Protein 6UST (pdb70)

InterPro domains:
  IPR000917 Sulfatase, N-terminal [PF00884] (5-358)
  IPR017850 Alkaline-phosphatase-like, core domain superfamily [G3DSA:3.40.720.10] (3-397)
  IPR017850 Alkaline-phosphatase-like, core domain superfamily [SSF53649] (4-455)
  IPR024607 Sulfatase, conserved site [PS00149] (112-122)
  IPR050738 Sulfatase enzyme [PTHR42693] (4-455)

Sequence (1852 aa):
PNFLFIFMDDMGWRDLACTGSTFYETPNIDRLCRQGMVFANSYASCPVCSPSRASYLTGQYPARLGVTDWIDMEGTSHPLRGKLIDAPYIKHLPEGEYTIAQALKDAGYETWHVGKWHLGGREYYPDHFGFDVNIGGCSWGHPHEGYFSPYGIETLPEGPEGEYLTDRITDEAVRLLKERKAGGSRKPFYMNLCHYAVHTPIQVKDEDRERFEKKAREQGLDQETALVEGEFHHTEDKKGRRVVRRVIQSDPSYAGMIWNLDQNIGRLLEALSECGEEENTVVVFTSDNGGLATSEGSPTCNLPASEGKGWVYEGGTRVPLIVKYPGHVAPGSRCDVPVTTPDFYPTFLELAGVPQKSGIPIDGRSIVPLLAGNHMPERPVFWHYPHYGNQGGTPAASVVLGDYKYIEFFEDGRGELYDLKADFSETNNICENMPEMAARLRMLLHGWQREVCARFPEVNEAYPNFLFIFMDDMGWRDLACTGSTFYETPNIDRLCRQGMVFANSYASCPVCSPSRASYLTGQYPARLGVTDWIDMEGTSHPLRGKLIDAPYIKHLPEGEYTIAQALKDAGYETWHVGKWHLGGREYYPDHFGFDVNIGGCSWGHPHEGYFSPYGIETLPEGPEGEYLTDRITDEAVRLLKERKAGGSRKPFYMNLCHYAVHTPIQVKDEDRERFEKKAREQGLDQETALVEGEFHHTEDKKGRRVVRRVIQSDPSYAGMIWNLDQNIGRLLEALSECGEEENTVVVFTSDNGGLATSEGSPTCNLPASEGKGWVYEGGTRVPLIVKYPGHVAPGSRCDVPVTTPDFYPTFLELAGVPQKSGIPIDGRSIVPLLAGNHMPERPVFWHYPHYGNQGGTPAASVVLGDYKYIEFFEDGRGELYDLKADFSETNNICENMPEMAARLRMLLHGWQREVCARFPEVNEAYQPNFLFIFMDDMGWRDLACTGSTFYETPNIDRLCRQGMVFANSYASCPVCSPSRASYLTGQYPARLGVTDWIDMEGTSHPLRGKLIDAPYIKHLPEGEYTIAQALKDAGYETWHVGKWHLGGREYYPDHFGFDVNIGGCSWGHPHEGYFSPYGIETLPEGPEGEYLTDRITDEAVRLLKERKAGGSRKPFYMNLCHYAVHTPIQVKDEDRERFEKKAREQGLDQETALVEGEFHHTEDKKGRRVVRRVIQSDPSYAGMIWNLDQNIGRLLEALSECGEEENTVVVFTSDNGGLATSEGSPTCNLPASEGKGWVYEGGTRVPLIVKYPGHVAPGSRCDVPVTTPDFYPTFLELAGVPQKSGIPIDGRSIVPLLAGNHMPERPVFWHYPHYGNQGGTPAASVVLGDYKYIEFFEDGRGELYDLKADFSETNNICENMPEMAARLRMLLHGWQREVCARFPEVNEAYPNFLFIFMDDMGWRDLACTGSTFYETPNIDRLCRQGMVFANSYASCPVCSPSRASYLTGQYPARLGVTDWIDMEGTSHPLRGKLIDAPYIKHLPEGEYTIAQALKDAGYETWHVGKWHLGGREYYPDHFGFDVNIGGCSWGHPHEGYFSPYGIETLPEGPEGEYLTDRITDEAVRLLKERKAGGSRKPFYMNLCHYAVHTPIQVKDEDRERFEKKAREQGLDQETALVEGEFHHTEDKKGRRVVRRVIQSDPSYAGMIWNLDQNIGRLLEALSECGEEENTVVVFTSDNGGLATSEGSPTCNLPASEGKGWVYEGGTRVPLIVKYPGHVAPGSRCDVPVTTPDFYPTFLELAGVPQKSGIPIDGRSIVPLLAGNHMPERPVFWHYPHYGNQGGTPAASVVLGDYKYIEFFEDGRGELYDLKADFSETNNICENMPEMAARLRMLLHGWQREVCARFPEVNEA

Secondary structure (DSSP, 8-state):
-EEEEEEESS--TT-SGGGT-SS---HHHHHHHHTSEEETTEE-SSSSHHHHHHHHHHTS-HHHHT--S---SSTTSPSPBSSEE-----SS--TT---HHHHHHHTT-EEEEEE---S-SGGGSGGGGT-SEEES-SS-SS-TT-SBS----TTS---STT-BHHHHHHHHHHHHHHHHHHTT--S-EEEEEE--TTSSS----HHHHHHHHHHHHHTTGGGS--EEEEEEPSSGGGTT-EEEEE-SS--HHHHHHHHHHHHHHHHHHHHHHHTT-GGGEEEEEEESS----SSTT-----TTS-S-TTSSSHHHHB---EEE-TTTSPTTEEE-S-EEGGGHHHHHHHHTT-PPPTT--------HHHHHT-------EEEEE-S-TTTT---EEEEEETTEEEEEETTTTEEEEEETTT-TT-----TTTSHHHHHHHHHHHHHHHHHHT---PEE-TT-/-EEEEEEESS--TT-SGGGT-SS---HHHHHHHHTSEEESSEE-SSSSHHHHHHHHHHTS-HHHHT--S---SSTTSPSPBSSEE-----SS--TT---HHHHHHTTT-EEEEEE---S-SGGGSGGGGT-SEEES-SS-SS-TT-SBS----TTS---STT-BHHHHHHHHHHHHHHHHHHTT--S-EEEEEE--TTSSS----HHHHHHHHHHHHHTTGGGS--EEEEEEP-SGGGTT-EEEEE-SS--HHHHHHHHHHHHHHHHHHHHHHHTT-GGGEEEEEEESS----SSTT-----TTS-S-TT-SSHHHHB--EEEE-TTTSPTTEEE-S-EEGGGHHHHHHHHTT-PPPTT--------HHHHTT-------EEEEE-S--SSS--SEEEEEETTEEEEEETTTTEEEEEETTT-TT-----TTT-HHHHHHHHHHHHHHHHHHT---PEE-TT-/--EEEEEEESS--TT-SGGGT-SS---HHHHHHHHTSEEESSBB-SSSSHHHHHHHHHHTS-HHHHT--S---SSTTSPSPBSSEE-----SS--TT---HHHHHHTTT-EEEEEE---S-SGGGSGGGTT-SEEES-SS-SS-TT-SBSP---TTS---STT-BHHHHHHHHHHHHHHHHHHTT--S-EEEEEE--TTPSS----HHHHHHHHHHHHHHTTTSS--EEEEEEPSSGGGTT-EEEEE-SS--HHHHHHHHHHHHHHHHHHHHHHHTT-GGGEEEEEEESS----SSTT-----TTS-S-TT-SSHHHHB---EEE-TTTS-TTEEE-S-B-GGGHHHHHHHHTT-PPPTT----S---HHHHTT-------EEEEE-S--SSS--SEEEEEETTEEEEEETTT--EEEEETTT-TT-----TTT-HHHHHHHHHHHHHHHHHHT---PEE-TT-/-EEEEEEESS--TT-SGGGT-SS---HHHHHHHHTSEEETTBB-SSSSHHHHHHHHHHTS-HHHHT--S---SSSSSPSPBSSEE-----SS--TT---HHHHHHHTT-EEEEEE---S-SGGGSGGGGT-SEEES--S-SS-TT-SBS----TTS---STT-BHHHHHHHHHHHHHHHHHHTT--S-EEEEEE--TTSSS----HHHHHHHHHHHHHHTGGGS--EEEEEEPSSGGGTT-EEEEE-SS--HHHHHHHHHHHHHHHHHHHHHHHTT-STTEEEEEEESS----SSTT-----TTS---TT-SSHHHHB---EEE-TTTSPTTEEE-S-B-GGGHHHHHHHHHT-PPPTT----S---HHHHHT-------EEEEE-S--SSS---EEEEEETTEEEEEETTT--EEEEETTT-TT-----TTT-HHHHHHHHHHHHHHHHHTT---PEE---

Radius of gyration: 42.1 Å; Cα contacts (8 Å, |Δi|>4): 4661; chains: 4; bounding box: 112×113×103 Å

Organism: NCBI:txid154046

B-factor: mean 37.71, std 7.96, range [16.48, 89.87]

Foldseek 3Di:
DAEAEEAEAQAAQCNEPCRPAPQFYQVLVNVLQLQFAWENQEWALALHFQLSLLLLFQQDRSLLQFAQHQADQDPPDPQFDFQFTFDHGDRARDQPGQTLLNLVVVVPAAEEEFAEDLGDADCRPCVSHNHPYYAQYGNDLAQPPDQFPPRPRPRHPTDPGGDGNLLVSLVVLLVVLVVCLVVPVPHHYYYHRYYSPPDDPLDADVVQLVVLVVVCVVVVNVPDDFKAWADFFGTPVRVPGTWIFGDHQRRSSSSSRSVVNSVSSNVNVVSCVVSVNNQAYKYKHKYNWAHQGIDPVRNGHNPVFPHDRQAPTCRSTNMIITIHHHPQAHRNHYDHAYAYSSQVSVQVCVSVVGDDDPPRDRPHHHCSCVSNVHDDDWDKRKHFNQGRDDRRRAGWIWIDTVQKIWIAGQSVRDIFMDRCVVCVSSPDGCCVVCVVVRVVRVVVRVVVCVVSVGDHIGRPPVD/DAEAEAAAAQAAQCNEVCSPDPAFYQVLVVQLLLQFAWANQEWAQALHDQQSLLLLFFQDRSLLQQAQHQAPQDVPDPQWDFQFTFFHGDRARDQPGATLLNLVVVVFAAEEEFAEDQGYAPVHWCVSHRHPYYAQYGNDLAQPPDQFPPRPRPRHPTDPGRDGNLLVSLVVLLVVLVVCLVVPVPTHYYYHRYYSPPDDPLDADVVLLVVLVVVCVVVVVVVDDFKDWDAQFGTPVRPPDTWIFGAHQRRSSSSSRSVVNSVSVNVNQVSCVVSPCQQPYKYKHKYNWAHQGTDPVRNGHNPVFPHDRQAPTCRSTGMIITIHHPPQADRNHYDHQYAYSSQNSVQVCVVSVGDDDPPRDRPHHHCSCVSNVHDDDWDKRWHFNQHRDDRRRAGWIWIDTPQKIWIAGQSVRDIFMDRCVVCVSSPDGCCVVCVVVRVVVVVVRVVVCVVSVRTHTGGDPPD/DFAEAEEAEAQAAQCNEPCRPAPAFYQVLVNVLQLQFAWENQEWALALHDQQSLLLQFFLDRSLLQFAQHQADQPPPCPQFDFQFTFFDGDRARDQPGATLLNQVVVVFAQAAEFAEDQGYAPVRWVVSHNHPYYAHYGNDLAQPPDQFPPRPRPRHDTDPGGDGNLLVSLVVLLVVLVVCLVVVVPTHYYYRRYYRPPDDPLDADPVQLVVLVVVCVVVVVVVDDQKDWDAQAGGPVRVPPTWIFGAHQRRSSSSSSSRVNSVSVNVNVVSCVVSVNNQRYKYKHKYNWAHQGTDPVRNGHNPVFDHDRQAPGPRSTNMIIIIHHPPQADRNHYDHQYAYSSQVSVQVCVSVVGDDDPPRDRPHHHCSCVSRVDDDDWDKRKHFNQGRDDRRRAGKIWIDTPQKIWIAGQSVRDIFMDRCVVPVSSPDGCCVVCVVVRVVRVVVRVVVCVVSVGDHTGGDPVD/DAEAEEAAAQAAQCNEVCSPAPAFYQVLVNVLQLQFAWENFEWALALHFDQSVLCQFFLDRSQLQQAQHQAPQPPPPPQFDFQFTFDHGDRARDQPGATLLNQVVVVFAQAEEFAEDQGYAPVRWVVSHNHPYYAQYGNDLAQPPDQFPPRPRPRHDTDPGGDGNLLVSLVVLLVVLVVCLVVPVPTHYYYNRYYRPPDDPLDADVVLLVVLVVVCVVVVVVVDDFKDWDDAAGTPVRGPGTWIFGAHQRRSSSSSRSVVNSVSSVVNVVSCVVSVNQQAYKYKHKYNWAHQGTDDVRNGHRPVFDHDRQAPTPRSTNMIITIHHHPAADRNHYDHANAYSSQVSVQVCVVVVGDDDPPRDRPHHHCSCVSRPHDDDWDKRKHFNQGRDDRRRAGWIWIDTPQKIWIAGQSPRDIFMDRCVVPVSRPDGCCPVCVPVRVVRVVVRVVVCVVSVGDHTGGDPD

Solvent-accessible surface area: 67264 Å² total; per-residue (Å²): 46,5,0,1,1,0,4,0,0,4,0,0,40,39,0,0,39,36,29,38,18,91,2,6,50,1,60,30,0,31,106,1,13,148,67,0,8,23,6,31,37,4,9,0,3,4,1,0,3,0,0,0,7,0,0,2,4,2,0,9,11,6,6,78,8,17,0,10,0,50,4,4,77,97,42,90,38,15,38,6,22,4,96,7,7,2,2,45,32,62,71,11,0,19,111,78,41,44,1,0,0,53,3,0,71,95,44,34,10,51,0,5,1,0,0,1,4,8,1,0,25,116,113,29,11,0,75,90,6,6,7,69,46,35,26,0,0,4,28,40,9,58,2,83,109,7,0,70,8,91,0,35,6,122,36,4,100,86,18,105,170,40,38,6,1,3,28,26,1,1,50,24,0,20,129,17,1,97,125,23,97,92,47,39,43,209,84,47,0,0,0,3,0,3,1,2,0,3,23,30,51,42,67,16,62,74,114,12,66,86,113,0,50,116,42,0,148,123,100,43,31,65,168,105,101,15,82,70,118,18,72,101,26,67,8,52,76,17,108,55,144,106,0,44,61,17,55,44,4,9,32,28,27,1,0,0,3,0,43,1,0,2,72,2,0,13,89,1,23,105,6,2,56,112,14,55,26,45,104,87,0,1,1,2,0,3,3,0,0,0,0,9,5,1,11,100,58,1,5,0,5,2,80,65,0,25,30,0,13,1,23,7,29,0,0,0,0,8,6,3,2,0,3,10,18,36,84,117,8,57,99,53,36,158,15,70,45,41,3,3,6,0,1,12,2,12,2,3,5,96,41,23,67,29,118,92,91,46,88,40,61,36,36,12,35,16,3,23,43,6,13,71,66,88,166,38,75,95,32,17,0,4,3,10,4,1,1,2,3,28,8,4,6,23,0,0,0,0,0,5,23,38,67,40,1,14,0,18,7,36,36,89,68,101,18,15,0,12,30,22,165,91,22,66,41,16,115,80,71,19,30,164,112,65,72,38,42,8,26,42,4,72,14,5,0,18,0,3,1,95,45,5,103,12,122,87,15,108,88,12,175,34,166,61,5,1,1,1,0,2,0,0,5,0,0,39,27,0,0,34,41,27,41,19,91,2,5,49,1,56,33,0,32,104,1,12,146,65,0,6,23,5,32,37,2,8,0,2,5,1,1,4,0,0,0,6,0,0,2,4,2,0,8,9,7,7,82,8,21,0,10,0,56,4,12,74,77,5,97,28,12,48,4,28,1,101,8,27,5,4,60,23,62,51,35,0,13,122,77,45,40,0,0,0,48,5,0,85,91,46,31,11,52,0,1,0,0,0,1,4,7,1,0,14,170,57,51,16,0,95,105,5,5,7,68,38,36,16,0,0,5,27,46,8,59,3,95,106,7,0,69,4,86,0,30,6,103,34,2,100,88,20,106,165,46,36,4,0,3,28,21,0,2,54,21,0,25,107,10,2,90,99,29,103,88,51,57,41,221,98,41,0,0,0,3,0,4,2,2,1,3,22,30,48,39,64,17,70,73,127,14,71,88,102,0,62,110,46,4,158,125,90,38,31,92,170,118,98,18,80,75,118,23,69,103,27,72,11,72,41,21,180,49,141,96,0,47,57,20,62,49,3,14,30,36,25,2,0,0,2,0,41,3,0,1,85,2,1,17,98,1,30,107,5,4,40,113,14,55,16,53,115,77,0,1,2,2,0,2,3,0,0,0,0,8,4,1,10,90,58,0,6,0,3,1,84,69,0,27,33,0,13,1,24,7,31,1,0,0,1,8,6,2,2,0,3,14,21,25,87,118,5,53,102,51,29,158,16,69,46,45,0,0,7,0,0,6,1,14,3,3,6,95,39,18,69,30,117,96,105,113,80,36,61,39,33,14,60,19,2,31,44,1,10,68,64,88,165,28,111,122,48,38,1,14,3,12,3,0,0,2,5,27,6,4,6,26,0,0,0,0,0,6,47,32,64,44,1,12,0,19,9,33,48,95,59,106,16,17,0,12,28,23,166,90,22,66,36,14,108,83,70,22,20,147,112,66,73,134,37,8,29,161,3,84,127,61,0,78,32,24,4,197,124,7,102,13,140,108,16,118,83,6,142,53,172,164,2,4,0,1,0,0,1,0,0,5,0,0,40,28,0,0,37,38,30,46,19,96,2,5,61,1,65,46,0,31,60,0,15,156,62,0,7,24,6,36,37,3,8,1,2,3,1,2,5,0,0,0,6,0,0,2,4,3,0,13,9,6,8,80,10,17,0,10,0,52,2,5,75,95,58,116,43,19,62,5,99,3,103,11,34,7,3,85,30,69,71,34,0,21,125,79,41,44,0,1,0,49,5,0,70,95,51,33,4,44,0,7,0,0,0,0,2,7,0,0,16,134,113,42,20,0,75,100,3,7,8,68,43,37,25,0,0,3,18,48,9,55,2,87,104,6,0,69,4,72,1,20,5,136,39,3,98,95,21,104,155,43,37,5,0,4,27,22,2,2,53,13,0,18,137,21,1,109,102,20,92,89,25,56,40,206,97,34,0,0,0,2,1,2,2,2,0,3,22,26,48,42,63,18,57,79,115,11,58,90,124,2,48,112,40,5,141,118,101,33,30,75,151,97,114,17,81,56,115,3,40,100,22,70,10,99,91,12,180,57,128,58,0,46,22,22,59,42,4,10,30,37,26,2,0,0,2,0,40,7,0,2,78,2,1,10,100,2,14,109,4,2,54,109,10,54,25,56,107,60,0,1,0,1,0,4,3,0,0,0,0,8,5,2,10,86,60,0,5,0,2,1,85,68,0,11,16,0,11,2,22,7,6,0,0,0,1,9,6,3,2,0,3,8,13,39,85,112,5,59,100,52,33,159,18,70,44,44,2,0,5,0,0,6,1,8,2,2,5,91,35,14,68,30,118,98,114,110,83,42,62,41,36,8,42,15,3,34,42,3,9,70,68,85,164,38,77,92,35,12,1,4,3,10,2,1,0,2,5,36,6,5,6,23,0,0,0,0,0,6,19,42,64,44,1,14,0,19,8,34,49,83,61,67,19,3,0,2,31,19,169,90,19,69,39,1,93,82,59,26,24,153,119,61,82,38,45,9,27,50,1,68,26,3,0,30,0,10,2,65,51,6,100,14,143,86,15,132,93,8,156,93,174,52,4,0,1,1,0,4,0,0,4,0,0,42,30,0,0,37,41,27,38,18,97,1,5,53,1,62,32,0,31,112,1,14,148,60,0,9,25,6,31,33,4,10,0,3,4,1,0,4,0,0,0,6,0,0,3,3,1,0,8,8,6,9,82,8,19,0,10,0,49,3,7,68,115,55,115,46,17,60,6,93,9,148,8,38,4,2,84,30,70,71,42,0,21,131,67,42,46,0,0,0,48,5,0,77,98,39,33,8,45,0,6,1,0,0,1,4,9,2,0,27,157,119,43,28,0,73,83,5,3,7,75,44,33,24,0,0,6,27,50,8,59,1,94,106,7,0,72,4,75,0,26,7,168,40,1,99,89,19,100,157,50,36,4,0,3,23,25,1,1,58,13,0,27,122,20,2,86,45,23,107,27,18,32,38,49,56,45,0,0,0,3,0,4,2,3,0,4,24,25,53,40,63,15,62,77,108,9,64,92,100,0,59,116,39,6,140,129,102,34,31,83,151,108,106,19,78,70,116,20,67,108,11,60,4,94,92,15,130,55,122,97,0,43,58,16,61,36,3,12,31,36,26,2,0,0,1,0,44,3,0,2,76,1,0,15,90,1,32,99,2,4,53,86,14,69,22,66,119,76,0,1,3,1,0,5,3,0,0,0,0,8,5,1,5,82,56,1,6,0,3,2,84,71,0,21,32,0,11,2,23,10,32,0,0,0,1,9,6,4,1,0,4,12,15,26,84,113,10,56,94,57,27,154,15,66,46,41,1,0,8,0,0,9,1,10,2,2,4,93,36,24,63,31,116,93,103,48,84,40,60,40,36,11,60,13,3,34,39,5,10,72,64,85,166,41,106,133,42,36,1,16,2,10,3,2,0,1,5,39,6,4,6,25,0,0,0,0,0,5,40,37,67,46,1,13,0,18,10,32,41,91,68,106,16,14,0,10,31,19,168,91,24,61,37,17,108,84,75,24,16,146,120,62,84,115,33,7,24,131,3,89,110,65,0,75,32,23,6,205,131,4,100,16,140,97,15,133,93,22,155,118

Structure (mmCIF, N/CA/C/O backbone):
data_6UST
#
_entry.id   6UST
#
_cell.length_a   93.911
_cell.length_b   114.668
_cell.length_c   188.654
_cell.angle_alpha   90.000
_cell.angle_beta   90.000
_cell.angle_gamma   90.000
#
_symmetry.space_group_name_H-M   'P 21 21 21'
#
loop_
_entity.id
_entity.type
_entity.pdbx_description
1 polymer 'N-acetylgalactosamine 6-sulfate sulfatase'
2 non-polymer 'CALCIUM ION'
3 water water
#
loop_
_atom_site.group_PDB
_atom_site.id
_atom_site.type_symbol
_atom_site.label_atom_id
_atom_site.label_alt_id
_atom_site.label_comp_id
_atom_site.label_asym_id
_atom_site.label_entity_id
_atom_site.label_seq_id
_atom_site.pdbx_PDB_ins_code
_atom_site.Cartn_x
_atom_site.Cartn_y
_atom_site.Cartn_z
_atom_site.occupancy
_atom_site.B_iso_or_equiv
_atom_site.auth_seq_id
_atom_site.auth_comp_id
_atom_site.auth_asym_id
_atom_site.auth_atom_id
_atom_site.pdbx_PDB_model_num
ATOM 1 N N . PRO A 1 5 ? -15.30096 20.30442 36.56509 1.000 35.23724 5 PRO A N 1
ATOM 2 C CA . PRO A 1 5 ? -15.59325 19.36038 35.46882 1.000 34.65262 5 PRO A CA 1
ATOM 3 C C . PRO A 1 5 ? -17.04198 18.88335 35.48915 1.000 30.34885 5 PRO A C 1
ATOM 4 O O . PRO A 1 5 ? -17.63037 18.83295 36.56787 1.000 31.00187 5 PRO A O 1
ATOM 8 N N . ASN A 1 6 ? -17.60861 18.56583 34.32654 1.000 26.76345 6 ASN A N 1
ATOM 9 C CA . ASN A 1 6 ? -18.91452 17.91724 34.30285 1.000 34.79554 6 ASN A CA 1
ATOM 10 C C . ASN A 1 6 ? -18.78317 16.41445 34.59249 1.000 33.18438 6 ASN A C 1
ATOM 11 O O . ASN A 1 6 ? -17.70654 15.81682 34.46888 1.000 33.93135 6 ASN A O 1
ATOM 16 N N . PHE A 1 7 ? -19.90787 15.79986 34.96079 1.000 32.47421 7 PHE A N 1
ATOM 17 C CA . PHE A 1 7 ? -19.98548 14.36263 35.22319 1.000 29.63485 7 PHE A CA 1
ATOM 18 C C . PHE A 1 7 ? -21.11038 13.76980 34.38019 1.000 35.08548 7 PHE A C 1
ATOM 19 O O . PHE A 1 7 ? -22.28775 14.07688 34.60345 1.000 33.07514 7 PHE A O 1
ATOM 27 N N . LEU A 1 8 ? -20.74125 12.92201 33.41801 1.000 33.54819 8 LEU A N 1
ATOM 28 C CA . LEU A 1 8 ? -21.65516 12.09100 32.63841 1.000 27.80163 8 LEU A CA 1
ATOM 29 C C . LEU A 1 8 ? -21.50731 10.64160 33.12540 1.000 29.78285 8 LEU A C 1
ATOM 30 O O . LEU A 1 8 ? -20.69486 9.87531 32.60451 1.000 33.85148 8 LEU A O 1
ATOM 35 N N . PHE A 1 9 ? -22.31677 10.25984 34.10434 1.000 27.84565 9 PHE A N 1
ATOM 36 C CA . PHE A 1 9 ? -22.26870 8.92029 34.68604 1.000 31.59485 9 PHE A CA 1
ATOM 37 C C . PHE A 1 9 ? -23.26840 8.02527 33.95440 1.000 34.75092 9 PHE A C 1
ATOM 38 O O . PHE A 1 9 ? -24.47513 8.08393 34.21402 1.000 35.44487 9 PHE A O 1
ATOM 46 N N . ILE A 1 10 ? -22.76733 7.17231 33.06017 1.000 29.80518 10 ILE A N 1
ATOM 47 C CA . ILE A 1 10 ? -23.60904 6.27556 32.27243 1.000 31.91532 10 ILE A CA 1
ATOM 48 C C . ILE A 1 10 ? -23.73982 4.94801 33.01830 1.000 31.94556 10 ILE A C 1
ATOM 49 O O . ILE A 1 10 ? -22.77842 4.19058 33.14649 1.000 36.16825 10 ILE A O 1
ATOM 54 N N . PHE A 1 11 ? -24.94502 4.65591 33.48552 1.000 32.48978 11 PHE A N 1
ATOM 55 C CA . PHE A 1 11 ? -25.23462 3.60877 34.46025 1.000 31.73428 11 PHE A CA 1
ATOM 56 C C . PHE A 1 11 ? -26.16612 2.58958 33.80915 1.000 32.17744 11 PHE A C 1
ATOM 57 O O . PHE A 1 11 ? -27.39285 2.72069 33.87200 1.000 38.37210 11 PHE A O 1
ATOM 65 N N . MET A 1 12 ? -25.58483 1.56617 33.20117 1.000 29.81566 12 MET A N 1
ATOM 66 C CA . MET A 1 12 ? -26.37343 0.51643 32.57698 1.000 33.34585 12 MET A CA 1
ATOM 67 C C . MET A 1 12 ? -27.03635 -0.38795 33.61535 1.000 32.65740 12 MET A C 1
ATOM 68 O O . MET A 1 12 ? -26.58428 -0.51942 34.75941 1.000 31.72721 12 MET A O 1
ATOM 73 N N . ASP A 1 13 ? -28.09986 -1.05188 33.18293 1.000 27.46901 13 ASP A N 1
ATOM 74 C CA . ASP A 1 13 ? -28.81764 -1.99412 34.01937 1.000 27.50138 13 ASP A CA 1
ATOM 75 C C . ASP A 1 13 ? -28.47946 -3.42948 33.62669 1.000 32.79251 13 ASP A C 1
ATOM 76 O O . ASP A 1 13 ? -28.72557 -3.83949 32.48204 1.000 31.64411 13 ASP A O 1
ATOM 81 N N . ASP A 1 14 ? -27.93682 -4.19476 34.58231 1.000 29.11504 14 ASP A N 1
ATOM 82 C CA . ASP A 1 14 ? -27.73081 -5.64819 34.44596 1.000 31.93461 14 ASP A CA 1
ATOM 83 C C . ASP A 1 14 ? -26.74184 -6.00935 33.34855 1.000 31.18743 14 ASP A C 1
ATOM 84 O O . ASP A 1 14 ? -26.84904 -7.07878 32.74648 1.000 30.64353 14 ASP A O 1
ATOM 89 N N . MET A 1 15 ? -25.78706 -5.14362 33.05171 1.000 27.89643 15 MET A N 1
ATOM 90 C CA . MET A 1 15 ? -24.78974 -5.46732 32.04416 1.000 32.23831 15 MET A CA 1
ATOM 91 C C . MET A 1 15 ? -23.64481 -6.20696 32.72247 1.000 34.89031 15 MET A C 1
ATOM 92 O O . MET A 1 15 ? -23.03793 -5.68452 33.66859 1.000 34.14912 15 MET A O 1
ATOM 97 N N . GLY A 1 16 ? -23.36497 -7.42509 32.24375 1.000 31.55729 16 GLY A N 1
ATOM 98 C CA . GLY A 1 16 ? -22.33191 -8.24628 32.84088 1.000 30.63710 16 GLY A CA 1
ATOM 99 C C . GLY A 1 16 ? -20.93891 -7.74652 32.52937 1.000 31.07469 16 GLY A C 1
ATOM 100 O O . GLY A 1 16 ? -20.72452 -6.94386 31.62359 1.000 33.40440 16 GLY A O 1
ATOM 101 N N . TRP A 1 17 ? -19.96743 -8.25386 33.29421 1.000 30.60085 17 TRP A N 1
ATOM 102 C CA . TRP A 1 17 ? -18.59856 -7.75285 33.19056 1.000 31.88796 17 TRP A CA 1
ATOM 103 C C . TRP A 1 17 ? -17.96406 -8.06475 31.84413 1.000 29.20411 17 TRP A C 1
ATOM 104 O O . TRP A 1 17 ? -16.97302 -7.42275 31.47545 1.000 29.56675 17 TRP A O 1
ATOM 115 N N . ARG A 1 18 ? -18.51645 -9.01711 31.09963 1.000 29.77020 18 ARG A N 1
ATOM 116 C CA . ARG A 1 18 ? -17.96219 -9.42809 29.81743 1.000 32.23104 18 ARG A CA 1
ATOM 117 C C . ARG A 1 18 ? -18.88140 -9.09122 28.65293 1.000 33.45428 18 ARG A C 1
ATOM 118 O O . ARG A 1 18 ? -18.78155 -9.72539 27.59768 1.000 30.19770 18 ARG A O 1
ATOM 126 N N . ASP A 1 19 ? -19.78614 -8.12605 28.82240 1.000 28.34033 19 ASP A N 1
ATOM 127 C CA . ASP A 1 19 ? -20.78506 -7.83560 27.79782 1.000 33.11813 19 ASP A CA 1
ATOM 128 C C . ASP A 1 19 ? -20.35531 -6.74776 26.82592 1.000 33.31685 19 ASP A C 1
ATOM 129 O O . ASP A 1 19 ? -21.16991 -6.31987 26.00372 1.000 31.34448 19 ASP A O 1
ATOM 134 N N . LEU A 1 20 ? -19.11424 -6.27817 26.91194 1.000 30.51091 20 LEU A N 1
ATOM 135 C CA . LEU A 1 20 ? -18.55234 -5.37629 25.92077 1.000 31.10577 20 LEU A CA 1
ATOM 136 C C . LEU A 1 20 ? -17.39441 -6.05584 25.20123 1.000 33.92031 20 LEU A C 1
ATOM 137 O O . LEU A 1 20 ? -16.66173 -6.86286 25.78545 1.000 33.99592 20 LEU A O 1
ATOM 142 N N . ALA A 1 21 ? -17.22297 -5.69897 23.92731 1.000 35.12755 21 ALA A N 1
ATOM 143 C CA . ALA A 1 21 ? -16.03804 -6.12080 23.19012 1.000 33.70916 21 ALA A CA 1
ATOM 144 C C . ALA A 1 21 ? -14.76211 -5.70397 23.91477 1.000 35.66807 21 ALA A C 1
ATOM 145 O O . ALA A 1 21 ? -13.84206 -6.51001 24.07779 1.000 38.54992 21 ALA A O 1
ATOM 147 N N . CYS A 1 22 ? -14.69419 -4.45537 24.38738 1.000 35.73146 22 CYS A N 1
ATOM 148 C CA . CYS A 1 22 ? -13.48394 -4.00963 25.08088 1.000 34.08871 22 CYS A CA 1
ATOM 149 C C . CYS A 1 22 ? -13.36092 -4.54802 26.50286 1.000 36.22923 22 CYS A C 1
ATOM 150 O O . CYS A 1 22 ? -12.44187 -4.12758 27.21014 1.000 34.95952 22 CYS A O 1
ATOM 153 N N . THR A 1 23 ? -14.25513 -5.44028 26.96433 1.000 33.75601 23 THR A N 1
ATOM 154 C CA . THR A 1 23 ? -14.06382 -6.07925 28.26251 1.000 33.98846 23 THR A CA 1
ATOM 155 C C . THR A 1 23 ? -14.20435 -7.59827 28.18051 1.000 35.68019 23 THR A C 1
ATOM 156 O O . THR A 1 23 ? -14.41534 -8.24289 29.20969 1.000 36.52296 23 THR A O 1
ATOM 160 N N . GLY A 1 24 ? -14.07168 -8.19189 26.99568 1.000 33.90977 24 GLY A N 1
ATOM 161 C CA . GLY A 1 24 ? -13.95377 -9.63063 26.88401 1.000 25.68163 24 GLY A CA 1
ATOM 162 C C . GLY A 1 24 ? -15.09534 -10.37006 26.21567 1.000 34.82794 24 GLY A C 1
ATOM 163 O O . GLY A 1 24 ? -15.07064 -11.60949 26.19464 1.000 33.27649 24 GLY A O 1
ATOM 164 N N . SER A 1 25 ? -16.09032 -9.66562 25.67357 1.000 32.39419 25 SER A N 1
ATOM 165 C CA . SER A 1 25 ? -17.16263 -10.33960 24.96029 1.000 32.42240 25 SER A CA 1
ATOM 166 C C . SER A 1 25 ? -16.61520 -11.09045 23.75909 1.000 30.21948 25 SER A C 1
ATOM 167 O O . SER A 1 25 ? -15.70093 -10.62522 23.08253 1.000 32.58024 25 SER A O 1
ATOM 170 N N . THR A 1 26 ? -17.19487 -12.25728 23.49445 1.000 34.88200 26 THR A N 1
ATOM 171 C CA . THR A 1 26 ? -16.81356 -13.10108 22.37146 1.000 31.57043 26 THR A CA 1
ATOM 172 C C . THR A 1 26 ? -17.77370 -12.99707 21.19478 1.000 34.70141 26 THR A C 1
ATOM 173 O O . THR A 1 26 ? -17.49315 -13.57625 20.13964 1.000 37.02091 26 THR A O 1
ATOM 177 N N . PHE A 1 27 ? -18.89613 -12.28386 21.35163 1.000 32.33836 27 PHE A N 1
ATOM 178 C CA . PHE A 1 27 ? -19.95078 -12.24854 20.34217 1.000 32.88180 27 PHE A CA 1
ATOM 179 C C . PHE A 1 27 ? -20.43476 -10.82241 20.12288 1.000 34.58314 27 PHE A C 1
ATOM 180 O O . PHE A 1 27 ? -20.63489 -10.40284 18.97637 1.000 36.40845 27 PHE A O 1
ATOM 188 N N . TYR A 1 28 ? -20.61144 -10.06977 21.21138 1.000 33.10645 28 TYR A N 1
ATOM 189 C CA . TYR A 1 28 ? -21.18028 -8.72832 21.12250 1.000 32.22034 28 TYR A CA 1
ATOM 190 C C . TYR A 1 28 ? -20.19781 -7.73750 20.48529 1.000 35.36822 28 TYR A C 1
ATOM 191 O O . TYR A 1 28 ? -18.97142 -7.86157 20.59327 1.000 40.60497 28 TYR A O 1
ATOM 200 N N . GLU A 1 29 ? -20.75949 -6.75395 19.79558 1.000 37.48512 29 GLU A N 1
ATOM 201 C CA . GLU A 1 29 ? -20.00382 -5.73480 19.08321 1.000 37.29346 29 GLU A CA 1
ATOM 202 C C . GLU A 1 29 ? -20.38320 -4.36790 19.64243 1.000 42.09796 29 GLU A C 1
ATOM 203 O O . GLU A 1 29 ? -21.56489 -3.99588 19.63330 1.000 36.12778 29 GLU A O 1
ATOM 209 N N . THR A 1 30 ? -19.37661 -3.62323 20.13046 1.000 44.42196 30 THR A N 1
ATOM 210 C CA . THR A 1 30 ? -19.59216 -2.34920 20.82925 1.000 42.28066 30 THR A CA 1
ATOM 211 C C . THR A 1 30 ? -18.58646 -1.29633 20.36261 1.000 39.58916 30 THR A C 1
ATOM 212 O O . THR A 1 30 ? -17.80266 -0.77213 21.15950 1.000 34.26144 30 THR A O 1
ATOM 216 N N . PRO A 1 31 ? -18.61518 -0.93263 19.06946 1.000 42.05563 31 PRO A N 1
ATOM 217 C CA . PRO A 1 31 ? -17.56895 -0.03367 18.53496 1.000 36.95879 31 PRO A CA 1
ATOM 218 C C . PRO A 1 31 ? -17.48005 1.29515 19.25134 1.000 39.57009 31 PRO A C 1
ATOM 219 O O . PRO A 1 31 ? -16.37154 1.76769 19.53360 1.000 39.68386 31 PRO A O 1
ATOM 223 N N . ASN A 1 32 ? -18.61892 1.92587 19.54296 1.000 38.83285 32 ASN A N 1
ATOM 224 C CA . ASN A 1 32 ? -18.56929 3.25590 20.12934 1.000 36.78465 32 ASN A CA 1
ATOM 225 C C . ASN A 1 32 ? -18.08551 3.21463 21.56811 1.000 34.95600 32 ASN A C 1
ATOM 226 O O . ASN A 1 32 ? -17.40885 4.14280 22.01490 1.000 33.65980 32 ASN A O 1
ATOM 231 N N . ILE A 1 33 ? -18.40595 2.14900 22.29944 1.000 41.17514 33 ILE A N 1
ATOM 232 C CA . ILE A 1 33 ? -17.89354 1.97950 23.65610 1.000 37.78083 33 ILE A CA 1
ATOM 233 C C . ILE A 1 33 ? -16.43135 1.52849 23.64689 1.000 34.84276 33 ILE A C 1
ATOM 234 O O . ILE A 1 33 ? -15.64403 1.93392 24.51209 1.000 36.45786 33 ILE A O 1
ATOM 239 N N . ASP A 1 34 ? -16.03877 0.69741 22.67492 1.000 31.95625 34 ASP A N 1
ATOM 240 C CA . ASP A 1 34 ? -14.62220 0.36388 22.52140 1.000 34.07288 34 ASP A CA 1
ATOM 241 C C . ASP A 1 34 ? -13.78337 1.61881 22.33826 1.000 35.43132 34 ASP A C 1
ATOM 242 O O . ASP A 1 34 ? -12.66413 1.70273 22.85830 1.000 33.50469 34 ASP A O 1
ATOM 247 N N . ARG A 1 35 ? -14.30290 2.60291 21.59178 1.000 33.88161 35 ARG A N 1
ATOM 248 C CA . ARG A 1 35 ? -13.55795 3.84389 21.40543 1.000 35.36937 35 ARG A CA 1
ATOM 249 C C . ARG A 1 35 ? -13.44882 4.61142 22.71274 1.000 34.83987 35 ARG A C 1
ATOM 250 O O . ARG A 1 35 ? -12.38862 5.17508 23.02492 1.000 33.55227 35 ARG A O 1
ATOM 258 N N . LEU A 1 36 ? -14.53125 4.63590 23.49049 1.000 30.86830 36 LEU A N 1
ATOM 259 C CA . LEU A 1 36 ? -14.48416 5.26605 24.80536 1.000 36.22674 36 LEU A CA 1
ATOM 260 C C . LEU A 1 36 ? -13.38499 4.63013 25.65042 1.000 36.72943 36 LEU A C 1
ATOM 261 O O . LEU A 1 36 ? -12.53650 5.31683 26.23176 1.000 34.75331 36 LEU A O 1
ATOM 266 N N . CYS A 1 37 ? -13.34895 3.30021 25.65241 1.000 37.11495 37 CYS A N 1
ATOM 267 C CA . CYS A 1 37 ? -12.33990 2.54913 26.38334 1.000 33.92830 37 CYS A CA 1
ATOM 268 C C . CYS A 1 37 ? -10.92916 2.85085 25.87868 1.000 36.11978 37 CYS A C 1
ATOM 269 O O . CYS A 1 37 ? -9.98149 2.95831 26.67536 1.000 36.92486 37 CYS A O 1
ATOM 272 N N . ARG A 1 38 ? -10.77897 3.01719 24.55736 1.000 36.67651 38 ARG A N 1
ATOM 273 C CA . ARG A 1 38 ? -9.51680 3.45874 23.96327 1.000 39.36832 38 ARG A CA 1
ATOM 274 C C . ARG A 1 38 ? -9.13539 4.88786 24.36080 1.000 35.22946 38 ARG A C 1
ATOM 275 O O . ARG A 1 38 ? -7.98050 5.29444 24.14591 1.000 30.45281 38 ARG A O 1
ATOM 283 N N . GLN A 1 39 ? -10.06832 5.65527 24.92743 1.000 32.63698 39 GLN A N 1
ATOM 284 C CA . GLN A 1 39 ? -9.80444 7.03171 25.31202 1.000 32.55977 39 GLN A CA 1
ATOM 285 C C . GLN A 1 39 ? -9.72389 7.20834 26.82114 1.000 32.34453 39 GLN A C 1
ATOM 286 O O . GLN A 1 39 ? -9.63969 8.34400 27.29779 1.000 34.74515 39 GLN A O 1
ATOM 292 N N . GLY A 1 40 ? -9.70188 6.13085 27.57866 1.000 29.50774 40 GLY A N 1
ATOM 293 C CA . GLY A 1 40 ? -9.66973 6.23877 29.02484 1.000 34.97140 40 GLY A CA 1
ATOM 294 C C . GLY A 1 40 ? -9.10461 5.01770 29.73349 1.000 32.09369 40 GLY A C 1
ATOM 295 O O . GLY A 1 40 ? -8.28925 4.27365 29.18322 1.000 32.26324 40 GLY A O 1
ATOM 296 N N . MET A 1 41 ? -9.55489 4.81832 30.96829 1.000 27.31087 41 MET A N 1
ATOM 297 C CA . MET A 1 41 ? -9.05093 3.76522 31.83917 1.000 31.39669 41 MET A CA 1
ATOM 298 C C . MET A 1 41 ? -10.12346 2.69371 31.97956 1.000 28.92563 41 MET A C 1
ATOM 299 O O . MET A 1 41 ? -11.25122 2.99240 32.38078 1.000 30.00492 41 MET A O 1
ATOM 304 N N . VAL A 1 42 ? -9.79050 1.46061 31.63578 1.000 27.34046 42 VAL A N 1
ATOM 305 C CA . VAL A 1 42 ? -10.68315 0.34622 31.91184 1.000 28.67968 42 VAL A CA 1
ATOM 306 C C . VAL A 1 42 ? -10.23583 -0.33393 33.20463 1.000 32.89174 42 VAL A C 1
ATOM 307 O O . VAL A 1 42 ? -9.03057 -0.46217 33.47571 1.000 29.14479 42 VAL A O 1
ATOM 311 N N . PHE A 1 43 ? -11.20986 -0.74745 34.02255 1.000 29.65522 43 PHE A N 1
ATOM 312 C CA . PHE A 1 43 ? -10.94721 -1.31478 35.34020 1.000 29.97071 43 PHE A CA 1
ATOM 313 C C . PHE A 1 43 ? -11.24677 -2.80724 35.30142 1.000 28.81715 43 PHE A C 1
ATOM 314 O O . PHE A 1 43 ? -12.41049 -3.20786 35.19570 1.000 34.25177 43 PHE A O 1
ATOM 322 N N . ALA A 1 44 ? -10.19507 -3.62573 35.40145 1.000 25.17569 44 ALA A N 1
ATOM 323 C CA . ALA A 1 44 ? -10.34405 -5.07282 35.23820 1.000 26.71193 44 ALA A CA 1
ATOM 324 C C . ALA A 1 44 ? -10.99633 -5.74706 36.44809 1.000 31.12195 44 ALA A C 1
ATOM 325 O O . ALA A 1 44 ? -11.61917 -6.80164 36.29255 1.000 32.95791 44 ALA A O 1
ATOM 327 N N . ASN A 1 45 ? -10.88045 -5.17791 37.64713 1.000 33.41990 45 ASN A N 1
ATOM 328 C CA . ASN A 1 45 ? -11.51790 -5.74224 38.84526 1.000 32.75608 45 ASN A CA 1
ATOM 329 C C . ASN A 1 45 ? -12.54786 -4.75016 39.38593 1.000 29.97181 45 ASN A C 1
ATOM 330 O O . ASN A 1 45 ? -12.45833 -4.26213 40.51642 1.000 32.16278 45 ASN A O 1
ATOM 335 N N . SER A 1 46 ? -13.56286 -4.49490 38.57803 1.000 31.13895 46 SER A N 1
ATOM 336 C CA . SER A 1 46 ? -14.65910 -3.59718 38.91138 1.000 31.11902 46 SER A CA 1
ATOM 337 C C . SER A 1 46 ? -15.82205 -4.37627 39.51601 1.000 28.90590 46 SER A C 1
ATOM 338 O O . SER A 1 46 ? -16.24038 -5.39588 38.96190 1.000 31.74121 46 SER A O 1
ATOM 341 N N . TYR A 1 47 ? -16.35937 -3.88038 40.62897 1.000 24.40046 47 TYR A N 1
ATOM 342 C CA . TYR A 1 47 ? -17.44784 -4.54053 41.33131 1.000 25.15586 47 TYR A CA 1
ATOM 343 C C . TYR A 1 47 ? -18.62579 -3.59694 41.55267 1.000 30.51398 47 TYR A C 1
ATOM 344 O O . TYR A 1 47 ? -18.44969 -2.42763 41.91483 1.000 28.92340 47 TYR A O 1
ATOM 353 N N . ALA A 1 48 ? -19.82901 -4.12399 41.35042 1.000 29.84530 48 ALA A N 1
ATOM 354 C CA . ALA A 1 48 ? -21.01957 -3.55145 41.95625 1.000 30.87161 48 ALA A CA 1
ATOM 355 C C . ALA A 1 48 ? -21.09676 -3.96370 43.42422 1.000 34.54344 48 ALA A C 1
ATOM 356 O O . ALA A 1 48 ? -20.66054 -5.05783 43.80892 1.000 30.59738 48 ALA A O 1
ATOM 358 N N . SER A 1 49 ? -21.66236 -3.07673 44.24711 1.000 32.63299 49 SER A N 1
ATOM 359 C CA . SER A 1 49 ? -21.73418 -3.31798 45.68374 1.000 35.04886 49 SER A CA 1
ATOM 360 C C . SER A 1 49 ? -22.89778 -4.22235 46.08790 1.000 33.11758 49 SER A C 1
ATOM 361 O O . SER A 1 49 ? -23.14927 -4.38211 47.28926 1.000 32.22337 49 SER A O 1
ATOM 364 N N . CYS A 1 50 ? -23.63188 -4.79283 45.12521 1.000 36.36037 50 CYS A N 1
ATOM 365 C CA . CYS A 1 50 ? -24.74352 -5.70071 45.40958 1.000 32.14013 50 CYS A CA 1
ATOM 366 C C . CYS A 1 50 ? -25.07796 -6.41068 44.10827 1.000 32.55742 50 CYS A C 1
ATOM 367 O O . CYS A 1 50 ? -24.98570 -5.78314 43.04047 1.000 29.04517 50 CYS A O 1
ATOM 370 N N . PRO A 1 51 ? -25.45134 -7.69376 44.14450 1.000 31.32916 51 PRO A N 1
ATOM 371 C CA . PRO A 1 51 ? -25.79137 -8.41845 42.90768 1.000 27.61540 51 PRO A CA 1
ATOM 372 C C . PRO A 1 51 ? -27.15431 -8.09012 42.30204 1.000 29.80894 51 PRO A C 1
ATOM 373 O O . PRO A 1 51 ? -27.47411 -8.64853 41.24904 1.000 34.55373 51 PRO A O 1
ATOM 377 N N . VAL A 1 52 ? -27.98346 -7.22076 42.89103 1.000 29.25167 52 VAL A N 1
ATOM 378 C CA . VAL A 1 52 ? -29.24807 -6.82571 42.27756 1.000 28.25718 52 VAL A CA 1
ATOM 379 C C . VAL A 1 52 ? -29.35244 -5.29657 42.29557 1.000 29.20278 52 VAL A C 1
ATOM 380 O O . VAL A 1 52 ? -28.46797 -4.61219 42.79996 1.000 29.44343 52 VAL A O 1
ATOM 384 N N . CYS A 1 53 ? -30.46108 -4.76360 41.75452 1.000 32.11152 53 CYS A N 1
ATOM 385 C CA . CYS A 1 53 ? -30.55199 -3.36937 41.30510 1.000 29.51086 53 CYS A CA 1
ATOM 386 C C . CYS A 1 53 ? -30.55583 -2.30232 42.40723 1.000 32.97814 53 CYS A C 1
ATOM 387 O O . CYS A 1 53 ? -29.53723 -1.63756 42.62576 1.000 34.78710 53 CYS A O 1
ATOM 390 N N . SER A 1 54 ? -31.69756 -2.08830 43.06481 1.000 30.97599 54 SER A N 1
ATOM 391 C CA . SER A 1 54 ? -31.85642 -0.94542 43.96407 1.000 28.75151 54 SER A CA 1
ATOM 392 C C . SER A 1 54 ? -30.75040 -0.75269 44.99653 1.000 32.13831 54 SER A C 1
ATOM 393 O O . SER A 1 54 ? -30.37335 0.40858 45.22285 1.000 32.72983 54 SER A O 1
ATOM 396 N N . PRO A 1 55 ? -30.22774 -1.78458 45.67927 1.000 26.32016 55 PRO A N 1
ATOM 397 C CA . PRO A 1 55 ? -29.16748 -1.52030 46.66601 1.000 27.47704 55 PRO A CA 1
ATOM 398 C C . PRO A 1 55 ? -27.94157 -0.84138 46.07387 1.000 26.16589 55 PRO A C 1
ATOM 399 O O . PRO A 1 55 ? -27.35517 0.03470 46.71670 1.000 26.84860 55 PRO A O 1
ATOM 403 N N . SER A 1 56 ? -27.52482 -1.23926 44.87300 1.000 27.03240 56 SER A N 1
ATOM 404 C CA . SER A 1 56 ? -26.33670 -0.65321 44.26313 1.000 28.61140 56 SER A CA 1
ATOM 405 C C . SER A 1 56 ? -26.59621 0.77810 43.81845 1.000 27.10777 56 SER A C 1
ATOM 406 O O . SER A 1 56 ? -25.69249 1.62371 43.86283 1.000 25.30057 56 SER A O 1
ATOM 409 N N . ARG A 1 57 ? -27.80606 1.05187 43.32888 1.000 26.64067 57 ARG A N 1
ATOM 410 C CA . ARG A 1 57 ? -28.10851 2.41118 42.90115 1.000 32.76110 57 ARG A CA 1
ATOM 411 C C . ARG A 1 57 ? -28.19910 3.34671 44.11363 1.000 26.65345 57 ARG A C 1
ATOM 412 O O . ARG A 1 57 ? -27.70589 4.47582 44.06573 1.000 28.35633 57 ARG A O 1
ATOM 420 N N . ALA A 1 58 ? -28.75462 2.86397 45.22846 1.000 24.38653 58 ALA A N 1
ATOM 421 C CA . ALA A 1 58 ? -28.72146 3.60958 46.48412 1.000 26.94707 58 ALA A CA 1
ATOM 422 C C . ALA A 1 58 ? -27.29100 3.79833 46.97718 1.000 30.74194 58 ALA A C 1
ATOM 423 O O . ALA A 1 58 ? -26.94309 4.84898 47.53751 1.000 32.28046 58 ALA A O 1
ATOM 425 N N . SER A 1 59 ? -26.44934 2.77789 46.78756 1.000 25.55785 59 SER A N 1
ATOM 426 C CA . SER A 1 59 ? -25.07261 2.80978 47.27649 1.000 29.40060 59 SER A CA 1
ATOM 427 C C . SER A 1 59 ? -24.20890 3.76644 46.45871 1.000 28.64915 59 SER A C 1
ATOM 428 O O . SER A 1 59 ? -23.31388 4.42772 47.00764 1.000 29.83099 59 SER A O 1
ATOM 431 N N . TYR A 1 60 ? -24.46906 3.83785 45.15343 1.000 25.56938 60 TYR A N 1
ATOM 432 C CA . TYR A 1 60 ? -23.77776 4.78268 44.29233 1.000 28.26211 60 TYR A CA 1
ATOM 433 C C . TYR A 1 60 ? -24.08389 6.23211 44.66965 1.000 31.37412 60 TYR A C 1
ATOM 434 O O . TYR A 1 60 ? -23.17410 7.07113 44.74274 1.000 32.86897 60 TYR A O 1
ATOM 443 N N . LEU A 1 61 ? -25.35241 6.55016 44.92603 1.000 30.28287 61 LEU A N 1
ATOM 444 C CA . LEU A 1 61 ? -25.69302 7.94451 45.17752 1.000 31.59080 61 LEU A CA 1
ATOM 445 C C . LEU A 1 61 ? -25.22382 8.43051 46.54208 1.000 29.45778 61 LEU A C 1
ATOM 446 O O . LEU A 1 61 ? -25.08682 9.64306 46.73694 1.000 31.20935 61 LEU A O 1
ATOM 451 N N . THR A 1 62 ? -24.99760 7.53261 47.50051 1.000 29.80411 62 THR A N 1
ATOM 452 C CA . THR A 1 62 ? -24.70336 7.96558 48.86147 1.000 30.63214 62 THR A CA 1
ATOM 453 C C . THR A 1 62 ? -23.30001 7.62538 49.32762 1.000 29.05163 62 THR A C 1
ATOM 454 O O . THR A 1 62 ? -22.92664 8.04562 50.42151 1.000 29.78913 62 THR A O 1
ATOM 458 N N . GLY A 1 63 ? -22.51510 6.89521 48.53358 1.000 32.76412 63 GLY A N 1
ATOM 459 C CA . GLY A 1 63 ? -21.19047 6.48183 48.95540 1.000 30.95714 63 GLY A CA 1
ATOM 460 C C . GLY A 1 63 ? -21.14718 5.56495 50.15812 1.000 29.80146 63 GLY A C 1
ATOM 461 O O . GLY A 1 63 ? -20.12147 5.51702 50.84195 1.000 34.95634 63 GLY A O 1
ATOM 462 N N . GLN A 1 64 ? -22.22809 4.83796 50.44466 1.000 28.51303 64 GLN A N 1
ATOM 463 C CA . GLN A 1 64 ? -22.26727 3.86446 51.53026 1.000 33.34281 64 GLN A CA 1
ATOM 464 C C . GLN A 1 64 ? -22.61445 2.47813 50.99858 1.000 29.55145 64 GLN A C 1
ATOM 465 O O . GLN A 1 64 ? -23.20881 2.34062 49.92608 1.000 31.84610 64 GLN A O 1
ATOM 471 N N . TYR A 1 65 ? -22.21793 1.45115 51.75994 1.000 26.02381 65 TYR A N 1
ATOM 472 C CA . TYR A 1 65 ? -22.59110 0.07424 51.44578 1.000 28.24522 65 TYR A CA 1
ATOM 473 C C . TYR A 1 65 ? -24.08787 -0.13353 51.67806 1.000 31.42083 65 TYR A C 1
ATOM 474 O O . TYR A 1 65 ? -24.63415 0.35809 52.66899 1.000 30.88982 65 TYR A O 1
ATOM 483 N N . PRO A 1 66 ? -24.77002 -0.87505 50.79677 1.000 35.13801 66 PRO A N 1
ATOM 484 C CA . PRO A 1 66 ? -26.22736 -1.09145 50.96365 1.000 30.81761 66 PRO A CA 1
ATOM 485 C C . PRO A 1 66 ? -26.66257 -1.50975 52.36629 1.000 33.16601 66 PRO A C 1
ATOM 486 O O . PRO A 1 66 ? -27.68404 -1.01596 52.86332 1.000 34.86205 66 PRO A O 1
ATOM 490 N N . ALA A 1 67 ? -25.91746 -2.40287 53.02351 1.000 29.27877 67 ALA A N 1
ATOM 491 C CA . ALA A 1 67 ? -26.31786 -2.85937 54.35166 1.000 31.67641 67 ALA A CA 1
ATOM 492 C C . ALA A 1 67 ? -26.36561 -1.71516 55.35925 1.000 31.71164 67 ALA A C 1
ATOM 493 O O . ALA A 1 67 ? -27.09810 -1.79461 56.34992 1.000 35.78908 67 ALA A O 1
ATOM 495 N N . ARG A 1 68 ? -25.59464 -0.65257 55.13354 1.000 34.07347 68 ARG A N 1
ATOM 496 C CA . ARG A 1 68 ? -25.63720 0.49755 56.02773 1.000 33.88688 68 ARG A CA 1
ATOM 497 C C . ARG A 1 68 ? -26.87036 1.35167 55.77845 1.000 32.02557 68 ARG A C 1
ATOM 498 O O . ARG A 1 68 ? -27.48434 1.85365 56.72389 1.000 29.70854 68 ARG A O 1
ATOM 506 N N . LEU A 1 69 ? -27.23793 1.53409 54.50903 1.000 36.47831 69 LEU A N 1
ATOM 507 C CA . LEU A 1 69 ? -28.43657 2.30452 54.18139 1.000 34.76122 69 LEU A CA 1
ATOM 508 C C . LEU A 1 69 ? -29.69973 1.58115 54.62112 1.000 31.21031 69 LEU A C 1
ATOM 509 O O . LEU A 1 69 ? -30.66003 2.22210 55.04769 1.000 36.16768 69 LEU A O 1
ATOM 514 N N . GLY A 1 70 ? -29.72372 0.25134 54.50920 1.000 33.34371 70 GLY A N 1
ATOM 515 C CA . GLY A 1 70 ? -30.92401 -0.53110 54.71349 1.000 29.87662 70 GLY A CA 1
ATOM 516 C C . GLY A 1 70 ? -31.58124 -1.06070 53.44894 1.000 29.08070 70 GLY A C 1
ATOM 517 O O . GLY A 1 70 ? -32.52495 -1.85278 53.55629 1.000 30.73416 70 GLY A O 1
ATOM 518 N N . VAL A 1 71 ? -31.12642 -0.64403 52.26511 1.000 28.17451 71 VAL A N 1
ATOM 519 C CA . VAL A 1 71 ? -31.71589 -1.07219 50.98413 1.000 28.03228 71 VAL A CA 1
ATOM 520 C C . VAL A 1 71 ? -30.88959 -2.25845 50.50074 1.000 29.85323 71 VAL A C 1
ATOM 521 O O . VAL A 1 71 ? -29.87482 -2.10176 49.82843 1.000 31.87571 71 VAL A O 1
ATOM 525 N N . THR A 1 72 ? -31.31530 -3.46445 50.83980 1.000 28.96766 72 THR A N 1
ATOM 526 C CA . THR A 1 72 ? -30.44486 -4.60229 50.60012 1.000 30.42945 72 THR A CA 1
ATOM 527 C C . THR A 1 72 ? -30.98200 -5.55491 49.54417 1.000 32.12078 72 THR A C 1
ATOM 528 O O . THR A 1 72 ? -30.31900 -6.55899 49.24236 1.000 33.17636 72 THR A O 1
ATOM 532 N N . ASP A 1 73 ? -32.14094 -5.25153 48.95803 1.000 26.63655 73 ASP A N 1
ATOM 533 C CA . ASP A 1 73 ? -32.71812 -6.01927 47.86222 1.000 30.57770 73 ASP A CA 1
ATOM 534 C C . ASP A 1 73 ? -33.27086 -5.02769 46.84842 1.000 29.98148 73 ASP A C 1
ATOM 535 O O . ASP A 1 73 ? -33.46670 -3.85107 47.16280 1.000 28.16754 73 ASP A O 1
ATOM 540 N N . TRP A 1 74 ? -33.48394 -5.49786 45.61674 1.000 28.38160 74 TRP A N 1
ATOM 541 C CA . TRP A 1 74 ? -34.22434 -4.69882 44.64433 1.000 30.00558 74 TRP A CA 1
ATOM 542 C C . TRP A 1 74 ? -35.62500 -4.43145 45.18199 1.000 29.60098 74 TRP A C 1
ATOM 543 O O . TRP A 1 74 ? -36.23511 -5.29083 45.82050 1.000 32.06622 74 TRP A O 1
ATOM 554 N N . ILE A 1 75 ? -36.11873 -3.22247 44.96680 1.000 30.02174 75 ILE A N 1
ATOM 555 C CA . ILE A 1 75 ? -37.33767 -2.79384 45.64130 1.000 36.29262 75 ILE A CA 1
ATOM 556 C C . ILE A 1 75 ? -38.54779 -3.34975 44.90191 1.000 32.40755 75 ILE A C 1
ATOM 557 O O . ILE A 1 75 ? -38.67727 -3.18555 43.68674 1.000 32.99324 75 ILE A O 1
ATOM 562 N N . ASP A 1 76 ? -39.42232 -4.03233 45.63721 1.000 36.54066 76 ASP A N 1
ATOM 563 C CA . ASP A 1 76 ? -40.64655 -4.63245 45.10400 1.000 41.85609 76 ASP A CA 1
ATOM 564 C C . ASP A 1 76 ? -41.81905 -3.75973 45.54319 1.000 43.51734 76 ASP A C 1
ATOM 565 O O . ASP A 1 76 ? -42.26488 -3.83472 46.68912 1.000 42.43736 76 ASP A O 1
ATOM 570 N N . MET A 1 77 ? -42.33044 -2.93653 44.62639 1.000 45.05032 77 MET A N 1
ATOM 571 C CA . MET A 1 77 ? -43.26619 -1.89046 45.03502 1.000 49.91457 77 MET A CA 1
ATOM 572 C C . MET A 1 77 ? -44.66513 -2.41673 45.35781 1.000 52.15678 77 MET A C 1
ATOM 573 O O . MET A 1 77 ? -45.32489 -1.88006 46.25612 1.000 51.55143 77 MET A O 1
ATOM 578 N N . GLU A 1 78 ? -45.13404 -3.45560 44.67701 1.000 55.40390 78 GLU A N 1
ATOM 579 C CA . GLU A 1 78 ? -46.27689 -4.19368 45.20036 1.000 56.15668 78 GLU A CA 1
ATOM 580 C C . GLU A 1 78 ? -45.79976 -5.28085 46.16706 1.000 63.24151 78 GLU A C 1
ATOM 581 O O . GLU A 1 78 ? -44.62817 -5.66699 46.18306 1.000 63.72450 78 GLU A O 1
ATOM 587 N N . GLY A 1 79 ? -46.71751 -5.76539 46.99577 1.000 63.63638 79 GLY A N 1
ATOM 588 C CA . GLY A 1 79 ? -46.36306 -6.85856 47.88217 1.000 54.71754 79 GLY A CA 1
ATOM 589 C C . GLY A 1 79 ? -46.51855 -8.18163 47.16843 1.000 59.72713 79 GLY A C 1
ATOM 590 O O . GLY A 1 79 ? -46.98002 -9.16368 47.75612 1.000 67.26113 79 GLY A O 1
ATOM 591 N N . THR A 1 80 ? -46.14345 -8.21326 45.88783 1.000 56.69939 80 THR A N 1
ATOM 592 C CA . THR A 1 80 ? -46.35406 -9.41098 45.08055 1.000 60.79575 80 THR A CA 1
ATOM 593 C C . THR A 1 80 ? -45.40037 -10.54345 45.47777 1.000 60.81533 80 THR A C 1
ATOM 594 O O . THR A 1 80 ? -45.81717 -11.70909 45.53568 1.000 63.15968 80 THR A O 1
ATOM 598 N N . SER A 1 81 ? -44.10540 -10.22875 45.77337 1.000 52.41555 81 SER A N 1
ATOM 599 C CA . SER A 1 81 ? -43.14653 -11.32750 45.95984 1.000 50.37948 81 SER A CA 1
ATOM 600 C C . SER A 1 81 ? -42.27206 -11.24192 47.21365 1.000 39.31592 81 SER A C 1
ATOM 601 O O . SER A 1 81 ? -42.00004 -12.27930 47.82258 1.000 41.78722 81 SER A O 1
ATOM 604 N N . HIS A 1 82 ? -41.80721 -10.05005 47.61014 1.000 43.55490 82 HIS A N 1
ATOM 605 C CA . HIS A 1 82 ? -40.94983 -10.07791 48.80498 1.000 40.32190 82 HIS A CA 1
ATOM 606 C C . HIS A 1 82 ? -41.80014 -10.02166 50.07478 1.000 44.14544 82 HIS A C 1
ATOM 607 O O . HIS A 1 82 ? -42.82054 -9.31802 50.10211 1.000 44.01112 82 HIS A O 1
ATOM 614 N N . PRO A 1 83 ? -41.40763 -10.72954 51.16420 1.000 36.43410 83 PRO A N 1
ATOM 615 C CA . PRO A 1 83 ? -40.21220 -11.57451 51.26218 1.000 37.32719 83 PRO A CA 1
ATOM 616 C C . PRO A 1 83 ? -40.38029 -12.97428 50.67226 1.000 37.09775 83 PRO A C 1
ATOM 617 O O . PRO A 1 83 ? -41.36944 -13.63286 50.96157 1.000 42.28445 83 PRO A O 1
ATOM 621 N N . LEU A 1 84 ? -39.41673 -13.41544 49.86672 1.000 40.09503 84 LEU A N 1
ATOM 622 C CA . LEU A 1 84 ? -39.34851 -14.80930 49.44915 1.000 34.44850 84 LEU A CA 1
ATOM 623 C C . LEU A 1 84 ? -38.98515 -15.69041 50.63682 1.000 30.51721 84 LEU A C 1
ATOM 624 O O . LEU A 1 84 ? -38.34797 -15.24590 51.59263 1.000 27.71321 84 LEU A O 1
ATOM 629 N N . ARG A 1 85 ? -39.37155 -16.96372 50.56022 1.000 35.00709 85 ARG A N 1
ATOM 630 C CA . ARG A 1 85 ? -39.21375 -17.86354 51.69382 1.000 32.56570 85 ARG A CA 1
ATOM 631 C C . ARG A 1 85 ? -38.85791 -19.28070 51.25516 1.000 31.71828 85 ARG A C 1
ATOM 632 O O . ARG A 1 85 ? -39.54126 -19.86741 50.41567 1.000 32.89555 85 ARG A O 1
ATOM 640 N N . GLY A 1 86 ? -37.79837 -19.83025 51.84485 1.000 32.73044 86 GLY A N 1
ATOM 641 C CA . GLY A 1 86 ? -37.47197 -21.25039 51.76406 1.000 32.08732 86 GLY A CA 1
ATOM 642 C C . GLY A 1 86 ? -37.03384 -21.78237 53.12464 1.000 37.60537 86 GLY A C 1
ATOM 643 O O . GLY A 1 86 ? -37.80637 -21.73099 54.09222 1.000 33.23281 86 GLY A O 1
ATOM 644 N N . LYS A 1 87 ? -35.79025 -22.26781 53.23787 1.000 34.46603 87 LYS A N 1
ATOM 645 C CA . LYS A 1 87 ? -35.26216 -22.57280 54.56635 1.000 34.23815 87 LYS A CA 1
ATOM 646 C C . LYS A 1 87 ? -35.21482 -21.33036 55.43904 1.000 35.05773 87 LYS A C 1
ATOM 647 O O . LYS A 1 87 ? -35.43724 -21.41058 56.65114 1.000 40.13366 87 LYS A O 1
ATOM 653 N N . LEU A 1 88 ? -34.92256 -20.18003 54.85413 1.000 33.85881 88 LEU A N 1
ATOM 654 C CA . LEU A 1 88 ? -34.91536 -18.92850 55.58585 1.000 32.01262 88 LEU A CA 1
ATOM 655 C C . LEU A 1 88 ? -35.95308 -17.98461 54.99649 1.000 32.56227 88 LEU A C 1
ATOM 656 O O . LEU A 1 88 ? -36.53318 -18.23626 53.93596 1.000 32.97917 88 LEU A O 1
ATOM 661 N N . ILE A 1 89 ? -36.16278 -16.88063 55.70247 1.000 27.50264 89 ILE A N 1
ATOM 662 C CA . ILE A 1 89 ? -37.06816 -15.82035 55.29050 1.000 31.61567 89 ILE A CA 1
ATOM 663 C C . ILE A 1 89 ? -36.21787 -14.63784 54.83060 1.000 35.31280 89 ILE A C 1
ATOM 664 O O . ILE A 1 89 ? -35.28038 -14.23097 55.52896 1.000 32.07340 89 ILE A O 1
ATOM 669 N N . ASP A 1 90 ? -36.50520 -14.12615 53.62883 1.000 35.59458 90 ASP A N 1
ATOM 670 C CA . ASP A 1 90 ? -35.89163 -12.88986 53.15466 1.000 30.17850 90 ASP A CA 1
ATOM 671 C C . ASP A 1 90 ? -35.83903 -11.87254 54.28885 1.000 35.54516 90 ASP A C 1
ATOM 672 O O . ASP A 1 90 ? -36.77203 -11.76914 55.09530 1.000 35.53045 90 ASP A O 1
ATOM 677 N N . ALA A 1 91 ? -34.75057 -11.13280 54.36212 1.000 33.62630 91 ALA A N 1
ATOM 678 C CA . ALA A 1 91 ? -34.71668 -10.15710 55.43718 1.000 32.93132 91 ALA A CA 1
ATOM 679 C C . ALA A 1 91 ? -35.47230 -8.89464 55.02673 1.000 37.28556 91 ALA A C 1
ATOM 680 O O . ALA A 1 91 ? -35.55784 -8.57283 53.83612 1.000 35.09151 91 ALA A O 1
ATOM 682 N N . PRO A 1 92 ? -36.07704 -8.19020 55.98316 1.000 38.66827 92 PRO A N 1
ATOM 683 C CA . PRO A 1 92 ? -36.71167 -6.90931 55.64587 1.000 34.25381 92 PRO A CA 1
ATOM 684 C C . PRO A 1 92 ? -35.66175 -5.90836 55.20530 1.000 31.92615 92 PRO A C 1
ATOM 685 O O . PRO A 1 92 ? -34.49428 -6.00748 55.58348 1.000 35.16778 92 PRO A O 1
ATOM 689 N N . TYR A 1 93 ? -36.08403 -4.97362 54.35106 1.000 31.11607 93 TYR A N 1
ATOM 690 C CA . TYR A 1 93 ? -35.25012 -3.88372 53.85356 1.000 29.97620 93 TYR A CA 1
ATOM 691 C C . TYR A 1 93 ? -36.09941 -2.62195 53.75107 1.000 31.16156 93 TYR A C 1
ATOM 692 O O . TYR A 1 93 ? -37.32771 -2.68832 53.72612 1.000 31.25970 93 TYR A O 1
ATOM 701 N N . ILE A 1 94 ? -35.44231 -1.46316 53.70215 1.000 30.76003 94 ILE A N 1
ATOM 702 C CA . ILE A 1 94 ? -36.14088 -0.21093 53.40183 1.000 31.71539 94 ILE A CA 1
ATOM 703 C C . ILE A 1 94 ? -36.40361 -0.14342 51.90256 1.000 33.89873 94 ILE A C 1
ATOM 704 O O . ILE A 1 94 ? -35.47551 -0.29745 51.09314 1.000 32.04920 94 ILE A O 1
ATOM 709 N N . LYS A 1 95 ? -37.67203 0.10045 51.53174 1.000 35.53267 95 LYS A N 1
ATOM 710 C CA . LYS A 1 95 ? -38.14645 0.07586 50.14989 1.000 29.52854 95 LYS A CA 1
ATOM 711 C C . LYS A 1 95 ? -38.02360 1.41780 49.46308 1.000 32.03121 95 LYS A C 1
ATOM 712 O O . LYS A 1 95 ? -38.86049 1.75095 48.61604 1.000 39.84235 95 LYS A O 1
ATOM 718 N N . HIS A 1 96 ? -37.02079 2.20788 49.81172 1.000 30.38062 96 HIS A N 1
ATOM 719 C CA . HIS A 1 96 ? -36.78187 3.49373 49.16865 1.000 36.84305 96 HIS A CA 1
ATOM 720 C C . HIS A 1 96 ? -35.42777 3.98932 49.64657 1.000 36.88857 96 HIS A C 1
ATOM 721 O O . HIS A 1 96 ? -34.86320 3.46711 50.61116 1.000 34.63135 96 HIS A O 1
ATOM 728 N N . LEU A 1 97 ? -34.91997 5.00876 48.97127 1.000 33.58259 97 LEU A N 1
ATOM 729 C CA . LEU A 1 97 ? -33.77800 5.73093 49.50327 1.000 33.10661 97 LEU A CA 1
ATOM 730 C C . LEU A 1 97 ? -34.20500 6.40884 50.80034 1.000 35.24454 97 LEU A C 1
ATOM 731 O O . LEU A 1 97 ? -35.25025 7.08019 50.82798 1.000 38.02324 97 LEU A O 1
ATOM 736 N N . PRO A 1 98 ? -33.46477 6.23295 51.89388 1.000 33.78229 98 PRO A N 1
ATOM 737 C CA . PRO A 1 98 ? -33.87253 6.84464 53.16667 1.000 36.97631 98 PRO A CA 1
ATOM 738 C C . PRO A 1 98 ? -33.88450 8.36369 53.07921 1.000 39.44700 98 PRO A C 1
ATOM 739 O O . PRO A 1 98 ? -33.16979 8.97007 52.28009 1.000 40.52641 98 PRO A O 1
ATOM 743 N N . GLU A 1 99 ? -34.69872 8.96846 53.95590 1.000 46.98057 99 GLU A N 1
ATOM 744 C CA . GLU A 1 99 ? -35.04656 10.38901 53.86919 1.000 43.56533 99 GLU A CA 1
ATOM 745 C C . GLU A 1 99 ? -33.82300 11.28521 53.97667 1.000 41.91164 99 GLU A C 1
ATOM 746 O O . GLU A 1 99 ? -33.60119 12.16454 53.13288 1.000 45.45068 99 GLU A O 1
ATOM 752 N N . GLY A 1 100 ? -33.04107 11.11254 55.03088 1.000 37.60874 100 GLY A N 1
ATOM 753 C CA . GLY A 1 100 ? -32.04122 12.11720 55.31814 1.000 37.23426 100 GLY A CA 1
ATOM 754 C C . GLY A 1 100 ? -30.69676 11.88509 54.65825 1.000 44.83572 100 GLY A C 1
ATOM 755 O O . GLY A 1 100 ? -29.69039 12.40239 55.14691 1.000 50.37968 100 GLY A O 1
ATOM 756 N N . GLU A 1 101 ? -30.63976 11.11291 53.57242 1.000 38.05524 101 GLU A N 1
ATOM 757 C CA . GLU A 1 101 ? -29.36564 10.86385 52.91439 1.000 36.84222 101 GLU A CA 1
ATOM 758 C C . GLU A 1 101 ? -28.92644 12.08955 52.12123 1.000 37.48883 101 GLU A C 1
ATOM 759 O O . GLU A 1 101 ? -29.73271 12.73982 51.44573 1.000 39.53790 101 GLU A O 1
ATOM 765 N N . TYR A 1 102 ? -27.63878 12.41294 52.21725 1.000 37.01809 102 TYR A N 1
ATOM 766 C CA . TYR A 1 102 ? -27.06148 13.54592 51.49306 1.000 35.83973 102 TYR A CA 1
ATOM 767 C C . TYR A 1 102 ? -26.37284 12.96567 50.26274 1.000 35.11684 102 TYR A C 1
ATOM 768 O O . TYR A 1 102 ? -25.20491 12.57651 50.30371 1.000 37.57198 102 TYR A O 1
ATOM 777 N N . THR A 1 103 ? -27.11542 12.88806 49.16390 1.000 34.65182 103 THR A N 1
ATOM 778 C CA . THR A 1 103 ? -26.62125 12.19448 47.98756 1.000 33.63317 103 THR A CA 1
ATOM 779 C C . THR A 1 103 ? -25.67779 13.09477 47.21591 1.000 30.02607 103 THR A C 1
ATOM 780 O O . THR A 1 103 ? -25.57357 14.29324 47.47529 1.000 33.02837 103 THR A O 1
ATOM 784 N N . ILE A 1 104 ? -24.97706 12.49039 46.25427 1.000 32.28093 104 ILE A N 1
ATOM 785 C CA . ILE A 1 104 ? -24.01284 13.22667 45.43778 1.000 35.70481 104 ILE A CA 1
ATOM 786 C C . ILE A 1 104 ? -24.68575 14.25935 44.54457 1.000 33.49373 104 ILE A C 1
ATOM 787 O O . ILE A 1 104 ? -24.03587 15.22344 44.12781 1.000 35.52327 104 ILE A O 1
ATOM 792 N N . ALA A 1 105 ? -25.97378 14.08794 44.23898 1.000 30.45743 105 ALA A N 1
ATOM 793 C CA . ALA A 1 105 ? -26.69540 15.12230 43.50726 1.000 34.82049 105 ALA A CA 1
ATOM 794 C C . ALA A 1 105 ? -26.86828 16.37244 44.36601 1.000 32.59559 105 ALA A C 1
ATOM 795 O O . ALA A 1 105 ? -26.63652 17.49357 43.90577 1.000 31.51825 105 ALA A O 1
ATOM 797 N N . GLN A 1 106 ? -27.26963 16.19520 45.62277 1.000 32.05802 106 GLN A N 1
ATOM 798 C CA . GLN A 1 106 ? -27.34910 17.32327 46.54235 1.000 31.50199 106 GLN A CA 1
ATOM 799 C C . GLN A 1 106 ? -25.97382 17.93879 46.77176 1.000 38.02919 106 GLN A C 1
ATOM 800 O O . GLN A 1 106 ? -25.80180 19.16132 46.66433 1.000 37.95449 106 GLN A O 1
ATOM 806 N N . ALA A 1 107 ? -24.97830 17.10144 47.09542 1.000 34.16462 107 ALA A N 1
ATOM 807 C CA . ALA A 1 107 ? -23.63905 17.61460 47.37556 1.000 37.08421 107 ALA A CA 1
ATOM 808 C C . ALA A 1 107 ? -23.11470 18.47530 46.22840 1.000 34.14007 107 ALA A C 1
ATOM 809 O O . ALA A 1 107 ? -22.53814 19.54331 46.46280 1.000 38.90308 107 ALA A O 1
ATOM 811 N N . LEU A 1 108 ? -23.31516 18.03789 44.98375 1.000 31.56531 108 LEU A N 1
ATOM 812 C CA . LEU A 1 108 ? -22.82495 18.81030 43.84431 1.000 33.40486 108 LEU A CA 1
ATOM 813 C C . LEU A 1 108 ? -23.70856 20.02750 43.57773 1.000 39.67782 108 LEU A C 1
ATOM 814 O O . LEU A 1 108 ? -23.20228 21.11121 43.24749 1.000 37.53149 108 LEU A O 1
ATOM 819 N N . LYS A 1 109 ? -25.03126 19.86829 43.70249 1.000 34.42506 109 LYS A N 1
ATOM 820 C CA . LYS A 1 109 ? -25.92187 21.01620 43.55981 1.000 39.50358 109 LYS A CA 1
ATOM 821 C C . LYS A 1 109 ? -25.55838 22.10961 44.55599 1.000 39.85356 109 LYS A C 1
ATOM 822 O O . LYS A 1 109 ? -25.40860 23.27613 44.18111 1.000 37.63810 109 LYS A O 1
ATOM 828 N N . ASP A 1 110 ? -25.37891 21.73828 45.83298 1.000 40.34132 110 ASP A N 1
ATOM 829 C CA . ASP A 1 110 ? -24.96086 22.70681 46.84439 1.000 32.98701 110 ASP A CA 1
ATOM 830 C C . ASP A 1 110 ? -23.60781 23.31958 46.51610 1.000 35.52069 110 ASP A C 1
ATOM 831 O O . ASP A 1 110 ? -23.31894 24.43258 46.94980 1.000 36.01029 110 ASP A O 1
ATOM 836 N N . ALA A 1 111 ? -22.76765 22.61580 45.76433 1.000 35.70320 111 ALA A N 1
ATOM 837 C CA . ALA A 1 111 ? -21.52430 23.17530 45.26239 1.000 34.47496 111 ALA A CA 1
ATOM 838 C C . ALA A 1 111 ? -21.68974 23.90863 43.93313 1.000 36.30862 111 ALA A C 1
ATOM 839 O O . ALA A 1 111 ? -20.68955 24.20703 43.28387 1.000 36.84611 111 ALA A O 1
ATOM 841 N N . GLY A 1 112 ? -22.91471 24.17370 43.49325 1.000 37.98779 112 GLY A N 1
ATOM 842 C CA . GLY A 1 112 ? -23.13230 24.97467 42.30565 1.000 32.45533 112 GLY A CA 1
ATOM 843 C C . GLY A 1 112 ? -23.37537 24.22580 41.01411 1.000 38.26171 112 GLY A C 1
ATOM 844 O O . GLY A 1 112 ? -23.35784 24.84794 39.94798 1.000 40.25369 112 GLY A O 1
ATOM 845 N N . TYR A 1 113 ? -23.61410 22.92542 41.06752 1.000 43.02402 113 TYR A N 1
ATOM 846 C CA . TYR A 1 113 ? -23.82648 22.13673 39.86443 1.000 39.17462 113 TYR A CA 1
ATOM 847 C C . TYR A 1 113 ? -25.29394 22.15713 39.43232 1.000 41.07030 113 TYR A C 1
ATOM 848 O O . TYR A 1 113 ? -26.21389 22.34669 40.23349 1.000 40.84933 113 TYR A O 1
ATOM 857 N N . GLU A 1 114 ? -25.49728 21.93274 38.14177 1.000 41.25149 114 GLU A N 1
ATOM 858 C CA . GLU A 1 114 ? -26.79984 21.59914 37.58571 1.000 31.24511 114 GLU A CA 1
ATOM 859 C C . GLU A 1 114 ? -26.92421 20.07697 37.57586 1.000 36.81726 114 GLU A C 1
ATOM 860 O O . GLU A 1 114 ? -26.01273 19.38482 37.10349 1.000 35.73150 114 GLU A O 1
ATOM 866 N N . THR A 1 115 ? -28.02455 19.54690 38.10864 1.000 31.17063 115 THR A N 1
ATOM 867 C CA . THR A 1 115 ? -28.13785 18.10703 38.31849 1.000 35.38070 115 THR A CA 1
ATOM 868 C C . THR A 1 115 ? -29.32911 17.51812 37.57087 1.000 38.99868 115 THR A C 1
ATOM 869 O O . THR A 1 115 ? -30.44628 18.04485 37.64787 1.000 37.99258 115 THR A O 1
ATOM 873 N N . TRP A 1 116 ? -29.08637 16.40794 36.87144 1.000 33.31839 116 TRP A N 1
ATOM 874 C CA . TRP A 1 116 ? -30.07453 15.78192 36.00717 1.000 35.81191 116 TRP A CA 1
ATOM 875 C C . TRP A 1 116 ? -30.11484 14.28326 36.25506 1.000 36.09790 116 TRP A C 1
ATOM 876 O O . TRP A 1 116 ? -29.08539 13.60725 36.14775 1.000 36.20516 116 TRP A O 1
ATOM 887 N N . HIS A 1 117 ? -31.30366 13.75619 36.51408 1.000 29.02249 117 HIS A N 1
ATOM 888 C CA . HIS A 1 117 ? -31.53550 12.32344 36.43471 1.000 32.79476 117 HIS A CA 1
ATOM 889 C C . HIS A 1 117 ? -32.33477 11.98001 35.17832 1.000 32.44115 117 HIS A C 1
ATOM 890 O O . HIS A 1 117 ? -33.35888 12.61063 34.89378 1.000 35.29536 117 HIS A O 1
ATOM 897 N N . VAL A 1 118 ? -31.87479 10.96757 34.44411 1.000 29.89700 118 VAL A N 1
ATOM 898 C CA . VAL A 1 118 ? -32.52667 10.49114 33.23071 1.000 29.50251 118 VAL A CA 1
ATOM 899 C C . VAL A 1 118 ? -32.55643 8.97033 33.27736 1.000 33.53096 118 VAL A C 1
ATOM 900 O O . VAL A 1 118 ? -31.49938 8.32693 33.27886 1.000 33.68787 118 VAL A O 1
ATOM 904 N N . GLY A 1 119 ? -33.75450 8.39481 33.31365 1.000 33.27667 119 GLY A N 1
ATOM 905 C CA . GLY A 1 119 ? -33.89378 6.96628 33.10115 1.000 29.99633 119 GLY A CA 1
ATOM 906 C C . GLY A 1 119 ? -34.26365 6.22566 34.36190 1.000 32.50447 119 GLY A C 1
ATOM 907 O O . GLY A 1 119 ? -34.86433 6.81433 35.25714 1.000 34.02437 119 GLY A O 1
ATOM 908 N N . LYS A 1 120 ? -33.87990 4.95058 34.45507 1.000 31.80116 120 LYS A N 1
ATOM 909 C CA . LYS A 1 120 ? -34.28878 4.09639 35.56383 1.000 31.93543 120 LYS A CA 1
ATOM 910 C C . LYS A 1 120 ? -33.94408 4.70935 36.92443 1.000 35.74929 120 LYS A C 1
ATOM 911 O O . LYS A 1 120 ? -32.84284 5.23685 37.13590 1.000 32.10461 120 LYS A O 1
ATOM 917 N N . TRP A 1 121 ? -34.90314 4.63144 37.85114 1.000 29.92436 121 TRP A N 1
ATOM 918 C CA . TRP A 1 121 ? -34.72326 5.12411 39.21305 1.000 31.30652 121 TRP A CA 1
ATOM 919 C C . TRP A 1 121 ? -34.80460 3.96489 40.19979 1.000 34.45225 121 TRP A C 1
ATOM 920 O O . TRP A 1 121 ? -33.79256 3.60778 40.81079 1.000 31.66394 121 TRP A O 1
ATOM 931 N N . HIS A 1 122 ? -35.98716 3.37178 40.36919 1.000 34.41557 122 HIS A N 1
ATOM 932 C CA . HIS A 1 122 ? -36.13187 2.16541 41.17013 1.000 37.03109 122 HIS A CA 1
ATOM 933 C C . HIS A 1 122 ? -35.67398 2.40534 42.61388 1.000 35.88148 122 HIS A C 1
ATOM 934 O O . HIS A 1 122 ? -35.12425 1.51221 43.25898 1.000 34.95629 122 HIS A O 1
ATOM 941 N N . LEU A 1 123 ? -35.88287 3.63079 43.12760 1.000 33.07096 123 LEU A N 1
ATOM 942 C CA . LEU A 1 123 ? -35.46176 3.96402 44.48735 1.000 33.50040 123 LEU A CA 1
ATOM 943 C C . LEU A 1 123 ? -36.61056 4.46491 45.36909 1.000 35.60202 123 LEU A C 1
ATOM 944 O O . LEU A 1 123 ? -36.36580 5.15247 46.36821 1.000 37.22746 123 LEU A O 1
ATOM 949 N N . GLY A 1 124 ? -37.85294 4.11446 45.04040 1.000 39.70138 124 GLY A N 1
ATOM 950 C CA . GLY A 1 124 ? -39.01423 4.44369 45.83578 1.000 35.11306 124 GLY A CA 1
ATOM 951 C C . GLY A 1 124 ? -40.11453 5.07478 45.00774 1.000 39.01200 124 GLY A C 1
ATOM 952 O O . GLY A 1 124 ? -39.96142 5.36360 43.82031 1.000 37.23287 124 GLY A O 1
ATOM 953 N N . GLY A 1 125 ? -41.24870 5.29525 45.67267 1.000 38.05154 125 GLY A N 1
ATOM 954 C CA . GLY A 1 125 ? -42.37591 5.98304 45.08840 1.000 35.53568 125 GLY A CA 1
ATOM 955 C C . GLY A 1 125 ? -42.20208 7.49153 45.09215 1.000 40.10676 125 GLY A C 1
ATOM 956 O O . GLY A 1 125 ? -41.13389 8.03512 45.38018 1.000 40.48233 125 GLY A O 1
ATOM 957 N N . ARG A 1 126 ? -43.31140 8.17382 44.79602 1.000 41.58331 126 ARG A N 1
ATOM 958 C CA . ARG A 1 126 ? -43.28291 9.60068 44.48601 1.000 42.24701 126 ARG A CA 1
ATOM 959 C C . ARG A 1 126 ? -42.52931 10.40962 45.53517 1.000 44.36565 126 ARG A C 1
ATOM 960 O O . ARG A 1 126 ? -41.71502 11.27441 45.19125 1.000 47.74669 126 ARG A O 1
ATOM 968 N N . GLU A 1 127 ? -42.76713 10.14272 46.82010 1.000 44.77667 127 GLU A N 1
ATOM 969 C CA . GLU A 1 127 ? -42.11758 10.98022 47.82866 1.000 47.83716 127 GLU A CA 1
ATOM 970 C C . GLU A 1 127 ? -40.61030 10.75327 47.91750 1.000 46.65908 127 GLU A C 1
ATOM 971 O O . GLU A 1 127 ? -39.96585 11.34596 48.78572 1.000 46.02203 127 GLU A O 1
ATOM 977 N N . TYR A 1 128 ? -40.03556 9.91301 47.06295 1.000 40.92919 128 TYR A N 1
ATOM 978 C CA . TYR A 1 128 ? -38.60045 9.67825 47.04662 1.000 35.74270 128 TYR A CA 1
ATOM 979 C C . TYR A 1 128 ? -38.06665 9.72707 45.61570 1.000 36.85038 128 TYR A C 1
ATOM 980 O O . TYR A 1 128 ? -37.05184 9.09851 45.28842 1.000 34.64877 128 TYR A O 1
ATOM 989 N N . TYR A 1 129 ? -38.75531 10.45367 44.74777 1.000 31.76487 129 TYR A N 1
ATOM 990 C CA . TYR A 1 129 ? -38.25145 10.69334 43.41724 1.000 37.71621 129 TYR A CA 1
ATOM 991 C C . TYR A 1 129 ? -36.99582 11.57976 43.47405 1.000 39.41849 129 TYR A C 1
ATOM 992 O O . TYR A 1 129 ? -36.70404 12.20040 44.50583 1.000 36.98016 129 TYR A O 1
ATOM 1001 N N . PRO A 1 130 ? -36.22211 11.62888 42.37663 1.000 35.43739 130 PRO A N 1
ATOM 1002 C CA . PRO A 1 130 ? -34.94956 12.38199 42.38810 1.000 36.72539 130 PRO A CA 1
ATOM 1003 C C . PRO A 1 130 ? -35.04157 13.79084 42.94331 1.000 37.27396 130 PRO A C 1
ATOM 1004 O O . PRO A 1 130 ? -34.07909 14.26666 43.56133 1.000 37.85373 130 PRO A O 1
ATOM 1008 N N . ASP A 1 131 ? -36.17137 14.47356 42.74521 1.000 38.58796 131 ASP A N 1
ATOM 1009 C CA . ASP A 1 131 ? -36.27004 15.87245 43.14236 1.000 37.74844 131 ASP A CA 1
ATOM 1010 C C . ASP A 1 131 ? -36.22462 16.02780 44.65541 1.000 38.16463 131 ASP A C 1
ATOM 1011 O O . ASP A 1 131 ? -35.66118 17.01040 45.15226 1.000 44.24178 131 ASP A O 1
ATOM 1016 N N . HIS A 1 132 ? -36.77156 15.05719 45.40753 1.000 41.16012 132 HIS A N 1
ATOM 1017 C CA . HIS A 1 132 ? -36.53643 15.00383 46.85437 1.000 39.20601 132 HIS A CA 1
ATOM 1018 C C . HIS A 1 132 ? -35.09093 14.66057 47.20360 1.000 35.86708 132 HIS A C 1
ATOM 1019 O O . HIS A 1 132 ? -34.78526 14.50045 48.37958 1.000 35.67904 132 HIS A O 1
ATOM 1026 N N . PHE A 1 133 ? -34.16008 14.52451 46.25864 1.000 39.29286 133 PHE A N 1
ATOM 1027 C CA . PHE A 1 133 ? -32.81467 14.08580 46.61080 1.000 36.88568 133 PHE A CA 1
ATOM 1028 C C . PHE A 1 133 ? -31.72277 14.86837 45.88997 1.000 39.46307 133 PHE A C 1
ATOM 1029 O O . PHE A 1 133 ? -30.60821 14.34967 45.74274 1.000 37.44422 133 PHE A O 1
ATOM 1037 N N . GLY A 1 134 ? -32.01181 16.08274 45.41423 1.000 34.89291 134 GLY A N 1
ATOM 1038 C CA . GLY A 1 134 ? -30.98376 16.95008 44.88623 1.000 31.89531 134 GLY A CA 1
ATOM 1039 C C . GLY A 1 134 ? -30.91951 17.06521 43.38087 1.000 35.40429 134 GLY A C 1
ATOM 1040 O O . GLY A 1 134 ? -30.08657 17.82890 42.87650 1.000 36.32121 134 GLY A O 1
ATOM 1041 N N . PHE A 1 135 ? -31.76341 16.34804 42.64325 1.000 33.25229 135 PHE A N 1
ATOM 1042 C CA . PHE A 1 135 ? -31.76687 16.44858 41.19371 1.000 30.67395 135 PHE A CA 1
ATOM 1043 C C . PHE A 1 135 ? -32.73669 17.53585 40.76183 1.000 36.78553 135 PHE A C 1
ATOM 1044 O O . PHE A 1 135 ? -33.83812 17.64792 41.30097 1.000 42.48522 135 PHE A O 1
ATOM 1052 N N . ASP A 1 136 ? -32.34209 18.32054 39.76793 1.000 36.33799 136 ASP A N 1
ATOM 1053 C CA . ASP A 1 136 ? -33.23765 19.35353 39.26485 1.000 35.06588 136 ASP A CA 1
ATOM 1054 C C . ASP A 1 136 ? -34.20830 18.83186 38.21871 1.000 36.98141 136 ASP A C 1
ATOM 1055 O O . ASP A 1 136 ? -35.27715 19.42016 38.03231 1.000 41.52273 136 ASP A O 1
ATOM 1060 N N . VAL A 1 137 ? -33.84890 17.75368 37.52871 1.000 37.00962 137 VAL A N 1
ATOM 1061 C CA . VAL A 1 137 ? -34.59087 17.21613 36.39280 1.000 36.78940 137 VAL A CA 1
ATOM 1062 C C . VAL A 1 137 ? -34.74155 15.71154 36.59802 1.000 35.79887 137 VAL A C 1
ATOM 1063 O O . VAL A 1 137 ? -33.83528 15.05468 37.12157 1.000 34.30869 137 VAL A O 1
ATOM 1067 N N . ASN A 1 138 ? -35.89032 15.16653 36.20678 1.000 36.18752 138 ASN A N 1
ATOM 1068 C CA . ASN A 1 138 ? -36.11959 13.72369 36.25542 1.000 31.97653 138 ASN A CA 1
ATOM 1069 C C . ASN A 1 138 ? -36.89452 13.31682 35.00353 1.000 37.01136 138 ASN A C 1
ATOM 1070 O O . ASN A 1 138 ? -38.11735 13.45996 34.94833 1.000 38.76009 138 ASN A O 1
ATOM 1075 N N . ILE A 1 139 ? -36.19843 12.78467 34.01046 1.000 34.03339 139 ILE A N 1
ATOM 1076 C CA . ILE A 1 139 ? -36.84093 12.30026 32.79533 1.000 36.49049 139 ILE A CA 1
ATOM 1077 C C . ILE A 1 139 ? -36.82701 10.78328 32.84484 1.000 37.74933 139 ILE A C 1
ATOM 1078 O O . ILE A 1 139 ? -35.75868 10.16852 32.73129 1.000 38.92888 139 ILE A O 1
ATOM 1083 N N . GLY A 1 140 ? -38.00626 10.17879 33.03400 1.000 34.04309 140 GLY A N 1
ATOM 1084 C CA . GLY A 1 140 ? -38.17543 8.74636 32.89796 1.000 33.41851 140 GLY A CA 1
ATOM 1085 C C . GLY A 1 140 ? -37.96989 7.90262 34.14538 1.000 35.61684 140 GLY A C 1
ATOM 1086 O O . GLY A 1 140 ? -38.06610 6.66927 34.06145 1.000 39.72847 140 GLY A O 1
ATOM 1087 N N . GLY A 1 141 ? -37.68622 8.49916 35.29811 1.000 28.91088 141 GLY A N 1
ATOM 1088 C CA . GLY A 1 141 ? -37.48615 7.73968 36.50844 1.000 31.49889 141 GLY A CA 1
ATOM 1089 C C . GLY A 1 141 ? -38.79587 7.69671 37.32693 1.000 37.85905 141 GLY A C 1
ATOM 1090 O O . GLY A 1 141 ? -39.41722 8.72890 37.53162 1.000 39.92258 141 GLY A O 1
ATOM 1091 N N . CYS A 1 142 ? -39.14654 6.49731 37.75939 1.000 40.22497 142 CYS A N 1
ATOM 1092 C CA . CYS A 1 142 ? -40.27523 6.37484 38.67562 1.000 42.68100 142 CYS A CA 1
ATOM 1093 C C . CYS A 1 142 ? -40.00544 5.24070 39.65018 1.000 38.37434 142 CYS A C 1
ATOM 1094 O O . CYS A 1 142 ? -38.84894 4.96652 39.96542 1.000 40.22310 142 CYS A O 1
ATOM 1097 N N . SER A 1 143 ? -41.04481 4.55290 40.10808 1.000 43.27240 143 SER A N 1
ATOM 1098 C CA . SER A 1 143 ? -40.80976 3.40689 40.97506 1.000 40.95938 143 SER A CA 1
ATOM 1099 C C . SER A 1 143 ? -40.41905 2.15316 40.20336 1.000 38.87590 143 SER A C 1
ATOM 1100 O O . SER A 1 143 ? -39.87842 1.21437 40.80343 1.000 39.93946 143 SER A O 1
ATOM 1103 N N . TRP A 1 144 ? -40.67637 2.12086 38.89727 1.000 38.94809 144 TRP A N 1
ATOM 1104 C CA . TRP A 1 144 ? -40.39198 0.93854 38.08975 1.000 42.85626 144 TRP A CA 1
ATOM 1105 C C . TRP A 1 144 ? -38.92061 0.54773 38.12932 1.000 39.49637 144 TRP A C 1
ATOM 1106 O O . TRP A 1 144 ? -38.02902 1.39857 38.10964 1.000 42.55922 144 TRP A O 1
ATOM 1117 N N . GLY A 1 145 ? -38.67584 -0.75693 38.14978 1.000 40.26607 145 GLY A N 1
ATOM 1118 C CA . GLY A 1 145 ? -37.35959 -1.31603 37.96446 1.000 34.97200 145 GLY A CA 1
ATOM 1119 C C . GLY A 1 145 ? -37.04719 -1.77739 36.55913 1.000 37.61704 145 GLY A C 1
ATOM 1120 O O . GLY A 1 145 ? -35.91380 -2.19817 36.30322 1.000 39.39727 145 GLY A O 1
ATOM 1121 N N . HIS A 1 146 ? -38.01032 -1.70937 35.63421 1.000 33.44105 146 HIS A N 1
ATOM 1122 C CA . HIS A 1 146 ? -37.79880 -2.12857 34.25572 1.000 32.94858 146 HIS A CA 1
ATOM 1123 C C . HIS A 1 146 ? -38.97134 -1.64549 33.41597 1.000 35.95532 146 HIS A C 1
ATOM 1124 O O . HIS A 1 146 ? -39.97028 -1.18595 33.97525 1.000 35.34585 146 HIS A O 1
ATOM 1131 N N . PRO A 1 147 ? -38.89754 -1.70730 32.08073 1.000 37.44821 147 PRO A N 1
ATOM 1132 C CA . PRO A 1 147 ? -40.07025 -1.32711 31.28005 1.000 35.77566 147 PRO A CA 1
ATOM 1133 C C . PRO A 1 147 ? -41.24027 -2.28748 31.44718 1.000 33.62602 147 PRO A C 1
ATOM 1134 O O . PRO A 1 147 ? -41.38922 -3.23192 30.66746 1.000 38.54097 147 PRO A O 1
ATOM 1138 N N . HIS A 1 148 ? -42.08460 -2.03167 32.45089 1.000 31.96133 148 HIS A N 1
ATOM 1139 C CA . HIS A 1 148 ? -43.25372 -2.87034 32.71849 1.000 37.75543 148 HIS A CA 1
ATOM 1140 C C . HIS A 1 148 ? -44.08010 -3.13554 31.46770 1.000 38.18300 148 HIS A C 1
ATOM 1141 O O . HIS A 1 148 ? -44.66869 -4.21396 31.32398 1.000 37.66233 148 HIS A O 1
ATOM 1148 N N . GLU A 1 149 ? -44.13683 -2.17561 30.55660 1.000 38.72440 149 GLU A N 1
ATOM 1149 C CA . GLU A 1 149 ? -44.96238 -2.29072 29.36762 1.000 37.79305 149 GLU A CA 1
ATOM 1150 C C . GLU A 1 149 ? -44.13022 -2.27803 28.08800 1.000 37.21084 149 GLU A C 1
ATOM 1151 O O . GLU A 1 149 ? -44.63334 -1.92115 27.01669 1.000 37.27052 149 GLU A O 1
ATOM 1157 N N . GLY A 1 150 ? -42.85643 -2.68239 28.19224 1.000 35.28225 150 GLY A N 1
ATOM 1158 C CA . GLY A 1 150 ? -42.00716 -2.92382 27.04233 1.000 34.89879 150 GLY A CA 1
ATOM 1159 C C . GLY A 1 150 ? -41.15750 -1.72010 26.66403 1.000 36.37153 150 GLY A C 1
ATOM 1160 O O . GLY A 1 150 ? -41.31661 -0.60868 27.17441 1.000 29.93661 150 GLY A O 1
ATOM 1161 N N . TYR A 1 151 ? -40.22434 -1.96524 25.74324 1.000 32.64355 151 TYR A N 1
ATOM 1162 C CA . TYR A 1 151 ? -39.32547 -0.93559 25.24957 1.000 33.38891 151 TYR A CA 1
ATOM 1163 C C . TYR A 1 151 ? -39.88677 -0.15981 24.06141 1.000 39.31894 151 TYR A C 1
ATOM 1164 O O . TYR A 1 151 ? -39.24618 0.80184 23.61274 1.000 34.73732 151 TYR A O 1
ATOM 1173 N N . PHE A 1 152 ? -41.04594 -0.54565 23.52967 1.000 37.83144 152 PHE A N 1
ATOM 1174 C CA . PHE A 1 152 ? -41.60874 0.12071 22.36244 1.000 37.13445 152 PHE A CA 1
ATOM 1175 C C . PHE A 1 152 ? -42.80228 0.97772 22.75884 1.000 39.39266 152 PHE A C 1
ATOM 1176 O O . PHE A 1 152 ? -43.63876 0.56313 23.57140 1.000 39.79313 152 PHE A O 1
ATOM 1184 N N . SER A 1 153 ? -42.84815 2.18641 22.19646 1.000 39.35720 153 SER A N 1
ATOM 1185 C CA . SER A 1 153 ? -43.82370 3.17969 22.61839 1.000 41.85548 153 SER A CA 1
ATOM 1186 C C . SER A 1 153 ? -45.23924 2.71000 22.28993 1.000 39.97646 153 SER A C 1
ATOM 1187 O O . SER A 1 153 ? -45.47939 2.18544 21.19284 1.000 37.99829 153 SER A O 1
ATOM 1190 N N . PRO A 1 154 ? -46.20808 2.90384 23.21210 1.000 40.28158 154 PRO A N 1
ATOM 1191 C CA . PRO A 1 154 ? -46.08617 3.63299 24.48836 1.000 40.91141 154 PRO A CA 1
ATOM 1192 C C . PRO A 1 154 ? -45.51275 2.81329 25.64652 1.000 41.48838 154 PRO A C 1
ATOM 1193 O O . PRO A 1 154 ? -45.68152 1.58463 25.68119 1.000 45.26313 154 PRO A O 1
ATOM 1197 N N . TYR A 1 155 ? -44.86229 3.49907 26.59393 1.000 38.44849 155 TYR A N 1
ATOM 1198 C CA . TYR A 1 155 ? -44.16566 2.84409 27.69329 1.000 36.52091 155 TYR A CA 1
ATOM 1199 C C . TYR A 1 155 ? -44.91988 2.87868 29.01300 1.000 37.35105 155 TYR A C 1
ATOM 1200 O O . TYR A 1 155 ? -44.58764 2.10039 29.90873 1.000 43.62722 155 TYR A O 1
ATOM 1209 N N . GLY A 1 156 ? -45.90505 3.75687 29.17097 1.000 42.31797 156 GLY A N 1
ATOM 1210 C CA . GLY A 1 156 ? -46.56592 3.88012 30.45503 1.000 39.93208 156 GLY A CA 1
ATOM 1211 C C . GLY A 1 156 ? -45.69614 4.43826 31.55878 1.000 39.96246 156 GLY A C 1
ATOM 1212 O O . GLY A 1 156 ? -46.03188 4.29118 32.73660 1.000 42.86174 156 GLY A O 1
ATOM 1213 N N . ILE A 1 157 ? -44.58306 5.07587 31.21873 1.000 37.52522 157 ILE A N 1
ATOM 1214 C CA . ILE A 1 157 ? -43.66026 5.58653 32.22285 1.000 41.97866 157 ILE A CA 1
ATOM 1215 C C . ILE A 1 157 ? -44.12862 6.97785 32.63804 1.000 44.84509 157 ILE A C 1
ATOM 1216 O O . ILE A 1 157 ? -44.22043 7.89342 31.81220 1.000 45.54682 157 ILE A O 1
ATOM 1221 N N . GLU A 1 158 ? -44.41203 7.12906 33.93087 1.000 42.62916 158 GLU A N 1
ATOM 1222 C CA . GLU A 1 158 ? -45.14204 8.27537 34.45494 1.000 42.93299 158 GLU A CA 1
ATOM 1223 C C . GLU A 1 158 ? -44.42325 9.60839 34.23147 1.000 48.47409 158 GLU A C 1
ATOM 1224 O O . GLU A 1 158 ? -45.07714 10.65816 34.20063 1.000 50.50997 158 GLU A O 1
ATOM 1230 N N . THR A 1 159 ? -43.10456 9.60263 34.05190 1.000 45.01079 159 THR A N 1
ATOM 1231 C CA . THR A 1 159 ? -42.34749 10.83581 33.87908 1.000 41.83052 159 THR A CA 1
ATOM 1232 C C . THR A 1 159 ? -41.74536 10.95345 32.48853 1.000 41.56797 159 THR A C 1
ATOM 1233 O O . THR A 1 159 ? -40.84382 11.76745 32.27397 1.000 41.91029 159 THR A O 1
ATOM 1237 N N . LEU A 1 160 ? -42.20239 10.14374 31.54357 1.000 43.45756 160 LEU A N 1
ATOM 1238 C CA . LEU A 1 160 ? -41.74496 10.23842 30.16064 1.000 42.99209 160 LEU A CA 1
ATOM 1239 C C . LEU A 1 160 ? -42.97035 10.33785 29.26831 1.000 39.63208 160 LEU A C 1
ATOM 1240 O O . LEU A 1 160 ? -43.68627 9.32884 29.10641 1.000 44.31268 160 LEU A O 1
ATOM 1245 N N . PRO A 1 161 ? -43.27007 11.51404 28.71148 1.000 42.26361 161 PRO A N 1
ATOM 1246 C CA . PRO A 1 161 ? -44.40489 11.63474 27.78209 1.000 43.54067 161 PRO A CA 1
ATOM 1247 C C . PRO A 1 161 ? -44.22015 10.77560 26.53977 1.000 47.18710 161 PRO A C 1
ATOM 1248 O O . PRO A 1 161 ? -43.16825 10.80615 25.89223 1.000 51.04254 161 PRO A O 1
ATOM 1252 N N . GLU A 1 162 ? -45.27487 10.02886 26.20549 1.000 43.30229 162 GLU A N 1
ATOM 1253 C CA . GLU A 1 162 ? -45.22853 9.01142 25.16229 1.000 45.24945 162 GLU A CA 1
ATOM 1254 C C . GLU A 1 162 ? -44.78669 9.56889 23.81812 1.000 44.09050 162 GLU A C 1
ATOM 1255 O O . GLU A 1 162 ? -45.14194 10.68463 23.43990 1.000 47.67143 162 GLU A O 1
ATOM 1261 N N . GLY A 1 163 ? -44.02591 8.76548 23.08384 1.000 44.80072 163 GLY A N 1
ATOM 1262 C CA . GLY A 1 163 ? -43.54099 9.15760 21.78606 1.000 46.04416 163 GLY A CA 1
ATOM 1263 C C . GLY A 1 163 ? -44.38384 8.58677 20.66742 1.000 44.85767 163 GLY A C 1
ATOM 1264 O O . GLY A 1 163 ? -45.32655 7.82548 20.89917 1.000 45.29870 163 GLY A O 1
ATOM 1265 N N . PRO A 1 164 ? -44.05694 8.95129 19.42776 1.000 45.36553 164 PRO A N 1
ATOM 1266 C CA . PRO A 1 164 ? -44.74212 8.35769 18.27481 1.000 46.63755 164 PRO A CA 1
ATOM 1267 C C . PRO A 1 164 ? -44.71554 6.83446 18.31910 1.000 51.45220 164 PRO A C 1
ATOM 1268 O O . PRO A 1 164 ? -43.80975 6.22020 18.88649 1.000 51.89560 164 PRO A O 1
ATOM 1272 N N . GLU A 1 165 ? -45.73856 6.23473 17.71592 1.000 58.11878 165 GLU A N 1
ATOM 1273 C CA . GLU A 1 165 ? -45.85336 4.78450 17.63120 1.000 58.69110 165 GLU A CA 1
ATOM 1274 C C . GLU A 1 165 ? -44.54159 4.15479 17.18586 1.000 56.39457 165 GLU A C 1
ATOM 1275 O O . GLU A 1 165 ? -43.90696 4.61969 16.23805 1.000 57.62918 165 GLU A O 1
ATOM 1281 N N . GLY A 1 166 ? -44.12233 3.10940 17.89701 1.000 58.97930 166 GLY A N 1
ATOM 1282 C CA . GLY A 1 166 ? -42.91946 2.38148 17.54247 1.000 54.54517 166 GLY A CA 1
ATOM 1283 C C . GLY A 1 166 ? -41.61434 2.99097 18.00896 1.000 44.06604 166 GLY A C 1
ATOM 1284 O O . GLY A 1 166 ? -40.55397 2.44172 17.69661 1.000 47.97657 166 GLY A O 1
ATOM 1285 N N . GLU A 1 167 ? -41.64829 4.10069 18.74012 1.000 46.26846 167 GLU A N 1
ATOM 1286 C CA . GLU A 1 167 ? -40.41911 4.68368 19.26214 1.000 47.37139 167 GLU A CA 1
ATOM 1287 C C . GLU A 1 167 ? -39.74303 3.71717 20.23115 1.000 40.19921 167 GLU A C 1
ATOM 1288 O O . GLU A 1 167 ? -40.40139 3.08296 21.05870 1.000 42.01534 167 GLU A O 1
ATOM 1294 N N . TYR A 1 168 ? -38.42685 3.58810 20.10472 1.000 33.38672 168 TYR A N 1
ATOM 1295 C CA . TYR A 1 168 ? -37.63968 2.71579 20.96922 1.000 38.93625 168 TYR A CA 1
ATOM 1296 C C . TYR A 1 168 ? -37.12442 3.49871 22.17480 1.000 39.16861 168 TYR A C 1
ATOM 1297 O O . TYR A 1 168 ? -36.61318 4.62238 22.03911 1.000 36.53999 168 TYR A O 1
ATOM 1306 N N . LEU A 1 169 ? -37.25222 2.88999 23.35140 1.000 34.18921 169 LEU A N 1
ATOM 1307 C CA . LEU A 1 169 ? -37.04291 3.61683 24.60080 1.000 35.75181 169 LEU A CA 1
ATOM 1308 C C . LEU A 1 169 ? -35.58287 4.01665 24.80138 1.000 39.54282 169 LEU A C 1
ATOM 1309 O O . LEU A 1 169 ? -35.30807 5.10865 25.31302 1.000 41.01460 169 LEU A O 1
ATOM 1314 N N . THR A 1 170 ? -34.63274 3.14900 24.42206 1.000 37.81128 170 THR A N 1
ATOM 1315 C CA . THR A 1 170 ? -33.22338 3.49574 24.58353 1.000 36.37737 170 THR A CA 1
ATOM 1316 C C . THR A 1 170 ? -32.83250 4.62702 23.63749 1.000 37.97036 170 THR A C 1
ATOM 1317 O O . THR A 1 170 ? -32.10603 5.54519 24.02500 1.000 34.56249 170 THR A O 1
ATOM 1321 N N . ASP A 1 171 ? -33.30654 4.57532 22.39167 1.000 41.46622 171 ASP A N 1
ATOM 1322 C CA . ASP A 1 171 ? -33.19545 5.72335 21.49374 1.000 39.99504 171 ASP A CA 1
ATOM 1323 C C . ASP A 1 171 ? -33.77674 6.98019 22.13665 1.000 36.15350 171 ASP A C 1
ATOM 1324 O O . ASP A 1 171 ? -33.17638 8.05527 22.06710 1.000 36.52122 171 ASP A O 1
ATOM 1329 N N . ARG A 1 172 ? -34.92354 6.85348 22.80998 1.000 38.12233 172 ARG A N 1
ATOM 1330 C CA . ARG A 1 172 ? -35.59791 8.03086 23.35807 1.000 39.14201 172 ARG A CA 1
ATOM 1331 C C . ARG A 1 172 ? -34.87640 8.58494 24.58202 1.000 38.65221 172 ARG A C 1
ATOM 1332 O O . ARG A 1 172 ? -34.73678 9.80642 24.72321 1.000 39.85914 172 ARG A O 1
ATOM 1340 N N . ILE A 1 173 ? -34.44370 7.71106 25.49252 1.000 36.33126 173 ILE A N 1
ATOM 1341 C CA . ILE A 1 173 ? -33.71551 8.16331 26.67386 1.000 37.43180 173 ILE A CA 1
ATOM 1342 C C . ILE A 1 173 ? -32.45220 8.92216 26.26410 1.000 39.18934 173 ILE A C 1
ATOM 1343 O O . ILE A 1 173 ? -32.09746 9.94868 26.85887 1.000 33.84794 173 ILE A O 1
ATOM 1348 N N . THR A 1 174 ? -31.77234 8.44031 25.22193 1.000 37.85709 174 THR A N 1
ATOM 1349 C CA . THR A 1 174 ? -30.60452 9.13446 24.69164 1.000 37.48996 174 THR A CA 1
ATOM 1350 C C . THR A 1 174 ? -30.97632 10.51290 24.15991 1.000 39.92392 174 THR A C 1
ATOM 1351 O O . THR A 1 174 ? -30.24486 11.49063 24.36845 1.000 37.53161 174 THR A O 1
ATOM 1355 N N . ASP A 1 175 ? -32.10615 10.59946 23.45253 1.000 41.07183 175 ASP A N 1
ATOM 1356 C CA . ASP A 1 175 ? -32.55253 11.86964 22.90159 1.000 39.20924 175 ASP A CA 1
ATOM 1357 C C . ASP A 1 175 ? -32.80189 12.88533 24.00337 1.000 38.52336 175 ASP A C 1
ATOM 1358 O O . ASP A 1 175 ? -32.51750 14.07874 23.83712 1.000 40.19385 175 ASP A O 1
ATOM 1363 N N . GLU A 1 176 ? -33.32121 12.42588 25.13997 1.000 34.02560 176 GLU A N 1
ATOM 1364 C CA . GLU A 1 176 ? -33.56506 13.33039 26.25328 1.000 39.80375 176 GLU A CA 1
ATOM 1365 C C . GLU A 1 176 ? -32.25958 13.82109 26.85281 1.000 39.47293 176 GLU A C 1
ATOM 1366 O O . GLU A 1 176 ? -32.12572 15.00601 27.17063 1.000 41.39264 176 GLU A O 1
ATOM 1372 N N . ALA A 1 177 ? -31.27937 12.93287 27.00088 1.000 36.92881 177 ALA A N 1
ATOM 1373 C CA . ALA A 1 177 ? -29.96859 13.37343 27.46425 1.000 40.06729 177 ALA A CA 1
ATOM 1374 C C . ALA A 1 177 ? -29.34099 14.37726 26.49553 1.000 37.04719 177 ALA A C 1
ATOM 1375 O O . ALA A 1 177 ? -28.82213 15.41346 26.92819 1.000 35.35420 177 ALA A O 1
ATOM 1377 N N . VAL A 1 178 ? -29.40104 14.10044 25.18267 1.000 33.74643 178 VAL A N 1
ATOM 1378 C CA . VAL A 1 178 ? -28.88634 15.04333 24.18369 1.000 35.26695 178 VAL A CA 1
ATOM 1379 C C . VAL A 1 178 ? -29.55144 16.40813 24.33469 1.000 37.46396 178 VAL A C 1
ATOM 1380 O O . VAL A 1 178 ? -28.89999 17.44839 24.19402 1.000 33.52261 178 VAL A O 1
ATOM 1384 N N . ARG A 1 179 ? -30.86642 16.42024 24.59476 1.000 39.60857 179 ARG A N 1
ATOM 1385 C CA . ARG A 1 179 ? -31.60772 17.67135 24.72182 1.000 36.55007 179 ARG A CA 1
ATOM 1386 C C . ARG A 1 179 ? -31.07340 18.50591 25.87548 1.000 37.23615 179 ARG A C 1
ATOM 1387 O O . ARG A 1 179 ? -30.86426 19.71223 25.73793 1.000 42.78892 179 ARG A O 1
ATOM 1395 N N . LEU A 1 180 ? -30.86374 17.88162 27.03132 1.000 38.86134 180 LEU A N 1
ATOM 1396 C CA . LEU A 1 180 ? -30.31381 18.60710 28.17028 1.000 42.17852 180 LEU A CA 1
ATOM 1397 C C . LEU A 1 180 ? -28.95260 19.20720 27.83414 1.000 39.94665 180 LEU A C 1
ATOM 1398 O O . LEU A 1 180 ? -28.63264 20.33083 28.23839 1.000 40.55876 180 LEU A O 1
ATOM 1403 N N . LEU A 1 181 ? -28.14083 18.46434 27.09301 1.000 37.73071 181 LEU A N 1
ATOM 1404 C CA . LEU A 1 181 ? -26.82598 18.94617 26.71289 1.000 36.35996 181 LEU A CA 1
ATOM 1405 C C . LEU A 1 181 ? -26.94866 20.19421 25.84915 1.000 40.27108 181 LEU A C 1
ATOM 1406 O O . LEU A 1 181 ? -26.25975 21.19517 26.07995 1.000 41.92862 181 LEU A O 1
ATOM 1411 N N . LYS A 1 182 ? -27.85791 20.16125 24.86587 1.000 37.88498 182 LYS A N 1
ATOM 1412 C CA . LYS A 1 182 ? -28.00415 21.27340 23.93030 1.000 37.04447 182 LYS A CA 1
ATOM 1413 C C . LYS A 1 182 ? -28.71986 22.45935 24.57567 1.000 36.42361 182 LYS A C 1
ATOM 1414 O O . LYS A 1 182 ? -28.41933 23.61669 24.26569 1.000 35.29717 182 LYS A O 1
ATOM 1420 N N . GLU A 1 183 ? -29.67055 22.19564 25.47203 1.000 34.12888 183 GLU A N 1
ATOM 1421 C CA . GLU A 1 183 ? -30.30167 23.28159 26.20880 1.000 37.15906 183 GLU A CA 1
ATOM 1422 C C . GLU A 1 183 ? -29.26628 24.04362 27.01824 1.000 38.32671 183 GLU A C 1
ATOM 1423 O O . GLU A 1 183 ? -29.20371 25.27498 26.96518 1.000 40.82880 183 GLU A O 1
ATOM 1429 N N . ARG A 1 184 ? -28.40694 23.31976 27.73565 1.000 39.55840 184 ARG A N 1
ATOM 1430 C CA . ARG A 1 184 ? -27.37159 23.97144 28.52957 1.000 33.32486 184 ARG A CA 1
ATOM 1431 C C . ARG A 1 184 ? -26.45003 24.81620 27.65751 1.000 39.14147 184 ARG A C 1
ATOM 1432 O O . ARG A 1 184 ? -26.00817 25.89569 28.07749 1.000 43.70830 184 ARG A O 1
ATOM 1440 N N . LYS A 1 185 ? -26.15789 24.35104 26.43520 1.000 38.02646 185 LYS A N 1
ATOM 1441 C CA . LYS A 1 185 ? -25.34115 25.13961 25.51446 1.000 37.31132 185 LYS A CA 1
ATOM 1442 C C . LYS A 1 185 ? -26.06889 26.41330 25.09130 1.000 35.51947 185 LYS A C 1
ATOM 1443 O O . LYS A 1 185 ? -25.48362 27.50151 25.09182 1.000 38.09548 185 LYS A O 1
ATOM 1449 N N . ALA A 1 186 ? -27.35086 26.29692 24.73843 1.000 32.19608 186 ALA A N 1
ATOM 1450 C CA . ALA A 1 186 ? -28.13404 27.47655 24.37138 1.000 37.47992 186 ALA A CA 1
ATOM 1451 C C . ALA A 1 186 ? -28.09784 28.53771 25.46888 1.000 33.58629 186 ALA A C 1
ATOM 1452 O O . ALA A 1 186 ? -27.93391 29.73062 25.18263 1.000 33.72240 186 ALA A O 1
ATOM 1454 N N . GLY A 1 187 ? -28.23665 28.11994 26.72914 1.000 31.63056 187 GLY A N 1
ATOM 1455 C CA . GLY A 1 187 ? -28.16553 28.97984 27.89448 1.000 31.24334 187 GLY A CA 1
ATOM 1456 C C . GLY A 1 187 ? -26.78801 29.46739 28.27722 1.000 34.52191 187 GLY A C 1
ATOM 1457 O O . GLY A 1 187 ? -26.65218 30.20494 29.25872 1.000 35.55620 187 GLY A O 1
ATOM 1458 N N . GLY A 1 188 ? -25.75253 29.07136 27.54188 1.000 32.96300 188 GLY A N 1
ATOM 1459 C CA . GLY A 1 188 ? -24.42567 29.60164 27.76440 1.000 35.44644 188 GLY A CA 1
ATOM 1460 C C . GLY A 1 188 ? -23.57929 28.87758 28.78764 1.000 42.64306 188 GLY A C 1
ATOM 1461 O O . GLY A 1 188 ? -22.55739 29.43135 29.21612 1.000 39.09674 188 GLY A O 1
ATOM 1462 N N . SER A 1 189 ? -23.96197 27.66256 29.18794 1.000 39.54044 189 SER A N 1
ATOM 1463 C CA . SER A 1 189 ? -23.15001 26.82106 30.07438 1.000 44.77311 189 SER A CA 1
ATOM 1464 C C . SER A 1 189 ? -22.75447 27.54836 31.35986 1.000 45.21053 189 SER A C 1
ATOM 1465 O O . SER A 1 189 ? -21.57843 27.60524 31.72899 1.000 45.42910 189 SER A O 1
ATOM 1468 N N . ARG A 1 190 ? -23.75551 28.09222 32.05795 1.000 39.90246 190 ARG A N 1
ATOM 1469 C CA . ARG A 1 190 ? -23.46697 28.90909 33.23413 1.000 39.03152 190 ARG A CA 1
ATOM 1470 C C . ARG A 1 190 ? -22.92783 28.08189 34.39489 1.000 39.71469 190 ARG A C 1
ATOM 1471 O O . ARG A 1 190 ? -22.20782 28.61216 35.24615 1.000 39.15704 190 ARG A O 1
ATOM 1479 N N . LYS A 1 191 ? -23.28875 26.80520 34.47381 1.000 41.88118 191 LYS A N 1
ATOM 1480 C CA . LYS A 1 191 ? -22.83332 25.93228 35.54614 1.000 36.66429 191 LYS A CA 1
ATOM 1481 C C . LYS A 1 191 ? -22.34043 24.60480 34.97829 1.000 39.17870 191 LYS A C 1
ATOM 1482 O O . LYS A 1 191 ? -22.75511 24.19458 33.88504 1.000 38.39905 191 LYS A O 1
ATOM 1488 N N . PRO A 1 192 ? -21.45075 23.91331 35.68726 1.000 32.30405 192 PRO A N 1
ATOM 1489 C CA . PRO A 1 192 ? -21.11827 22.54514 35.28183 1.000 33.14946 192 PRO A CA 1
ATOM 1490 C C . PRO A 1 192 ? -22.28529 21.63401 35.59913 1.000 32.39608 192 PRO A C 1
ATOM 1491 O O . PRO A 1 192 ? -23.06875 21.89252 36.51867 1.000 32.70944 192 PRO A O 1
ATOM 1495 N N . PHE A 1 193 ? -22.42598 20.57959 34.80437 1.000 30.46732 193 PHE A N 1
ATOM 1496 C CA . PHE A 1 193 ? -23.56520 19.68836 34.94900 1.000 30.81853 193 PHE A CA 1
ATOM 1497 C C . PHE A 1 193 ? -23.12679 18.35103 35.53677 1.000 36.62286 193 PHE A C 1
ATOM 1498 O O . PHE A 1 193 ? -21.98169 17.91288 35.34859 1.000 35.11863 193 PHE A O 1
ATOM 1506 N N . TYR A 1 194 ? -24.04652 17.71982 36.27588 1.000 30.18608 194 TYR A N 1
ATOM 1507 C CA . TYR A 1 194 ? -23.89057 16.34320 36.72803 1.000 30.09548 194 TYR A CA 1
ATOM 1508 C C . TYR A 1 194 ? -25.06759 15.55542 36.17613 1.000 32.51954 194 TYR A C 1
ATOM 1509 O O . TYR A 1 194 ? -26.21187 15.77543 36.58449 1.000 34.60054 194 TYR A O 1
ATOM 1518 N N . MET A 1 195 ? -24.79168 14.63118 35.26249 1.000 32.36993 195 MET A N 1
ATOM 1519 C CA . MET A 1 195 ? -25.83764 13.86596 34.60139 1.000 33.48959 195 MET A CA 1
ATOM 1520 C C . MET A 1 195 ? -25.75564 12.39879 35.00082 1.000 35.12421 195 MET A C 1
ATOM 1521 O O . MET A 1 195 ? -24.74642 11.72617 34.75445 1.000 34.08333 195 MET A O 1
ATOM 1526 N N . ASN A 1 196 ? -26.84409 11.90830 35.56852 1.000 33.88276 196 ASN A N 1
ATOM 1527 C CA . ASN A 1 196 ? -26.99069 10.54073 36.03886 1.000 31.19012 196 ASN A CA 1
ATOM 1528 C C . ASN A 1 196 ? -27.88161 9.83412 35.01811 1.000 34.42016 196 ASN A C 1
ATOM 1529 O O . ASN A 1 196 ? -29.10983 9.83563 35.12921 1.000 39.30307 196 ASN A O 1
ATOM 1534 N N . LEU A 1 197 ? -27.25320 9.25293 33.99581 1.000 31.77586 197 LEU A N 1
ATOM 1535 C CA . LEU A 1 197 ? -27.95527 8.67253 32.85216 1.000 28.49130 197 LEU A CA 1
ATOM 1536 C C . LEU A 1 197 ? -28.12433 7.16999 33.07080 1.000 33.21810 197 LEU A C 1
ATOM 1537 O O . LEU A 1 197 ? -27.22601 6.38354 32.76059 1.000 37.26390 197 LEU A O 1
ATOM 1542 N N . CYS A 1 198 ? -29.30074 6.75765 33.57349 1.000 29.11505 198 CYS A N 1
ATOM 1543 C CA . CYS A 1 198 ? -29.57344 5.36070 33.94041 1.000 32.14542 198 CYS A CA 1
ATOM 1544 C C . CYS A 1 198 ? -30.42109 4.66782 32.87414 1.000 31.06206 198 CYS A C 1
ATOM 1545 O O . CYS A 1 198 ? -31.64927 4.76390 32.87024 1.000 30.47989 198 CYS A O 1
ATOM 1548 N N . HIS A 1 199 ? -29.76730 3.94811 31.97978 1.000 30.65954 199 HIS A N 1
ATOM 1549 C CA . HIS A 1 199 ? -30.51293 3.23566 30.96535 1.000 28.39869 199 HIS A CA 1
ATOM 1550 C C . HIS A 1 199 ? -31.36243 2.14966 31.59992 1.000 32.11256 199 HIS A C 1
ATOM 1551 O O . HIS A 1 199 ? -31.04661 1.62491 32.66815 1.000 36.56332 199 HIS A O 1
ATOM 1558 N N . TYR A 1 200 ? -32.48680 1.86013 30.95392 1.000 33.79692 200 TYR A N 1
ATOM 1559 C CA . TYR A 1 200 ? -33.25486 0.67383 31.29800 1.000 31.82653 200 TYR A CA 1
ATOM 1560 C C . TYR A 1 200 ? -32.62434 -0.56017 30.67982 1.000 29.32680 200 TYR A C 1
ATOM 1561 O O . TYR A 1 200 ? -32.67118 -1.64007 31.27067 1.000 38.91726 200 TYR A O 1
ATOM 1570 N N . ALA A 1 201 ? -32.04598 -0.42078 29.49586 1.000 29.57340 201 ALA A N 1
ATOM 1571 C CA . ALA A 1 201 ? -31.14312 -1.43246 28.96726 1.000 36.09911 201 ALA A CA 1
ATOM 1572 C C . ALA A 1 201 ? -30.06983 -1.77239 30.00102 1.000 36.19619 201 ALA A C 1
ATOM 1573 O O . ALA A 1 201 ? -29.49659 -0.87746 30.63491 1.000 37.47219 201 ALA A O 1
ATOM 1575 N N . VAL A 1 202 ? -29.77066 -3.06518 30.16279 1.000 33.45653 202 VAL A N 1
ATOM 1576 C CA . VAL A 1 202 ? -30.22587 -4.15696 29.30582 1.000 32.66523 202 VAL A CA 1
ATOM 1577 C C . VAL A 1 202 ? -31.11697 -5.14521 30.10419 1.000 38.43867 202 VAL A C 1
ATOM 1578 O O . VAL A 1 202 ? -30.97675 -6.37644 30.00307 1.000 32.98956 202 VAL A O 1
ATOM 1582 N N . HIS A 1 203 ? -32.03812 -4.58918 30.89289 1.000 33.78237 203 HIS A N 1
ATOM 1583 C CA . HIS A 1 203 ? -32.95730 -5.39204 31.68580 1.000 30.59453 203 HIS A CA 1
ATOM 1584 C C . HIS A 1 203 ? -33.95557 -6.13040 30.79352 1.000 32.40578 203 HIS A C 1
ATOM 1585 O O . HIS A 1 203 ? -34.40088 -5.61491 29.76872 1.000 31.79173 203 HIS A O 1
ATOM 1592 N N . THR A 1 204 ? -34.32761 -7.34423 31.19759 1.000 33.56611 204 THR A N 1
ATOM 1593 C CA . THR A 1 204 ? -35.43591 -8.01509 30.52403 1.000 36.69627 204 THR A CA 1
ATOM 1594 C C . THR A 1 204 ? -36.68364 -7.12958 30.60371 1.000 35.56805 204 THR A C 1
ATOM 1595 O O . THR A 1 204 ? -36.83241 -6.34376 31.54223 1.000 34.56014 204 THR A O 1
ATOM 1599 N N . PRO A 1 205 ? -37.60927 -7.23655 29.63507 1.000 31.19146 205 PRO A N 1
ATOM 1600 C CA . PRO A 1 205 ? -37.63868 -8.13795 28.48080 1.000 32.36981 205 PRO A CA 1
ATOM 1601 C C . PRO A 1 205 ? -36.78844 -7.66657 27.28882 1.000 35.31224 205 PRO A C 1
ATOM 1602 O O . PRO A 1 205 ? -36.78672 -6.49323 26.92081 1.000 33.95138 205 PRO A O 1
ATOM 1606 N N . ILE A 1 206 ? -36.07418 -8.61025 26.68257 1.000 33.46269 206 ILE A N 1
ATOM 1607 C CA . ILE A 1 206 ? -35.12364 -8.27980 25.63361 1.000 36.00063 206 ILE A CA 1
ATOM 1608 C C . ILE A 1 206 ? -35.89554 -8.04921 24.34483 1.000 37.89303 206 ILE A C 1
ATOM 1609 O O . ILE A 1 206 ? -36.00885 -8.95212 23.50525 1.000 36.36816 206 ILE A O 1
ATOM 1614 N N . GLN A 1 207 ? -36.44846 -6.84553 24.19472 1.000 36.13664 207 GLN A N 1
ATOM 1615 C CA . GLN A 1 207 ? -37.13349 -6.43400 22.97733 1.000 32.39527 207 GLN A CA 1
ATOM 1616 C C . GLN A 1 207 ? -36.24063 -5.48953 22.18044 1.000 35.65601 207 GLN A C 1
ATOM 1617 O O . GLN A 1 207 ? -35.59333 -4.60455 22.74727 1.000 40.69883 207 GLN A O 1
ATOM 1623 N N . VAL A 1 208 ? -36.17933 -5.70103 20.86656 1.000 31.63234 208 VAL A N 1
ATOM 1624 C CA . VAL A 1 208 ? -35.21312 -5.02472 20.00792 1.000 35.91562 208 VAL A CA 1
ATOM 1625 C C . VAL A 1 208 ? -35.81583 -4.85000 18.61763 1.000 36.84914 208 VAL A C 1
ATOM 1626 O O . VAL A 1 208 ? -36.74920 -5.55293 18.23202 1.000 40.30510 208 VAL A O 1
ATOM 1630 N N . LYS A 1 209 ? -35.27351 -3.89826 17.85968 1.000 38.93317 209 LYS A N 1
ATOM 1631 C CA . LYS A 1 209 ? -35.58555 -3.80434 16.43634 1.000 42.50265 209 LYS A CA 1
ATOM 1632 C C . LYS A 1 209 ? -35.12361 -5.06787 15.71519 1.000 42.38372 209 LYS A C 1
ATOM 1633 O O . LYS A 1 209 ? -34.10504 -5.66482 16.06943 1.000 43.33271 209 LYS A O 1
ATOM 1639 N N . ASP A 1 210 ? -35.85498 -5.45956 14.66630 1.000 37.90262 210 ASP A N 1
ATOM 1640 C CA . ASP A 1 210 ? -35.50165 -6.69182 13.95998 1.000 40.10751 210 ASP A CA 1
ATOM 1641 C C . ASP A 1 210 ? -34.20808 -6.57360 13.14631 1.000 42.48948 210 ASP A C 1
ATOM 1642 O O . ASP A 1 210 ? -33.50202 -7.57144 12.99073 1.000 45.75796 210 ASP A O 1
ATOM 1647 N N . GLU A 1 211 ? -33.87174 -5.39413 12.61316 1.000 42.25870 211 GLU A N 1
ATOM 1648 C CA . GLU A 1 211 ? -32.58454 -5.24061 11.92095 1.000 46.15798 211 GLU A CA 1
ATOM 1649 C C . GLU A 1 211 ? -31.41121 -5.51967 12.85354 1.000 46.09097 211 GLU A C 1
ATOM 1650 O O . GLU A 1 211 ? -30.38188 -6.05480 12.42471 1.000 53.34834 211 GLU A O 1
ATOM 1656 N N . ASP A 1 212 ? -31.53473 -5.14815 14.12849 1.000 42.18076 212 ASP A N 1
ATOM 1657 C CA . ASP A 1 212 ? -30.47304 -5.44909 15.08266 1.000 40.48676 212 ASP A CA 1
ATOM 1658 C C . ASP A 1 212 ? -30.42155 -6.94055 15.40726 1.000 39.55663 212 ASP A C 1
ATOM 1659 O O . ASP A 1 212 ? -29.34987 -7.55267 15.37635 1.000 40.92922 212 ASP A O 1
ATOM 1664 N N . ARG A 1 213 ? -31.57746 -7.53468 15.72284 1.000 38.39659 213 ARG A N 1
ATOM 1665 C CA . ARG A 1 213 ? -31.68576 -8.97109 15.97378 1.000 35.12078 213 ARG A CA 1
ATOM 1666 C C . ARG A 1 213 ? -31.19980 -9.79503 14.78480 1.000 42.27716 213 ARG A C 1
ATOM 1667 O O . ARG A 1 213 ? -30.51185 -10.81491 14.95729 1.000 39.35804 213 ARG A O 1
ATOM 1675 N N . GLU A 1 214 ? -31.56544 -9.37896 13.56739 1.000 41.53688 214 GLU A N 1
ATOM 1676 C CA . GLU A 1 214 ? -31.25119 -10.17301 12.38912 1.000 38.86335 214 GLU A CA 1
ATOM 1677 C C . GLU A 1 214 ? -29.77285 -10.08824 12.04871 1.000 40.46387 214 GLU A C 1
ATOM 1678 O O . GLU A 1 214 ? -29.21052 -11.02883 11.47810 1.000 42.39356 214 GLU A O 1
ATOM 1684 N N . ARG A 1 215 ? -29.12831 -8.98272 12.41027 1.000 39.71355 215 ARG A N 1
ATOM 1685 C CA . ARG A 1 215 ? -27.69779 -8.83870 12.18300 1.000 37.96964 215 ARG A CA 1
ATOM 1686 C C . ARG A 1 215 ? -26.89079 -9.85832 12.98648 1.000 42.12585 215 ARG A C 1
ATOM 1687 O O . ARG A 1 215 ? -25.81049 -10.27888 12.55352 1.000 42.13290 215 ARG A O 1
ATOM 1695 N N . PHE A 1 216 ? -27.39685 -10.28513 14.14568 1.000 40.57966 216 PHE A N 1
ATOM 1696 C CA . PHE A 1 216 ? -26.66960 -11.23526 14.97313 1.000 39.24254 216 PHE A CA 1
ATOM 1697 C C . PHE A 1 216 ? -27.19432 -12.66367 14.86192 1.000 41.64376 216 PHE A C 1
ATOM 1698 O O . PHE A 1 216 ? -26.49711 -13.59565 15.28483 1.000 43.00997 216 PHE A O 1
ATOM 1706 N N . GLU A 1 217 ? -28.37913 -12.87052 14.28134 1.000 41.16931 217 GLU A N 1
ATOM 1707 C CA . GLU A 1 217 ? -28.69141 -14.19390 13.74884 1.000 40.59496 217 GLU A CA 1
ATOM 1708 C C . GLU A 1 217 ? -27.75690 -14.52110 12.60131 1.000 41.89450 217 GLU A C 1
ATOM 1709 O O . GLU A 1 217 ? -27.18976 -15.61864 12.53715 1.000 46.72639 217 GLU A O 1
ATOM 1715 N N . LYS A 1 218 ? -27.55103 -13.55830 11.70527 1.000 40.75153 218 LYS A N 1
ATOM 1716 C CA . LYS A 1 218 ? -26.57818 -13.74644 10.63551 1.000 47.76889 218 LYS A CA 1
ATOM 1717 C C . LYS A 1 218 ? -25.19870 -14.06651 11.20432 1.000 45.68199 218 LYS A C 1
ATOM 1718 O O . LYS A 1 218 ? -24.52864 -15.00065 10.74914 1.000 45.58272 218 LYS A O 1
ATOM 1724 N N . LYS A 1 219 ? -24.77286 -13.32017 12.22784 1.000 44.16491 219 LYS A N 1
ATOM 1725 C CA . LYS A 1 219 ? -23.44908 -13.54671 12.79593 1.000 40.55242 219 LYS A CA 1
ATOM 1726 C C . LYS A 1 219 ? -23.35204 -14.91531 13.46429 1.000 42.96841 219 LYS A C 1
ATOM 1727 O O . LYS A 1 219 ? -22.35652 -15.63244 13.27373 1.000 38.67667 219 LYS A O 1
ATOM 1733 N N . ALA A 1 220 ? -24.37377 -15.30174 14.24454 1.000 43.95399 220 ALA A N 1
ATOM 1734 C CA . ALA A 1 220 ? -24.33088 -16.59810 14.92230 1.000 39.56541 220 ALA A CA 1
ATOM 1735 C C . ALA A 1 220 ? -24.23629 -17.74543 13.92744 1.000 41.96804 220 ALA A C 1
ATOM 1736 O O . ALA A 1 220 ? -23.60784 -18.76861 14.21740 1.000 44.80885 220 ALA A O 1
ATOM 1738 N N . ARG A 1 221 ? -24.83175 -17.58768 12.74341 1.000 45.00804 221 ARG A N 1
ATOM 1739 C CA . ARG A 1 221 ? -24.76502 -18.64307 11.74109 1.000 44.77635 221 ARG A CA 1
ATOM 1740 C C . ARG A 1 221 ? -23.40790 -18.68257 11.05476 1.000 41.95230 221 ARG A C 1
ATOM 1741 O O . ARG A 1 221 ? -22.87691 -19.76741 10.80400 1.000 44.17888 221 ARG A O 1
ATOM 1749 N N . GLU A 1 222 ? -22.81469 -17.52491 10.75570 1.000 44.04306 222 GLU A N 1
ATOM 1750 C CA . GLU A 1 222 ? -21.48122 -17.54411 10.16472 1.000 42.02122 222 GLU A CA 1
ATOM 1751 C C . GLU A 1 222 ? -20.41681 -18.03701 11.13383 1.000 39.93946 222 GLU A C 1
ATOM 1752 O O . GLU A 1 222 ? -19.37710 -18.53086 10.68690 1.000 48.63342 222 GLU A O 1
ATOM 1758 N N . GLN A 1 223 ? -20.64978 -17.94279 12.43947 1.000 42.40008 223 GLN A N 1
ATOM 1759 C CA . GLN A 1 223 ? -19.68177 -18.40292 13.43394 1.000 44.73221 223 GLN A CA 1
ATOM 1760 C C . GLN A 1 223 ? -19.98562 -19.80185 13.97200 1.000 46.02833 223 GLN A C 1
ATOM 1761 O O . GLN A 1 223 ? -19.21569 -20.31868 14.78231 1.000 49.31268 223 GLN A O 1
ATOM 1767 N N . GLY A 1 224 ? -21.08047 -20.43052 13.55272 1.000 47.40665 224 GLY A N 1
ATOM 1768 C CA . GLY A 1 224 ? -21.39996 -21.75623 14.03245 1.000 47.79100 224 GLY A CA 1
ATOM 1769 C C . GLY A 1 224 ? -22.11030 -21.81304 15.36709 1.000 54.66715 224 GLY A C 1
ATOM 1770 O O . GLY A 1 224 ? -22.44946 -22.91573 15.82289 1.000 53.31332 224 GLY A O 1
ATOM 1771 N N . LEU A 1 225 ? -22.36790 -20.66495 15.99864 1.000 50.55110 225 LEU A N 1
ATOM 1772 C CA . LEU A 1 225 ? -22.87323 -20.66223 17.36429 1.000 49.17897 225 LEU A CA 1
ATOM 1773 C C . LEU A 1 225 ? -24.33358 -21.05240 17.43410 1.000 54.18013 225 LEU A C 1
ATOM 1774 O O . LEU A 1 225 ? -24.82203 -21.39034 18.52077 1.000 55.82021 225 LEU A O 1
ATOM 1779 N N . ASP A 1 226 ? -25.04126 -20.99632 16.30473 1.000 53.24139 226 ASP A N 1
ATOM 1780 C CA . ASP A 1 226 ? -26.47695 -21.22689 16.33366 1.000 53.05910 226 ASP A CA 1
ATOM 1781 C C . ASP A 1 226 ? -26.78675 -22.68865 16.60962 1.000 59.22476 226 ASP A C 1
ATOM 1782 O O . ASP A 1 226 ? -27.85828 -23.00704 17.13331 1.000 65.53447 226 ASP A O 1
ATOM 1787 N N . GLN A 1 227 ? -25.85288 -23.58302 16.29500 1.000 58.86647 227 GLN A N 1
ATOM 1788 C CA . GLN A 1 227 ? -26.02769 -25.01172 16.50114 1.000 57.51986 227 GLN A CA 1
ATOM 1789 C C . GLN A 1 227 ? -25.20278 -25.52123 17.68222 1.000 57.43144 227 GLN A C 1
ATOM 1790 O O . GLN A 1 227 ? -24.78969 -26.68405 17.70702 1.000 53.49709 227 GLN A O 1
ATOM 1796 N N . GLU A 1 228 ? -24.93944 -24.65730 18.65812 1.000 53.76768 228 GLU A N 1
ATOM 1797 C CA . GLU A 1 228 ? -24.34738 -25.06611 19.92128 1.000 49.99699 228 GLU A CA 1
ATOM 1798 C C . GLU A 1 228 ? -25.41166 -25.02599 21.00107 1.000 48.36727 228 GLU A C 1
ATOM 1799 O O . GLU A 1 228 ? -26.44295 -24.35790 20.87679 1.000 51.37855 228 GLU A O 1
ATOM 1805 N N . THR A 1 229 ? -25.15731 -25.76317 22.06361 1.000 43.49250 229 THR A N 1
ATOM 1806 C CA . THR A 1 229 ? -26.06638 -25.78375 23.19142 1.000 40.56780 229 THR A CA 1
ATOM 1807 C C . THR A 1 229 ? -25.67736 -24.63870 24.11028 1.000 39.95649 229 THR A C 1
ATOM 1808 O O . THR A 1 229 ? -24.56129 -24.60824 24.63148 1.000 41.69521 229 THR A O 1
ATOM 1812 N N . ALA A 1 230 ? -26.57856 -23.67844 24.27438 1.000 39.23706 230 ALA A N 1
ATOM 1813 C CA . ALA A 1 230 ? -26.25688 -22.47003 25.01144 1.000 39.84547 230 ALA A CA 1
ATOM 1814 C C . ALA A 1 230 ? -26.87548 -22.40802 26.40211 1.000 37.02175 230 ALA A C 1
ATOM 1815 O O . ALA A 1 230 ? -26.33230 -21.71220 27.26941 1.000 37.12228 230 ALA A O 1
ATOM 1817 N N . LEU A 1 231 ? -27.97114 -23.12482 26.63976 1.000 32.54878 231 LEU A N 1
ATOM 1818 C CA . LEU A 1 231 ? -28.72099 -23.04327 27.88496 1.000 32.87228 231 LEU A CA 1
ATOM 1819 C C . LEU A 1 231 ? -28.78204 -24.42350 28.51432 1.000 36.23773 231 LEU A C 1
ATOM 1820 O O . LEU A 1 231 ? -29.20368 -25.38140 27.86353 1.000 37.42705 231 LEU A O 1
ATOM 1825 N N . VAL A 1 232 ? -28.38659 -24.52271 29.78086 1.000 33.50243 232 VAL A N 1
ATOM 1826 C CA . VAL A 1 232 ? -28.33489 -25.79601 30.48498 1.000 32.54633 232 VAL A CA 1
ATOM 1827 C C . VAL A 1 232 ? -29.19147 -25.73146 31.74397 1.000 35.11676 232 VAL A C 1
ATOM 1828 O O . VAL A 1 232 ? -29.04445 -24.81023 32.55468 1.000 38.08830 232 VAL A O 1
ATOM 1832 N N . GLU A 1 233 ? -30.06843 -26.72446 31.91160 1.000 38.32672 233 GLU A N 1
ATOM 1833 C CA . GLU A 1 233 ? -30.94710 -26.81399 33.07595 1.000 40.22536 233 GLU A CA 1
ATOM 1834 C C . GLU A 1 233 ? -30.19600 -27.37422 34.27558 1.000 33.64351 233 GLU A C 1
ATOM 1835 O O . GLU A 1 233 ? -29.33930 -28.24573 34.12848 1.000 34.96703 233 GLU A O 1
ATOM 1841 N N . GLY A 1 234 ? -30.53139 -26.88120 35.46808 1.000 36.20800 234 GLY A N 1
ATOM 1842 C CA . GLY A 1 234 ? -29.80343 -27.19724 36.67639 1.000 32.89459 234 GLY A CA 1
ATOM 1843 C C . GLY A 1 234 ? -30.72832 -27.47887 37.85305 1.000 35.82091 234 GLY A C 1
ATOM 1844 O O . GLY A 1 234 ? -31.85516 -27.94826 37.70155 1.000 37.82728 234 GLY A O 1
ATOM 1845 N N . GLU A 1 235 ? -30.21003 -27.19372 39.04055 1.000 34.53380 235 GLU A N 1
ATOM 1846 C CA . GLU A 1 235 ? -30.86921 -27.48012 40.30488 1.000 36.00687 235 GLU A CA 1
ATOM 1847 C C . GLU A 1 235 ? -32.22637 -26.78121 40.39090 1.000 36.10076 235 GLU A C 1
ATOM 1848 O O . GLU A 1 235 ? -32.53618 -25.85971 39.64152 1.000 39.02261 235 GLU A O 1
ATOM 1854 N N . PHE A 1 236 ? -33.03379 -27.21368 41.34659 1.000 38.16793 236 PHE A N 1
ATOM 1855 C CA . PHE A 1 236 ? -34.28692 -26.51931 41.58840 1.000 39.56526 236 PHE A CA 1
ATOM 1856 C C . PHE A 1 236 ? -34.02885 -25.18082 42.26737 1.000 35.83790 236 PHE A C 1
ATOM 1857 O O . PHE A 1 236 ? -33.03714 -24.99701 42.97502 1.000 41.29188 236 PHE A O 1
ATOM 1865 N N . HIS A 1 237 ? -34.94985 -24.24717 42.06119 1.000 41.61729 237 HIS A N 1
ATOM 1866 C CA . HIS A 1 237 ? -34.97236 -23.02417 42.84303 1.000 36.90170 237 HIS A CA 1
ATOM 1867 C C . HIS A 1 237 ? -35.20032 -23.33999 44.32171 1.000 36.02104 237 HIS A C 1
ATOM 1868 O O . HIS A 1 237 ? -35.45632 -24.47744 44.71675 1.000 42.56249 237 HIS A O 1
ATOM 1875 N N . HIS A 1 238 ? -35.10792 -22.30325 45.14804 1.000 42.29289 238 HIS A N 1
ATOM 1876 C CA . HIS A 1 238 ? -34.99144 -22.48443 46.58617 1.000 42.72628 238 HIS A CA 1
ATOM 1877 C C . HIS A 1 238 ? -36.14767 -21.88409 47.38463 1.000 42.15878 238 HIS A C 1
ATOM 1878 O O . HIS A 1 238 ? -36.15108 -21.99619 48.61780 1.000 39.21202 238 HIS A O 1
ATOM 1885 N N . THR A 1 239 ? -37.12953 -21.26372 46.73207 1.000 39.68153 239 THR A N 1
ATOM 1886 C CA . THR A 1 239 ? -38.18711 -20.54952 47.43138 1.000 38.14369 239 THR A CA 1
ATOM 1887 C C . THR A 1 239 ? -39.55770 -21.12926 47.08581 1.000 41.45655 239 THR A C 1
ATOM 1888 O O . THR A 1 239 ? -39.75735 -21.72099 46.01894 1.000 41.87855 239 THR A O 1
ATOM 1892 N N . GLU A 1 240 ? -40.50612 -20.95691 48.01077 1.000 38.61076 240 GLU A N 1
ATOM 1893 C CA . GLU A 1 240 ? -41.85139 -21.50936 47.83854 1.000 37.96452 240 GLU A CA 1
ATOM 1894 C C . GLU A 1 240 ? -42.49167 -21.09191 46.52196 1.000 42.43830 240 GLU A C 1
ATOM 1895 O O . GLU A 1 240 ? -43.24466 -21.86691 45.92241 1.000 41.28319 240 GLU A O 1
ATOM 1901 N N . ASP A 1 241 ? -42.19881 -19.88516 46.04685 1.000 41.49969 241 ASP A N 1
ATOM 1902 C CA . ASP A 1 241 ? -42.90586 -19.36496 44.88944 1.000 40.86595 241 ASP A CA 1
ATOM 1903 C C . ASP A 1 241 ? -42.37793 -19.91746 43.57101 1.000 39.29305 241 ASP A C 1
ATOM 1904 O O . ASP A 1 241 ? -43.05022 -19.77658 42.54652 1.000 43.53441 241 ASP A O 1
ATOM 1909 N N . LYS A 1 242 ? -41.20801 -20.55167 43.56722 1.000 45.21688 242 LYS A N 1
ATOM 1910 C CA . LYS A 1 242 ? -40.66797 -21.17978 42.36827 1.000 41.05244 242 LYS A CA 1
ATOM 1911 C C . LYS A 1 242 ? -40.48323 -22.67747 42.55985 1.000 42.92125 242 LYS A C 1
ATOM 1912 O O . LYS A 1 242 ? -39.65994 -23.28354 41.86856 1.000 45.65118 242 LYS A O 1
ATOM 1918 N N . LYS A 1 243 ? -41.21770 -23.28108 43.49831 1.000 48.04075 243 LYS A N 1
ATOM 1919 C CA . LYS A 1 243 ? -41.14101 -24.72136 43.73151 1.000 50.32213 243 LYS A CA 1
ATOM 1920 C C . LYS A 1 243 ? -41.55957 -25.47237 42.47348 1.000 47.70809 243 LYS A C 1
ATOM 1921 O O . LYS A 1 243 ? -42.65488 -25.25589 41.94198 1.000 49.45504 243 LYS A O 1
ATOM 1927 N N . GLY A 1 244 ? -40.67343 -26.33457 41.98301 1.000 43.15308 244 GLY A N 1
ATOM 1928 C CA . GLY A 1 244 ? -40.87464 -27.01522 40.73028 1.000 42.37305 244 GLY A CA 1
ATOM 1929 C C . GLY A 1 244 ? -40.06020 -26.47805 39.56976 1.000 47.17282 244 GLY A C 1
ATOM 1930 O O . GLY A 1 244 ? -39.82091 -27.22684 38.61317 1.000 47.66321 244 GLY A O 1
ATOM 1931 N N . ARG A 1 245 ? -39.63749 -25.21140 39.61392 1.000 40.11993 245 ARG A N 1
ATOM 1932 C CA . ARG A 1 245 ? -38.82272 -24.66213 38.53720 1.000 40.17549 245 ARG A CA 1
ATOM 1933 C C . ARG A 1 245 ? -37.33670 -24.92729 38.78334 1.000 45.46426 245 ARG A C 1
ATOM 1934 O O . ARG A 1 245 ? -36.88683 -25.11328 39.91891 1.000 41.22225 245 ARG A O 1
ATOM 1942 N N . ARG A 1 246 ? -36.57222 -24.94679 37.69141 1.000 45.22047 246 ARG A N 1
ATOM 1943 C CA . ARG A 1 246 ? -35.14605 -25.23613 37.73611 1.000 40.58890 246 ARG A CA 1
ATOM 1944 C C . ARG A 1 246 ? -34.34875 -24.06931 37.16686 1.000 35.71895 246 ARG A C 1
ATOM 1945 O O . ARG A 1 246 ? -34.74476 -23.46687 36.16837 1.000 36.51590 246 ARG A O 1
ATOM 1953 N N . VAL A 1 247 ? -33.22965 -23.75418 37.82820 1.000 37.86228 247 VAL A N 1
ATOM 1954 C CA . VAL A 1 247 ? -32.21984 -22.83028 37.30902 1.000 35.65272 247 VAL A CA 1
ATOM 1955 C C . VAL A 1 247 ? -31.79349 -23.24851 35.91140 1.000 35.49507 247 VAL A C 1
ATOM 1956 O O . VAL A 1 247 ? -31.47499 -24.41681 35.67262 1.000 42.78420 247 VAL A O 1
ATOM 1960 N N . VAL A 1 248 ? -31.77746 -22.30155 34.98112 1.000 35.02805 248 VAL A N 1
ATOM 1961 C CA . VAL A 1 248 ? -31.33425 -22.55464 33.61548 1.000 35.03553 248 VAL A CA 1
ATOM 1962 C C . VAL A 1 248 ? -30.18393 -21.60424 33.32839 1.000 35.26541 248 VAL A C 1
ATOM 1963 O O . VAL A 1 248 ? -30.40045 -20.40237 33.13633 1.000 35.87390 248 VAL A O 1
ATOM 1967 N N . ARG A 1 249 ? -28.97068 -22.14823 33.25423 1.000 38.54329 249 ARG A N 1
ATOM 1968 C CA . ARG A 1 249 ? -27.75532 -21.37437 33.03907 1.000 30.39906 249 ARG A CA 1
ATOM 1969 C C . ARG A 1 249 ? -27.44978 -21.20725 31.56025 1.000 33.64778 249 ARG A C 1
ATOM 1970 O O . ARG A 1 249 ? -27.57673 -22.15099 30.77447 1.000 32.99281 249 ARG A O 1
ATOM 1978 N N . ARG A 1 250 ? -27.01045 -20.00360 31.19498 1.000 32.91164 250 ARG A N 1
ATOM 1979 C CA . ARG A 1 250 ? -26.46829 -19.73807 29.87104 1.000 27.61306 250 ARG A CA 1
ATOM 1980 C C . ARG A 1 250 ? -24.96761 -19.98206 29.90681 1.000 31.30307 250 ARG A C 1
ATOM 1981 O O . ARG A 1 250 ? -24.28182 -19.49285 30.80866 1.000 31.89418 250 ARG A O 1
ATOM 1989 N N . VAL A 1 251 ? -24.45286 -20.73433 28.93589 1.000 30.48335 251 VAL A N 1
ATOM 1990 C CA . VAL A 1 251 ? -23.04843 -21.13199 28.95663 1.000 28.04359 251 VAL A CA 1
ATOM 1991 C C . VAL A 1 251 ? -22.22418 -20.54493 27.80822 1.000 29.63148 251 VAL A C 1
ATOM 1992 O O . VAL A 1 251 ? -20.99179 -20.69775 27.81138 1.000 34.95082 251 VAL A O 1
ATOM 1996 N N . ILE A 1 252 ? -22.84504 -19.86861 26.84785 1.000 33.01691 252 ILE A N 1
ATOM 1997 C CA . ILE A 1 252 ? -22.14963 -19.21262 25.74903 1.000 31.81584 252 ILE A CA 1
ATOM 1998 C C . ILE A 1 252 ? -22.81855 -17.86813 25.51884 1.000 32.34341 252 ILE A C 1
ATOM 1999 O O . ILE A 1 252 ? -24.03291 -17.72579 25.69006 1.000 36.58945 252 ILE A O 1
ATOM 2004 N N . GLN A 1 253 ? -22.03816 -16.88909 25.07170 1.000 32.27986 253 GLN A N 1
ATOM 2005 C CA . GLN A 1 253 ? -22.61790 -15.64361 24.56412 1.000 33.84389 253 GLN A CA 1
ATOM 2006 C C . GLN A 1 253 ? -23.03601 -15.87151 23.11324 1.000 32.98933 253 GLN A C 1
ATOM 2007 O O . GLN A 1 253 ? -22.20033 -15.85764 22.20920 1.000 36.07498 253 GLN A O 1
ATOM 2013 N N . SER A 1 254 ? -24.33970 -16.08389 22.87647 1.000 34.32949 254 SER A N 1
ATOM 2014 C CA . SER A 1 254 ? -24.79350 -16.31274 21.50688 1.000 35.51286 254 SER A CA 1
ATOM 2015 C C . SER A 1 254 ? -26.21329 -15.81718 21.25167 1.000 38.36257 254 SER A C 1
ATOM 2016 O O . SER A 1 254 ? -26.73910 -16.04899 20.15399 1.000 39.75222 254 SER A O 1
ATOM 2019 N N . ASP A 1 255 ? -26.84024 -15.14195 22.19883 1.000 36.29263 255 ASP A N 1
ATOM 2020 C CA . ASP A 1 255 ? -28.21242 -14.68877 22.02668 1.000 35.08645 255 ASP A CA 1
ATOM 2021 C C . ASP A 1 255 ? -28.28877 -13.51365 21.05660 1.000 37.97428 255 ASP A C 1
ATOM 2022 O O . ASP A 1 255 ? -27.75461 -12.43490 21.36074 1.000 39.99169 255 ASP A O 1
ATOM 2027 N N . PRO A 1 256 ? -28.94344 -13.65689 19.89761 1.000 39.89760 256 PRO A N 1
ATOM 2028 C CA . PRO A 1 256 ? -28.94383 -12.54315 18.92630 1.000 36.30812 256 PRO A CA 1
ATOM 2029 C C . PRO A 1 256 ? -29.76997 -11.35477 19.37242 1.000 34.54340 256 PRO A C 1
ATOM 2030 O O . PRO A 1 256 ? -29.44672 -10.21269 19.01496 1.000 33.71298 256 PRO A O 1
ATOM 2034 N N . SER A 1 257 ? -30.83180 -11.57753 20.14149 1.000 35.37954 257 SER A N 1
ATOM 2035 C CA . SER A 1 257 ? -31.64575 -10.44225 20.55990 1.000 42.73237 257 SER A CA 1
ATOM 2036 C C . SER A 1 257 ? -30.89596 -9.57503 21.56200 1.000 36.25057 257 SER A C 1
ATOM 2037 O O . SER A 1 257 ? -30.90859 -8.34662 21.45569 1.000 33.18080 257 SER A O 1
ATOM 2040 N N . TYR A 1 258 ? -30.22724 -10.20390 22.52738 1.000 37.47590 258 TYR A N 1
ATOM 2041 C CA . TYR A 1 258 ? -29.37811 -9.47627 23.46554 1.000 38.11895 258 TYR A CA 1
ATOM 2042 C C . TYR A 1 258 ? -28.23543 -8.77479 22.74399 1.000 34.08368 258 TYR A C 1
ATOM 2043 O O . TYR A 1 258 ? -27.96541 -7.59458 22.98852 1.000 35.92576 258 TYR A O 1
ATOM 2052 N N . ALA A 1 259 ? -27.53359 -9.50369 21.87296 1.000 30.58845 259 ALA A N 1
ATOM 2053 C CA . ALA A 1 259 ? -26.51965 -8.89113 21.02863 1.000 32.74175 259 ALA A CA 1
ATOM 2054 C C . ALA A 1 259 ? -27.06974 -7.65387 20.32512 1.000 33.89640 259 ALA A C 1
ATOM 2055 O O . ALA A 1 259 ? -26.43685 -6.58859 20.31662 1.000 33.25242 259 ALA A O 1
ATOM 2057 N N . GLY A 1 260 ? -28.26765 -7.77578 19.75060 1.000 33.83644 260 GLY A N 1
ATOM 2058 C CA . GLY A 1 260 ? -28.89278 -6.63588 19.11393 1.000 34.64277 260 GLY A CA 1
ATOM 2059 C C . GLY A 1 260 ? -29.20723 -5.50350 20.07155 1.000 36.39980 260 GLY A C 1
ATOM 2060 O O . GLY A 1 260 ? -29.20403 -4.33037 19.67336 1.000 40.59265 260 GLY A O 1
ATOM 2061 N N . MET A 1 261 ? -29.48283 -5.82186 21.34192 1.000 32.79245 261 MET A N 1
ATOM 2062 C CA . MET A 1 261 ? -29.79935 -4.75391 22.28806 1.000 36.20846 261 MET A CA 1
ATOM 2063 C C . MET A 1 261 ? -28.54181 -3.98448 22.66678 1.000 34.16263 261 MET A C 1
ATOM 2064 O O . MET A 1 261 ? -28.56196 -2.75035 22.77419 1.000 32.90545 261 MET A O 1
ATOM 2069 N N . ILE A 1 262 ? -27.43830 -4.70439 22.85467 1.000 31.20871 262 ILE A N 1
ATOM 2070 C CA . ILE A 1 262 ? -26.16466 -4.06426 23.11870 1.000 34.99867 262 ILE A CA 1
ATOM 2071 C C . ILE A 1 262 ? -25.70080 -3.28525 21.89082 1.000 35.20269 262 ILE A C 1
ATOM 2072 O O . ILE A 1 262 ? -25.03066 -2.24893 22.01203 1.000 30.62567 262 ILE A O 1
ATOM 2077 N N . TRP A 1 263 ? -26.07326 -3.74085 20.69731 1.000 31.62715 263 TRP A N 1
ATOM 2078 C CA . TRP A 1 263 ? -25.69372 -3.01131 19.49406 1.000 32.34754 263 TRP A CA 1
ATOM 2079 C C . TRP A 1 263 ? -26.43992 -1.68506 19.38921 1.000 35.26060 263 TRP A C 1
ATOM 2080 O O . TRP A 1 263 ? -25.86424 -0.67459 18.97174 1.000 33.31418 263 TRP A O 1
ATOM 2091 N N . ASN A 1 264 ? -27.72232 -1.66378 19.76229 1.000 36.86469 264 ASN A N 1
ATOM 2092 C CA . ASN A 1 264 ? -28.45272 -0.40078 19.76304 1.000 35.50250 264 ASN A CA 1
ATOM 2093 C C . ASN A 1 264 ? -27.92935 0.51227 20.86012 1.000 35.41873 264 ASN A C 1
ATOM 2094 O O . ASN A 1 264 ? -27.71401 1.71314 20.63265 1.000 35.67675 264 ASN A O 1
ATOM 2099 N N . LEU A 1 265 ? -27.69447 -0.04884 22.04931 1.000 31.60730 265 LEU A N 1
ATOM 2100 C CA . LEU A 1 265 ? -27.08797 0.72257 23.12931 1.000 34.79219 265 LEU A CA 1
ATOM 2101 C C . LEU A 1 265 ? -25.76579 1.33768 22.68469 1.000 34.94204 265 LEU A C 1
ATOM 2102 O O . LEU A 1 265 ? -25.42637 2.45565 23.08857 1.000 32.91694 265 LEU A O 1
ATOM 2107 N N . ASP A 1 266 ? -25.02746 0.64586 21.82313 1.000 37.03319 266 ASP A N 1
ATOM 2108 C CA . ASP A 1 266 ? -23.75216 1.19098 21.39320 1.000 37.44733 266 ASP A CA 1
ATOM 2109 C C . ASP A 1 266 ? -23.92867 2.35496 20.42614 1.000 38.78046 266 ASP A C 1
ATOM 2110 O O . ASP A 1 266 ? -23.15021 3.31596 20.47540 1.000 37.68449 266 ASP A O 1
ATOM 2115 N N . GLN A 1 267 ? -24.92241 2.28710 19.53078 1.000 33.74237 267 GLN A N 1
ATOM 2116 C CA . GLN A 1 267 ? -25.19497 3.43061 18.66492 1.000 34.15697 267 GLN A CA 1
ATOM 2117 C C . GLN A 1 267 ? -25.53559 4.66499 19.49164 1.000 35.77225 267 GLN A C 1
ATOM 2118 O O . GLN A 1 267 ? -24.99302 5.75377 19.26782 1.000 30.94003 267 GLN A O 1
ATOM 2124 N N . ASN A 1 268 ? -26.42245 4.49726 20.47361 1.000 31.03996 268 ASN A N 1
ATOM 2125 C CA . ASN A 1 268 ? -26.89002 5.62941 21.25520 1.000 34.80314 268 ASN A CA 1
ATOM 2126 C C . ASN A 1 268 ? -25.76926 6.24494 22.08022 1.000 36.56589 268 ASN A C 1
ATOM 2127 O O . ASN A 1 268 ? -25.67085 7.47349 22.16963 1.000 36.66242 268 ASN A O 1
ATOM 2132 N N . ILE A 1 269 ? -24.92251 5.41434 22.70315 1.000 39.22256 269 ILE A N 1
ATOM 2133 C CA . ILE A 1 269 ? -23.74544 5.94682 23.38864 1.000 36.54738 269 ILE A CA 1
ATOM 2134 C C . ILE A 1 269 ? -22.91529 6.78004 22.41936 1.000 39.16013 269 ILE A C 1
ATOM 2135 O O . ILE A 1 269 ? -22.41171 7.85572 22.77256 1.000 37.33562 269 ILE A O 1
ATOM 2140 N N . GLY A 1 270 ? -22.78366 6.30762 21.17409 1.000 36.98530 270 GLY A N 1
ATOM 2141 C CA . GLY A 1 270 ? -22.10588 7.09452 20.15749 1.000 36.03628 270 GLY A CA 1
ATOM 2142 C C . GLY A 1 270 ? -22.77874 8.43070 19.89192 1.000 38.60138 270 GLY A C 1
ATOM 2143 O O . GLY A 1 270 ? -22.10196 9.44933 19.73592 1.000 45.90872 270 GLY A O 1
ATOM 2144 N N . ARG A 1 271 ? -24.12024 8.44842 19.82957 1.000 38.23433 271 ARG A N 1
ATOM 2145 C CA . ARG A 1 271 ? -24.83061 9.71272 19.62550 1.000 41.06321 271 ARG A CA 1
ATOM 2146 C C . ARG A 1 271 ? -24.60205 10.66244 20.78781 1.000 37.45844 271 ARG A C 1
ATOM 2147 O O . ARG A 1 271 ? -24.38797 11.86303 20.58542 1.000 39.38511 271 ARG A O 1
ATOM 2155 N N . LEU A 1 272 ? -24.64355 10.13308 22.01210 1.000 38.05803 272 LEU A N 1
ATOM 2156 C CA . LEU A 1 272 ? -24.54404 10.95637 23.21381 1.000 37.95266 272 LEU A CA 1
ATOM 2157 C C . LEU A 1 272 ? -23.17320 11.61193 23.33212 1.000 36.85682 272 LEU A C 1
ATOM 2158 O O . LEU A 1 272 ? -23.07168 12.79395 23.66681 1.000 39.06253 272 LEU A O 1
ATOM 2163 N N . LEU A 1 273 ? -22.10996 10.86263 23.06437 1.000 34.27353 273 LEU A N 1
ATOM 2164 C CA . LEU A 1 273 ? -20.77322 11.41531 23.18011 1.000 32.88394 273 LEU A CA 1
ATOM 2165 C C . LEU A 1 273 ? -20.48887 12.38420 22.05006 1.000 40.66198 273 LEU A C 1
ATOM 2166 O O . LEU A 1 273 ? -19.72063 13.34461 22.22430 1.000 41.74701 273 LEU A O 1
ATOM 2171 N N . GLU A 1 274 ? -21.09599 12.15217 20.88672 1.000 39.19279 274 GLU A N 1
ATOM 2172 C CA . GLU A 1 274 ? -20.96862 13.11133 19.80311 1.000 39.54009 274 GLU A CA 1
ATOM 2173 C C . GLU A 1 274 ? -21.61125 14.43646 20.18596 1.000 40.68935 274 GLU A C 1
ATOM 2174 O O . GLU A 1 274 ? -21.01249 15.50263 20.01599 1.000 39.43686 274 GLU A O 1
ATOM 2180 N N . ALA A 1 275 ? -22.82590 14.38414 20.73326 1.000 36.32733 275 ALA A N 1
ATOM 2181 C CA . ALA A 1 275 ? -23.44997 15.59399 21.25993 1.000 38.87666 275 ALA A CA 1
ATOM 2182 C C . ALA A 1 275 ? -22.57201 16.24822 22.31963 1.000 40.33281 275 ALA A C 1
ATOM 2183 O O . ALA A 1 275 ? -22.45214 17.47848 22.36623 1.000 40.49483 275 ALA A O 1
ATOM 2185 N N . LEU A 1 276 ? -21.93325 15.43624 23.16926 1.000 42.35587 276 LEU A N 1
ATOM 2186 C CA . LEU A 1 276 ? -21.05621 15.98397 24.19743 1.000 41.37848 276 LEU A CA 1
ATOM 2187 C C . LEU A 1 276 ? -19.93028 16.79560 23.57293 1.000 39.19290 276 LEU A C 1
ATOM 2188 O O . LEU A 1 276 ? -19.59368 17.88497 24.05123 1.000 35.32718 276 LEU A O 1
ATOM 2193 N N . SER A 1 277 ? -19.35968 16.29170 22.48239 1.000 38.75608 277 SER A N 1
ATOM 2194 C CA . SER A 1 277 ? -18.33303 17.04106 21.77232 1.000 38.68668 277 SER A CA 1
ATOM 2195 C C . SER A 1 277 ? -18.91881 18.23873 21.02845 1.000 41.08702 277 SER A C 1
ATOM 2196 O O . SER A 1 277 ? -18.31447 19.31572 21.00789 1.000 44.20003 277 SER A O 1
ATOM 2199 N N . GLU A 1 278 ? -20.09359 18.07418 20.41493 1.000 43.06729 278 GLU A N 1
ATOM 2200 C CA . GLU A 1 278 ? -20.69908 19.16594 19.66067 1.000 42.90917 278 GLU A CA 1
ATOM 2201 C C . GLU A 1 278 ? -21.00286 20.37205 20.53443 1.000 39.37740 278 GLU A C 1
ATOM 2202 O O . GLU A 1 278 ? -21.10469 21.48239 20.01067 1.000 45.34493 278 GLU A O 1
ATOM 2208 N N . CYS A 1 279 ? -21.16312 20.18467 21.84089 1.000 37.48594 279 CYS A N 1
ATOM 2209 C CA . CYS A 1 279 ? -21.29989 21.28917 22.78457 1.000 38.36948 279 CYS A CA 1
ATOM 2210 C C . CYS A 1 279 ? -19.96227 21.75549 23.35359 1.000 38.08534 279 CYS A C 1
ATOM 2211 O O . CYS A 1 279 ? -19.94897 22.47531 24.35854 1.000 39.20282 279 CYS A O 1
ATOM 2214 N N . GLY A 1 280 ? -18.84472 21.33002 22.76831 1.000 35.13101 280 GLY A N 1
ATOM 2215 C CA . GLY A 1 280 ? -17.54033 21.68496 23.29592 1.000 40.64173 280 GLY A CA 1
ATOM 2216 C C . GLY A 1 280 ? -17.28462 21.29831 24.74238 1.000 45.27952 280 GLY A C 1
ATOM 2217 O O . GLY A 1 280 ? -16.41919 21.89716 25.38536 1.000 48.52598 280 GLY A O 1
ATOM 2218 N N . GLU A 1 281 ? -18.00180 20.30583 25.27460 1.000 39.97331 281 GLU A N 1
ATOM 2219 C CA . GLU A 1 281 ? -17.83306 19.87323 26.65523 1.000 41.06987 281 GLU A CA 1
ATOM 2220 C C . GLU A 1 281 ? -16.96663 18.62066 26.80688 1.000 40.50688 281 GLU A C 1
ATOM 2221 O O . GLU A 1 281 ? -16.78208 18.15304 27.93596 1.000 40.46334 281 GLU A O 1
ATOM 2227 N N . GLU A 1 282 ? -16.39386 18.09844 25.71456 1.000 40.88601 282 GLU A N 1
ATOM 2228 C CA . GLU A 1 282 ? -15.69510 16.81756 25.77962 1.000 39.81532 282 GLU A CA 1
ATOM 2229 C C . GLU A 1 282 ? -14.46137 16.88195 26.67757 1.000 43.95681 282 GLU A C 1
ATOM 2230 O O . GLU A 1 282 ? -14.21640 15.96114 27.46766 1.000 39.38064 282 GLU A O 1
ATOM 2236 N N . GLU A 1 283 ? -13.67819 17.96478 26.58156 1.000 45.41541 283 GLU A N 1
ATOM 2237 C CA . GLU A 1 283 ? -12.38487 18.02939 27.26159 1.000 44.07839 283 GLU A CA 1
ATOM 2238 C C . GLU A 1 283 ? -12.50615 18.16104 28.77136 1.000 42.39963 283 GLU A C 1
ATOM 2239 O O . GLU A 1 283 ? -11.54471 17.85404 29.47766 1.000 44.08064 283 GLU A O 1
ATOM 2245 N N . ASN A 1 284 ? -13.64854 18.60998 29.28679 1.000 42.48991 284 ASN A N 1
ATOM 2246 C CA . ASN A 1 284 ? -13.79066 18.87834 30.71271 1.000 40.42510 284 ASN A CA 1
ATOM 2247 C C . ASN A 1 284 ? -14.95626 18.10316 31.33197 1.000 41.27977 284 ASN A C 1
ATOM 2248 O O . ASN A 1 284 ? -15.54616 18.52405 32.33351 1.000 34.12725 284 ASN A O 1
ATOM 2253 N N . THR A 1 285 ? -15.25741 16.93529 30.76746 1.000 39.76578 285 THR A N 1
ATOM 2254 C CA . THR A 1 285 ? -16.31575 16.06204 31.25346 1.000 39.09771 285 THR A CA 1
ATOM 2255 C C . THR A 1 285 ? -15.72010 14.72594 31.66795 1.000 31.80787 285 THR A C 1
ATOM 2256 O O . THR A 1 285 ? -15.09985 14.03705 30.85423 1.000 29.53161 285 THR A O 1
ATOM 2260 N N . VAL A 1 286 ? -15.90252 14.37358 32.93568 1.000 33.65798 286 VAL A N 1
ATOM 2261 C CA . VAL A 1 286 ? -15.62105 13.02272 33.39308 1.000 28.77650 286 VAL A CA 1
ATOM 2262 C C . VAL A 1 286 ? -16.73384 12.11635 32.90189 1.000 30.54128 286 VAL A C 1
ATOM 2263 O O . VAL A 1 286 ? -17.90393 12.30617 33.24833 1.000 32.05293 286 VAL A O 1
ATOM 2267 N N . VAL A 1 287 ? -16.38067 11.12899 32.09581 1.000 31.16662 287 VAL A N 1
ATOM 2268 C CA . VAL A 1 287 ? -17.33726 10.16961 31.56758 1.000 29.24600 287 VAL A CA 1
ATOM 2269 C C . VAL A 1 287 ? -17.05566 8.82684 32.21972 1.000 32.72829 287 VAL A C 1
ATOM 2270 O O . VAL A 1 287 ? -15.91280 8.35856 32.20965 1.000 34.51280 287 VAL A O 1
ATOM 2274 N N . VAL A 1 288 ? -18.08312 8.21770 32.80122 1.000 30.11563 288 VAL A N 1
ATOM 2275 C CA . VAL A 1 288 ? -17.97861 6.88660 33.38571 1.000 33.75330 288 VAL A CA 1
ATOM 2276 C C . VAL A 1 288 ? -19.01481 5.98922 32.71880 1.000 33.44500 288 VAL A C 1
ATOM 2277 O O . VAL A 1 288 ? -20.17439 6.38093 32.54764 1.000 33.01536 288 VAL A O 1
ATOM 2281 N N . PHE A 1 289 ? -18.59928 4.79194 32.33921 1.000 32.38369 289 PHE A N 1
ATOM 2282 C CA . PHE A 1 289 ? -19.50895 3.76788 31.85301 1.000 34.30341 289 PHE A CA 1
ATOM 2283 C C . PHE A 1 289 ? -19.42800 2.57519 32.80026 1.000 32.17099 289 PHE A C 1
ATOM 2284 O O . PHE A 1 289 ? -18.33242 2.07657 33.06738 1.000 34.79911 289 PHE A O 1
ATOM 2292 N N . THR A 1 290 ? -20.56779 2.13543 33.32834 1.000 27.03689 290 THR A N 1
ATOM 2293 C CA . THR A 1 290 ? -20.57836 1.04041 34.29610 1.000 28.34662 290 THR A CA 1
ATOM 2294 C C . THR A 1 290 ? -21.99732 0.47582 34.38901 1.000 29.52664 290 THR A C 1
ATOM 2295 O O . THR A 1 290 ? -22.87054 0.79916 33.57870 1.000 30.29477 290 THR A O 1
ATOM 2299 N N . SER A 1 291 ? -22.23190 -0.38592 35.37366 1.000 30.13084 291 SER A N 1
ATOM 2300 C CA . SER A 1 291 ? -23.52923 -1.02885 35.49124 1.000 30.77989 291 SER A CA 1
ATOM 2301 C C . SER A 1 291 ? -23.79096 -1.30318 36.96472 1.000 29.70390 291 SER A C 1
ATOM 2302 O O . SER A 1 291 ? -22.91124 -1.15938 37.81184 1.000 27.86833 291 SER A O 1
ATOM 2305 N N . ASP A 1 292 ? -25.03332 -1.64865 37.27509 1.000 31.89796 292 ASP A N 1
ATOM 2306 C CA . ASP A 1 292 ? -25.45347 -1.72270 38.66652 1.000 28.75280 292 ASP A CA 1
ATOM 2307 C C . ASP A 1 292 ? -25.30678 -3.11433 39.27927 1.000 28.45676 292 ASP A C 1
ATOM 2308 O O . ASP A 1 292 ? -25.25371 -3.23405 40.50616 1.000 30.07027 292 ASP A O 1
ATOM 2313 N N . ASN A 1 293 ? -25.26946 -4.16005 38.47021 1.000 24.07620 293 ASN A N 1
ATOM 2314 C CA . ASN A 1 293 ? -24.96807 -5.49190 38.96928 1.000 28.98852 293 ASN A CA 1
ATOM 2315 C C . ASN A 1 293 ? -24.49047 -6.31681 37.77904 1.000 32.02279 293 ASN A C 1
ATOM 2316 O O . ASN A 1 293 ? -24.39093 -5.81126 36.65068 1.000 28.41638 293 ASN A O 1
ATOM 2321 N N . GLY A 1 294 ? -24.17677 -7.59554 38.04410 1.000 20.29256 294 GLY A N 1
ATOM 2322 C CA . GLY A 1 294 ? -23.66191 -8.46478 37.00351 1.000 26.02448 294 GLY A CA 1
ATOM 2323 C C . GLY A 1 294 ? -24.73541 -8.93589 36.03252 1.000 26.01054 294 GLY A C 1
ATOM 2324 O O . GLY A 1 294 ? -25.92563 -8.68076 36.20330 1.000 26.60714 294 GLY A O 1
ATOM 2325 N N . GLY A 1 295 ? -24.29468 -9.67152 35.01327 1.000 30.28386 295 GLY A N 1
ATOM 2326 C CA . GLY A 1 295 ? -25.19005 -10.03928 33.92125 1.000 30.41583 295 GLY A CA 1
ATOM 2327 C C . GLY A 1 295 ? -26.15354 -11.15626 34.28140 1.000 30.04154 295 GLY A C 1
ATOM 2328 O O . GLY A 1 295 ? -25.90258 -11.97858 35.16298 1.000 32.53306 295 GLY A O 1
ATOM 2329 N N . LEU A 1 296 ? -27.28274 -11.18276 33.57719 1.000 31.07680 296 LEU A N 1
ATOM 2330 C CA . LEU A 1 296 ? -28.33219 -12.17207 33.82868 1.000 29.98067 296 LEU A CA 1
ATOM 2331 C C . LEU A 1 296 ? -27.97424 -13.46289 33.09183 1.000 32.78410 296 LEU A C 1
ATOM 2332 O O . LEU A 1 296 ? -28.00311 -13.52152 31.85468 1.000 31.28318 296 LEU A O 1
ATOM 2337 N N . ALA A 1 297 ? -27.61672 -14.49662 33.84232 1.000 33.78911 297 ALA A N 1
ATOM 2338 C CA . ALA A 1 297 ? -27.08091 -15.70388 33.23814 1.000 31.02674 297 ALA A CA 1
ATOM 2339 C C . ALA A 1 297 ? -27.78751 -16.98088 33.66547 1.000 32.62814 297 ALA A C 1
ATOM 2340 O O . ALA A 1 297 ? -27.49523 -18.04147 33.09695 1.000 30.36349 297 ALA A O 1
ATOM 2342 N N . THR A 1 298 ? -28.70182 -16.92339 34.63530 1.000 27.45064 298 THR A N 1
ATOM 2343 C CA . THR A 1 298 ? -29.17111 -18.13908 35.28092 1.000 33.62943 298 THR A CA 1
ATOM 2344 C C . THR A 1 298 ? -30.68483 -18.28084 35.34903 1.000 36.06782 298 THR A C 1
ATOM 2345 O O . THR A 1 298 ? -31.15964 -19.34741 35.76321 1.000 36.30763 298 THR A O 1
ATOM 2349 N N . SER A 1 299 ? -31.45281 -17.27049 34.95780 1.000 29.92682 299 SER A N 1
ATOM 2350 C CA . SER A 1 299 ? -32.90282 -17.36485 35.02173 1.000 29.12063 299 SER A CA 1
ATOM 2351 C C . SER A 1 299 ? -33.49800 -16.30097 34.11043 1.000 32.48819 299 SER A C 1
ATOM 2352 O O . SER A 1 299 ? -32.77734 -15.51290 33.48736 1.000 33.54334 299 SER A O 1
ATOM 2355 N N . GLU A 1 300 ? -34.83144 -16.31674 34.01019 1.000 31.57284 300 GLU A N 1
ATOM 2356 C CA . GLU A 1 300 ? -35.60878 -15.26971 33.33636 1.000 32.43433 300 GLU A CA 1
ATOM 2357 C C . GLU A 1 300 ? -35.17278 -15.03330 31.88730 1.000 31.54854 300 GLU A C 1
ATOM 2358 O O . GLU A 1 300 ? -35.27882 -13.92172 31.36517 1.000 42.29402 300 GLU A O 1
ATOM 2364 N N . GLY A 1 301 ? -34.70586 -16.07348 31.21089 1.000 29.72666 301 GLY A N 1
ATOM 2365 C CA . GLY A 1 301 ? -34.27117 -15.97560 29.84032 1.000 29.88689 301 GLY A CA 1
ATOM 2366 C C . GLY A 1 301 ? -32.78134 -16.15758 29.65337 1.000 38.51163 301 GLY A C 1
ATOM 2367 O O . GLY A 1 301 ? -32.34945 -16.48614 28.54063 1.000 34.66899 301 GLY A O 1
ATOM 2368 N N . SER A 1 302 ? -31.98422 -15.97322 30.71570 1.000 36.31826 302 SER A N 1
ATOM 2369 C CA . SER A 1 302 ? -30.53060 -16.12634 30.67359 1.000 32.61337 302 SER A CA 1
ATOM 2370 C C . SER A 1 302 ? -29.95072 -15.48497 29.41732 1.000 30.28644 302 SER A C 1
ATOM 2371 O O . SER A 1 302 ? -29.45837 -16.19219 28.53227 1.000 31.73605 302 SER A O 1
ATOM 2374 N N . PRO A 1 303 ? -30.04073 -14.16506 29.26256 1.000 32.31233 303 PRO A N 1
ATOM 2375 C CA . PRO A 1 303 ? -29.61789 -13.58644 27.98431 1.000 29.28162 303 PRO A CA 1
ATOM 2376 C C . PRO A 1 303 ? -28.11876 -13.60977 27.76991 1.000 30.33325 303 PRO A C 1
ATOM 2377 O O . PRO A 1 303 ? -27.69531 -13.65217 26.61180 1.000 34.10988 303 PRO A O 1
ATOM 2381 N N . THR A 1 304 ? -27.29299 -13.57207 28.82213 1.000 28.34764 304 THR A N 1
ATOM 2382 C CA . THR A 1 304 ? -25.84676 -13.48576 28.63182 1.000 26.89367 304 THR A CA 1
ATOM 2383 C C . THR A 1 304 ? -25.14319 -14.58236 29.42264 1.000 26.98007 304 THR A C 1
ATOM 2384 O O . THR A 1 304 ? -25.75399 -15.34057 30.18054 1.000 23.32759 304 THR A O 1
ATOM 2388 N N . CYS A 1 305 ? -23.83472 -14.67332 29.21865 1.000 27.97729 305 CYS A N 1
ATOM 2389 C CA . CYS A 1 305 ? -22.99630 -15.57691 29.98345 1.000 30.49212 305 CYS A CA 1
ATOM 2390 C C . CYS A 1 305 ? -21.82627 -14.78085 30.54902 1.000 30.04734 305 CYS A C 1
ATOM 2391 O O . CYS A 1 305 ? -21.26402 -13.91938 29.86776 1.000 27.51209 305 CYS A O 1
ATOM 2394 N N . ASN A 1 306 ? -21.48315 -15.04687 31.80577 1.000 31.94851 306 ASN A N 1
ATOM 2395 C CA . ASN A 1 306 ? -20.41896 -14.32043 32.49149 1.000 35.33635 306 ASN A CA 1
ATOM 2396 C C . ASN A 1 306 ? -19.13696 -15.12995 32.61966 1.000 27.69567 306 ASN A C 1
ATOM 2397 O O . ASN A 1 306 ? -18.17900 -14.63778 33.21062 1.000 28.65032 306 ASN A O 1
ATOM 2402 N N . LEU A 1 307 ? -19.10362 -16.34883 32.09561 1.000 26.68198 307 LEU A N 1
ATOM 2403 C CA . LEU A 1 307 ? -17.93852 -17.20394 32.26812 1.000 31.18556 307 LEU A CA 1
ATOM 2404 C C . LEU A 1 307 ? -16.69675 -16.51615 31.69746 1.000 32.41085 307 LEU A C 1
ATOM 2405 O O . LEU A 1 307 ? -16.79569 -15.76626 30.72358 1.000 34.05462 307 LEU A O 1
ATOM 2410 N N . PRO A 1 308 ? -15.51591 -16.70148 32.30418 1.000 32.68541 308 PRO A N 1
ATOM 2411 C CA . PRO A 1 308 ? -15.15290 -17.55094 33.44589 1.000 32.40371 308 PRO A CA 1
ATOM 2412 C C . PRO A 1 308 ? -15.63335 -17.11984 34.83732 1.000 31.06809 308 PRO A C 1
ATOM 2413 O O . PRO A 1 308 ? -15.35496 -17.84438 35.78105 1.000 32.00860 308 PRO A O 1
ATOM 2417 N N . ALA A 1 309 ? -16.28422 -15.97638 35.00126 1.000 30.32109 309 ALA A N 1
ATOM 2418 C CA . ALA A 1 309 ? -16.85651 -15.65175 36.30473 1.000 29.08276 309 ALA A CA 1
ATOM 2419 C C . ALA A 1 309 ? -18.12785 -16.45868 36.48608 1.000 30.60569 309 ALA A C 1
ATOM 2420 O O . ALA A 1 309 ? -18.98474 -16.47725 35.59998 1.000 37.24951 309 ALA A O 1
ATOM 2422 N N . SER A 1 310 ? -18.24392 -17.14520 37.61727 1.000 31.25334 310 SER A N 1
ATOM 2423 C CA . SER A 1 310 ? -19.32861 -18.09476 37.78951 1.000 33.41475 310 SER A CA 1
ATOM 2424 C C . SER A 1 310 ? -20.62496 -17.37552 38.15842 1.000 31.08503 310 SER A C 1
ATOM 2425 O O . SER A 1 310 ? -20.61465 -16.35770 38.85047 1.000 32.38476 310 SER A O 1
ATOM 2428 N N . GLU A 1 311 ? -21.74163 -17.90703 37.65932 1.000 34.98274 311 GLU A N 1
ATOM 2429 C CA . GLU A 1 311 ? -23.08621 -17.38462 37.87409 1.000 28.53531 311 GLU A CA 1
ATOM 2430 C C . GLU A 1 311 ? -23.21500 -15.94974 37.40475 1.000 31.74080 311 GLU A C 1
ATOM 2431 O O . GLU A 1 311 ? -22.39272 -15.48244 36.61542 1.000 33.77446 311 GLU A O 1
ATOM 2437 N N . GLY A 1 312 ? -24.25009 -15.26264 37.84687 1.000 31.37816 312 GLY A N 1
ATOM 2438 C CA . GLY A 1 312 ? -24.47819 -13.88764 37.44901 1.000 28.29295 312 GLY A CA 1
ATOM 2439 C C . GLY A 1 312 ? -25.41746 -13.18247 38.41012 1.000 32.41087 312 GLY A C 1
ATOM 2440 O O . GLY A 1 312 ? -25.39785 -13.44540 39.61909 1.000 27.41113 312 GLY A O 1
ATOM 2441 N N . LYS A 1 313 ? -26.24306 -12.29181 37.84526 1.000 30.00928 313 LYS A N 1
ATOM 2442 C CA . LYS A 1 313 ? -27.11130 -11.40508 38.61390 1.000 29.31020 313 LYS A CA 1
ATOM 2443 C C . LYS A 1 313 ? -27.79019 -12.15259 39.74465 1.000 29.74843 313 LYS A C 1
ATOM 2444 O O . LYS A 1 313 ? -28.28331 -13.26590 39.55842 1.000 32.98595 313 LYS A O 1
ATOM 2450 N N . GLY A 1 314 ? -27.78672 -11.54839 40.92468 1.000 27.75137 314 GLY A N 1
ATOM 2451 C CA . GLY A 1 314 ? -28.48061 -12.14300 42.04630 1.000 30.33688 314 GLY A CA 1
ATOM 2452 C C . GLY A 1 314 ? -27.71615 -13.20335 42.80127 1.000 31.61888 314 GLY A C 1
ATOM 2453 O O . GLY A 1 314 ? -28.30365 -13.86448 43.67038 1.000 29.10869 314 GLY A O 1
ATOM 2454 N N . TRP A 1 315 ? -26.43139 -13.39597 42.49895 1.000 31.67888 315 TRP A N 1
ATOM 2455 C CA . TRP A 1 315 ? -25.56276 -14.25559 43.28889 1.000 25.18058 315 TRP A CA 1
ATOM 2456 C C . TRP A 1 315 ? -24.36345 -13.46723 43.79496 1.000 25.95684 315 TRP A C 1
ATOM 2457 O O . TRP A 1 315 ? -23.91235 -12.50362 43.16002 1.000 29.00748 315 TRP A O 1
ATOM 2468 N N . VAL A 1 316 ? -23.81322 -13.90943 44.92644 1.000 24.99500 316 VAL A N 1
ATOM 2469 C CA . VAL A 1 316 ? -22.59906 -13.28677 45.43833 1.000 31.00508 316 VAL A CA 1
ATOM 2470 C C . VAL A 1 316 ? -21.33881 -13.85812 44.79820 1.000 30.36652 316 VAL A C 1
ATOM 2471 O O . VAL A 1 316 ? -20.22923 -13.46986 45.18324 1.000 32.65117 316 VAL A O 1
ATOM 2475 N N . TYR A 1 317 ? -21.46990 -14.75371 43.82837 1.000 29.11912 317 TYR A N 1
ATOM 2476 C CA . TYR A 1 317 ? -20.31394 -15.21219 43.07813 1.000 31.64896 317 TYR A CA 1
ATOM 2477 C C . TYR A 1 317 ? -19.85359 -14.12694 42.09368 1.000 31.22336 317 TYR A C 1
ATOM 2478 O O . TYR A 1 317 ? -20.58395 -13.18062 41.77461 1.000 27.42160 317 TYR A O 1
ATOM 2487 N N . GLU A 1 318 ? -18.61382 -14.27759 41.61344 1.000 30.49283 318 GLU A N 1
ATOM 2488 C CA . GLU A 1 318 ? -17.97354 -13.20888 40.85367 1.000 31.00415 318 GLU A CA 1
ATOM 2489 C C . GLU A 1 318 ? -18.85089 -12.70844 39.70239 1.000 31.93878 318 GLU A C 1
ATOM 2490 O O . GLU A 1 318 ? -18.94264 -11.50097 39.46205 1.000 30.73719 318 GLU A O 1
ATOM 2496 N N . GLY A 1 319 ? -19.52798 -13.60996 38.99535 1.000 27.36922 319 GLY A N 1
ATOM 2497 C CA . GLY A 1 319 ? -20.34486 -13.16025 37.88319 1.000 25.70471 319 GLY A CA 1
ATOM 2498 C C . GLY A 1 319 ? -21.51461 -12.27985 38.27706 1.000 28.32021 319 GLY A C 1
ATOM 2499 O O . GLY A 1 319 ? -22.12042 -11.65528 37.39876 1.000 23.72005 319 GLY A O 1
ATOM 2500 N N . GLY A 1 320 ? -21.85259 -12.22316 39.56528 1.000 28.71154 320 GLY A N 1
ATOM 2501 C CA . GLY A 1 320 ? -22.98787 -11.45459 40.01066 1.000 23.99728 320 GLY A CA 1
ATOM 2502 C C . GLY A 1 320 ? -22.55360 -10.08363 40.47227 1.000 28.70423 320 GLY A C 1
ATOM 2503 O O . GLY A 1 320 ? -23.31624 -9.12261 40.39133 1.000 30.21284 320 GLY A O 1
ATOM 2504 N N . THR A 1 321 ? -21.31480 -9.96811 40.93926 1.000 30.15068 321 THR A N 1
ATOM 2505 C CA . THR A 1 321 ? -20.82389 -8.70527 41.47107 1.000 27.90564 321 THR A CA 1
ATOM 2506 C C . THR A 1 321 ? -19.84515 -7.98861 40.55031 1.000 26.70110 321 THR A C 1
ATOM 2507 O O . THR A 1 321 ? -19.60698 -6.79330 40.74408 1.000 26.46675 321 THR A O 1
ATOM 2511 N N . ARG A 1 322 ? -19.28037 -8.66986 39.56203 1.000 25.02933 322 ARG A N 1
ATOM 2512 C CA . ARG A 1 322 ? -18.37788 -8.00177 38.63982 1.000 30.18713 322 ARG A CA 1
ATOM 2513 C C . ARG A 1 322 ? -19.17024 -7.24396 37.58340 1.000 31.80364 322 ARG A C 1
ATOM 2514 O O . ARG A 1 322 ? -20.22845 -7.68881 37.12809 1.000 30.50190 322 ARG A O 1
ATOM 2522 N N . VAL A 1 323 ? -18.62089 -6.10702 37.16653 1.000 29.09181 323 VAL A N 1
ATOM 2523 C CA . VAL A 1 323 ? -19.34053 -5.16386 36.31962 1.000 27.22178 323 VAL A CA 1
ATOM 2524 C C . VAL A 1 323 ? -18.32964 -4.38074 35.47771 1.000 28.76670 323 VAL A C 1
ATOM 2525 O O . VAL A 1 323 ? -17.17869 -4.20431 35.90962 1.000 28.98321 323 VAL A O 1
ATOM 2529 N N . PRO A 1 324 ? -18.65227 -3.95156 34.25803 1.000 31.39279 324 PRO A N 1
ATOM 2530 C CA . PRO A 1 324 ? -17.66556 -3.18129 33.49306 1.000 28.77546 324 PRO A CA 1
ATOM 2531 C C . PRO A 1 324 ? -17.55667 -1.76156 34.01413 1.000 28.22855 324 PRO A C 1
ATOM 2532 O O . PRO A 1 324 ? -18.52425 -1.18001 34.50035 1.000 29.64966 324 PRO A O 1
ATOM 2536 N N . LEU A 1 325 ? -16.34888 -1.20487 33.91965 1.000 30.28213 325 LEU A N 1
ATOM 2537 C CA . LEU A 1 325 ? -16.11077 0.16600 34.36916 1.000 31.14263 325 LEU A CA 1
ATOM 2538 C C . LEU A 1 325 ? -15.02926 0.80724 33.51210 1.000 27.39453 325 LEU A C 1
ATOM 2539 O O . LEU A 1 325 ? -13.89173 0.32476 33.46729 1.000 24.66711 325 LEU A O 1
ATOM 2544 N N . ILE A 1 326 ? -15.39725 1.89049 32.83609 1.000 26.74633 326 ILE A N 1
ATOM 2545 C CA . ILE A 1 326 ? -14.48167 2.70386 32.05305 1.000 26.93334 326 ILE A CA 1
ATOM 2546 C C . ILE A 1 326 ? -14.60224 4.14425 32.53141 1.000 31.41375 326 ILE A C 1
ATOM 2547 O O . ILE A 1 326 ? -15.70910 4.64982 32.73834 1.000 33.11853 326 ILE A O 1
ATOM 2552 N N . VAL A 1 327 ? -13.47145 4.81506 32.69184 1.000 27.78061 327 VAL A N 1
ATOM 2553 C CA . VAL A 1 327 ? -13.46763 6.20102 33.11946 1.000 28.09556 327 VAL A CA 1
ATOM 2554 C C . VAL A 1 327 ? -12.64485 7.00397 32.13006 1.000 30.39353 327 VAL A C 1
ATOM 2555 O O . VAL A 1 327 ? -11.46599 6.69890 31.89911 1.000 31.72550 327 VAL A O 1
ATOM 2559 N N . LYS A 1 328 ? -13.26516 8.01877 31.53974 1.000 30.59169 328 LYS A N 1
ATOM 2560 C CA . LYS A 1 328 ? -12.61027 8.90880 30.59619 1.000 30.49278 328 LYS A CA 1
ATOM 2561 C C . LYS A 1 328 ? -12.63076 10.32375 31.16020 1.000 33.79226 328 LYS A C 1
ATOM 2562 O O . LYS A 1 328 ? -13.68829 10.82084 31.56839 1.000 35.04670 328 LYS A O 1
ATOM 2568 N N . TYR A 1 329 ? -11.46277 10.96014 31.19874 1.000 29.52246 329 TYR A N 1
ATOM 2569 C CA . TYR A 1 329 ? -11.34248 12.33869 31.67062 1.000 31.90156 329 TYR A CA 1
ATOM 2570 C C . TYR A 1 329 ? -10.16190 12.95416 30.94890 1.000 35.76866 329 TYR A C 1
ATOM 2571 O O . TYR A 1 329 ? -9.01721 12.88123 31.41937 1.000 35.45380 329 TYR A O 1
ATOM 2580 N N . PRO A 1 330 ? -10.40232 13.57563 29.79335 1.000 36.00326 330 PRO A N 1
ATOM 2581 C CA . PRO A 1 330 ? -9.29458 14.02921 28.93951 1.000 36.00577 330 PRO A CA 1
ATOM 2582 C C . PRO A 1 330 ? -8.34777 14.96761 29.67376 1.000 39.02094 330 PRO A C 1
ATOM 2583 O O . PRO A 1 330 ? -8.77250 15.84389 30.43236 1.000 39.67039 330 PRO A O 1
ATOM 2587 N N . GLY A 1 331 ? -7.04558 14.76233 29.44178 1.000 38.56740 331 GLY A N 1
ATOM 2588 C CA . GLY A 1 331 ? -6.00218 15.50657 30.11283 1.000 29.25032 331 GLY A CA 1
ATOM 2589 C C . GLY A 1 331 ? -5.62343 14.98880 31.47904 1.000 38.51378 331 GLY A C 1
ATOM 2590 O O . GLY A 1 331 ? -4.58516 15.39343 32.00892 1.000 45.54232 331 GLY A O 1
ATOM 2591 N N . HIS A 1 332 ? -6.40639 14.10325 32.06640 1.000 35.78033 332 HIS A N 1
ATOM 2592 C CA . HIS A 1 332 ? -6.09411 13.61066 33.39614 1.000 34.02207 332 HIS A CA 1
ATOM 2593 C C . HIS A 1 332 ? -5.92241 12.10418 33.45141 1.000 36.66889 332 HIS A C 1
ATOM 2594 O O . HIS A 1 332 ? -4.97370 11.62076 34.07154 1.000 33.07121 332 HIS A O 1
ATOM 2601 N N . VAL A 1 333 ? -6.80468 11.34897 32.81626 1.000 36.36455 333 VAL A N 1
ATOM 2602 C CA . VAL A 1 333 ? -6.67505 9.90374 32.73740 1.000 29.94538 333 VAL A CA 1
ATOM 2603 C C . VAL A 1 333 ? -5.93655 9.55407 31.45500 1.000 27.99848 333 VAL A C 1
ATOM 2604 O O . VAL A 1 333 ? -6.29217 10.03444 30.37498 1.000 31.35494 333 VAL A O 1
ATOM 2608 N N . ALA A 1 334 ? -4.89311 8.74313 31.58263 1.000 30.97985 334 ALA A N 1
ATOM 2609 C CA . ALA A 1 334 ? -4.14959 8.27041 30.42630 1.000 28.27534 334 ALA A CA 1
ATOM 2610 C C . ALA A 1 334 ? -5.07098 7.49080 29.49615 1.000 29.67223 334 ALA A C 1
ATOM 2611 O O . ALA A 1 334 ? -5.76343 6.57448 29.94980 1.000 31.79357 334 ALA A O 1
ATOM 2613 N N . PRO A 1 335 ? -5.11084 7.81264 28.20632 1.000 32.27487 335 PRO A N 1
ATOM 2614 C CA . PRO A 1 335 ? -6.04905 7.12128 27.31302 1.000 29.58105 335 PRO A CA 1
ATOM 2615 C C . PRO A 1 335 ? -5.59119 5.71119 26.99920 1.000 28.25223 335 PRO A C 1
ATOM 2616 O O . PRO A 1 335 ? -4.41322 5.46438 26.73252 1.000 28.09032 335 PRO A O 1
ATOM 2620 N N . GLY A 1 336 ? -6.53866 4.78095 27.02452 1.000 32.78631 336 GLY A N 1
ATOM 2621 C CA . GLY A 1 336 ? -6.22031 3.40275 26.67947 1.000 32.42171 336 GLY A CA 1
ATOM 2622 C C . GLY A 1 336 ? -5.36093 2.68708 27.70295 1.000 33.55241 336 GLY A C 1
ATOM 2623 O O . GLY A 1 336 ? -4.45941 1.92608 27.32643 1.000 31.96333 336 GLY A O 1
ATOM 2624 N N . SER A 1 337 ? -5.61380 2.91045 28.98904 1.000 27.87862 337 SER A N 1
ATOM 2625 C CA . SER A 1 337 ? -4.85153 2.28574 30.05694 1.000 26.90223 337 SER A CA 1
ATOM 2626 C C . SER A 1 337 ? -5.77460 1.41742 30.91900 1.000 30.47882 337 SER A C 1
ATOM 2627 O O . SER A 1 337 ? -6.98155 1.29896 30.66569 1.000 31.78989 337 SER A O 1
ATOM 2630 N N . ARG A 1 338 ? -5.19845 0.80081 31.95247 1.000 28.03255 338 ARG A N 1
ATOM 2631 C CA . ARG A 1 338 ? -5.89841 -0.27205 32.65174 1.000 29.50036 338 ARG A CA 1
ATOM 2632 C C . ARG A 1 338 ? -5.38231 -0.43706 34.07372 1.000 27.84733 338 ARG A C 1
ATOM 2633 O O . ARG A 1 338 ? -4.17950 -0.57139 34.29712 1.000 32.14862 338 ARG A O 1
ATOM 2641 N N . CYS A 1 339 ? -6.30287 -0.47281 35.02012 1.000 31.01815 339 CYS A N 1
ATOM 2642 C CA . CYS A 1 339 ? -6.00581 -0.62956 36.43099 1.000 29.02778 339 CYS A CA 1
ATOM 2643 C C . CYS A 1 339 ? -6.67135 -1.91312 36.92078 1.000 31.08388 339 CYS A C 1
ATOM 2644 O O . CYS A 1 339 ? -7.81466 -2.20913 36.55642 1.000 31.30906 339 CYS A O 1
ATOM 2647 N N . ASP A 1 340 ? -5.95381 -2.68654 37.73001 1.000 28.71070 340 ASP A N 1
ATOM 2648 C CA . ASP A 1 340 ? -6.47813 -3.93606 38.26126 1.000 27.69444 340 ASP A CA 1
ATOM 2649 C C . ASP A 1 340 ? -6.79583 -3.86182 39.76092 1.000 29.36685 340 ASP A C 1
ATOM 2650 O O . ASP A 1 340 ? -7.10454 -4.89044 40.36806 1.000 27.25339 340 ASP A O 1
ATOM 2655 N N . VAL A 1 341 ? -6.73116 -2.68204 40.36944 1.000 26.98971 341 VAL A N 1
ATOM 2656 C CA . VAL A 1 341 ? -7.07747 -2.52905 41.79022 1.000 31.48891 341 VAL A CA 1
ATOM 2657 C C . VAL A 1 341 ? -8.59001 -2.64688 41.95843 1.000 29.16591 341 VAL A C 1
ATOM 2658 O O . VAL A 1 341 ? -9.33805 -2.02131 41.19336 1.000 32.08081 341 VAL A O 1
ATOM 2662 N N . PRO A 1 342 ? -9.09265 -3.44226 42.90590 1.000 31.98662 342 PRO A N 1
ATOM 2663 C CA . PRO A 1 342 ? -10.55616 -3.56727 43.05494 1.000 28.84623 342 PRO A CA 1
ATOM 2664 C C . PRO A 1 342 ? -11.20920 -2.22364 43.34407 1.000 29.20002 342 PRO A C 1
ATOM 2665 O O . PRO A 1 342 ? -10.74615 -1.44469 44.18033 1.000 34.58203 342 PRO A O 1
ATOM 2669 N N . VAL A 1 343 ? -12.26676 -1.93135 42.60906 1.000 30.32787 343 VAL A N 1
ATOM 2670 C CA . VAL A 1 343 ? -13.05789 -0.73266 42.84554 1.000 30.34389 343 VAL A CA 1
ATOM 2671 C C . VAL A 1 343 ? -14.48243 -1.20646 43.04603 1.000 27.64909 343 VAL A C 1
ATOM 2672 O O . VAL A 1 343 ? -14.88263 -2.23076 42.49094 1.000 28.47282 343 VAL A O 1
ATOM 2676 N N . THR A 1 344 ? -15.24719 -0.47822 43.85228 1.000 28.76197 344 THR A N 1
ATOM 2677 C CA . THR A 1 344 ? -16.61813 -0.87585 44.12047 1.000 28.86319 344 THR A CA 1
ATOM 2678 C C . THR A 1 344 ? -17.50101 0.35446 44.05522 1.000 30.57114 344 THR A C 1
ATOM 2679 O O . THR A 1 344 ? -17.03520 1.47467 44.25309 1.000 32.91786 344 THR A O 1
ATOM 2683 N N . THR A 1 345 ? -18.79100 0.12154 43.77824 1.000 31.43888 345 THR A N 1
ATOM 2684 C CA . THR A 1 345 ? -19.81338 1.16830 43.62168 1.000 31.05529 345 THR A CA 1
ATOM 2685 C C . THR A 1 345 ? -19.71862 2.36116 44.57256 1.000 31.72242 345 THR A C 1
ATOM 2686 O O . THR A 1 345 ? -19.87135 3.49505 44.10110 1.000 28.17068 345 THR A O 1
ATOM 2690 N N . PRO A 1 346 ? -19.53583 2.19876 45.89023 1.000 31.20866 346 PRO A N 1
ATOM 2691 C CA . PRO A 1 346 ? -19.53888 3.37581 46.77477 1.000 29.69630 346 PRO A CA 1
ATOM 2692 C C . PRO A 1 346 ? -18.31290 4.26139 46.64776 1.000 28.06207 346 PRO A C 1
ATOM 2693 O O . PRO A 1 346 ? -18.21804 5.26083 47.36450 1.000 32.85015 346 PRO A O 1
ATOM 2697 N N . ASP A 1 347 ? -17.37770 3.93665 45.76503 1.000 29.41695 347 ASP A N 1
ATOM 2698 C CA . ASP A 1 347 ? -16.19443 4.76278 45.56365 1.000 29.33389 347 ASP A CA 1
ATOM 2699 C C . ASP A 1 347 ? -16.47168 6.01854 44.74675 1.000 28.46069 347 ASP A C 1
ATOM 2700 O O . ASP A 1 347 ? -15.67065 6.96205 44.79483 1.000 30.69804 347 ASP A O 1
ATOM 2705 N N . PHE A 1 348 ? -17.55967 6.04289 43.97503 1.000 27.42824 348 PHE A N 1
ATOM 2706 C CA . PHE A 1 348 ? -17.77566 7.14401 43.04201 1.000 29.35634 348 PHE A CA 1
ATOM 2707 C C . PHE A 1 348 ? -18.05468 8.45536 43.76300 1.000 29.91534 348 PHE A C 1
ATOM 2708 O O . PHE A 1 348 ? -17.50739 9.49761 43.39052 1.000 31.55823 348 PHE A O 1
ATOM 2716 N N . TYR A 1 349 ? -18.88735 8.41936 44.79442 1.000 33.29965 349 TYR A N 1
ATOM 2717 C CA . TYR A 1 349 ? -19.24950 9.57455 45.60909 1.000 32.70259 349 TYR A CA 1
ATOM 2718 C C . TYR A 1 349 ? -18.01202 10.35390 46.06500 1.000 35.10506 349 TYR A C 1
ATOM 2719 O O . TYR A 1 349 ? -17.90144 11.54720 45.74398 1.000 35.02219 349 TYR A O 1
ATOM 2728 N N . PRO A 1 350 ? -17.04400 9.74260 46.77337 1.000 31.63034 350 PRO A N 1
ATOM 2729 C CA . PRO A 1 350 ? -15.83224 10.50174 47.12119 1.000 32.60549 350 PRO A CA 1
ATOM 2730 C C . PRO A 1 350 ? -14.92473 10.79942 45.93394 1.000 28.34452 350 PRO A C 1
ATOM 2731 O O . PRO A 1 350 ? -14.18511 11.78173 45.98107 1.000 31.52894 350 PRO A O 1
ATOM 2735 N N . THR A 1 351 ? -14.95672 9.99513 44.87395 1.000 33.22871 351 THR A N 1
ATOM 2736 C CA . THR A 1 351 ? -14.18445 10.31343 43.67498 1.000 31.81897 351 THR A CA 1
ATOM 2737 C C . THR A 1 351 ? -14.69863 11.58422 43.01200 1.000 29.01526 351 THR A C 1
ATOM 2738 O O . THR A 1 351 ? -13.91894 12.47144 42.66321 1.000 31.18967 351 THR A O 1
ATOM 2742 N N . PHE A 1 352 ? -16.01345 11.67409 42.81027 1.000 31.64325 352 PHE A N 1
ATOM 2743 C CA . PHE A 1 352 ? -16.60442 12.84123 42.15800 1.000 34.43335 352 PHE A CA 1
ATOM 2744 C C . PHE A 1 352 ? -16.42831 14.10201 43.00276 1.000 34.45049 352 PHE A C 1
ATOM 2745 O O . PHE A 1 352 ? -16.11484 15.17648 42.47250 1.000 30.83423 352 PHE A O 1
ATOM 2753 N N . LEU A 1 353 ? -16.64894 13.99107 44.31841 1.000 34.03081 353 LEU A N 1
ATOM 2754 C CA . LEU A 1 353 ? -16.44729 15.12954 45.20436 1.000 31.05506 353 LEU A CA 1
ATOM 2755 C C . LEU A 1 353 ? -15.00160 15.63423 45.14271 1.000 37.44668 353 LEU A C 1
ATOM 2756 O O . LEU A 1 353 ? -14.75935 16.84711 45.08435 1.000 37.73335 353 LEU A O 1
ATOM 2761 N N . GLU A 1 354 ? -14.02522 14.72181 45.12545 1.000 32.56191 354 GLU A N 1
ATOM 2762 C CA . GLU A 1 354 ? -12.63434 15.15507 45.04294 1.000 31.98505 354 GLU A CA 1
ATOM 2763 C C . GLU A 1 354 ? -12.32698 15.78356 43.68996 1.000 35.62189 354 GLU A C 1
ATOM 2764 O O . GLU A 1 354 ? -11.67654 16.83354 43.62181 1.000 37.97365 354 GLU A O 1
ATOM 2770 N N . LEU A 1 355 ? -12.78958 15.16057 42.60323 1.000 31.96511 355 LEU A N 1
ATOM 2771 C CA . LEU A 1 355 ? -12.58485 15.71985 41.26964 1.000 31.49246 355 LEU A CA 1
ATOM 2772 C C . LEU A 1 355 ? -13.14016 17.13534 41.13480 1.000 33.65592 355 LEU A C 1
ATOM 2773 O O . LEU A 1 355 ? -12.57316 17.94941 40.39541 1.000 30.12687 355 LEU A O 1
ATOM 2778 N N . ALA A 1 356 ? -14.24716 17.44058 41.81648 1.000 31.99084 356 ALA A N 1
ATOM 2779 C CA . ALA A 1 356 ? -14.87109 18.76021 41.76471 1.000 33.33554 356 ALA A CA 1
ATOM 2780 C C . ALA A 1 356 ? -14.38627 19.70280 42.85817 1.000 34.95156 356 ALA A C 1
ATOM 2781 O O . ALA A 1 356 ? -14.88587 20.82478 42.95247 1.000 36.51792 356 ALA A O 1
ATOM 2783 N N . GLY A 1 357 ? -13.46394 19.27153 43.70894 1.000 35.01233 357 GLY A N 1
ATOM 2784 C CA . GLY A 1 357 ? -12.96832 20.14588 44.75579 1.000 34.47966 357 GLY A CA 1
ATOM 2785 C C . GLY A 1 357 ? -13.94621 20.47918 45.86484 1.000 35.84506 357 GLY A C 1
ATOM 2786 O O . GLY A 1 357 ? -13.84612 21.56385 46.45479 1.000 35.29475 357 GLY A O 1
ATOM 2787 N N . VAL A 1 358 ? -14.85353 19.57049 46.19696 1.000 33.46194 358 VAL A N 1
ATOM 2788 C CA . VAL A 1 358 ? -15.91768 19.81099 47.17295 1.000 31.28051 358 VAL A CA 1
ATOM 2789 C C . VAL A 1 358 ? -15.63451 18.99467 48.43059 1.000 34.73144 358 VAL A C 1
ATOM 2790 O O . VAL A 1 358 ? -15.46697 17.77152 48.34080 1.000 38.12309 358 VAL A O 1
ATOM 2794 N N . PRO A 1 359 ? -15.59654 19.60763 49.60720 1.000 35.22086 359 PRO A N 1
ATOM 2795 C CA . PRO A 1 359 ? -15.41929 18.81995 50.82749 1.000 34.69228 359 PRO A CA 1
ATOM 2796 C C . PRO A 1 359 ? -16.65671 17.98846 51.10306 1.000 32.99681 359 PRO A C 1
ATOM 2797 O O . PRO A 1 359 ? -17.78325 18.40118 50.82931 1.000 31.19396 359 PRO A O 1
ATOM 2801 N N . GLN A 1 360 ? -16.44468 16.80802 51.66553 1.000 37.90380 360 GLN A N 1
ATOM 2802 C CA . GLN A 1 360 ? -17.57400 15.98504 52.05555 1.000 34.65184 360 GLN A CA 1
ATOM 2803 C C . GLN A 1 360 ? -18.16092 16.49172 53.36552 1.000 36.96113 360 GLN A C 1
ATOM 2804 O O . GLN A 1 360 ? -17.43537 16.92236 54.26456 1.000 40.86313 360 GLN A O 1
ATOM 2810 N N . LYS A 1 361 ? -19.48999 16.49030 53.43866 1.000 37.99818 361 LYS A N 1
ATOM 2811 C CA . LYS A 1 361 ? -20.19433 16.95461 54.62350 1.000 35.40580 361 LYS A CA 1
ATOM 2812 C C . LYS A 1 361 ? -19.71312 16.21094 55.86647 1.000 43.13438 361 LYS A C 1
ATOM 2813 O O . LYS A 1 361 ? -19.44917 15.00515 55.82096 1.000 40.04555 361 LYS A O 1
ATOM 2819 N N . SER A 1 362 ? -19.58603 16.94057 56.98111 1.000 42.75890 362 SER A N 1
ATOM 2820 C CA . SER A 1 362 ? -19.17819 16.33111 58.24360 1.000 40.64738 362 SER A CA 1
ATOM 2821 C C . SER A 1 362 ? -20.26721 15.42195 58.79603 1.000 42.51857 362 SER A C 1
ATOM 2822 O O . SER A 1 362 ? -21.46457 15.68538 58.65120 1.000 38.95006 362 SER A O 1
ATOM 2825 N N . GLY A 1 363 ? -19.83603 14.34125 59.43840 1.000 38.43027 363 GLY A N 1
ATOM 2826 C CA . GLY A 1 363 ? -20.75298 13.49132 60.16919 1.000 40.25782 363 GLY A CA 1
ATOM 2827 C C . GLY A 1 363 ? -21.62822 12.57147 59.34222 1.000 46.62922 363 GLY A C 1
ATOM 2828 O O . GLY A 1 363 ? -22.56070 11.97595 59.89746 1.000 43.94523 363 GLY A O 1
ATOM 2829 N N . ILE A 1 364 ? -21.38807 12.43603 58.04557 1.000 41.78020 364 ILE A N 1
ATOM 2830 C CA . ILE A 1 364 ? -22.11358 11.47384 57.21915 1.000 42.73029 364 ILE A CA 1
ATOM 2831 C C . ILE A 1 364 ? -21.18102 10.30795 56.92393 1.000 39.67531 364 ILE A C 1
ATOM 2832 O O . ILE A 1 364 ? -20.01694 10.52964 56.57404 1.000 37.01686 364 ILE A O 1
ATOM 2837 N N . PRO A 1 365 ? -21.62665 9.07322 57.10078 1.000 41.21476 365 PRO A N 1
ATOM 2838 C CA . PRO A 1 365 ? -20.74373 7.93118 56.82782 1.000 39.29141 365 PRO A CA 1
ATOM 2839 C C . PRO A 1 365 ? -20.48377 7.79227 55.33223 1.000 39.49833 365 PRO A C 1
ATOM 2840 O O . PRO A 1 365 ? -21.36530 8.05455 54.50560 1.000 40.45771 365 PRO A O 1
ATOM 2844 N N . ILE A 1 366 ? -19.25097 7.41475 54.98430 1.000 29.92554 366 ILE A N 1
ATOM 2845 C CA . ILE A 1 366 ? -18.88987 7.12048 53.60024 1.000 32.19477 366 ILE A CA 1
ATOM 2846 C C . ILE A 1 366 ? -17.96385 5.91841 53.62885 1.000 31.18375 366 ILE A C 1
ATOM 2847 O O . ILE A 1 366 ? -16.82118 6.02849 54.08109 1.000 31.13846 366 ILE A O 1
ATOM 2852 N N . ASP A 1 367 ? -18.44889 4.77460 53.15155 1.000 32.58268 367 ASP A N 1
ATOM 2853 C CA . ASP A 1 367 ? -17.62244 3.58113 53.06678 1.000 29.60042 367 ASP A CA 1
ATOM 2854 C C . ASP A 1 367 ? -16.73658 3.56605 51.82201 1.000 34.23859 367 ASP A C 1
ATOM 2855 O O . ASP A 1 367 ? -15.71202 2.86967 51.80899 1.000 33.30811 367 ASP A O 1
ATOM 2860 N N . GLY A 1 368 ? -17.09010 4.32206 50.78513 1.000 31.03658 368 GLY A N 1
ATOM 2861 C CA . GLY A 1 368 ? -16.26388 4.37102 49.60345 1.000 29.77493 368 GLY A CA 1
ATOM 2862 C C . GLY A 1 368 ? -14.93178 5.06770 49.83956 1.000 33.30105 368 GLY A C 1
ATOM 2863 O O . GLY A 1 368 ? -14.64724 5.63466 50.89795 1.000 30.04033 368 GLY A O 1
ATOM 2864 N N . ARG A 1 369 ? -14.10151 5.02525 48.79956 1.000 31.12438 369 ARG A N 1
ATOM 2865 C CA . ARG A 1 369 ? -12.77435 5.62372 48.80562 1.000 28.28619 369 ARG A CA 1
ATOM 2866 C C . ARG A 1 369 ? -12.51269 6.21531 47.42819 1.000 27.67311 369 ARG A C 1
ATOM 2867 O O . ARG A 1 369 ? -12.69894 5.53393 46.42145 1.000 30.44312 369 ARG A O 1
ATOM 2875 N N . SER A 1 370 ? -12.08854 7.47017 47.37062 1.000 27.77448 370 SER A N 1
ATOM 2876 C CA . SER A 1 370 ? -11.80960 8.07445 46.07614 1.000 27.18489 370 SER A CA 1
ATOM 2877 C C . SER A 1 370 ? -10.78376 7.26314 45.28991 1.000 29.32706 370 SER A C 1
ATOM 2878 O O . SER A 1 370 ? -9.79795 6.77371 45.83771 1.000 35.26317 370 SER A O 1
ATOM 2881 N N . ILE A 1 371 ? -11.00568 7.13153 43.99169 1.000 31.18300 371 ILE A N 1
ATOM 2882 C CA . ILE A 1 371 ? -10.10814 6.36215 43.14747 1.000 32.73713 371 ILE A CA 1
ATOM 2883 C C . ILE A 1 371 ? -9.22705 7.26275 42.27321 1.000 32.76266 371 ILE A C 1
ATOM 2884 O O . ILE A 1 371 ? -8.63550 6.78431 41.31107 1.000 31.06074 371 ILE A O 1
ATOM 2889 N N . VAL A 1 372 ? -9.11041 8.56085 42.59965 1.000 31.61147 372 VAL A N 1
ATOM 2890 C CA . VAL A 1 372 ? -8.25846 9.44254 41.79146 1.000 34.36959 372 VAL A CA 1
ATOM 2891 C C . VAL A 1 372 ? -6.78710 9.02586 41.81375 1.000 32.85191 372 VAL A C 1
ATOM 2892 O O . VAL A 1 372 ? -6.13114 9.14153 40.76967 1.000 38.39719 372 VAL A O 1
ATOM 2896 N N . PRO A 1 373 ? -6.20230 8.53324 42.91917 1.000 30.39983 373 PRO A N 1
ATOM 2897 C CA . PRO A 1 373 ? -4.85933 7.93347 42.76223 1.000 31.85609 373 PRO A CA 1
ATOM 2898 C C . PRO A 1 373 ? -4.79892 6.89943 41.64064 1.000 31.91019 373 PRO A C 1
ATOM 2899 O O . PRO A 1 373 ? -3.86500 6.94737 40.82838 1.000 29.41473 373 PRO A O 1
ATOM 2903 N N . LEU A 1 374 ? -5.79153 5.99908 41.54863 1.000 29.55039 374 LEU A N 1
ATOM 2904 C CA . LEU A 1 374 ? -5.81770 5.01573 40.46807 1.000 28.30991 374 LEU A CA 1
ATOM 2905 C C . LEU A 1 374 ? -6.00798 5.67324 39.10682 1.000 30.07797 374 LEU A C 1
ATOM 2906 O O . LEU A 1 374 ? -5.42552 5.22603 38.11274 1.000 31.98118 374 LEU A O 1
ATOM 2911 N N . LEU A 1 375 ? -6.82622 6.72547 39.03109 1.000 31.61198 375 LEU A N 1
ATOM 2912 C CA . LEU A 1 375 ? -6.97552 7.42531 37.76104 1.000 33.16240 375 LEU A CA 1
ATOM 2913 C C . LEU A 1 375 ? -5.68381 8.11063 37.35683 1.000 31.62930 375 LEU A C 1
ATOM 2914 O O . LEU A 1 375 ? -5.48288 8.39526 36.17076 1.000 37.99727 375 LEU A O 1
ATOM 2919 N N . ALA A 1 376 ? -4.80386 8.36353 38.31687 1.000 33.03325 376 ALA A N 1
ATOM 2920 C CA . ALA A 1 376 ? -3.50554 8.98037 38.07641 1.000 34.49681 376 ALA A CA 1
ATOM 2921 C C . ALA A 1 376 ? -2.40273 7.96611 37.78177 1.000 32.41414 376 ALA A C 1
ATOM 2922 O O . ALA A 1 376 ? -1.30883 8.36954 37.38989 1.000 36.96037 376 ALA A O 1
ATOM 2924 N N . GLY A 1 377 ? -2.65288 6.67397 37.96838 1.000 31.74153 377 GLY A N 1
ATOM 2925 C CA . GLY A 1 377 ? -1.62734 5.66666 37.83407 1.000 30.58325 377 GLY A CA 1
ATOM 2926 C C . GLY A 1 377 ? -0.94788 5.24759 39.11876 1.000 32.08745 377 GLY A C 1
ATOM 2927 O O . GLY A 1 377 ? 0.04490 4.51771 39.05625 1.000 35.30699 377 GLY A O 1
ATOM 2928 N N . ASN A 1 378 ? -1.44521 5.67283 40.27488 1.000 31.66385 378 ASN A N 1
ATOM 2929 C CA . ASN A 1 378 ? -0.78022 5.45062 41.55420 1.000 34.24446 378 ASN A CA 1
ATOM 2930 C C . ASN A 1 378 ? -1.48608 4.36438 42.35287 1.000 35.27502 378 ASN A C 1
ATOM 2931 O O . ASN A 1 378 ? -2.71264 4.25670 42.31521 1.000 34.51897 378 ASN A O 1
ATOM 2936 N N . HIS A 1 379 ? -0.72087 3.56429 43.08864 1.000 40.13001 379 HIS A N 1
ATOM 2937 C CA . HIS A 1 379 ? -1.39856 2.57795 43.91548 1.000 42.71049 379 HIS A CA 1
ATOM 2938 C C . HIS A 1 379 ? -1.85678 3.20592 45.23579 1.000 45.42104 379 HIS A C 1
ATOM 2939 O O . HIS A 1 379 ? -1.42326 4.29541 45.62948 1.000 43.31223 379 HIS A O 1
ATOM 2946 N N . MET A 1 380 ? -2.77187 2.51372 45.89981 1.000 42.95819 380 MET A N 1
ATOM 2947 C CA . MET A 1 380 ? -3.38292 2.94314 47.14846 1.000 40.16212 380 MET A CA 1
ATOM 2948 C C . MET A 1 380 ? -3.22018 1.82294 48.14944 1.000 37.66941 380 MET A C 1
ATOM 2949 O O . MET A 1 380 ? -2.79356 0.72208 47.79192 1.000 42.95692 380 MET A O 1
ATOM 2954 N N . PRO A 1 381 ? -3.52707 2.06394 49.41882 1.000 37.87980 381 PRO A N 1
ATOM 2955 C CA . PRO A 1 381 ? -3.44732 0.97249 50.39747 1.000 39.14560 381 PRO A CA 1
ATOM 2956 C C . PRO A 1 381 ? -4.50032 -0.10050 50.13869 1.000 39.20357 381 PRO A C 1
ATOM 2957 O O . PRO A 1 381 ? -5.57982 0.16331 49.59633 1.000 39.72037 381 PRO A O 1
ATOM 2961 N N . GLU A 1 382 ? -4.16511 -1.32909 50.53033 1.000 36.92677 382 GLU A N 1
ATOM 2962 C CA . GLU A 1 382 ? -5.07694 -2.45198 50.35762 1.000 35.62371 382 GLU A CA 1
ATOM 2963 C C . GLU A 1 382 ? -6.23789 -2.32834 51.33202 1.000 38.39810 382 GLU A C 1
ATOM 2964 O O . GLU A 1 382 ? -6.04774 -1.98392 52.50139 1.000 38.69509 382 GLU A O 1
ATOM 2970 N N . ARG A 1 383 ? -7.44706 -2.58216 50.83148 1.000 35.63014 383 ARG A N 1
ATOM 2971 C CA . ARG A 1 383 ? -8.69065 -2.48314 51.58169 1.000 33.60055 383 ARG A CA 1
ATOM 2972 C C . ARG A 1 383 ? -9.53912 -3.69799 51.25293 1.000 33.14679 383 ARG A C 1
ATOM 2973 O O . ARG A 1 383 ? -9.47720 -4.20836 50.12970 1.000 28.21484 383 ARG A O 1
ATOM 2981 N N . PRO A 1 384 ? -10.33166 -4.18527 52.20361 1.000 31.33352 384 PRO A N 1
ATOM 2982 C CA . PRO A 1 384 ? -11.31100 -5.22369 51.88481 1.000 28.99446 384 PRO A CA 1
ATOM 2983 C C . PRO A 1 384 ? -12.54269 -4.61069 51.23872 1.000 29.85782 384 PRO A C 1
ATOM 2984 O O . PRO A 1 384 ? -12.82573 -3.41930 51.37626 1.000 33.62047 384 PRO A O 1
ATOM 2988 N N . VAL A 1 385 ? -13.27837 -5.45178 50.52182 1.000 27.74714 385 VAL A N 1
ATOM 2989 C CA . VAL A 1 385 ? -14.49893 -5.04198 49.83596 1.000 30.95584 385 VAL A CA 1
ATOM 2990 C C . VAL A 1 385 ? -15.60982 -6.02387 50.20935 1.000 27.23470 385 VAL A C 1
ATOM 2991 O O . VAL A 1 385 ? -15.39270 -7.24017 50.20365 1.000 30.53162 385 VAL A O 1
ATOM 2995 N N . PHE A 1 386 ? -16.78851 -5.50377 50.54772 1.000 28.04080 386 PHE A N 1
ATOM 2996 C CA . PHE A 1 386 ? -17.80541 -6.28005 51.25157 1.000 28.39968 386 PHE A CA 1
ATOM 2997 C C . PHE A 1 386 ? -19.12307 -6.38628 50.48702 1.000 28.98918 386 PHE A C 1
ATOM 2998 O O . PHE A 1 386 ? -19.47380 -5.54287 49.65650 1.000 29.55793 386 PHE A O 1
ATOM 3006 N N . TRP A 1 387 ? -19.86533 -7.43991 50.82347 1.000 26.47146 387 TRP A N 1
ATOM 3007 C CA . TRP A 1 387 ? -21.19184 -7.70870 50.28537 1.000 26.90300 387 TRP A CA 1
ATOM 3008 C C . TRP A 1 387 ? -22.04565 -8.33670 51.38157 1.000 28.27682 387 TRP A C 1
ATOM 3009 O O . TRP A 1 387 ? -21.58291 -9.24329 52.08203 1.000 24.62964 387 TRP A O 1
ATOM 3020 N N . HIS A 1 388 ? -23.28978 -7.86276 51.50865 1.000 25.82727 388 HIS A N 1
ATOM 3021 C CA . HIS A 1 388 ? -24.28098 -8.43418 52.41757 1.000 22.96048 388 HIS A CA 1
ATOM 3022 C C . HIS A 1 388 ? -25.61616 -8.47044 51.67780 1.000 26.90781 388 HIS A C 1
ATOM 3023 O O . HIS A 1 388 ? -26.30260 -7.44638 51.57147 1.000 32.08290 388 HIS A O 1
ATOM 3030 N N . TYR A 1 389 ? -25.99177 -9.64925 51.17819 1.000 23.00265 389 TYR A N 1
ATOM 3031 C CA . TYR A 1 389 ? -27.23278 -9.84673 50.43302 1.000 22.71817 389 TYR A CA 1
ATOM 3032 C C . TYR A 1 389 ? -28.08427 -10.89208 51.15093 1.000 29.41881 389 TYR A C 1
ATOM 3033 O O . TYR A 1 389 ? -28.08861 -12.07466 50.76795 1.000 27.19970 389 TYR A O 1
ATOM 3042 N N . PRO A 1 390 ? -28.85336 -10.48379 52.22260 1.000 25.64616 390 PRO A N 1
ATOM 3043 C CA . PRO A 1 390 ? -29.64874 -11.43040 53.01504 1.000 29.24715 390 PRO A CA 1
ATOM 3044 C C . PRO A 1 390 ? -31.02328 -11.73951 52.41777 1.000 28.03068 390 PRO A C 1
ATOM 3045 O O . PRO A 1 390 ? -32.05124 -11.63633 53.08805 1.000 25.29750 390 PRO A O 1
ATOM 3049 N N . HIS A 1 391 ? -31.03042 -12.13960 51.14798 1.000 31.01553 391 HIS A N 1
ATOM 3050 C CA . HIS A 1 391 ? -32.23953 -12.44741 50.39659 1.000 31.40175 391 HIS A CA 1
ATOM 3051 C C . HIS A 1 391 ? -31.93097 -13.54019 49.38162 1.000 32.82319 391 HIS A C 1
ATOM 3052 O O . HIS A 1 391 ? -30.76938 -13.77968 49.03678 1.000 35.13531 391 HIS A O 1
ATOM 3059 N N . TYR A 1 392 ? -32.98935 -14.19457 48.88770 1.000 31.00950 392 TYR A N 1
ATOM 3060 C CA . TYR A 1 392 ? -32.80103 -15.22202 47.86859 1.000 31.84432 392 TYR A CA 1
ATOM 3061 C C . TYR A 1 392 ? -32.62617 -14.62103 46.47920 1.000 29.59082 392 TYR A C 1
ATOM 3062 O O . TYR A 1 392 ? -31.86929 -15.15368 45.66449 1.000 33.11158 392 TYR A O 1
ATOM 3071 N N . GLY A 1 393 ? -33.31543 -13.53370 46.18077 1.000 36.07310 393 GLY A N 1
ATOM 3072 C CA . GLY A 1 393 ? -33.39580 -13.05862 44.81663 1.000 31.95303 393 GLY A CA 1
ATOM 3073 C C . GLY A 1 393 ? -34.11488 -14.07285 43.94361 1.000 32.67598 393 GLY A C 1
ATOM 3074 O O . GLY A 1 393 ? -34.60101 -15.10570 44.39518 1.000 35.00824 393 GLY A O 1
ATOM 3075 N N . ASN A 1 394 ? -34.15375 -13.77115 42.65317 1.000 32.41450 394 ASN A N 1
ATOM 3076 C CA . ASN A 1 394 ? -34.93333 -14.56225 41.71949 1.000 31.92210 394 ASN A CA 1
ATOM 3077 C C . ASN A 1 394 ? -34.09407 -15.47807 40.85446 1.000 35.23802 394 ASN A C 1
ATOM 3078 O O . ASN A 1 394 ? -34.65563 -16.27084 40.09031 1.000 37.32472 394 ASN A O 1
ATOM 3083 N N . GLN A 1 395 ? -32.77833 -15.38396 40.93301 1.000 31.49740 395 GLN A N 1
ATOM 3084 C CA . GLN A 1 395 ? -31.93755 -16.00786 39.92778 1.000 34.56033 395 GLN A CA 1
ATOM 3085 C C . GLN A 1 395 ? -31.32807 -17.33210 40.38501 1.000 38.86237 395 GLN A C 1
ATOM 3086 O O . GLN A 1 395 ? -30.58189 -17.95386 39.61494 1.000 34.45548 395 GLN A O 1
ATOM 3092 N N . GLY A 1 396 ? -31.64070 -17.78264 41.60424 1.000 33.73020 396 GLY A N 1
ATOM 3093 C CA . GLY A 1 396 ? -31.17287 -19.05539 42.10010 1.000 32.50381 396 GLY A CA 1
ATOM 3094 C C . GLY A 1 396 ? -30.11787 -19.01223 43.18900 1.000 35.32401 396 GLY A C 1
ATOM 3095 O O . GLY A 1 396 ? -29.55683 -20.06482 43.52075 1.000 33.48498 396 GLY A O 1
ATOM 3096 N N . GLY A 1 397 ? -29.81435 -17.84632 43.75609 1.000 31.38853 397 GLY A N 1
ATOM 3097 C CA . GLY A 1 397 ? -28.89229 -17.78606 44.86742 1.000 27.16472 397 GLY A CA 1
ATOM 3098 C C . GLY A 1 397 ? -29.58855 -18.02605 46.19430 1.000 31.85037 397 GLY A C 1
ATOM 3099 O O . GLY A 1 397 ? -30.80951 -18.14893 46.27981 1.000 34.39005 397 GLY A O 1
ATOM 3100 N N . THR A 1 398 ? -28.78066 -18.07866 47.24917 1.000 30.31237 398 THR A N 1
ATOM 3101 C CA . THR A 1 398 ? -29.26172 -18.17047 48.61516 1.000 30.08853 398 THR A CA 1
ATOM 3102 C C . THR A 1 398 ? -28.61381 -17.06518 49.43547 1.000 30.57029 398 THR A C 1
ATOM 3103 O O . THR A 1 398 ? -27.52108 -16.61960 49.10225 1.000 31.79222 398 THR A O 1
ATOM 3107 N N . PRO A 1 399 ? -29.26822 -16.59165 50.49498 1.000 36.34074 399 PRO A N 1
ATOM 3108 C CA . PRO A 1 399 ? -28.70746 -15.48493 51.29101 1.000 32.13908 399 PRO A CA 1
ATOM 3109 C C . PRO A 1 399 ? -27.25910 -15.72145 51.70289 1.000 34.37076 399 PRO A C 1
ATOM 3110 O O . PRO A 1 399 ? -26.89515 -16.79785 52.18551 1.000 34.13627 399 PRO A O 1
ATOM 3114 N N . ALA A 1 400 ? -26.42920 -14.69499 51.52030 1.000 34.29028 400 ALA A N 1
ATOM 3115 C CA . ALA A 1 400 ? -25.00051 -14.82647 51.75677 1.000 29.16400 400 ALA A CA 1
ATOM 3116 C C . ALA A 1 400 ? -24.38175 -13.45012 51.97241 1.000 33.36778 400 ALA A C 1
ATOM 3117 O O . ALA A 1 400 ? -24.98752 -12.41393 51.69037 1.000 30.85835 400 ALA A O 1
ATOM 3119 N N . ALA A 1 401 ? -23.15478 -13.45804 52.48108 1.000 31.90723 401 ALA A N 1
ATOM 3120 C CA . ALA A 1 401 ? -22.35685 -12.25298 52.62326 1.000 31.59977 401 ALA A CA 1
ATOM 3121 C C . ALA A 1 401 ? -20.91938 -12.59592 52.24716 1.000 28.18711 401 ALA A C 1
ATOM 3122 O O . ALA A 1 401 ? -20.53647 -13.76731 52.19168 1.000 27.66198 401 ALA A O 1
ATOM 3124 N N . SER A 1 402 ? -20.11033 -11.56293 52.01792 1.000 27.45897 402 SER A N 1
ATOM 3125 C CA . SER A 1 402 ? -18.90527 -11.73495 51.22088 1.000 27.37884 402 SER A CA 1
ATOM 3126 C C . SER A 1 402 ? -17.87852 -10.65511 51.53035 1.000 29.23540 402 SER A C 1
ATOM 3127 O O . SER A 1 402 ? -18.23768 -9.48080 51.66822 1.000 26.04774 402 SER A O 1
ATOM 3130 N N . VAL A 1 403 ? -16.59574 -11.04225 51.55934 1.000 30.43337 403 VAL A N 1
ATOM 3131 C CA . VAL A 1 403 ? -15.49680 -10.07305 51.57930 1.000 25.59968 403 VAL A CA 1
ATOM 3132 C C . VAL A 1 403 ? -14.40265 -10.52579 50.61244 1.000 25.80730 403 VAL A C 1
ATOM 3133 O O . VAL A 1 403 ? -14.05613 -11.70840 50.55216 1.000 25.31849 403 VAL A O 1
ATOM 3137 N N . VAL A 1 404 ? -13.86776 -9.58336 49.84316 1.000 26.62336 404 VAL A N 1
ATOM 3138 C CA . VAL A 1 404 ? -12.69462 -9.80328 48.99549 1.000 27.45731 404 VAL A CA 1
ATOM 3139 C C . VAL A 1 404 ? -11.53818 -9.00063 49.58157 1.000 27.64908 404 VAL A C 1
ATOM 3140 O O . VAL A 1 404 ? -11.70189 -7.81866 49.90654 1.000 30.66343 404 VAL A O 1
ATOM 3144 N N . LEU A 1 405 ? -10.38063 -9.63533 49.74465 1.000 28.65892 405 LEU A N 1
ATOM 3145 C CA . LEU A 1 405 ? -9.21643 -8.93513 50.29327 1.000 31.31138 405 LEU A CA 1
ATOM 3146 C C . LEU A 1 405 ? -7.96374 -9.50664 49.65425 1.000 32.19354 405 LEU A C 1
ATOM 3147 O O . LEU A 1 405 ? -7.68293 -10.69495 49.81467 1.000 30.16096 405 LEU A O 1
ATOM 3152 N N . GLY A 1 406 ? -7.21659 -8.66411 48.94396 1.000 33.23680 406 GLY A N 1
ATOM 3153 C CA . GLY A 1 406 ? -6.09094 -9.16775 48.18163 1.000 30.88866 406 GLY A CA 1
ATOM 3154 C C . GLY A 1 406 ? -6.55035 -10.23157 47.20701 1.000 33.88088 406 GLY A C 1
ATOM 3155 O O . GLY A 1 406 ? -7.51095 -10.04600 46.45690 1.000 32.57709 406 GLY A O 1
ATOM 3156 N N . ASP A 1 407 ? -5.88023 -11.37977 47.23977 1.000 33.28906 407 ASP A N 1
ATOM 3157 C CA . ASP A 1 407 ? -6.18916 -12.49335 46.35386 1.000 31.13869 407 ASP A CA 1
ATOM 3158 C C . ASP A 1 407 ? -7.31633 -13.39752 46.86838 1.000 31.00008 407 ASP A C 1
ATOM 3159 O O . ASP A 1 407 ? -7.68267 -14.35034 46.17214 1.000 29.61526 407 ASP A O 1
ATOM 3164 N N . TYR A 1 408 ? -7.88286 -13.14090 48.04544 1.000 26.77928 408 TYR A N 1
ATOM 3165 C CA . TYR A 1 408 ? -8.81018 -14.07596 48.66827 1.000 29.87459 408 TYR A CA 1
ATOM 3166 C C . TYR A 1 408 ? -10.22802 -13.52457 48.75813 1.000 29.28558 408 TYR A C 1
ATOM 3167 O O . TYR A 1 408 ? -10.43717 -12.33628 49.02763 1.000 31.21954 408 TYR A O 1
ATOM 3176 N N . LYS A 1 409 ? -11.19593 -14.41158 48.53361 1.000 30.02757 409 LYS A N 1
ATOM 3177 C CA . LYS A 1 409 ? -12.61698 -14.14646 48.71685 1.000 28.04147 409 LYS A CA 1
ATOM 3178 C C . LYS A 1 409 ? -13.20563 -15.16610 49.68429 1.000 29.42008 409 LYS A C 1
ATOM 3179 O O . LYS A 1 409 ? -13.00622 -16.37974 49.51896 1.000 25.04516 409 LYS A O 1
ATOM 3185 N N . TYR A 1 410 ? -13.92998 -14.67639 50.68633 1.000 26.36662 410 TYR A N 1
ATOM 3186 C CA . TYR A 1 410 ? -14.61891 -15.52743 51.64307 1.000 26.86184 410 TYR A CA 1
ATOM 3187 C C . TYR A 1 410 ? -16.11526 -15.24972 51.58203 1.000 29.23720 410 TYR A C 1
ATOM 3188 O O . TYR A 1 410 ? -16.53217 -14.08404 51.60547 1.000 30.91593 410 TYR A O 1
ATOM 3197 N N . ILE A 1 411 ? -16.91228 -16.31996 51.52461 1.000 26.22554 411 ILE A N 1
ATOM 3198 C CA . ILE A 1 411 ? -18.36687 -16.24321 51.42520 1.000 29.88791 411 ILE A CA 1
ATOM 3199 C C . ILE A 1 411 ? -18.98653 -17.04365 52.55535 1.000 32.83174 411 ILE A C 1
ATOM 3200 O O . ILE A 1 411 ? -18.59239 -18.19401 52.79329 1.000 33.93171 411 ILE A O 1
ATOM 3205 N N . GLU A 1 412 ? -19.98568 -16.46227 53.21829 1.000 29.73599 412 GLU A N 1
ATOM 3206 C CA . GLU A 1 412 ? -20.73476 -17.17587 54.24384 1.000 31.70862 412 GLU A CA 1
ATOM 3207 C C . GLU A 1 412 ? -22.18428 -17.29043 53.79016 1.000 28.49218 412 GLU A C 1
ATOM 3208 O O . GLU A 1 412 ? -22.77161 -16.31195 53.32736 1.000 32.84872 412 GLU A O 1
ATOM 3214 N N . PHE A 1 413 ? -22.73867 -18.49452 53.87127 1.000 29.49868 413 PHE A N 1
ATOM 3215 C CA . PHE A 1 413 ? -24.09267 -18.78213 53.41305 1.000 28.88449 413 PHE A CA 1
ATOM 3216 C C . PHE A 1 413 ? -25.00358 -18.96912 54.61296 1.000 29.48084 413 PHE A C 1
ATOM 3217 O O . PHE A 1 413 ? -24.76089 -19.84381 55.44413 1.000 30.20734 413 PHE A O 1
ATOM 3225 N N . PHE A 1 414 ? -26.06926 -18.16448 54.67930 1.000 30.20056 414 PHE A N 1
ATOM 3226 C CA . PHE A 1 414 ? -26.91928 -18.11552 55.85975 1.000 28.47378 414 PHE A CA 1
ATOM 3227 C C . PHE A 1 414 ? -27.79898 -19.35469 56.04937 1.000 31.26443 414 PHE A C 1
ATOM 3228 O O . PHE A 1 414 ? -28.24105 -19.60310 57.17196 1.000 30.63248 414 PHE A O 1
ATOM 3236 N N . GLU A 1 415 ? -28.08899 -20.12620 54.99974 1.000 32.21783 415 GLU A N 1
ATOM 3237 C CA . GLU A 1 415 ? -28.96531 -21.28007 55.18569 1.000 31.86358 415 GLU A CA 1
ATOM 3238 C C . GLU A 1 415 ? -28.37183 -22.27949 56.15608 1.000 41.40556 415 GLU A C 1
ATOM 3239 O O . GLU A 1 415 ? -29.10736 -22.91282 56.92074 1.000 46.08090 415 GLU A O 1
ATOM 3245 N N . ASP A 1 416 ? -27.04553 -22.42669 56.14653 1.000 42.58805 416 ASP A N 1
ATOM 3246 C CA . ASP A 1 416 ? -26.38154 -23.48459 56.89653 1.000 40.52102 416 ASP A CA 1
ATOM 3247 C C . ASP A 1 416 ? -25.10537 -23.01614 57.57904 1.000 39.01599 416 ASP A C 1
ATOM 3248 O O . ASP A 1 416 ? -24.36337 -23.85434 58.09940 1.000 48.78088 416 ASP A O 1
ATOM 3253 N N . GLY A 1 417 ? -24.81297 -21.72231 57.57850 1.000 37.59331 417 GLY A N 1
ATOM 3254 C CA . GLY A 1 417 ? -23.56625 -21.24605 58.14300 1.000 38.35381 417 GLY A CA 1
ATOM 3255 C C . GLY A 1 417 ? -22.30938 -21.82710 57.52313 1.000 41.38006 417 GLY A C 1
ATOM 3256 O O . GLY A 1 417 ? -21.26454 -21.83416 58.17671 1.000 44.01869 417 GLY A O 1
ATOM 3257 N N . ARG A 1 418 ? -22.36631 -22.32543 56.28697 1.000 38.48028 418 ARG A N 1
ATOM 3258 C CA . ARG A 1 418 ? -21.14883 -22.83209 55.66598 1.000 38.44982 418 ARG A CA 1
ATOM 3259 C C . ARG A 1 418 ? -20.33596 -21.67211 55.10697 1.000 36.99834 418 ARG A C 1
ATOM 3260 O O . ARG A 1 418 ? -20.88278 -20.64523 54.69811 1.000 38.76564 418 ARG A O 1
ATOM 3268 N N . GLY A 1 419 ? -19.01767 -21.82661 55.13373 1.000 39.80737 419 GLY A N 1
ATOM 3269 C CA . GLY A 1 419 ? -18.09097 -20.80767 54.65357 1.000 33.90260 419 GLY A CA 1
ATOM 3270 C C . GLY A 1 419 ? -17.38102 -21.31200 53.41090 1.000 33.86242 419 GLY A C 1
ATOM 3271 O O . GLY A 1 419 ? -17.06684 -22.49889 53.30764 1.000 37.99940 419 GLY A O 1
ATOM 3272 N N . GLU A 1 420 ? -17.14708 -20.41232 52.46392 1.000 32.57111 420 GLU A N 1
ATOM 3273 C CA . GLU A 1 420 ? -16.41173 -20.74043 51.25201 1.000 31.07849 420 GLU A CA 1
ATOM 3274 C C . GLU A 1 420 ? -15.24208 -19.78314 51.09300 1.000 31.94218 420 GLU A C 1
ATOM 3275 O O . GLU A 1 420 ? -15.38858 -18.56986 51.27760 1.000 32.94256 420 GLU A O 1
ATOM 3281 N N . LEU A 1 421 ? -14.07678 -20.33973 50.77534 1.000 29.26412 421 LEU A N 1
ATOM 3282 C CA . LEU A 1 421 ? -12.86840 -19.56320 50.57965 1.000 25.18648 421 LEU A CA 1
ATOM 3283 C C . LEU A 1 421 ? -12.29712 -19.87474 49.20869 1.000 26.60870 421 LEU A C 1
ATOM 3284 O O . LEU A 1 421 ? -12.12449 -21.04253 48.85892 1.000 23.77266 421 LEU A O 1
ATOM 3289 N N . TYR A 1 422 ? -12.01259 -18.82340 48.43727 1.000 28.72718 422 TYR A N 1
ATOM 3290 C CA . TYR A 1 422 ? -11.39442 -18.94857 47.13224 1.000 24.87002 422 TYR A CA 1
ATOM 3291 C C . TYR A 1 422 ? -10.13505 -18.10553 47.04816 1.000 27.41606 422 TYR A C 1
ATOM 3292 O O . TYR A 1 422 ? -10.08248 -16.98100 47.55459 1.000 30.29938 422 TYR A O 1
ATOM 3301 N N . ASP A 1 423 ? -9.10306 -18.68180 46.44013 1.000 31.69185 423 ASP A N 1
ATOM 3302 C CA . ASP A 1 423 ? -7.96609 -17.90950 45.95378 1.000 30.32119 423 ASP A CA 1
ATOM 3303 C C . ASP A 1 423 ? -8.31054 -17.45088 44.54376 1.000 28.87026 423 ASP A C 1
ATOM 3304 O O . ASP A 1 423 ? -8.12733 -18.19760 43.57875 1.000 29.72023 423 ASP A O 1
ATOM 3309 N N . LEU A 1 424 ? -8.78739 -16.20777 44.41572 1.000 30.39905 424 LEU A N 1
ATOM 3310 C CA . LEU A 1 424 ? -9.19546 -15.69792 43.10735 1.000 27.44499 424 LEU A CA 1
ATOM 3311 C C . LEU A 1 424 ? -8.02801 -15.52299 42.14490 1.000 28.54688 424 LEU A C 1
ATOM 3312 O O . LEU A 1 424 ? -8.26049 -15.39501 40.94467 1.000 29.26417 424 LEU A O 1
ATOM 3317 N N . LYS A 1 425 ? -6.78381 -15.49906 42.63289 1.000 34.45477 425 LYS A N 1
ATOM 3318 C CA . LYS A 1 425 ? -5.64363 -15.43249 41.72008 1.000 35.27679 425 LYS A CA 1
ATOM 3319 C C . LYS A 1 425 ? -5.43495 -16.76670 41.00526 1.000 34.78406 425 LYS A C 1
ATOM 3320 O O . LYS A 1 425 ? -5.31199 -16.80757 39.77523 1.000 35.03846 425 LYS A O 1
ATOM 3326 N N . ALA A 1 426 ? -5.40092 -17.87377 41.75822 1.000 31.80495 426 ALA A N 1
ATOM 3327 C CA . ALA A 1 426 ? -5.17979 -19.18738 41.16028 1.000 34.58274 426 ALA A CA 1
ATOM 3328 C C . ALA A 1 426 ? -6.45230 -19.80151 40.59391 1.000 34.25853 426 ALA A C 1
ATOM 3329 O O . ALA A 1 426 ? -6.37510 -20.66805 39.71314 1.000 37.41833 426 ALA A O 1
ATOM 3331 N N . ASP A 1 427 ? -7.61058 -19.37585 41.08904 1.000 33.11743 427 ASP A N 1
ATOM 3332 C CA . ASP A 1 427 ? -8.87990 -20.05654 40.88222 1.000 30.96895 427 ASP A CA 1
ATOM 3333 C C . ASP A 1 427 ? -9.95503 -18.98991 40.66088 1.000 31.05691 427 ASP A C 1
ATOM 3334 O O . ASP A 1 427 ? -10.86720 -18.78867 41.46456 1.000 31.38300 427 ASP A O 1
ATOM 3339 N N . PHE A 1 428 ? -9.79751 -18.27291 39.54443 1.000 33.30256 428 PHE A N 1
ATOM 3340 C CA . PHE A 1 428 ? -10.67535 -17.16219 39.18788 1.000 25.81783 428 PHE A CA 1
ATOM 3341 C C . PHE A 1 428 ? -12.13543 -17.58556 39.15575 1.000 25.33385 428 PHE A C 1
ATOM 3342 O O . PHE A 1 428 ? -13.01609 -16.82751 39.58028 1.000 29.88921 428 PHE A O 1
ATOM 3350 N N . SER A 1 429 ? -12.41490 -18.78674 38.65349 1.000 25.96783 429 SER A N 1
ATOM 3351 C CA . SER A 1 429 ? -13.78426 -19.25705 38.46637 1.000 26.95640 429 SER A CA 1
ATOM 3352 C C . SER A 1 429 ? -14.35928 -19.94657 39.69743 1.000 31.26910 429 SER A C 1
ATOM 3353 O O . SER A 1 429 ? -15.43641 -20.55455 39.60523 1.000 34.95907 429 SER A O 1
ATOM 3356 N N . GLU A 1 430 ? -13.68379 -19.83688 40.84675 1.000 29.56020 430 GLU A N 1
ATOM 3357 C CA . GLU A 1 430 ? -14.24472 -20.23810 42.13395 1.000 29.43938 430 GLU A CA 1
ATOM 3358 C C . GLU A 1 430 ? -14.59075 -21.72599 42.11374 1.000 31.69180 430 GLU A C 1
ATOM 3359 O O . GLU A 1 430 ? -15.66790 -22.15264 42.52637 1.000 32.49894 430 GLU A O 1
ATOM 3365 N N . THR A 1 431 ? -13.63670 -22.51099 41.61529 1.000 34.54052 431 THR A N 1
ATOM 3366 C CA . THR A 1 431 ? -13.74629 -23.94442 41.37074 1.000 29.66851 431 THR A CA 1
ATOM 3367 C C . THR A 1 431 ? -13.40694 -24.78373 42.59525 1.000 33.42369 431 THR A C 1
ATOM 3368 O O . THR A 1 431 ? -13.89249 -25.91043 42.70963 1.000 32.50574 431 THR A O 1
ATOM 3372 N N . ASN A 1 432 ? -12.63687 -24.23843 43.54254 1.000 34.25788 432 ASN A N 1
ATOM 3373 C CA . ASN A 1 432 ? -11.93542 -25.03070 44.54819 1.000 24.95902 432 ASN A CA 1
ATOM 3374 C C . ASN A 1 432 ? -12.04019 -24.31188 45.89124 1.000 28.29744 432 ASN A C 1
ATOM 3375 O O . ASN A 1 432 ? -11.29448 -23.36917 46.16037 1.000 32.79854 432 ASN A O 1
ATOM 3380 N N . ASN A 1 433 ? -12.95153 -24.76885 46.74406 1.000 28.97871 433 ASN A N 1
ATOM 3381 C CA . ASN A 1 433 ? -13.14850 -24.16423 48.05742 1.000 30.51432 433 ASN A CA 1
ATOM 3382 C C . ASN A 1 433 ? -12.02614 -24.61234 48.99604 1.000 30.71331 433 ASN A C 1
ATOM 3383 O O . ASN A 1 433 ? -11.90474 -25.80358 49.29463 1.000 32.74384 433 ASN A O 1
ATOM 3388 N N . ILE A 1 434 ? -11.20012 -23.66319 49.45267 1.000 27.71095 434 ILE A N 1
ATOM 3389 C CA . ILE A 1 434 ? -10.01027 -24.00150 50.22738 1.000 31.81578 434 ILE A CA 1
ATOM 3390 C C . ILE A 1 434 ? -10.19967 -23.56724 51.67320 1.000 35.48751 434 ILE A C 1
ATOM 3391 O O . ILE A 1 434 ? -9.22568 -23.33080 52.39947 1.000 36.67470 434 ILE A O 1
ATOM 3396 N N . CYS A 1 435 ? -11.45786 -23.48894 52.10581 1.000 34.33426 435 CYS A N 1
ATOM 3397 C CA . CYS A 1 435 ? -11.74882 -23.10653 53.48391 1.000 36.75829 435 CYS A CA 1
ATOM 3398 C C . CYS A 1 435 ? -11.10227 -24.05926 54.48709 1.000 40.67925 435 CYS A C 1
ATOM 3399 O O . CYS A 1 435 ? -10.59858 -23.62389 55.53108 1.000 36.82544 435 CYS A O 1
ATOM 3402 N N . GLU A 1 436 ? -11.09931 -25.36103 54.18524 1.000 40.89189 436 GLU A N 1
ATOM 3403 C CA . GLU A 1 436 ? -10.49499 -26.33455 55.08869 1.000 44.68148 436 GLU A CA 1
ATOM 3404 C C . GLU A 1 436 ? -8.97991 -26.43952 54.92360 1.000 46.87204 436 GLU A C 1
ATOM 3405 O O . GLU A 1 436 ? -8.30123 -26.91641 55.84456 1.000 47.08118 436 GLU A O 1
ATOM 3411 N N . ASN A 1 437 ? -8.43388 -26.01006 53.77838 1.000 42.19389 437 ASN A N 1
ATOM 3412 C CA . ASN A 1 437 ? -6.98911 -26.04934 53.57796 1.000 35.85914 437 ASN A CA 1
ATOM 3413 C C . ASN A 1 437 ? -6.29191 -24.92255 54.31449 1.000 40.20723 437 ASN A C 1
ATOM 3414 O O . ASN A 1 437 ? -5.18433 -25.11078 54.82032 1.000 44.91402 437 ASN A O 1
ATOM 3419 N N . MET A 1 438 ? -6.89933 -23.73380 54.34984 1.000 42.95129 438 MET A N 1
ATOM 3420 C CA . MET A 1 438 ? -6.29506 -22.54776 54.95446 1.000 40.61516 438 MET A CA 1
ATOM 3421 C C . MET A 1 438 ? -7.18164 -22.02686 56.07941 1.000 39.68623 438 MET A C 1
ATOM 3422 O O . MET A 1 438 ? -7.74539 -20.92804 55.97818 1.000 40.33181 438 MET A O 1
ATOM 3427 N N . PRO A 1 439 ? -7.28920 -22.77297 57.18325 1.000 40.39864 439 PRO A N 1
ATOM 3428 C CA . PRO A 1 439 ? -8.26246 -22.40341 58.23307 1.000 35.70112 439 PRO A CA 1
ATOM 3429 C C . PRO A 1 439 ? -8.04886 -21.02078 58.83452 1.000 39.86854 439 PRO A C 1
ATOM 3430 O O . PRO A 1 439 ? -9.02461 -20.28637 59.05909 1.000 39.53111 439 PRO A O 1
ATOM 3434 N N . GLU A 1 440 ? -6.80017 -20.64192 59.11560 1.000 38.90937 440 GLU A N 1
ATOM 3435 C CA . GLU A 1 440 ? -6.55373 -19.32422 59.68467 1.000 36.17085 440 GLU A CA 1
ATOM 3436 C C . GLU A 1 440 ? -6.97090 -18.22152 58.72028 1.000 37.25966 440 GLU A C 1
ATOM 3437 O O . GLU A 1 440 ? -7.57237 -17.21977 59.12995 1.000 38.47205 440 GLU A O 1
ATOM 3443 N N . MET A 1 441 ? -6.66214 -18.38393 57.43470 1.000 36.51589 441 MET A N 1
ATOM 3444 C CA . MET A 1 441 ? -7.09810 -17.39663 56.45221 1.000 37.12114 441 MET A CA 1
ATOM 3445 C C . MET A 1 441 ? -8.61177 -17.26042 56.45335 1.000 35.10125 441 MET A C 1
ATOM 3446 O O . MET A 1 441 ? -9.14843 -16.15612 56.29891 1.000 33.24759 441 MET A O 1
ATOM 3451 N N . ALA A 1 442 ? -9.31217 -18.37931 56.61979 1.000 33.93541 442 ALA A N 1
ATOM 3452 C CA . ALA A 1 442 ? -10.76412 -18.35488 56.63842 1.000 31.07787 442 ALA A CA 1
ATOM 3453 C C . ALA A 1 442 ? -11.28036 -17.67683 57.89681 1.000 33.68858 442 ALA A C 1
ATOM 3454 O O . ALA A 1 442 ? -12.19435 -16.84828 57.83410 1.000 36.14420 442 ALA A O 1
ATOM 3456 N N . ALA A 1 443 ? -10.70814 -18.01603 59.05452 1.000 33.94225 443 ALA A N 1
ATOM 3457 C CA . ALA A 1 443 ? -11.17346 -17.41547 60.30142 1.000 31.81240 443 ALA A CA 1
ATOM 3458 C C . ALA A 1 443 ? -10.89250 -15.91731 60.33219 1.000 32.03702 443 ALA A C 1
ATOM 3459 O O . ALA A 1 443 ? -11.66840 -15.14359 60.89880 1.000 33.88076 443 ALA A O 1
ATOM 3461 N N . ARG A 1 444 ? -9.77350 -15.49084 59.75868 1.000 31.33458 444 ARG A N 1
ATOM 3462 C CA . ARG A 1 444 ? -9.48948 -14.06533 59.69491 1.000 34.11640 444 ARG A CA 1
ATOM 3463 C C . ARG A 1 444 ? -10.50661 -13.35060 58.81721 1.000 32.03611 444 ARG A C 1
ATOM 3464 O O . ARG A 1 444 ? -11.10125 -12.34786 59.22568 1.000 35.21378 444 ARG A O 1
ATOM 3472 N N . LEU A 1 445 ? -10.72097 -13.85904 57.60355 1.000 30.49641 445 LEU A N 1
ATOM 3473 C CA . LEU A 1 445 ? -11.69455 -13.25309 56.69763 1.000 31.82812 445 LEU A CA 1
ATOM 3474 C C . LEU A 1 445 ? -13.09950 -13.27679 57.29387 1.000 32.46892 445 LEU A C 1
ATOM 3475 O O . LEU A 1 445 ? -13.85905 -12.31031 57.15857 1.000 32.19265 445 LEU A O 1
ATOM 3480 N N . ARG A 1 446 ? -13.45926 -14.37648 57.95985 1.000 30.12292 446 ARG A N 1
ATOM 3481 C CA . ARG A 1 446 ? -14.77145 -14.47614 58.58400 1.000 29.09609 446 ARG A CA 1
ATOM 3482 C C . ARG A 1 446 ? -14.94754 -13.40872 59.66097 1.000 29.08752 446 ARG A C 1
ATOM 3483 O O . ARG A 1 446 ? -15.99385 -12.75308 59.72639 1.000 33.45311 446 ARG A O 1
ATOM 3491 N N . MET A 1 447 ? -13.92981 -13.19125 60.49403 1.000 26.10933 447 MET A N 1
ATOM 3492 C CA . MET A 1 447 ? -14.08683 -12.23019 61.57979 1.000 28.44705 447 MET A CA 1
ATOM 3493 C C . MET A 1 447 ? -14.12289 -10.80963 61.03879 1.000 31.95228 447 MET A C 1
ATOM 3494 O O . MET A 1 447 ? -14.77105 -9.93410 61.62244 1.000 29.46289 447 MET A O 1
ATOM 3499 N N . LEU A 1 448 ? -13.45226 -10.56718 59.91548 1.000 32.38428 448 LEU A N 1
ATOM 3500 C CA . LEU A 1 448 ? -13.49047 -9.24041 59.32864 1.000 27.89525 448 LEU A CA 1
ATOM 3501 C C . LEU A 1 448 ? -14.86119 -8.96889 58.73399 1.000 27.84769 448 LEU A C 1
ATOM 3502 O O . LEU A 1 448 ? -15.42555 -7.88422 58.91069 1.000 26.68752 448 LEU A O 1
ATOM 3507 N N . LEU A 1 449 ? -15.42381 -9.95960 58.05029 1.000 27.54395 449 LEU A N 1
ATOM 3508 C CA . LEU A 1 449 ? -16.77408 -9.81818 57.53023 1.000 27.28416 449 LEU A CA 1
ATOM 3509 C C . LEU A 1 449 ? -17.76133 -9.58958 58.65947 1.000 32.19507 449 LEU A C 1
ATOM 3510 O O . LEU A 1 449 ? -18.65565 -8.73841 58.55192 1.000 30.93267 449 LEU A O 1
ATOM 3515 N N . HIS A 1 450 ? -17.61136 -10.34058 59.75898 1.000 29.24617 450 HIS A N 1
ATOM 3516 C CA . HIS A 1 450 ? -18.54793 -10.20907 60.86704 1.000 26.84035 450 HIS A CA 1
ATOM 3517 C C . HIS A 1 450 ? -18.40766 -8.86351 61.55780 1.000 26.82954 450 HIS A C 1
ATOM 3518 O O . HIS A 1 450 ? -19.40309 -8.29518 62.01243 1.000 30.65658 450 HIS A O 1
ATOM 3525 N N . GLY A 1 451 ? -17.18472 -8.34157 61.65631 1.000 27.62443 451 GLY A N 1
ATOM 3526 C CA . GLY A 1 451 ? -16.99784 -7.03263 62.26364 1.000 26.39392 451 GLY A CA 1
ATOM 3527 C C . GLY A 1 451 ? -17.55728 -5.91783 61.40771 1.000 30.61139 451 GLY A C 1
ATOM 3528 O O . GLY A 1 451 ? -18.21897 -4.99885 61.90700 1.000 29.36370 451 GLY A O 1
ATOM 3529 N N . TRP A 1 452 ? -17.31488 -5.98654 60.10518 1.000 28.12439 452 TRP A N 1
ATOM 3530 C CA . TRP A 1 452 ? -17.97460 -5.05471 59.20701 1.000 30.53783 452 TRP A CA 1
ATOM 3531 C C . TRP A 1 452 ? -19.49415 -5.12413 59.36058 1.000 30.22270 452 TRP A C 1
ATOM 3532 O O . TRP A 1 452 ? -20.16051 -4.09226 59.50745 1.000 32.53853 452 TRP A O 1
ATOM 3543 N N . GLN A 1 453 ? -20.05471 -6.34010 59.37058 1.000 27.58941 453 GLN A N 1
ATOM 3544 C CA . GLN A 1 453 ? -21.50039 -6.49310 59.51429 1.000 27.39490 453 GLN A CA 1
ATOM 3545 C C . GLN A 1 453 ? -22.00343 -5.83868 60.78858 1.000 29.90584 453 GLN A C 1
ATOM 3546 O O . GLN A 1 453 ? -23.03635 -5.16728 60.77653 1.000 36.84283 453 GLN A O 1
ATOM 3552 N N . ARG A 1 454 ? -21.30794 -6.04565 61.90567 1.000 30.25037 454 ARG A N 1
ATOM 3553 C CA . ARG A 1 454 ? -21.67890 -5.36266 63.13816 1.000 27.55331 454 ARG A CA 1
ATOM 3554 C C . ARG A 1 454 ? -21.70183 -3.85046 62.93505 1.000 33.09704 454 ARG A C 1
ATOM 3555 O O . ARG A 1 454 ? -22.67923 -3.17785 63.27880 1.000 36.20110 454 ARG A O 1
ATOM 3563 N N . GLU A 1 455 ? -20.65218 -3.30665 62.32112 1.000 34.23546 455 GLU A N 1
ATOM 3564 C CA . GLU A 1 455 ? -20.50924 -1.86387 62.24134 1.000 27.49588 455 GLU A CA 1
ATOM 3565 C C . GLU A 1 455 ? -21.55503 -1.23691 61.33545 1.000 34.74741 455 GLU A C 1
ATOM 3566 O O . GLU A 1 455 ? -21.95528 -0.09010 61.57175 1.000 38.31113 455 GLU A O 1
ATOM 3572 N N . VAL A 1 456 ? -22.01938 -1.95808 60.30347 1.000 34.11069 456 VAL A N 1
ATOM 3573 C CA . VAL A 1 456 ? -23.05184 -1.41530 59.41641 1.000 32.51247 456 VAL A CA 1
ATOM 3574 C C . VAL A 1 456 ? -24.46583 -1.79277 59.85987 1.000 33.84255 456 VAL A C 1
ATOM 3575 O O . VAL A 1 456 ? -25.43595 -1.36937 59.21639 1.000 35.66791 456 VAL A O 1
ATOM 3579 N N . CYS A 1 457 ? -24.61330 -2.56029 60.94960 1.000 33.65551 457 CYS A N 1
ATOM 3580 C CA . CYS A 1 457 ? -25.92099 -3.03987 61.43358 1.000 38.79470 457 CYS A CA 1
ATOM 3581 C C . CYS A 1 457 ? -26.67235 -3.82818 60.35794 1.000 39.04609 457 CYS A C 1
ATOM 3582 O O . CYS A 1 457 ? -27.83681 -3.56031 60.04978 1.000 33.78763 457 CYS A O 1
ATOM 3585 N N . ALA A 1 458 ? -25.97993 -4.80064 59.77445 1.000 37.07685 458 ALA A N 1
ATOM 3586 C CA . ALA A 1 458 ? -26.58469 -5.67358 58.78374 1.000 34.70739 458 ALA A CA 1
ATOM 3587 C C . ALA A 1 458 ? -27.62866 -6.58340 59.43048 1.000 35.93898 458 ALA A C 1
ATOM 3588 O O . ALA A 1 458 ? -27.45863 -7.03711 60.56243 1.000 31.37792 458 ALA A O 1
ATOM 3590 N N . ARG A 1 459 ? -28.71456 -6.85473 58.70761 1.000 36.10728 459 ARG A N 1
ATOM 3591 C CA . ARG A 1 459 ? -29.76474 -7.73553 59.20069 1.000 33.53839 459 ARG A CA 1
ATOM 3592 C C . ARG A 1 459 ? -29.67409 -9.13344 58.58988 1.000 34.68588 459 ARG A C 1
ATOM 3593 O O . ARG A 1 459 ? -29.27609 -9.31933 57.43741 1.000 30.99994 459 ARG A O 1
ATOM 3601 N N . PHE A 1 460 ? -30.06145 -10.10658 59.37123 1.000 33.94646 460 PHE A N 1
ATOM 3602 C CA . PHE A 1 460 ? -29.85910 -11.48082 58.97428 1.000 33.78682 460 PHE A CA 1
ATOM 3603 C C . PHE A 1 460 ? -31.18922 -12.17465 58.73818 1.000 37.53755 460 PHE A C 1
ATOM 3604 O O . PHE A 1 460 ? -32.17084 -11.88879 59.43703 1.000 36.60262 460 PHE A O 1
ATOM 3612 N N . PRO A 1 461 ? -31.25953 -13.07024 57.75533 1.000 35.72063 461 PRO A N 1
ATOM 3613 C CA . PRO A 1 461 ? -32.52268 -13.75801 57.48809 1.000 31.49361 461 PRO A CA 1
ATOM 3614 C C . PRO A 1 461 ? -32.96459 -14.56437 58.69804 1.000 39.78786 461 PRO A C 1
ATOM 3615 O O . PRO A 1 461 ? -32.15201 -15.02850 59.50076 1.000 42.38473 461 PRO A O 1
ATOM 3619 N N . GLU A 1 462 ? -34.27222 -14.70058 58.84967 1.000 41.37835 462 GLU A N 1
ATOM 3620 C CA . GLU A 1 462 ? -34.78884 -15.53345 59.91518 1.000 40.80542 462 GLU A CA 1
ATOM 3621 C C . GLU A 1 462 ? -34.98276 -16.95167 59.39643 1.000 40.54401 462 GLU A C 1
ATOM 3622 O O . GLU A 1 462 ? -35.28245 -17.16193 58.21810 1.000 36.47425 462 GLU A O 1
ATOM 3628 N N . VAL A 1 463 ? -34.76315 -17.92667 60.28588 1.000 39.02596 463 VAL A N 1
ATOM 3629 C CA . VAL A 1 463 ? -35.10171 -19.30808 59.97883 1.000 36.72180 463 VAL A CA 1
ATOM 3630 C C . VAL A 1 463 ? -36.61057 -19.43482 59.81088 1.000 37.32950 463 VAL A C 1
ATOM 3631 O O . VAL A 1 463 ? -37.39474 -18.85533 60.57350 1.000 35.84195 463 VAL A O 1
ATOM 3635 N N . ASN A 1 464 ? -37.02591 -20.17927 58.78575 1.000 40.78570 464 ASN A N 1
ATOM 3636 C CA . ASN A 1 464 ? -38.43702 -20.51372 58.57539 1.000 39.22412 464 ASN A CA 1
ATOM 3637 C C . ASN A 1 464 ? -38.72124 -21.79159 59.35337 1.000 39.26969 464 ASN A C 1
ATOM 3638 O O . ASN A 1 464 ? -38.44401 -22.89469 58.87692 1.000 37.96467 464 ASN A O 1
ATOM 3643 N N . GLU A 1 465 ? -39.28108 -21.64501 60.55987 1.000 41.91118 465 GLU A N 1
ATOM 3644 C CA . GLU A 1 465 ? -39.47021 -22.80457 61.42543 1.000 44.41492 465 GLU A CA 1
ATOM 3645 C C . GLU A 1 465 ? -40.48133 -23.80202 60.85900 1.000 41.99133 465 GLU A C 1
ATOM 3646 O O . GLU A 1 465 ? -40.45222 -24.97669 61.24694 1.000 47.07854 465 GLU A O 1
ATOM 3652 N N . ALA A 1 466 ? -41.34085 -23.37841 59.92673 1.000 34.99728 466 ALA A N 1
ATOM 3653 C CA . ALA A 1 466 ? -42.32220 -24.25267 59.28539 1.000 38.30946 466 ALA A CA 1
ATOM 3654 C C . ALA A 1 466 ? -41.74574 -25.08855 58.15132 1.000 41.29374 466 ALA A C 1
ATOM 3655 O O . ALA A 1 466 ? -42.51283 -25.65844 57.37321 1.000 44.02387 466 ALA A O 1
ATOM 3657 N N . TYR A 1 467 ? -40.43024 -25.17462 58.01473 1.000 44.74785 467 TYR A N 1
ATOM 3658 C CA . TYR A 1 467 ? -39.86072 -25.79039 56.83487 1.000 38.95756 467 TYR A CA 1
ATOM 3659 C C . TYR A 1 467 ? -39.62582 -27.28009 57.04738 1.000 39.56699 467 TYR A C 1
ATOM 3660 O O . TYR A 1 467 ? -39.83325 -28.07589 56.12536 1.000 42.37192 467 TYR A O 1
ATOM 3669 N N . PRO B 1 5 ? -68.99843 19.45564 67.46064 1.000 24.83841 5 PRO B N 1
ATOM 3670 C CA . PRO B 1 5 ? -69.13201 18.10364 68.05649 1.000 33.89721 5 PRO B CA 1
ATOM 3671 C C . PRO B 1 5 ? -67.80869 17.35723 68.08351 1.000 34.06469 5 PRO B C 1
ATOM 3672 O O . PRO B 1 5 ? -67.22106 17.11126 67.02688 1.000 37.90284 5 PRO B O 1
ATOM 3676 N N . ASN B 1 6 ? -67.32872 17.03207 69.28135 1.000 32.94399 6 ASN B N 1
ATOM 3677 C CA . ASN B 1 6 ? -66.08676 16.28647 69.43210 1.000 35.11958 6 ASN B CA 1
ATOM 3678 C C . ASN B 1 6 ? -66.32303 14.78715 69.24072 1.000 36.23750 6 ASN B C 1
ATOM 3679 O O . ASN B 1 6 ? -67.44550 14.28485 69.33018 1.000 35.07111 6 ASN B O 1
ATOM 3684 N N . PHE B 1 7 ? -65.23889 14.06503 68.98124 1.000 39.92584 7 PHE B N 1
ATOM 3685 C CA . PHE B 1 7 ? -65.31197 12.64182 68.67298 1.000 28.95029 7 PHE B CA 1
ATOM 3686 C C . PHE B 1 7 ? -64.26991 11.92357 69.51115 1.000 33.83542 7 PHE B C 1
ATOM 3687 O O . PHE B 1 7 ? -63.06644 12.07006 69.27751 1.000 32.96579 7 PHE B O 1
ATOM 3695 N N . LEU B 1 8 ? -64.73187 11.14417 70.47271 1.000 35.54006 8 LEU B N 1
ATOM 3696 C CA . LEU B 1 8 ? -63.88130 10.26963 71.26540 1.000 31.41216 8 LEU B CA 1
ATOM 3697 C C . LEU B 1 8 ? -64.23652 8.84324 70.84851 1.000 32.76553 8 LEU B C 1
ATOM 3698 O O . LEU B 1 8 ? -65.28539 8.31201 71.22547 1.000 33.23124 8 LEU B O 1
ATOM 3703 N N . PHE B 1 9 ? -63.37994 8.23826 70.04226 1.000 31.78459 9 PHE B N 1
ATOM 3704 C CA . PHE B 1 9 ? -63.62257 6.90680 69.49681 1.000 34.13363 9 PHE B CA 1
ATOM 3705 C C . PHE B 1 9 ? -62.76647 5.90860 70.27820 1.000 34.39782 9 PHE B C 1
ATOM 3706 O O . PHE B 1 9 ? -61.54361 5.86364 70.10993 1.000 36.80276 9 PHE B O 1
ATOM 3714 N N . ILE B 1 10 ? -63.40199 5.11325 71.12952 1.000 30.89535 10 ILE B N 1
ATOM 3715 C CA . ILE B 1 10 ? -62.69337 4.21061 72.02678 1.000 34.68621 10 ILE B CA 1
ATOM 3716 C C . ILE B 1 10 ? -62.65821 2.82788 71.37673 1.000 34.12333 10 ILE B C 1
ATOM 3717 O O . ILE B 1 10 ? -63.65231 2.09772 71.37800 1.000 31.61305 10 ILE B O 1
ATOM 3722 N N . PHE B 1 11 ? -61.49846 2.46475 70.84053 1.000 33.25633 11 PHE B N 1
ATOM 3723 C CA . PHE B 1 11 ? -61.31501 1.29517 69.99155 1.000 32.87989 11 PHE B CA 1
ATOM 3724 C C . PHE B 1 11 ? -60.59322 0.19339 70.77605 1.000 38.34436 11 PHE B C 1
ATOM 3725 O O . PHE B 1 11 ? -59.35771 0.17724 70.84942 1.000 39.13535 11 PHE B O 1
ATOM 3733 N N . MET B 1 12 ? -61.35986 -0.74244 71.34149 1.000 31.63138 12 MET B N 1
ATOM 3734 C CA . MET B 1 12 ? -60.75321 -1.84961 72.06803 1.000 34.98190 12 MET B CA 1
ATOM 3735 C C . MET B 1 12 ? -60.16099 -2.86448 71.10265 1.000 34.38184 12 MET B C 1
ATOM 3736 O O . MET B 1 12 ? -60.55914 -2.95725 69.93513 1.000 39.47394 12 MET B O 1
ATOM 3741 N N . ASP B 1 13 ? -59.19943 -3.63581 71.59694 1.000 30.70949 13 ASP B N 1
ATOM 3742 C CA . ASP B 1 13 ? -58.53900 -4.65226 70.78518 1.000 33.78700 13 ASP B CA 1
ATOM 3743 C C . ASP B 1 13 ? -58.97880 -6.02794 71.27063 1.000 33.58289 13 ASP B C 1
ATOM 3744 O O . ASP B 1 13 ? -58.74366 -6.37473 72.43166 1.000 36.77864 13 ASP B O 1
ATOM 3749 N N . ASP B 1 14 ? -59.62967 -6.80137 70.39123 1.000 32.69258 14 ASP B N 1
ATOM 3750 C CA . ASP B 1 14 ? -59.99111 -8.20136 70.64431 1.000 32.69250 14 ASP B CA 1
ATOM 3751 C C . ASP B 1 14 ? -61.04878 -8.36174 71.73432 1.000 32.04149 14 ASP B C 1
ATOM 3752 O O . ASP B 1 14 ? -61.18309 -9.44613 72.31861 1.000 30.57186 14 ASP B O 1
ATOM 3757 N N . MET B 1 15 ? -61.79351 -7.30545 72.04962 1.000 31.76733 15 MET B N 1
ATOM 3758 C CA . MET B 1 15 ? -62.86322 -7.41200 73.03137 1.000 30.75140 15 MET B CA 1
ATOM 3759 C C . MET B 1 15 ? -64.08920 -8.06543 72.38944 1.000 32.23782 15 MET B C 1
ATOM 3760 O O . MET B 1 15 ? -64.69310 -7.51868 71.45166 1.000 29.14396 15 MET B O 1
ATOM 3765 N N . GLY B 1 16 ? -64.44317 -9.24440 72.89637 1.000 29.03822 16 GLY B N 1
ATOM 3766 C CA . GLY B 1 16 ? -65.59101 -9.95855 72.38189 1.000 31.54389 16 GLY B CA 1
ATOM 3767 C C . GLY B 1 16 ? -66.89404 -9.22108 72.62110 1.000 32.62164 16 GLY B C 1
ATOM 3768 O O . GLY B 1 16 ? -66.99258 -8.28962 73.42618 1.000 30.54462 16 GLY B O 1
ATOM 3769 N N . TRP B 1 17 ? -67.92564 -9.67670 71.90361 1.000 32.37735 17 TRP B N 1
ATOM 3770 C CA . TRP B 1 17 ? -69.22603 -9.02845 71.96538 1.000 31.48072 17 TRP B CA 1
ATOM 3771 C C . TRP B 1 17 ? -69.92375 -9.22290 73.30187 1.000 32.20704 17 TRP B C 1
ATOM 3772 O O . TRP B 1 17 ? -70.83155 -8.45268 73.62064 1.000 37.18758 17 TRP B O 1
ATOM 3783 N N . ARG B 1 18 ? -69.56279 -10.25182 74.06667 1.000 34.10834 18 ARG B N 1
ATOM 3784 C CA . ARG B 1 18 ? -70.12226 -10.47687 75.39314 1.000 33.04563 18 ARG B CA 1
ATOM 3785 C C . ARG B 1 18 ? -69.10892 -10.19170 76.49770 1.000 33.79219 18 ARG B C 1
ATOM 3786 O O . ARG B 1 18 ? -69.23776 -10.72631 77.60367 1.000 33.94632 18 ARG B O 1
ATOM 3794 N N . ASP B 1 19 ? -68.09536 -9.37798 76.21710 1.000 32.42190 19 ASP B N 1
ATOM 3795 C CA . ASP B 1 19 ? -67.04342 -9.08605 77.18303 1.000 32.22893 19 ASP B CA 1
ATOM 3796 C C . ASP B 1 19 ? -67.36908 -7.90341 78.08203 1.000 34.50057 19 ASP B C 1
ATOM 3797 O O . ASP B 1 19 ? -66.53021 -7.52798 78.90562 1.000 32.52955 19 ASP B O 1
ATOM 3802 N N . LEU B 1 20 ? -68.55820 -7.31749 77.95003 1.000 32.60325 20 LEU B N 1
ATOM 3803 C CA . LEU B 1 20 ? -69.03709 -6.27655 78.84279 1.000 30.79850 20 LEU B CA 1
ATOM 3804 C C . LEU B 1 20 ? -70.21101 -6.79233 79.64742 1.000 31.83960 20 LEU B C 1
ATOM 3805 O O . LEU B 1 20 ? -70.98236 -7.63100 79.17304 1.000 35.56048 20 LEU B O 1
ATOM 3810 N N . ALA B 1 21 ? -70.35113 -6.27433 80.86804 1.000 36.06153 21 ALA B N 1
ATOM 3811 C CA . ALA B 1 21 ? -71.53966 -6.58783 81.65513 1.000 35.80907 21 ALA B CA 1
ATOM 3812 C C . ALA B 1 21 ? -72.80340 -6.14852 80.92156 1.000 36.32660 21 ALA B C 1
ATOM 3813 O O . ALA B 1 21 ? -73.74604 -6.93221 80.76660 1.000 39.36649 21 ALA B O 1
ATOM 3815 N N . CYS B 1 22 ? -72.82905 -4.90230 80.43249 1.000 33.38766 22 CYS B N 1
ATOM 3816 C CA . CYS B 1 22 ? -74.00035 -4.35464 79.73992 1.000 35.02075 22 CYS B CA 1
ATOM 3817 C C . CYS B 1 22 ? -74.20689 -4.90503 78.32259 1.000 32.95446 22 CYS B C 1
ATOM 3818 O O . CYS B 1 22 ? -75.19170 -4.53506 77.68088 1.000 34.69626 22 CYS B O 1
ATOM 3821 N N . THR B 1 23 ? -73.33041 -5.75467 77.79843 1.000 28.89123 23 THR B N 1
ATOM 3822 C CA . THR B 1 23 ? -73.62997 -6.46926 76.57074 1.000 30.50502 23 THR B CA 1
ATOM 3823 C C . THR B 1 23 ? -73.72540 -7.96754 76.79312 1.000 29.08723 23 THR B C 1
ATOM 3824 O O . THR B 1 23 ? -73.67994 -8.72584 75.82829 1.000 31.96021 23 THR B O 1
ATOM 3828 N N . GLY B 1 24 ? -73.85075 -8.41334 78.03179 1.000 30.79891 24 GLY B N 1
ATOM 3829 C CA . GLY B 1 24 ? -74.21540 -9.78315 78.30332 1.000 27.39099 24 GLY B CA 1
ATOM 3830 C C . GLY B 1 24 ? -73.18960 -10.67844 78.96410 1.000 33.90061 24 GLY B C 1
ATOM 3831 O O . GLY B 1 24 ? -73.37124 -11.90085 78.93192 1.000 35.22162 24 GLY B O 1
ATOM 3832 N N . SER B 1 25 ? -72.13568 -10.12468 79.57268 1.000 31.71833 25 SER B N 1
ATOM 3833 C CA . SER B 1 25 ? -71.16139 -10.95831 80.26743 1.000 31.64692 25 SER B CA 1
ATOM 3834 C C . SER B 1 25 ? -71.73238 -11.55935 81.54599 1.000 31.77176 25 SER B C 1
ATOM 3835 O O . SER B 1 25 ? -72.44458 -10.88966 82.29900 1.000 31.15385 25 SER B O 1
ATOM 3838 N N . THR B 1 26 ? -71.36575 -12.82124 81.80976 1.000 37.03899 26 THR B N 1
ATOM 3839 C CA . THR B 1 26 ? -71.76332 -13.54135 83.01788 1.000 35.67443 26 THR B CA 1
ATOM 3840 C C . THR B 1 26 ? -70.72940 -13.47025 84.12727 1.000 30.76257 26 THR B C 1
ATOM 3841 O O . THR B 1 26 ? -70.98344 -14.01405 85.20691 1.000 43.61923 26 THR B O 1
ATOM 3845 N N . PHE B 1 27 ? -69.57173 -12.84117 83.89370 1.000 28.06547 27 PHE B N 1
ATOM 3846 C CA . PHE B 1 27 ? -68.46665 -12.89353 84.85278 1.000 33.37717 27 PHE B CA 1
ATOM 3847 C C . PHE B 1 27 ? -67.75970 -11.55136 85.01809 1.000 34.16623 27 PHE B C 1
ATOM 3848 O O . PHE B 1 27 ? -67.44460 -11.15636 86.14650 1.000 36.39571 27 PHE B O 1
ATOM 3856 N N . TYR B 1 28 ? -67.50230 -10.84924 83.91272 1.000 28.39445 28 TYR B N 1
ATOM 3857 C CA . TYR B 1 28 ? -66.76970 -9.59054 83.95610 1.000 27.81588 28 TYR B CA 1
ATOM 3858 C C . TYR B 1 28 ? -67.64211 -8.46813 84.49933 1.000 29.66270 28 TYR B C 1
ATOM 3859 O O . TYR B 1 28 ? -68.84722 -8.41505 84.23655 1.000 32.18100 28 TYR B O 1
ATOM 3868 N N . GLU B 1 29 ? -67.03188 -7.58414 85.28359 1.000 31.32882 29 GLU B N 1
ATOM 3869 C CA . GLU B 1 29 ? -67.69849 -6.39723 85.80452 1.000 34.58196 29 GLU B CA 1
ATOM 3870 C C . GLU B 1 29 ? -67.17420 -5.14474 85.09659 1.000 37.49124 29 GLU B C 1
ATOM 3871 O O . GLU B 1 29 ? -65.95552 -4.96516 84.94641 1.000 30.15140 29 GLU B O 1
ATOM 3877 N N . THR B 1 30 ? -68.09721 -4.28378 84.64972 1.000 38.88526 30 THR B N 1
ATOM 3878 C CA . THR B 1 30 ? -67.74783 -3.05743 83.91598 1.000 39.28204 30 THR B CA 1
ATOM 3879 C C . THR B 1 30 ? -68.64742 -1.90621 84.34150 1.000 38.48081 30 THR B C 1
ATOM 3880 O O . THR B 1 30 ? -69.42867 -1.38930 83.54044 1.000 40.19482 30 THR B O 1
ATOM 3884 N N . PRO B 1 31 ? -68.54311 -1.46054 85.59921 1.000 38.94606 31 PRO B N 1
ATOM 3885 C CA . PRO B 1 31 ? -69.47772 -0.41817 86.09529 1.000 40.05843 31 PRO B CA 1
ATOM 3886 C C . PRO B 1 31 ? -69.49357 0.86678 85.28534 1.000 37.19775 31 PRO B C 1
ATOM 3887 O O . PRO B 1 31 ? -70.57360 1.40335 85.01234 1.000 35.09225 31 PRO B O 1
ATOM 3891 N N . ASN B 1 32 ? -68.31649 1.40164 84.93386 1.000 36.64537 32 ASN B N 1
ATOM 3892 C CA . ASN B 1 32 ? -68.25450 2.67941 84.23023 1.000 31.28606 32 ASN B CA 1
ATOM 3893 C C . ASN B 1 32 ? -68.74796 2.54339 82.79326 1.000 34.46219 32 ASN B C 1
ATOM 3894 O O . ASN B 1 32 ? -69.45320 3.42165 82.28116 1.000 32.60750 32 ASN B O 1
ATOM 3899 N N . ILE B 1 33 ? -68.39097 1.45043 82.11995 1.000 35.10291 33 ILE B N 1
ATOM 3900 C CA . ILE B 1 33 ? -68.93751 1.22938 80.78775 1.000 36.53596 33 ILE B CA 1
ATOM 3901 C C . ILE B 1 33 ? -70.43816 0.94147 80.83812 1.000 34.50923 33 ILE B C 1
ATOM 3902 O O . ILE B 1 33 ? -71.17569 1.34506 79.93503 1.000 36.10473 33 ILE B O 1
ATOM 3907 N N . ASP B 1 34 ? -70.92073 0.27535 81.89255 1.000 31.73211 34 ASP B N 1
ATOM 3908 C CA . ASP B 1 34 ? -72.36215 0.09761 82.06528 1.000 33.80957 34 ASP B CA 1
ATOM 3909 C C . ASP B 1 34 ? -73.07339 1.44232 82.19279 1.000 37.95809 34 ASP B C 1
ATOM 3910 O O . ASP B 1 34 ? -74.20263 1.60990 81.71092 1.000 36.23466 34 ASP B O 1
ATOM 3915 N N . ARG B 1 35 ? -72.42659 2.41793 82.83534 1.000 35.50081 35 ARG B N 1
ATOM 3916 C CA . ARG B 1 35 ? -73.00096 3.75676 82.90110 1.000 34.63525 35 ARG B CA 1
ATOM 3917 C C . ARG B 1 35 ? -72.96032 4.44461 81.53618 1.000 36.36021 35 ARG B C 1
ATOM 3918 O O . ARG B 1 35 ? -73.93394 5.09271 81.13406 1.000 37.93090 35 ARG B O 1
ATOM 3926 N N . LEU B 1 36 ? -71.84395 4.32277 80.80724 1.000 35.78715 36 LEU B N 1
ATOM 3927 C CA . LEU B 1 36 ? -71.80882 4.80451 79.42731 1.000 36.18507 36 LEU B CA 1
ATOM 3928 C C . LEU B 1 36 ? -72.97905 4.23046 78.62868 1.000 37.75628 36 LEU B C 1
ATOM 3929 O O . LEU B 1 36 ? -73.61403 4.91955 77.81930 1.000 33.47110 36 LEU B O 1
ATOM 3934 N N . CYS B 1 37 ? -73.30167 2.97016 78.89100 1.000 33.95546 37 CYS B N 1
ATOM 3935 C CA . CYS B 1 37 ? -74.36855 2.28175 78.19087 1.000 29.73489 37 CYS B CA 1
ATOM 3936 C C . CYS B 1 37 ? -75.74112 2.80486 78.59166 1.000 34.67976 37 CYS B C 1
ATOM 3937 O O . CYS B 1 37 ? -76.62060 2.97602 77.73530 1.000 36.53194 37 CYS B O 1
ATOM 3940 N N . ARG B 1 38 ? -75.93537 3.06117 79.89408 1.000 38.97399 38 ARG B N 1
ATOM 3941 C CA . ARG B 1 38 ? -77.16997 3.65403 80.40221 1.000 33.13747 38 ARG B CA 1
ATOM 3942 C C . ARG B 1 38 ? -77.35637 5.07941 79.90948 1.000 35.48582 38 ARG B C 1
ATOM 3943 O O . ARG B 1 38 ? -78.47590 5.61564 79.97788 1.000 33.70606 38 ARG B O 1
ATOM 3951 N N . GLN B 1 39 ? -76.28503 5.71073 79.42768 1.000 32.48279 39 GLN B N 1
ATOM 3952 C CA . GLN B 1 39 ? -76.36576 7.07080 78.92283 1.000 31.89393 39 GLN B CA 1
ATOM 3953 C C . GLN B 1 39 ? -76.45483 7.13592 77.40525 1.000 33.85242 39 GLN B C 1
ATOM 3954 O O . GLN B 1 39 ? -76.59261 8.22993 76.85388 1.000 35.65290 39 GLN B O 1
ATOM 3960 N N . GLY B 1 40 ? -76.41249 5.99798 76.71858 1.000 32.55582 40 GLY B N 1
ATOM 3961 C CA . GLY B 1 40 ? -76.38465 6.01417 75.27194 1.000 32.19483 40 GLY B CA 1
ATOM 3962 C C . GLY B 1 40 ? -77.19289 4.89665 74.65626 1.000 31.92094 40 GLY B C 1
ATOM 3963 O O . GLY B 1 40 ? -78.11475 4.37390 75.28936 1.000 30.34627 40 GLY B O 1
ATOM 3964 N N . MET B 1 41 ? -76.84677 4.52107 73.42550 1.000 26.40866 41 MET B N 1
ATOM 3965 C CA . MET B 1 41 ? -77.57201 3.51635 72.65804 1.000 28.43084 41 MET B CA 1
ATOM 3966 C C . MET B 1 41 ? -76.65427 2.33835 72.37957 1.000 27.68474 41 MET B C 1
ATOM 3967 O O . MET B 1 41 ? -75.54596 2.52020 71.87400 1.000 27.53429 41 MET B O 1
ATOM 3972 N N . VAL B 1 42 ? -77.10912 1.14002 72.71096 1.000 25.91413 42 VAL B N 1
ATOM 3973 C CA . VAL B 1 42 ? -76.30492 -0.05584 72.54789 1.000 28.18125 42 VAL B CA 1
ATOM 3974 C C . VAL B 1 42 ? -76.77958 -0.76568 71.28574 1.000 32.27677 42 VAL B C 1
ATOM 3975 O O . VAL B 1 42 ? -77.99300 -0.91247 71.06218 1.000 26.23163 42 VAL B O 1
ATOM 3979 N N . PHE B 1 43 ? -75.82166 -1.16047 70.43473 1.000 27.75624 43 PHE B N 1
ATOM 3980 C CA . PHE B 1 43 ? -76.11305 -1.89089 69.20945 1.000 30.60893 43 PHE B CA 1
ATOM 3981 C C . PHE B 1 43 ? -75.86752 -3.37575 69.45058 1.000 31.65932 43 PHE B C 1
ATOM 3982 O O . PHE B 1 43 ? -74.74089 -3.79080 69.75126 1.000 42.33716 43 PHE B O 1
ATOM 3990 N N . ALA B 1 44 ? -76.92665 -4.16004 69.34332 1.000 25.10812 44 ALA B N 1
ATOM 3991 C CA . ALA B 1 44 ? -76.89278 -5.58465 69.62870 1.000 34.19302 44 ALA B CA 1
ATOM 3992 C C . ALA B 1 44 ? -76.54926 -6.44077 68.41198 1.000 34.66643 44 ALA B C 1
ATOM 3993 O O . ALA B 1 44 ? -76.29254 -7.63508 68.57092 1.000 36.80356 44 ALA B O 1
ATOM 3995 N N . ASN B 1 45 ? -76.55823 -5.88277 67.20517 1.000 32.18381 45 ASN B N 1
ATOM 3996 C CA . ASN B 1 45 ? -76.02821 -6.61651 66.06287 1.000 30.04413 45 ASN B CA 1
ATOM 3997 C C . ASN B 1 45 ? -74.90763 -5.80722 65.43339 1.000 29.68163 45 ASN B C 1
ATOM 3998 O O . ASN B 1 45 ? -74.97556 -5.38197 64.27561 1.000 30.97486 45 ASN B O 1
ATOM 4003 N N . SER B 1 46 ? -73.87544 -5.58601 66.22853 1.000 30.34086 46 SER B N 1
ATOM 4004 C CA . SER B 1 46 ? -72.71150 -4.81071 65.84819 1.000 30.84749 46 SER B CA 1
ATOM 4005 C C . SER B 1 46 ? -71.62131 -5.75193 65.37383 1.000 30.34425 46 SER B C 1
ATOM 4006 O O . SER B 1 46 ? -71.31008 -6.73163 66.05446 1.000 29.40745 46 SER B O 1
ATOM 4009 N N . TYR B 1 47 ? -71.04335 -5.45657 64.21592 1.000 27.88973 47 TYR B N 1
ATOM 4010 C CA . TYR B 1 47 ? -70.01003 -6.30147 63.65086 1.000 26.95440 47 TYR B CA 1
ATOM 4011 C C . TYR B 1 47 ? -68.74037 -5.50886 63.39399 1.000 28.93672 47 TYR B C 1
ATOM 4012 O O . TYR B 1 47 ? -68.78107 -4.30986 63.09885 1.000 29.56724 47 TYR B O 1
ATOM 4021 N N . ALA B 1 48 ? -67.61748 -6.19973 63.53212 1.000 25.74792 48 ALA B N 1
ATOM 4022 C CA . ALA B 1 48 ? -66.39973 -5.81307 62.85718 1.000 30.25432 48 ALA B CA 1
ATOM 4023 C C . ALA B 1 48 ? -66.46174 -6.29451 61.41435 1.000 33.16656 48 ALA B C 1
ATOM 4024 O O . ALA B 1 48 ? -67.11078 -7.29285 61.11060 1.000 34.72066 48 ALA B O 1
ATOM 4026 N N . SER B 1 49 ? -65.76407 -5.59023 60.52419 1.000 35.52406 49 SER B N 1
ATOM 4027 C CA . SER B 1 49 ? -65.69103 -5.97979 59.11802 1.000 33.03545 49 SER B CA 1
ATOM 4028 C C . SER B 1 49 ? -64.60412 -7.01124 58.82465 1.000 32.17718 49 SER B C 1
ATOM 4029 O O . SER B 1 49 ? -64.42704 -7.38830 57.65603 1.000 27.62214 49 SER B O 1
ATOM 4032 N N . CYS B 1 50 ? -63.86014 -7.46214 59.83914 1.000 30.03862 50 CYS B N 1
ATOM 4033 C CA . CYS B 1 50 ? -62.83096 -8.46391 59.62220 1.000 28.78295 50 CYS B CA 1
ATOM 4034 C C . CYS B 1 50 ? -62.65792 -9.18463 60.94193 1.000 29.70076 50 CYS B C 1
ATOM 4035 O O . CYS B 1 50 ? -62.71992 -8.53682 61.99279 1.000 34.59189 50 CYS B O 1
ATOM 4038 N N . PRO B 1 51 ? -62.45329 -10.50441 60.93596 1.000 30.08030 51 PRO B N 1
ATOM 4039 C CA . PRO B 1 51 ? -62.24462 -11.21321 62.20839 1.000 30.05189 51 PRO B CA 1
ATOM 4040 C C . PRO B 1 51 ? -60.87641 -11.00329 62.85976 1.000 30.22856 51 PRO B C 1
ATOM 4041 O O . PRO B 1 51 ? -60.65489 -11.58386 63.92491 1.000 35.09496 51 PRO B O 1
ATOM 4045 N N . VAL B 1 52 ? -59.94405 -10.22885 62.27932 1.000 28.24245 52 VAL B N 1
ATOM 4046 C CA . VAL B 1 52 ? -58.63113 -9.94742 62.87444 1.000 29.23515 52 VAL B CA 1
ATOM 4047 C C . VAL B 1 52 ? -58.30914 -8.45418 62.71863 1.000 33.86166 52 VAL B C 1
ATOM 4048 O O . VAL B 1 52 ? -59.05194 -7.69972 62.09151 1.000 32.72425 52 VAL B O 1
ATOM 4052 N N . CYS B 1 53 ? -57.16384 -8.04528 63.28648 1.000 37.49964 53 CYS B N 1
ATOM 4053 C CA . CYS B 1 53 ? -56.86944 -6.65944 63.67918 1.000 38.77211 53 CYS B CA 1
ATOM 4054 C C . CYS B 1 53 ? -56.77684 -5.60977 62.56807 1.000 36.14072 53 CYS B C 1
ATOM 4055 O O . CYS B 1 53 ? -57.73985 -4.86943 62.33996 1.000 34.46241 53 CYS B O 1
ATOM 4058 N N . SER B 1 54 ? -55.61550 -5.50567 61.91515 1.000 37.84881 54 SER B N 1
ATOM 4059 C CA . SER B 1 54 ? -55.35427 -4.42515 60.95927 1.000 35.90543 54 SER B CA 1
ATOM 4060 C C . SER B 1 54 ? -56.43492 -4.19155 59.90518 1.000 34.43529 54 SER B C 1
ATOM 4061 O O . SER B 1 54 ? -56.64766 -3.02215 59.54567 1.000 39.34469 54 SER B O 1
ATOM 4064 N N . PRO B 1 55 ? -57.09234 -5.20367 59.32366 1.000 33.05804 55 PRO B N 1
ATOM 4065 C CA . PRO B 1 55 ? -58.09693 -4.88424 58.28818 1.000 33.39319 55 PRO B CA 1
ATOM 4066 C C . PRO B 1 55 ? -59.25798 -4.05738 58.81039 1.000 30.75025 55 PRO B C 1
ATOM 4067 O O . PRO B 1 55 ? -59.71545 -3.13910 58.12165 1.000 28.94531 55 PRO B O 1
ATOM 4071 N N . SER B 1 56 ? -59.75355 -4.37265 60.01074 1.000 30.49965 56 SER B N 1
ATOM 4072 C CA . SER B 1 56 ? -60.84244 -3.60279 60.59678 1.000 27.26186 56 SER B CA 1
ATOM 4073 C C . SER B 1 56 ? -60.41972 -2.17967 60.90315 1.000 27.48179 56 SER B C 1
ATOM 4074 O O . SER B 1 56 ? -61.23701 -1.26277 60.79263 1.000 30.20601 56 SER B O 1
ATOM 4077 N N . ARG B 1 57 ? -59.15291 -1.98593 61.30116 1.000 30.58040 57 ARG B N 1
ATOM 4078 C CA . ARG B 1 57 ? -58.63049 -0.65812 61.62835 1.000 32.73698 57 ARG B CA 1
ATOM 4079 C C . ARG B 1 57 ? -58.45248 0.20877 60.38267 1.000 30.70775 57 ARG B C 1
ATOM 4080 O O . ARG B 1 57 ? -58.68521 1.42160 60.43374 1.000 30.08677 57 ARG B O 1
ATOM 4088 N N . ALA B 1 58 ? -58.05003 -0.39239 59.25513 1.000 30.89388 58 ALA B N 1
ATOM 4089 C CA . ALA B 1 58 ? -58.04020 0.34086 57.99321 1.000 27.75739 58 ALA B CA 1
ATOM 4090 C C . ALA B 1 58 ? -59.45994 0.63769 57.52987 1.000 32.60470 58 ALA B C 1
ATOM 4091 O O . ALA B 1 58 ? -59.74277 1.73686 57.03093 1.000 28.58550 58 ALA B O 1
ATOM 4093 N N . SER B 1 59 ? -60.36763 -0.33692 57.68658 1.000 27.11351 59 SER B N 1
ATOM 4094 C CA . SER B 1 59 ? -61.76033 -0.14983 57.28434 1.000 27.56856 59 SER B CA 1
ATOM 4095 C C . SER B 1 59 ? -62.41665 0.99820 58.05758 1.000 28.85233 59 SER B C 1
ATOM 4096 O O . SER B 1 59 ? -63.04430 1.88475 57.46674 1.000 29.85387 59 SER B O 1
ATOM 4099 N N . TYR B 1 60 ? -62.26563 1.00116 59.38345 1.000 27.16953 60 TYR B N 1
ATOM 4100 C CA . TYR B 1 60 ? -62.73878 2.11392 60.20058 1.000 31.65059 60 TYR B CA 1
ATOM 4101 C C . TYR B 1 60 ? -62.24137 3.45455 59.67550 1.000 33.83725 60 TYR B C 1
ATOM 4102 O O . TYR B 1 60 ? -63.03297 4.37097 59.43940 1.000 36.05680 60 TYR B O 1
ATOM 4111 N N . LEU B 1 61 ? -60.92188 3.57953 59.48043 1.000 33.00881 61 LEU B N 1
ATOM 4112 C CA . LEU B 1 61 ? -60.32368 4.85509 59.10902 1.000 32.89217 61 LEU B CA 1
ATOM 4113 C C . LEU B 1 61 ? -60.72097 5.33095 57.71167 1.000 34.09786 61 LEU B C 1
ATOM 4114 O O . LEU B 1 61 ? -60.64585 6.53744 57.44707 1.000 38.91647 61 LEU B O 1
ATOM 4119 N N . THR B 1 62 ? -61.12422 4.42923 56.81122 1.000 28.92037 62 THR B N 1
ATOM 4120 C CA . THR B 1 62 ? -61.40999 4.79578 55.43063 1.000 30.50059 62 THR B CA 1
ATOM 4121 C C . THR B 1 62 ? -62.86857 4.63313 55.03836 1.000 34.45674 62 THR B C 1
ATOM 4122 O O . THR B 1 62 ? -63.26986 5.17324 54.00333 1.000 35.31333 62 THR B O 1
ATOM 4126 N N . GLY B 1 63 ? -63.66473 3.89956 55.81397 1.000 33.49046 63 GLY B N 1
ATOM 4127 C CA . GLY B 1 63 ? -65.02713 3.63129 55.41294 1.000 27.80966 63 GLY B CA 1
ATOM 4128 C C . GLY B 1 63 ? -65.13484 2.66892 54.26442 1.000 33.43226 63 GLY B C 1
ATOM 4129 O O . GLY B 1 63 ? -66.15060 2.65173 53.56570 1.000 39.40357 63 GLY B O 1
ATOM 4130 N N . GLN B 1 64 ? -64.10656 1.86963 54.03450 1.000 35.16588 64 GLN B N 1
ATOM 4131 C CA . GLN B 1 64 ? -64.09820 0.89764 52.95583 1.000 33.47044 64 GLN B CA 1
ATOM 4132 C C . GLN B 1 64 ? -63.98439 -0.50627 53.52846 1.000 35.19493 64 GLN B C 1
ATOM 4133 O O . GLN B 1 64 ? -63.37905 -0.71293 54.58513 1.000 35.38614 64 GLN B O 1
ATOM 4139 N N . TYR B 1 65 ? -64.58573 -1.46613 52.82800 1.000 35.37955 65 TYR B N 1
ATOM 4140 C CA . TYR B 1 65 ? -64.39677 -2.86487 53.17825 1.000 35.31007 65 TYR B CA 1
ATOM 4141 C C . TYR B 1 65 ? -62.93482 -3.24250 52.95521 1.000 36.50004 65 TYR B C 1
ATOM 4142 O O . TYR B 1 65 ? -62.31784 -2.77171 51.99494 1.000 33.96726 65 TYR B O 1
ATOM 4151 N N . PRO B 1 66 ? -62.34943 -4.07168 53.83152 1.000 37.90996 66 PRO B N 1
ATOM 4152 C CA . PRO B 1 66 ? -60.91741 -4.39042 53.67347 1.000 32.77889 66 PRO B CA 1
ATOM 4153 C C . PRO B 1 66 ? -60.57771 -5.03724 52.33547 1.000 32.03372 66 PRO B C 1
ATOM 4154 O O . PRO B 1 66 ? -59.52686 -4.72574 51.76460 1.000 36.18374 66 PRO B O 1
ATOM 4158 N N . ALA B 1 67 ? -61.44134 -5.89710 51.78966 1.000 33.71470 67 ALA B N 1
ATOM 4159 C CA . ALA B 1 67 ? -61.15747 -6.46552 50.47461 1.000 28.87848 67 ALA B CA 1
ATOM 4160 C C . ALA B 1 67 ? -61.05784 -5.39442 49.40038 1.000 33.04903 67 ALA B C 1
ATOM 4161 O O . ALA B 1 67 ? -60.42978 -5.63193 48.36622 1.000 41.47333 67 ALA B O 1
ATOM 4163 N N . ARG B 1 68 ? -61.65402 -4.22346 49.60826 1.000 30.86742 68 ARG B N 1
ATOM 4164 C CA . ARG B 1 68 ? -61.45811 -3.15758 48.63746 1.000 32.42759 68 ARG B CA 1
ATOM 4165 C C . ARG B 1 68 ? -60.15324 -2.41384 48.87472 1.000 34.94471 68 ARG B C 1
ATOM 4166 O O . ARG B 1 68 ? -59.51997 -1.96797 47.91299 1.000 32.41833 68 ARG B O 1
ATOM 4174 N N . LEU B 1 69 ? -59.74113 -2.27346 50.13920 1.000 33.89105 69 LEU B N 1
ATOM 4175 C CA . LEU B 1 69 ? -58.47647 -1.61845 50.44907 1.000 32.83150 69 LEU B CA 1
ATOM 4176 C C . LEU B 1 69 ? -57.26975 -2.47133 50.07117 1.000 35.26814 69 LEU B C 1
ATOM 4177 O O . LEU B 1 69 ? -56.20450 -1.92623 49.76672 1.000 43.30093 69 LEU B O 1
ATOM 4182 N N . GLY B 1 70 ? -57.39610 -3.79547 50.11417 1.000 36.00316 70 GLY B N 1
ATOM 4183 C CA . GLY B 1 70 ? -56.26244 -4.67442 49.92886 1.000 34.16010 70 GLY B CA 1
ATOM 4184 C C . GLY B 1 70 ? -55.56514 -5.10310 51.20448 1.000 36.14521 70 GLY B C 1
ATOM 4185 O O . GLY B 1 70 ? -54.56966 -5.83355 51.12799 1.000 35.44144 70 GLY B O 1
ATOM 4186 N N . VAL B 1 71 ? -56.04070 -4.66401 52.37018 1.000 31.76796 71 VAL B N 1
ATOM 4187 C CA . VAL B 1 71 ? -55.45915 -5.06764 53.64591 1.000 34.33089 71 VAL B CA 1
ATOM 4188 C C . VAL B 1 71 ? -56.42927 -6.05622 54.29425 1.000 35.86998 71 VAL B C 1
ATOM 4189 O O . VAL B 1 71 ? -57.36486 -5.66679 55.00179 1.000 35.95608 71 VAL B O 1
ATOM 4193 N N . THR B 1 72 ? -56.23262 -7.34572 54.02239 1.000 36.10762 72 THR B N 1
ATOM 4194 C CA . THR B 1 72 ? -57.21006 -8.37767 54.34046 1.000 34.28425 72 THR B CA 1
ATOM 4195 C C . THR B 1 72 ? -56.76256 -9.32045 55.45616 1.000 32.79192 72 THR B C 1
ATOM 4196 O O . THR B 1 72 ? -57.49040 -10.26329 55.78342 1.000 36.77165 72 THR B O 1
ATOM 4200 N N . ASP B 1 73 ? -55.58795 -9.10108 56.04329 1.000 32.18561 73 ASP B N 1
ATOM 4201 C CA . ASP B 1 73 ? -55.09801 -9.89925 57.16309 1.000 33.11273 73 ASP B CA 1
ATOM 4202 C C . ASP B 1 73 ? -54.36414 -8.96668 58.11956 1.000 30.94224 73 ASP B C 1
ATOM 4203 O O . ASP B 1 73 ? -53.95739 -7.86272 57.74245 1.000 32.44935 73 ASP B O 1
ATOM 4208 N N . TRP B 1 74 ? -54.23167 -9.38885 59.37586 1.000 27.01068 74 TRP B N 1
ATOM 4209 C CA . TRP B 1 74 ? -53.44115 -8.59889 60.31772 1.000 31.89225 74 TRP B CA 1
ATOM 4210 C C . TRP B 1 74 ? -52.00127 -8.51545 59.81422 1.000 31.95026 74 TRP B C 1
ATOM 4211 O O . TRP B 1 74 ? -51.45379 -9.49129 59.29774 1.000 31.80707 74 TRP B O 1
ATOM 4222 N N . ILE B 1 75 ? -51.39184 -7.33983 59.94557 1.000 34.15684 75 ILE B N 1
ATOM 4223 C CA . ILE B 1 75 ? -50.12806 -7.06258 59.26808 1.000 32.64326 75 ILE B CA 1
ATOM 4224 C C . ILE B 1 75 ? -48.98397 -7.74375 60.00309 1.000 32.72123 75 ILE B C 1
ATOM 4225 O O . ILE B 1 75 ? -48.73694 -7.47597 61.18299 1.000 35.33576 75 ILE B O 1
ATOM 4230 N N . ASP B 1 76 ? -48.30124 -8.63918 59.30031 1.000 34.70206 76 ASP B N 1
ATOM 4231 C CA . ASP B 1 76 ? -47.07282 -9.30201 59.73975 1.000 38.22817 76 ASP B CA 1
ATOM 4232 C C . ASP B 1 76 ? -45.92141 -8.51093 59.11994 1.000 38.25787 76 ASP B C 1
ATOM 4233 O O . ASP B 1 76 ? -45.50281 -8.78137 57.99580 1.000 36.01033 76 ASP B O 1
ATOM 4238 N N . MET B 1 77 ? -45.41859 -7.51427 59.86310 1.000 41.82933 77 MET B N 1
ATOM 4239 C CA . MET B 1 77 ? -44.52537 -6.50772 59.28323 1.000 45.61694 77 MET B CA 1
ATOM 4240 C C . MET B 1 77 ? -43.28056 -7.12693 58.64644 1.000 46.99897 77 MET B C 1
ATOM 4241 O O . MET B 1 77 ? -42.83121 -6.68214 57.58344 1.000 51.46246 77 MET B O 1
ATOM 4246 N N . GLU B 1 78 ? -42.71286 -8.14437 59.27493 1.000 43.20841 78 GLU B N 1
ATOM 4247 C CA . GLU B 1 78 ? -41.63672 -8.94255 58.70876 1.000 47.35235 78 GLU B CA 1
ATOM 4248 C C . GLU B 1 78 ? -42.14643 -10.35744 58.45263 1.000 49.18035 78 GLU B C 1
ATOM 4249 O O . GLU B 1 78 ? -43.17709 -10.77367 58.98404 1.000 53.25643 78 GLU B O 1
ATOM 4255 N N . GLY B 1 79 ? -41.43181 -11.10803 57.63283 1.000 40.42287 79 GLY B N 1
ATOM 4256 C CA . GLY B 1 79 ? -42.04569 -12.32402 57.11103 1.000 46.21553 79 GLY B CA 1
ATOM 4257 C C . GLY B 1 79 ? -42.23636 -13.48059 58.07787 1.000 40.70004 79 GLY B C 1
ATOM 4258 O O . GLY B 1 79 ? -42.22739 -14.63957 57.65560 1.000 43.12236 79 GLY B O 1
ATOM 4259 N N . THR B 1 80 ? -42.45468 -13.17911 59.36183 1.000 40.55967 80 THR B N 1
ATOM 4260 C CA . THR B 1 80 ? -42.34451 -14.19068 60.41162 1.000 43.83664 80 THR B CA 1
ATOM 4261 C C . THR B 1 80 ? -43.37281 -15.30312 60.25699 1.000 37.58259 80 THR B C 1
ATOM 4262 O O . THR B 1 80 ? -43.11641 -16.44035 60.66551 1.000 39.18673 80 THR B O 1
ATOM 4266 N N . SER B 1 81 ? -44.52545 -15.01209 59.66235 1.000 36.34869 81 SER B N 1
ATOM 4267 C CA . SER B 1 81 ? -45.55248 -16.03990 59.52993 1.000 37.23716 81 SER B CA 1
ATOM 4268 C C . SER B 1 81 ? -46.20324 -16.07065 58.15344 1.000 33.07119 81 SER B C 1
ATOM 4269 O O . SER B 1 81 ? -46.33318 -17.13971 57.55392 1.000 34.34153 81 SER B O 1
ATOM 4272 N N . HIS B 1 82 ? -46.63870 -14.92408 57.65461 1.000 33.23900 82 HIS B N 1
ATOM 4273 C CA . HIS B 1 82 ? -47.46413 -14.95464 56.45528 1.000 33.12962 82 HIS B CA 1
ATOM 4274 C C . HIS B 1 82 ? -46.58993 -15.12179 55.21019 1.000 35.38117 82 HIS B C 1
ATOM 4275 O O . HIS B 1 82 ? -45.45994 -14.62964 55.18360 1.000 36.64927 82 HIS B O 1
ATOM 4282 N N . PRO B 1 83 ? -47.07071 -15.83836 54.17052 1.000 29.40433 83 PRO B N 1
ATOM 4283 C CA . PRO B 1 83 ? -48.33886 -16.57452 54.07512 1.000 33.17887 83 PRO B CA 1
ATOM 4284 C C . PRO B 1 83 ? -48.34418 -17.93827 54.77586 1.000 32.41318 83 PRO B C 1
ATOM 4285 O O . PRO B 1 83 ? -47.44287 -18.73764 54.51536 1.000 32.40519 83 PRO B O 1
ATOM 4289 N N . LEU B 1 84 ? -49.34828 -18.22194 55.60675 1.000 32.32140 84 LEU B N 1
ATOM 4290 C CA . LEU B 1 84 ? -49.51161 -19.57907 56.12306 1.000 31.89293 84 LEU B CA 1
ATOM 4291 C C . LEU B 1 84 ? -49.92829 -20.53883 55.00560 1.000 33.56602 84 LEU B C 1
ATOM 4292 O O . LEU B 1 84 ? -50.51873 -20.14335 53.99619 1.000 30.14031 84 LEU B O 1
ATOM 4297 N N . ARG B 1 85 ? -49.60871 -21.81816 55.19645 1.000 35.34643 85 ARG B N 1
ATOM 4298 C CA . ARG B 1 85 ? -49.80590 -22.84207 54.18089 1.000 31.11963 85 ARG B CA 1
ATOM 4299 C C . ARG B 1 85 ? -50.51217 -24.04485 54.78529 1.000 34.67293 85 ARG B C 1
ATOM 4300 O O . ARG B 1 85 ? -50.07864 -24.57271 55.81273 1.000 34.75159 85 ARG B O 1
ATOM 4308 N N . GLY B 1 86 ? -51.60901 -24.45552 54.15167 1.000 35.23483 86 GLY B N 1
ATOM 4309 C CA . GLY B 1 86 ? -52.31899 -25.68145 54.45991 1.000 30.59756 86 GLY B CA 1
ATOM 4310 C C . GLY B 1 86 ? -52.76375 -26.29554 53.14585 1.000 35.85252 86 GLY B C 1
ATOM 4311 O O . GLY B 1 86 ? -51.94576 -26.45997 52.23880 1.000 38.31862 86 GLY B O 1
ATOM 4312 N N . LYS B 1 87 ? -54.04877 -26.61299 52.99570 1.000 38.46099 87 LYS B N 1
ATOM 4313 C CA . LYS B 1 87 ? -54.52924 -27.00170 51.67331 1.000 34.72766 87 LYS B CA 1
ATOM 4314 C C . LYS B 1 87 ? -54.43413 -25.83986 50.69868 1.000 33.92366 87 LYS B C 1
ATOM 4315 O O . LYS B 1 87 ? -54.20392 -26.03462 49.49727 1.000 35.69132 87 LYS B O 1
ATOM 4321 N N . LEU B 1 88 ? -54.59146 -24.63004 51.19965 1.000 36.71362 88 LEU B N 1
ATOM 4322 C CA . LEU B 1 88 ? -54.41649 -23.42965 50.41387 1.000 34.65880 88 LEU B CA 1
ATOM 4323 C C . LEU B 1 88 ? -53.25320 -22.61672 50.95979 1.000 35.73967 88 LEU B C 1
ATOM 4324 O O . LEU B 1 88 ? -52.71130 -22.89058 52.03793 1.000 33.07145 88 LEU B O 1
ATOM 4329 N N . ILE B 1 89 ? -52.87534 -21.60321 50.18774 1.000 35.06956 89 ILE B N 1
ATOM 4330 C CA . ILE B 1 89 ? -51.87542 -20.62400 50.59132 1.000 35.40930 89 ILE B CA 1
ATOM 4331 C C . ILE B 1 89 ? -52.59122 -19.29747 50.82880 1.000 36.28794 89 ILE B C 1
ATOM 4332 O O . ILE B 1 89 ? -53.40429 -18.87046 49.99336 1.000 38.67217 89 ILE B O 1
ATOM 4337 N N . ASP B 1 90 ? -52.31298 -18.66689 51.98088 1.000 33.33199 90 ASP B N 1
ATOM 4338 C CA . ASP B 1 90 ? -52.84359 -17.34285 52.29420 1.000 29.59592 90 ASP B CA 1
ATOM 4339 C C . ASP B 1 90 ? -52.69101 -16.41725 51.09787 1.000 33.81303 90 ASP B C 1
ATOM 4340 O O . ASP B 1 90 ? -51.66546 -16.42315 50.41754 1.000 38.87358 90 ASP B O 1
ATOM 4345 N N . ALA B 1 91 ? -53.71622 -15.63355 50.82975 1.000 28.92054 91 ALA B N 1
ATOM 4346 C CA . ALA B 1 91 ? -53.62718 -14.67653 49.75520 1.000 33.77109 91 ALA B CA 1
ATOM 4347 C C . ALA B 1 91 ? -52.60935 -13.58239 50.09015 1.000 40.64453 91 ALA B C 1
ATOM 4348 O O . ALA B 1 91 ? -52.32094 -13.30925 51.26308 1.000 36.22089 91 ALA B O 1
ATOM 4350 N N . PRO B 1 92 ? -52.04092 -12.94519 49.06912 1.000 39.46806 92 PRO B N 1
ATOM 4351 C CA . PRO B 1 92 ? -51.30674 -11.69726 49.30180 1.000 34.27202 92 PRO B CA 1
ATOM 4352 C C . PRO B 1 92 ? -52.22467 -10.63470 49.89849 1.000 34.42197 92 PRO B C 1
ATOM 4353 O O . PRO B 1 92 ? -53.45021 -10.72757 49.85715 1.000 30.70349 92 PRO B O 1
ATOM 4357 N N . TYR B 1 93 ? -51.60449 -9.58905 50.43733 1.000 33.89649 93 TYR B N 1
ATOM 4358 C CA . TYR B 1 93 ? -52.31413 -8.44301 50.98100 1.000 31.72387 93 TYR B CA 1
ATOM 4359 C C . TYR B 1 93 ? -51.31944 -7.31271 51.20051 1.000 34.19533 93 TYR B C 1
ATOM 4360 O O . TYR B 1 93 ? -50.12932 -7.55197 51.39114 1.000 39.06984 93 TYR B O 1
ATOM 4369 N N . ILE B 1 94 ? -51.81504 -6.09074 51.21751 1.000 32.31457 94 ILE B N 1
ATOM 4370 C CA . ILE B 1 94 ? -50.94598 -4.94900 51.46656 1.000 36.36740 94 ILE B CA 1
ATOM 4371 C C . ILE B 1 94 ? -50.65160 -4.85037 52.96149 1.000 37.65286 94 ILE B C 1
ATOM 4372 O O . ILE B 1 94 ? -51.56485 -4.87861 53.79597 1.000 35.17995 94 ILE B O 1
ATOM 4377 N N . LYS B 1 95 ? -49.36802 -4.72047 53.30731 1.000 37.82432 95 LYS B N 1
ATOM 4378 C CA . LYS B 1 95 ? -48.93985 -4.75305 54.69994 1.000 37.62502 95 LYS B CA 1
ATOM 4379 C C . LYS B 1 95 ? -48.91626 -3.37743 55.34997 1.000 40.21522 95 LYS B C 1
ATOM 4380 O O . LYS B 1 95 ? -48.10914 -3.14100 56.25719 1.000 42.53444 95 LYS B O 1
ATOM 4386 N N . HIS B 1 96 ? -49.80023 -2.47640 54.93921 1.000 37.83768 96 HIS B N 1
ATOM 4387 C CA . HIS B 1 96 ? -49.85200 -1.12578 55.47936 1.000 35.72717 96 HIS B CA 1
ATOM 4388 C C . HIS B 1 96 ? -51.11093 -0.47267 54.94718 1.000 38.59160 96 HIS B C 1
ATOM 4389 O O . HIS B 1 96 ? -51.67187 -0.91831 53.94344 1.000 39.39660 96 HIS B O 1
ATOM 4396 N N . LEU B 1 97 ? -51.53836 0.59387 55.61143 1.000 36.58737 97 LEU B N 1
ATOM 4397 C CA . LEU B 1 97 ? -52.62015 1.39923 55.06440 1.000 35.43871 97 LEU B CA 1
ATOM 4398 C C . LEU B 1 97 ? -52.16675 1.99253 53.72943 1.000 39.15450 97 LEU B C 1
ATOM 4399 O O . LEU B 1 97 ? -51.08500 2.60044 53.66449 1.000 38.48743 97 LEU B O 1
ATOM 4404 N N . PRO B 1 98 ? -52.92250 1.79582 52.64167 1.000 41.61738 98 PRO B N 1
ATOM 4405 C CA . PRO B 1 98 ? -52.48891 2.29493 51.32788 1.000 41.48923 98 PRO B CA 1
ATOM 4406 C C . PRO B 1 98 ? -52.23309 3.79706 51.30599 1.000 43.98616 98 PRO B C 1
ATOM 4407 O O . PRO B 1 98 ? -52.79213 4.56911 52.09043 1.000 43.12426 98 PRO B O 1
ATOM 4411 N N . GLU B 1 99 ? -51.37780 4.19439 50.35210 1.000 48.29321 99 GLU B N 1
ATOM 4412 C CA . GLU B 1 99 ? -50.80298 5.54002 50.31384 1.000 44.69999 99 GLU B CA 1
ATOM 4413 C C . GLU B 1 99 ? -51.87512 6.60921 50.16520 1.000 45.01470 99 GLU B C 1
ATOM 4414 O O . GLU B 1 99 ? -51.90869 7.58350 50.92685 1.000 50.93827 99 GLU B O 1
ATOM 4420 N N . GLY B 1 100 ? -52.74895 6.46063 49.17953 1.000 40.22395 100 GLY B N 1
ATOM 4421 C CA . GLY B 1 100 ? -53.58848 7.58744 48.80923 1.000 43.35898 100 GLY B CA 1
ATOM 4422 C C . GLY B 1 100 ? -54.93287 7.69579 49.49938 1.000 44.87299 100 GLY B C 1
ATOM 4423 O O . GLY B 1 100 ? -55.83153 8.36611 48.98512 1.000 47.39502 100 GLY B O 1
ATOM 4424 N N . GLU B 1 101 ? -55.08679 7.06933 50.66215 1.000 43.46753 101 GLU B N 1
ATOM 4425 C CA . GLU B 1 101 ? -56.38477 7.02820 51.31912 1.000 44.11360 101 GLU B CA 1
ATOM 4426 C C . GLU B 1 101 ? -56.66549 8.32458 52.07631 1.000 35.28105 101 GLU B C 1
ATOM 4427 O O . GLU B 1 101 ? -55.77701 8.90119 52.71134 1.000 42.98409 101 GLU B O 1
ATOM 4433 N N . TYR B 1 102 ? -57.91782 8.77947 51.99425 1.000 37.24202 102 TYR B N 1
ATOM 4434 C CA . TYR B 1 102 ? -58.40950 9.99481 52.65575 1.000 36.23999 102 TYR B CA 1
ATOM 4435 C C . TYR B 1 102 ? -59.13485 9.56169 53.92556 1.000 30.57291 102 TYR B C 1
ATOM 4436 O O . TYR B 1 102 ? -60.31797 9.22705 53.88610 1.000 31.24504 102 TYR B O 1
ATOM 4445 N N . THR B 1 103 ? -58.42837 9.55858 55.04723 1.000 31.45169 103 THR B N 1
ATOM 4446 C CA . THR B 1 103 ? -59.00230 8.96052 56.23773 1.000 34.75472 103 THR B CA 1
ATOM 4447 C C . THR B 1 103 ? -59.93645 9.93670 56.93515 1.000 36.58208 103 THR B C 1
ATOM 4448 O O . THR B 1 103 ? -60.02428 11.11823 56.58978 1.000 35.04001 103 THR B O 1
ATOM 4452 N N . ILE B 1 104 ? -60.65363 9.40939 57.92830 1.000 34.64054 104 ILE B N 1
ATOM 4453 C CA . ILE B 1 104 ? -61.52121 10.25095 58.74084 1.000 34.72022 104 ILE B CA 1
ATOM 4454 C C . ILE B 1 104 ? -60.71697 11.33720 59.45371 1.000 32.24435 104 ILE B C 1
ATOM 4455 O O . ILE B 1 104 ? -61.21952 12.44233 59.66428 1.000 36.23118 104 ILE B O 1
ATOM 4460 N N . ALA B 1 105 ? -59.46476 11.06120 59.82602 1.000 31.85051 105 ALA B N 1
ATOM 4461 C CA . ALA B 1 105 ? -58.64220 12.11504 60.42118 1.000 37.23543 105 ALA B CA 1
ATOM 4462 C C . ALA B 1 105 ? -58.40149 13.24219 59.42115 1.000 36.61358 105 ALA B C 1
ATOM 4463 O O . ALA B 1 105 ? -58.68645 14.41219 59.70390 1.000 31.21980 105 ALA B O 1
ATOM 4465 N N . GLN B 1 106 ? -57.90297 12.89547 58.23003 1.000 35.32614 106 GLN B N 1
ATOM 4466 C CA . GLN B 1 106 ? -57.66668 13.89204 57.19227 1.000 35.41684 106 GLN B CA 1
ATOM 4467 C C . GLN B 1 106 ? -58.94090 14.66883 56.87791 1.000 39.35109 106 GLN B C 1
ATOM 4468 O O . GLN B 1 106 ? -58.93790 15.90573 56.86975 1.000 36.84620 106 GLN B O 1
ATOM 4474 N N . ALA B 1 107 ? -60.04705 13.95240 56.63309 1.000 38.01250 107 ALA B N 1
ATOM 4475 C CA . ALA B 1 107 ? -61.32238 14.60371 56.34633 1.000 33.91526 107 ALA B CA 1
ATOM 4476 C C . ALA B 1 107 ? -61.71057 15.57538 57.45610 1.000 40.26197 107 ALA B C 1
ATOM 4477 O O . ALA B 1 107 ? -62.12870 16.70675 57.18863 1.000 42.25863 107 ALA B O 1
ATOM 4479 N N . LEU B 1 108 ? -61.56626 15.16065 58.71561 1.000 39.67894 108 LEU B N 1
ATOM 4480 C CA . LEU B 1 108 ? -61.95124 16.04768 59.80690 1.000 37.11000 108 LEU B CA 1
ATOM 4481 C C . LEU B 1 108 ? -60.92556 17.14859 60.05640 1.000 36.81233 108 LEU B C 1
ATOM 4482 O O . LEU B 1 108 ? -61.30415 18.25372 60.45838 1.000 41.38076 108 LEU B O 1
ATOM 4487 N N . LYS B 1 109 ? -59.63757 16.88240 59.83769 1.000 34.21956 109 LYS B N 1
ATOM 4488 C CA . LYS B 1 109 ? -58.63603 17.94330 59.96903 1.000 38.51708 109 LYS B CA 1
ATOM 4489 C C . LYS B 1 109 ? -58.86286 19.02920 58.92179 1.000 40.21889 109 LYS B C 1
ATOM 4490 O O . LYS B 1 109 ? -58.90235 20.22542 59.24225 1.000 34.10895 109 LYS B O 1
ATOM 4496 N N . ASP B 1 110 ? -59.06355 18.62029 57.66437 1.000 37.52776 110 ASP B N 1
ATOM 4497 C CA . ASP B 1 110 ? -59.37097 19.55750 56.59638 1.000 33.31322 110 ASP B CA 1
ATOM 4498 C C . ASP B 1 110 ? -60.63852 20.33326 56.87623 1.000 39.99639 110 ASP B C 1
ATOM 4499 O O . ASP B 1 110 ? -60.90230 21.32357 56.18416 1.000 44.59842 110 ASP B O 1
ATOM 4504 N N . ALA B 1 111 ? -61.41379 19.90366 57.87413 1.000 41.95013 111 ALA B N 1
ATOM 4505 C CA . ALA B 1 111 ? -62.67656 20.50137 58.27870 1.000 37.96427 111 ALA B CA 1
ATOM 4506 C C . ALA B 1 111 ? -62.53641 21.41448 59.48844 1.000 38.72557 111 ALA B C 1
ATOM 4507 O O . ALA B 1 111 ? -63.54098 21.97423 59.94925 1.000 33.45640 111 ALA B O 1
ATOM 4509 N N . GLY B 1 112 ? -61.32188 21.56497 60.01701 1.000 35.60132 112 GLY B N 1
ATOM 4510 C CA . GLY B 1 112 ? -61.06236 22.40895 61.15940 1.000 29.44214 112 GLY B CA 1
ATOM 4511 C C . GLY B 1 112 ? -60.80400 21.67774 62.45595 1.000 34.32244 112 GLY B C 1
ATOM 4512 O O . GLY B 1 112 ? -60.56069 22.33492 63.46962 1.000 40.49942 112 GLY B O 1
ATOM 4513 N N . TYR B 1 113 ? -60.85598 20.34732 62.46293 1.000 35.91232 113 TYR B N 1
ATOM 4514 C CA . TYR B 1 113 ? -60.69324 19.59337 63.69564 1.000 35.52881 113 TYR B CA 1
ATOM 4515 C C . TYR B 1 113 ? -59.22334 19.46691 64.05615 1.000 31.48954 113 TYR B C 1
ATOM 4516 O O . TYR B 1 113 ? -58.34060 19.53868 63.20396 1.000 34.21752 113 TYR B O 1
ATOM 4525 N N . GLU B 1 114 ? -58.98139 19.25298 65.34240 1.000 39.00430 114 GLU B N 1
ATOM 4526 C CA . GLU B 1 114 ? -57.67731 18.88488 65.88754 1.000 39.85068 114 GLU B CA 1
ATOM 4527 C C . GLU B 1 114 ? -57.68445 17.37051 66.10536 1.000 42.44961 114 GLU B C 1
ATOM 4528 O O . GLU B 1 114 ? -58.50828 16.86623 66.87095 1.000 43.47093 114 GLU B O 1
ATOM 4534 N N . THR B 1 115 ? -56.81117 16.63594 65.41525 1.000 38.28868 115 THR B N 1
ATOM 4535 C CA . THR B 1 115 ? -56.91131 15.17809 65.38230 1.000 40.80769 115 THR B CA 1
ATOM 4536 C C . THR B 1 115 ? -55.80327 14.53479 66.20650 1.000 39.74153 115 THR B C 1
ATOM 4537 O O . THR B 1 115 ? -54.63104 14.90057 66.06882 1.000 40.67249 115 THR B O 1
ATOM 4541 N N . TRP B 1 116 ? -56.17699 13.56924 67.05278 1.000 38.22417 116 TRP B N 1
ATOM 4542 C CA . TRP B 1 116 ? -55.24281 12.87451 67.93429 1.000 37.54607 116 TRP B CA 1
ATOM 4543 C C . TRP B 1 116 ? -55.40247 11.37136 67.79486 1.000 35.49532 116 TRP B C 1
ATOM 4544 O O . TRP B 1 116 ? -56.52746 10.86358 67.77166 1.000 36.61565 116 TRP B O 1
ATOM 4555 N N . HIS B 1 117 ? -54.27731 10.66016 67.75481 1.000 36.13199 117 HIS B N 1
ATOM 4556 C CA . HIS B 1 117 ? -54.26279 9.20608 67.83248 1.000 35.21540 117 HIS B CA 1
ATOM 4557 C C . HIS B 1 117 ? -53.48300 8.75421 69.06405 1.000 32.70374 117 HIS B C 1
ATOM 4558 O O . HIS B 1 117 ? -52.42505 9.29992 69.38283 1.000 33.78196 117 HIS B O 1
ATOM 4565 N N . VAL B 1 118 ? -54.00671 7.74811 69.75166 1.000 31.67111 118 VAL B N 1
ATOM 4566 C CA . VAL B 1 118 ? -53.44764 7.30788 71.02544 1.000 36.75891 118 VAL B CA 1
ATOM 4567 C C . VAL B 1 118 ? -53.56071 5.78845 71.13522 1.000 38.16655 118 VAL B C 1
ATOM 4568 O O . VAL B 1 118 ? -54.67092 5.24252 71.18114 1.000 34.25940 118 VAL B O 1
ATOM 4572 N N . GLY B 1 119 ? -52.41909 5.09527 71.17254 1.000 34.27809 119 GLY B N 1
ATOM 4573 C CA . GLY B 1 119 ? -52.42635 3.65796 71.33578 1.000 31.17101 119 GLY B CA 1
ATOM 4574 C C . GLY B 1 119 ? -52.16785 2.87745 70.06200 1.000 33.94071 119 GLY B C 1
ATOM 4575 O O . GLY B 1 119 ? -51.49877 3.37218 69.14980 1.000 32.14042 119 GLY B O 1
ATOM 4576 N N . LYS B 1 120 ? -52.70925 1.65881 69.98854 1.000 33.76135 120 LYS B N 1
ATOM 4577 C CA . LYS B 1 120 ? -52.33652 0.71218 68.93475 1.000 36.06393 120 LYS B CA 1
ATOM 4578 C C . LYS B 1 120 ? -52.64210 1.25702 67.54518 1.000 36.70480 120 LYS B C 1
ATOM 4579 O O . LYS B 1 120 ? -53.74214 1.75353 67.28019 1.000 39.53375 120 LYS B O 1
ATOM 4585 N N . TRP B 1 121 ? -51.66468 1.14270 66.65013 1.000 35.22209 121 TRP B N 1
ATOM 4586 C CA . TRP B 1 121 ? -51.80259 1.60954 65.27675 1.000 32.19092 121 TRP B CA 1
ATOM 4587 C C . TRP B 1 121 ? -51.83576 0.41573 64.33333 1.000 36.38707 121 TRP B C 1
ATOM 4588 O O . TRP B 1 121 ? -52.87996 0.13793 63.72662 1.000 35.57674 121 TRP B O 1
ATOM 4599 N N . HIS B 1 122 ? -50.71891 -0.31338 64.19900 1.000 34.95413 122 HIS B N 1
ATOM 4600 C CA . HIS B 1 122 ? -50.68317 -1.60260 63.49662 1.000 34.29057 122 HIS B CA 1
ATOM 4601 C C . HIS B 1 122 ? -51.17402 -1.47988 62.05652 1.000 33.41148 122 HIS B C 1
ATOM 4602 O O . HIS B 1 122 ? -51.95935 -2.29822 61.58360 1.000 41.68903 122 HIS B O 1
ATOM 4609 N N . LEU B 1 123 ? -50.71719 -0.45213 61.35097 1.000 33.51926 123 LEU B N 1
ATOM 4610 C CA . LEU B 1 123 ? -51.13337 -0.20749 59.97453 1.000 34.69705 123 LEU B CA 1
ATOM 4611 C C . LEU B 1 123 ? -49.93263 0.13595 59.10097 1.000 35.71429 123 LEU B C 1
ATOM 4612 O O . LEU B 1 123 ? -50.06957 0.88219 58.12896 1.000 33.90931 123 LEU B O 1
ATOM 4617 N N . GLY B 1 124 ? -48.75130 -0.38025 59.45052 1.000 40.62525 124 GLY B N 1
ATOM 4618 C CA . GLY B 1 124 ? -47.52211 -0.19380 58.69321 1.000 37.81375 124 GLY B CA 1
ATOM 4619 C C . GLY B 1 124 ? -46.40578 0.39745 59.53735 1.000 43.10585 124 GLY B C 1
ATOM 4620 O O . GLY B 1 124 ? -46.58350 0.74635 60.70406 1.000 42.24980 124 GLY B O 1
ATOM 4621 N N . GLY B 1 125 ? -45.22637 0.51416 58.91274 1.000 41.29620 125 GLY B N 1
ATOM 4622 C CA . GLY B 1 125 ? -44.08468 1.16809 59.52260 1.000 37.37243 125 GLY B CA 1
ATOM 4623 C C . GLY B 1 125 ? -44.14429 2.68789 59.42410 1.000 38.55193 125 GLY B C 1
ATOM 4624 O O . GLY B 1 125 ? -45.17242 3.28439 59.10082 1.000 40.91802 125 GLY B O 1
ATOM 4625 N N . ARG B 1 126 ? -42.98476 3.31886 59.67084 1.000 43.24813 126 ARG B N 1
ATOM 4626 C CA . ARG B 1 126 ? -42.91669 4.77683 59.84742 1.000 38.56578 126 ARG B CA 1
ATOM 4627 C C . ARG B 1 126 ? -43.47581 5.53787 58.64933 1.000 41.04732 126 ARG B C 1
ATOM 4628 O O . ARG B 1 126 ? -44.09897 6.59449 58.81581 1.000 36.63623 126 ARG B O 1
ATOM 4636 N N . GLU B 1 127 ? -43.25911 5.02678 57.43215 1.000 38.75658 127 GLU B N 1
ATOM 4637 C CA . GLU B 1 127 ? -43.77707 5.67873 56.23330 1.000 36.85116 127 GLU B CA 1
ATOM 4638 C C . GLU B 1 127 ? -45.30093 5.75236 56.20848 1.000 41.69444 127 GLU B C 1
ATOM 4639 O O . GLU B 1 127 ? -45.85494 6.45429 55.35533 1.000 41.16418 127 GLU B O 1
ATOM 4645 N N . TYR B 1 128 ? -45.98878 5.05095 57.11683 1.000 39.36794 128 TYR B N 1
ATOM 4646 C CA . TYR B 1 128 ? -47.44238 4.96660 57.12342 1.000 36.70114 128 TYR B CA 1
ATOM 4647 C C . TYR B 1 128 ? -48.00926 5.17611 58.52166 1.000 38.91025 128 TYR B C 1
ATOM 4648 O O . TYR B 1 128 ? -49.08876 4.66043 58.83727 1.000 34.98452 128 TYR B O 1
ATOM 4657 N N . TYR B 1 129 ? -47.27647 5.91013 59.37258 1.000 36.61666 129 TYR B N 1
ATOM 4658 C CA . TYR B 1 129 ? -47.71457 6.26827 60.70994 1.000 33.52535 129 TYR B CA 1
ATOM 4659 C C . TYR B 1 129 ? -48.82948 7.32553 60.63117 1.000 35.18996 129 TYR B C 1
ATOM 4660 O O . TYR B 1 129 ? -49.04837 7.93144 59.57528 1.000 33.83388 129 TYR B O 1
ATOM 4669 N N . PRO B 1 130 ? -49.56185 7.55757 61.73928 1.000 31.51585 130 PRO B N 1
ATOM 4670 C CA . PRO B 1 130 ? -50.73949 8.45135 61.68262 1.000 32.32914 130 PRO B CA 1
ATOM 4671 C C . PRO B 1 130 ? -50.50620 9.79738 61.01594 1.000 38.37240 130 PRO B C 1
ATOM 4672 O O . PRO B 1 130 ? -51.42106 10.29785 60.34046 1.000 37.31376 130 PRO B O 1
ATOM 4676 N N . ASP B 1 131 ? -49.31067 10.39334 61.16666 1.000 41.93073 131 ASP B N 1
ATOM 4677 C CA . ASP B 1 131 ? -49.05150 11.72964 60.63021 1.000 32.67456 131 ASP B CA 1
ATOM 4678 C C . ASP B 1 131 ? -49.08843 11.75748 59.11792 1.000 35.71190 131 ASP B C 1
ATOM 4679 O O . ASP B 1 131 ? -49.28215 12.83225 58.53939 1.000 39.40835 131 ASP B O 1
ATOM 4684 N N . HIS B 1 132 ? -48.93849 10.60783 58.46326 1.000 39.88427 132 HIS B N 1
ATOM 4685 C CA . HIS B 1 132 ? -49.16015 10.54469 57.02709 1.000 38.30212 132 HIS B CA 1
ATOM 4686 C C . HIS B 1 132 ? -50.63609 10.43288 56.66392 1.000 36.19981 132 HIS B C 1
ATOM 4687 O O . HIS B 1 132 ? -50.97442 10.48491 55.48009 1.000 34.49124 132 HIS B O 1
ATOM 4694 N N . PHE B 1 133 ? -51.52433 10.29458 57.64228 1.000 36.61892 133 PHE B N 1
ATOM 4695 C CA . PHE B 1 133 ? -52.93818 10.12248 57.34542 1.000 35.79944 133 PHE B CA 1
ATOM 4696 C C . PHE B 1 133 ? -53.78877 11.10610 58.14281 1.000 40.64308 133 PHE B C 1
ATOM 4697 O O . PHE B 1 133 ? -54.94137 10.80716 58.47818 1.000 38.67366 133 PHE B O 1
ATOM 4705 N N . GLY B 1 134 ? -53.22942 12.27332 58.46429 1.000 33.34354 134 GLY B N 1
ATOM 4706 C CA . GLY B 1 134 ? -54.00883 13.38724 58.95328 1.000 34.34329 134 GLY B CA 1
ATOM 4707 C C . GLY B 1 134 ? -54.10052 13.57856 60.45256 1.000 34.72318 134 GLY B C 1
ATOM 4708 O O . GLY B 1 134 ? -54.88579 14.42156 60.89486 1.000 42.16517 134 GLY B O 1
ATOM 4709 N N . PHE B 1 135 ? -53.32113 12.85594 61.24519 1.000 34.95402 135 PHE B N 1
ATOM 4710 C CA . PHE B 1 135 ? -53.37475 12.95103 62.69934 1.000 33.97856 135 PHE B CA 1
ATOM 4711 C C . PHE B 1 135 ? -52.31368 13.93081 63.17834 1.000 36.65927 135 PHE B C 1
ATOM 4712 O O . PHE B 1 135 ? -51.12746 13.75080 62.89367 1.000 42.29971 135 PHE B O 1
ATOM 4720 N N . ASP B 1 136 ? -52.73196 14.95074 63.92108 1.000 36.02410 136 ASP B N 1
ATOM 4721 C CA . ASP B 1 136 ? -51.76853 15.91872 64.43407 1.000 35.39680 136 ASP B CA 1
ATOM 4722 C C . ASP B 1 136 ? -50.87829 15.31011 65.50830 1.000 37.18878 136 ASP B C 1
ATOM 4723 O O . ASP B 1 136 ? -49.73011 15.72784 65.66173 1.000 41.52182 136 ASP B O 1
ATOM 4728 N N . VAL B 1 137 ? -51.38135 14.33941 66.26340 1.000 37.74263 137 VAL B N 1
ATOM 4729 C CA . VAL B 1 137 ? -50.65201 13.73829 67.37230 1.000 33.44400 137 VAL B CA 1
ATOM 4730 C C . VAL B 1 137 ? -50.62884 12.22790 67.18855 1.000 34.26639 137 VAL B C 1
ATOM 4731 O O . VAL B 1 137 ? -51.56843 11.63492 66.64820 1.000 38.57949 137 VAL B O 1
ATOM 4735 N N . ASN B 1 138 ? -49.52846 11.60337 67.61349 1.000 40.19420 138 ASN B N 1
ATOM 4736 C CA . ASN B 1 138 ? -49.44250 10.14068 67.71354 1.000 33.82707 138 ASN B CA 1
ATOM 4737 C C . ASN B 1 138 ? -48.68851 9.79240 68.99034 1.000 31.33320 138 ASN B C 1
ATOM 4738 O O . ASN B 1 138 ? -47.46421 9.91857 69.03950 1.000 35.12144 138 ASN B O 1
ATOM 4743 N N . ILE B 1 139 ? -49.40491 9.34021 70.01001 1.000 35.08397 139 ILE B N 1
ATOM 4744 C CA . ILE B 1 139 ? -48.78489 8.88850 71.24798 1.000 35.65283 139 ILE B CA 1
ATOM 4745 C C . ILE B 1 139 ? -48.98768 7.38180 71.32309 1.000 37.46340 139 ILE B C 1
ATOM 4746 O O . ILE B 1 139 ? -50.12837 6.89899 71.34649 1.000 34.72900 139 ILE B O 1
ATOM 4751 N N . GLY B 1 140 ? -47.87898 6.63965 71.30034 1.000 36.05156 140 GLY B N 1
ATOM 4752 C CA . GLY B 1 140 ? -47.92446 5.20474 71.47919 1.000 33.40930 140 GLY B CA 1
ATOM 4753 C C . GLY B 1 140 ? -48.34220 4.41832 70.26068 1.000 35.28441 140 GLY B C 1
ATOM 4754 O O . GLY B 1 140 ? -48.59907 3.21462 70.38927 1.000 34.52488 140 GLY B O 1
ATOM 4755 N N . GLY B 1 141 ? -48.43071 5.04359 69.09589 1.000 33.14939 141 GLY B N 1
ATOM 4756 C CA . GLY B 1 141 ? -48.76173 4.34041 67.86768 1.000 33.85771 141 GLY B CA 1
ATOM 4757 C C . GLY B 1 141 ? -47.48546 3.98733 67.11936 1.000 40.21979 141 GLY B C 1
ATOM 4758 O O . GLY B 1 141 ? -46.60743 4.83411 66.94693 1.000 43.74112 141 GLY B O 1
ATOM 4759 N N . CYS B 1 142 ? -47.40030 2.73551 66.68938 1.000 37.91993 142 CYS B N 1
ATOM 4760 C CA . CYS B 1 142 ? -46.24543 2.25344 65.93125 1.000 37.62485 142 CYS B CA 1
ATOM 4761 C C . CYS B 1 142 ? -46.69816 1.06895 65.06676 1.000 37.13300 142 CYS B C 1
ATOM 4762 O O . CYS B 1 142 ? -47.89637 0.85778 64.86170 1.000 39.46489 142 CYS B O 1
ATOM 4765 N N . SER B 1 143 ? -45.74656 0.30244 64.53899 1.000 39.88688 143 SER B N 1
ATOM 4766 C CA . SER B 1 143 ? -46.07326 -0.82555 63.67642 1.000 39.10204 143 SER B CA 1
ATOM 4767 C C . SER B 1 143 ? -46.51456 -2.05751 64.44108 1.000 35.59154 143 SER B C 1
ATOM 4768 O O . SER B 1 143 ? -46.93758 -3.02945 63.81067 1.000 39.44590 143 SER B O 1
ATOM 4771 N N . TRP B 1 144 ? -46.41303 -2.04989 65.76328 1.000 36.95319 144 TRP B N 1
ATOM 4772 C CA . TRP B 1 144 ? -46.74527 -3.22260 66.56249 1.000 38.69218 144 TRP B CA 1
ATOM 4773 C C . TRP B 1 144 ? -48.24920 -3.50166 66.58140 1.000 37.03374 144 TRP B C 1
ATOM 4774 O O . TRP B 1 144 ? -49.08535 -2.59032 66.59740 1.000 33.78771 144 TRP B O 1
ATOM 4785 N N . GLY B 1 145 ? -48.58455 -4.78412 66.63382 1.000 38.71720 145 GLY B N 1
ATOM 4786 C CA . GLY B 1 145 ? -49.94591 -5.22140 66.83525 1.000 37.87048 145 GLY B CA 1
ATOM 4787 C C . GLY B 1 145 ? -50.31454 -5.55340 68.25933 1.000 37.77659 145 GLY B C 1
ATOM 4788 O O . GLY B 1 145 ? -51.45944 -5.94478 68.51129 1.000 41.28980 145 GLY B O 1
ATOM 4789 N N . HIS B 1 146 ? -49.37694 -5.41347 69.20053 1.000 39.92861 146 HIS B N 1
ATOM 4790 C CA . HIS B 1 146 ? -49.58544 -5.68329 70.62013 1.000 35.10463 146 HIS B CA 1
ATOM 4791 C C . HIS B 1 146 ? -48.32664 -5.31969 71.40516 1.000 37.10447 146 HIS B C 1
ATOM 4792 O O . HIS B 1 146 ? -47.27277 -5.06851 70.80236 1.000 32.99547 146 HIS B O 1
ATOM 4799 N N . PRO B 1 147 ? -48.38298 -5.25601 72.74909 1.000 41.76705 147 PRO B N 1
ATOM 4800 C CA . PRO B 1 147 ? -47.15796 -4.93072 73.50583 1.000 37.04102 147 PRO B CA 1
ATOM 4801 C C . PRO B 1 147 ? -46.11380 -6.03570 73.42053 1.000 39.50294 147 PRO B C 1
ATOM 4802 O O . PRO B 1 147 ? -46.20736 -7.03431 74.14229 1.000 36.58759 147 PRO B O 1
ATOM 4806 N N . HIS B 1 148 ? -45.11642 -5.86390 72.54376 1.000 41.91200 148 HIS B N 1
ATOM 4807 C CA . HIS B 1 148 ? -44.07777 -6.87609 72.36546 1.000 40.24748 148 HIS B CA 1
ATOM 4808 C C . HIS B 1 148 ? -43.24872 -7.10274 73.61270 1.000 35.74458 148 HIS B C 1
ATOM 4809 O O . HIS B 1 148 ? -42.53439 -8.10219 73.67528 1.000 37.15106 148 HIS B O 1
ATOM 4816 N N . GLU B 1 149 ? -43.28377 -6.19021 74.58641 1.000 39.56491 149 GLU B N 1
ATOM 4817 C CA . GLU B 1 149 ? -42.49663 -6.37281 75.80305 1.000 42.56444 149 GLU B CA 1
ATOM 4818 C C . GLU B 1 149 ? -43.36124 -6.27057 77.05548 1.000 44.80038 149 GLU B C 1
ATOM 4819 O O . GLU B 1 149 ? -42.87347 -5.92718 78.14288 1.000 43.10402 149 GLU B O 1
ATOM 4825 N N . GLY B 1 150 ? -44.64609 -6.60678 76.91632 1.000 40.77834 150 GLY B N 1
ATOM 4826 C CA . GLY B 1 150 ? -45.55654 -6.66044 78.04053 1.000 41.10451 150 GLY B CA 1
ATOM 4827 C C . GLY B 1 150 ? -46.27468 -5.34860 78.29713 1.000 35.31031 150 GLY B C 1
ATOM 4828 O O . GLY B 1 150 ? -46.07327 -4.33883 77.62210 1.000 34.46113 150 GLY B O 1
ATOM 4829 N N . TYR B 1 151 ? -47.12738 -5.38042 79.32213 1.000 36.20942 151 TYR B N 1
ATOM 4830 C CA . TYR B 1 151 ? -47.95160 -4.25281 79.74211 1.000 36.61947 151 TYR B CA 1
ATOM 4831 C C . TYR B 1 151 ? -47.33610 -3.42615 80.86508 1.000 38.36659 151 TYR B C 1
ATOM 4832 O O . TYR B 1 151 ? -47.92298 -2.40222 81.24754 1.000 38.80550 151 TYR B O 1
ATOM 4841 N N . PHE B 1 152 ? -46.20139 -3.84404 81.43028 1.000 36.04191 152 PHE B N 1
ATOM 4842 C CA . PHE B 1 152 ? -45.56218 -3.08682 82.50093 1.000 39.86367 152 PHE B CA 1
ATOM 4843 C C . PHE B 1 152 ? -44.29406 -2.40303 82.00610 1.000 39.65568 152 PHE B C 1
ATOM 4844 O O . PHE B 1 152 ? -43.55020 -2.95666 81.18702 1.000 38.89089 152 PHE B O 1
ATOM 4852 N N . SER B 1 153 ? -44.08512 -1.17411 82.47001 1.000 41.92172 153 SER B N 1
ATOM 4853 C CA . SER B 1 153 ? -42.96261 -0.38173 81.98503 1.000 43.94181 153 SER B CA 1
ATOM 4854 C C . SER B 1 153 ? -41.65031 -1.02767 82.42266 1.000 47.17623 153 SER B C 1
ATOM 4855 O O . SER B 1 153 ? -41.54536 -1.49782 83.56684 1.000 44.22477 153 SER B O 1
ATOM 4858 N N . PRO B 1 154 ? -40.63191 -1.06907 81.54100 1.000 41.28545 154 PRO B N 1
ATOM 4859 C CA . PRO B 1 154 ? -40.60158 -0.46090 80.20235 1.000 44.42291 154 PRO B CA 1
ATOM 4860 C C . PRO B 1 154 ? -41.40191 -1.20788 79.13491 1.000 43.41744 154 PRO B C 1
ATOM 4861 O O . PRO B 1 154 ? -41.42940 -2.44940 79.13380 1.000 42.19349 154 PRO B O 1
ATOM 4865 N N . TYR B 1 155 ? -42.03255 -0.45669 78.22640 1.000 39.49389 155 TYR B N 1
ATOM 4866 C CA . TYR B 1 155 ? -42.87375 -1.06497 77.20270 1.000 38.47614 155 TYR B CA 1
ATOM 4867 C C . TYR B 1 155 ? -42.13427 -1.32911 75.90656 1.000 46.81004 155 TYR B C 1
ATOM 4868 O O . TYR B 1 155 ? -42.47501 -2.28471 75.19622 1.000 49.36798 155 TYR B O 1
ATOM 4877 N N . GLY B 1 156 ? -41.15646 -0.49008 75.56877 1.000 45.26208 156 GLY B N 1
ATOM 4878 C CA . GLY B 1 156 ? -40.43964 -0.62928 74.31952 1.000 40.92126 156 GLY B CA 1
ATOM 4879 C C . GLY B 1 156 ? -41.10953 -0.02092 73.10907 1.000 41.22410 156 GLY B C 1
ATOM 4880 O O . GLY B 1 156 ? -40.69056 -0.31062 71.98372 1.000 42.59296 156 GLY B O 1
ATOM 4881 N N . ILE B 1 157 ? -42.13316 0.80823 73.29802 1.000 37.55849 157 ILE B N 1
ATOM 4882 C CA . ILE B 1 157 ? -42.83890 1.45100 72.19069 1.000 40.92639 157 ILE B CA 1
ATOM 4883 C C . ILE B 1 157 ? -42.09831 2.72685 71.80582 1.000 44.59429 157 ILE B C 1
ATOM 4884 O O . ILE B 1 157 ? -41.94486 3.64832 72.62176 1.000 43.99814 157 ILE B O 1
ATOM 4889 N N . GLU B 1 158 ? -41.67625 2.78353 70.54046 1.000 46.08755 158 GLU B N 1
ATOM 4890 C CA . GLU B 1 158 ? -40.80850 3.84470 70.04232 1.000 42.03347 158 GLU B CA 1
ATOM 4891 C C . GLU B 1 158 ? -41.42736 5.23012 70.20368 1.000 45.85731 158 GLU B C 1
ATOM 4892 O O . GLU B 1 158 ? -40.69894 6.21302 70.39904 1.000 51.67124 158 GLU B O 1
ATOM 4898 N N . THR B 1 159 ? -42.75835 5.33279 70.13147 1.000 41.84013 159 THR B N 1
ATOM 4899 C CA . THR B 1 159 ? -43.46636 6.60654 70.19486 1.000 38.61187 159 THR B CA 1
ATOM 4900 C C . THR B 1 159 ? -44.07287 6.87433 71.56951 1.000 39.46169 159 THR B C 1
ATOM 4901 O O . THR B 1 159 ? -44.98159 7.70379 71.69660 1.000 39.39976 159 THR B O 1
ATOM 4905 N N . LEU B 1 160 ? -43.59777 6.18089 72.60075 1.000 41.28599 160 LEU B N 1
ATOM 4906 C CA . LEU B 1 160 ? -44.12591 6.32788 73.95327 1.000 42.93301 160 LEU B CA 1
ATOM 4907 C C . LEU B 1 160 ? -42.93771 6.29006 74.90682 1.000 48.80990 160 LEU B C 1
ATOM 4908 O O . LEU B 1 160 ? -42.40197 5.20656 75.20537 1.000 50.54207 160 LEU B O 1
ATOM 4913 N N . PRO B 1 161 ? -42.47190 7.45077 75.37031 1.000 53.28473 161 PRO B N 1
ATOM 4914 C CA . PRO B 1 161 ? -41.37045 7.46921 76.34322 1.000 54.55404 161 PRO B CA 1
ATOM 4915 C C . PRO B 1 161 ? -41.75485 6.69759 77.59898 1.000 51.61954 161 PRO B C 1
ATOM 4916 O O . PRO B 1 161 ? -42.85641 6.86114 78.13191 1.000 53.43229 161 PRO B O 1
ATOM 4920 N N . GLU B 1 162 ? -40.84319 5.83619 78.05207 1.000 45.07692 162 GLU B N 1
ATOM 4921 C CA . GLU B 1 162 ? -41.12906 4.93722 79.16062 1.000 46.64623 162 GLU B CA 1
ATOM 4922 C C . GLU B 1 162 ? -41.46509 5.71370 80.42229 1.000 49.27354 162 GLU B C 1
ATOM 4923 O O . GLU B 1 162 ? -41.06735 6.86742 80.59601 1.000 45.48688 162 GLU B O 1
ATOM 4929 N N . GLY B 1 163 ? -42.21320 5.06516 81.30576 1.000 43.37790 163 GLY B N 1
ATOM 4930 C CA . GLY B 1 163 ? -42.56078 5.65629 82.56860 1.000 46.44058 163 GLY B CA 1
ATOM 4931 C C . GLY B 1 163 ? -41.91349 4.89222 83.69806 1.000 47.82987 163 GLY B C 1
ATOM 4932 O O . GLY B 1 163 ? -41.16695 3.93477 83.47407 1.000 47.13431 163 GLY B O 1
ATOM 4933 N N . PRO B 1 164 ? -42.19488 5.29703 84.93575 1.000 46.38516 164 PRO B N 1
ATOM 4934 C CA . PRO B 1 164 ? -41.65421 4.57552 86.09352 1.000 49.22678 164 PRO B CA 1
ATOM 4935 C C . PRO B 1 164 ? -41.86676 3.07077 85.97916 1.000 51.81993 164 PRO B C 1
ATOM 4936 O O . PRO B 1 164 ? -42.87076 2.59581 85.44055 1.000 51.84110 164 PRO B O 1
ATOM 4940 N N . GLU B 1 165 ? -40.88490 2.32082 86.46368 1.000 51.85007 165 GLU B N 1
ATOM 4941 C CA . GLU B 1 165 ? -40.95233 0.87194 86.39532 1.000 56.93920 165 GLU B CA 1
ATOM 4942 C C . GLU B 1 165 ? -42.17459 0.38949 87.16586 1.000 53.98521 165 GLU B C 1
ATOM 4943 O O . GLU B 1 165 ? -42.43733 0.83806 88.28451 1.000 51.71116 165 GLU B O 1
ATOM 4949 N N . GLY B 1 166 ? -42.94721 -0.49690 86.54319 1.000 54.65341 166 GLY B N 1
ATOM 4950 C CA . GLY B 1 166 ? -44.18130 -0.97434 87.12415 1.000 50.67089 166 GLY B CA 1
ATOM 4951 C C . GLY B 1 166 ? -45.41539 -0.19253 86.72409 1.000 54.32445 166 GLY B C 1
ATOM 4952 O O . GLY B 1 166 ? -46.52682 -0.57143 87.12914 1.000 54.57240 166 GLY B O 1
ATOM 4953 N N . GLU B 1 167 ? -45.25792 0.90090 85.97159 1.000 48.93689 167 GLU B N 1
ATOM 4954 C CA . GLU B 1 167 ? -46.40598 1.56667 85.36659 1.000 43.90208 167 GLU B CA 1
ATOM 4955 C C . GLU B 1 167 ? -47.15768 0.57300 84.48581 1.000 39.63987 167 GLU B C 1
ATOM 4956 O O . GLU B 1 167 ? -46.55428 -0.24030 83.77958 1.000 38.31096 167 GLU B O 1
ATOM 4962 N N . TYR B 1 168 ? -48.47822 0.60507 84.56338 1.000 41.85113 168 TYR B N 1
ATOM 4963 C CA . TYR B 1 168 ? -49.31477 -0.25932 83.74382 1.000 39.74773 168 TYR B CA 1
ATOM 4964 C C . TYR B 1 168 ? -49.67968 0.46836 82.44962 1.000 37.97732 168 TYR B C 1
ATOM 4965 O O . TYR B 1 168 ? -50.15930 1.60909 82.48711 1.000 38.72764 168 TYR B O 1
ATOM 4974 N N . LEU B 1 169 ? -49.45541 -0.19405 81.30844 1.000 31.96880 169 LEU B N 1
ATOM 4975 C CA . LEU B 1 169 ? -49.61912 0.46999 80.01059 1.000 35.45214 169 LEU B CA 1
ATOM 4976 C C . LEU B 1 169 ? -51.03018 1.02698 79.80681 1.000 37.86387 169 LEU B C 1
ATOM 4977 O O . LEU B 1 169 ? -51.20015 2.08108 79.18529 1.000 38.19076 169 LEU B O 1
ATOM 4982 N N . THR B 1 170 ? -52.05650 0.33730 80.31535 1.000 39.93072 170 THR B N 1
ATOM 4983 C CA . THR B 1 170 ? -53.42490 0.81320 80.12195 1.000 38.35520 170 THR B CA 1
ATOM 4984 C C . THR B 1 170 ? -53.68366 2.09043 80.92895 1.000 35.09549 170 THR B C 1
ATOM 4985 O O . THR B 1 170 ? -54.32200 3.02569 80.43242 1.000 38.77291 170 THR B O 1
ATOM 4989 N N . ASP B 1 171 ? -53.18532 2.16310 82.16459 1.000 39.97428 171 ASP B N 1
ATOM 4990 C CA . ASP B 1 171 ? -53.27028 3.41596 82.91804 1.000 38.40873 171 ASP B CA 1
ATOM 4991 C C . ASP B 1 171 ? -52.55501 4.55358 82.18936 1.000 40.16177 171 ASP B C 1
ATOM 4992 O O . ASP B 1 171 ? -53.07106 5.67616 82.11413 1.000 38.27537 171 ASP B O 1
ATOM 4997 N N . ARG B 1 172 ? -51.36750 4.27702 81.63809 1.000 36.76420 172 ARG B N 1
ATOM 4998 C CA . ARG B 1 172 ? -50.59227 5.31796 80.97282 1.000 37.57001 172 ARG B CA 1
ATOM 4999 C C . ARG B 1 172 ? -51.28253 5.81181 79.70468 1.000 39.78670 172 ARG B C 1
ATOM 5000 O O . ARG B 1 172 ? -51.28139 7.01586 79.42347 1.000 37.92132 172 ARG B O 1
ATOM 5008 N N . ILE B 1 173 ? -51.85287 4.89856 78.91156 1.000 38.21112 173 ILE B N 1
ATOM 5009 C CA . ILE B 1 173 ? -52.58240 5.30958 77.71104 1.000 38.47572 173 ILE B CA 1
ATOM 5010 C C . ILE B 1 173 ? -53.69873 6.27093 78.09152 1.000 38.31697 173 ILE B C 1
ATOM 5011 O O . ILE B 1 173 ? -53.86156 7.33811 77.48388 1.000 37.33267 173 ILE B O 1
ATOM 5016 N N . THR B 1 174 ? -54.48966 5.89510 79.10611 1.000 35.48885 174 THR B N 1
ATOM 5017 C CA . THR B 1 174 ? -55.51361 6.78924 79.64379 1.000 38.28818 174 THR B CA 1
ATOM 5018 C C . THR B 1 174 ? -54.92884 8.13629 80.06180 1.000 38.72154 174 THR B C 1
ATOM 5019 O O . THR B 1 174 ? -55.51747 9.18392 79.77661 1.000 38.49649 174 THR B O 1
ATOM 5023 N N . ASP B 1 175 ? -53.77275 8.12258 80.74293 1.000 38.02126 175 ASP B N 1
ATOM 5024 C CA . ASP B 1 175 ? -53.10609 9.35511 81.16646 1.000 35.77816 175 ASP B CA 1
ATOM 5025 C C . ASP B 1 175 ? -52.88501 10.30463 79.99916 1.000 36.33114 175 ASP B C 1
ATOM 5026 O O . ASP B 1 175 ? -53.18842 11.49762 80.08396 1.000 43.12732 175 ASP B O 1
ATOM 5031 N N . GLU B 1 176 ? -52.31607 9.80196 78.91114 1.000 34.84856 176 GLU B N 1
ATOM 5032 C CA . GLU B 1 176 ? -52.02019 10.67683 77.78764 1.000 37.34212 176 GLU B CA 1
ATOM 5033 C C . GLU B 1 176 ? -53.28769 11.20957 77.13988 1.000 38.60288 176 GLU B C 1
ATOM 5034 O O . GLU B 1 176 ? -53.26918 12.30239 76.56718 1.000 41.88868 176 GLU B O 1
ATOM 5040 N N . ALA B 1 177 ? -54.39190 10.46465 77.21423 1.000 39.03428 177 ALA B N 1
ATOM 5041 C CA . ALA B 1 177 ? -55.65692 10.99062 76.70802 1.000 40.07939 177 ALA B CA 1
ATOM 5042 C C . ALA B 1 177 ? -56.19619 12.09059 77.61994 1.000 39.77547 177 ALA B C 1
ATOM 5043 O O . ALA B 1 177 ? -56.72095 13.10484 77.14112 1.000 37.67418 177 ALA B O 1
ATOM 5045 N N . VAL B 1 178 ? -56.08204 11.90314 78.93746 1.000 36.86560 178 VAL B N 1
ATOM 5046 C CA . VAL B 1 178 ? -56.49666 12.93881 79.87667 1.000 37.91015 178 VAL B CA 1
ATOM 5047 C C . VAL B 1 178 ? -55.67415 14.20211 79.66154 1.000 40.06204 178 VAL B C 1
ATOM 5048 O O . VAL B 1 178 ? -56.21184 15.31226 79.58393 1.000 43.03582 178 VAL B O 1
ATOM 5052 N N . ARG B 1 179 ? -54.35736 14.03587 79.54895 1.000 37.71599 179 ARG B N 1
ATOM 5053 C CA . ARG B 1 179 ? -53.43783 15.13002 79.25617 1.000 41.74003 179 ARG B CA 1
ATOM 5054 C C . ARG B 1 179 ? -53.88019 15.92827 78.03070 1.000 45.53754 179 ARG B C 1
ATOM 5055 O O . ARG B 1 179 ? -53.96311 17.15814 78.07795 1.000 52.80389 179 ARG B O 1
ATOM 5063 N N . LEU B 1 180 ? -54.19811 15.23980 76.92841 1.000 45.38590 180 LEU B N 1
ATOM 5064 C CA . LEU B 1 180 ? -54.59773 15.92870 75.69937 1.000 45.06860 180 LEU B CA 1
ATOM 5065 C C . LEU B 1 180 ? -55.88161 16.72524 75.89337 1.000 43.84717 180 LEU B C 1
ATOM 5066 O O . LEU B 1 180 ? -56.00840 17.84039 75.37480 1.000 43.76826 180 LEU B O 1
ATOM 5071 N N . LEU B 1 181 ? -56.85557 16.14981 76.60878 1.000 40.74491 181 LEU B N 1
ATOM 5072 C CA . LEU B 1 181 ? -58.08217 16.86963 76.93675 1.000 40.87649 181 LEU B CA 1
ATOM 5073 C C . LEU B 1 181 ? -57.79249 18.09048 77.79909 1.000 43.17013 181 LEU B C 1
ATOM 5074 O O . LEU B 1 181 ? -58.33144 19.17910 77.55543 1.000 40.22545 181 LEU B O 1
ATOM 5079 N N . LYS B 1 182 ? -56.93765 17.92474 78.81471 1.000 45.91685 182 LYS B N 1
ATOM 5080 C CA . LYS B 1 182 ? -56.66753 19.01288 79.74677 1.000 42.29602 182 LYS B CA 1
ATOM 5081 C C . LYS B 1 182 ? -55.86265 20.12312 79.08306 1.000 44.57743 182 LYS B C 1
ATOM 5082 O O . LYS B 1 182 ? -56.13196 21.30956 79.30884 1.000 47.80147 182 LYS B O 1
ATOM 5088 N N . GLU B 1 183 ? -54.88259 19.76460 78.24928 1.000 43.58790 183 GLU B N 1
ATOM 5089 C CA . GLU B 1 183 ? -54.11401 20.78523 77.54534 1.000 41.34048 183 GLU B CA 1
ATOM 5090 C C . GLU B 1 183 ? -54.98972 21.55484 76.56109 1.000 41.09957 183 GLU B C 1
ATOM 5091 O O . GLU B 1 183 ? -54.90336 22.78205 76.47105 1.000 42.05865 183 GLU B O 1
ATOM 5097 N N . ARG B 1 184 ? -55.82593 20.85215 75.80173 1.000 39.52200 184 ARG B N 1
ATOM 5098 C CA . ARG B 1 184 ? -56.74341 21.53549 74.90000 1.000 39.90591 184 ARG B CA 1
ATOM 5099 C C . ARG B 1 184 ? -57.62885 22.52905 75.65171 1.000 41.92769 184 ARG B C 1
ATOM 5100 O O . ARG B 1 184 ? -57.84444 23.65515 75.18840 1.000 40.64343 184 ARG B O 1
ATOM 5108 N N . LYS B 1 185 ? -58.16771 22.12102 76.80602 1.000 41.12942 185 LYS B N 1
ATOM 5109 C CA . LYS B 1 185 ? -58.96153 23.03197 77.62420 1.000 41.29006 185 LYS B CA 1
ATOM 5110 C C . LYS B 1 185 ? -58.13737 24.21033 78.12307 1.000 47.15326 185 LYS B C 1
ATOM 5111 O O . LYS B 1 185 ? -58.66954 25.31767 78.26629 1.000 49.60789 185 LYS B O 1
ATOM 5117 N N . ALA B 1 186 ? -56.84523 23.99329 78.40066 1.000 40.32051 186 ALA B N 1
ATOM 5118 C CA . ALA B 1 186 ? -55.98271 25.08307 78.84169 1.000 35.23266 186 ALA B CA 1
ATOM 5119 C C . ALA B 1 186 ? -55.74232 26.11002 77.74186 1.000 39.98678 186 ALA B C 1
ATOM 5120 O O . ALA B 1 186 ? -55.48626 27.28225 78.03780 1.000 50.41498 186 ALA B O 1
ATOM 5122 N N . GLY B 1 187 ? -55.79136 25.70073 76.48223 1.000 38.54218 187 GLY B N 1
ATOM 5123 C CA . GLY B 1 187 ? -55.52653 26.59144 75.37435 1.000 34.89800 187 GLY B CA 1
ATOM 5124 C C . GLY B 1 187 ? -56.74117 27.29373 74.81572 1.000 42.13656 187 GLY B C 1
ATOM 5125 O O . GLY B 1 187 ? -56.66412 27.88230 73.73219 1.000 53.31061 187 GLY B O 1
ATOM 5126 N N . GLY B 1 188 ? -57.87240 27.24278 75.50789 1.000 40.66038 188 GLY B N 1
ATOM 5127 C CA . GLY B 1 188 ? -59.05178 27.95371 75.07367 1.000 43.72251 188 GLY B CA 1
ATOM 5128 C C . GLY B 1 188 ? -60.10196 27.10908 74.39272 1.000 49.03966 188 GLY B C 1
ATOM 5129 O O . GLY B 1 188 ? -61.17144 27.64065 74.06860 1.000 51.44083 188 GLY B O 1
ATOM 5130 N N . SER B 1 189 ? -59.83456 25.81460 74.16624 1.000 46.78734 189 SER B N 1
ATOM 5131 C CA . SER B 1 189 ? -60.78201 24.90601 73.50777 1.000 43.22410 189 SER B CA 1
ATOM 5132 C C . SER B 1 189 ? -61.20153 25.43113 72.13407 1.000 44.27437 189 SER B C 1
ATOM 5133 O O . SER B 1 189 ? -62.37585 25.40219 71.76378 1.000 42.78141 189 SER B O 1
ATOM 5136 N N . ARG B 1 190 ? -60.22203 25.89992 71.35877 1.000 49.15221 190 ARG B N 1
ATOM 5137 C CA . ARG B 1 190 ? -60.53971 26.64906 70.14924 1.000 45.94447 190 ARG B CA 1
ATOM 5138 C C . ARG B 1 190 ? -61.15794 25.75389 69.08219 1.000 44.90719 190 ARG B C 1
ATOM 5139 O O . ARG B 1 190 ? -62.19082 26.10105 68.49771 1.000 50.66661 190 ARG B O 1
ATOM 5147 N N . LYS B 1 191 ? -60.58193 24.59145 68.85089 1.000 44.37951 191 LYS B N 1
ATOM 5148 C CA . LYS B 1 191 ? -61.05758 23.70911 67.80478 1.000 41.03643 191 LYS B CA 1
ATOM 5149 C C . LYS B 1 191 ? -61.78203 22.49546 68.38470 1.000 39.59153 191 LYS B C 1
ATOM 5150 O O . LYS B 1 191 ? -61.50787 22.07324 69.51528 1.000 37.15548 191 LYS B O 1
ATOM 5156 N N . PRO B 1 192 ? -62.70194 21.90255 67.62403 1.000 37.20754 192 PRO B N 1
ATOM 5157 C CA . PRO B 1 192 ? -63.20949 20.57721 67.98417 1.000 37.05101 192 PRO B CA 1
ATOM 5158 C C . PRO B 1 192 ? -62.12503 19.53454 67.80053 1.000 41.94811 192 PRO B C 1
ATOM 5159 O O . PRO B 1 192 ? -61.22060 19.69309 66.96824 1.000 41.52655 192 PRO B O 1
ATOM 5163 N N . PHE B 1 193 ? -62.21891 18.46041 68.59074 1.000 35.31189 193 PHE B N 1
ATOM 5164 C CA . PHE B 1 193 ? -61.20513 17.41599 68.57852 1.000 35.64605 193 PHE B CA 1
ATOM 5165 C C . PHE B 1 193 ? -61.78519 16.07633 68.14117 1.000 35.54077 193 PHE B C 1
ATOM 5166 O O . PHE B 1 193 ? -62.94965 15.75382 68.40077 1.000 38.01614 193 PHE B O 1
ATOM 5174 N N . TYR B 1 194 ? -60.95093 15.29283 67.47258 1.000 37.55531 194 TYR B N 1
ATOM 5175 C CA . TYR B 1 194 ? -61.24662 13.89915 67.17459 1.000 35.46215 194 TYR B CA 1
ATOM 5176 C C . TYR B 1 194 ? -60.11116 13.08049 67.76686 1.000 34.73169 194 TYR B C 1
ATOM 5177 O O . TYR B 1 194 ? -58.94383 13.28611 67.41558 1.000 36.85022 194 TYR B O 1
ATOM 5186 N N . MET B 1 195 ? -60.44294 12.21160 68.71395 1.000 30.81940 195 MET B N 1
ATOM 5187 C CA . MET B 1 195 ? -59.46381 11.36203 69.37541 1.000 34.66989 195 MET B CA 1
ATOM 5188 C C . MET B 1 195 ? -59.73392 9.91374 69.00267 1.000 36.49867 195 MET B C 1
ATOM 5189 O O . MET B 1 195 ? -60.82174 9.38451 69.26592 1.000 36.63048 195 MET B O 1
ATOM 5194 N N . ASN B 1 196 ? -58.74923 9.28891 68.38317 1.000 34.03376 196 ASN B N 1
ATOM 5195 C CA . ASN B 1 196 ? -58.80331 7.88528 68.01351 1.000 34.46147 196 ASN B CA 1
ATOM 5196 C C . ASN B 1 196 ? -58.06911 7.11293 69.11247 1.000 35.38216 196 ASN B C 1
ATOM 5197 O O . ASN B 1 196 ? -56.85190 6.95138 69.06990 1.000 36.71388 196 ASN B O 1
ATOM 5202 N N . LEU B 1 197 ? -58.81300 6.65181 70.12181 1.000 32.33577 197 LEU B N 1
ATOM 5203 C CA . LEU B 1 197 ? -58.22038 6.10422 71.34660 1.000 35.95805 197 LEU B CA 1
ATOM 5204 C C . LEU B 1 197 ? -58.18291 4.58136 71.24500 1.000 37.62478 197 LEU B C 1
ATOM 5205 O O . LEU B 1 197 ? -59.12312 3.88479 71.62517 1.000 38.48591 197 LEU B O 1
ATOM 5210 N N . CYS B 1 198 ? -57.05407 4.06528 70.76567 1.000 37.18989 198 CYS B N 1
ATOM 5211 C CA . CYS B 1 198 ? -56.89396 2.65818 70.41648 1.000 32.99184 198 CYS B CA 1
ATOM 5212 C C . CYS B 1 198 ? -56.11158 1.94022 71.50318 1.000 31.88837 198 CYS B C 1
ATOM 5213 O O . CYS B 1 198 ? -54.87979 1.93484 71.49222 1.000 36.48650 198 CYS B O 1
ATOM 5216 N N . HIS B 1 199 ? -56.82236 1.28515 72.40691 1.000 31.56186 199 HIS B N 1
ATOM 5217 C CA . HIS B 1 199 ? -56.15623 0.57866 73.48121 1.000 27.81487 199 HIS B CA 1
ATOM 5218 C C . HIS B 1 199 ? -55.40262 -0.63140 72.95140 1.000 32.62398 199 HIS B C 1
ATOM 5219 O O . HIS B 1 199 ? -55.76794 -1.22009 71.93064 1.000 43.79059 199 HIS B O 1
ATOM 5226 N N . TYR B 1 200 ? -54.31655 -0.98002 73.64585 1.000 34.35903 200 TYR B N 1
ATOM 5227 C CA . TYR B 1 200 ? -53.64860 -2.26209 73.43053 1.000 32.05886 200 TYR B CA 1
ATOM 5228 C C . TYR B 1 200 ? -54.42406 -3.37682 74.10733 1.000 32.27706 200 TYR B C 1
ATOM 5229 O O . TYR B 1 200 ? -54.47972 -4.50198 73.59436 1.000 35.11910 200 TYR B O 1
ATOM 5238 N N . ALA B 1 201 ? -55.00484 -3.07905 75.26765 1.000 32.41422 201 ALA B N 1
ATOM 5239 C CA . ALA B 1 201 ? -55.98279 -3.96648 75.87595 1.000 31.37272 201 ALA B CA 1
ATOM 5240 C C . ALA B 1 201 ? -57.09575 -4.24234 74.87108 1.000 34.31496 201 ALA B C 1
ATOM 5241 O O . ALA B 1 201 ? -57.50246 -3.34336 74.12739 1.000 33.52284 201 ALA B O 1
ATOM 5243 N N . VAL B 1 202 ? -57.58876 -5.48377 74.83533 1.000 28.53399 202 VAL B N 1
ATOM 5244 C CA . VAL B 1 202 ? -57.19287 -6.55118 75.74941 1.000 32.32849 202 VAL B CA 1
ATOM 5245 C C . VAL B 1 202 ? -56.45794 -7.71436 75.01951 1.000 31.11845 202 VAL B C 1
ATOM 5246 O O . VAL B 1 202 ? -56.73509 -8.88771 75.24850 1.000 26.74975 202 VAL B O 1
ATOM 5250 N N . HIS B 1 203 ? -55.53110 -7.34197 74.13850 1.000 33.52377 203 HIS B N 1
ATOM 5251 C CA . HIS B 1 203 ? -54.72065 -8.30220 73.39398 1.000 36.26871 203 HIS B CA 1
ATOM 5252 C C . HIS B 1 203 ? -53.81734 -9.09452 74.33683 1.000 34.07029 203 HIS B C 1
ATOM 5253 O O . HIS B 1 203 ? -53.41238 -8.60452 75.39174 1.000 35.47179 203 HIS B O 1
ATOM 5260 N N . THR B 1 204 ? -53.50924 -10.33993 73.95770 1.000 35.94747 204 THR B N 1
ATOM 5261 C CA . THR B 1 204 ? -52.49391 -11.10064 74.68612 1.000 34.39031 204 THR B CA 1
ATOM 5262 C C . THR B 1 204 ? -51.17855 -10.32921 74.65896 1.000 32.59471 204 THR B C 1
ATOM 5263 O O . THR B 1 204 ? -50.92679 -9.56104 73.72750 1.000 35.21506 204 THR B O 1
ATOM 5267 N N . PRO B 1 205 ? -50.31613 -10.50453 75.67246 1.000 36.95061 205 PRO B N 1
ATOM 5268 C CA . PRO B 1 205 ? -50.42902 -11.37453 76.85672 1.000 33.47285 205 PRO B CA 1
ATOM 5269 C C . PRO B 1 205 ? -51.32172 -10.81344 77.95888 1.000 33.63765 205 PRO B C 1
ATOM 5270 O O . PRO B 1 205 ? -51.19899 -9.63024 78.28268 1.000 38.03079 205 PRO B O 1
ATOM 5274 N N . ILE B 1 206 ? -52.18715 -11.62843 78.55982 1.000 32.71452 206 ILE B N 1
ATOM 5275 C CA . ILE B 1 206 ? -53.04450 -11.08311 79.60681 1.000 33.79865 206 ILE B CA 1
ATOM 5276 C C . ILE B 1 206 ? -52.24884 -10.95283 80.90217 1.000 39.34573 206 ILE B C 1
ATOM 5277 O O . ILE B 1 206 ? -52.30635 -11.83137 81.77366 1.000 39.74481 206 ILE B O 1
ATOM 5282 N N . GLN B 1 207 ? -51.48175 -9.85736 81.00841 1.000 42.61587 207 GLN B N 1
ATOM 5283 C CA . GLN B 1 207 ? -50.74836 -9.46199 82.20942 1.000 36.60087 207 GLN B CA 1
ATOM 5284 C C . GLN B 1 207 ? -51.53317 -8.37998 82.93336 1.000 34.37820 207 GLN B C 1
ATOM 5285 O O . GLN B 1 207 ? -51.93924 -7.38193 82.32610 1.000 36.82160 207 GLN B O 1
ATOM 5291 N N . VAL B 1 208 ? -51.73565 -8.56443 84.23017 1.000 38.86167 208 VAL B N 1
ATOM 5292 C CA . VAL B 1 208 ? -52.56799 -7.66079 85.00931 1.000 40.80360 208 VAL B CA 1
ATOM 5293 C C . VAL B 1 208 ? -51.95507 -7.46218 86.38926 1.000 40.45788 208 VAL B C 1
ATOM 5294 O O . VAL B 1 208 ? -51.15911 -8.27399 86.86272 1.000 45.25789 208 VAL B O 1
ATOM 5298 N N . LYS B 1 209 ? -52.34324 -6.36308 87.03537 1.000 40.23340 209 LYS B N 1
ATOM 5299 C CA . LYS B 1 209 ? -52.02911 -6.17518 88.44561 1.000 42.30481 209 LYS B CA 1
ATOM 5300 C C . LYS B 1 209 ? -52.66282 -7.28863 89.27757 1.000 48.57288 209 LYS B C 1
ATOM 5301 O O . LYS B 1 209 ? -53.79552 -7.70976 89.02259 1.000 46.25642 209 LYS B O 1
ATOM 5307 N N . ASP B 1 210 ? -51.91834 -7.76885 90.28023 1.000 50.87016 210 ASP B N 1
ATOM 5308 C CA . ASP B 1 210 ? -52.36431 -8.92479 91.05371 1.000 49.63284 210 ASP B CA 1
ATOM 5309 C C . ASP B 1 210 ? -53.65681 -8.62969 91.80575 1.000 53.54605 210 ASP B C 1
ATOM 5310 O O . ASP B 1 210 ? -54.53071 -9.49886 91.92439 1.000 52.65866 210 ASP B O 1
ATOM 5315 N N . GLU B 1 211 ? -53.79480 -7.40628 92.32010 1.000 51.33152 211 GLU B N 1
ATOM 5316 C CA . GLU B 1 211 ? -55.00771 -7.01880 93.03520 1.000 52.19813 211 GLU B CA 1
ATOM 5317 C C . GLU B 1 211 ? -56.24045 -7.12774 92.13591 1.000 52.53688 211 GLU B C 1
ATOM 5318 O O . GLU B 1 211 ? -57.32837 -7.49679 92.59926 1.000 49.75278 211 GLU B O 1
ATOM 5324 N N . ASP B 1 212 ? -56.08916 -6.80816 90.84494 1.000 48.60835 212 ASP B N 1
ATOM 5325 C CA . ASP B 1 212 ? -57.19148 -6.97708 89.90264 1.000 44.87589 212 ASP B CA 1
ATOM 5326 C C . ASP B 1 212 ? -57.48932 -8.45524 89.67895 1.000 46.36440 212 ASP B C 1
ATOM 5327 O O . ASP B 1 212 ? -58.64506 -8.88871 89.76879 1.000 47.74870 212 ASP B O 1
ATOM 5332 N N . ARG B 1 213 ? -56.44848 -9.24275 89.39435 1.000 41.14488 213 ARG B N 1
ATOM 5333 C CA . ARG B 1 213 ? -56.60924 -10.67808 89.21255 1.000 41.46089 213 ARG B CA 1
ATOM 5334 C C . ARG B 1 213 ? -57.27500 -11.31899 90.42642 1.000 46.11267 213 ARG B C 1
ATOM 5335 O O . ARG B 1 213 ? -58.22177 -12.10438 90.28811 1.000 41.98938 213 ARG B O 1
ATOM 5343 N N . GLU B 1 214 ? -56.80756 -10.97852 91.63306 1.000 46.59383 214 GLU B N 1
ATOM 5344 C CA . GLU B 1 214 ? -57.23130 -11.72934 92.81155 1.000 44.71655 214 GLU B CA 1
ATOM 5345 C C . GLU B 1 214 ? -58.68338 -11.45900 93.15870 1.000 44.37316 214 GLU B C 1
ATOM 5346 O O . GLU B 1 214 ? -59.35209 -12.31690 93.75426 1.000 42.40948 214 GLU B O 1
ATOM 5352 N N . ARG B 1 215 ? -59.18369 -10.27729 92.80092 1.000 46.72014 215 ARG B N 1
ATOM 5353 C CA . ARG B 1 215 ? -60.58821 -9.97347 93.02642 1.000 43.41155 215 ARG B CA 1
ATOM 5354 C C . ARG B 1 215 ? -61.48795 -11.02075 92.36281 1.000 41.17716 215 ARG B C 1
ATOM 5355 O O . ARG B 1 215 ? -62.46705 -11.48577 92.96012 1.000 36.59427 215 ARG B O 1
ATOM 5363 N N . PHE B 1 216 ? -61.13312 -11.45812 91.15795 1.000 42.42609 216 PHE B N 1
ATOM 5364 C CA . PHE B 1 216 ? -61.98924 -12.37672 90.41875 1.000 40.79610 216 PHE B CA 1
ATOM 5365 C C . PHE B 1 216 ? -61.65538 -13.84800 90.64821 1.000 42.21866 216 PHE B C 1
ATOM 5366 O O . PHE B 1 216 ? -62.50556 -14.70414 90.37681 1.000 43.08802 216 PHE B O 1
ATOM 5374 N N . GLU B 1 217 ? -60.46317 -14.17837 91.15137 1.000 40.84990 217 GLU B N 1
ATOM 5375 C CA . GLU B 1 217 ? -60.29137 -15.51950 91.70140 1.000 43.65623 217 GLU B CA 1
ATOM 5376 C C . GLU B 1 217 ? -61.21279 -15.71963 92.90048 1.000 40.53398 217 GLU B C 1
ATOM 5377 O O . GLU B 1 217 ? -61.82932 -16.78231 93.04959 1.000 41.07374 217 GLU B O 1
ATOM 5383 N N . LYS B 1 218 ? -61.35119 -14.68897 93.74259 1.000 38.30481 218 LYS B N 1
ATOM 5384 C CA . LYS B 1 218 ? -62.31815 -14.74773 94.83615 1.000 44.66883 218 LYS B CA 1
ATOM 5385 C C . LYS B 1 218 ? -63.73788 -14.89479 94.30414 1.000 45.05721 218 LYS B C 1
ATOM 5386 O O . LYS B 1 218 ? -64.55883 -15.61470 94.88695 1.000 48.49326 218 LYS B O 1
ATOM 5392 N N . LYS B 1 219 ? -64.04088 -14.23438 93.18709 1.000 40.49533 219 LYS B N 1
ATOM 5393 C CA . LYS B 1 219 ? -65.36235 -14.36526 92.58499 1.000 39.59711 219 LYS B CA 1
ATOM 5394 C C . LYS B 1 219 ? -65.56306 -15.75739 91.98662 1.000 42.12742 219 LYS B C 1
ATOM 5395 O O . LYS B 1 219 ? -66.57626 -16.41413 92.25033 1.000 42.96587 219 LYS B O 1
ATOM 5401 N N . ALA B 1 220 ? -64.59944 -16.23368 91.19456 1.000 40.79520 220 ALA B N 1
ATOM 5402 C CA . ALA B 1 220 ? -64.74656 -17.53627 90.55299 1.000 41.64596 220 ALA B CA 1
ATOM 5403 C C . ALA B 1 220 ? -64.93033 -18.65141 91.56759 1.000 46.92137 220 ALA B C 1
ATOM 5404 O O . ALA B 1 220 ? -65.66794 -19.60958 91.30339 1.000 49.95167 220 ALA B O 1
ATOM 5406 N N . ARG B 1 221 ? -64.28244 -18.55263 92.72976 1.000 47.16608 221 ARG B N 1
ATOM 5407 C CA . ARG B 1 221 ? -64.47146 -19.58755 93.74121 1.000 48.12134 221 ARG B CA 1
ATOM 5408 C C . ARG B 1 221 ? -65.83427 -19.45239 94.43206 1.000 43.61970 221 ARG B C 1
ATOM 5409 O O . ARG B 1 221 ? -66.58785 -20.42402 94.50173 1.000 41.74791 221 ARG B O 1
ATOM 5417 N N . GLU B 1 222 ? -66.20937 -18.25319 94.89349 1.000 45.31978 222 GLU B N 1
ATOM 5418 C CA . GLU B 1 222 ? -67.51779 -18.10964 95.53379 1.000 46.57352 222 GLU B CA 1
ATOM 5419 C C . GLU B 1 222 ? -68.66202 -18.46737 94.59065 1.000 42.25457 222 GLU B C 1
ATOM 5420 O O . GLU B 1 222 ? -69.77029 -18.76342 95.05029 1.000 41.45586 222 GLU B O 1
ATOM 5426 N N . GLN B 1 223 ? -68.40857 -18.46570 93.29002 1.000 43.30007 223 GLN B N 1
ATOM 5427 C CA . GLN B 1 223 ? -69.42561 -18.64820 92.26635 1.000 45.02152 223 GLN B CA 1
ATOM 5428 C C . GLN B 1 223 ? -69.51244 -20.08969 91.78449 1.000 48.84826 223 GLN B C 1
ATOM 5429 O O . GLN B 1 223 ? -70.44714 -20.43038 91.04909 1.000 43.99639 223 GLN B O 1
ATOM 5435 N N . GLY B 1 224 ? -68.57652 -20.94504 92.20017 1.000 48.23472 224 GLY B N 1
ATOM 5436 C CA . GLY B 1 224 ? -68.51154 -22.31084 91.72902 1.000 38.66781 224 GLY B CA 1
ATOM 5437 C C . GLY B 1 224 ? -67.88609 -22.47279 90.36544 1.000 46.87622 224 GLY B C 1
ATOM 5438 O O . GLY B 1 224 ? -67.74014 -23.61232 89.90616 1.000 45.88761 224 GLY B O 1
ATOM 5439 N N . LEU B 1 225 ? -67.50697 -21.36639 89.70899 1.000 49.14861 225 LEU B N 1
ATOM 5440 C CA . LEU B 1 225 ? -66.89323 -21.43116 88.38379 1.000 50.29317 225 LEU B CA 1
ATOM 5441 C C . LEU B 1 225 ? -65.63919 -22.29289 88.38472 1.000 51.34973 225 LEU B C 1
ATOM 5442 O O . LEU B 1 225 ? -65.30546 -22.91056 87.36435 1.000 51.49927 225 LEU B O 1
ATOM 5447 N N . ASP B 1 226 ? -64.94158 -22.33425 89.52421 1.000 56.85926 226 ASP B N 1
ATOM 5448 C CA . ASP B 1 226 ? -63.72967 -23.13250 89.68860 1.000 57.56760 226 ASP B CA 1
ATOM 5449 C C . ASP B 1 226 ? -63.91900 -24.55940 89.20931 1.000 57.69480 226 ASP B C 1
ATOM 5450 O O . ASP B 1 226 ? -63.09211 -25.10299 88.47038 1.000 59.58169 226 ASP B O 1
ATOM 5455 N N . GLN B 1 227 ? -64.99647 -25.18557 89.65425 1.000 59.67824 227 GLN B N 1
ATOM 5456 C CA . GLN B 1 227 ? -65.25452 -26.60021 89.47232 1.000 59.63131 227 GLN B CA 1
ATOM 5457 C C . GLN B 1 227 ? -65.54920 -26.98789 88.03958 1.000 57.61195 227 GLN B C 1
ATOM 5458 O O . GLN B 1 227 ? -65.70025 -28.18460 87.77127 1.000 55.90116 227 GLN B O 1
ATOM 5464 N N . GLU B 1 228 ? -65.63152 -26.03687 87.12152 1.000 53.92671 228 GLU B N 1
ATOM 5465 C CA . GLU B 1 228 ? -66.05409 -26.32377 85.76070 1.000 57.79086 228 GLU B CA 1
ATOM 5466 C C . GLU B 1 228 ? -64.84307 -26.41163 84.83645 1.000 52.55891 228 GLU B C 1
ATOM 5467 O O . GLU B 1 228 ? -63.86047 -25.68305 85.00768 1.000 52.44827 228 GLU B O 1
ATOM 5473 N N . THR B 1 229 ? -64.90746 -27.32230 83.86968 1.000 50.82284 229 THR B N 1
ATOM 5474 C CA . THR B 1 229 ? -63.85176 -27.41956 82.86864 1.000 51.63048 229 THR B CA 1
ATOM 5475 C C . THR B 1 229 ? -64.02189 -26.27717 81.87565 1.000 47.62085 229 THR B C 1
ATOM 5476 O O . THR B 1 229 ? -65.01784 -26.22464 81.14954 1.000 45.14930 229 THR B O 1
ATOM 5480 N N . ALA B 1 230 ? -63.05973 -25.35506 81.84941 1.000 41.16000 230 ALA B N 1
ATOM 5481 C CA . ALA B 1 230 ? -63.19752 -24.13391 81.06519 1.000 37.68183 230 ALA B CA 1
ATOM 5482 C C . ALA B 1 230 ? -62.65854 -24.26766 79.64821 1.000 41.14524 230 ALA B C 1
ATOM 5483 O O . ALA B 1 230 ? -63.23395 -23.69193 78.71244 1.000 38.51299 230 ALA B O 1
ATOM 5485 N N . LEU B 1 231 ? -61.56434 -25.00557 79.47259 1.000 36.03653 231 LEU B N 1
ATOM 5486 C CA . LEU B 1 231 ? -60.94602 -25.20555 78.16884 1.000 39.18198 231 LEU B CA 1
ATOM 5487 C C . LEU B 1 231 ? -61.18495 -26.63026 77.68341 1.000 39.33389 231 LEU B C 1
ATOM 5488 O O . LEU B 1 231 ? -61.07799 -27.58840 78.45575 1.000 38.54768 231 LEU B O 1
ATOM 5493 N N . VAL B 1 232 ? -61.53774 -26.76479 76.40501 1.000 39.79941 232 VAL B N 1
ATOM 5494 C CA . VAL B 1 232 ? -61.77295 -28.06603 75.79012 1.000 37.18994 232 VAL B CA 1
ATOM 5495 C C . VAL B 1 232 ? -60.93173 -28.15270 74.52882 1.000 35.12011 232 VAL B C 1
ATOM 5496 O O . VAL B 1 232 ? -61.09063 -27.34363 73.61087 1.000 41.95074 232 VAL B O 1
ATOM 5500 N N . GLU B 1 233 ? -60.02252 -29.10980 74.49389 1.000 38.68994 233 GLU B N 1
ATOM 5501 C CA . GLU B 1 233 ? -59.12233 -29.25236 73.36236 1.000 40.67907 233 GLU B CA 1
ATOM 5502 C C . GLU B 1 233 ? -59.85577 -29.93673 72.21776 1.000 37.67144 233 GLU B C 1
ATOM 5503 O O . GLU B 1 233 ? -60.61143 -30.88857 72.43079 1.000 39.10984 233 GLU B O 1
ATOM 5509 N N . GLY B 1 234 ? -59.65743 -29.42492 71.00603 1.000 37.33899 234 GLY B N 1
ATOM 5510 C CA . GLY B 1 234 ? -60.32798 -29.96189 69.83533 1.000 37.24567 234 GLY B CA 1
ATOM 5511 C C . GLY B 1 234 ? -59.42491 -30.49173 68.72993 1.000 39.82602 234 GLY B C 1
ATOM 5512 O O . GLY B 1 234 ? -58.53454 -31.31687 68.97080 1.000 39.23099 234 GLY B O 1
ATOM 5513 N N . GLU B 1 235 ? -59.65564 -30.01124 67.50644 1.000 38.80731 235 GLU B N 1
ATOM 5514 C CA . GLU B 1 235 ? -59.06484 -30.54675 66.28795 1.000 35.76873 235 GLU B CA 1
ATOM 5515 C C . GLU B 1 235 ? -57.68467 -29.94278 66.02765 1.000 42.02403 235 GLU B C 1
ATOM 5516 O O . GLU B 1 235 ? -57.28822 -28.93344 66.62099 1.000 39.08437 235 GLU B O 1
ATOM 5522 N N . PHE B 1 236 ? -56.94466 -30.57736 65.11993 1.000 38.44865 236 PHE B N 1
ATOM 5523 C CA . PHE B 1 236 ? -55.64097 -30.04985 64.75971 1.000 38.94080 236 PHE B CA 1
ATOM 5524 C C . PHE B 1 236 ? -55.79525 -28.75193 63.99124 1.000 42.26424 236 PHE B C 1
ATOM 5525 O O . PHE B 1 236 ? -56.70311 -28.60363 63.16691 1.000 43.02232 236 PHE B O 1
ATOM 5533 N N . HIS B 1 237 ? -54.89016 -27.80843 64.27254 1.000 44.01920 237 HIS B N 1
ATOM 5534 C CA . HIS B 1 237 ? -54.68679 -26.63938 63.43296 1.000 36.45315 237 HIS B CA 1
ATOM 5535 C C . HIS B 1 237 ? -54.44400 -27.07215 61.98916 1.000 34.04490 237 HIS B C 1
ATOM 5536 O O . HIS B 1 237 ? -54.25654 -28.25696 61.70934 1.000 32.28893 237 HIS B O 1
ATOM 5543 N N . HIS B 1 238 ? -54.45212 -26.12569 61.05910 1.000 41.08891 238 HIS B N 1
ATOM 5544 C CA . HIS B 1 238 ? -54.56525 -26.45067 59.64859 1.000 37.64724 238 HIS B CA 1
ATOM 5545 C C . HIS B 1 238 ? -53.34056 -26.08619 58.84002 1.000 35.32699 238 HIS B C 1
ATOM 5546 O O . HIS B 1 238 ? -53.31014 -26.39614 57.64373 1.000 35.12550 238 HIS B O 1
ATOM 5553 N N . THR B 1 239 ? -52.35085 -25.42687 59.44464 1.000 31.22664 239 THR B N 1
ATOM 5554 C CA . THR B 1 239 ? -51.24089 -24.83925 58.70750 1.000 37.26928 239 THR B CA 1
ATOM 5555 C C . THR B 1 239 ? -49.91855 -25.50608 59.07970 1.000 34.25897 239 THR B C 1
ATOM 5556 O O . THR B 1 239 ? -49.77057 -26.08437 60.15563 1.000 37.30276 239 THR B O 1
ATOM 5560 N N . GLU B 1 240 ? -48.94504 -25.40241 58.17101 1.000 37.29133 240 GLU B N 1
ATOM 5561 C CA . GLU B 1 240 ? -47.67821 -26.11148 58.34288 1.000 39.53889 240 GLU B CA 1
ATOM 5562 C C . GLU B 1 240 ? -46.89523 -25.61401 59.55180 1.000 40.23719 240 GLU B C 1
ATOM 5563 O O . GLU B 1 240 ? -46.15339 -26.38719 60.17189 1.000 40.60526 240 GLU B O 1
ATOM 5569 N N . ASP B 1 241 ? -47.06461 -24.34683 59.92040 1.000 41.83713 241 ASP B N 1
ATOM 5570 C CA . ASP B 1 241 ? -46.33839 -23.76762 61.04433 1.000 39.51558 241 ASP B CA 1
ATOM 5571 C C . ASP B 1 241 ? -46.88953 -24.19161 62.40291 1.000 39.75778 241 ASP B C 1
ATOM 5572 O O . ASP B 1 241 ? -46.27105 -23.88924 63.42845 1.000 44.59888 241 ASP B O 1
ATOM 5577 N N . LYS B 1 242 ? -48.03554 -24.86312 62.44432 1.000 40.70108 242 LYS B N 1
ATOM 5578 C CA . LYS B 1 242 ? -48.63535 -25.28888 63.70212 1.000 45.18716 242 LYS B CA 1
ATOM 5579 C C . LYS B 1 242 ? -48.82678 -26.80387 63.75559 1.000 42.98891 242 LYS B C 1
ATOM 5580 O O . LYS B 1 242 ? -49.64218 -27.29062 64.54371 1.000 45.88282 242 LYS B O 1
ATOM 5586 N N . LYS B 1 243 ? -48.08884 -27.55168 62.93601 1.000 41.02943 243 LYS B N 1
ATOM 5587 C CA . LYS B 1 243 ? -48.18466 -29.00483 62.91164 1.000 44.72252 243 LYS B CA 1
ATOM 5588 C C . LYS B 1 243 ? -48.02238 -29.58319 64.31631 1.000 45.32925 243 LYS B C 1
ATOM 5589 O O . LYS B 1 243 ? -47.16334 -29.15703 65.09193 1.000 38.63011 243 LYS B O 1
ATOM 5595 N N . GLY B 1 244 ? -48.90544 -30.51634 64.66169 1.000 46.84226 244 GLY B N 1
ATOM 5596 C CA . GLY B 1 244 ? -48.95142 -31.08920 65.98422 1.000 41.86259 244 GLY B CA 1
ATOM 5597 C C . GLY B 1 244 ? -49.90329 -30.42029 66.95804 1.000 48.20417 244 GLY B C 1
ATOM 5598 O O . GLY B 1 244 ? -50.37594 -31.08842 67.88413 1.000 50.05759 244 GLY B O 1
ATOM 5599 N N . ARG B 1 245 ? -50.19820 -29.12639 66.79109 1.000 45.65303 245 ARG B N 1
ATOM 5600 C CA . ARG B 1 245 ? -50.96537 -28.38384 67.78783 1.000 44.50743 245 ARG B CA 1
ATOM 5601 C C . ARG B 1 245 ? -52.46519 -28.46992 67.53448 1.000 43.35072 245 ARG B C 1
ATOM 5602 O O . ARG B 1 245 ? -52.91935 -28.60809 66.39660 1.000 46.10365 245 ARG B O 1
ATOM 5610 N N . ARG B 1 246 ? -53.23635 -28.36662 68.61541 1.000 46.42391 246 ARG B N 1
ATOM 5611 C CA . ARG B 1 246 ? -54.68544 -28.51854 68.56899 1.000 43.56187 246 ARG B CA 1
ATOM 5612 C C . ARG B 1 246 ? -55.37977 -27.22315 68.97103 1.000 39.56816 246 ARG B C 1
ATOM 5613 O O . ARG B 1 246 ? -54.90860 -26.48785 69.84473 1.000 43.43905 246 ARG B O 1
ATOM 5621 N N . VAL B 1 247 ? -56.49517 -26.94392 68.30360 1.000 39.22887 247 VAL B N 1
ATOM 5622 C CA . VAL B 1 247 ? -57.38074 -25.86747 68.72163 1.000 40.78050 247 VAL B CA 1
ATOM 5623 C C . VAL B 1 247 ? -57.86921 -26.11697 70.14499 1.000 40.09035 247 VAL B C 1
ATOM 5624 O O . VAL B 1 247 ? -58.30820 -27.22186 70.48627 1.000 41.02137 247 VAL B O 1
ATOM 5628 N N . VAL B 1 248 ? -57.80156 -25.09083 70.98767 1.000 35.15927 248 VAL B N 1
ATOM 5629 C CA . VAL B 1 248 ? -58.28266 -25.18279 72.35928 1.000 38.88955 248 VAL B CA 1
ATOM 5630 C C . VAL B 1 248 ? -59.33869 -24.10946 72.55472 1.000 41.98140 248 VAL B C 1
ATOM 5631 O O . VAL B 1 248 ? -59.03011 -22.90946 72.49578 1.000 46.41342 248 VAL B O 1
ATOM 5635 N N . ARG B 1 249 ? -60.57322 -24.53508 72.81094 1.000 36.59690 249 ARG B N 1
ATOM 5636 C CA . ARG B 1 249 ? -61.69905 -23.62523 72.95763 1.000 33.20864 249 ARG B CA 1
ATOM 5637 C C . ARG B 1 249 ? -62.04759 -23.40816 74.42392 1.000 35.75953 249 ARG B C 1
ATOM 5638 O O . ARG B 1 249 ? -62.14137 -24.36620 75.19976 1.000 37.48363 249 ARG B O 1
ATOM 5646 N N . ARG B 1 250 ? -62.25107 -22.15007 74.79277 1.000 33.18268 250 ARG B N 1
ATOM 5647 C CA . ARG B 1 250 ? -62.82845 -21.80129 76.07984 1.000 34.45363 250 ARG B CA 1
ATOM 5648 C C . ARG B 1 250 ? -64.35130 -21.78003 75.95015 1.000 34.42663 250 ARG B C 1
ATOM 5649 O O . ARG B 1 250 ? -64.88646 -21.10799 75.06642 1.000 38.00453 250 ARG B O 1
ATOM 5657 N N . VAL B 1 251 ? -65.04701 -22.50323 76.83256 1.000 36.42546 251 VAL B N 1
ATOM 5658 C CA . VAL B 1 251 ? -66.49594 -22.71075 76.73059 1.000 34.10388 251 VAL B CA 1
ATOM 5659 C C . VAL B 1 251 ? -67.26655 -22.02848 77.86135 1.000 32.10850 251 VAL B C 1
ATOM 5660 O O . VAL B 1 251 ? -68.49017 -22.17995 77.95696 1.000 33.18804 251 VAL B O 1
ATOM 5664 N N . ILE B 1 252 ? -66.58088 -21.26247 78.70488 1.000 34.26878 252 ILE B N 1
ATOM 5665 C CA . ILE B 1 252 ? -67.17362 -20.55509 79.83298 1.000 35.60452 252 ILE B CA 1
ATOM 5666 C C . ILE B 1 252 ? -66.35382 -19.28471 80.00708 1.000 35.60659 252 ILE B C 1
ATOM 5667 O O . ILE B 1 252 ? -65.18033 -19.25254 79.63873 1.000 36.43567 252 ILE B O 1
ATOM 5672 N N . GLN B 1 253 ? -66.96558 -18.22093 80.53787 1.000 34.17471 253 GLN B N 1
ATOM 5673 C CA . GLN B 1 253 ? -66.21970 -17.00326 80.89486 1.000 34.85679 253 GLN B CA 1
ATOM 5674 C C . GLN B 1 253 ? -65.83864 -17.09844 82.36760 1.000 35.51361 253 GLN B C 1
ATOM 5675 O O . GLN B 1 253 ? -66.70887 -17.03078 83.23990 1.000 36.66436 253 GLN B O 1
ATOM 5681 N N . SER B 1 254 ? -64.54729 -17.26400 82.65286 1.000 38.77628 254 SER B N 1
ATOM 5682 C CA . SER B 1 254 ? -64.16118 -17.64763 84.00580 1.000 37.02100 254 SER B CA 1
ATOM 5683 C C . SER B 1 254 ? -62.69497 -17.36077 84.29997 1.000 41.45751 254 SER B C 1
ATOM 5684 O O . SER B 1 254 ? -62.20918 -17.67000 85.39753 1.000 41.95233 254 SER B O 1
ATOM 5687 N N . ASP B 1 255 ? -61.98619 -16.78619 83.32527 1.000 37.43413 255 ASP B N 1
ATOM 5688 C CA . ASP B 1 255 ? -60.55419 -16.51427 83.45960 1.000 34.64610 255 ASP B CA 1
ATOM 5689 C C . ASP B 1 255 ? -60.33714 -15.28445 84.33635 1.000 36.78620 255 ASP B C 1
ATOM 5690 O O . ASP B 1 255 ? -60.76176 -14.18817 83.95960 1.000 35.41979 255 ASP B O 1
ATOM 5695 N N . PRO B 1 256 ? -59.67458 -15.40722 85.48896 1.000 42.86658 256 PRO B N 1
ATOM 5696 C CA . PRO B 1 256 ? -59.65378 -14.26997 86.42878 1.000 38.93674 256 PRO B CA 1
ATOM 5697 C C . PRO B 1 256 ? -58.75185 -13.12459 85.99335 1.000 39.00533 256 PRO B C 1
ATOM 5698 O O . PRO B 1 256 ? -59.02421 -11.97109 86.35100 1.000 35.44406 256 PRO B O 1
ATOM 5702 N N . SER B 1 257 ? -57.68842 -13.39759 85.23245 1.000 42.76331 257 SER B N 1
ATOM 5703 C CA . SER B 1 257 ? -56.78884 -12.32909 84.80491 1.000 37.65022 257 SER B CA 1
ATOM 5704 C C . SER B 1 257 ? -57.38700 -11.51449 83.66971 1.000 40.48259 257 SER B C 1
ATOM 5705 O O . SER B 1 257 ? -57.22355 -10.28579 83.63461 1.000 39.57859 257 SER B O 1
ATOM 5708 N N . TYR B 1 258 ? -58.05179 -12.18693 82.72385 1.000 35.70062 258 TYR B N 1
ATOM 5709 C CA . TYR B 1 258 ? -58.78715 -11.47382 81.68602 1.000 35.62076 258 TYR B CA 1
ATOM 5710 C C . TYR B 1 258 ? -59.89206 -10.60904 82.29155 1.000 33.05370 258 TYR B C 1
ATOM 5711 O O . TYR B 1 258 ? -60.05310 -9.44251 81.91589 1.000 34.21356 258 TYR B O 1
ATOM 5720 N N . ALA B 1 259 ? -60.66026 -11.16442 83.23227 1.000 31.10751 259 ALA B N 1
ATOM 5721 C CA . ALA B 1 259 ? -61.65485 -10.37236 83.95294 1.000 33.08376 259 ALA B CA 1
ATOM 5722 C C . ALA B 1 259 ? -61.00719 -9.19097 84.66169 1.000 35.50750 259 ALA B C 1
ATOM 5723 O O . ALA B 1 259 ? -61.55526 -8.07579 84.66365 1.000 33.70225 259 ALA B O 1
ATOM 5725 N N . GLY B 1 260 ? -59.84357 -9.42682 85.28407 1.000 35.00054 260 GLY B N 1
ATOM 5726 C CA . GLY B 1 260 ? -59.12508 -8.35513 85.94809 1.000 36.02281 260 GLY B CA 1
ATOM 5727 C C . GLY B 1 260 ? -58.61502 -7.31324 84.97817 1.000 33.63830 260 GLY B C 1
ATOM 5728 O O . GLY B 1 260 ? -58.58681 -6.12294 85.30216 1.000 31.35099 260 GLY B O 1
ATOM 5729 N N . MET B 1 261 ? -58.22659 -7.74116 83.77204 1.000 32.87981 261 MET B N 1
ATOM 5730 C CA . MET B 1 261 ? -57.84730 -6.79403 82.72852 1.000 33.77582 261 MET B CA 1
ATOM 5731 C C . MET B 1 261 ? -58.99611 -5.84460 82.40227 1.000 35.15511 261 MET B C 1
ATOM 5732 O O . MET B 1 261 ? -58.79870 -4.63187 82.28228 1.000 35.95677 261 MET B O 1
ATOM 5737 N N . ILE B 1 262 ? -60.20980 -6.38500 82.26310 1.000 36.49911 262 ILE B N 1
ATOM 5738 C CA . ILE B 1 262 ? -61.36103 -5.57646 81.87909 1.000 35.38738 262 ILE B CA 1
ATOM 5739 C C . ILE B 1 262 ? -61.75916 -4.65002 83.02225 1.000 34.28473 262 ILE B C 1
ATOM 5740 O O . ILE B 1 262 ? -62.29462 -3.55915 82.79513 1.000 30.55018 262 ILE B O 1
ATOM 5745 N N . TRP B 1 263 ? -61.47692 -5.05128 84.26424 1.000 37.12513 263 TRP B N 1
ATOM 5746 C CA . TRP B 1 263 ? -61.79156 -4.20968 85.41901 1.000 36.10437 263 TRP B CA 1
ATOM 5747 C C . TRP B 1 263 ? -60.87368 -2.99094 85.48416 1.000 37.35888 263 TRP B C 1
ATOM 5748 O O . TRP B 1 263 ? -61.32677 -1.87332 85.75702 1.000 34.92869 263 TRP B O 1
ATOM 5759 N N . ASN B 1 264 ? -59.57585 -3.19577 85.25043 1.000 36.23593 264 ASN B N 1
ATOM 5760 C CA . ASN B 1 264 ? -58.64644 -2.08057 85.14649 1.000 35.21769 264 ASN B CA 1
ATOM 5761 C C . ASN B 1 264 ? -59.01943 -1.18729 83.97081 1.000 38.13554 264 ASN B C 1
ATOM 5762 O O . ASN B 1 264 ? -58.93361 0.04396 84.05118 1.000 40.64911 264 ASN B O 1
ATOM 5767 N N . LEU B 1 265 ? -59.45770 -1.78776 82.87451 1.000 31.32150 265 LEU B N 1
ATOM 5768 C CA . LEU B 1 265 ? -59.83696 -0.98119 81.73042 1.000 33.19113 265 LEU B CA 1
ATOM 5769 C C . LEU B 1 265 ? -61.08336 -0.17427 82.03283 1.000 34.93451 265 LEU B C 1
ATOM 5770 O O . LEU B 1 265 ? -61.20361 0.98031 81.61189 1.000 35.66917 265 LEU B O 1
ATOM 5775 N N . ASP B 1 266 ? -62.01979 -0.77128 82.76286 1.000 35.91349 266 ASP B N 1
ATOM 5776 C CA . ASP B 1 266 ? -63.24242 -0.06743 83.10297 1.000 34.66884 266 ASP B CA 1
ATOM 5777 C C . ASP B 1 266 ? -62.96713 1.07477 84.06947 1.000 37.95406 266 ASP B C 1
ATOM 5778 O O . ASP B 1 266 ? -63.60590 2.13008 83.98627 1.000 37.38697 266 ASP B O 1
ATOM 5783 N N . GLN B 1 267 ? -62.04013 0.88035 85.01020 1.000 35.20919 267 GLN B N 1
ATOM 5784 C CA . GLN B 1 267 ? -61.64521 1.99627 85.85919 1.000 35.23614 267 GLN B CA 1
ATOM 5785 C C . GLN B 1 267 ? -61.08713 3.13343 85.01821 1.000 36.07217 267 GLN B C 1
ATOM 5786 O O . GLN B 1 267 ? -61.43469 4.30012 85.22588 1.000 39.83788 267 GLN B O 1
ATOM 5792 N N . ASN B 1 268 ? -60.25570 2.80087 84.03055 1.000 33.90176 268 ASN B N 1
ATOM 5793 C CA . ASN B 1 268 ? -59.63332 3.81270 83.18713 1.000 33.68377 268 ASN B CA 1
ATOM 5794 C C . ASN B 1 268 ? -60.65054 4.54390 82.32708 1.000 39.41652 268 ASN B C 1
ATOM 5795 O O . ASN B 1 268 ? -60.50202 5.74396 82.08008 1.000 41.44594 268 ASN B O 1
ATOM 5800 N N . ILE B 1 269 ? -61.67933 3.83983 81.84568 1.000 40.03164 269 ILE B N 1
ATOM 5801 C CA . ILE B 1 269 ? -62.73211 4.50421 81.08325 1.000 36.34376 269 ILE B CA 1
ATOM 5802 C C . ILE B 1 269 ? -63.40554 5.56562 81.93920 1.000 36.63348 269 ILE B C 1
ATOM 5803 O O . ILE B 1 269 ? -63.70170 6.66675 81.46542 1.000 37.54504 269 ILE B O 1
ATOM 5808 N N . GLY B 1 270 ? -63.63384 5.26207 83.21826 1.000 37.82242 270 GLY B N 1
ATOM 5809 C CA . GLY B 1 270 ? -64.25044 6.23607 84.10354 1.000 32.30179 270 GLY B CA 1
ATOM 5810 C C . GLY B 1 270 ? -63.40532 7.48243 84.27609 1.000 37.64644 270 GLY B C 1
ATOM 5811 O O . GLY B 1 270 ? -63.92674 8.59681 84.29249 1.000 44.31608 270 GLY B O 1
ATOM 5812 N N . ARG B 1 271 ? -62.09060 7.31191 84.40975 1.000 35.31649 271 ARG B N 1
ATOM 5813 C CA . ARG B 1 271 ? -61.19718 8.46135 84.46934 1.000 36.92446 271 ARG B CA 1
ATOM 5814 C C . ARG B 1 271 ? -61.25299 9.26224 83.17422 1.000 39.98916 271 ARG B C 1
ATOM 5815 O O . ARG B 1 271 ? -61.23450 10.50002 83.19522 1.000 42.45698 271 ARG B O 1
ATOM 5823 N N . LEU B 1 272 ? -61.29882 8.57588 82.03151 1.000 35.93264 272 LEU B N 1
ATOM 5824 C CA . LEU B 1 272 ? -61.34229 9.29213 80.76300 1.000 35.10144 272 LEU B CA 1
ATOM 5825 C C . LEU B 1 272 ? -62.62502 10.09826 80.63440 1.000 36.35292 272 LEU B C 1
ATOM 5826 O O . LEU B 1 272 ? -62.58951 11.27086 80.25519 1.000 37.45479 272 LEU B O 1
ATOM 5831 N N . LEU B 1 273 ? -63.76581 9.50463 80.98307 1.000 37.91152 273 LEU B N 1
ATOM 5832 C CA . LEU B 1 273 ? -65.02701 10.20814 80.79512 1.000 36.45369 273 LEU B CA 1
ATOM 5833 C C . LEU B 1 273 ? -65.25206 11.26283 81.86328 1.000 38.04054 273 LEU B C 1
ATOM 5834 O O . LEU B 1 273 ? -65.90117 12.28138 81.59916 1.000 35.36467 273 LEU B O 1
ATOM 5839 N N . GLU B 1 274 ? -64.71317 11.05218 83.06132 1.000 40.81081 274 GLU B N 1
ATOM 5840 C CA . GLU B 1 274 ? -64.78727 12.10170 84.06630 1.000 43.16151 274 GLU B CA 1
ATOM 5841 C C . GLU B 1 274 ? -63.90554 13.27761 83.68161 1.000 42.37612 274 GLU B C 1
ATOM 5842 O O . GLU B 1 274 ? -64.27741 14.43241 83.91634 1.000 44.36252 274 GLU B O 1
ATOM 5848 N N . ALA B 1 275 ? -62.75834 13.00539 83.05718 1.000 38.85272 275 ALA B N 1
ATOM 5849 C CA . ALA B 1 275 ? -61.90691 14.08661 82.57623 1.000 43.73151 275 ALA B CA 1
ATOM 5850 C C . ALA B 1 275 ? -62.58599 14.86506 81.45243 1.000 43.07275 275 ALA B C 1
ATOM 5851 O O . ALA B 1 275 ? -62.54211 16.10075 81.42525 1.000 38.96453 275 ALA B O 1
ATOM 5853 N N . LEU B 1 276 ? -63.21014 14.15417 80.51202 1.000 40.85898 276 LEU B N 1
ATOM 5854 C CA . LEU B 1 276 ? -63.97256 14.81061 79.45785 1.000 39.64810 276 LEU B CA 1
ATOM 5855 C C . LEU B 1 276 ? -65.08448 15.67825 80.03577 1.000 41.00340 276 LEU B C 1
ATOM 5856 O O . LEU B 1 276 ? -65.44637 16.70572 79.45011 1.000 40.21038 276 LEU B O 1
ATOM 5861 N N . SER B 1 277 ? -65.63638 15.27397 81.18063 1.000 40.75938 277 SER B N 1
ATOM 5862 C CA . SER B 1 277 ? -66.69225 16.03159 81.83454 1.000 39.50071 277 SER B CA 1
ATOM 5863 C C . SER B 1 277 ? -66.13092 17.26017 82.53771 1.000 41.20984 277 SER B C 1
ATOM 5864 O O . SER B 1 277 ? -66.68491 18.35639 82.41143 1.000 40.76063 277 SER B O 1
ATOM 5867 N N . GLU B 1 278 ? -65.02824 17.09151 83.28030 1.000 39.96355 278 GLU B N 1
ATOM 5868 C CA . GLU B 1 278 ? -64.41180 18.21817 83.98273 1.000 45.22110 278 GLU B CA 1
ATOM 5869 C C . GLU B 1 278 ? -63.95460 19.31625 83.02275 1.000 44.12806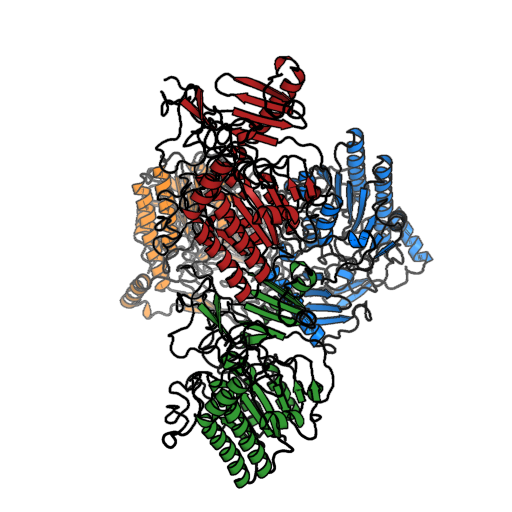 278 GLU B C 1
ATOM 5870 O O . GLU B 1 278 ? -63.91837 20.49229 83.40640 1.000 47.91923 278 GLU B O 1
ATOM 5876 N N . CYS B 1 279 ? -63.60789 18.96668 81.77961 1.000 41.51707 279 CYS B N 1
ATOM 5877 C CA . CYS B 1 279 ? -63.32959 19.97562 80.76424 1.000 41.77325 279 CYS B CA 1
ATOM 5878 C C . CYS B 1 279 ? -64.58746 20.50797 80.08429 1.000 36.87278 279 CYS B C 1
ATOM 5879 O O . CYS B 1 279 ? -64.46765 21.30191 79.14781 1.000 40.55220 279 CYS B O 1
ATOM 5882 N N . GLY B 1 280 ? -65.77593 20.09964 80.52183 1.000 40.44905 280 GLY B N 1
ATOM 5883 C CA . GLY B 1 280 ? -67.01527 20.67627 80.02407 1.000 40.66659 280 GLY B CA 1
ATOM 5884 C C . GLY B 1 280 ? -67.42936 20.22293 78.64264 1.000 45.07087 280 GLY B C 1
ATOM 5885 O O . GLY B 1 280 ? -68.14094 20.95091 77.94373 1.000 44.88705 280 GLY B O 1
ATOM 5886 N N . GLU B 1 281 ? -67.00832 19.03473 78.22315 1.000 45.47426 281 GLU B N 1
ATOM 5887 C CA . GLU B 1 281 ? -67.25019 18.56673 76.86977 1.000 45.31501 281 GLU B CA 1
ATOM 5888 C C . GLU B 1 281 ? -68.26413 17.43382 76.79449 1.000 44.38143 281 GLU B C 1
ATOM 5889 O O . GLU B 1 281 ? -68.55881 16.97070 75.68682 1.000 47.44810 281 GLU B O 1
ATOM 5895 N N . GLU B 1 282 ? -68.81482 16.98691 77.93070 1.000 40.50865 282 GLU B N 1
ATOM 5896 C CA . GLU B 1 282 ? -69.71235 15.83454 77.92322 1.000 44.35545 282 GLU B CA 1
ATOM 5897 C C . GLU B 1 282 ? -70.85817 16.02440 76.93194 1.000 45.01335 282 GLU B C 1
ATOM 5898 O O . GLU B 1 282 ? -71.15873 15.13021 76.13176 1.000 46.28295 282 GLU B O 1
ATOM 5904 N N . GLU B 1 283 ? -71.47660 17.20281 76.93513 1.000 42.50990 283 GLU B N 1
ATOM 5905 C CA . GLU B 1 283 ? -72.67907 17.40469 76.14344 1.000 45.37914 283 GLU B CA 1
ATOM 5906 C C . GLU B 1 283 ? -72.39296 17.67592 74.66740 1.000 44.25106 283 GLU B C 1
ATOM 5907 O O . GLU B 1 283 ? -73.32881 17.65232 73.85657 1.000 41.07474 283 GLU B O 1
ATOM 5913 N N . ASN B 1 284 ? -71.12985 17.88373 74.29025 1.000 43.38493 284 ASN B N 1
ATOM 5914 C CA . ASN B 1 284 ? -70.75918 18.13288 72.89878 1.000 43.59419 284 ASN B CA 1
ATOM 5915 C C . ASN B 1 284 ? -69.82359 17.07868 72.34097 1.000 39.85175 284 ASN B C 1
ATOM 5916 O O . ASN B 1 284 ? -69.18444 17.32188 71.31942 1.000 39.46013 284 ASN B O 1
ATOM 5921 N N . THR B 1 285 ? -69.70949 15.92435 72.98510 1.000 39.38463 285 THR B N 1
ATOM 5922 C CA . THR B 1 285 ? -68.81350 14.88386 72.50665 1.000 44.89931 285 THR B CA 1
ATOM 5923 C C . THR B 1 285 ? -69.60295 13.62320 72.17012 1.000 39.39543 285 THR B C 1
ATOM 5924 O O . THR B 1 285 ? -70.38213 13.12801 72.99576 1.000 34.92996 285 THR B O 1
ATOM 5928 N N . VAL B 1 286 ? -69.42937 13.15481 70.93326 1.000 35.68263 286 VAL B N 1
ATOM 5929 C CA . VAL B 1 286 ? -69.85179 11.82226 70.51299 1.000 33.56089 286 VAL B CA 1
ATOM 5930 C C . VAL B 1 286 ? -68.84047 10.81839 71.05524 1.000 34.87098 286 VAL B C 1
ATOM 5931 O O . VAL B 1 286 ? -67.65479 10.86716 70.70456 1.000 37.94439 286 VAL B O 1
ATOM 5935 N N . VAL B 1 287 ? -69.29629 9.91722 71.92089 1.000 28.89999 287 VAL B N 1
ATOM 5936 C CA . VAL B 1 287 ? -68.45431 8.87033 72.49657 1.000 30.29964 287 VAL B CA 1
ATOM 5937 C C . VAL B 1 287 ? -68.86074 7.52926 71.88427 1.000 32.76530 287 VAL B C 1
ATOM 5938 O O . VAL B 1 287 ? -70.01943 7.10937 72.00307 1.000 31.42701 287 VAL B O 1
ATOM 5942 N N . VAL B 1 288 ? -67.92052 6.86048 71.22296 1.000 27.84132 288 VAL B N 1
ATOM 5943 C CA . VAL B 1 288 ? -68.15072 5.54059 70.64661 1.000 33.33434 288 VAL B CA 1
ATOM 5944 C C . VAL B 1 288 ? -67.25507 4.53354 71.36142 1.000 36.15761 288 VAL B C 1
ATOM 5945 O O . VAL B 1 288 ? -66.05345 4.77501 71.53381 1.000 34.51548 288 VAL B O 1
ATOM 5949 N N . PHE B 1 289 ? -67.83198 3.39753 71.75062 1.000 32.55458 289 PHE B N 1
ATOM 5950 C CA . PHE B 1 289 ? -67.08850 2.32313 72.39065 1.000 29.98046 289 PHE B CA 1
ATOM 5951 C C . PHE B 1 289 ? -67.28418 1.05298 71.58427 1.000 34.97005 289 PHE B C 1
ATOM 5952 O O . PHE B 1 289 ? -68.42349 0.61236 71.38846 1.000 35.22901 289 PHE B O 1
ATOM 5960 N N . THR B 1 290 ? -66.18205 0.45900 71.13028 1.000 31.23721 290 THR B N 1
ATOM 5961 C CA . THR B 1 290 ? -66.27969 -0.68090 70.22990 1.000 32.80508 290 THR B CA 1
ATOM 5962 C C . THR B 1 290 ? -64.95173 -1.44517 70.23777 1.000 29.89163 290 THR B C 1
ATOM 5963 O O . THR B 1 290 ? -64.03268 -1.12836 70.99194 1.000 32.58829 290 THR B O 1
ATOM 5967 N N . SER B 1 291 ? -64.87342 -2.48472 69.41174 1.000 29.21423 291 SER B N 1
ATOM 5968 C CA . SER B 1 291 ? -63.69258 -3.32683 69.30609 1.000 31.68659 291 SER B CA 1
ATOM 5969 C C . SER B 1 291 ? -63.44396 -3.64719 67.83326 1.000 32.64772 291 SER B C 1
ATOM 5970 O O . SER B 1 291 ? -64.30120 -3.43368 66.97477 1.000 30.67565 291 SER B O 1
ATOM 5973 N N . ASP B 1 292 ? -62.24474 -4.13623 67.52089 1.000 34.82795 292 ASP B N 1
ATOM 5974 C CA . ASP B 1 292 ? -61.88999 -4.28192 66.11256 1.000 34.05462 292 ASP B CA 1
ATOM 5975 C C . ASP B 1 292 ? -62.17244 -5.67476 65.55565 1.000 29.81878 292 ASP B C 1
ATOM 5976 O O . ASP B 1 292 ? -62.19124 -5.84447 64.33583 1.000 28.65162 292 ASP B O 1
ATOM 5981 N N . ASN B 1 293 ? -62.39716 -6.66399 66.40941 1.000 30.03412 293 ASN B N 1
ATOM 5982 C CA . ASN B 1 293 ? -62.85575 -7.98471 65.98828 1.000 34.73945 293 ASN B CA 1
ATOM 5983 C C . ASN B 1 293 ? -63.36878 -8.69525 67.23049 1.000 33.74965 293 ASN B C 1
ATOM 5984 O O . ASN B 1 293 ? -63.33389 -8.13882 68.33329 1.000 29.34594 293 ASN B O 1
ATOM 5989 N N . GLY B 1 294 ? -63.84514 -9.93009 67.04353 1.000 30.57940 294 GLY B N 1
ATOM 5990 C CA . GLY B 1 294 ? -64.40459 -10.70730 68.13357 1.000 31.28294 294 GLY B CA 1
ATOM 5991 C C . GLY B 1 294 ? -63.33821 -11.14531 69.11158 1.000 28.25855 294 GLY B C 1
ATOM 5992 O O . GLY B 1 294 ? -62.14811 -10.90731 68.92501 1.000 30.62988 294 GLY B O 1
ATOM 5993 N N . GLY B 1 295 ? -63.77424 -11.81126 70.17930 1.000 27.79172 295 GLY B N 1
ATOM 5994 C CA . GLY B 1 295 ? -62.87077 -12.14955 71.27804 1.000 28.72738 295 GLY B CA 1
ATOM 5995 C C . GLY B 1 295 ? -62.07234 -13.42501 71.06116 1.000 30.80332 295 GLY B C 1
ATOM 5996 O O . GLY B 1 295 ? -62.53563 -14.37998 70.43758 1.000 35.00823 295 GLY B O 1
ATOM 5997 N N . LEU B 1 296 ? -60.85366 -13.43976 71.59123 1.000 32.96589 296 LEU B N 1
ATOM 5998 C CA . LEU B 1 296 ? -59.98432 -14.60513 71.42759 1.000 32.41002 296 LEU B CA 1
ATOM 5999 C C . LEU B 1 296 ? -60.51981 -15.74339 72.28608 1.000 34.29072 296 LEU B C 1
ATOM 6000 O O . LEU B 1 296 ? -60.46655 -15.69084 73.51972 1.000 34.12450 296 LEU B O 1
ATOM 6005 N N . ALA B 1 297 ? -61.05282 -16.76952 71.63367 1.000 34.24610 297 ALA B N 1
ATOM 6006 C CA . ALA B 1 297 ? -61.64779 -17.89218 72.33661 1.000 33.41670 297 ALA B CA 1
ATOM 6007 C C . ALA B 1 297 ? -61.14731 -19.26604 71.89201 1.000 33.74628 297 ALA B C 1
ATOM 6008 O O . ALA B 1 297 ? -61.53867 -20.26537 72.49829 1.000 36.39310 297 ALA B O 1
ATOM 6010 N N . THR B 1 298 ? -60.29610 -19.36033 70.86792 1.000 33.65683 298 THR B N 1
ATOM 6011 C CA . THR B 1 298 ? -59.97598 -20.66855 70.30885 1.000 37.23476 298 THR B CA 1
ATOM 6012 C C . THR B 1 298 ? -58.47979 -20.97045 70.21293 1.000 40.94992 298 THR B C 1
ATOM 6013 O O . THR B 1 298 ? -58.11554 -21.99460 69.62025 1.000 40.20359 298 THR B O 1
ATOM 6017 N N . SER B 1 299 ? -57.61038 -20.14090 70.78798 1.000 38.00200 299 SER B N 1
ATOM 6018 C CA . SER B 1 299 ? -56.17139 -20.41409 70.80177 1.000 36.38207 299 SER B CA 1
ATOM 6019 C C . SER B 1 299 ? -55.47893 -19.33124 71.62143 1.000 33.38902 299 SER B C 1
ATOM 6020 O O . SER B 1 299 ? -56.12527 -18.44345 72.18168 1.000 36.94767 299 SER B O 1
ATOM 6023 N N . GLU B 1 300 ? -54.14972 -19.42304 71.68268 1.000 34.02665 300 GLU B N 1
ATOM 6024 C CA . GLU B 1 300 ? -53.29125 -18.43540 72.34112 1.000 31.62282 300 GLU B CA 1
ATOM 6025 C C . GLU B 1 300 ? -53.75851 -18.12056 73.75243 1.000 34.96720 300 GLU B C 1
ATOM 6026 O O . GLU B 1 300 ? -53.65382 -16.98411 74.21605 1.000 38.88388 300 GLU B O 1
ATOM 6032 N N . GLY B 1 301 ? -54.25630 -19.14150 74.44948 1.000 30.40992 301 GLY B N 1
ATOM 6033 C CA . GLY B 1 301 ? -54.63698 -19.01861 75.83296 1.000 29.57951 301 GLY B CA 1
ATOM 6034 C C . GLY B 1 301 ? -56.12632 -18.91505 76.06342 1.000 39.78713 301 GLY B C 1
ATOM 6035 O O . GLY B 1 301 ? -56.56514 -19.05659 77.21928 1.000 37.61775 301 GLY B O 1
ATOM 6036 N N . SER B 1 302 ? -56.91398 -18.67259 74.99383 1.000 35.22871 302 SER B N 1
ATOM 6037 C CA . SER B 1 302 ? -58.37663 -18.55749 74.98231 1.000 34.01062 302 SER B CA 1
ATOM 6038 C C . SER B 1 302 ? -58.90988 -17.81924 76.21362 1.000 30.97571 302 SER B C 1
ATOM 6039 O O . SER B 1 302 ? -59.56515 -18.42789 77.07459 1.000 31.30623 302 SER B O 1
ATOM 6042 N N . PRO B 1 303 ? -58.66143 -16.51118 76.33023 1.000 31.78033 303 PRO B N 1
ATOM 6043 C CA . PRO B 1 303 ? -59.01164 -15.81255 77.57486 1.000 33.00679 303 PRO B CA 1
ATOM 6044 C C . PRO B 1 303 ? -60.49866 -15.56374 77.75474 1.000 29.17699 303 PRO B C 1
ATOM 6045 O O . PRO B 1 303 ? -60.94107 -15.39674 78.89548 1.000 30.50827 303 PRO B O 1
ATOM 6049 N N . THR B 1 304 ? -61.29386 -15.53454 76.69227 1.000 30.44419 304 THR B N 1
ATOM 6050 C CA . THR B 1 304 ? -62.72854 -15.31374 76.86358 1.000 32.71504 304 THR B CA 1
ATOM 6051 C C . THR B 1 304 ? -63.53649 -16.33783 76.06872 1.000 32.86765 304 THR B C 1
ATOM 6052 O O . THR B 1 304 ? -62.99676 -17.18448 75.34207 1.000 30.05266 304 THR B O 1
ATOM 6056 N N . CYS B 1 305 ? -64.85596 -16.25464 76.23574 1.000 32.03899 305 CYS B N 1
ATOM 6057 C CA . CYS B 1 305 ? -65.79976 -17.10957 75.53473 1.000 36.07578 305 CYS B CA 1
ATOM 6058 C C . CYS B 1 305 ? -66.88296 -16.23280 74.91479 1.000 34.77641 305 CYS B C 1
ATOM 6059 O O . CYS B 1 305 ? -67.33610 -15.26299 75.53137 1.000 32.16837 305 CYS B O 1
ATOM 6062 N N . ASN B 1 306 ? -67.27469 -16.56619 73.68299 1.000 31.27770 306 ASN B N 1
ATOM 6063 C CA . ASN B 1 306 ? -68.23158 -15.77914 72.91684 1.000 31.04021 306 ASN B CA 1
ATOM 6064 C C . ASN B 1 306 ? -69.58319 -16.45947 72.77855 1.000 32.68658 306 ASN B C 1
ATOM 6065 O O . ASN B 1 306 ? -70.45811 -15.91504 72.09742 1.000 29.69334 306 ASN B O 1
ATOM 6070 N N . LEU B 1 307 ? -69.77389 -17.62041 73.41774 1.000 31.00087 307 LEU B N 1
ATOM 6071 C CA . LEU B 1 307 ? -71.02076 -18.36100 73.32315 1.000 31.61484 307 LEU B CA 1
ATOM 6072 C C . LEU B 1 307 ? -72.17863 -17.52484 73.87295 1.000 35.55491 307 LEU B C 1
ATOM 6073 O O . LEU B 1 307 ? -72.02318 -16.86180 74.90352 1.000 35.90627 307 LEU B O 1
ATOM 6078 N N . PRO B 1 308 ? -73.37059 -17.56064 73.24158 1.000 33.09505 308 PRO B N 1
ATOM 6079 C CA . PRO B 1 308 ? -73.79946 -18.48533 72.17835 1.000 33.05314 308 PRO B CA 1
ATOM 6080 C C . PRO B 1 308 ? -73.39275 -18.11099 70.74691 1.000 32.00464 308 PRO B C 1
ATOM 6081 O O . PRO B 1 308 ? -73.88454 -18.70282 69.77170 1.000 29.26906 308 PRO B O 1
ATOM 6085 N N . ALA B 1 309 ? -72.52341 -17.12697 70.59354 1.000 30.00732 309 ALA B N 1
ATOM 6086 C CA . ALA B 1 309 ? -71.97538 -16.86815 69.27457 1.000 28.91926 309 ALA B CA 1
ATOM 6087 C C . ALA B 1 309 ? -70.79559 -17.80427 69.04914 1.000 30.62155 309 ALA B C 1
ATOM 6088 O O . ALA B 1 309 ? -69.96095 -17.99430 69.93848 1.000 33.16592 309 ALA B O 1
ATOM 6090 N N . SER B 1 310 ? -70.74661 -18.40848 67.86394 1.000 30.38253 310 SER B N 1
ATOM 6091 C CA . SER B 1 310 ? -69.82181 -19.50417 67.58977 1.000 33.66359 310 SER B CA 1
ATOM 6092 C C . SER B 1 310 ? -68.40761 -18.99883 67.28273 1.000 33.45529 310 SER B C 1
ATOM 6093 O O . SER B 1 310 ? -68.22616 -18.00483 66.58319 1.000 37.38174 310 SER B O 1
ATOM 6096 N N . GLU B 1 311 ? -67.41140 -19.69895 67.81169 1.000 34.39866 311 GLU B N 1
ATOM 6097 C CA . GLU B 1 311 ? -65.95254 -19.49843 67.61732 1.000 31.69648 311 GLU B CA 1
ATOM 6098 C C . GLU B 1 311 ? -65.57065 -18.10257 68.12338 1.000 32.31858 311 GLU B C 1
ATOM 6099 O O . GLU B 1 311 ? -66.05502 -17.68092 69.18389 1.000 31.73081 311 GLU B O 1
ATOM 6105 N N . GLY B 1 312 ? -64.69538 -17.39247 67.41957 1.000 28.68589 312 GLY B N 1
ATOM 6106 C CA . GLY B 1 312 ? -64.09816 -16.18852 67.95790 1.000 25.39078 312 GLY B CA 1
ATOM 6107 C C . GLY B 1 312 ? -63.13234 -15.60080 66.95330 1.000 31.98414 312 GLY B C 1
ATOM 6108 O O . GLY B 1 312 ? -63.16766 -15.94126 65.76461 1.000 30.82974 312 GLY B O 1
ATOM 6109 N N . LYS B 1 313 ? -62.27372 -14.69731 67.44392 1.000 31.21629 313 LYS B N 1
ATOM 6110 C CA . LYS B 1 313 ? -61.31577 -14.01177 66.58355 1.000 26.37463 313 LYS B CA 1
ATOM 6111 C C . LYS B 1 313 ? -60.62315 -15.00163 65.66364 1.000 29.29242 313 LYS B C 1
ATOM 6112 O O . LYS B 1 313 ? -60.24956 -16.09713 66.08394 1.000 33.39816 313 LYS B O 1
ATOM 6118 N N . GLY B 1 314 ? -60.44721 -14.61012 64.40517 1.000 26.14662 314 GLY B N 1
ATOM 6119 C CA . GLY B 1 314 ? -59.86891 -15.47179 63.41209 1.000 22.47279 314 GLY B CA 1
ATOM 6120 C C . GLY B 1 314 ? -60.87131 -16.28264 62.61518 1.000 30.23342 314 GLY B C 1
ATOM 6121 O O . GLY B 1 314 ? -60.47884 -16.93241 61.63736 1.000 28.02653 314 GLY B O 1
ATOM 6122 N N . TRP B 1 315 ? -62.15433 -16.26440 62.98917 1.000 32.30844 315 TRP B N 1
ATOM 6123 C CA . TRP B 1 315 ? -63.18585 -17.01451 62.28344 1.000 27.91151 315 TRP B CA 1
ATOM 6124 C C . TRP B 1 315 ? -64.24670 -16.06981 61.74202 1.000 24.83306 315 TRP B C 1
ATOM 6125 O O . TRP B 1 315 ? -64.47721 -14.98869 62.29725 1.000 31.96260 315 TRP B O 1
ATOM 6136 N N . VAL B 1 316 ? -64.91049 -16.49467 60.66570 1.000 24.49033 316 VAL B N 1
ATOM 6137 C CA . VAL B 1 316 ? -65.99416 -15.71013 60.07273 1.000 26.77611 316 VAL B CA 1
ATOM 6138 C C . VAL B 1 316 ? -67.34351 -16.14863 60.62793 1.000 31.76155 316 VAL B C 1
ATOM 6139 O O . VAL B 1 316 ? -68.39350 -15.69756 60.15716 1.000 36.92107 316 VAL B O 1
ATOM 6143 N N . TYR B 1 317 ? -67.33756 -17.04387 61.60495 1.000 27.79545 317 TYR B N 1
ATOM 6144 C CA . TYR B 1 317 ? -68.54160 -17.25892 62.37660 1.000 29.78924 317 TYR B CA 1
ATOM 6145 C C . TYR B 1 317 ? -68.80610 -16.03577 63.26745 1.000 35.29961 317 TYR B C 1
ATOM 6146 O O . TYR B 1 317 ? -67.93755 -15.17293 63.45734 1.000 32.69681 317 TYR B O 1
ATOM 6155 N N . GLU B 1 318 ? -70.03278 -15.96097 63.80910 1.000 32.90668 318 GLU B N 1
ATOM 6156 C CA . GLU B 1 318 ? -70.48500 -14.74346 64.48501 1.000 28.45248 318 GLU B CA 1
ATOM 6157 C C . GLU B 1 318 ? -69.57080 -14.36182 65.63839 1.000 32.49948 318 GLU B C 1
ATOM 6158 O O . GLU B 1 318 ? -69.34275 -13.17288 65.87823 1.000 31.24292 318 GLU B O 1
ATOM 6164 N N . GLY B 1 319 ? -69.03596 -15.35146 66.35770 1.000 30.53926 319 GLY B N 1
ATOM 6165 C CA . GLY B 1 319 ? -68.17787 -15.07656 67.49006 1.000 28.62198 319 GLY B CA 1
ATOM 6166 C C . GLY B 1 319 ? -66.90009 -14.34909 67.12890 1.000 35.41798 319 GLY B C 1
ATOM 6167 O O . GLY B 1 319 ? -66.27482 -13.73268 68.00636 1.000 30.92325 319 GLY B O 1
ATOM 6168 N N . GLY B 1 320 ? -66.49892 -14.39482 65.85968 1.000 31.31134 320 GLY B N 1
ATOM 6169 C CA . GLY B 1 320 ? -65.30487 -13.69039 65.43975 1.000 31.55238 320 GLY B CA 1
ATOM 6170 C C . GLY B 1 320 ? -65.57603 -12.32843 64.84489 1.000 30.73571 320 GLY B C 1
ATOM 6171 O O . GLY B 1 320 ? -64.69326 -11.47120 64.79732 1.000 34.69907 320 GLY B O 1
ATOM 6172 N N . THR B 1 321 ? -66.80525 -12.11321 64.39570 1.000 32.59267 321 THR B N 1
ATOM 6173 C CA . THR B 1 321 ? -67.17267 -10.86413 63.75489 1.000 29.33533 321 THR B CA 1
ATOM 6174 C C . THR B 1 321 ? -67.96213 -9.95112 64.67216 1.000 30.16370 321 THR B C 1
ATOM 6175 O O . THR B 1 321 ? -67.94959 -8.72979 64.46390 1.000 28.69828 321 THR B O 1
ATOM 6179 N N . ARG B 1 322 ? -68.62943 -10.50784 65.68225 1.000 28.64485 322 ARG B N 1
ATOM 6180 C CA . ARG B 1 322 ? -69.50291 -9.70593 66.52586 1.000 29.02938 322 ARG B CA 1
ATOM 6181 C C . ARG B 1 322 ? -68.67406 -8.93973 67.52963 1.000 28.89301 322 ARG B C 1
ATOM 6182 O O . ARG B 1 322 ? -67.69739 -9.44517 68.08330 1.000 31.74674 322 ARG B O 1
ATOM 6190 N N . VAL B 1 323 ? -69.08856 -7.70251 67.75703 1.000 31.63358 323 VAL B N 1
ATOM 6191 C CA . VAL B 1 323 ? -68.31064 -6.73840 68.51624 1.000 30.94648 323 VAL B CA 1
ATOM 6192 C C . VAL B 1 323 ? -69.26852 -5.87708 69.31554 1.000 28.89691 323 VAL B C 1
ATOM 6193 O O . VAL B 1 323 ? -70.43834 -5.71110 68.94588 1.000 33.66958 323 VAL B O 1
ATOM 6197 N N . PRO B 1 324 ? -68.83522 -5.38543 70.46188 1.000 33.54579 324 PRO B N 1
ATOM 6198 C CA . PRO B 1 324 ? -69.70160 -4.47978 71.22599 1.000 28.23627 324 PRO B CA 1
ATOM 6199 C C . PRO B 1 324 ? -69.71615 -3.07061 70.63512 1.000 28.84888 324 PRO B C 1
ATOM 6200 O O . PRO B 1 324 ? -68.75093 -2.61728 70.01604 1.000 31.74142 324 PRO B O 1
ATOM 6204 N N . LEU B 1 325 ? -70.83103 -2.36500 70.84495 1.000 30.74852 325 LEU B N 1
ATOM 6205 C CA . LEU B 1 325 ? -71.00834 -1.01687 70.30464 1.000 30.66947 325 LEU B CA 1
ATOM 6206 C C . LEU B 1 325 ? -71.95675 -0.19622 71.17252 1.000 32.41173 325 LEU B C 1
ATOM 6207 O O . LEU B 1 325 ? -73.16292 -0.46968 71.22310 1.000 30.48871 325 LEU B O 1
ATOM 6212 N N . ILE B 1 326 ? -71.41679 0.84904 71.79512 1.000 31.68972 326 ILE B N 1
ATOM 6213 C CA . ILE B 1 326 ? -72.18279 1.84876 72.52630 1.000 29.44477 326 ILE B CA 1
ATOM 6214 C C . ILE B 1 326 ? -71.91432 3.20114 71.88029 1.000 32.85739 326 ILE B C 1
ATOM 6215 O O . ILE B 1 326 ? -70.75440 3.54127 71.61134 1.000 32.01022 326 ILE B O 1
ATOM 6220 N N . VAL B 1 327 ? -72.97540 3.98051 71.64341 1.000 29.47651 327 VAL B N 1
ATOM 6221 C CA . VAL B 1 327 ? -72.84033 5.35751 71.17053 1.000 34.62957 327 VAL B CA 1
ATOM 6222 C C . VAL B 1 327 ? -73.52992 6.30500 72.14333 1.000 33.38744 327 VAL B C 1
ATOM 6223 O O . VAL B 1 327 ? -74.72586 6.16823 72.42353 1.000 32.08807 327 VAL B O 1
ATOM 6227 N N . LYS B 1 328 ? -72.77039 7.26591 72.65298 1.000 32.96850 328 LYS B N 1
ATOM 6228 C CA . LYS B 1 328 ? -73.30491 8.32756 73.48772 1.000 34.91344 328 LYS B CA 1
ATOM 6229 C C . LYS B 1 328 ? -73.14212 9.64513 72.74629 1.000 35.46732 328 LYS B C 1
ATOM 6230 O O . LYS B 1 328 ? -72.05266 9.95863 72.26008 1.000 38.00688 328 LYS B O 1
ATOM 6236 N N . TYR B 1 329 ? -74.23348 10.39329 72.62746 1.000 33.73492 329 TYR B N 1
ATOM 6237 C CA . TYR B 1 329 ? -74.18723 11.76189 72.11332 1.000 39.25405 329 TYR B CA 1
ATOM 6238 C C . TYR B 1 329 ? -75.35475 12.49961 72.76488 1.000 35.94960 329 TYR B C 1
ATOM 6239 O O . TYR B 1 329 ? -76.50027 12.42852 72.29544 1.000 36.42408 329 TYR B O 1
ATOM 6248 N N . PRO B 1 330 ? -75.10867 13.16975 73.89184 1.000 36.64087 330 PRO B N 1
ATOM 6249 C CA . PRO B 1 330 ? -76.21190 13.75901 74.66062 1.000 38.12727 330 PRO B CA 1
ATOM 6250 C C . PRO B 1 330 ? -77.04032 14.72180 73.82285 1.000 35.27917 330 PRO B C 1
ATOM 6251 O O . PRO B 1 330 ? -76.53001 15.42814 72.94842 1.000 33.58750 330 PRO B O 1
ATOM 6255 N N . GLY B 1 331 ? -78.33897 14.73953 74.09927 1.000 35.37482 331 GLY B N 1
ATOM 6256 C CA . GLY B 1 331 ? -79.25300 15.60970 73.39272 1.000 35.95352 331 GLY B CA 1
ATOM 6257 C C . GLY B 1 331 ? -79.67780 15.11774 72.02904 1.000 41.26850 331 GLY B C 1
ATOM 6258 O O . GLY B 1 331 ? -80.63928 15.66336 71.46858 1.000 41.42062 331 GLY B O 1
ATOM 6259 N N . HIS B 1 332 ? -78.99672 14.10665 71.48341 1.000 35.14519 332 HIS B N 1
ATOM 6260 C CA . HIS B 1 332 ? -79.22307 13.51670 70.16942 1.000 32.53459 332 HIS B CA 1
ATOM 6261 C C . HIS B 1 332 ? -79.55283 12.03418 70.24821 1.000 40.03724 332 HIS B C 1
ATOM 6262 O O . HIS B 1 332 ? -80.46119 11.58024 69.55676 1.000 36.86268 332 HIS B O 1
ATOM 6269 N N . VAL B 1 333 ? -78.82800 11.26138 71.06395 1.000 33.74057 333 VAL B N 1
ATOM 6270 C CA . VAL B 1 333 ? -79.04091 9.82555 71.19060 1.000 30.79951 333 VAL B CA 1
ATOM 6271 C C . VAL B 1 333 ? -79.78980 9.54691 72.48392 1.000 33.21524 333 VAL B C 1
ATOM 6272 O O . VAL B 1 333 ? -79.32586 9.92935 73.56192 1.000 33.45286 333 VAL B O 1
ATOM 6276 N N . ALA B 1 334 ? -80.92675 8.85316 72.37657 1.000 30.50363 334 ALA B N 1
ATOM 6277 C CA . ALA B 1 334 ? -81.75392 8.45107 73.50463 1.000 29.13632 334 ALA B CA 1
ATOM 6278 C C . ALA B 1 334 ? -80.93764 7.71616 74.56233 1.000 31.39801 334 ALA B C 1
ATOM 6279 O O . ALA B 1 334 ? -80.41869 6.62555 74.28508 1.000 34.51337 334 ALA B O 1
ATOM 6281 N N . PRO B 1 335 ? -80.81745 8.25583 75.77159 1.000 30.58719 335 PRO B N 1
ATOM 6282 C CA . PRO B 1 335 ? -80.05564 7.56262 76.81943 1.000 31.18517 335 PRO B CA 1
ATOM 6283 C C . PRO B 1 335 ? -80.69013 6.22681 77.17362 1.000 29.08845 335 PRO B C 1
ATOM 6284 O O . PRO B 1 335 ? -81.89270 6.13626 77.42241 1.000 31.46554 335 PRO B O 1
ATOM 6288 N N . GLY B 1 336 ? -79.86930 5.18685 77.19900 1.000 32.36016 336 GLY B N 1
ATOM 6289 C CA . GLY B 1 336 ? -80.35108 3.87064 77.58657 1.000 32.60163 336 GLY B CA 1
ATOM 6290 C C . GLY B 1 336 ? -81.22915 3.17148 76.57481 1.000 29.29788 336 GLY B C 1
ATOM 6291 O O . GLY B 1 336 ? -82.06935 2.35495 76.95515 1.000 33.00734 336 GLY B O 1
ATOM 6292 N N . SER B 1 337 ? -81.06056 3.47184 75.29721 1.000 28.28772 337 SER B N 1
ATOM 6293 C CA . SER B 1 337 ? -81.82535 2.85875 74.23114 1.000 28.41645 337 SER B CA 1
ATOM 6294 C C . SER B 1 337 ? -81.00838 1.75041 73.54634 1.000 31.86500 337 SER B C 1
ATOM 6295 O O . SER B 1 337 ? -79.82047 1.53295 73.83038 1.000 30.29251 337 SER B O 1
ATOM 6298 N N . ARG B 1 338 ? -81.65695 1.04618 72.61775 1.000 28.71750 338 ARG B N 1
ATOM 6299 C CA . ARG B 1 338 ? -81.01969 -0.07717 71.94663 1.000 30.37450 338 ARG B CA 1
ATOM 6300 C C . ARG B 1 338 ? -81.50861 -0.20016 70.50296 1.000 30.81375 338 ARG B C 1
ATOM 6301 O O . ARG B 1 338 ? -82.69236 0.00182 70.21625 1.000 32.07376 338 ARG B O 1
ATOM 6309 N N . CYS B 1 339 ? -80.59185 -0.54097 69.60099 1.000 27.49312 339 CYS B N 1
ATOM 6310 C CA . CYS B 1 339 ? -80.89551 -0.69772 68.18816 1.000 28.86584 339 CYS B CA 1
ATOM 6311 C C . CYS B 1 339 ? -80.33366 -2.03288 67.69161 1.000 32.12307 339 CYS B C 1
ATOM 6312 O O . CYS B 1 339 ? -79.17763 -2.36481 67.97905 1.000 29.33674 339 CYS B O 1
ATOM 6315 N N . ASP B 1 340 ? -81.14646 -2.79875 66.95036 1.000 32.13972 340 ASP B N 1
ATOM 6316 C CA . ASP B 1 340 ? -80.77895 -4.14210 66.48377 1.000 31.27592 340 ASP B CA 1
ATOM 6317 C C . ASP B 1 340 ? -80.55271 -4.22345 64.97258 1.000 29.48433 340 ASP B C 1
ATOM 6318 O O . ASP B 1 340 ? -80.39601 -5.31822 64.43051 1.000 30.64979 340 ASP B O 1
ATOM 6323 N N . VAL B 1 341 ? -80.59427 -3.10728 64.27705 1.000 29.31619 341 VAL B N 1
ATOM 6324 C CA . VAL B 1 341 ? -80.25917 -3.09788 62.85586 1.000 32.94000 341 VAL B CA 1
ATOM 6325 C C . VAL B 1 341 ? -78.76055 -3.33590 62.70791 1.000 28.47915 341 VAL B C 1
ATOM 6326 O O . VAL B 1 341 ? -77.97213 -2.71163 63.43177 1.000 32.22734 341 VAL B O 1
ATOM 6330 N N . PRO B 1 342 ? -78.32008 -4.22562 61.82175 1.000 27.96090 342 PRO B N 1
ATOM 6331 C CA . PRO B 1 342 ? -76.87511 -4.49598 61.70124 1.000 29.77535 342 PRO B CA 1
ATOM 6332 C C . PRO B 1 342 ? -76.04497 -3.24661 61.41548 1.000 30.41700 342 PRO B C 1
ATOM 6333 O O . PRO B 1 342 ? -76.42219 -2.37526 60.62359 1.000 34.65749 342 PRO B O 1
ATOM 6337 N N . VAL B 1 343 ? -74.90282 -3.15972 62.08505 1.000 28.23002 343 VAL B N 1
ATOM 6338 C CA . VAL B 1 343 ? -73.92676 -2.10780 61.83967 1.000 28.34474 343 VAL B CA 1
ATOM 6339 C C . VAL B 1 343 ? -72.56925 -2.77087 61.69412 1.000 26.86740 343 VAL B C 1
ATOM 6340 O O . VAL B 1 343 ? -72.31170 -3.80525 62.32048 1.000 28.82838 343 VAL B O 1
ATOM 6344 N N . THR B 1 344 ? -71.71524 -2.19790 60.84442 1.000 29.91143 344 THR B N 1
ATOM 6345 C CA . THR B 1 344 ? -70.35515 -2.69305 60.66556 1.000 30.67102 344 THR B CA 1
ATOM 6346 C C . THR B 1 344 ? -69.37911 -1.52184 60.58117 1.000 31.29613 344 THR B C 1
ATOM 6347 O O . THR B 1 344 ? -69.73033 -0.43323 60.12522 1.000 34.64000 344 THR B O 1
ATOM 6351 N N . THR B 1 345 ? -68.14473 -1.77214 61.01199 1.000 28.97402 345 THR B N 1
ATOM 6352 C CA . THR B 1 345 ? -66.99484 -0.86238 61.04995 1.000 34.30204 345 THR B CA 1
ATOM 6353 C C . THR B 1 345 ? -66.95424 0.26929 60.01033 1.000 32.98618 345 THR B C 1
ATOM 6354 O O . THR B 1 345 ? -66.78293 1.43160 60.39784 1.000 33.44389 345 THR B O 1
ATOM 6358 N N . PRO B 1 346 ? -67.06572 0.00598 58.69925 1.000 32.88625 346 PRO B N 1
ATOM 6359 C CA . PRO B 1 346 ? -66.96908 1.11537 57.73163 1.000 33.29637 346 PRO B CA 1
ATOM 6360 C C . PRO B 1 346 ? -68.10325 2.12205 57.82332 1.000 35.54432 346 PRO B C 1
ATOM 6361 O O . PRO B 1 346 ? -68.04594 3.14043 57.12546 1.000 34.65618 346 PRO B O 1
ATOM 6365 N N . ASP B 1 347 ? -69.13235 1.87236 58.64006 1.000 34.82388 347 ASP B N 1
ATOM 6366 C CA . ASP B 1 347 ? -70.19251 2.86029 58.81615 1.000 33.00439 347 ASP B CA 1
ATOM 6367 C C . ASP B 1 347 ? -69.71631 4.08593 59.57899 1.000 34.20128 347 ASP B C 1
ATOM 6368 O O . ASP B 1 347 ? -70.27237 5.17740 59.40730 1.000 35.02212 347 ASP B O 1
ATOM 6373 N N . PHE B 1 348 ? -68.71826 3.92782 60.44407 1.000 32.93330 348 PHE B N 1
ATOM 6374 C CA . PHE B 1 348 ? -68.34025 5.02859 61.31938 1.000 30.97575 348 PHE B CA 1
ATOM 6375 C C . PHE B 1 348 ? -67.87300 6.23944 60.52677 1.000 33.21168 348 PHE B C 1
ATOM 6376 O O . PHE B 1 348 ? -68.16088 7.37938 60.90123 1.000 34.83185 348 PHE B O 1
ATOM 6384 N N . TYR B 1 349 ? -67.16298 6.00985 59.41898 1.000 37.60083 349 TYR B N 1
ATOM 6385 C CA . TYR B 1 349 ? -66.64836 7.11408 58.61009 1.000 34.21273 349 TYR B CA 1
ATOM 6386 C C . TYR B 1 349 ? -67.75885 8.03594 58.11872 1.000 32.42832 349 TYR B C 1
ATOM 6387 O O . TYR B 1 349 ? -67.71813 9.23882 58.42653 1.000 35.71522 349 TYR B O 1
ATOM 6396 N N . PRO B 1 350 ? -68.77029 7.56546 57.38081 1.000 33.49336 350 PRO B N 1
ATOM 6397 C CA . PRO B 1 350 ? -69.82948 8.49256 56.96954 1.000 28.42159 350 PRO B CA 1
ATOM 6398 C C . PRO B 1 350 ? -70.68969 8.98244 58.11675 1.000 31.13915 350 PRO B C 1
ATOM 6399 O O . PRO B 1 350 ? -71.21201 10.10324 58.03565 1.000 30.86233 350 PRO B O 1
ATOM 6403 N N . THR B 1 351 ? -70.84687 8.19913 59.19101 1.000 33.24511 351 THR B N 1
ATOM 6404 C CA . THR B 1 351 ? -71.59827 8.69374 60.34764 1.000 32.53039 351 THR B CA 1
ATOM 6405 C C . THR B 1 351 ? -70.95587 9.94846 60.92268 1.000 32.08376 351 THR B C 1
ATOM 6406 O O . THR B 1 351 ? -71.64532 10.92309 61.24485 1.000 35.93426 351 THR B O 1
ATOM 6410 N N . PHE B 1 352 ? -69.63346 9.94250 61.05562 1.000 33.90900 352 PHE B N 1
ATOM 6411 C CA . PHE B 1 352 ? -68.95382 11.07085 61.67623 1.000 36.32068 352 PHE B CA 1
ATOM 6412 C C . PHE B 1 352 ? -68.97769 12.28183 60.76590 1.000 34.00937 352 PHE B C 1
ATOM 6413 O O . PHE B 1 352 ? -69.17383 13.40853 61.23390 1.000 30.92370 352 PHE B O 1
ATOM 6421 N N . LEU B 1 353 ? -68.80149 12.06357 59.46099 1.000 36.58471 353 LEU B N 1
ATOM 6422 C CA . LEU B 1 353 ? -68.99743 13.14580 58.50015 1.000 34.58539 353 LEU B CA 1
ATOM 6423 C C . LEU B 1 353 ? -70.37872 13.75811 58.66064 1.000 33.10408 353 LEU B C 1
ATOM 6424 O O . LEU B 1 353 ? -70.51365 14.97338 58.81731 1.000 35.76947 353 LEU B O 1
ATOM 6429 N N . GLU B 1 354 ? -71.42494 12.93319 58.68019 1.000 36.29926 354 GLU B N 1
ATOM 6430 C CA . GLU B 1 354 ? -72.75751 13.51823 58.77114 1.000 34.57611 354 GLU B CA 1
ATOM 6431 C C . GLU B 1 354 ? -72.94335 14.27188 60.08557 1.000 33.13814 354 GLU B C 1
ATOM 6432 O O . GLU B 1 354 ? -73.33582 15.44162 60.07927 1.000 34.88869 354 GLU B O 1
ATOM 6438 N N . LEU B 1 355 ? -72.63133 13.63373 61.22544 1.000 32.95410 355 LEU B N 1
ATOM 6439 C CA . LEU B 1 355 ? -72.77238 14.31122 62.52006 1.000 32.73423 355 LEU B CA 1
ATOM 6440 C C . LEU B 1 355 ? -71.98938 15.62190 62.57584 1.000 34.00142 355 LEU B C 1
ATOM 6441 O O . LEU B 1 355 ? -72.38251 16.55345 63.28797 1.000 33.58134 355 LEU B O 1
ATOM 6446 N N . ALA B 1 356 ? -70.87890 15.70655 61.85004 1.000 31.20509 356 ALA B N 1
ATOM 6447 C CA . ALA B 1 356 ? -70.00011 16.86077 61.88341 1.000 32.27468 356 ALA B CA 1
ATOM 6448 C C . ALA B 1 356 ? -70.24431 17.82912 60.73364 1.000 36.67752 356 ALA B C 1
ATOM 6449 O O . ALA B 1 356 ? -69.43215 18.73042 60.52210 1.000 43.65572 356 ALA B O 1
ATOM 6451 N N . GLY B 1 357 ? -71.32112 17.65418 59.97564 1.000 35.29382 357 GLY B N 1
ATOM 6452 C CA . GLY B 1 357 ? -71.64794 18.58512 58.90666 1.000 33.06744 357 GLY B CA 1
ATOM 6453 C C . GLY B 1 357 ? -70.63437 18.68604 57.78581 1.000 36.35553 357 GLY B C 1
ATOM 6454 O O . GLY B 1 357 ? -70.59045 19.71368 57.10202 1.000 37.99081 357 GLY B O 1
ATOM 6455 N N . VAL B 1 358 ? -69.84379 17.64912 57.55151 1.000 31.04659 358 VAL B N 1
ATOM 6456 C CA . VAL B 1 358 ? -68.78780 17.66240 56.54106 1.000 38.79634 358 VAL B CA 1
ATOM 6457 C C . VAL B 1 358 ? -69.21153 16.78564 55.36669 1.000 38.29754 358 VAL B C 1
ATOM 6458 O O . VAL B 1 358 ? -69.53363 15.61249 55.57355 1.000 42.27081 358 VAL B O 1
ATOM 6462 N N . PRO B 1 359 ? -69.19427 17.29186 54.13729 1.000 43.29589 359 PRO B N 1
ATOM 6463 C CA . PRO B 1 359 ? -69.49828 16.43886 52.98293 1.000 39.08485 359 PRO B CA 1
ATOM 6464 C C . PRO B 1 359 ? -68.32007 15.55179 52.62235 1.000 44.50777 359 PRO B C 1
ATOM 6465 O O . PRO B 1 359 ? -67.15871 15.89624 52.85408 1.000 47.04964 359 PRO B O 1
ATOM 6469 N N . GLN B 1 360 ? -68.62903 14.40085 52.02396 1.000 44.70023 360 GLN B N 1
ATOM 6470 C CA . GLN B 1 360 ? -67.58129 13.43750 51.72111 1.000 47.95059 360 GLN B CA 1
ATOM 6471 C C . GLN B 1 360 ? -66.85834 13.80738 50.42728 1.000 49.96928 360 GLN B C 1
ATOM 6472 O O . GLN B 1 360 ? -67.44449 14.37818 49.50725 1.000 48.76168 360 GLN B O 1
ATOM 6478 N N . LYS B 1 361 ? -65.56055 13.49879 50.37782 1.000 50.53102 361 LYS B N 1
ATOM 6479 C CA . LYS B 1 361 ? -64.74446 13.89976 49.23943 1.000 46.05241 361 LYS B CA 1
ATOM 6480 C C . LYS B 1 361 ? -65.24743 13.25620 47.95355 1.000 50.47596 361 LYS B C 1
ATOM 6481 O O . LYS B 1 361 ? -65.46661 12.04079 47.88577 1.000 54.67902 361 LYS B O 1
ATOM 6487 N N . SER B 1 362 ? -65.43956 14.08958 46.93485 1.000 47.28357 362 SER B N 1
ATOM 6488 C CA . SER B 1 362 ? -65.78369 13.59846 45.61071 1.000 50.37245 362 SER B CA 1
ATOM 6489 C C . SER B 1 362 ? -64.76650 12.57080 45.13530 1.000 47.84825 362 SER B C 1
ATOM 6490 O O . SER B 1 362 ? -63.55843 12.81211 45.17598 1.000 51.96484 362 SER B O 1
ATOM 6493 N N . GLY B 1 363 ? -65.25280 11.41764 44.68618 1.000 46.62400 363 GLY B N 1
ATOM 6494 C CA . GLY B 1 363 ? -64.41524 10.44272 44.03306 1.000 50.23141 363 GLY B CA 1
ATOM 6495 C C . GLY B 1 363 ? -63.94632 9.29471 44.91195 1.000 53.47469 363 GLY B C 1
ATOM 6496 O O . GLY B 1 363 ? -63.73832 8.18958 44.40159 1.000 48.69806 363 GLY B O 1
ATOM 6497 N N . ILE B 1 364 ? -63.76950 9.51724 46.21054 1.000 51.69336 364 ILE B N 1
ATOM 6498 C CA . ILE B 1 364 ? -63.29165 8.42814 47.05902 1.000 47.21425 364 ILE B CA 1
ATOM 6499 C C . ILE B 1 364 ? -64.45397 7.47582 47.32258 1.000 47.90040 364 ILE B C 1
ATOM 6500 O O . ILE B 1 364 ? -65.59125 7.92172 47.52732 1.000 50.60520 364 ILE B O 1
ATOM 6505 N N . PRO B 1 365 ? -64.22674 6.16211 47.29639 1.000 50.15256 365 PRO B N 1
ATOM 6506 C CA . PRO B 1 365 ? -65.32765 5.21203 47.49722 1.000 44.57477 365 PRO B CA 1
ATOM 6507 C C . PRO B 1 365 ? -65.59935 4.97924 48.97888 1.000 45.37052 365 PRO B C 1
ATOM 6508 O O . PRO B 1 365 ? -64.67682 4.75564 49.76438 1.000 43.69158 365 PRO B O 1
ATOM 6512 N N . ILE B 1 366 ? -66.87532 5.04575 49.35881 1.000 44.88914 366 ILE B N 1
ATOM 6513 C CA . ILE B 1 366 ? -67.32233 4.74249 50.71205 1.000 33.56892 366 ILE B CA 1
ATOM 6514 C C . ILE B 1 366 ? -68.18505 3.49639 50.63525 1.000 34.49504 366 ILE B C 1
ATOM 6515 O O . ILE B 1 366 ? -69.12851 3.44109 49.84281 1.000 41.28378 366 ILE B O 1
ATOM 6520 N N . ASP B 1 367 ? -67.84131 2.48471 51.42603 1.000 35.44756 367 ASP B N 1
ATOM 6521 C CA . ASP B 1 367 ? -68.64960 1.27916 51.52411 1.000 32.78515 367 ASP B CA 1
ATOM 6522 C C . ASP B 1 367 ? -69.62561 1.32544 52.69140 1.000 34.33696 367 ASP B C 1
ATOM 6523 O O . ASP B 1 367 ? -70.61770 0.59728 52.68127 1.000 36.07289 367 ASP B O 1
ATOM 6528 N N . GLY B 1 368 ? -69.35858 2.12734 53.70579 1.000 31.84560 368 GLY B N 1
ATOM 6529 C CA . GLY B 1 368 ? -70.26054 2.19890 54.82769 1.000 33.02885 368 GLY B CA 1
ATOM 6530 C C . GLY B 1 368 ? -71.48828 3.05695 54.55053 1.000 34.27031 368 GLY B C 1
ATOM 6531 O O . GLY B 1 368 ? -71.61312 3.74069 53.53449 1.000 35.01232 368 GLY B O 1
ATOM 6532 N N . ARG B 1 369 ? -72.42104 3.00613 55.49293 1.000 33.58627 369 ARG B N 1
ATOM 6533 C CA . ARG B 1 369 ? -73.63789 3.79374 55.44025 1.000 33.73582 369 ARG B CA 1
ATOM 6534 C C . ARG B 1 369 ? -73.79868 4.49621 56.78027 1.000 32.86800 369 ARG B C 1
ATOM 6535 O O . ARG B 1 369 ? -73.65377 3.86565 57.83297 1.000 31.63808 369 ARG B O 1
ATOM 6543 N N . SER B 1 370 ? -74.05031 5.80111 56.74604 1.000 29.46129 370 SER B N 1
ATOM 6544 C CA . SER B 1 370 ? -74.17768 6.54118 57.99556 1.000 35.34982 370 SER B CA 1
ATOM 6545 C C . SER B 1 370 ? -75.29630 5.94531 58.84295 1.000 31.34917 370 SER B C 1
ATOM 6546 O O . SER B 1 370 ? -76.28623 5.44285 58.31824 1.000 33.09693 370 SER B O 1
ATOM 6549 N N . ILE B 1 371 ? -75.12579 5.97428 60.16623 1.000 28.24251 371 ILE B N 1
ATOM 6550 C CA . ILE B 1 371 ? -76.12024 5.38524 61.05231 1.000 31.53894 371 ILE B CA 1
ATOM 6551 C C . ILE B 1 371 ? -76.88636 6.43244 61.83740 1.000 31.05097 371 ILE B C 1
ATOM 6552 O O . ILE B 1 371 ? -77.55386 6.08530 62.81576 1.000 31.21425 371 ILE B O 1
ATOM 6557 N N . VAL B 1 372 ? -76.84201 7.69737 61.42964 1.000 32.72789 372 VAL B N 1
ATOM 6558 C CA . VAL B 1 372 ? -77.55215 8.70701 62.21106 1.000 34.21613 372 VAL B CA 1
ATOM 6559 C C . VAL B 1 372 ? -79.05715 8.42749 62.23480 1.000 32.67505 372 VAL B C 1
ATOM 6560 O O . VAL B 1 372 ? -79.68893 8.75147 63.24763 1.000 35.86709 372 VAL B O 1
ATOM 6564 N N . PRO B 1 373 ? -79.70074 7.83205 61.21173 1.000 34.68158 373 PRO B N 1
ATOM 6565 C CA . PRO B 1 373 ? -81.11035 7.46205 61.43791 1.000 33.89041 373 PRO B CA 1
ATOM 6566 C C . PRO B 1 373 ? -81.26684 6.46310 62.57161 1.000 35.39374 373 PRO B C 1
ATOM 6567 O O . PRO B 1 373 ? -82.16699 6.63855 63.40651 1.000 32.26511 373 PRO B O 1
ATOM 6571 N N . LEU B 1 374 ? -80.41290 5.42419 62.62920 1.000 30.19177 374 LEU B N 1
ATOM 6572 C CA . LEU B 1 374 ? -80.44211 4.50456 63.76613 1.000 28.03486 374 LEU B CA 1
ATOM 6573 C C . LEU B 1 374 ? -80.25383 5.24908 65.07666 1.000 30.97012 374 LEU B C 1
ATOM 6574 O O . LEU B 1 374 ? -80.94613 4.97515 66.06406 1.000 31.87283 374 LEU B O 1
ATOM 6579 N N . LEU B 1 375 ? -79.32253 6.20255 65.10909 1.000 34.29432 375 LEU B N 1
ATOM 6580 C CA . LEU B 1 375 ? -79.11134 6.94390 66.34287 1.000 36.76740 375 LEU B CA 1
ATOM 6581 C C . LEU B 1 375 ? -80.31354 7.80867 66.70076 1.000 34.84878 375 LEU B C 1
ATOM 6582 O O . LEU B 1 375 ? -80.38234 8.30385 67.83216 1.000 31.44217 375 LEU B O 1
ATOM 6587 N N . ALA B 1 376 ? -81.25569 7.97785 65.76904 1.000 31.21145 376 ALA B N 1
ATOM 6588 C CA . ALA B 1 376 ? -82.53401 8.63872 66.00866 1.000 35.39882 376 ALA B CA 1
ATOM 6589 C C . ALA B 1 376 ? -83.66994 7.66237 66.27381 1.000 36.96268 376 ALA B C 1
ATOM 6590 O O . ALA B 1 376 ? -84.79689 8.10380 66.52572 1.000 45.03910 376 ALA B O 1
ATOM 6592 N N . GLY B 1 377 ? -83.41117 6.35588 66.21534 1.000 36.58446 377 GLY B N 1
ATOM 6593 C CA . GLY B 1 377 ? -84.47637 5.37943 66.32247 1.000 36.74277 377 GLY B CA 1
ATOM 6594 C C . GLY B 1 377 ? -85.30083 5.17854 65.06669 1.000 39.89418 377 GLY B C 1
ATOM 6595 O O . GLY B 1 377 ? -86.40433 4.62837 65.14585 1.000 39.63560 377 GLY B O 1
ATOM 6596 N N . ASN B 1 378 ? -84.80492 5.59483 63.90438 1.000 39.30179 378 ASN B N 1
ATOM 6597 C CA . ASN B 1 378 ? -85.48120 5.34037 62.64173 1.000 32.71485 378 ASN B CA 1
ATOM 6598 C C . ASN B 1 378 ? -84.86156 4.14317 61.93979 1.000 36.34842 378 ASN B C 1
ATOM 6599 O O . ASN B 1 378 ? -83.68648 3.82638 62.13977 1.000 34.09173 378 ASN B O 1
ATOM 6604 N N . HIS B 1 379 ? -85.67355 3.46042 61.13194 1.000 40.08146 379 HIS B N 1
ATOM 6605 C CA . HIS B 1 379 ? -85.16235 2.34595 60.35542 1.000 38.05635 379 HIS B CA 1
ATOM 6606 C C . HIS B 1 379 ? -84.58458 2.85758 59.03870 1.000 37.50058 379 HIS B C 1
ATOM 6607 O O . HIS B 1 379 ? -84.79991 3.99813 58.63740 1.000 36.19300 379 HIS B O 1
ATOM 6614 N N . MET B 1 380 ? -83.77816 2.01851 58.41211 1.000 42.75187 380 MET B N 1
ATOM 6615 C CA . MET B 1 380 ? -83.14997 2.27980 57.12857 1.000 35.84152 380 MET B CA 1
ATOM 6616 C C . MET B 1 380 ? -83.39482 1.06265 56.25831 1.000 35.04745 380 MET B C 1
ATOM 6617 O O . MET B 1 380 ? -83.80450 0.01178 56.75913 1.000 39.87325 380 MET B O 1
ATOM 6622 N N . PRO B 1 381 ? -83.17750 1.16448 54.95778 1.000 33.66082 381 PRO B N 1
ATOM 6623 C CA . PRO B 1 381 ? -83.37955 -0.01474 54.10329 1.000 37.87586 381 PRO B CA 1
ATOM 6624 C C . PRO B 1 381 ? -82.36103 -1.11389 54.42223 1.000 42.82315 381 PRO B C 1
ATOM 6625 O O . PRO B 1 381 ? -81.24209 -0.82511 54.84980 1.000 37.64246 381 PRO B O 1
ATOM 6629 N N . GLU B 1 382 ? -82.74943 -2.38040 54.16771 1.000 43.04121 382 GLU B N 1
ATOM 6630 C CA . GLU B 1 382 ? -82.04350 -3.56496 54.65983 1.000 42.77957 382 GLU B CA 1
ATOM 6631 C C . GLU B 1 382 ? -80.86716 -3.92232 53.76301 1.000 48.71373 382 GLU B C 1
ATOM 6632 O O . GLU B 1 382 ? -81.03842 -4.63586 52.77512 1.000 58.26778 382 GLU B O 1
ATOM 6638 N N . ARG B 1 383 ? -79.70769 -3.45231 54.07840 1.000 43.40713 383 ARG B N 1
ATOM 6639 C CA . ARG B 1 383 ? -78.56576 -3.69831 53.21264 1.000 36.43698 383 ARG B CA 1
ATOM 6640 C C . ARG B 1 383 ? -77.82700 -4.97097 53.62001 1.000 35.02395 383 ARG B C 1
ATOM 6641 O O . ARG B 1 383 ? -77.84933 -5.35237 54.79823 1.000 34.48175 383 ARG B O 1
ATOM 6649 N N . PRO B 1 384 ? -77.16102 -5.63392 52.66446 1.000 29.51090 384 PRO B N 1
ATOM 6650 C CA . PRO B 1 384 ? -76.22128 -6.71236 53.01449 1.000 32.81655 384 PRO B CA 1
ATOM 6651 C C . PRO B 1 384 ? -74.96308 -6.19831 53.69305 1.000 32.40214 384 PRO B C 1
ATOM 6652 O O . PRO B 1 384 ? -74.53522 -5.05712 53.50689 1.000 38.28949 384 PRO B O 1
ATOM 6656 N N . VAL B 1 385 ? -74.35136 -7.07131 54.47290 1.000 32.04166 385 VAL B N 1
ATOM 6657 C CA . VAL B 1 385 ? -73.08740 -6.77940 55.13156 1.000 31.72515 385 VAL B CA 1
ATOM 6658 C C . VAL B 1 385 ? -72.12055 -7.92316 54.83977 1.000 29.43389 385 VAL B C 1
ATOM 6659 O O . VAL B 1 385 ? -72.50244 -9.09935 54.87432 1.000 29.84405 385 VAL B O 1
ATOM 6663 N N . PHE B 1 386 ? -70.88654 -7.57718 54.49471 1.000 28.96249 386 PHE B N 1
ATOM 6664 C CA . PHE B 1 386 ? -69.98430 -8.51019 53.83521 1.000 29.98567 386 PHE B CA 1
ATOM 6665 C C . PHE B 1 386 ? -68.69980 -8.73870 54.62233 1.000 27.05377 386 PHE B C 1
ATOM 6666 O O . PHE B 1 386 ? -68.25564 -7.88783 55.39444 1.000 31.14547 386 PHE B O 1
ATOM 6674 N N . TRP B 1 387 ? -68.10145 -9.91028 54.38666 1.000 29.13390 387 TRP B N 1
ATOM 6675 C CA . TRP B 1 387 ? -66.77095 -10.26350 54.86408 1.000 26.50782 387 TRP B CA 1
ATOM 6676 C C . TRP B 1 387 ? -66.00711 -11.01482 53.77737 1.000 31.43987 387 TRP B C 1
ATOM 6677 O O . TRP B 1 387 ? -66.59063 -11.78638 53.00740 1.000 32.12390 387 TRP B O 1
ATOM 6688 N N . HIS B 1 388 ? -64.68615 -10.81508 53.74978 1.000 29.40038 388 HIS B N 1
ATOM 6689 C CA . HIS B 1 388 ? -63.80269 -11.56012 52.85085 1.000 27.74700 388 HIS B CA 1
ATOM 6690 C C . HIS B 1 388 ? -62.46921 -11.77041 53.56480 1.000 30.85890 388 HIS B C 1
ATOM 6691 O O . HIS B 1 388 ? -61.68848 -10.83058 53.71504 1.000 32.79375 388 HIS B O 1
ATOM 6698 N N . TYR B 1 389 ? -62.20063 -12.99592 54.01003 1.000 34.31140 389 TYR B N 1
ATOM 6699 C CA . TYR B 1 389 ? -61.00475 -13.31257 54.79620 1.000 30.54754 389 TYR B CA 1
ATOM 6700 C C . TYR B 1 389 ? -60.29029 -14.49531 54.14949 1.000 30.11634 389 TYR B C 1
ATOM 6701 O O . TYR B 1 389 ? -60.48159 -15.64639 54.55692 1.000 32.01278 389 TYR B O 1
ATOM 6710 N N . PRO B 1 390 ? -59.47284 -14.24829 53.10059 1.000 32.24592 390 PRO B N 1
ATOM 6711 C CA . PRO B 1 390 ? -58.82352 -15.34442 52.37710 1.000 32.82300 390 PRO B CA 1
ATOM 6712 C C . PRO B 1 390 ? -57.49297 -15.74290 52.98827 1.000 31.07386 390 PRO B C 1
ATOM 6713 O O . PRO B 1 390 ? -56.46792 -15.82797 52.31990 1.000 32.20856 390 PRO B O 1
ATOM 6717 N N . HIS B 1 391 ? -57.50295 -15.95490 54.29852 1.000 29.92620 391 HIS B N 1
ATOM 6718 C CA . HIS B 1 391 ? -56.32495 -16.34596 55.04452 1.000 29.94514 391 HIS B CA 1
ATOM 6719 C C . HIS B 1 391 ? -56.77910 -17.33057 56.10708 1.000 31.79433 391 HIS B C 1
ATOM 6720 O O . HIS B 1 391 ? -57.96617 -17.40405 56.42270 1.000 32.54224 391 HIS B O 1
ATOM 6727 N N . TYR B 1 392 ? -55.82382 -18.08473 56.66833 1.000 30.90800 392 TYR B N 1
ATOM 6728 C CA . TYR B 1 392 ? -56.14774 -19.04692 57.72163 1.000 30.03493 392 TYR B CA 1
ATOM 6729 C C . TYR B 1 392 ? -56.29567 -18.39249 59.08848 1.000 32.33208 392 TYR B C 1
ATOM 6730 O O . TYR B 1 392 ? -57.12721 -18.83255 59.89793 1.000 39.93225 392 TYR B O 1
ATOM 6739 N N . GLY B 1 393 ? -55.50685 -17.36594 59.37775 1.000 28.34010 393 GLY B N 1
ATOM 6740 C CA . GLY B 1 393 ? -55.48563 -16.82748 60.72434 1.000 27.78110 393 GLY B CA 1
ATOM 6741 C C . GLY B 1 393 ? -54.82624 -17.79664 61.68352 1.000 29.17325 393 GLY B C 1
ATOM 6742 O O . GLY B 1 393 ? -54.53578 -18.93714 61.31860 1.000 30.60110 393 GLY B O 1
ATOM 6743 N N . ASN B 1 394 ? -54.60664 -17.37938 62.91832 1.000 35.23912 394 ASN B N 1
ATOM 6744 C CA . ASN B 1 394 ? -53.90667 -18.19870 63.89570 1.000 30.24035 394 ASN B CA 1
ATOM 6745 C C . ASN B 1 394 ? -54.82252 -18.92855 64.86520 1.000 30.64658 394 ASN B C 1
ATOM 6746 O O . ASN B 1 394 ? -54.32224 -19.62146 65.75285 1.000 33.27158 394 ASN B O 1
ATOM 6751 N N . GLN B 1 395 ? -56.13921 -18.79919 64.72976 1.000 30.51908 395 GLN B N 1
ATOM 6752 C CA . GLN B 1 395 ? -57.04742 -19.26962 65.76550 1.000 33.04844 395 GLN B CA 1
ATOM 6753 C C . GLN B 1 395 ? -57.80181 -20.54245 65.39970 1.000 33.66467 395 GLN B C 1
ATOM 6754 O O . GLN B 1 395 ? -58.55437 -21.05024 66.23714 1.000 34.85943 395 GLN B O 1
ATOM 6760 N N . GLY B 1 396 ? -57.62682 -21.07562 64.19248 1.000 27.60559 396 GLY B N 1
ATOM 6761 C CA . GLY B 1 396 ? -58.29500 -22.29881 63.79254 1.000 29.29541 396 GLY B CA 1
ATOM 6762 C C . GLY B 1 396 ? -59.22748 -22.18686 62.59579 1.000 34.68740 396 GLY B C 1
ATOM 6763 O O . GLY B 1 396 ? -59.64936 -23.22892 62.07342 1.000 39.71870 396 GLY B O 1
ATOM 6764 N N . GLY B 1 397 ? -59.57879 -20.98603 62.12938 1.000 33.91898 397 GLY B N 1
ATOM 6765 C CA . GLY B 1 397 ? -60.39415 -20.84222 60.93965 1.000 24.61598 397 GLY B CA 1
ATOM 6766 C C . GLY B 1 397 ? -59.67055 -21.26909 59.67675 1.000 27.77038 397 GLY B C 1
ATOM 6767 O O . GLY B 1 397 ? -58.47599 -21.56749 59.66714 1.000 32.52136 397 GLY B O 1
ATOM 6768 N N . THR B 1 398 ? -60.43599 -21.32014 58.58751 1.000 28.09113 398 THR B N 1
ATOM 6769 C CA . THR B 1 398 ? -59.98483 -21.60262 57.23156 1.000 26.48738 398 THR B CA 1
ATOM 6770 C C . THR B 1 398 ? -60.50062 -20.51106 56.30341 1.000 28.69842 398 THR B C 1
ATOM 6771 O O . THR B 1 398 ? -61.54937 -19.91875 56.57309 1.000 27.48160 398 THR B O 1
ATOM 6775 N N . PRO B 1 399 ? -59.78704 -20.21129 55.21654 1.000 30.42149 399 PRO B N 1
ATOM 6776 C CA . PRO B 1 399 ? -60.18453 -19.08397 54.35622 1.000 29.04203 399 PRO B CA 1
ATOM 6777 C C . PRO B 1 399 ? -61.65040 -19.14243 53.91681 1.000 30.70905 399 PRO B C 1
ATOM 6778 O O . PRO B 1 399 ? -62.14140 -20.15492 53.40680 1.000 32.25708 399 PRO B O 1
ATOM 6782 N N . ALA B 1 400 ? -62.35121 -18.02963 54.10135 1.000 31.04433 400 ALA B N 1
ATOM 6783 C CA . ALA B 1 400 ? -63.79364 -18.01169 53.92715 1.000 26.64045 400 ALA B CA 1
ATOM 6784 C C . ALA B 1 400 ? -64.24917 -16.59264 53.61017 1.000 29.49080 400 ALA B C 1
ATOM 6785 O O . ALA B 1 400 ? -63.50420 -15.62485 53.77903 1.000 32.03738 400 ALA B O 1
ATOM 6787 N N . ALA B 1 401 ? -65.47450 -16.49059 53.10645 1.000 32.13568 401 ALA B N 1
ATOM 6788 C CA . ALA B 1 401 ? -66.11101 -15.22084 52.78548 1.000 28.12907 401 ALA B CA 1
ATOM 6789 C C . ALA B 1 401 ? -67.57427 -15.32944 53.18217 1.000 30.39816 401 ALA B C 1
ATOM 6790 O O . ALA B 1 401 ? -68.11546 -16.43486 53.31412 1.000 31.03143 401 ALA B O 1
ATOM 6792 N N . SER B 1 402 ? -68.21941 -14.17654 53.37724 1.000 32.05208 402 SER B N 1
ATOM 6793 C CA . SER B 1 402 ? -69.50744 -14.17600 54.06313 1.000 31.93515 402 SER B CA 1
ATOM 6794 C C . SER B 1 402 ? -70.39381 -13.00798 53.65006 1.000 32.98769 402 SER B C 1
ATOM 6795 O O . SER B 1 402 ? -69.89984 -11.89793 53.40610 1.000 31.01075 402 SER B O 1
ATOM 6798 N N . VAL B 1 403 ? -71.70762 -13.24814 53.63128 1.000 24.52216 403 VAL B N 1
ATOM 6799 C CA . VAL B 1 403 ? -72.68744 -12.17091 53.54060 1.000 27.19801 403 VAL B CA 1
ATOM 6800 C C . VAL B 1 403 ? -73.79155 -12.42529 54.55364 1.000 28.13261 403 VAL B C 1
ATOM 6801 O O . VAL B 1 403 ? -74.22549 -13.56834 54.73158 1.000 30.54564 403 VAL B O 1
ATOM 6805 N N . VAL B 1 404 ? -74.20833 -11.36669 55.25198 1.000 28.13953 404 VAL B N 1
ATOM 6806 C CA . VAL B 1 404 ? -75.38482 -11.37805 56.12329 1.000 28.63236 404 VAL B CA 1
ATOM 6807 C C . VAL B 1 404 ? -76.42157 -10.45306 55.49898 1.000 27.92853 404 VAL B C 1
ATOM 6808 O O . VAL B 1 404 ? -76.09588 -9.32013 55.13139 1.000 34.11720 404 VAL B O 1
ATOM 6812 N N . LEU B 1 405 ? -77.65876 -10.93393 55.35613 1.000 30.87092 405 LEU B N 1
ATOM 6813 C CA . LEU B 1 405 ? -78.73962 -10.13282 54.77434 1.000 28.03718 405 LEU B CA 1
ATOM 6814 C C . LEU B 1 405 ? -80.06447 -10.52829 55.41524 1.000 30.02649 405 LEU B C 1
ATOM 6815 O O . LEU B 1 405 ? -80.57026 -11.62717 55.17358 1.000 31.33466 405 LEU B O 1
ATOM 6820 N N . GLY B 1 406 ? -80.65409 -9.62958 56.19483 1.000 33.62485 406 GLY B N 1
ATOM 6821 C CA . GLY B 1 406 ? -81.85646 -10.00672 56.91651 1.000 28.74123 406 GLY B CA 1
ATOM 6822 C C . GLY B 1 406 ? -81.52056 -11.05221 57.95813 1.000 30.69637 406 GLY B C 1
ATOM 6823 O O . GLY B 1 406 ? -80.49138 -10.96085 58.63400 1.000 35.13071 406 GLY B O 1
ATOM 6824 N N . ASP B 1 407 ? -82.37067 -12.08361 58.06912 1.000 27.62851 407 ASP B N 1
ATOM 6825 C CA . ASP B 1 407 ? -82.13365 -13.18673 59.00454 1.000 32.55893 407 ASP B CA 1
ATOM 6826 C C . ASP B 1 407 ? -81.08355 -14.19224 58.53303 1.000 32.91028 407 ASP B C 1
ATOM 6827 O O . ASP B 1 407 ? -80.69231 -15.05626 59.32138 1.000 33.86109 407 ASP B O 1
ATOM 6832 N N . TYR B 1 408 ? -80.63423 -14.14153 57.28398 1.000 32.78556 408 TYR B N 1
ATOM 6833 C CA . TYR B 1 408 ? -79.82072 -15.22302 56.74227 1.000 35.73723 408 TYR B CA 1
ATOM 6834 C C . TYR B 1 408 ? -78.35562 -14.81888 56.58627 1.000 31.64461 408 TYR B C 1
ATOM 6835 O O . TYR B 1 408 ? -78.02778 -13.66192 56.30056 1.000 27.31663 408 TYR B O 1
ATOM 6844 N N . LYS B 1 409 ? -77.48339 -15.80897 56.75170 1.000 29.22366 409 LYS B N 1
ATOM 6845 C CA . LYS B 1 409 ? -76.04504 -15.64476 56.61292 1.000 32.59117 409 LYS B CA 1
ATOM 6846 C C . LYS B 1 409 ? -75.50925 -16.78867 55.76490 1.000 31.35612 409 LYS B C 1
ATOM 6847 O O . LYS B 1 409 ? -75.88519 -17.94825 55.97275 1.000 29.21936 409 LYS B O 1
ATOM 6853 N N . TYR B 1 410 ? -74.65223 -16.45910 54.79896 1.000 33.94658 410 TYR B N 1
ATOM 6854 C CA . TYR B 1 410 ? -74.07874 -17.43667 53.88244 1.000 31.23022 410 TYR B CA 1
ATOM 6855 C C . TYR B 1 410 ? -72.55898 -17.31879 53.92331 1.000 30.51446 410 TYR B C 1
ATOM 6856 O O . TYR B 1 410 ? -72.01126 -16.21845 53.81703 1.000 37.05451 410 TYR B O 1
ATOM 6865 N N . ILE B 1 411 ? -71.88904 -18.44874 54.10307 1.000 29.57543 411 ILE B N 1
ATOM 6866 C CA . ILE B 1 411 ? -70.43443 -18.53068 54.14891 1.000 34.00169 411 ILE B CA 1
ATOM 6867 C C . ILE B 1 411 ? -69.97688 -19.46809 53.03820 1.000 33.32350 411 ILE B C 1
ATOM 6868 O O . ILE B 1 411 ? -70.56625 -20.53503 52.84723 1.000 33.94742 411 ILE B O 1
ATOM 6873 N N . GLU B 1 412 ? -68.94442 -19.07506 52.29677 1.000 30.41836 412 GLU B N 1
ATOM 6874 C CA . GLU B 1 412 ? -68.29794 -19.97823 51.35413 1.000 32.32904 412 GLU B CA 1
ATOM 6875 C C . GLU B 1 412 ? -66.87375 -20.22025 51.82856 1.000 33.90658 412 GLU B C 1
ATOM 6876 O O . GLU B 1 412 ? -66.18162 -19.28131 52.22720 1.000 33.37265 412 GLU B O 1
ATOM 6882 N N . PHE B 1 413 ? -66.44657 -21.47732 51.81063 1.000 36.14429 413 PHE B N 1
ATOM 6883 C CA . PHE B 1 413 ? -65.15100 -21.86741 52.34871 1.000 33.87931 413 PHE B CA 1
ATOM 6884 C C . PHE B 1 413 ? -64.23853 -22.22359 51.19120 1.000 34.24073 413 PHE B C 1
ATOM 6885 O O . PHE B 1 413 ? -64.53133 -23.15635 50.43695 1.000 33.37480 413 PHE B O 1
ATOM 6893 N N . PHE B 1 414 ? -63.13234 -21.48596 51.05890 1.000 31.00194 414 PHE B N 1
ATOM 6894 C CA . PHE B 1 414 ? -62.32094 -21.57760 49.85349 1.000 30.27823 414 PHE B CA 1
ATOM 6895 C C . PHE B 1 414 ? -61.58193 -22.89923 49.71978 1.000 35.05416 414 PHE B C 1
ATOM 6896 O O . PHE B 1 414 ? -61.12395 -23.21832 48.61895 1.000 34.90010 414 PHE B O 1
ATOM 6904 N N . GLU B 1 415 ? -61.43669 -23.67627 50.79604 1.000 38.07341 415 GLU B N 1
ATOM 6905 C CA . GLU B 1 415 ? -60.72622 -24.94723 50.66656 1.000 36.97794 415 GLU B CA 1
ATOM 6906 C C . GLU B 1 415 ? -61.46138 -25.88844 49.72553 1.000 40.90984 415 GLU B C 1
ATOM 6907 O O . GLU B 1 415 ? -60.86879 -26.45457 48.79960 1.000 40.16321 415 GLU B O 1
ATOM 6913 N N . ASP B 1 416 ? -62.76238 -26.04846 49.93131 1.000 41.47379 416 ASP B N 1
ATOM 6914 C CA . ASP B 1 416 ? -63.54520 -26.96431 49.12368 1.000 43.00469 416 ASP B CA 1
ATOM 6915 C C . ASP B 1 416 ? -64.70832 -26.29486 48.40432 1.000 39.99093 416 ASP B C 1
ATOM 6916 O O . ASP B 1 416 ? -65.45477 -26.97513 47.68985 1.000 37.22363 416 ASP B O 1
ATOM 6921 N N . GLY B 1 417 ? -64.87814 -24.98514 48.54564 1.000 44.52488 417 GLY B N 1
ATOM 6922 C CA . GLY B 1 417 ? -65.97416 -24.34665 47.84787 1.000 34.74162 417 GLY B CA 1
ATOM 6923 C C . GLY B 1 417 ? -67.33622 -24.65457 48.41200 1.000 35.03556 417 GLY B C 1
ATOM 6924 O O . GLY B 1 417 ? -68.33184 -24.35998 47.75959 1.000 40.78008 417 GLY B O 1
ATOM 6925 N N . ARG B 1 418 ? -67.42509 -25.22924 49.60415 1.000 36.08621 418 ARG B N 1
ATOM 6926 C CA . ARG B 1 418 ? -68.73884 -25.54508 50.13230 1.000 38.40117 418 ARG B CA 1
ATOM 6927 C C . ARG B 1 418 ? -69.38493 -24.29112 50.71342 1.000 39.41741 418 ARG B C 1
ATOM 6928 O O . ARG B 1 418 ? -68.71481 -23.38313 51.22168 1.000 34.30336 418 ARG B O 1
ATOM 6936 N N . GLY B 1 419 ? -70.70027 -24.23235 50.59412 1.000 40.29341 419 GLY B N 1
ATOM 6937 C CA . GLY B 1 419 ? -71.48206 -23.17248 51.18822 1.000 33.43244 419 GLY B CA 1
ATOM 6938 C C . GLY B 1 419 ? -72.19209 -23.64787 52.44108 1.000 37.60733 419 GLY B C 1
ATOM 6939 O O . GLY B 1 419 ? -72.58048 -24.81203 52.55703 1.000 42.51004 419 GLY B O 1
ATOM 6940 N N . GLU B 1 420 ? -72.32492 -22.73650 53.39781 1.000 33.87488 420 GLU B N 1
ATOM 6941 C CA . GLU B 1 420 ? -73.12628 -22.95847 54.58807 1.000 35.10869 420 GLU B CA 1
ATOM 6942 C C . GLU B 1 420 ? -74.14133 -21.83663 54.65940 1.000 29.28522 420 GLU B C 1
ATOM 6943 O O . GLU B 1 420 ? -73.80812 -20.68396 54.38154 1.000 32.81589 420 GLU B O 1
ATOM 6949 N N . LEU B 1 421 ? -75.38128 -22.17199 55.00664 1.000 31.12588 421 LEU B N 1
ATOM 6950 C CA . LEU B 1 421 ? -76.45620 -21.19082 55.11117 1.000 30.96245 421 LEU B CA 1
ATOM 6951 C C . LEU B 1 421 ? -77.06088 -21.29062 56.50046 1.000 31.73818 421 LEU B C 1
ATOM 6952 O O . LEU B 1 421 ? -77.34925 -22.39338 56.96501 1.000 32.28156 421 LEU B O 1
ATOM 6957 N N . TYR B 1 422 ? -77.23820 -20.14633 57.16360 1.000 30.93623 422 TYR B N 1
ATOM 6958 C CA . TYR B 1 422 ? -77.77152 -20.10203 58.51696 1.000 31.29432 422 TYR B CA 1
ATOM 6959 C C . TYR B 1 422 ? -78.90181 -19.08786 58.59688 1.000 31.53101 422 TYR B C 1
ATOM 6960 O O . TYR B 1 422 ? -78.80739 -17.99266 58.03761 1.000 28.42516 422 TYR B O 1
ATOM 6969 N N . ASP B 1 423 ? -79.97641 -19.47403 59.28669 1.000 35.17208 423 ASP B N 1
ATOM 6970 C CA . ASP B 1 423 ? -81.03578 -18.55952 59.72711 1.000 33.53762 423 ASP B CA 1
ATOM 6971 C C . ASP B 1 423 ? -80.66008 -18.06418 61.12234 1.000 31.50365 423 ASP B C 1
ATOM 6972 O O . ASP B 1 423 ? -80.89084 -18.75687 62.11907 1.000 30.11681 423 ASP B O 1
ATOM 6977 N N . LEU B 1 424 ? -80.09378 -16.85210 61.19964 1.000 32.60749 424 LEU B N 1
ATOM 6978 C CA . LEU B 1 424 ? -79.63437 -16.29550 62.47631 1.000 36.01618 424 LEU B CA 1
ATOM 6979 C C . LEU B 1 424 ? -80.76923 -15.85759 63.40780 1.000 33.09176 424 LEU B C 1
ATOM 6980 O O . LEU B 1 424 ? -80.50461 -15.61003 64.58830 1.000 33.41117 424 LEU B O 1
ATOM 6985 N N . LYS B 1 425 ? -82.01381 -15.75850 62.92305 1.000 31.57917 425 LYS B N 1
ATOM 6986 C CA . LYS B 1 425 ? -83.15034 -15.53068 63.81592 1.000 34.85214 425 LYS B CA 1
ATOM 6987 C C . LYS B 1 425 ? -83.56543 -16.81228 64.54852 1.000 37.67148 425 LYS B C 1
ATOM 6988 O O . LYS B 1 425 ? -83.65722 -16.83651 65.78621 1.000 33.36795 425 LYS B O 1
ATOM 6994 N N . ALA B 1 426 ? -83.82327 -17.88855 63.80119 1.000 32.85316 426 ALA B N 1
ATOM 6995 C CA . ALA B 1 426 ? -84.15271 -19.15386 64.43933 1.000 32.58546 426 ALA B CA 1
ATOM 6996 C C . ALA B 1 426 ? -82.93022 -19.80600 65.09159 1.000 36.34331 426 ALA B C 1
ATOM 6997 O O . ALA B 1 426 ? -83.05973 -20.48197 66.11994 1.000 36.27656 426 ALA B O 1
ATOM 6999 N N . ASP B 1 427 ? -81.73304 -19.61050 64.52766 1.000 34.28687 427 ASP B N 1
ATOM 7000 C CA . ASP B 1 427 ? -80.57608 -20.46949 64.82514 1.000 29.74460 427 ASP B CA 1
ATOM 7001 C C . ASP B 1 427 ? -79.34469 -19.58433 65.03447 1.000 31.48357 427 ASP B C 1
ATOM 7002 O O . ASP B 1 427 ? -78.37737 -19.59347 64.26238 1.000 31.21373 427 ASP B O 1
ATOM 7007 N N . PHE B 1 428 ? -79.38917 -18.80237 66.11663 1.000 34.08060 428 PHE B N 1
ATOM 7008 C CA . PHE B 1 428 ? -78.37591 -17.77910 66.36400 1.000 28.15486 428 PHE B CA 1
ATOM 7009 C C . PHE B 1 428 ? -76.97032 -18.36960 66.41788 1.000 27.34634 428 PHE B C 1
ATOM 7010 O O . PHE B 1 428 ? -76.02864 -17.76432 65.90006 1.000 30.77324 428 PHE B O 1
ATOM 7018 N N . SER B 1 429 ? -76.80151 -19.54817 67.03606 1.000 28.45535 429 SER B N 1
ATOM 7019 C CA . SER B 1 429 ? -75.46573 -20.11582 67.24965 1.000 29.79840 429 SER B CA 1
ATOM 7020 C C . SER B 1 429 ? -74.92634 -20.89455 66.05518 1.000 28.72388 429 SER B C 1
ATOM 7021 O O . SER B 1 429 ? -73.94765 -21.62508 66.23843 1.000 32.58442 429 SER B O 1
ATOM 7024 N N . GLU B 1 430 ? -75.52155 -20.74975 64.86266 1.000 29.17197 430 GLU B N 1
ATOM 7025 C CA . GLU B 1 430 ? -75.00308 -21.34535 63.62933 1.000 29.00362 430 GLU B CA 1
ATOM 7026 C C . GLU B 1 430 ? -74.82629 -22.85790 63.78307 1.000 26.57508 430 GLU B C 1
ATOM 7027 O O . GLU B 1 430 ? -73.78673 -23.42799 63.45009 1.000 26.55215 430 GLU B O 1
ATOM 7033 N N . THR B 1 431 ? -75.86980 -23.50435 64.30759 1.000 26.10150 431 THR B N 1
ATOM 7034 C CA . THR B 1 431 ? -75.87657 -24.93517 64.59306 1.000 27.75445 431 THR B CA 1
ATOM 7035 C C . THR B 1 431 ? -76.40996 -25.79063 63.45162 1.000 27.47363 431 THR B C 1
ATOM 7036 O O . THR B 1 431 ? -76.14589 -26.99704 63.43382 1.000 25.17095 431 THR B O 1
ATOM 7040 N N . ASN B 1 432 ? -77.15553 -25.21408 62.51088 1.000 26.04674 432 ASN B N 1
ATOM 7041 C CA . ASN B 1 432 ? -77.95290 -26.00728 61.57358 1.000 30.38467 432 ASN B CA 1
ATOM 7042 C C . ASN B 1 432 ? -77.80335 -25.42457 60.17052 1.000 34.13962 432 ASN B C 1
ATOM 7043 O O . ASN B 1 432 ? -78.50624 -24.47406 59.80357 1.000 33.32695 432 ASN B O 1
ATOM 7048 N N . ASN B 1 433 ? -76.88409 -26.00337 59.39503 1.000 33.55892 433 ASN B N 1
ATOM 7049 C CA . ASN B 1 433 ? -76.66957 -25.61316 58.00744 1.000 27.17911 433 ASN B CA 1
ATOM 7050 C C . ASN B 1 433 ? -77.88566 -25.99878 57.17796 1.000 31.67635 433 ASN B C 1
ATOM 7051 O O . ASN B 1 433 ? -78.22464 -27.18529 57.08688 1.000 31.78081 433 ASN B O 1
ATOM 7056 N N . ILE B 1 434 ? -78.53861 -25.00432 56.57206 1.000 31.34343 434 ILE B N 1
ATOM 7057 C CA . ILE B 1 434 ? -79.74623 -25.22217 55.77444 1.000 35.00369 434 ILE B CA 1
ATOM 7058 C C . ILE B 1 434 ? -79.50182 -24.92651 54.29551 1.000 35.36677 434 ILE B C 1
ATOM 7059 O O . ILE B 1 434 ? -80.44801 -24.70282 53.54718 1.000 39.13938 434 ILE B O 1
ATOM 7064 N N . CYS B 1 435 ? -78.23394 -24.92372 53.87953 1.000 35.43640 435 CYS B N 1
ATOM 7065 C CA . CYS B 1 435 ? -77.87014 -24.74978 52.47453 1.000 38.13851 435 CYS B CA 1
ATOM 7066 C C . CYS B 1 435 ? -78.66746 -25.66303 51.54490 1.000 40.69826 435 CYS B C 1
ATOM 7067 O O . CYS B 1 435 ? -79.12570 -25.23022 50.48046 1.000 45.20340 435 CYS B O 1
ATOM 7070 N N . GLU B 1 436 ? -78.81436 -26.93791 51.92067 1.000 42.52568 436 GLU B N 1
ATOM 7071 C CA . GLU B 1 436 ? -79.53291 -27.91770 51.11083 1.000 37.52116 436 GLU B CA 1
ATOM 7072 C C . GLU B 1 436 ? -81.04150 -27.76002 51.22479 1.000 43.27484 436 GLU B C 1
ATOM 7073 O O . GLU B 1 436 ? -81.77045 -28.04948 50.26490 1.000 45.14882 436 GLU B O 1
ATOM 7079 N N . ASN B 1 437 ? -81.52848 -27.32394 52.38827 1.000 37.04183 437 ASN B N 1
ATOM 7080 C CA . ASN B 1 437 ? -82.96428 -27.19489 52.58352 1.000 35.64509 437 ASN B CA 1
ATOM 7081 C C . ASN B 1 437 ? -83.54420 -26.00706 51.82297 1.000 38.31144 437 ASN B C 1
ATOM 7082 O O . ASN B 1 437 ? -84.71521 -26.04572 51.43999 1.000 38.33207 437 ASN B O 1
ATOM 7087 N N . MET B 1 438 ? -82.75403 -24.95899 51.57874 1.000 37.08350 438 MET B N 1
ATOM 7088 C CA . MET B 1 438 ? -83.23129 -23.74028 50.92344 1.000 35.60581 438 MET B CA 1
ATOM 7089 C C . MET B 1 438 ? -82.30775 -23.36139 49.77325 1.000 40.24229 438 MET B C 1
ATOM 7090 O O . MET B 1 438 ? -81.60186 -22.34728 49.84134 1.000 39.38924 438 MET B O 1
ATOM 7095 N N . PRO B 1 439 ? -82.30166 -24.14956 48.68900 1.000 39.54125 439 PRO B N 1
ATOM 7096 C CA . PRO B 1 439 ? -81.35089 -23.88698 47.59129 1.000 35.83727 439 PRO B CA 1
ATOM 7097 C C . PRO B 1 439 ? -81.47989 -22.51899 46.95170 1.000 34.89590 439 PRO B C 1
ATOM 7098 O O . PRO B 1 439 ? -80.45830 -21.88650 46.64891 1.000 34.43838 439 PRO B O 1
ATOM 7102 N N . GLU B 1 440 ? -82.70044 -22.06072 46.67560 1.000 36.51252 440 GLU B N 1
ATOM 7103 C CA . GLU B 1 440 ? -82.83685 -20.74877 46.06083 1.000 33.76080 440 GLU B CA 1
ATOM 7104 C C . GLU B 1 440 ? -82.21075 -19.68207 46.93883 1.000 37.78514 440 GLU B C 1
ATOM 7105 O O . GLU B 1 440 ? -81.53538 -18.77657 46.43493 1.000 38.94001 440 GLU B O 1
ATOM 7111 N N . MET B 1 441 ? -82.40238 -19.78267 48.25957 1.000 33.33921 441 MET B N 1
ATOM 7112 C CA . MET B 1 441 ? -81.81768 -18.79154 49.15758 1.000 33.69551 441 MET B CA 1
ATOM 7113 C C . MET B 1 441 ? -80.29296 -18.84726 49.10926 1.000 31.71076 441 MET B C 1
ATOM 7114 O O . MET B 1 441 ?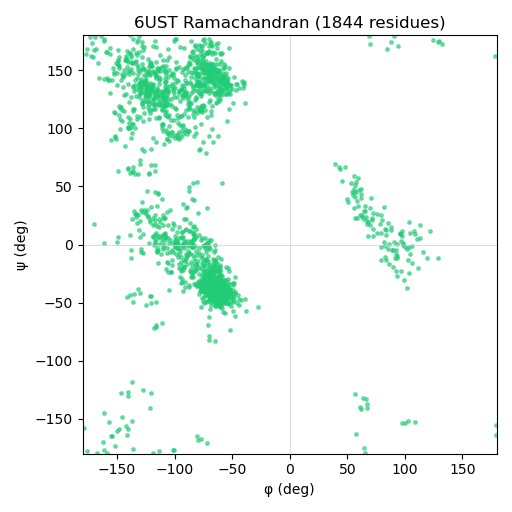 -79.62584 -17.82039 48.91821 1.000 27.70575 441 MET B O 1
ATOM 7119 N N . ALA B 1 442 ? -79.72773 -20.04563 49.26525 1.000 30.11913 442 ALA B N 1
ATOM 7120 C CA . ALA B 1 442 ? -78.28343 -20.21113 49.18378 1.000 30.91813 442 ALA B CA 1
ATOM 7121 C C . ALA B 1 442 ? -77.73561 -19.62529 47.88956 1.000 30.84595 442 ALA B C 1
ATOM 7122 O O . ALA B 1 442 ? -76.81061 -18.80487 47.90737 1.000 35.67475 442 ALA B O 1
ATOM 7124 N N . ALA B 1 443 ? -78.32680 -20.00529 46.75527 1.000 33.99256 443 ALA B N 1
ATOM 7125 C CA . ALA B 1 443 ? -77.85291 -19.51799 45.46228 1.000 31.37467 443 ALA B CA 1
ATOM 7126 C C . ALA B 1 443 ? -77.96243 -18.00420 45.34258 1.000 32.12418 443 ALA B C 1
ATOM 7127 O O . ALA B 1 443 ? -77.11233 -17.36377 44.71101 1.000 34.80117 443 ALA B O 1
ATOM 7129 N N . ARG B 1 444 ? -78.98966 -17.41009 45.94016 1.000 31.53899 444 ARG B N 1
ATOM 7130 C CA . ARG B 1 444 ? -79.16084 -15.96826 45.82270 1.000 31.31681 444 ARG B CA 1
ATOM 7131 C C . ARG B 1 444 ? -78.08950 -15.22196 46.60538 1.000 32.54543 444 ARG B C 1
ATOM 7132 O O . ARG B 1 444 ? -77.54491 -14.22293 46.12166 1.000 34.20333 444 ARG B O 1
ATOM 7140 N N . LEU B 1 445 ? -77.77859 -15.68786 47.82152 1.000 33.67442 445 LEU B N 1
ATOM 7141 C CA . LEU B 1 445 ? -76.75775 -15.02796 48.62892 1.000 30.73552 445 LEU B CA 1
ATOM 7142 C C . LEU B 1 445 ? -75.36888 -15.34364 48.10625 1.000 33.28611 445 LEU B C 1
ATOM 7143 O O . LEU B 1 445 ? -74.47965 -14.48030 48.12870 1.000 33.09095 445 LEU B O 1
ATOM 7148 N N . ARG B 1 446 ? -75.16716 -16.57628 47.63527 1.000 26.82968 446 ARG B N 1
ATOM 7149 C CA . ARG B 1 446 ? -73.90022 -16.92796 47.00785 1.000 33.12092 446 ARG B CA 1
ATOM 7150 C C . ARG B 1 446 ? -73.58853 -15.97558 45.85896 1.000 30.79115 446 ARG B C 1
ATOM 7151 O O . ARG B 1 446 ? -72.49077 -15.42001 45.77816 1.000 32.33140 446 ARG B O 1
ATOM 7159 N N . MET B 1 447 ? -74.55808 -15.75870 44.96906 1.000 32.31066 447 MET B N 1
ATOM 7160 C CA . MET B 1 447 ? -74.33190 -14.87037 43.83435 1.000 32.56180 447 MET B CA 1
ATOM 7161 C C . MET B 1 447 ? -74.10217 -13.44065 44.27786 1.000 32.27302 447 MET B C 1
ATOM 7162 O O . MET B 1 447 ? -73.35233 -12.70608 43.62748 1.000 34.07755 447 MET B O 1
ATOM 7167 N N . LEU B 1 448 ? -74.72853 -13.03096 45.37649 1.000 30.44626 448 LEU B N 1
ATOM 7168 C CA . LEU B 1 448 ? -74.57100 -11.65956 45.84391 1.000 31.39123 448 LEU B CA 1
ATOM 7169 C C . LEU B 1 448 ? -73.19236 -11.45734 46.46518 1.000 33.49196 448 LEU B C 1
ATOM 7170 O O . LEU B 1 448 ? -72.55279 -10.41473 46.25675 1.000 32.86565 448 LEU B O 1
ATOM 7175 N N . LEU B 1 449 ? -72.72060 -12.45708 47.22149 1.000 28.81516 449 LEU B N 1
ATOM 7176 C CA . LEU B 1 449 ? -71.34979 -12.45720 47.72540 1.000 31.56870 449 LEU B CA 1
ATOM 7177 C C . LEU B 1 449 ? -70.33281 -12.45792 46.57883 1.000 33.61766 449 LEU B C 1
ATOM 7178 O O . LEU B 1 449 ? -69.27736 -11.81895 46.67309 1.000 29.34475 449 LEU B O 1
ATOM 7183 N N . HIS B 1 450 ? -70.63649 -13.16129 45.48354 1.000 29.36316 450 HIS B N 1
ATOM 7184 C CA . HIS B 1 450 ? -69.70207 -13.21107 44.36513 1.000 29.30267 450 HIS B CA 1
ATOM 7185 C C . HIS B 1 450 ? -69.66726 -11.89822 43.59840 1.000 32.40483 450 HIS B C 1
ATOM 7186 O O . HIS B 1 450 ? -68.60693 -11.49371 43.10449 1.000 34.98540 450 HIS B O 1
ATOM 7193 N N . GLY B 1 451 ? -70.81842 -11.23589 43.46008 1.000 32.03889 451 GLY B N 1
ATOM 7194 C CA . GLY B 1 451 ? -70.84785 -9.96067 42.76404 1.000 29.72741 451 GLY B CA 1
ATOM 7195 C C . GLY B 1 451 ? -70.18950 -8.85735 43.56266 1.000 31.44629 451 GLY B C 1
ATOM 7196 O O . GLY B 1 451 ? -69.51290 -7.99240 43.00145 1.000 33.92539 451 GLY B O 1
ATOM 7197 N N . TRP B 1 452 ? -70.37260 -8.87455 44.88264 1.000 30.76807 452 TRP B N 1
ATOM 7198 C CA . TRP B 1 452 ? -69.64715 -7.94481 45.74028 1.000 30.86820 452 TRP B CA 1
ATOM 7199 C C . TRP B 1 452 ? -68.14208 -8.19605 45.66418 1.000 32.57307 452 TRP B C 1
ATOM 7200 O O . TRP B 1 452 ? -67.34560 -7.24868 45.54335 1.000 31.35960 452 TRP B O 1
ATOM 7211 N N . GLN B 1 453 ? -67.74053 -9.47333 45.71051 1.000 30.78711 453 GLN B N 1
ATOM 7212 C CA . GLN B 1 453 ? -66.32823 -9.82665 45.62165 1.000 30.70000 453 GLN B CA 1
ATOM 7213 C C . GLN B 1 453 ? -65.71484 -9.31738 44.32515 1.000 36.10356 453 GLN B C 1
ATOM 7214 O O . GLN B 1 453 ? -64.61668 -8.74696 44.33066 1.000 35.03754 453 GLN B O 1
ATOM 7220 N N . ARG B 1 454 ? -66.42385 -9.50158 43.20764 1.000 33.90554 454 ARG B N 1
ATOM 7221 C CA . ARG B 1 454 ? -65.97097 -8.96563 41.92837 1.000 35.99541 454 ARG B CA 1
ATOM 7222 C C . ARG B 1 454 ? -65.74179 -7.46608 41.99986 1.000 33.82972 454 ARG B C 1
ATOM 7223 O O . ARG B 1 454 ? -64.71586 -6.96631 41.53292 1.000 36.64319 454 ARG B O 1
ATOM 7231 N N . GLU B 1 455 ? -66.68014 -6.73016 42.60080 1.000 35.80064 455 GLU B N 1
ATOM 7232 C CA . GLU B 1 455 ? -66.61020 -5.26734 42.57641 1.000 35.44182 455 GLU B CA 1
ATOM 7233 C C . GLU B 1 455 ? -65.54669 -4.70346 43.50740 1.000 35.16746 455 GLU B C 1
ATOM 7234 O O . GLU B 1 455 ? -65.09189 -3.58285 43.28617 1.000 34.65512 455 GLU B O 1
ATOM 7240 N N . VAL B 1 456 ? -65.16844 -5.42353 44.56927 1.000 37.03806 456 VAL B N 1
ATOM 7241 C CA . VAL B 1 456 ? -64.05398 -4.97544 45.39843 1.000 35.88823 456 VAL B CA 1
ATOM 7242 C C . VAL B 1 456 ? -62.72086 -5.56203 44.93743 1.000 36.51845 456 VAL B C 1
ATOM 7243 O O . VAL B 1 456 ? -61.67688 -5.18283 45.48580 1.000 34.27936 456 VAL B O 1
ATOM 7247 N N . CYS B 1 457 ? -62.71832 -6.43323 43.90943 1.000 32.59791 457 CYS B N 1
ATOM 7248 C CA . CYS B 1 457 ? -61.51225 -7.17024 43.48935 1.000 36.81887 457 CYS B CA 1
ATOM 7249 C C . CYS B 1 457 ? -60.95068 -7.98775 44.64671 1.000 37.15871 457 CYS B C 1
ATOM 7250 O O . CYS B 1 457 ? -59.78884 -7.84498 45.03276 1.000 38.78497 457 CYS B O 1
ATOM 7253 N N . ALA B 1 458 ? -61.80071 -8.80612 45.24413 1.000 35.27055 458 ALA B N 1
ATOM 7254 C CA . ALA B 1 458 ? -61.32494 -9.70181 46.28371 1.000 36.96472 458 ALA B CA 1
ATOM 7255 C C . ALA B 1 458 ? -60.29097 -10.66867 45.69675 1.000 40.25616 458 ALA B C 1
ATOM 7256 O O . ALA B 1 458 ? -60.41281 -11.09801 44.54523 1.000 37.61553 458 ALA B O 1
ATOM 7258 N N . ARG B 1 459 ? -59.24155 -10.96764 46.47536 1.000 35.55452 459 ARG B N 1
ATOM 7259 C CA . ARG B 1 459 ? -58.19096 -11.90335 46.08005 1.000 37.59920 459 ARG B CA 1
ATOM 7260 C C . ARG B 1 459 ? -58.43288 -13.26411 46.72324 1.000 39.94108 459 ARG B C 1
ATOM 7261 O O . ARG B 1 459 ? -58.78282 -13.34631 47.90602 1.000 35.87196 459 ARG B O 1
ATOM 7269 N N . PHE B 1 460 ? -58.20972 -14.36095 45.92530 1.000 37.33376 460 PHE B N 1
ATOM 7270 C CA . PHE B 1 460 ? -58.54207 -15.70510 46.37585 1.000 33.35361 460 PHE B CA 1
ATOM 7271 C C . PHE B 1 460 ? -57.30504 -16.52843 46.68708 1.000 34.06696 460 PHE B C 1
ATOM 7272 O O . PHE B 1 460 ? -56.30241 -16.43561 45.97730 1.000 37.62355 460 PHE B O 1
ATOM 7280 N N . PRO B 1 461 ? -57.33751 -17.31693 47.75936 1.000 37.13409 461 PRO B N 1
ATOM 7281 C CA . PRO B 1 461 ? -56.18846 -18.17008 48.06723 1.000 33.45801 461 PRO B CA 1
ATOM 7282 C C . PRO B 1 461 ? -55.91921 -19.10164 46.90201 1.000 37.22307 461 PRO B C 1
ATOM 7283 O O . PRO B 1 461 ? -56.84371 -19.56489 46.23247 1.000 42.45743 461 PRO B O 1
ATOM 7287 N N . GLU B 1 462 ? -54.64623 -19.36378 46.64133 1.000 41.09104 462 GLU B N 1
ATOM 7288 C CA . GLU B 1 462 ? -54.36725 -20.37898 45.64551 1.000 38.06370 462 GLU B CA 1
ATOM 7289 C C . GLU B 1 462 ? -54.13733 -21.71781 46.32926 1.000 37.70714 462 GLU B C 1
ATOM 7290 O O . GLU B 1 462 ? -54.04767 -21.81495 47.55487 1.000 36.84914 462 GLU B O 1
ATOM 7296 N N . VAL B 1 463 ? -54.08303 -22.76124 45.51178 1.000 42.07382 463 VAL B N 1
ATOM 7297 C CA . VAL B 1 463 ? -53.96751 -24.13310 45.99004 1.000 41.72537 463 VAL B CA 1
ATOM 7298 C C . VAL B 1 463 ? -52.51804 -24.43018 46.33391 1.000 41.68613 463 VAL B C 1
ATOM 7299 O O . VAL B 1 463 ? -51.59162 -24.02821 45.61704 1.000 43.68242 463 VAL B O 1
ATOM 7303 N N . ASN B 1 464 ? -52.31983 -25.10668 47.46079 1.000 42.86418 464 ASN B N 1
ATOM 7304 C CA . ASN B 1 464 ? -51.00070 -25.58252 47.85987 1.000 43.00414 464 ASN B CA 1
ATOM 7305 C C . ASN B 1 464 ? -50.74311 -26.87620 47.09953 1.000 47.52989 464 ASN B C 1
ATOM 7306 O O . ASN B 1 464 ? -51.18661 -27.95460 47.50540 1.000 45.77583 464 ASN B O 1
ATOM 7311 N N . GLU B 1 465 ? -50.04406 -26.77064 45.97393 1.000 47.92256 465 GLU B N 1
ATOM 7312 C CA . GLU B 1 465 ? -49.76731 -27.96018 45.18449 1.000 52.42364 465 GLU B CA 1
ATOM 7313 C C . GLU B 1 465 ? -48.76947 -28.89612 45.86204 1.000 53.10888 465 GLU B C 1
ATOM 7314 O O . GLU B 1 465 ? -48.51076 -29.97825 45.32419 1.000 54.33645 465 GLU B O 1
ATOM 7320 N N . ALA B 1 466 ? -48.24197 -28.51813 47.03207 1.000 48.18012 466 ALA B N 1
ATOM 7321 C CA . ALA B 1 466 ? -47.31644 -29.32691 47.81739 1.000 48.35466 466 ALA B CA 1
ATOM 7322 C C . ALA B 1 466 ? -47.94327 -29.84589 49.10842 1.000 55.85966 466 ALA B C 1
ATOM 7323 O O . ALA B 1 466 ? -47.22304 -30.14916 50.06559 1.000 59.31749 466 ALA B O 1
ATOM 7325 N N . TYR B 1 467 ? -49.26721 -29.94019 49.16499 1.000 56.62457 467 TYR B N 1
ATOM 7326 C CA . TYR B 1 467 ? -49.93825 -30.41092 50.36820 1.000 47.83115 467 TYR B CA 1
ATOM 7327 C C . TYR B 1 467 ? -49.79942 -31.93764 50.49127 1.000 51.04033 467 TYR B C 1
ATOM 7328 O O . TYR B 1 467 ? -49.10434 -32.44309 51.38281 1.000 52.66116 467 TYR B O 1
ATOM 7337 N N . GLN C 1 4 ? 1.10085 -40.28501 77.42996 1.000 39.09423 4 GLN C N 1
ATOM 7338 C CA . GLN C 1 4 ? 2.46243 -40.73273 77.71668 1.000 46.46435 4 GLN C CA 1
ATOM 7339 C C . GLN C 1 4 ? 3.26768 -39.72664 78.57453 1.000 42.22543 4 GLN C C 1
ATOM 7340 O O . GLN C 1 4 ? 3.73610 -40.09520 79.65139 1.000 45.07051 4 GLN C O 1
ATOM 7346 N N . PRO C 1 5 ? 3.43481 -38.47341 78.13971 1.000 43.05622 5 PRO C N 1
ATOM 7347 C CA . PRO C 1 5 ? 4.28104 -37.55666 78.91392 1.000 41.70147 5 PRO C CA 1
ATOM 7348 C C . PRO C 1 5 ? 3.53491 -36.93979 80.07967 1.000 37.07008 5 PRO C C 1
ATOM 7349 O O . PRO C 1 5 ? 2.31551 -36.76765 80.05498 1.000 38.36952 5 PRO C O 1
ATOM 7353 N N . ASN C 1 6 ? 4.29149 -36.62064 81.12053 1.000 37.31702 6 ASN C N 1
ATOM 7354 C CA . ASN C 1 6 ? 3.75470 -35.87689 82.24800 1.000 37.94335 6 ASN C CA 1
ATOM 7355 C C . ASN C 1 6 ? 3.64106 -34.39587 81.89288 1.000 41.61092 6 ASN C C 1
ATOM 7356 O O . ASN C 1 6 ? 4.18476 -33.92284 80.88583 1.000 38.73523 6 ASN C O 1
ATOM 7361 N N . PHE C 1 7 ? 2.93043 -33.65074 82.73738 1.000 38.58933 7 PHE C N 1
ATOM 7362 C CA . PHE C 1 7 ? 2.81258 -32.20790 82.55977 1.000 33.59129 7 PHE C CA 1
ATOM 7363 C C . PHE C 1 7 ? 2.97869 -31.52998 83.90937 1.000 38.60524 7 PHE C C 1
ATOM 7364 O O . PHE C 1 7 ? 2.16565 -31.72849 84.81897 1.000 41.87549 7 PHE C O 1
ATOM 7372 N N . LEU C 1 8 ? 4.02192 -30.72776 84.03638 1.000 34.68905 8 LEU C N 1
ATOM 7373 C CA . LEU C 1 8 ? 4.24087 -29.89289 85.20607 1.000 33.99620 8 LEU C CA 1
ATOM 7374 C C . LEU C 1 8 ? 4.11211 -28.44316 84.74968 1.000 37.02194 8 LEU C C 1
ATOM 7375 O O . LEU C 1 8 ? 4.97038 -27.94525 84.01488 1.000 38.12232 8 LEU C O 1
ATOM 7380 N N . PHE C 1 9 ? 3.02687 -27.77663 85.15831 1.000 36.21907 9 PHE C N 1
ATOM 7381 C CA . PHE C 1 9 ? 2.66279 -26.45039 84.65628 1.000 31.90854 9 PHE C CA 1
ATOM 7382 C C . PHE C 1 9 ? 2.84096 -25.45389 85.79044 1.000 36.51628 9 PHE C C 1
ATOM 7383 O O . PHE C 1 9 ? 2.00049 -25.38134 86.69192 1.000 32.80068 9 PHE C O 1
ATOM 7391 N N . ILE C 1 10 ? 3.93211 -24.68338 85.73378 1.000 39.10309 10 ILE C N 1
ATOM 7392 C CA . ILE C 1 10 ? 4.32083 -23.78730 86.81936 1.000 34.54392 10 ILE C CA 1
ATOM 7393 C C . ILE C 1 10 ? 3.75905 -22.41370 86.48827 1.000 32.52815 10 ILE C C 1
ATOM 7394 O O . ILE C 1 10 ? 4.29927 -21.69552 85.65324 1.000 37.26251 10 ILE C O 1
ATOM 7399 N N . PHE C 1 11 ? 2.66961 -22.05724 87.16398 1.000 35.48610 11 PHE C N 1
ATOM 7400 C CA . PHE C 1 11 ? 1.83259 -20.89851 86.86463 1.000 34.43285 11 PHE C CA 1
ATOM 7401 C C . PHE C 1 11 ? 2.10467 -19.83995 87.92626 1.000 31.70662 11 PHE C C 1
ATOM 7402 O O . PHE C 1 11 ? 1.52896 -19.86979 89.01374 1.000 32.80593 11 PHE C O 1
ATOM 7410 N N . MET C 1 12 ? 2.98716 -18.90851 87.60824 1.000 35.23996 12 MET C N 1
ATOM 7411 C CA . MET C 1 12 ? 3.30122 -17.82965 88.52075 1.000 32.33088 12 MET C CA 1
ATOM 7412 C C . MET C 1 12 ? 2.17937 -16.80924 88.53277 1.000 32.51096 12 MET C C 1
ATOM 7413 O O . MET C 1 12 ? 1.35496 -16.74072 87.61926 1.000 38.03692 12 MET C O 1
ATOM 7418 N N . ASP C 1 13 ? 2.15554 -16.00175 89.58313 1.000 36.50411 13 ASP C N 1
ATOM 7419 C CA . ASP C 1 13 ? 1.13904 -14.97110 89.75193 1.000 35.19139 13 ASP C CA 1
ATOM 7420 C C . ASP C 1 13 ? 1.77815 -13.59978 89.62717 1.000 32.74765 13 ASP C C 1
ATOM 7421 O O . ASP C 1 13 ? 2.67648 -13.26414 90.40581 1.000 37.91324 13 ASP C O 1
ATOM 7426 N N . ASP C 1 14 ? 1.31007 -12.81444 88.65589 1.000 35.39704 14 ASP C N 1
ATOM 7427 C CA . ASP C 1 14 ? 1.68109 -11.40813 88.48065 1.000 33.58929 14 ASP C CA 1
ATOM 7428 C C . ASP C 1 14 ? 3.16255 -11.21648 88.15643 1.000 32.36493 14 ASP C C 1
ATOM 7429 O O . ASP C 1 14 ? 3.70366 -10.12431 88.36526 1.000 30.88907 14 ASP C O 1
ATOM 7434 N N . MET C 1 15 ? 3.84606 -12.24297 87.64370 1.000 30.49048 15 MET C N 1
ATOM 7435 C CA . MET C 1 15 ? 5.25309 -12.08696 87.27157 1.000 33.29318 15 MET C CA 1
ATOM 7436 C C . MET C 1 15 ? 5.36295 -11.45117 85.88731 1.000 31.61368 15 MET C C 1
ATOM 7437 O O . MET C 1 15 ? 4.79555 -11.96050 84.91701 1.000 32.38759 15 MET C O 1
ATOM 7442 N N . GLY C 1 16 ? 6.08739 -10.33367 85.79772 1.000 30.88910 16 GLY C N 1
ATOM 7443 C CA . GLY C 1 16 ? 6.19690 -9.61800 84.54381 1.000 34.25510 16 GLY C CA 1
ATOM 7444 C C . GLY C 1 16 ? 7.14554 -10.27358 83.54775 1.000 35.03899 16 GLY C C 1
ATOM 7445 O O . GLY C 1 16 ? 8.00160 -11.08389 83.91088 1.000 35.50294 16 GLY C O 1
ATOM 7446 N N . TRP C 1 17 ? 6.99274 -9.87404 82.27395 1.000 30.62268 17 TRP C N 1
ATOM 7447 C CA . TRP C 1 17 ? 7.72781 -10.47984 81.16044 1.000 27.80274 17 TRP C CA 1
ATOM 7448 C 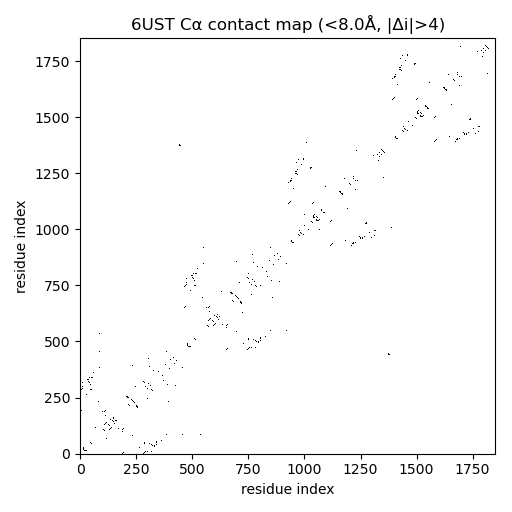C . TRP C 1 17 ? 9.24165 -10.34090 81.28101 1.000 33.24348 17 TRP C C 1
ATOM 7449 O O . TRP C 1 17 ? 9.97195 -11.09844 80.62882 1.000 32.09435 17 TRP C O 1
ATOM 7460 N N . ARG C 1 18 ? 9.74333 -9.37265 82.05266 1.000 32.15300 18 ARG C N 1
ATOM 7461 C CA . ARG C 1 18 ? 11.17789 -9.35804 82.27969 1.000 30.28723 18 ARG C CA 1
ATOM 7462 C C . ARG C 1 18 ? 11.49288 -9.39377 83.76730 1.000 30.38488 18 ARG C C 1
ATOM 7463 O O . ARG C 1 18 ? 12.34473 -8.64577 84.24550 1.000 34.07725 18 ARG C O 1
ATOM 7471 N N . ASP C 1 19 ? 10.82487 -10.28138 84.49911 1.000 31.50682 19 ASP C N 1
ATOM 7472 C CA . ASP C 1 19 ? 11.08912 -10.49866 85.91710 1.000 36.22781 19 ASP C CA 1
ATOM 7473 C C . ASP C 1 19 ? 11.98938 -11.70617 86.15245 1.000 34.84482 19 ASP C C 1
ATOM 7474 O O . ASP C 1 19 ? 12.29159 -12.03340 87.30240 1.000 33.76863 19 ASP C O 1
ATOM 7479 N N . LEU C 1 20 ? 12.44138 -12.35306 85.08461 1.000 34.17377 20 LEU C N 1
ATOM 7480 C CA . LEU C 1 20 ? 13.44750 -13.39824 85.13630 1.000 32.22394 20 LEU C CA 1
ATOM 7481 C C . LEU C 1 20 ? 14.75028 -12.86595 84.56150 1.000 35.11420 20 LEU C C 1
ATOM 7482 O O . LEU C 1 20 ? 14.74283 -12.13714 83.56345 1.000 36.58906 20 LEU C O 1
ATOM 7487 N N . ALA C 1 21 ? 15.87155 -13.23318 85.18720 1.000 39.31648 21 ALA C N 1
ATOM 7488 C CA . ALA C 1 21 ? 17.16499 -12.93169 84.57850 1.000 42.02163 21 ALA C CA 1
ATOM 7489 C C . ALA C 1 21 ? 17.23454 -13.46806 83.15441 1.000 40.00442 21 ALA C C 1
ATOM 7490 O O . ALA C 1 21 ? 17.67940 -12.76897 82.24354 1.000 39.99424 21 ALA C O 1
ATOM 7492 N N . CYS C 1 22 ? 16.76385 -14.69353 82.93438 1.000 39.50424 22 CYS C N 1
ATOM 7493 C CA . CYS C 1 22 ? 16.79109 -15.24708 81.58720 1.000 35.23783 22 CYS C CA 1
ATOM 7494 C C . CYS C 1 22 ? 15.79400 -14.58774 80.62793 1.000 38.88845 22 CYS C C 1
ATOM 7495 O O . CYS C 1 22 ? 15.78595 -14.96503 79.45252 1.000 37.27830 22 CYS C O 1
ATOM 7498 N N . THR C 1 23 ? 14.98293 -13.60879 81.05547 1.000 36.21389 23 THR C N 1
ATOM 7499 C CA . THR C 1 23 ? 14.10571 -12.89290 80.13348 1.000 32.92094 23 THR C CA 1
ATOM 7500 C C . THR C 1 23 ? 14.33855 -11.39351 80.21311 1.000 30.86624 23 THR C C 1
ATOM 7501 O O . THR C 1 23 ? 13.43141 -10.62363 79.91377 1.000 33.28124 23 THR C O 1
ATOM 7505 N N . GLY C 1 24 ? 15.53177 -10.96613 80.60575 1.000 29.76099 24 GLY C N 1
ATOM 7506 C CA . GLY C 1 24 ? 15.92902 -9.58690 80.46487 1.000 27.24886 24 GLY C CA 1
ATOM 7507 C C . GLY C 1 24 ? 15.93638 -8.74148 81.71698 1.000 31.91735 24 GLY C C 1
ATOM 7508 O O . GLY C 1 24 ? 16.11686 -7.51872 81.60819 1.000 31.02827 24 GLY C O 1
ATOM 7509 N N . SER C 1 25 ? 15.76972 -9.33442 82.89795 1.000 31.51419 25 SER C N 1
ATOM 7510 C CA . SER C 1 25 ? 15.78709 -8.51563 84.09712 1.000 31.88045 25 SER C CA 1
ATOM 7511 C C . SER C 1 25 ? 17.18765 -7.96829 84.34287 1.000 30.15051 25 SER C C 1
ATOM 7512 O O . SER C 1 25 ? 18.20107 -8.60888 84.05591 1.000 34.90517 25 SER C O 1
ATOM 7515 N N . THR C 1 26 ? 17.22667 -6.76119 84.86073 1.000 29.28092 26 THR C N 1
ATOM 7516 C CA . THR C 1 26 ? 18.46735 -6.06979 85.13128 1.000 36.68228 26 THR C CA 1
ATOM 7517 C C . THR C 1 26 ? 18.87488 -6.15990 86.59897 1.000 36.25536 26 THR C C 1
ATOM 7518 O O . THR C 1 26 ? 19.91831 -5.60267 86.96449 1.000 37.43993 26 THR C O 1
ATOM 7522 N N . PHE C 1 27 ? 18.06340 -6.81263 87.45264 1.000 31.74768 27 PHE C N 1
ATOM 7523 C CA . PHE C 1 27 ? 18.25577 -6.75721 88.90219 1.000 33.34862 27 PHE C CA 1
ATOM 7524 C C . PHE C 1 27 ? 17.98881 -8.08970 89.58360 1.000 35.75869 27 PHE C C 1
ATOM 7525 O O . PHE C 1 27 ? 18.75820 -8.51579 90.45347 1.000 34.86398 27 PHE C O 1
ATOM 7533 N N . TYR C 1 28 ? 16.89875 -8.74574 89.20381 1.000 36.28191 28 TYR C N 1
ATOM 7534 C CA . TYR C 1 28 ? 16.55154 -10.02263 89.80708 1.000 34.83869 28 TYR C CA 1
ATOM 7535 C C . TYR C 1 28 ? 17.48838 -11.12867 89.32226 1.000 33.38092 28 TYR C C 1
ATOM 7536 O O . TYR C 1 28 ? 17.99878 -11.10077 88.20075 1.000 35.12535 28 TYR C O 1
ATOM 7545 N N . GLU C 1 29 ? 17.72594 -12.10545 90.19398 1.000 41.14050 29 GLU C N 1
ATOM 7546 C CA . GLU C 1 29 ? 18.58690 -13.24693 89.90087 1.000 39.15533 29 GLU C CA 1
ATOM 7547 C C . GLU C 1 29 ? 17.76702 -14.52245 89.98124 1.000 39.40287 29 GLU C C 1
ATOM 7548 O O . GLU C 1 29 ? 17.11092 -14.78254 90.99689 1.000 34.87841 29 GLU C O 1
ATOM 7554 N N . THR C 1 30 ? 17.79754 -15.30185 88.90111 1.000 42.23452 30 THR C N 1
ATOM 7555 C CA . THR C 1 30 ? 16.98406 -16.51265 88.76345 1.000 41.93634 30 THR C CA 1
ATOM 7556 C C . THR C 1 30 ? 17.84500 -17.67612 88.28056 1.000 40.83427 30 THR C C 1
ATOM 7557 O O . THR C 1 30 ? 17.55830 -18.26978 87.24319 1.000 44.66164 30 THR C O 1
ATOM 7561 N N . PRO C 1 31 ? 18.87751 -18.06906 89.04407 1.000 43.52789 31 PRO C N 1
ATOM 7562 C CA . PRO C 1 31 ? 19.81259 -19.10508 88.54292 1.000 43.83273 31 PRO C CA 1
ATOM 7563 C C . PRO C 1 31 ? 19.15767 -20.42049 88.14425 1.000 42.01755 31 PRO C C 1
ATOM 7564 O O . PRO C 1 31 ? 19.53877 -21.00015 87.11933 1.000 37.72551 31 PRO C O 1
ATOM 7568 N N . ASN C 1 32 ? 18.19040 -20.91587 88.92822 1.000 42.36298 32 ASN C N 1
ATOM 7569 C CA . ASN C 1 32 ? 17.57264 -22.20584 88.62085 1.000 37.52974 32 ASN C CA 1
ATOM 7570 C C . ASN C 1 32 ? 16.61980 -22.09850 87.43782 1.000 38.70394 32 ASN C C 1
ATOM 7571 O O . ASN C 1 32 ? 16.55256 -23.01029 86.60742 1.000 40.28157 32 ASN C O 1
ATOM 7576 N N . ILE C 1 33 ? 15.84813 -21.01224 87.35725 1.000 36.66952 33 ILE C N 1
ATOM 7577 C CA . ILE C 1 33 ? 14.97743 -20.83958 86.20213 1.000 38.36757 33 ILE C CA 1
ATOM 7578 C C . ILE C 1 33 ? 15.80650 -20.59544 84.94381 1.000 39.06383 33 ILE C C 1
ATOM 7579 O O . ILE C 1 33 ? 15.40289 -20.97552 83.83800 1.000 33.56460 33 ILE C O 1
ATOM 7584 N N . ASP C 1 34 ? 16.98672 -19.99102 85.09305 1.000 36.70845 34 ASP C N 1
ATOM 7585 C CA . ASP C 1 34 ? 17.89066 -19.82642 83.96431 1.000 36.57873 34 ASP C CA 1
ATOM 7586 C C . ASP C 1 34 ? 18.34411 -21.16727 83.40928 1.000 37.32304 34 ASP C C 1
ATOM 7587 O O . ASP C 1 34 ? 18.42156 -21.34322 82.18762 1.000 36.15392 34 ASP C O 1
ATOM 7592 N N . ARG C 1 35 ? 18.67367 -22.11846 84.29012 1.000 40.16803 35 ARG C N 1
ATOM 7593 C CA . ARG C 1 35 ? 19.09584 -23.44069 83.83154 1.000 35.51231 35 ARG C CA 1
ATOM 7594 C C . ARG C 1 35 ? 17.96917 -24.13881 83.06886 1.000 38.80868 35 ARG C C 1
ATOM 7595 O O . ARG C 1 35 ? 18.21214 -24.83343 82.06931 1.000 34.54856 35 ARG C O 1
ATOM 7603 N N . LEU C 1 36 ? 16.72542 -23.95322 83.52468 1.000 37.14982 36 LEU C N 1
ATOM 7604 C CA . LEU C 1 36 ? 15.56880 -24.51193 82.83091 1.000 33.21928 36 LEU C CA 1
ATOM 7605 C C . LEU C 1 36 ? 15.43390 -23.92838 81.42677 1.000 35.39381 36 LEU C C 1
ATOM 7606 O O . LEU C 1 36 ? 15.08073 -24.63635 80.47527 1.000 33.94411 36 LEU C O 1
ATOM 7611 N N . CYS C 1 37 ? 15.71233 -22.63171 81.28637 1.000 36.01235 37 CYS C N 1
ATOM 7612 C CA . CYS C 1 37 ? 15.68522 -21.97136 79.98882 1.000 34.06494 37 CYS C CA 1
ATOM 7613 C C . CYS C 1 37 ? 16.80864 -22.46444 79.08581 1.000 33.14454 37 CYS C C 1
ATOM 7614 O O . CYS C 1 37 ? 16.62185 -22.61163 77.87296 1.000 32.49697 37 CYS C O 1
ATOM 7617 N N . ARG C 1 38 ? 17.98634 -22.70675 79.65821 1.000 32.39349 38 ARG C N 1
ATOM 7618 C CA . ARG C 1 38 ? 19.10230 -23.23627 78.89259 1.000 32.98287 38 ARG C CA 1
ATOM 7619 C C . ARG C 1 38 ? 18.82245 -24.64005 78.38087 1.000 35.17258 38 ARG C C 1
ATOM 7620 O O . ARG C 1 38 ? 19.44417 -25.07094 77.39818 1.000 28.83386 38 ARG C O 1
ATOM 7628 N N . GLN C 1 39 ? 17.90959 -25.35618 79.03423 1.000 31.34511 39 GLN C N 1
ATOM 7629 C CA . GLN C 1 39 ? 17.52066 -26.70356 78.66016 1.000 26.44815 39 GLN C CA 1
ATOM 7630 C C . GLN C 1 39 ? 16.25320 -26.73905 77.82833 1.000 32.54335 39 GLN C C 1
ATOM 7631 O O . GLN C 1 39 ? 15.77898 -27.83353 77.50480 1.000 28.85658 39 GLN C O 1
ATOM 7637 N N . GLY C 1 40 ? 15.66799 -25.57518 77.52092 1.000 32.78556 40 GLY C N 1
ATOM 7638 C CA . GLY C 1 40 ? 14.37345 -25.51691 76.86826 1.000 32.46603 40 GLY C CA 1
ATOM 7639 C C . GLY C 1 40 ? 14.25480 -24.41822 75.83680 1.000 33.16821 40 GLY C C 1
ATOM 7640 O O . GLY C 1 40 ? 15.26501 -23.86281 75.39094 1.000 37.22250 40 GLY C O 1
ATOM 7641 N N . MET C 1 41 ? 13.02519 -24.10234 75.44829 1.000 30.40638 41 MET C N 1
ATOM 7642 C CA . MET C 1 41 ? 12.73651 -23.05881 74.47728 1.000 30.52436 41 MET C CA 1
ATOM 7643 C C . MET C 1 41 ? 12.11306 -21.88023 75.19752 1.000 31.76488 41 MET C C 1
ATOM 7644 O O . MET C 1 41 ? 11.16563 -22.05290 75.97229 1.000 32.07592 41 MET C O 1
ATOM 7649 N N . VAL C 1 42 ? 12.61549 -20.68879 74.91665 1.000 34.09108 42 VAL C N 1
ATOM 7650 C CA . VAL C 1 42 ? 12.07750 -19.46339 75.49806 1.000 34.19790 42 VAL C CA 1
ATOM 7651 C C . VAL C 1 42 ? 11.21152 -18.76722 74.45110 1.000 29.35118 42 VAL C C 1
ATOM 7652 O O . VAL C 1 42 ? 11.54969 -18.73458 73.25990 1.000 29.88621 42 VAL C O 1
ATOM 7656 N N . PHE C 1 43 ? 10.06119 -18.25462 74.87816 1.000 31.48057 43 PHE C N 1
ATOM 7657 C CA . PHE C 1 43 ? 9.11807 -17.61544 73.96455 1.000 32.00311 43 PHE C CA 1
ATOM 7658 C C . PHE C 1 43 ? 9.16350 -16.10766 74.17506 1.000 27.68821 43 PHE C C 1
ATOM 7659 O O . PHE C 1 43 ? 8.72507 -15.60421 75.20958 1.000 32.15058 43 PHE C O 1
ATOM 7667 N N . ALA C 1 44 ? 9.68708 -15.38844 73.18858 1.000 26.35951 44 ALA C N 1
ATOM 7668 C CA . ALA C 1 44 ? 9.93472 -13.96079 73.36537 1.000 32.74755 44 ALA C CA 1
ATOM 7669 C C . ALA C 1 44 ? 8.68078 -13.09897 73.21508 1.000 34.78664 44 ALA C C 1
ATOM 7670 O O . ALA C 1 44 ? 8.64571 -11.99384 73.75934 1.000 36.01817 44 ALA C O 1
ATOM 7672 N N . ASN C 1 45 ? 7.66452 -13.55227 72.48718 1.00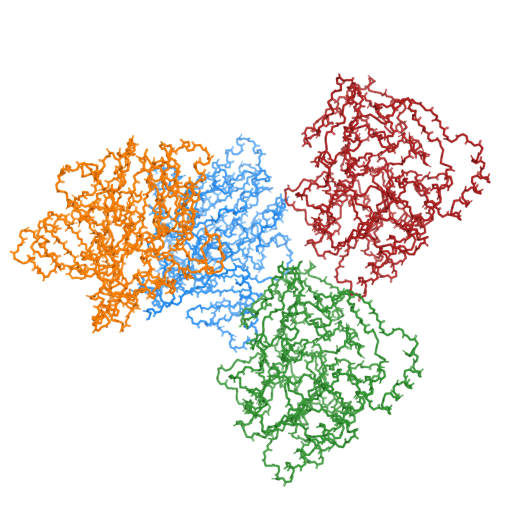0 31.30824 45 ASN C N 1
ATOM 7673 C CA . ASN C 1 45 ? 6.43683 -12.78411 72.28910 1.000 30.06799 45 ASN C CA 1
ATOM 7674 C C . ASN C 1 45 ? 5.28171 -13.56208 72.91586 1.000 33.74603 45 ASN C C 1
ATOM 7675 O O . ASN C 1 45 ? 4.37498 -14.07186 72.23273 1.000 31.99240 45 ASN C O 1
ATOM 7680 N N . SER C 1 46 ? 5.31865 -13.64072 74.23921 1.000 30.62079 46 SER C N 1
ATOM 7681 C CA . SER C 1 46 ? 4.42409 -14.47792 75.01630 1.000 29.83751 46 SER C CA 1
ATOM 7682 C C . SER C 1 46 ? 3.42434 -13.59622 75.74690 1.000 32.38944 46 SER C C 1
ATOM 7683 O O . SER C 1 46 ? 3.80355 -12.58957 76.36393 1.000 31.99912 46 SER C O 1
ATOM 7686 N N . TYR C 1 47 ? 2.15828 -13.98056 75.68914 1.000 24.07231 47 TYR C N 1
ATOM 7687 C CA . TYR C 1 47 ? 1.08890 -13.15518 76.21770 1.000 28.78162 47 TYR C CA 1
ATOM 7688 C C . TYR C 1 47 ? 0.18806 -13.96998 77.13130 1.000 28.75727 47 TYR C C 1
ATOM 7689 O O . TYR C 1 47 ? -0.00022 -15.16745 76.93044 1.000 30.79278 47 TYR C O 1
ATOM 7698 N N . ALA C 1 48 ? -0.37927 -13.30312 78.12167 1.000 28.94120 48 ALA C N 1
ATOM 7699 C CA . ALA C 1 48 ? -1.55357 -13.79373 78.82012 1.000 31.87267 48 ALA C CA 1
ATOM 7700 C C . ALA C 1 48 ? -2.79786 -13.32992 78.06506 1.000 33.63748 48 ALA C C 1
ATOM 7701 O O . ALA C 1 48 ? -2.76048 -12.34333 77.32701 1.000 34.38203 48 ALA C O 1
ATOM 7703 N N . SER C 1 49 ? -3.91406 -14.04390 78.25427 1.000 34.86158 49 SER C N 1
ATOM 7704 C CA . SER C 1 49 ? -5.14801 -13.67128 77.55211 1.000 31.77856 49 SER C CA 1
ATOM 7705 C C . SER C 1 49 ? -5.92539 -12.54868 78.22929 1.000 33.76170 49 SER C C 1
ATOM 7706 O O . SER C 1 49 ? -6.96605 -12.13338 77.69585 1.000 32.66599 49 SER C O 1
ATOM 7709 N N . CYS C 1 50 ? -5.44340 -12.05103 79.37663 1.000 31.68033 50 CYS C N 1
ATOM 7710 C CA . CYS C 1 50 ? -6.11701 -11.03621 80.16594 1.000 29.49855 50 CYS C CA 1
ATOM 7711 C C . CYS C 1 50 ? -5.10610 -10.34908 81.06715 1.000 32.84297 50 CYS C C 1
ATOM 7712 O O . CYS C 1 50 ? -4.20834 -11.02512 81.58482 1.000 32.27381 50 CYS C O 1
ATOM 7715 N N . PRO C 1 51 ? -5.21396 -9.04127 81.29902 1.000 34.32995 51 PRO C N 1
ATOM 7716 C CA . PRO C 1 51 ? -4.26099 -8.37117 82.18704 1.000 34.87935 51 PRO C CA 1
ATOM 7717 C C . PRO C 1 51 ? -4.51117 -8.54771 83.67724 1.000 36.35564 51 PRO C C 1
ATOM 7718 O O . PRO C 1 51 ? -3.82876 -7.87626 84.45518 1.000 37.31052 51 PRO C O 1
ATOM 7722 N N . VAL C 1 52 ? -5.44685 -9.40100 84.12727 1.000 35.87708 52 VAL C N 1
ATOM 7723 C CA . VAL C 1 52 ? -5.61630 -9.71550 85.55654 1.000 33.26528 52 VAL C CA 1
ATOM 7724 C C . VAL C 1 52 ? -5.88554 -11.21012 85.72258 1.000 35.46058 52 VAL C C 1
ATOM 7725 O O . VAL C 1 52 ? -5.97553 -11.96801 84.74698 1.000 36.65877 52 VAL C O 1
ATOM 7729 N N . CYS C 1 53 ? -6.05505 -11.62128 86.98554 1.000 37.10219 53 CYS C N 1
ATOM 7730 C CA . CYS C 1 53 ? -5.83714 -12.99740 87.43418 1.000 40.63630 53 CYS C CA 1
ATOM 7731 C C . CYS C 1 53 ? -6.85296 -14.03382 86.96398 1.000 37.87640 53 CYS C C 1
ATOM 7732 O O . CYS C 1 53 ? -6.49942 -14.94819 86.20830 1.000 36.02765 53 CYS C O 1
ATOM 7735 N N . SER C 1 54 ? -8.08946 -13.94719 87.46606 1.000 39.13133 54 SER C N 1
ATOM 7736 C CA . SER C 1 54 ? -9.07202 -15.00154 87.20272 1.000 35.24545 54 SER C CA 1
ATOM 7737 C C . SER C 1 54 ? -9.30649 -15.29346 85.72233 1.000 36.93526 54 SER C C 1
ATOM 7738 O O . SER C 1 54 ? -9.37361 -16.48536 85.36563 1.000 33.19611 54 SER C O 1
ATOM 7741 N N . PRO C 1 55 ? -9.45833 -14.30207 84.83002 1.000 33.71801 55 PRO C N 1
ATOM 7742 C CA . PRO C 1 55 ? -9.76709 -14.64342 83.42541 1.000 32.89202 55 PRO C CA 1
ATOM 7743 C C . PRO C 1 55 ? -8.69098 -15.46266 82.72184 1.000 34.81608 55 PRO C C 1
ATOM 7744 O O . PRO C 1 55 ? -9.02426 -16.33509 81.90445 1.000 32.00875 55 PRO C O 1
ATOM 7748 N N . SER C 1 56 ? -7.40827 -15.21827 83.00655 1.000 34.61359 56 SER C N 1
ATOM 7749 C CA . SER C 1 56 ? -6.36741 -16.01649 82.35893 1.000 31.47688 56 SER C CA 1
ATOM 7750 C C . SER C 1 56 ? -6.27835 -17.41188 82.94863 1.000 35.02208 56 SER C C 1
ATOM 7751 O O . SER C 1 56 ? -5.85953 -18.34492 82.25103 1.000 33.58772 56 SER C O 1
ATOM 7754 N N . ARG C 1 57 ? -6.62972 -17.56899 84.23160 1.000 32.28144 57 ARG C N 1
ATOM 7755 C CA . ARG C 1 57 ? -6.72043 -18.90424 84.81412 1.000 33.43092 57 ARG C CA 1
ATOM 7756 C C . ARG C 1 57 ? -7.86804 -19.70029 84.18289 1.000 33.39988 57 ARG C C 1
ATOM 7757 O O . ARG C 1 57 ? -7.69211 -20.86245 83.79579 1.000 32.66879 57 ARG C O 1
ATOM 7765 N N . ALA C 1 58 ? -9.05012 -19.08752 84.06227 1.000 32.28937 58 ALA C N 1
ATOM 7766 C CA . ALA C 1 58 ? -10.13330 -19.70815 83.30561 1.000 33.62049 58 ALA C CA 1
ATOM 7767 C C . ALA C 1 58 ? -9.67952 -20.05254 81.89545 1.000 38.17650 58 ALA C C 1
ATOM 7768 O O . ALA C 1 58 ? -9.86296 -21.18611 81.42291 1.000 37.14293 58 ALA C O 1
ATOM 7770 N N . SER C 1 59 ? -9.08170 -19.07500 81.20802 1.000 33.39532 59 SER C N 1
ATOM 7771 C CA . SER C 1 59 ? -8.69075 -19.27579 79.82153 1.000 30.87145 59 SER C CA 1
ATOM 7772 C C . SER C 1 59 ? -7.69667 -20.42026 79.69895 1.000 32.67693 59 SER C C 1
ATOM 7773 O O . SER C 1 59 ? -7.78982 -21.24908 78.78458 1.000 33.50993 59 SER C O 1
ATOM 7776 N N . TYR C 1 60 ? -6.74909 -20.49423 80.62714 1.000 34.67155 60 TYR C N 1
ATOM 7777 C CA . TYR C 1 60 ? -5.75038 -21.55594 80.58001 1.000 37.08783 60 TYR C CA 1
ATOM 7778 C C . TYR C 1 60 ? -6.40639 -22.92429 80.69937 1.000 35.63448 60 TYR C C 1
ATOM 7779 O O . TYR C 1 60 ? -6.11999 -23.83156 79.91251 1.000 40.59671 60 TYR C O 1
ATOM 7788 N N . LEU C 1 61 ? -7.30487 -23.08413 81.67793 1.000 37.88331 61 LEU C N 1
ATOM 7789 C CA . LEU C 1 61 ? -7.90350 -24.38662 81.93899 1.000 33.58622 61 LEU C CA 1
ATOM 7790 C C . LEU C 1 61 ? -8.79679 -24.84171 80.79469 1.000 36.10113 61 LEU C C 1
ATOM 7791 O O . LEU C 1 61 ? -8.93175 -26.04727 80.56580 1.000 38.59687 61 LEU C O 1
ATOM 7796 N N . THR C 1 62 ? -9.40592 -23.90661 80.06256 1.000 31.47117 62 THR C N 1
ATOM 7797 C CA . THR C 1 62 ? -10.40785 -24.25828 79.06707 1.000 36.66442 62 THR C CA 1
ATOM 7798 C C . THR C 1 62 ? -9.93861 -24.12607 77.62743 1.000 36.74935 62 THR C C 1
ATOM 7799 O O . THR C 1 62 ? -10.60469 -24.65089 76.73694 1.000 35.44941 62 THR C O 1
ATOM 7803 N N . GLY C 1 63 ? -8.82881 -23.43858 77.37215 1.000 40.67030 63 GLY C N 1
ATOM 7804 C CA . GLY C 1 63 ? -8.46889 -23.11894 76.00652 1.000 33.98281 63 GLY C CA 1
ATOM 7805 C C . GLY C 1 63 ? -9.39779 -22.14393 75.32095 1.000 37.37667 63 GLY C C 1
ATOM 7806 O O . GLY C 1 63 ? -9.42257 -22.09223 74.09090 1.000 40.02665 63 GLY C O 1
ATOM 7807 N N . GLN C 1 64 ? -10.16507 -21.36417 76.07617 1.000 35.63809 64 GLN C N 1
ATOM 7808 C CA . GLN C 1 64 ? -11.05612 -20.36329 75.51049 1.000 34.05336 64 GLN C CA 1
ATOM 7809 C C . GLN C 1 64 ? -10.58459 -18.96937 75.89592 1.000 32.82098 64 GLN C C 1
ATOM 7810 O O . GLN C 1 64 ? -9.95750 -18.77634 76.93894 1.000 33.22901 64 GLN C O 1
ATOM 7816 N N . TYR C 1 65 ? -10.88128 -17.99514 75.03987 1.000 30.85779 65 TYR C N 1
ATOM 7817 C CA . TYR C 1 65 ? -10.65548 -16.61463 75.42372 1.000 33.48844 65 TYR C CA 1
ATOM 7818 C C . TYR C 1 65 ? -11.57528 -16.26155 76.59332 1.000 35.56669 65 TYR C C 1
ATOM 7819 O O . TYR C 1 65 ? -12.67054 -16.82213 76.72522 1.000 27.70344 65 TYR C O 1
ATOM 7828 N N . PRO C 1 66 ? -11.14119 -15.34965 77.47132 1.000 34.95345 66 PRO C N 1
ATOM 7829 C CA . PRO C 1 66 ? -11.99800 -14.96297 78.60945 1.000 31.78647 66 PRO C CA 1
ATOM 7830 C C . PRO C 1 66 ? -13.39033 -14.46727 78.22263 1.000 31.70326 66 PRO C C 1
ATOM 7831 O O . PRO C 1 66 ? -14.36209 -14.79190 78.91404 1.000 29.87300 66 PRO C O 1
ATOM 7835 N N . ALA C 1 67 ? -13.52414 -13.70074 77.13541 1.000 36.10013 67 ALA C N 1
ATOM 7836 C CA . ALA C 1 67 ? -14.82770 -13.13060 76.79378 1.000 35.09372 67 ALA C CA 1
ATOM 7837 C C . ALA C 1 67 ? -15.82792 -14.20230 76.37075 1.000 35.87249 67 ALA C C 1
ATOM 7838 O O . ALA C 1 67 ? -17.04328 -13.99918 76.50474 1.000 35.59732 67 ALA C O 1
ATOM 7840 N N . ARG C 1 68 ? -15.34552 -15.34239 75.86610 1.000 33.57428 68 ARG C N 1
ATOM 7841 C CA . ARG C 1 68 ? -16.25271 -16.43500 75.52648 1.000 35.07088 68 ARG C CA 1
ATOM 7842 C C . ARG C 1 68 ? -16.79000 -17.12400 76.77483 1.000 32.91368 68 ARG C C 1
ATOM 7843 O O . ARG C 1 68 ? -17.93999 -17.57182 76.78135 1.000 34.78809 68 ARG C O 1
ATOM 7851 N N . LEU C 1 69 ? -15.98244 -17.22121 77.83355 1.000 33.89512 69 LEU C N 1
ATOM 7852 C CA . LEU C 1 69 ? -16.42330 -17.87849 79.06185 1.000 33.93918 69 LEU C CA 1
ATOM 7853 C C . LEU C 1 69 ? -17.30684 -16.98158 79.90175 1.000 40.15749 69 LEU C C 1
ATOM 7854 O O . LEU C 1 69 ? -18.17512 -17.48282 80.62879 1.000 44.86854 69 LEU C O 1
ATOM 7859 N N . GLY C 1 70 ? -17.06582 -15.66853 79.84422 1.000 37.29021 70 GLY C N 1
ATOM 7860 C CA . GLY C 1 70 ? -17.76903 -14.69543 80.64729 1.000 37.57637 70 GLY C CA 1
ATOM 7861 C C . GLY C 1 70 ? -17.06268 -14.28260 81.91722 1.000 39.93392 70 GLY C C 1
ATOM 7862 O O . GLY C 1 70 ? -17.63186 -13.48865 82.69148 1.000 36.03562 70 GLY C O 1
ATOM 7863 N N . VAL C 1 71 ? -15.85426 -14.79638 82.15682 1.000 40.37614 71 VAL C N 1
ATOM 7864 C CA . VAL C 1 71 ? -15.03731 -14.42420 83.31922 1.000 39.09936 71 VAL C CA 1
ATOM 7865 C C . VAL C 1 71 ? -13.98434 -13.44860 82.80475 1.000 33.41805 71 VAL C C 1
ATOM 7866 O O . VAL C 1 71 ? -12.91628 -13.84354 82.34466 1.000 33.83171 71 VAL C O 1
ATOM 7870 N N . THR C 1 72 ? -14.28382 -12.15374 82.89150 1.000 33.18030 72 THR C N 1
ATOM 7871 C CA . THR C 1 72 ? -13.45720 -11.13874 82.25579 1.000 36.13204 72 THR C CA 1
ATOM 7872 C C . THR C 1 72 ? -12.80269 -10.15200 83.21823 1.000 35.18632 72 THR C C 1
ATOM 7873 O O . THR C 1 72 ? -12.09881 -9.25217 82.75344 1.000 34.68264 72 THR C O 1
ATOM 7877 N N . ASP C 1 73 ? -12.99972 -10.29387 84.53165 1.000 35.50526 73 ASP C N 1
ATOM 7878 C CA . ASP C 1 73 ? -12.24571 -9.56399 85.54786 1.000 33.45738 73 ASP C CA 1
ATOM 7879 C C . ASP C 1 73 ? -11.80680 -10.55687 86.62502 1.000 35.49667 73 ASP C C 1
ATOM 7880 O O . ASP C 1 73 ? -12.30329 -11.68359 86.68441 1.000 31.34019 73 ASP C O 1
ATOM 7885 N N . TRP C 1 74 ? -10.85098 -10.15273 87.46820 1.000 32.72316 74 TRP C N 1
ATOM 7886 C CA . TRP C 1 74 ? -10.54226 -10.95854 88.64379 1.000 35.07782 74 TRP C CA 1
ATOM 7887 C C . TRP C 1 74 ? -11.80327 -11.09602 89.50118 1.000 37.59190 74 TRP C C 1
ATOM 7888 O O . TRP C 1 74 ? -12.59093 -10.15433 89.62664 1.000 37.89807 74 TRP C O 1
ATOM 7899 N N . ILE C 1 75 ? -12.03226 -12.28823 90.04827 1.000 39.27140 75 ILE C N 1
ATOM 7900 C CA . ILE C 1 75 ? -13.27224 -12.54577 90.78081 1.000 40.59863 75 ILE C CA 1
ATOM 7901 C C . ILE C 1 75 ? -13.18003 -11.89055 92.14685 1.000 39.76545 75 ILE C C 1
ATOM 7902 O O . ILE C 1 75 ? -12.30473 -12.23047 92.95003 1.000 39.59024 75 ILE C O 1
ATOM 7907 N N . ASP C 1 76 ? -14.08909 -10.95780 92.40766 1.000 42.97042 76 ASP C N 1
ATOM 7908 C CA . ASP C 1 76 ? -14.27194 -10.33863 93.71983 1.000 46.42720 76 ASP C CA 1
ATOM 7909 C C . ASP C 1 76 ? -15.33484 -11.13919 94.46761 1.000 47.09156 76 ASP C C 1
ATOM 7910 O O . ASP C 1 76 ? -16.53031 -10.90052 94.29612 1.000 48.97530 76 ASP C O 1
ATOM 7915 N N . MET C 1 77 ? -14.90006 -12.09456 95.29862 1.000 49.14254 77 MET C N 1
ATOM 7916 C CA . MET C 1 77 ? -15.80361 -13.01575 95.99243 1.000 52.80169 77 MET C CA 1
ATOM 7917 C C . MET C 1 77 ? -16.91935 -12.30076 96.75606 1.000 57.94704 77 MET C C 1
ATOM 7918 O O . MET C 1 77 ? -18.08603 -12.34046 96.33959 1.000 57.22982 77 MET C O 1
ATOM 7923 N N . GLU C 1 78 ? -16.58642 -11.66419 97.87776 1.000 55.42350 78 GLU C N 1
ATOM 7924 C CA . GLU C 1 78 ? -17.51027 -10.71802 98.49136 1.000 51.53001 78 GLU C CA 1
ATOM 7925 C C . GLU C 1 78 ? -17.75853 -9.55416 97.53666 1.000 53.42345 78 GLU C C 1
ATOM 7926 O O . GLU C 1 78 ? -16.89651 -9.18394 96.74194 1.000 57.04246 78 GLU C O 1
ATOM 7932 N N . GLY C 1 79 ? -18.94421 -8.97066 97.60649 1.000 53.30585 79 GLY C N 1
ATOM 7933 C CA . GLY C 1 79 ? -19.25246 -7.91936 96.65332 1.000 51.12577 79 GLY C CA 1
ATOM 7934 C C . GLY C 1 79 ? -18.68613 -6.54127 96.95705 1.000 49.28309 79 GLY C C 1
ATOM 7935 O O . GLY C 1 79 ? -19.25199 -5.53734 96.50565 1.000 50.60142 79 GLY C O 1
ATOM 7936 N N . THR C 1 80 ? -17.56218 -6.46633 97.68056 1.000 41.78029 80 THR C N 1
ATOM 7937 C CA . THR C 1 80 ? -17.10971 -5.17411 98.19725 1.000 44.03161 80 THR C CA 1
ATOM 7938 C C . THR C 1 80 ? -16.70734 -4.21872 97.07683 1.000 44.25045 80 THR C C 1
ATOM 7939 O O . THR C 1 80 ? -16.99824 -3.02248 97.15958 1.000 50.33356 80 THR C O 1
ATOM 7943 N N . SER C 1 81 ? -16.05238 -4.71524 96.01830 1.000 40.89350 81 SER C N 1
ATOM 7944 C CA . SER C 1 81 ? -15.44214 -3.83617 95.01967 1.000 41.94937 81 SER C CA 1
ATOM 7945 C C . SER C 1 81 ? -16.21279 -3.75987 93.70409 1.000 40.76576 81 SER C C 1
ATOM 7946 O O . SER C 1 81 ? -16.31713 -2.68085 93.11962 1.000 42.40119 81 SER C O 1
ATOM 7949 N N . HIS C 1 82 ? -16.74206 -4.82785 93.24243 1.000 40.20080 82 HIS C N 1
ATOM 7950 C CA . HIS C 1 82 ? -17.19736 -4.76491 91.87019 1.000 36.61312 82 HIS C CA 1
ATOM 7951 C C . HIS C 1 82 ? -18.71414 -4.58922 91.78864 1.000 40.73136 82 HIS C C 1
ATOM 7952 O O . HIS C 1 82 ? -19.45703 -5.10099 92.63556 1.000 44.06899 82 HIS C O 1
ATOM 7959 N N . PRO C 1 83 ? -19.22692 -3.87513 90.77376 1.000 37.64116 83 PRO C N 1
ATOM 7960 C CA . PRO C 1 83 ? -18.50953 -3.14336 89.72281 1.000 39.18705 83 PRO C CA 1
ATOM 7961 C C . PRO C 1 83 ? -17.92314 -1.82926 90.19748 1.000 36.75016 83 PRO C C 1
ATOM 7962 O O . PRO C 1 8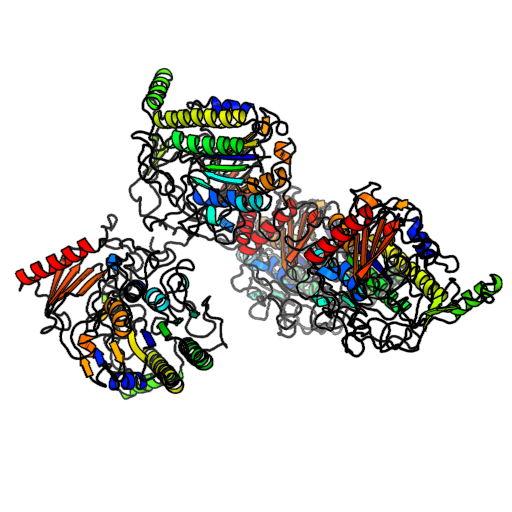3 ? -18.60801 -1.10130 90.91270 1.000 38.19021 83 PRO C O 1
ATOM 7966 N N . LEU C 1 84 ? -16.67983 -1.54406 89.80761 1.000 38.20661 84 LEU C N 1
ATOM 7967 C CA . LEU C 1 84 ? -16.11664 -0.21393 89.98502 1.000 36.73118 84 LEU C CA 1
ATOM 7968 C C . LEU C 1 84 ? -16.87254 0.79095 89.12463 1.000 36.48771 84 LEU C C 1
ATOM 7969 O O . LEU C 1 84 ? -17.39388 0.46070 88.05886 1.000 41.39955 84 LEU C O 1
ATOM 7974 N N . ARG C 1 85 ? -16.91571 2.03846 89.58373 1.000 41.71876 85 ARG C N 1
ATOM 7975 C CA . ARG C 1 85 ? -17.66341 3.09384 88.91051 1.000 41.39320 85 ARG C CA 1
ATOM 7976 C C . ARG C 1 85 ? -16.73480 4.24943 88.55320 1.000 40.90956 85 ARG C C 1
ATOM 7977 O O . ARG C 1 85 ? -15.97374 4.73215 89.39759 1.000 42.26497 85 ARG C O 1
ATOM 7985 N N . GLY C 1 86 ? -16.79094 4.67535 87.29518 1.000 42.61091 86 GLY C N 1
ATOM 7986 C CA . GLY C 1 86 ? -16.09469 5.85902 86.82365 1.000 38.78975 86 GLY C CA 1
ATOM 7987 C C . GLY C 1 86 ? -16.93156 6.51556 85.74184 1.000 42.64975 86 GLY C C 1
ATOM 7988 O O . GLY C 1 86 ? -18.12238 6.75696 85.95361 1.000 41.93741 86 GLY C O 1
ATOM 7989 N N . LYS C 1 87 ? -16.34707 6.78965 84.57163 1.000 39.16293 87 LYS C N 1
ATOM 7990 C CA . LYS C 1 87 ? -17.16447 7.27698 83.46724 1.000 41.01802 87 LYS C CA 1
ATOM 7991 C C . LYS C 1 87 ? -18.02478 6.16412 82.89552 1.000 38.04750 87 LYS C C 1
ATOM 7992 O O . LYS C 1 87 ? -19.09829 6.42334 82.35206 1.000 44.10204 87 LYS C O 1
ATOM 7998 N N . LEU C 1 88 ? -17.57082 4.93324 82.99175 1.000 41.95696 88 LEU C N 1
ATOM 7999 C CA . LEU C 1 88 ? -18.39933 3.77178 82.73154 1.000 40.34325 88 LEU C CA 1
ATOM 8000 C C . LEU C 1 88 ? -18.51020 2.97992 84.02261 1.000 41.53618 88 LEU C C 1
ATOM 8001 O O . LEU C 1 88 ? -17.87931 3.30299 85.03445 1.000 40.04666 88 LEU C O 1
ATOM 8006 N N . ILE C 1 89 ? -19.32690 1.93662 83.98431 1.000 39.67107 89 ILE C N 1
ATOM 8007 C CA . ILE C 1 89 ? -19.45057 1.00475 85.09094 1.000 40.65355 89 ILE C CA 1
ATOM 8008 C C . ILE C 1 89 ? -18.96817 -0.34057 84.58597 1.000 39.59817 89 ILE C C 1
ATOM 8009 O O . ILE C 1 89 ? -19.36463 -0.76489 83.49429 1.000 44.52146 89 ILE C O 1
ATOM 8014 N N . ASP C 1 90 ? -18.09345 -0.98499 85.36413 1.000 33.79980 90 ASP C N 1
ATOM 8015 C CA . ASP C 1 90 ? -17.56435 -2.30164 85.04144 1.000 31.35212 90 ASP C CA 1
ATOM 8016 C C . ASP C 1 90 ? -18.66070 -3.17719 84.44841 1.000 39.50110 90 ASP C C 1
ATOM 8017 O O . ASP C 1 90 ? -19.81806 -3.11892 84.86978 1.000 40.12764 90 ASP C O 1
ATOM 8022 N N . ALA C 1 91 ? -18.30815 -3.95472 83.43526 1.000 38.18902 91 ALA C N 1
ATOM 8023 C CA . ALA C 1 91 ? -19.27431 -4.88708 82.88929 1.000 41.77377 91 ALA C CA 1
ATOM 8024 C C . ALA C 1 91 ? -19.52934 -5.99489 83.90936 1.000 38.31160 91 ALA C C 1
ATOM 8025 O O . ALA C 1 91 ? -18.68117 -6.27371 84.76049 1.000 39.35688 91 ALA C O 1
ATOM 8027 N N . PRO C 1 92 ? -20.69739 -6.61660 83.87300 1.000 33.43196 92 PRO C N 1
ATOM 8028 C CA . PRO C 1 92 ? -20.90496 -7.80772 84.70053 1.000 37.76751 92 PRO C CA 1
ATOM 8029 C C . PRO C 1 92 ? -20.08172 -8.96958 84.17116 1.000 40.36821 92 PRO C C 1
ATOM 8030 O O . PRO C 1 92 ? -19.76945 -9.04996 82.98037 1.000 40.54144 92 PRO C O 1
ATOM 8034 N N . TYR C 1 93 ? -19.74491 -9.89087 85.06531 1.000 34.26291 93 TYR C N 1
ATOM 8035 C CA . TYR C 1 93 ? -19.00754 -11.07883 84.65896 1.000 37.27135 93 TYR C CA 1
ATOM 8036 C C . TYR C 1 93 ? -19.40594 -12.23127 85.57151 1.000 37.12368 93 TYR C C 1
ATOM 8037 O O . TYR C 1 93 ? -19.90690 -12.02644 86.67818 1.000 40.46375 93 TYR C O 1
ATOM 8046 N N . ILE C 1 94 ? -19.20094 -13.45378 85.09157 1.000 34.35875 94 ILE C N 1
ATOM 8047 C CA . ILE C 1 94 ? -19.46867 -14.60787 85.93195 1.000 34.39518 94 ILE C CA 1
ATOM 8048 C C . ILE C 1 94 ? -18.34774 -14.75365 86.95036 1.000 35.20417 94 ILE C C 1
ATOM 8049 O O . ILE C 1 94 ? -17.15927 -14.71095 86.60537 1.000 38.23049 94 ILE C O 1
ATOM 8054 N N . LYS C 1 95 ? -18.72376 -14.93451 88.21124 1.000 36.77549 95 LYS C N 1
ATOM 8055 C CA . LYS C 1 95 ? -17.80184 -14.90659 89.34511 1.000 37.24635 95 LYS C CA 1
ATOM 8056 C C . LYS C 1 95 ? -17.28075 -16.28821 89.70914 1.000 41.91613 95 LYS C C 1
ATOM 8057 O O . LYS C 1 95 ? -17.04123 -16.58218 90.88857 1.000 42.67979 95 LYS C O 1
ATOM 8063 N N . HIS C 1 96 ? -17.08525 -17.14605 88.71407 1.000 41.09895 96 HIS C N 1
ATOM 8064 C CA . HIS C 1 96 ? -16.57770 -18.49549 88.91086 1.000 40.80503 96 HIS C CA 1
ATOM 8065 C C . HIS C 1 96 ? -16.32848 -19.09297 87.53753 1.000 40.60300 96 HIS C C 1
ATOM 8066 O O . HIS C 1 96 ? -16.84094 -18.59625 86.52799 1.000 40.40524 96 HIS C O 1
ATOM 8073 N N . LEU C 1 97 ? -15.53651 -20.15997 87.50907 1.000 41.54685 97 LEU C N 1
ATOM 8074 C CA . LEU C 1 97 ? -15.42632 -20.95666 86.29944 1.000 38.75403 97 LEU C CA 1
ATOM 8075 C C . LEU C 1 97 ? -16.80130 -21.55932 86.01972 1.000 43.23724 97 LEU C C 1
ATOM 8076 O O . LEU C 1 97 ? -17.46312 -22.02632 86.95793 1.000 46.76895 97 LEU C O 1
ATOM 8081 N N . PRO C 1 98 ? -17.31091 -21.47550 84.79056 1.000 43.06187 98 PRO C N 1
ATOM 8082 C CA . PRO C 1 98 ? -18.65229 -22.01194 84.51609 1.000 43.35461 98 PRO C CA 1
ATOM 8083 C C . PRO C 1 98 ? -18.68537 -23.53002 84.61123 1.000 50.00791 98 PRO C C 1
ATOM 8084 O O . PRO C 1 98 ? -17.67786 -24.21061 84.40513 1.000 50.74143 98 PRO C O 1
ATOM 8088 N N . GLU C 1 99 ? -19.87458 -24.06054 84.92309 1.000 51.21707 99 GLU C N 1
ATOM 8089 C CA . GLU C 1 99 ? -19.97600 -25.45053 85.37003 1.000 50.22848 99 GLU C CA 1
ATOM 8090 C C . GLU C 1 99 ? -19.78893 -26.44355 84.22797 1.000 49.38705 99 GLU C C 1
ATOM 8091 O O . GLU C 1 99 ? -19.12776 -27.47733 84.40060 1.000 56.30376 99 GLU C O 1
ATOM 8097 N N . GLY C 1 100 ? -20.35749 -26.16645 83.06350 1.000 46.32667 100 GLY C N 1
ATOM 8098 C CA . GLY C 1 100 ? -20.23005 -27.13943 81.99067 1.000 47.78850 100 GLY C CA 1
ATOM 8099 C C . GLY C 1 100 ? -18.85148 -27.25768 81.36905 1.000 47.16847 100 GLY C C 1
ATOM 8100 O O . GLY C 1 100 ? -18.69524 -28.04609 80.43619 1.000 48.40756 100 GLY C O 1
ATOM 8101 N N . GLU C 1 101 ? -17.85166 -26.51320 81.84650 1.000 47.49758 101 GLU C N 1
ATOM 8102 C CA . GLU C 1 101 ? -16.55756 -26.48299 81.17447 1.000 45.45629 101 GLU C CA 1
ATOM 8103 C C . GLU C 1 101 ? -15.85577 -27.82636 81.27883 1.000 42.70833 101 GLU C C 1
ATOM 8104 O O . GLU C 1 101 ? -15.89699 -28.49110 82.31992 1.000 48.16977 101 GLU C O 1
ATOM 8110 N N . TYR C 1 102 ? -15.19590 -28.20597 80.18769 1.000 36.58628 102 TYR C N 1
ATOM 8111 C CA . TYR C 1 102 ? -14.39132 -29.41763 80.07960 1.000 35.51706 102 TYR C CA 1
ATOM 8112 C C . TYR C 1 102 ? -12.92589 -28.98150 80.02884 1.000 38.52696 102 TYR C C 1
ATOM 8113 O O . TYR C 1 102 ? -12.35011 -28.79737 78.95373 1.000 35.64304 102 TYR C O 1
ATOM 8122 N N . THR C 1 103 ? -12.32810 -28.81762 81.20774 1.000 39.13426 103 THR C N 1
ATOM 8123 C CA . THR C 1 103 ? -10.98260 -28.27534 81.33850 1.000 34.28745 103 THR C CA 1
ATOM 8124 C C . THR C 1 103 ? -9.92035 -29.28606 80.89638 1.000 38.94311 103 THR C C 1
ATOM 8125 O O . THR C 1 103 ? -10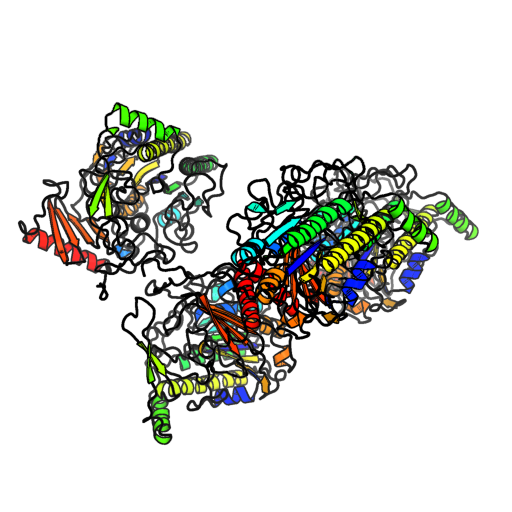.18764 -30.46352 80.62777 1.000 37.41971 103 THR C O 1
ATOM 8129 N N . ILE C 1 104 ? -8.67937 -28.80568 80.86111 1.000 37.45148 104 ILE C N 1
ATOM 8130 C CA . ILE C 1 104 ? -7.56310 -29.68053 80.53702 1.000 39.30105 104 ILE C CA 1
ATOM 8131 C C . ILE C 1 104 ? -7.41341 -30.78932 81.58584 1.000 38.50206 104 ILE C C 1
ATOM 8132 O O . ILE C 1 104 ? -7.05550 -31.92436 81.24840 1.000 37.67929 104 ILE C O 1
ATOM 8137 N N . ALA C 1 105 ? -7.72392 -30.50457 82.85582 1.000 38.58011 105 ALA C N 1
ATOM 8138 C CA . ALA C 1 105 ? -7.65526 -31.54529 83.88573 1.000 38.99389 105 ALA C CA 1
ATOM 8139 C C . ALA C 1 105 ? -8.60014 -32.69261 83.56792 1.000 38.88407 105 ALA C C 1
ATOM 8140 O O . ALA C 1 105 ? -8.19240 -33.85931 83.54547 1.000 41.25695 105 ALA C O 1
ATOM 8142 N N . GLN C 1 106 ? -9.87541 -32.37300 83.32700 1.000 38.14030 106 GLN C N 1
ATOM 8143 C CA . GLN C 1 106 ? -10.86220 -33.39367 82.98980 1.000 38.36620 106 GLN C CA 1
ATOM 8144 C C . GLN C 1 106 ? -10.47640 -34.15249 81.72393 1.000 41.49584 106 GLN C C 1
ATOM 8145 O O . GLN C 1 106 ? -10.68037 -35.36669 81.63946 1.000 38.44052 106 GLN C O 1
ATOM 8151 N N . ALA C 1 107 ? -9.92423 -33.45245 80.72179 1.000 40.91751 107 ALA C N 1
ATOM 8152 C CA . ALA C 1 107 ? -9.56500 -34.12129 79.47528 1.000 37.73916 107 ALA C CA 1
ATOM 8153 C C . ALA C 1 107 ? -8.41842 -35.09864 79.68847 1.000 40.45140 107 ALA C C 1
ATOM 8154 O O . ALA C 1 107 ? -8.42025 -36.19950 79.12423 1.000 44.19194 107 ALA C O 1
ATOM 8156 N N . LEU C 1 108 ? -7.43866 -34.72011 80.51386 1.000 42.12323 108 LEU C N 1
ATOM 8157 C CA . LEU C 1 108 ? -6.28391 -35.57617 80.75674 1.000 38.88317 108 LEU C CA 1
ATOM 8158 C C . LEU C 1 108 ? -6.62767 -36.72994 81.69180 1.000 40.25505 108 LEU C C 1
ATOM 8159 O O . LEU C 1 108 ? -6.13038 -37.84537 81.50592 1.000 42.02036 108 LEU C O 1
ATOM 8164 N N . LYS C 1 109 ? -7.47974 -36.49031 82.69158 1.000 38.54713 109 LYS C N 1
ATOM 8165 C CA . LYS C 1 109 ? -7.91655 -37.57829 83.56099 1.000 40.87975 109 LYS C CA 1
ATOM 8166 C C . LYS C 1 109 ? -8.68284 -38.62964 82.77356 1.000 42.15553 109 LYS C C 1
ATOM 8167 O O . LYS C 1 109 ? -8.40329 -39.83153 82.87815 1.000 41.77600 109 LYS C O 1
ATOM 8173 N N . ASP C 1 110 ? -9.64192 -38.19044 81.95322 1.000 44.21790 110 ASP C N 1
ATOM 8174 C CA . ASP C 1 110 ? -10.38740 -39.12072 81.11252 1.000 42.89304 110 ASP C CA 1
ATOM 8175 C C . ASP C 1 110 ? -9.47188 -39.96063 80.23423 1.000 44.82847 110 ASP C C 1
ATOM 8176 O O . ASP C 1 110 ? -9.88822 -41.02378 79.75590 1.000 51.37043 110 ASP C O 1
ATOM 8181 N N . ALA C 1 111 ? -8.23924 -39.51330 80.02245 1.000 43.23107 111 ALA C N 1
ATOM 8182 C CA . ALA C 1 111 ? -7.27097 -40.21859 79.20302 1.000 44.23649 111 ALA C CA 1
ATOM 8183 C C . ALA C 1 111 ? -6.30796 -41.05406 80.02570 1.000 43.51744 111 ALA C C 1
ATOM 8184 O O . ALA C 1 111 ? -5.39165 -41.64613 79.45489 1.000 44.39522 111 ALA C O 1
ATOM 8186 N N . GLY C 1 112 ? -6.47882 -41.10174 81.34588 1.000 43.97127 112 GLY C N 1
ATOM 8187 C CA . GLY C 1 112 ? -5.64578 -41.92101 82.20230 1.000 40.11183 112 GLY C CA 1
ATOM 8188 C C . GLY C 1 112 ? -4.68365 -41.19389 83.12436 1.000 41.88624 112 GLY C C 1
ATOM 8189 O O . GLY C 1 112 ? -3.90872 -41.86160 83.81957 1.000 41.83984 112 GLY C O 1
ATOM 8190 N N . TYR C 1 113 ? -4.71721 -39.86137 83.17615 1.000 41.88203 113 TYR C N 1
ATOM 8191 C CA . TYR C 1 113 ? -3.74446 -39.10924 83.95527 1.000 37.84480 113 TYR C CA 1
ATOM 8192 C C . TYR C 1 113 ? -4.13868 -39.03534 85.43040 1.000 37.86223 113 TYR C C 1
ATOM 8193 O O . TYR C 1 113 ? -5.29873 -39.21175 85.80420 1.000 42.08339 113 TYR C O 1
ATOM 8202 N N . GLU C 1 114 ? -3.13122 -38.77422 86.26588 1.000 41.24226 114 GLU C N 1
ATOM 8203 C CA . GLU C 1 114 ? -3.29106 -38.33398 87.64888 1.000 35.01585 114 GLU C CA 1
ATOM 8204 C C . GLU C 1 114 ? -3.27332 -36.80857 87.65074 1.000 41.52720 114 GLU C C 1
ATOM 8205 O O . GLU C 1 114 ? -2.32254 -36.20842 87.14038 1.000 4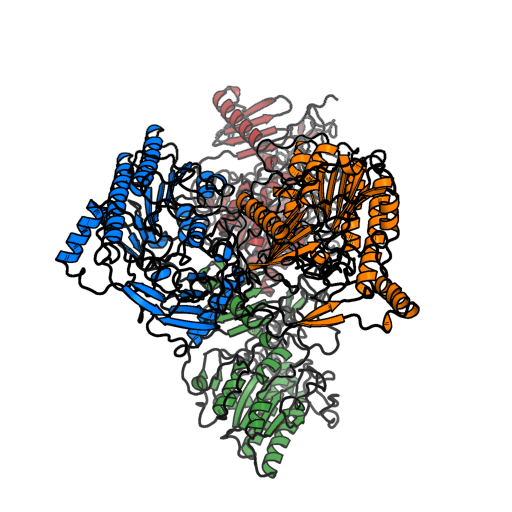3.15383 114 GLU C O 1
ATOM 8211 N N . THR C 1 115 ? -4.29378 -36.17232 88.22683 1.000 43.90911 115 THR C N 1
ATOM 8212 C CA . THR C 1 115 ? -4.47178 -34.72521 88.08588 1.000 42.62884 115 THR C CA 1
ATOM 8213 C C . THR C 1 115 ? -4.36764 -34.03190 89.43819 1.000 41.64689 115 THR C C 1
ATOM 8214 O O . THR C 1 115 ? -5.14089 -34.31855 90.35690 1.000 43.54015 115 THR C O 1
ATOM 8218 N N . TRP C 1 116 ? -3.43173 -33.10086 89.54945 1.000 43.22150 116 TRP C N 1
ATOM 8219 C CA . TRP C 1 116 ? -3.12052 -32.44759 90.81351 1.000 41.42210 116 TRP C CA 1
ATOM 8220 C C . TRP C 1 116 ? -3.19016 -30.94375 90.63859 1.000 40.21496 116 TRP C C 1
ATOM 8221 O O . TRP C 1 116 ? -2.57774 -30.39783 89.71445 1.000 41.36686 116 TRP C O 1
ATOM 8232 N N . HIS C 1 117 ? -3.88958 -30.27329 91.54526 1.000 41.92915 117 HIS C N 1
ATOM 8233 C CA . HIS C 1 117 ? -3.84702 -28.82031 91.63705 1.000 39.87911 117 HIS C CA 1
ATOM 8234 C C . HIS C 1 117 ? -3.18528 -28.42468 92.94748 1.000 36.55775 117 HIS C C 1
ATOM 8235 O O . HIS C 1 117 ? -3.63226 -28.83330 94.01907 1.000 41.35202 117 HIS C O 1
ATOM 8242 N N . VAL C 1 118 ? -2.12644 -27.63431 92.85815 1.000 38.80991 118 VAL C N 1
ATOM 8243 C CA . VAL C 1 118 ? -1.38636 -27.15227 94.01616 1.000 38.59160 118 VAL C CA 1
ATOM 8244 C C . VAL C 1 118 ? -1.35757 -25.63343 93.93208 1.000 40.88509 118 VAL C C 1
ATOM 8245 O O . VAL C 1 118 ? -0.91206 -25.06760 92.92063 1.000 38.60574 118 VAL C O 1
ATOM 8249 N N . GLY C 1 119 ? -1.84007 -24.97348 94.98062 1.000 42.02204 119 GLY C N 1
ATOM 8250 C CA . GLY C 1 119 ? -1.70331 -23.52979 95.07707 1.000 37.85686 119 GLY C CA 1
ATOM 8251 C C . GLY C 1 119 ? -2.93038 -22.73312 94.69474 1.000 34.52675 119 GLY C C 1
ATOM 8252 O O . GLY C 1 119 ? -4.05385 -23.22826 94.78472 1.000 34.83312 119 GLY C O 1
ATOM 8253 N N . LYS C 1 120 ? -2.71189 -21.49987 94.24510 1.000 37.43475 120 LYS C N 1
ATOM 8254 C CA . LYS C 1 120 ? -3.79741 -20.54825 94.02850 1.000 37.01357 120 LYS C CA 1
ATOM 8255 C C . LYS C 1 120 ? -4.79001 -21.04326 92.98068 1.000 36.81114 120 LYS C C 1
ATOM 8256 O O . LYS C 1 120 ? -4.41290 -21.60417 91.94597 1.000 31.31817 120 LYS C O 1
ATOM 8262 N N . TRP C 1 121 ? -6.07647 -20.82058 93.27018 1.000 38.59463 121 TRP C N 1
ATOM 8263 C CA . TRP C 1 121 ? -7.17365 -21.24853 92.40513 1.000 38.03598 121 TRP C CA 1
ATOM 8264 C C . TRP C 1 121 ? -7.95604 -20.03562 91.91596 1.000 38.55544 121 TRP C C 1
ATOM 8265 O O . TRP C 1 121 ? -7.85191 -19.68643 90.74060 1.000 36.99775 121 TRP C O 1
ATOM 8276 N N . HIS C 1 122 ? -8.72840 -19.37521 92.78194 1.000 42.18627 122 HIS C N 1
ATOM 8277 C CA . HIS C 1 122 ? -9.34370 -18.08170 92.47785 1.000 35.79284 122 HIS C CA 1
ATOM 8278 C C . HIS C 1 122 ? -10.31545 -18.19003 91.30609 1.000 38.21211 122 HIS C C 1
ATOM 8279 O O . HIS C 1 122 ? -10.35243 -17.33593 90.41440 1.000 37.84828 122 HIS C O 1
ATOM 8286 N N . LEU C 1 123 ? -11.12150 -19.24507 91.30994 1.000 35.55043 123 LEU C N 1
ATOM 8287 C CA . LEU C 1 123 ? -12.12807 -19.42351 90.27595 1.000 35.79625 123 LEU C CA 1
ATOM 8288 C C . LEU C 1 123 ? -13.47480 -19.79834 90.87954 1.000 42.44830 123 LEU C C 1
ATOM 8289 O O . LEU C 1 123 ? -14.29210 -20.44784 90.22081 1.000 39.67108 123 LEU C O 1
ATOM 8294 N N . GLY C 1 124 ? -13.72099 -19.39733 92.12748 1.000 41.73320 124 GLY C N 1
ATOM 8295 C CA . GLY C 1 124 ? -15.02310 -19.53208 92.74878 1.000 38.68942 124 GLY C CA 1
ATOM 8296 C C . GLY C 1 124 ? -14.95168 -20.20663 94.10482 1.000 44.13360 124 GLY C C 1
ATOM 8297 O O . GLY C 1 124 ? -13.90489 -20.67218 94.55301 1.000 45.87351 124 GLY C O 1
ATOM 8298 N N . GLY C 1 125 ? -16.10750 -20.24808 94.76568 1.000 50.36509 125 GLY C N 1
ATOM 8299 C CA . GLY C 1 125 ? -16.25313 -20.92113 96.03992 1.000 49.08019 125 GLY C CA 1
ATOM 8300 C C . GLY C 1 125 ? -16.33331 -22.42555 95.87958 1.000 47.35355 125 GLY C C 1
ATOM 8301 O O . GLY C 1 125 ? -16.09174 -22.98177 94.80660 1.000 48.55487 125 GLY C O 1
ATOM 8302 N N . ARG C 1 126 ? -16.73088 -23.09016 96.97610 1.000 49.23844 126 ARG C N 1
ATOM 8303 C CA . ARG C 1 126 ? -16.53174 -24.53594 97.10941 1.000 46.43265 126 ARG C CA 1
ATOM 8304 C C . ARG C 1 126 ? -17.22137 -25.32511 96.00255 1.000 47.04525 126 ARG C C 1
ATOM 8305 O O . ARG C 1 126 ? -16.75931 -26.41631 95.64671 1.000 51.94891 126 ARG C O 1
ATOM 8313 N N . GLU C 1 127 ? -18.30593 -24.79039 95.43371 1.000 47.83798 127 GLU C N 1
ATOM 8314 C CA . GLU C 1 127 ? -19.01076 -25.43392 94.32403 1.000 49.68724 127 GLU C CA 1
ATOM 8315 C C . GLU C 1 127 ? -18.23523 -25.35909 93.02200 1.000 43.94713 127 GLU C C 1
ATOM 8316 O O . GLU C 1 127 ? -18.66085 -25.95554 92.03094 1.000 45.42300 127 GLU C O 1
ATOM 8322 N N . TYR C 1 128 ? -17.11917 -24.64267 92.99885 1.000 46.12038 128 TYR C N 1
ATOM 8323 C CA . TYR C 1 128 ? -16.30255 -24.51754 91.80116 1.000 48.07684 128 TYR C CA 1
ATOM 8324 C C . TYR C 1 128 ? -14.83508 -24.77891 92.11552 1.000 43.49833 128 TYR C C 1
ATOM 8325 O O . TYR C 1 128 ? -13.94834 -24.30444 91.40314 1.000 43.72032 128 TYR C O 1
ATOM 8334 N N . TYR C 1 129 ? -14.56683 -25.53958 93.17414 1.000 39.01242 129 TYR C N 1
ATOM 8335 C CA . TYR C 1 129 ? -13.20177 -25.89995 93.50875 1.000 39.99952 129 TYR C CA 1
ATOM 8336 C C . TYR C 1 129 ? -12.66092 -26.92190 92.49787 1.000 41.35959 129 TYR C C 1
ATOM 8337 O O . TYR C 1 129 ? -13.42945 -27.51798 91.73606 1.000 40.06731 129 TYR C O 1
ATOM 8346 N N . PRO C 1 130 ? -11.33272 -27.12900 92.46328 1.000 43.12260 130 PRO C N 1
ATOM 8347 C CA . PRO C 1 130 ? -10.73632 -28.02136 91.44324 1.000 36.57467 130 PRO C CA 1
ATOM 8348 C C . PRO C 1 130 ? -11.41455 -29.37772 91.26040 1.000 38.07423 130 PRO C C 1
ATOM 8349 O O . PRO C 1 130 ? -11.35650 -29.94099 90.15818 1.000 36.91239 130 PRO C O 1
ATOM 8353 N N . ASP C 1 131 ? -12.05271 -29.92438 92.29745 1.000 39.87607 131 ASP C N 1
ATOM 8354 C CA . ASP C 1 131 ? -12.60766 -31.27064 92.19892 1.000 36.87483 131 ASP C CA 1
ATOM 8355 C C . ASP C 1 131 ? -13.82535 -31.34119 91.28829 1.000 40.09729 131 ASP C C 1
ATOM 8356 O O . ASP C 1 131 ? -14.21342 -32.44030 90.88927 1.000 39.92589 131 ASP C O 1
ATOM 8361 N N . HIS C 1 132 ? -14.42357 -30.20592 90.93571 1.000 42.29033 132 HIS C N 1
ATOM 8362 C CA . HIS C 1 132 ? -15.52433 -30.15254 89.97781 1.000 38.28099 132 HIS C CA 1
ATOM 8363 C C . HIS C 1 132 ? -15.06940 -30.09897 88.54762 1.000 42.51799 132 HIS C C 1
ATOM 8364 O O . HIS C 1 132 ? -15.91084 -30.09741 87.63971 1.000 42.82660 132 HIS C O 1
ATOM 8371 N N . PHE C 1 133 ? -13.77009 -30.06031 88.32865 1.000 41.15228 133 PHE C N 1
ATOM 8372 C CA . PHE C 1 133 ? -13.27665 -29.79461 86.99829 1.000 42.35521 133 PHE C CA 1
ATOM 8373 C C . PHE C 1 133 ? -12.17836 -30.77517 86.62937 1.000 40.80859 133 PHE C C 1
ATOM 8374 O O . PHE C 1 133 ? -11.33629 -30.46564 85.77971 1.000 40.47526 133 PHE C O 1
ATOM 8382 N N . GLY C 1 134 ? -12.16909 -31.94351 87.26264 1.000 40.65485 134 GLY C N 1
ATOM 8383 C CA . GLY C 1 134 ? -11.29130 -33.01709 86.86049 1.000 41.55148 134 GLY C CA 1
ATOM 8384 C C . GLY C 1 134 ? -9.98903 -33.14431 87.61457 1.000 39.10916 134 GLY C C 1
ATOM 8385 O O . GLY C 1 134 ? -9.14649 -33.95261 87.20528 1.000 43.00553 134 GLY C O 1
ATOM 8386 N N . PHE C 1 135 ? -9.79884 -32.39800 88.70322 1.000 36.42042 135 PHE C N 1
ATOM 8387 C CA . PHE C 1 135 ? -8.56543 -32.46337 89.48421 1.000 44.37964 135 PHE C CA 1
ATOM 8388 C C . PHE C 1 135 ? -8.70370 -33.46524 90.63026 1.000 43.22205 135 PHE C C 1
ATOM 8389 O O . PHE C 1 135 ? -9.65282 -33.38480 91.41877 1.000 46.69872 135 PHE C O 1
ATOM 8397 N N . ASP C 1 136 ? -7.74897 -34.40211 90.72752 1.000 44.60595 136 ASP C N 1
ATOM 8398 C CA . ASP C 1 136 ? -7.80217 -35.41005 91.79207 1.000 46.09493 136 ASP C CA 1
ATOM 8399 C C . ASP C 1 136 ? -7.45548 -34.81415 93.14574 1.000 48.56105 136 ASP C C 1
ATOM 8400 O O . ASP C 1 136 ? -8.04730 -35.18908 94.16328 1.000 50.09412 136 ASP C O 1
ATOM 8405 N N . VAL C 1 137 ? -6.47972 -33.91407 93.18295 1.000 43.35314 137 VAL C N 1
ATOM 8406 C CA . VAL C 1 137 ? -6.00574 -33.32700 94.42405 1.000 40.59956 137 VAL C CA 1
ATOM 8407 C C . VAL C 1 137 ? -6.17657 -31.81735 94.33763 1.000 46.50170 137 VAL C C 1
ATOM 8408 O O . VAL C 1 137 ? -6.07390 -31.22929 93.25610 1.000 43.23310 137 VAL C O 1
ATOM 8412 N N . ASN C 1 138 ? -6.48236 -31.19268 95.47880 1.000 49.21190 138 ASN C N 1
ATOM 8413 C CA . ASN C 1 138 ? -6.43430 -29.73866 95.61586 1.000 37.76408 138 ASN C CA 1
ATOM 8414 C C . ASN C 1 138 ? -5.72308 -29.42226 96.92181 1.000 41.00712 138 ASN C C 1
ATOM 8415 O O . ASN C 1 138 ? -6.34379 -29.46055 97.98872 1.000 42.28260 138 ASN C O 1
ATOM 8420 N N . ILE C 1 139 ? -4.44073 -29.07513 96.82730 1.000 43.15620 139 ILE C N 1
ATOM 8421 C CA . ILE C 1 139 ? -3.65910 -28.60917 97.96392 1.000 38.85185 139 ILE C CA 1
ATOM 8422 C C . ILE C 1 139 ? -3.48321 -27.10414 97.83225 1.000 40.07574 139 ILE C C 1
ATOM 8423 O O . ILE C 1 139 ? -2.77777 -26.62721 96.93783 1.000 44.59261 139 ILE C O 1
ATOM 8428 N N . GLY C 1 140 ? -4.11442 -26.35498 98.73505 1.000 36.90197 140 GLY C N 1
ATOM 8429 C CA . GLY C 1 140 ? -3.89856 -24.93593 98.85063 1.000 38.98071 140 GLY C CA 1
ATOM 8430 C C . GLY C 1 140 ? -4.85831 -24.07314 98.07069 1.000 40.99086 140 GLY C C 1
ATOM 8431 O O . GLY C 1 140 ? -4.86910 -22.85454 98.27514 1.000 41.08295 140 GLY C O 1
ATOM 8432 N N . GLY C 1 141 ? -5.67537 -24.66246 97.19850 1.000 42.31818 141 GLY C N 1
ATOM 8433 C CA . GLY C 1 141 ? -6.59559 -23.88299 96.38390 1.000 41.16901 141 GLY C CA 1
ATOM 8434 C C . GLY C 1 141 ? -7.91010 -23.60066 97.09460 1.000 44.73589 141 GLY C C 1
ATOM 8435 O O . GLY C 1 141 ? -8.54717 -24.50766 97.64219 1.000 44.73312 141 GLY C O 1
ATOM 8436 N N . CYS C 1 142 ? -8.31418 -22.33601 97.08326 1.000 41.92794 142 CYS C N 1
ATOM 8437 C CA . CYS C 1 142 ? -9.63198 -21.92750 97.54958 1.000 44.42777 142 CYS C CA 1
ATOM 8438 C C . CYS C 1 142 ? -10.13635 -20.84236 96.59865 1.000 46.01159 142 CYS C C 1
ATOM 8439 O O . CYS C 1 142 ? -9.68956 -20.73195 95.45083 1.000 40.21921 142 CYS C O 1
ATOM 8442 N N . SER C 1 143 ? -11.08946 -20.03121 97.06711 1.000 47.09326 143 SER C N 1
ATOM 8443 C CA . SER C 1 143 ? -11.57756 -18.90510 96.27791 1.000 46.26902 143 SER C CA 1
ATOM 8444 C C . SER C 1 143 ? -10.66800 -17.69209 96.38340 1.000 45.71898 143 SER C C 1
ATOM 8445 O O . SER C 1 143 ? -10.77904 -16.77951 95.55421 1.000 43.19139 143 SER C O 1
ATOM 8448 N N . TRP C 1 144 ? -9.78877 -17.67381 97.38735 1.000 41.67446 144 TRP C N 1
ATOM 8449 C CA . TRP C 1 144 ? -8.88999 -16.55535 97.62859 1.000 40.97870 144 TRP C CA 1
ATOM 8450 C C . TRP C 1 144 ? -8.02634 -16.25357 96.41324 1.000 42.23751 144 TRP C C 1
ATOM 8451 O O . TRP C 1 144 ? -7.48439 -17.15744 95.77197 1.000 42.77435 144 TRP C O 1
ATOM 8462 N N . GLY C 1 145 ? -7.86488 -14.97098 96.12467 1.000 42.13668 145 GLY C N 1
ATOM 8463 C CA . GLY C 1 145 ? -7.01696 -14.56738 95.02990 1.000 42.68441 145 GLY C CA 1
ATOM 8464 C C . GLY C 1 145 ? -5.58253 -14.26195 95.38015 1.000 39.46862 145 GLY C C 1
ATOM 8465 O O . GLY C 1 145 ? -4.81494 -13.90693 94.48366 1.000 38.27745 145 GLY C O 1
ATOM 8466 N N . HIS C 1 146 ? -5.19890 -14.38568 96.65306 1.000 41.62500 146 HIS C N 1
ATOM 8467 C CA . HIS C 1 146 ? -3.86433 -14.08032 97.15479 1.000 40.25359 146 HIS C CA 1
ATOM 8468 C C . HIS C 1 146 ? -3.80597 -14.42396 98.63971 1.000 42.42868 146 HIS C C 1
ATOM 8469 O O . HIS C 1 146 ? -4.85831 -14.62147 99.26423 1.000 45.97559 146 HIS C O 1
ATOM 8476 N N . PRO C 1 147 ? -2.60529 -14.54338 99.23984 1.000 42.44318 147 PRO C N 1
ATOM 8477 C CA . PRO C 1 147 ? -2.52990 -14.83403 100.68438 1.000 36.27992 147 PRO C CA 1
ATOM 8478 C C . PRO C 1 147 ? -3.14813 -13.74297 101.54972 1.000 38.49634 147 PRO C C 1
ATOM 8479 O O . PRO C 1 147 ? -2.46065 -12.78984 101.92200 1.000 38.83499 147 PRO C O 1
ATOM 8483 N N . HIS C 1 148 ? -4.43495 -13.89135 101.89071 1.000 42.33176 148 HIS C N 1
ATOM 8484 C CA . HIS C 1 148 ? -5.16325 -12.86167 102.63119 1.000 40.61027 148 HIS C CA 1
ATOM 8485 C C . HIS C 1 148 ? -4.52395 -12.56163 103.97939 1.000 43.12120 148 HIS C C 1
ATOM 8486 O O . HIS C 1 148 ? -4.69495 -11.46046 104.50918 1.000 49.24679 148 HIS C O 1
ATOM 8493 N N . GLU C 1 149 ? -3.80353 -13.51527 104.56318 1.000 42.27061 149 GLU C N 1
ATOM 8494 C CA . GLU C 1 149 ? -3.17527 -13.29589 105.85531 1.000 42.33366 149 GLU C CA 1
ATOM 8495 C C . GLU C 1 149 ? -1.66432 -13.45018 105.79716 1.000 41.05650 149 GLU C C 1
ATOM 8496 O O . GLU C 1 149 ? -1.04477 -13.89190 106.76343 1.000 51.19294 149 GLU C O 1
ATOM 8502 N N . GLY C 1 150 ? -1.06232 -13.10613 104.66417 1.000 44.30596 150 GLY C N 1
ATOM 8503 C CA . GLY C 1 150 ? 0.37763 -13.04069 104.54936 1.000 44.21237 150 GLY C CA 1
ATOM 8504 C C . GLY C 1 150 ? 0.97872 -14.39407 104.25309 1.000 42.54309 150 GLY C C 1
ATOM 8505 O O . GLY C 1 150 ? 0.33178 -15.44123 104.36083 1.000 39.96406 150 GLY C O 1
ATOM 8506 N N . TYR C 1 151 ? 2.26440 -14.36436 103.88626 1.000 37.77522 151 TYR C N 1
ATOM 8507 C CA . TYR C 1 151 ? 2.95544 -15.54711 103.39183 1.000 37.90419 151 TYR C CA 1
ATOM 8508 C C . TYR C 1 151 ? 3.50467 -16.44601 104.49841 1.000 38.96384 151 TYR C C 1
ATOM 8509 O O . TYR C 1 151 ? 3.94444 -17.56042 104.19424 1.000 37.78619 151 TYR C O 1
ATOM 8518 N N . PHE C 1 152 ? 3.48083 -16.01370 105.76090 1.000 41.31651 152 PHE C N 1
ATOM 8519 C CA . PHE C 1 152 ? 4.05084 -16.78666 106.86339 1.000 41.37975 152 PHE C CA 1
ATOM 8520 C C . PHE C 1 152 ? 2.97008 -17.50598 107.65082 1.000 38.53974 152 PHE C C 1
ATOM 8521 O O . PHE C 1 152 ? 1.93274 -16.92324 107.97028 1.000 40.22820 152 PHE C O 1
ATOM 8529 N N . SER C 1 153 ? 3.23032 -18.77130 107.96660 1.000 42.03028 153 SER C N 1
ATOM 8530 C CA . SER C 1 153 ? 2.26728 -19.57693 108.70985 1.000 47.63024 153 SER C CA 1
ATOM 8531 C C . SER C 1 153 ? 1.96794 -18.91184 110.05262 1.000 50.58252 153 SER C C 1
ATOM 8532 O O . SER C 1 153 ? 2.88878 -18.39966 110.70649 1.000 48.58441 153 SER C O 1
ATOM 8535 N N . PRO C 1 154 ? 0.69078 -18.89227 110.49598 1.000 53.62659 154 PRO C N 1
ATOM 8536 C CA . PRO C 1 154 ? -0.44970 -19.51077 109.80215 1.000 52.45064 154 PRO C CA 1
ATOM 8537 C C . PRO C 1 154 ? -0.99101 -18.66904 108.64438 1.000 50.53641 154 PRO C C 1
ATOM 8538 O O . PRO C 1 154 ? -0.98221 -17.43038 108.71762 1.000 47.77022 154 PRO C O 1
ATOM 8542 N N . TYR C 1 155 ? -1.44533 -19.35203 107.58798 1.000 52.47124 155 TYR C N 1
ATOM 8543 C CA . TYR C 1 155 ? -1.97144 -18.71999 106.38045 1.000 48.90249 155 TYR C CA 1
ATOM 8544 C C . TYR C 1 155 ? -3.48142 -18.55703 106.38861 1.000 52.06898 155 TYR C C 1
ATOM 8545 O O . TYR C 1 155 ? -3.98847 -17.58317 105.81915 1.000 57.38697 155 TYR C O 1
ATOM 8554 N N . GLY C 1 156 ? -4.21021 -19.48916 107.00066 1.000 47.81993 156 GLY C N 1
ATOM 8555 C CA . GLY C 1 156 ? -5.65347 -19.41763 106.99024 1.000 46.97189 156 GLY C CA 1
ATOM 8556 C C . GLY C 1 156 ? -6.28856 -19.91603 105.71741 1.000 52.67248 156 GLY C C 1
ATOM 8557 O O . GLY C 1 156 ? -7.42558 -19.54126 105.42047 1.000 53.36926 156 GLY C O 1
ATOM 8558 N N . ILE C 1 157 ? -5.57759 -20.72998 104.94268 1.000 50.91223 157 ILE C N 1
ATOM 8559 C CA . ILE C 1 157 ? -6.12536 -21.34146 103.73885 1.000 49.19608 157 ILE C CA 1
ATOM 8560 C C . ILE C 1 157 ? -6.79710 -22.64082 104.14835 1.000 50.19279 157 ILE C C 1
ATOM 8561 O O . ILE C 1 157 ? -6.13625 -23.54891 104.66079 1.000 52.05779 157 ILE C O 1
ATOM 8566 N N . GLU C 1 158 ? -8.10985 -22.73054 103.91706 1.000 51.22647 158 GLU C N 1
ATOM 8567 C CA . GLU C 1 158 ? -8.88677 -23.87613 104.39222 1.000 50.47394 158 GLU C CA 1
ATOM 8568 C C . GLU C 1 158 ? -8.29944 -25.19373 103.90196 1.000 51.26619 158 GLU C C 1
ATOM 8569 O O . GLU C 1 158 ? -8.17735 -26.15560 104.67214 1.000 57.05657 158 GLU C O 1
ATOM 8575 N N . THR C 1 159 ? -7.91795 -25.25318 102.62676 1.000 47.26812 159 THR C N 1
ATOM 8576 C CA . THR C 1 159 ? -7.44765 -26.47561 101.99903 1.000 42.50250 159 THR C CA 1
ATOM 8577 C C . THR C 1 159 ? -5.94162 -26.70734 102.18528 1.000 43.66426 159 THR C C 1
ATOM 8578 O O . THR C 1 159 ? -5.34951 -27.51834 101.45912 1.000 41.14598 159 THR C O 1
ATOM 8582 N N . LEU C 1 160 ? -5.31879 -26.04046 103.15680 1.000 49.18310 160 LEU C N 1
ATOM 8583 C CA . LEU C 1 160 ? -3.88666 -26.19040 103.42595 1.000 49.33574 160 LEU C CA 1
ATOM 8584 C C . LEU C 1 160 ? -3.64832 -26.18354 104.93261 1.000 51.26148 160 LEU C C 1
ATOM 8585 O O . LEU C 1 160 ? -3.63890 -25.11181 105.56422 1.000 49.42768 160 LEU C O 1
ATOM 8590 N N . PRO C 1 161 ? -3.44782 -27.35432 105.53960 1.000 49.46166 161 PRO C N 1
ATOM 8591 C CA . PRO C 1 161 ? -3.22556 -27.40780 106.99016 1.000 46.48647 161 PRO C CA 1
ATOM 8592 C C . PRO C 1 161 ? -2.03610 -26.55628 107.41229 1.000 47.28502 161 PRO C C 1
ATOM 8593 O O . PRO C 1 161 ? -1.03170 -26.45865 106.70399 1.000 50.07182 161 PRO C O 1
ATOM 8597 N N . GLU C 1 162 ? -2.16647 -25.91888 108.57172 1.000 43.16314 162 GLU C N 1
ATOM 8598 C CA . GLU C 1 162 ? -1.11732 -25.02423 109.03614 1.000 49.22493 162 GLU C CA 1
ATOM 8599 C C . GLU C 1 162 ? 0.16732 -25.78870 109.31236 1.000 45.68233 162 GLU C C 1
ATOM 8600 O O . GLU C 1 162 ? 0.14599 -26.93784 109.75796 1.000 44.23639 162 GLU C O 1
ATOM 8606 N N . GLY C 1 163 ? 1.29138 -25.14231 109.02596 1.000 49.84085 163 GLY C N 1
ATOM 8607 C CA . GLY C 1 163 ? 2.58816 -25.65385 109.39832 1.000 45.19714 163 GLY C CA 1
ATOM 8608 C C . GLY C 1 163 ? 3.10037 -24.95118 110.63741 1.000 45.59054 163 GLY C C 1
ATOM 8609 O O . GLY C 1 163 ? 2.41496 -24.10798 111.22726 1.000 45.31508 163 GLY C O 1
ATOM 8610 N N . PRO C 1 164 ? 4.31931 -25.28226 111.05863 1.000 48.75105 164 PRO C N 1
ATOM 8611 C CA . PRO C 1 164 ? 4.88612 -24.62557 112.24258 1.000 42.43223 164 PRO C CA 1
ATOM 8612 C C . PRO C 1 164 ? 4.97451 -23.11823 112.03885 1.000 46.48315 164 PRO C C 1
ATOM 8613 O O . PRO C 1 164 ? 4.98032 -22.61096 110.91499 1.000 48.43498 164 PRO C O 1
ATOM 8617 N N . GLU C 1 165 ? 5.03425 -22.40050 113.15664 1.000 49.27567 165 GLU C N 1
ATOM 8618 C CA . GLU C 1 165 ? 5.01114 -20.94392 113.13325 1.000 50.33021 165 GLU C CA 1
ATOM 8619 C C . GLU C 1 165 ? 6.23408 -20.40742 112.40803 1.000 52.98135 165 GLU C C 1
ATOM 8620 O O . GLU C 1 165 ? 7.37011 -20.70635 112.78800 1.000 55.42358 165 GLU C O 1
ATOM 8626 N N . GLY C 1 166 ? 6.00164 -19.61836 111.35713 1.000 52.37579 166 GLY C N 1
ATOM 8627 C CA . GLY C 1 166 ? 7.07964 -19.06547 110.56441 1.000 48.66945 166 GLY C CA 1
ATOM 8628 C C . GLY C 1 166 ? 7.37424 -19.79018 109.26905 1.000 45.46889 166 GLY C C 1
ATOM 8629 O O . GLY C 1 166 ? 8.27442 -19.36267 108.53672 1.000 45.32858 166 GLY C O 1
ATOM 8630 N N . GLU C 1 167 ? 6.66553 -20.88033 108.97627 1.000 43.49572 167 GLU C N 1
ATOM 8631 C CA . GLU C 1 167 ? 6.72141 -21.49723 107.65789 1.000 38.43147 167 GLU C CA 1
ATOM 8632 C C . GLU C 1 167 ? 6.36569 -20.47274 106.57613 1.000 39.84146 167 GLU C C 1
ATOM 8633 O O . GLU C 1 167 ? 5.40557 -19.70562 106.72004 1.000 40.13133 167 GLU C O 1
ATOM 8639 N N . TYR C 1 168 ? 7.16105 -20.43969 105.50503 1.000 40.02114 168 TYR C N 1
ATOM 8640 C CA . TYR C 1 168 ? 6.91678 -19.55927 104.36408 1.000 41.46993 168 TYR C CA 1
ATOM 8641 C C . TYR C 1 168 ? 6.06889 -20.28804 103.33149 1.000 38.38882 168 TYR C C 1
ATOM 8642 O O . TYR C 1 168 ? 6.41813 -21.39395 102.90870 1.000 38.50338 168 TYR C O 1
ATOM 8651 N N . LEU C 1 169 ? 4.97670 -19.64179 102.90739 1.000 36.71313 169 LEU C N 1
ATOM 8652 C CA . LEU C 1 169 ? 3.98941 -20.29144 102.04903 1.000 38.98009 169 LEU C CA 1
ATOM 8653 C C . LEU C 1 169 ? 4.61682 -20.84701 100.76909 1.000 44.50726 169 LEU C C 1
ATOM 8654 O O . LEU C 1 169 ? 4.29660 -21.96568 100.34573 1.000 39.83658 169 LEU C O 1
ATOM 8659 N N . THR C 1 170 ? 5.52232 -20.09042 100.14354 1.000 41.94199 170 THR C N 1
ATOM 8660 C CA . THR C 1 170 ? 6.05430 -20.53953 98.86453 1.000 42.38492 170 THR C CA 1
ATOM 8661 C C . THR C 1 170 ? 6.93959 -21.77078 99.03298 1.000 42.39089 170 THR C C 1
ATOM 8662 O O . THR C 1 170 ? 6.90588 -22.67996 98.19466 1.000 41.45197 170 THR C O 1
ATOM 8666 N N . ASP C 1 171 ? 7.71076 -21.83942 100.12331 1.000 45.90481 171 ASP C N 1
ATOM 8667 C CA . ASP C 1 171 ? 8.42680 -23.07503 100.44311 1.000 45.44006 171 ASP C CA 1
ATOM 8668 C C . ASP C 1 171 ? 7.46052 -24.24215 100.56528 1.000 47.70751 171 ASP C C 1
ATOM 8669 O O . ASP C 1 171 ? 7.72340 -25.33910 100.04955 1.000 43.79652 171 ASP C O 1
ATOM 8674 N N . ARG C 1 172 ? 6.32319 -24.00637 101.23083 1.000 44.20337 172 ARG C N 1
ATOM 8675 C CA . ARG C 1 172 ? 5.39692 -25.07917 101.58091 1.000 43.65901 172 ARG C CA 1
ATOM 8676 C C . ARG C 1 172 ? 4.66820 -25.61552 100.35330 1.000 45.71269 172 ARG C C 1
ATOM 8677 O O . ARG C 1 172 ? 4.45947 -26.83058 100.22116 1.000 46.74817 172 ARG C O 1
ATOM 8685 N N . ILE C 1 173 ? 4.26683 -24.72188 99.44905 1.000 42.73822 173 ILE C N 1
ATOM 8686 C CA . ILE C 1 173 ? 3.61101 -25.14886 98.22055 1.000 43.18943 173 ILE C CA 1
ATOM 8687 C C . ILE C 1 173 ? 4.53907 -26.04663 97.41798 1.000 41.43738 173 ILE C C 1
ATOM 8688 O O . ILE C 1 173 ? 4.08661 -26.99485 96.76610 1.000 42.07752 173 ILE C O 1
ATOM 8693 N N . THR C 1 174 ? 5.84897 -25.78831 97.47964 1.000 40.37750 174 THR C N 1
ATOM 8694 C CA . THR C 1 174 ? 6.81888 -26.68978 96.86160 1.000 44.47011 174 THR C CA 1
ATOM 8695 C C . THR C 1 174 ? 6.85143 -28.03351 97.58129 1.000 44.05754 174 THR C C 1
ATOM 8696 O O . THR C 1 174 ? 6.85717 -29.09002 96.93902 1.000 44.41586 174 THR C O 1
ATOM 8700 N N . ASP C 1 175 ? 6.89388 -28.00200 98.91903 1.000 45.37797 175 ASP C N 1
ATOM 8701 C CA . ASP C 1 175 ? 6.82348 -29.21643 99.72488 1.000 41.72952 175 ASP C CA 1
ATOM 8702 C C . ASP C 1 175 ? 5.72434 -30.13345 99.22802 1.000 43.45970 175 ASP C C 1
ATOM 8703 O O . ASP C 1 175 ? 5.93974 -31.32972 99.00724 1.000 43.16309 175 ASP C O 1
ATOM 8708 N N . GLU C 1 176 ? 4.53091 -29.57545 99.04791 1.000 44.02248 176 GLU C N 1
ATOM 8709 C CA . GLU C 1 176 ? 3.39199 -30.37129 98.62115 1.000 42.53388 176 GLU C CA 1
ATOM 8710 C C . GLU C 1 176 ? 3.61058 -30.96634 97.23523 1.000 42.08737 176 GLU C C 1
ATOM 8711 O O . GLU C 1 176 ? 3.20756 -32.10458 96.96854 1.000 40.37339 176 GLU C O 1
ATOM 8717 N N . ALA C 1 177 ? 4.23894 -30.21175 96.33604 1.000 40.87234 177 ALA C N 1
ATOM 8718 C CA . ALA C 1 177 ? 4.49138 -30.73360 94.99905 1.000 43.00564 177 ALA C CA 1
ATOM 8719 C C . ALA C 1 177 ? 5.57375 -31.81362 95.02395 1.000 45.28040 177 ALA C C 1
ATOM 8720 O O . ALA C 1 177 ? 5.46679 -32.83188 94.32467 1.000 43.21234 177 ALA C O 1
ATOM 8722 N N . VAL C 1 178 ? 6.62872 -31.60193 95.81617 1.000 42.92900 178 VAL C N 1
ATOM 8723 C CA . VAL C 1 178 ? 7.66633 -32.61512 95.96924 1.000 42.98283 178 VAL C CA 1
ATOM 8724 C C . VAL C 1 178 ? 7.07026 -33.88760 96.55139 1.000 45.57499 178 VAL C C 1
ATOM 8725 O O . VAL C 1 178 ? 7.27909 -34.99241 96.03109 1.000 44.18878 178 VAL C O 1
ATOM 8729 N N . ARG C 1 179 ? 6.29728 -33.74187 97.63001 1.000 43.84155 179 ARG C N 1
ATOM 8730 C CA . ARG C 1 179 ? 5.63376 -34.88753 98.24190 1.000 45.38647 179 ARG C CA 1
ATOM 8731 C C . ARG C 1 179 ? 4.76483 -35.63077 97.23660 1.000 46.52495 179 ARG C C 1
ATOM 8732 O O . ARG C 1 179 ? 4.80225 -36.86443 97.16798 1.000 53.44586 179 ARG C O 1
ATOM 8740 N N . LEU C 1 180 ? 3.96518 -34.89676 96.45755 1.000 42.92233 180 LEU C N 1
ATOM 8741 C CA . LEU C 1 180 ? 3.13841 -35.52581 95.42935 1.000 46.05048 180 LEU C CA 1
ATOM 8742 C C . LEU C 1 180 ? 3.99059 -36.33655 94.45586 1.000 49.84466 180 LEU C C 1
ATOM 8743 O O . LEU C 1 180 ? 3.64732 -37.47494 94.11005 1.000 49.58790 180 LEU C O 1
ATOM 8748 N N . LEU C 1 181 ? 5.11021 -35.76172 94.00013 1.000 46.87335 181 LEU C N 1
ATOM 8749 C CA . LEU C 1 181 ? 5.98835 -36.48286 93.08218 1.000 48.17151 181 LEU C CA 1
ATOM 8750 C C . LEU C 1 181 ? 6.61426 -37.70183 93.75578 1.000 51.64070 181 LEU C C 1
ATOM 8751 O O . LEU C 1 181 ? 6.73868 -38.76787 93.14014 1.000 50.88696 181 LEU C O 1
ATOM 8756 N N . LYS C 1 182 ? 7.01479 -37.56722 95.02055 1.000 50.73725 182 LYS C N 1
ATOM 8757 C CA . LYS C 1 182 ? 7.70860 -38.65946 95.68395 1.000 48.89864 182 LYS C CA 1
ATOM 8758 C C . LYS C 1 182 ? 6.76986 -39.78910 96.10231 1.000 54.38457 182 LYS C C 1
ATOM 8759 O O . LYS C 1 182 ? 7.21070 -40.94287 96.18069 1.000 51.01536 182 LYS C O 1
ATOM 8765 N N . GLU C 1 183 ? 5.48685 -39.50114 96.33983 1.000 47.98393 183 GLU C N 1
ATOM 8766 C CA . GLU C 1 183 ? 4.55370 -40.57491 96.64997 1.000 49.44993 183 GLU C CA 1
ATOM 8767 C C . GLU C 1 183 ? 4.08238 -41.30641 95.39439 1.000 55.86617 183 GLU C C 1
ATOM 8768 O O . GLU C 1 183 ? 3.84750 -42.52108 95.44186 1.000 54.63304 183 GLU C O 1
ATOM 8774 N N . ARG C 1 184 ? 3.95270 -40.60352 94.26596 1.000 51.52312 184 ARG C N 1
ATOM 8775 C CA . ARG C 1 184 ? 3.69670 -41.28857 93.00233 1.000 47.64630 184 ARG C CA 1
ATOM 8776 C C . ARG C 1 184 ? 4.80524 -42.29234 92.70020 1.000 51.18331 184 ARG C C 1
ATOM 8777 O O . ARG C 1 184 ? 4.53826 -43.43571 92.31640 1.000 47.16500 184 ARG C O 1
ATOM 8785 N N . LYS C 1 185 ? 6.06130 -41.86621 92.85634 1.000 55.16294 185 LYS C N 1
ATOM 8786 C CA . LYS C 1 185 ? 7.24299 -42.72448 92.94273 1.000 55.57790 185 LYS C CA 1
ATOM 8787 C C . LYS C 1 185 ? 7.00124 -44.01595 93.71768 1.000 54.38439 185 LYS C C 1
ATOM 8788 O O . LYS C 1 185 ? 7.19106 -45.11024 93.18051 1.000 55.62902 185 LYS C O 1
ATOM 8794 N N . ALA C 1 186 ? 6.56615 -43.88891 94.97742 1.000 53.81691 186 ALA C N 1
ATOM 8795 C CA . ALA C 1 186 ? 6.37538 -45.05268 95.83370 1.000 49.10543 186 ALA C CA 1
ATOM 8796 C C . ALA C 1 186 ? 5.25515 -45.94907 95.33448 1.000 49.69742 186 ALA C C 1
ATOM 8797 O O . ALA C 1 186 ? 5.33969 -47.17359 95.47369 1.000 55.18653 186 ALA C O 1
ATOM 8799 N N . GLY C 1 187 ? 4.20650 -45.37115 94.75830 1.000 47.68372 187 GLY C N 1
ATOM 8800 C CA . GLY C 1 187 ? 3.11558 -46.16344 94.24040 1.000 45.13583 187 GLY C CA 1
ATOM 8801 C C . GLY C 1 187 ? 3.45706 -46.88462 92.95687 1.000 51.48479 187 GLY C C 1
ATOM 8802 O O . GLY C 1 187 ? 2.58520 -47.51288 92.35273 1.000 56.68529 187 GLY C O 1
ATOM 8803 N N . GLY C 1 188 ? 4.71361 -46.80992 92.52650 1.000 47.83545 188 GLY C N 1
ATOM 8804 C CA . GLY C 1 188 ? 5.12809 -47.47697 91.31151 1.000 45.23828 188 GLY C CA 1
ATOM 8805 C C . GLY C 1 188 ? 4.90479 -46.69233 90.04073 1.000 57.69644 188 GLY C C 1
ATOM 8806 O O . GLY C 1 188 ? 4.89572 -47.29116 88.95998 1.000 57.90792 188 GLY C O 1
ATOM 8807 N N . SER C 1 189 ? 4.71790 -45.37376 90.13437 1.000 62.11237 189 SER C N 1
ATOM 8808 C CA . SER C 1 189 ? 4.54416 -44.48964 88.97956 1.000 51.79957 189 SER C CA 1
ATOM 8809 C C . SER C 1 189 ? 3.55993 -45.08349 87.96829 1.000 48.95759 189 SER C C 1
ATOM 8810 O O . SER C 1 189 ? 3.84539 -45.23609 86.77990 1.000 51.14046 189 SER C O 1
ATOM 8813 N N . ARG C 1 190 ? 2.37096 -45.40208 88.47497 1.000 52.03946 190 ARG C N 1
ATOM 8814 C CA . ARG C 1 190 ? 1.39285 -46.14539 87.68975 1.000 49.88143 190 ARG C CA 1
ATOM 8815 C C . ARG C 1 190 ? 0.85382 -45.31655 86.52077 1.000 50.31607 190 ARG C C 1
ATOM 8816 O O . ARG C 1 190 ? 0.86880 -45.76989 85.37078 1.000 54.39476 190 ARG C O 1
ATOM 8824 N N . LYS C 1 191 ? 0.37567 -44.10615 86.78381 1.000 50.50307 191 LYS C N 1
ATOM 8825 C CA . LYS C 1 191 ? -0.18331 -43.25816 85.73872 1.000 44.66918 191 LYS C CA 1
ATOM 8826 C C . LYS C 1 191 ? 0.72049 -42.06381 85.43945 1.000 41.69826 191 LYS C C 1
ATOM 8827 O O . LYS C 1 191 ? 1.55927 -41.68110 86.26194 1.000 39.00616 191 LYS C O 1
ATOM 8833 N N . PRO C 1 192 ? 0.58080 -41.45583 84.25888 1.000 36.62783 192 PRO C N 1
ATOM 8834 C CA . PRO C 1 192 ? 1.19772 -40.14072 84.02920 1.000 42.05730 192 PRO C CA 1
ATOM 8835 C C . PRO C 1 192 ? 0.48957 -39.04600 84.81947 1.000 40.38480 192 PRO C C 1
ATOM 8836 O O . PRO C 1 192 ? -0.73873 -39.03917 84.94723 1.000 36.58091 192 PRO C O 1
ATOM 8840 N N . PHE C 1 193 ? 1.27129 -38.11542 85.36241 1.000 39.49866 193 PHE C N 1
ATOM 8841 C CA . PHE C 1 193 ? 0.67144 -37.04419 86.14205 1.000 40.37649 193 PHE C CA 1
ATOM 8842 C C . PHE C 1 193 ? 0.51175 -35.77324 85.30908 1.000 40.57731 193 PHE C C 1
ATOM 8843 O O . PHE C 1 193 ? 1.18248 -35.56381 84.29325 1.000 37.71977 193 PHE C O 1
ATOM 8851 N N . TYR C 1 194 ? -0.42143 -34.93517 85.75197 1.000 41.11326 194 TYR C N 1
ATOM 8852 C CA . TYR C 1 194 ? -0.58267 -33.57284 85.25760 1.000 41.93939 194 TYR C CA 1
ATOM 8853 C C . TYR C 1 194 ? -0.71445 -32.67485 86.47849 1.000 40.71502 194 TYR C C 1
ATOM 8854 O O . TYR C 1 194 ? -1.74250 -32.71076 87.15877 1.000 39.52361 194 TYR C O 1
ATOM 8863 N N . MET C 1 195 ? 0.32000 -31.87723 86.76629 1.000 39.81369 195 MET C N 1
ATOM 8864 C CA . MET C 1 195 ? 0.34224 -31.04059 87.96436 1.000 38.25029 195 MET C CA 1
ATOM 8865 C C . MET C 1 195 ? 0.14537 -29.57981 87.59689 1.000 38.47683 195 MET C C 1
ATOM 8866 O O . MET C 1 195 ? 1.00066 -28.96840 86.95219 1.000 36.81975 195 MET C O 1
ATOM 8871 N N . ASN C 1 196 ? -0.96835 -29.02129 88.04281 1.000 46.16519 196 ASN C N 1
ATOM 8872 C CA . ASN C 1 196 ? -1.25260 -27.59846 87.92379 1.000 38.76524 196 ASN C CA 1
ATOM 8873 C C . ASN C 1 196 ? -0.68749 -26.93709 89.17544 1.000 39.51133 196 ASN C C 1
ATOM 8874 O O . ASN C 1 196 ? -1.30948 -26.96265 90.23784 1.000 43.22300 196 ASN C O 1
ATOM 8879 N N . LEU C 1 197 ? 0.50673 -26.37001 89.06688 1.000 32.96305 197 LEU C N 1
ATOM 8880 C CA . LEU C 1 197 ? 1.20185 -25.79731 90.21825 1.000 38.03615 197 LEU C CA 1
ATOM 8881 C C . LEU C 1 197 ? 1.11084 -24.27239 90.13902 1.000 36.65961 197 LEU C C 1
ATOM 8882 O O . LEU C 1 197 ? 1.94049 -23.61895 89.51186 1.000 36.66878 197 LEU C O 1
ATOM 8887 N N . CYS C 1 198 ? 0.10676 -23.69436 90.80220 1.000 35.71325 198 CYS C N 1
ATOM 8888 C CA . CYS C 1 198 ? -0.10858 -22.24635 90.79454 1.000 33.90005 198 CYS C CA 1
ATOM 8889 C C . CYS C 1 198 ? 0.43500 -21.61854 92.07445 1.000 37.76224 198 CYS C C 1
ATOM 8890 O O . CYS C 1 198 ? -0.17965 -21.73137 93.14182 1.000 38.99084 198 CYS C O 1
ATOM 8893 N N . HIS C 1 199 ? 1.55429 -20.91135 91.96081 1.000 31.42076 199 HIS C N 1
ATOM 8894 C CA . HIS C 1 199 ? 2.08760 -20.22505 93.12174 1.000 33.28636 199 HIS C CA 1
ATOM 8895 C C . HIS C 1 199 ? 1.24366 -19.01184 93.47299 1.000 34.76772 199 HIS C C 1
ATOM 8896 O O . HIS C 1 199 ? 0.54756 -18.43887 92.63735 1.000 42.80000 199 HIS C O 1
ATOM 8903 N N . TYR C 1 200 ? 1.31524 -18.62325 94.74188 1.000 37.97677 200 TYR C N 1
ATOM 8904 C CA . TYR C 1 200 ? 0.75029 -17.35092 95.16327 1.000 35.95372 200 TYR C CA 1
ATOM 8905 C C . TYR C 1 200 ? 1.72364 -16.21175 94.89930 1.000 35.00536 200 TYR C C 1
ATOM 8906 O O . TYR C 1 200 ? 1.29534 -15.09506 94.59533 1.000 37.72894 200 TYR C O 1
ATOM 8915 N N . ALA C 1 201 ? 3.02445 -16.47529 95.02025 1.000 37.29812 201 ALA C N 1
ATOM 8916 C CA . ALA C 1 201 ? 4.04622 -15.56632 94.50885 1.000 37.59359 201 ALA C CA 1
ATOM 8917 C C . ALA C 1 201 ? 3.78226 -15.26194 93.03474 1.000 33.19673 201 ALA C C 1
ATOM 8918 O O . ALA C 1 201 ? 3.44111 -16.15680 92.26151 1.000 35.28508 201 ALA C O 1
ATOM 8920 N N . VAL C 1 202 ? 3.95792 -14.00663 92.62825 1.000 33.17080 202 VAL C N 1
ATOM 8921 C CA . VAL C 1 202 ? 4.58236 -12.95842 93.41842 1.000 33.73628 202 VAL C CA 1
ATOM 8922 C C . VAL C 1 202 ? 3.54222 -11.86489 93.74457 1.000 35.33397 202 VAL C C 1
ATOM 8923 O O . VAL C 1 202 ? 3.83234 -10.65438 93.65963 1.000 29.26013 202 VAL C O 1
ATOM 8927 N N . HIS C 1 203 ? 2.33859 -12.30356 94.13167 1.000 30.17075 203 HIS C N 1
ATOM 8928 C CA . HIS C 1 203 ? 1.26875 -11.37648 94.47967 1.000 34.36813 203 HIS C CA 1
ATOM 8929 C C . HIS C 1 203 ? 1.52786 -10.70227 95.82227 1.000 38.35433 203 HIS C C 1
ATOM 8930 O O . HIS C 1 203 ? 2.00810 -11.32871 96.77679 1.000 37.14511 203 HIS C O 1
ATOM 8937 N N . THR C 1 204 ? 1.20790 -9.41014 95.88142 1.000 35.48887 204 THR C N 1
ATOM 8938 C CA . THR C 1 204 ? 1.24924 -8.68347 97.13347 1.000 38.41557 204 THR C CA 1
ATOM 8939 C C . THR C 1 204 ? 0.36431 -9.38278 98.16623 1.000 39.42431 204 THR C C 1
ATOM 8940 O O . THR C 1 204 ? -0.59317 -10.07588 97.80086 1.000 39.43118 204 THR C O 1
ATOM 8944 N N . PRO C 1 205 ? 0.66286 -9.22739 99.47349 1.000 38.51090 205 PRO C N 1
ATOM 8945 C CA . PRO C 1 205 ? 1.74169 -8.39982 100.02624 1.000 35.90829 205 PRO C CA 1
ATOM 8946 C C . PRO C 1 205 ? 3.11880 -9.01049 99.81761 1.000 40.48450 205 PRO C C 1
ATOM 8947 O O . PRO C 1 205 ? 3.30726 -10.21428 100.02083 1.000 40.76619 205 PRO C O 1
ATOM 8951 N N . ILE C 1 206 ? 4.07401 -8.17990 99.41010 1.000 39.25037 206 ILE C N 1
ATOM 8952 C CA . ILE C 1 206 ? 5.43719 -8.63960 99.19162 1.000 38.26120 206 ILE C CA 1
ATOM 8953 C C . ILE C 1 206 ? 6.09209 -8.90201 100.53951 1.000 39.42628 206 ILE C C 1
ATOM 8954 O O . ILE C 1 206 ? 6.86990 -8.08120 101.03331 1.000 41.26723 206 ILE C O 1
ATOM 8959 N N . GLN C 1 207 ? 5.77363 -10.03800 101.15011 1.000 44.40507 207 GLN C N 1
ATOM 8960 C CA . GLN C 1 207 ? 6.39692 -10.46658 102.39716 1.000 40.18989 207 GLN C CA 1
ATOM 8961 C C . GLN C 1 207 ? 7.46840 -11.49807 102.08117 1.000 41.47848 207 GLN C C 1
ATOM 8962 O O . GLN C 1 207 ? 7.19223 -12.49543 101.40119 1.000 44.79394 207 GLN C O 1
ATOM 8968 N N . VAL C 1 208 ? 8.68364 -11.26128 102.57847 1.000 38.91300 208 VAL C N 1
ATOM 8969 C CA . VAL C 1 208 ? 9.82568 -12.11848 102.30246 1.000 34.79131 208 VAL C CA 1
ATOM 8970 C C . VAL C 1 208 ? 10.62603 -12.34975 103.57705 1.000 41.52060 208 VAL C C 1
ATOM 8971 O O . VAL C 1 208 ? 10.57890 -11.55846 104.52194 1.000 47.37624 208 VAL C O 1
ATOM 8975 N N . LYS C 1 209 ? 11.37275 -13.45832 103.58741 1.000 46.46870 209 LYS C N 1
ATOM 8976 C CA . LYS C 1 209 ? 12.39060 -13.68374 104.60903 1.000 43.67674 209 LYS C CA 1
ATOM 8977 C C . LYS C 1 209 ? 13.44941 -12.59108 104.54141 1.000 47.74493 209 LYS C C 1
ATOM 8978 O O . LYS C 1 209 ? 13.75523 -12.05933 103.46723 1.000 44.36150 209 LYS C O 1
ATOM 8984 N N . ASP C 1 210 ? 14.04314 -12.28552 105.70293 1.000 46.88055 210 ASP C N 1
ATOM 8985 C CA . ASP C 1 210 ? 14.98294 -11.16889 105.78344 1.000 46.92111 210 ASP C CA 1
ATOM 8986 C C . ASP C 1 210 ? 16.30837 -11.46656 105.08772 1.000 49.75396 210 ASP C C 1
ATOM 8987 O O . ASP C 1 210 ? 16.92026 -10.55441 104.52337 1.000 48.01383 210 ASP C O 1
ATOM 8992 N N . GLU C 1 211 ? 16.77007 -12.72061 105.11279 1.000 52.22035 211 GLU C N 1
ATOM 8993 C CA . GLU C 1 211 ? 17.97469 -13.07419 104.36891 1.000 49.00502 211 GLU C CA 1
ATOM 8994 C C . GLU C 1 211 ? 17.84784 -12.66416 102.90742 1.000 50.26990 211 GLU C C 1
ATOM 8995 O O . GLU C 1 211 ? 18.78563 -12.11163 102.32017 1.000 49.67654 211 GLU C O 1
ATOM 9001 N N . ASP C 1 212 ? 16.67972 -12.90694 102.31117 1.000 46.76516 212 ASP C N 1
ATOM 9002 C CA . ASP C 1 212 ? 16.50588 -12.68984 100.87975 1.000 47.48564 212 ASP C CA 1
ATOM 9003 C C . ASP C 1 212 ? 16.32298 -11.21085 100.54677 1.000 46.30046 212 ASP C C 1
ATOM 9004 O O . ASP C 1 212 ? 16.86390 -10.72665 99.54806 1.000 42.72611 212 ASP C O 1
ATOM 9009 N N . ARG C 1 213 ? 15.56420 -10.47728 101.36284 1.000 46.43801 213 ARG C N 1
ATOM 9010 C CA . ARG C 1 213 ? 15.44941 -9.04020 101.14688 1.000 44.67860 213 ARG C CA 1
ATOM 9011 C C . ARG C 1 213 ? 16.80659 -8.36698 101.27927 1.000 45.69346 213 ARG C C 1
ATOM 9012 O O . ARG C 1 213 ? 17.18140 -7.53639 100.44254 1.000 47.41695 213 ARG C O 1
ATOM 9020 N N . GLU C 1 214 ? 17.57338 -8.74498 102.30738 1.000 46.72603 214 GLU C N 1
ATOM 9021 C CA . GLU C 1 214 ? 18.84681 -8.09034 102.57204 1.000 44.25137 214 GLU C CA 1
ATOM 9022 C C . GLU C 1 214 ? 19.86603 -8.39405 101.48798 1.000 42.37034 214 GLU C C 1
ATOM 9023 O O . GLU C 1 214 ? 20.68442 -7.52706 101.15375 1.000 41.61373 214 GLU C O 1
ATOM 9029 N N . ARG C 1 215 ? 19.82189 -9.60927 100.93139 1.000 44.62161 215 ARG C N 1
ATOM 9030 C CA . ARG C 1 215 ? 20.62769 -9.96345 99.76496 1.000 37.38085 215 ARG C CA 1
ATOM 9031 C C . ARG C 1 215 ? 20.59664 -8.86416 98.71888 1.000 36.62102 215 ARG C C 1
ATOM 9032 O O . ARG C 1 215 ? 21.63739 -8.44012 98.21109 1.000 37.83390 215 ARG C O 1
ATOM 9040 N N . PHE C 1 216 ? 19.40438 -8.36042 98.41342 1.000 39.93194 216 PHE C N 1
ATOM 9041 C CA . PHE C 1 216 ? 19.24865 -7.39959 97.33337 1.000 39.94694 216 PHE C CA 1
ATOM 9042 C C . PHE C 1 216 ? 19.25495 -5.94851 97.79614 1.000 40.02511 216 PHE C C 1
ATOM 9043 O O . PHE C 1 216 ? 19.49344 -5.06549 96.96709 1.000 37.49885 216 PHE C O 1
ATOM 9051 N N . GLU C 1 217 ? 19.05567 -5.67595 99.09478 1.000 42.33810 217 GLU C N 1
ATOM 9052 C CA . GLU C 1 217 ? 19.45601 -4.37007 99.62658 1.000 44.03336 217 GLU C CA 1
ATOM 9053 C C . GLU C 1 217 ? 20.95485 -4.14753 99.43624 1.000 42.06582 217 GLU C C 1
ATOM 9054 O O . GLU C 1 217 ? 21.38991 -3.05482 99.04356 1.000 41.33105 217 GLU C O 1
ATOM 9060 N N . LYS C 1 218 ? 21.75427 -5.18464 99.70656 1.000 39.64962 218 LYS C N 1
ATOM 9061 C CA . LYS C 1 218 ? 23.18698 -5.13184 99.44697 1.000 40.54942 218 LYS C CA 1
ATOM 9062 C C . LYS C 1 218 ? 23.46163 -4.84558 97.98126 1.000 41.03348 218 LYS C C 1
ATOM 9063 O O . LYS C 1 218 ? 24.24543 -3.94735 97.64794 1.000 42.01084 218 LYS C O 1
ATOM 9069 N N . LYS C 1 219 ? 22.81595 -5.60763 97.08900 1.000 38.66451 219 LYS C N 1
ATOM 9070 C CA . LYS C 1 219 ? 23.04765 -5.45362 95.65544 1.000 36.12038 219 LYS C CA 1
ATOM 9071 C C . LYS C 1 219 ? 22.67632 -4.05726 95.16904 1.000 37.68530 219 LYS C C 1
ATOM 9072 O O . LYS C 1 219 ? 23.40148 -3.46408 94.36531 1.000 38.82194 219 LYS C O 1
ATOM 9078 N N . ALA C 1 220 ? 21.54952 -3.51620 95.63649 1.000 32.55540 220 ALA C N 1
ATOM 9079 C CA . ALA C 1 220 ? 21.15544 -2.17612 95.21775 1.000 37.38150 220 ALA C CA 1
ATOM 9080 C C . ALA C 1 220 ? 22.19162 -1.14229 95.64056 1.000 44.74123 220 ALA C C 1
ATOM 9081 O O . ALA C 1 220 ? 22.60675 -0.30285 94.83655 1.000 44.12796 220 ALA C O 1
ATOM 9083 N N . ARG C 1 221 ? 22.62407 -1.18948 96.90631 1.000 50.08532 221 ARG C N 1
ATOM 9084 C CA . ARG C 1 221 ? 23.65616 -0.26924 97.36872 1.000 41.03285 221 ARG C CA 1
ATOM 9085 C C . ARG C 1 221 ? 24.91872 -0.41221 96.54044 1.000 39.79304 221 ARG C C 1
ATOM 9086 O O . ARG C 1 221 ? 25.51781 0.58708 96.13429 1.000 44.97240 221 ARG C O 1
ATOM 9094 N N . GLU C 1 222 ? 25.33003 -1.64811 96.25627 1.000 44.25084 222 GLU C N 1
ATOM 9095 C CA . GLU C 1 222 ? 26.56085 -1.86953 95.49985 1.000 42.36051 222 GLU C CA 1
ATOM 9096 C C . GLU C 1 222 ? 26.42725 -1.51408 94.02436 1.000 44.54568 222 GLU C C 1
ATOM 9097 O O . GLU C 1 222 ? 27.44439 -1.42335 93.33301 1.000 43.11138 222 GLU C O 1
ATOM 9103 N N . GLN C 1 223 ? 25.20708 -1.30326 93.53254 1.000 47.39166 223 GLN C N 1
ATOM 9104 C CA . GLN C 1 223 ? 24.97246 -0.90551 92.15426 1.000 45.03242 223 GLN C CA 1
ATOM 9105 C C . GLN C 1 223 ? 24.56124 0.55468 91.99843 1.000 46.64550 223 GLN C C 1
ATOM 9106 O O . GLN C 1 223 ? 24.47548 1.03006 90.86278 1.000 47.57192 223 GLN C O 1
ATOM 9112 N N . GLY C 1 224 ? 24.31142 1.27581 93.09419 1.000 45.34449 224 GLY C N 1
ATOM 9113 C CA . GLY C 1 224 ? 23.88168 2.65924 93.02748 1.000 40.58640 224 GLY C CA 1
ATOM 9114 C C . GLY C 1 224 ? 22.39888 2.86388 92.81672 1.000 48.11685 224 GLY C C 1
ATOM 9115 O O . GLY C 1 224 ? 21.97717 3.98862 92.52000 1.000 53.53058 224 GLY C O 1
ATOM 9116 N N . LEU C 1 225 ? 21.58935 1.82073 92.95809 1.000 45.19396 225 LEU C N 1
ATOM 9117 C CA . LEU C 1 225 ? 20.16761 1.92593 92.66791 1.000 48.57819 225 LEU C CA 1
ATOM 9118 C C . LEU C 1 225 ? 19.34346 2.36365 93.86852 1.000 51.40865 225 LEU C C 1
ATOM 9119 O O . LEU C 1 225 ? 18.15238 2.65557 93.71190 1.000 52.21579 225 LEU C O 1
ATOM 9124 N N . ASP C 1 226 ? 19.94718 2.41253 95.05480 1.000 55.31036 226 ASP C N 1
ATOM 9125 C CA . ASP C 1 226 ? 19.30844 3.00799 96.21906 1.000 53.69218 226 ASP C CA 1
ATOM 9126 C C . ASP C 1 226 ? 19.29877 4.52824 96.15168 1.000 57.72821 226 ASP C C 1
ATOM 9127 O O . ASP C 1 226 ? 18.54972 5.16591 96.90048 1.000 60.58533 226 ASP C O 1
ATOM 9132 N N . GLN C 1 227 ? 20.10435 5.11325 95.26463 1.000 58.60340 227 GLN C N 1
ATOM 9133 C CA . GLN C 1 227 ? 20.21600 6.55853 95.11765 1.000 62.08315 227 GLN C CA 1
ATOM 9134 C C . GLN C 1 227 ? 19.30084 7.12237 94.03900 1.000 62.04938 227 GLN C C 1
ATOM 9135 O O . GLN C 1 227 ? 19.14713 8.34630 93.95184 1.000 67.02864 227 GLN C O 1
ATOM 9141 N N . GLU C 1 228 ? 18.69339 6.27609 93.22333 1.000 54.39632 228 GLU C N 1
ATOM 9142 C CA . GLU C 1 228 ? 17.84173 6.74157 92.14463 1.000 55.10898 228 GLU C CA 1
ATOM 9143 C C . GLU C 1 228 ? 16.37751 6.74559 92.56471 1.000 56.83027 228 GLU C C 1
ATOM 9144 O O . GLU C 1 228 ? 15.95225 5.98119 93.43745 1.000 51.21325 228 GLU C O 1
ATOM 9150 N N . THR C 1 229 ? 15.60985 7.63484 91.94461 1.000 52.35905 229 THR C N 1
ATOM 9151 C CA . THR C 1 229 ? 14.18368 7.68202 92.20909 1.000 48.27449 229 THR C CA 1
ATOM 9152 C C . THR C 1 229 ? 13.50874 6.56076 91.41633 1.000 49.82042 229 THR C C 1
ATOM 9153 O O . THR C 1 229 ? 13.56346 6.52129 90.17700 1.000 42.74203 229 THR C O 1
ATOM 9157 N N . ALA C 1 230 ? 12.91063 5.62152 92.13634 1.000 46.95307 230 ALA C N 1
ATOM 9158 C CA . ALA C 1 230 ? 12.36624 4.43491 91.50341 1.000 36.03479 230 ALA C CA 1
ATOM 9159 C C . ALA C 1 230 ? 10.89509 4.58608 91.16331 1.000 37.22819 230 ALA C C 1
ATOM 9160 O O . ALA C 1 230 ? 10.42913 3.97595 90.19236 1.000 36.77396 230 ALA C O 1
ATOM 9162 N N . LEU C 1 231 ? 10.15612 5.38418 91.93485 1.000 37.67175 231 LEU C N 1
ATOM 9163 C CA . LEU C 1 231 ? 8.72049 5.55664 91.75696 1.000 36.47443 231 LEU C CA 1
ATOM 9164 C C . LEU C 1 231 ? 8.41222 6.97947 91.31418 1.000 36.75464 231 LEU C C 1
ATOM 9165 O O . LEU C 1 231 ? 8.99397 7.94189 91.82718 1.000 39.49980 231 LEU C O 1
ATOM 9170 N N . VAL C 1 232 ? 7.48797 7.09725 90.36331 1.000 34.78498 232 VAL C N 1
ATOM 9171 C CA . VAL C 1 232 ? 7.04259 8.36674 89.80893 1.000 32.29552 232 VAL C CA 1
ATOM 9172 C C . VAL C 1 232 ? 5.52083 8.40415 89.87080 1.000 37.42448 232 VAL C C 1
ATOM 9173 O O . VAL C 1 232 ? 4.85013 7.54232 89.28997 1.000 36.22312 232 VAL C O 1
ATOM 9177 N N . GLU C 1 233 ? 4.96646 9.39244 90.55671 1.000 38.30441 233 GLU C N 1
ATOM 9178 C CA . GLU C 1 233 ? 3.52025 9.45261 90.63845 1.000 36.84299 233 GLU C CA 1
ATOM 9179 C C . GLU C 1 233 ? 2.97023 10.30458 89.50198 1.000 40.63152 233 GLU C C 1
ATOM 9180 O O . GLU C 1 233 ? 3.58367 11.29880 89.09605 1.000 37.32899 233 GLU C O 1
ATOM 9186 N N . GLY C 1 234 ? 1.82998 9.86629 88.95687 1.000 40.32019 234 GLY C N 1
ATOM 9187 C CA . GLY C 1 234 ? 1.25231 10.44826 87.76298 1.000 37.56529 234 GLY C CA 1
ATOM 9188 C C . GLY C 1 234 ? -0.19973 10.84549 87.91657 1.000 40.05142 234 GLY C C 1
ATOM 9189 O O . GLY C 1 234 ? -0.54850 11.58733 88.83531 1.000 46.78957 234 GLY C O 1
ATOM 9190 N N . GLU C 1 235 ? -1.05962 10.34590 87.03632 1.000 39.58222 235 GLU C N 1
ATOM 9191 C CA . GLU C 1 235 ? -2.42518 10.83612 86.93170 1.000 38.69514 235 GLU C CA 1
ATOM 9192 C C . GLU C 1 235 ? -3.30449 10.28829 88.05597 1.000 41.90082 235 GLU C C 1
ATOM 9193 O O . GLU C 1 235 ? -2.95621 9.33515 88.75882 1.000 42.08704 235 GLU C O 1
ATOM 9199 N N . PHE C 1 236 ? -4.46339 10.91985 88.22271 1.000 39.21908 236 PHE C N 1
ATOM 9200 C CA . PHE C 1 236 ? -5.47073 10.42863 89.15063 1.000 40.63153 236 PHE C CA 1
ATOM 9201 C C . PHE C 1 236 ? -6.10598 9.14245 88.63116 1.000 42.12444 236 PHE C C 1
ATOM 9202 O O . PHE C 1 236 ? -6.31332 8.97639 87.42021 1.000 37.92268 236 PHE C O 1
ATOM 9210 N N . HIS C 1 237 ? -6.41110 8.23306 89.56485 1.000 39.94507 237 HIS C N 1
ATOM 9211 C CA . HIS C 1 237 ? -7.22650 7.05457 89.28915 1.000 37.89497 237 HIS C CA 1
ATOM 9212 C C . HIS C 1 237 ? -8.61354 7.45853 88.78956 1.000 39.37208 237 HIS C C 1
ATOM 9213 O O . HIS C 1 237 ? -9.05638 8.59836 88.94671 1.000 43.59803 237 HIS C O 1
ATOM 9220 N N . HIS C 1 238 ? -9.31443 6.48673 88.20686 1.000 41.94054 238 HIS C N 1
ATOM 9221 C CA . HIS C 1 238 ? -10.51084 6.73371 87.41301 1.000 40.84293 238 HIS C CA 1
ATOM 9222 C C . HIS C 1 238 ? -11.80094 6.29013 88.08783 1.000 38.31085 238 HIS C C 1
ATOM 9223 O O . HIS C 1 238 ? -12.85554 6.32185 87.45046 1.000 47.05256 238 HIS C O 1
ATOM 9230 N N . THR C 1 239 ? -11.75796 5.86328 89.34147 1.000 41.64319 239 THR C N 1
ATOM 9231 C CA . THR C 1 239 ? -12.93968 5.29048 89.97268 1.000 46.45879 239 THR C CA 1
ATOM 9232 C C . THR C 1 239 ? -13.20499 5.97550 91.30325 1.000 43.11781 239 THR C C 1
ATOM 9233 O O . THR C 1 239 ? -12.29663 6.52428 91.92907 1.000 50.30648 239 THR C O 1
ATOM 9237 N N . GLU C 1 240 ? -14.46594 5.93818 91.73685 1.000 36.91902 240 GLU C N 1
ATOM 9238 C CA . GLU C 1 240 ? -14.82211 6.66722 92.94766 1.000 43.50321 240 GLU C CA 1
ATOM 9239 C C . GLU C 1 240 ? -14.15999 6.07966 94.18871 1.000 43.25273 240 GLU C C 1
ATOM 9240 O O . GLU C 1 240 ? -13.82319 6.82523 95.11530 1.000 45.19734 240 GLU C O 1
ATOM 9246 N N . ASP C 1 241 ? -13.97011 4.76157 94.23474 1.000 38.84615 241 ASP C N 1
ATOM 9247 C CA . ASP C 1 241 ? -13.34159 4.14389 95.39598 1.000 41.35519 241 ASP C CA 1
ATOM 9248 C C . ASP C 1 241 ? -11.89619 4.58585 95.59153 1.000 47.73133 241 ASP C C 1
ATOM 9249 O O . ASP C 1 241 ? -11.33315 4.35794 96.66733 1.000 51.39595 241 ASP C O 1
ATOM 9254 N N . LYS C 1 242 ? -11.27491 5.18973 94.58185 1.000 45.08314 242 LYS C N 1
ATOM 9255 C CA . LYS C 1 242 ? -9.90519 5.66566 94.69186 1.000 42.03141 242 LYS C CA 1
ATOM 9256 C C . LYS C 1 242 ? -9.83644 7.17714 94.52666 1.000 46.59559 242 LYS C C 1
ATOM 9257 O O . LYS C 1 242 ? -8.77587 7.70928 94.18689 1.000 51.35371 242 LYS C O 1
ATOM 9263 N N . LYS C 1 243 ? -10.95938 7.86624 94.74031 1.000 47.79166 243 LYS C N 1
ATOM 9264 C CA . LYS C 1 243 ? -11.03844 9.32248 94.78244 1.000 45.45888 243 LYS C CA 1
ATOM 9265 C C . LYS C 1 243 ? -9.82231 9.90454 95.47962 1.000 48.35476 243 LYS C C 1
ATOM 9266 O O . LYS C 1 243 ? -9.50780 9.53382 96.61363 1.000 53.90863 243 LYS C O 1
ATOM 9272 N N . GLY C 1 244 ? -9.09554 10.76927 94.77445 1.000 49.31796 244 GLY C N 1
ATOM 9273 C CA . GLY C 1 244 ? -7.95502 11.45062 95.33357 1.000 43.44454 244 GLY C CA 1
ATOM 9274 C C . GLY C 1 244 ? -6.62558 10.73910 95.19284 1.000 41.51141 244 GLY C C 1
ATOM 9275 O O . GLY C 1 244 ? -5.58315 11.38482 95.30773 1.000 45.14237 244 GLY C O 1
ATOM 9276 N N . ARG C 1 245 ? -6.61450 9.43712 94.95497 1.000 46.83373 245 ARG C N 1
ATOM 9277 C CA . ARG C 1 245 ? -5.35024 8.71611 94.89996 1.000 49.00240 245 ARG C CA 1
ATOM 9278 C C . ARG C 1 245 ? -4.75035 8.78649 93.49789 1.000 46.19531 245 ARG C C 1
ATOM 9279 O O . ARG C 1 245 ? -5.46349 8.87200 92.49495 1.000 45.72959 245 ARG C O 1
ATOM 9287 N N . ARG C 1 246 ? -3.42648 8.78099 93.43309 1.000 40.30992 246 ARG C N 1
ATOM 9288 C CA . ARG C 1 246 ? -2.73932 8.89949 92.15873 1.000 41.46147 246 ARG C CA 1
ATOM 9289 C C . ARG C 1 246 ? -2.05680 7.59226 91.76178 1.000 37.97286 246 ARG C C 1
ATOM 9290 O O . ARG C 1 246 ? -1.73521 6.74538 92.59953 1.000 37.02619 246 ARG C O 1
ATOM 9298 N N . VAL C 1 247 ? -1.88723 7.42700 90.45086 1.000 41.84450 247 VAL C N 1
ATOM 9299 C CA . VAL C 1 247 ? -1.09948 6.33174 89.90346 1.000 37.18851 247 VAL C CA 1
ATOM 9300 C C . VAL C 1 247 ? 0.36724 6.55556 90.24710 1.000 37.94307 247 VAL C C 1
ATOM 9301 O O . VAL C 1 247 ? 0.89863 7.65691 90.06263 1.000 35.75225 247 VAL C O 1
ATOM 9305 N N . VAL C 1 248 ? 1.02457 5.51362 90.75619 1.000 32.90498 248 VAL C N 1
ATOM 9306 C CA . VAL C 1 248 ? 2.44885 5.53583 91.05214 1.000 33.45990 248 VAL C CA 1
ATOM 9307 C C . VAL C 1 248 ? 3.12002 4.46089 90.20584 1.000 36.00875 248 VAL C C 1
ATOM 9308 O O . VAL C 1 248 ? 2.84495 3.26730 90.38451 1.000 36.01004 248 VAL C O 1
ATOM 9312 N N . ARG C 1 249 ? 4.00468 4.88203 89.29700 1.000 33.88639 249 ARG C N 1
ATOM 9313 C CA . ARG C 1 249 ? 4.73585 3.98100 88.40790 1.000 35.12391 249 ARG C CA 1
ATOM 9314 C C . ARG C 1 249 ? 6.14430 3.73926 88.92660 1.000 34.32798 249 ARG C C 1
ATOM 9315 O O . ARG C 1 249 ? 6.83731 4.67980 89.31291 1.000 35.06540 249 ARG C O 1
ATOM 9323 N N . ARG C 1 250 ? 6.56817 2.48610 88.91606 1.000 32.21247 250 ARG C N 1
ATOM 9324 C CA . ARG C 1 250 ? 7.96590 2.15144 89.12267 1.000 35.02530 250 ARG C CA 1
ATOM 9325 C C . ARG C 1 250 ? 8.66894 2.16099 87.76679 1.000 35.47589 250 ARG C C 1
ATOM 9326 O O . ARG C 1 250 ? 8.26922 1.44345 86.84352 1.000 29.86550 250 ARG C O 1
ATOM 9334 N N . VAL C 1 251 ? 9.72875 2.95928 87.65021 1.000 33.13659 251 VAL C N 1
ATOM 9335 C CA . VAL C 1 251 ? 10.39554 3.13731 86.37646 1.000 26.55613 251 VAL C CA 1
ATOM 9336 C C . VAL C 1 251 ? 11.69302 2.34303 86.27567 1.000 30.10788 251 VAL C C 1
ATOM 9337 O O . VAL C 1 251 ? 12.31252 2.32234 85.20394 1.000 32.05333 251 VAL C O 1
ATOM 9341 N N . ILE C 1 252 ? 12.11529 1.67234 87.34617 1.000 28.64640 252 ILE C N 1
ATOM 9342 C CA . ILE C 1 252 ? 13.36117 0.91039 87.33634 1.000 33.43747 252 ILE C CA 1
ATOM 9343 C C . ILE C 1 252 ? 13.19053 -0.32164 88.21933 1.000 31.42232 252 ILE C C 1
ATOM 9344 O O . ILE C 1 252 ? 12.43817 -0.30507 89.19016 1.000 33.39527 252 ILE C O 1
ATOM 9349 N N . GLN C 1 253 ? 13.84699 -1.41519 87.84408 1.000 30.20809 253 GLN C N 1
ATOM 9350 C CA . GLN C 1 253 ? 13.83787 -2.63476 88.64992 1.000 31.02840 253 GLN C CA 1
ATOM 9351 C C . GLN C 1 253 ? 14.87712 -2.50553 89.75899 1.000 33.45587 253 GLN C C 1
ATOM 9352 O O . GLN C 1 253 ? 16.07793 -2.44494 89.47559 1.000 36.53898 253 GLN C O 1
ATOM 9358 N N . SER C 1 254 ? 14.42931 -2.47629 91.01724 1.000 35.63935 254 SER C N 1
ATOM 9359 C CA . SER C 1 254 ? 15.34980 -2.18230 92.11544 1.000 38.22444 254 SER C CA 1
ATOM 9360 C C . SER C 1 254 ? 14.73956 -2.41911 93.49192 1.000 35.74323 254 SER C C 1
ATOM 9361 O O . SER C 1 254 ? 15.24640 -1.90402 94.48947 1.000 47.35310 254 SER C O 1
ATOM 9364 N N . ASP C 1 255 ? 13.65159 -3.16326 93.57756 1.000 37.31646 255 ASP C N 1
ATOM 9365 C CA . ASP C 1 255 ? 12.92305 -3.26633 94.83493 1.000 39.38020 255 ASP C CA 1
ATOM 9366 C C . ASP C 1 255 ? 13.41663 -4.49696 95.58168 1.000 42.91292 255 ASP C C 1
ATOM 9367 O O . ASP C 1 255 ? 13.11318 -5.62670 95.15914 1.000 41.80235 255 ASP C O 1
ATOM 9372 N N . PRO C 1 256 ? 14.12730 -4.33935 96.70459 1.000 40.38641 256 PRO C N 1
ATOM 9373 C CA . PRO C 1 256 ? 14.85876 -5.49036 97.27495 1.000 43.58350 256 PRO C CA 1
ATOM 9374 C C . PRO C 1 256 ? 13.96789 -6.60864 97.81495 1.000 40.07586 256 PRO C C 1
ATOM 9375 O O . PRO C 1 256 ? 14.34273 -7.78243 97.69015 1.000 37.46615 256 PRO C O 1
ATOM 9379 N N . SER C 1 257 ? 12.81175 -6.29286 98.41882 1.000 40.17455 257 SER C N 1
ATOM 9380 C CA . SER C 1 257 ? 11.93263 -7.35310 98.91082 1.000 36.51748 257 SER C CA 1
ATOM 9381 C C . SER C 1 257 ? 11.39915 -8.19608 97.76694 1.000 37.92255 257 SER C C 1
ATOM 9382 O O . SER C 1 257 ? 11.39493 -9.42728 97.84455 1.000 40.49821 257 SER C O 1
ATOM 9385 N N . TYR C 1 258 ? 10.97539 -7.54934 96.68083 1.000 36.22957 258 TYR C N 1
ATOM 9386 C CA . TYR C 1 258 ? 10.50987 -8.28347 95.50792 1.000 35.10102 258 TYR C CA 1
ATOM 9387 C C . TYR C 1 258 ? 11.61311 -9.17556 94.95620 1.000 35.82039 258 TYR C C 1
ATOM 9388 O O . TYR C 1 258 ? 11.41078 -10.38167 94.74829 1.000 32.57480 258 TYR C O 1
ATOM 9397 N N . ALA C 1 259 ? 12.79770 -8.59847 94.72767 1.000 33.73112 259 ALA C N 1
ATOM 9398 C CA . ALA C 1 259 ? 13.91765 -9.39563 94.24253 1.000 33.48451 259 ALA C CA 1
ATOM 9399 C C . ALA C 1 259 ? 14.14872 -10.59355 95.14491 1.000 34.03710 259 ALA C C 1
ATOM 9400 O O . ALA C 1 259 ? 14.46852 -11.68469 94.66216 1.000 31.99224 259 ALA C O 1
ATOM 9402 N N . GLY C 1 260 ? 13.95756 -10.40652 96.45951 1.000 34.24526 260 GLY C N 1
ATOM 9403 C CA . GLY C 1 260 ? 14.05757 -11.51392 97.39819 1.000 36.47440 260 GLY C CA 1
ATOM 9404 C C . GLY C 1 260 ? 12.96160 -12.55625 97.23535 1.000 32.17847 260 GLY C C 1
ATOM 9405 O O . GLY C 1 260 ? 13.21355 -13.75654 97.36184 1.000 31.31751 260 GLY C O 1
ATOM 9406 N N . MET C 1 261 ? 11.73140 -12.11858 96.96904 1.000 32.13959 261 MET C N 1
ATOM 9407 C CA . MET C 1 261 ? 10.65540 -13.07303 96.73128 1.000 30.73448 261 MET C CA 1
ATOM 9408 C C . MET C 1 261 ? 10.95207 -13.93252 95.50814 1.000 33.42302 261 MET C C 1
ATOM 9409 O O . MET C 1 261 ? 10.66613 -15.13294 95.49285 1.000 35.99060 261 MET C O 1
ATOM 9414 N N . ILE C 1 262 ? 11.55962 -13.33445 94.48657 1.000 39.50603 262 ILE C N 1
ATOM 9415 C CA . ILE C 1 262 ? 11.85660 -14.03819 93.24483 1.000 35.39018 262 ILE C CA 1
ATOM 9416 C C . ILE C 1 262 ? 13.04973 -14.97077 93.42888 1.000 38.63153 262 ILE C C 1
ATOM 9417 O O . ILE C 1 262 ? 13.07678 -16.08413 92.88630 1.000 38.29990 262 ILE C O 1
ATOM 9422 N N . TRP C 1 263 ? 14.04930 -14.53777 94.20168 1.000 34.22355 263 TRP C N 1
ATOM 9423 C CA . TRP C 1 263 ? 15.18516 -15.40315 94.50634 1.000 37.90753 263 TRP C CA 1
ATOM 9424 C C . TRP C 1 263 ? 14.72919 -16.64377 95.27415 1.000 39.89385 263 TRP C C 1
ATOM 9425 O O . TRP C 1 263 ? 15.12097 -17.77501 94.95454 1.000 36.03603 263 TRP C O 1
ATOM 9436 N N . ASN C 1 264 ? 13.87868 -16.45043 96.28556 1.000 38.13634 264 ASN C N 1
ATOM 9437 C CA . ASN C 1 264 ? 13.37279 -17.59365 97.03218 1.000 39.97921 264 ASN C CA 1
ATOM 9438 C C . ASN C 1 264 ? 12.52713 -18.48530 96.13993 1.000 43.27314 264 ASN C C 1
ATOM 9439 O O . ASN C 1 264 ? 12.59277 -19.71941 96.23231 1.000 42.30319 264 ASN C O 1
ATOM 9444 N N . LEU C 1 265 ? 11.71728 -17.87744 95.27529 1.000 38.97952 265 LEU C N 1
ATOM 9445 C CA . LEU C 1 265 ? 10.96399 -18.66705 94.31913 1.000 37.14155 265 LEU C CA 1
ATOM 9446 C C . LEU C 1 265 ? 11.90186 -19.48743 93.45668 1.000 37.66510 265 LEU C C 1
ATOM 9447 O O . LEU C 1 265 ? 11.69577 -20.68989 93.25990 1.000 36.27970 265 LEU C O 1
ATOM 9452 N N . ASP C 1 266 ? 12.95579 -18.84965 92.94634 1.000 40.73517 266 ASP C N 1
ATOM 9453 C CA . ASP C 1 266 ? 13.89368 -19.55906 92.08578 1.000 43.00149 266 ASP C CA 1
ATOM 9454 C C . ASP C 1 266 ? 14.50489 -20.74750 92.81725 1.000 39.40354 266 ASP C C 1
ATOM 9455 O O . ASP C 1 266 ? 14.61640 -21.84105 92.24987 1.000 41.60176 266 ASP C O 1
ATOM 9460 N N . GLN C 1 267 ? 14.89314 -20.55104 94.08049 1.000 38.55697 267 GLN C N 1
ATOM 9461 C CA . GLN C 1 267 ? 15.32305 -21.66343 94.92570 1.000 39.75983 267 GLN C CA 1
ATOM 9462 C C . GLN C 1 267 ? 14.27388 -22.77112 94.95694 1.000 38.04000 267 GLN C C 1
ATOM 9463 O O . GLN C 1 267 ? 14.59516 -23.95289 94.79831 1.000 40.82320 267 GLN C O 1
ATOM 9469 N N . ASN C 1 268 ? 13.00560 -22.40712 95.13767 1.000 37.61107 268 ASN C N 1
ATOM 9470 C CA . ASN C 1 268 ? 11.96577 -23.42948 95.21885 1.000 40.81345 268 ASN C CA 1
ATOM 9471 C C . ASN C 1 268 ? 11.74580 -24.14391 93.88888 1.000 37.78759 268 ASN C C 1
ATOM 9472 O O . ASN C 1 268 ? 11.43676 -25.34061 93.87952 1.000 40.99653 268 ASN C O 1
ATOM 9477 N N . ILE C 1 269 ? 11.88321 -23.44070 92.76395 1.000 38.71255 269 ILE C N 1
ATOM 9478 C CA . ILE C 1 269 ? 11.84589 -24.12109 91.47462 1.000 37.49931 269 ILE C CA 1
ATOM 9479 C C . ILE C 1 269 ? 12.96023 -25.14896 91.39757 1.000 37.29719 269 ILE C C 1
ATOM 9480 O O . ILE C 1 269 ? 12.75938 -26.26586 90.91099 1.000 38.84489 269 ILE C O 1
ATOM 9485 N N . GLY C 1 270 ? 14.15036 -24.79023 91.88896 1.000 41.72547 270 GLY C N 1
ATOM 9486 C CA . GLY C 1 270 ? 15.26526 -25.72772 91.87702 1.000 43.73135 270 GLY C CA 1
ATOM 9487 C C . GLY C 1 270 ? 14.95492 -27.00699 92.62982 1.000 39.92186 270 GLY C C 1
ATOM 9488 O O . GLY C 1 270 ? 15.16659 -28.11119 92.11838 1.000 39.97853 270 GLY C O 1
ATOM 9489 N N . ARG C 1 271 ? 14.42656 -26.87035 93.85105 1.000 37.81650 271 ARG C N 1
ATOM 9490 C CA . ARG C 1 271 ? 14.02641 -28.03478 94.63328 1.000 38.82617 271 ARG C CA 1
ATOM 9491 C C . ARG C 1 271 ? 12.99514 -28.87193 93.88953 1.000 40.75946 271 ARG C C 1
ATOM 9492 O O . ARG C 1 271 ? 13.05285 -30.10807 93.92081 1.000 37.46185 271 ARG C O 1
ATOM 9500 N N . LEU C 1 272 ? 12.03511 -28.21379 93.22481 1.000 38.10709 272 LEU C N 1
ATOM 9501 C CA . LEU C 1 272 ? 10.99796 -28.94553 92.50473 1.000 39.69725 272 LEU C CA 1
ATOM 9502 C C . LEU C 1 272 ? 11.58008 -29.74267 91.34422 1.000 39.43424 272 LEU C C 1
ATOM 9503 O O . LEU C 1 272 ? 11.23470 -30.91621 91.14712 1.000 38.21193 272 LEU C O 1
ATOM 9508 N N . LEU C 1 273 ? 12.45985 -29.11609 90.56481 1.000 38.12050 273 LEU C N 1
ATOM 9509 C CA . LEU C 1 273 ? 12.99452 -29.76282 89.37885 1.000 36.77924 273 LEU C CA 1
ATOM 9510 C C . LEU C 1 273 ? 13.98754 -30.85807 89.74576 1.000 43.24497 273 LEU C C 1
ATOM 9511 O O . LEU C 1 273 ? 14.02998 -31.90915 89.09844 1.000 43.43967 273 LEU C O 1
ATOM 9516 N N . GLU C 1 274 ? 14.80749 -30.63267 90.77084 1.000 45.62085 274 GLU C N 1
ATOM 9517 C CA . GLU C 1 274 ? 15.66573 -31.71214 91.23592 1.000 46.05044 274 GLU C CA 1
ATOM 9518 C C . GLU C 1 274 ? 14.83120 -32.88929 91.72142 1.000 48.52624 274 GLU C C 1
ATOM 9519 O O . GLU C 1 274 ? 15.12857 -34.04096 91.38988 1.000 53.75598 274 GLU C O 1
ATOM 9525 N N . ALA C 1 275 ? 13.76258 -32.61882 92.48416 1.000 45.02676 275 ALA C N 1
ATOM 9526 C CA . ALA C 1 275 ? 12.86827 -33.69353 92.90532 1.000 42.20800 275 ALA C CA 1
ATOM 9527 C C . ALA C 1 275 ? 12.35082 -34.46903 91.70397 1.000 44.72156 275 ALA C C 1
ATOM 9528 O O . ALA C 1 275 ? 12.32979 -35.70628 91.71316 1.000 44.05043 275 ALA C O 1
ATOM 9530 N N . LEU C 1 276 ? 11.94818 -33.75328 90.65239 1.000 41.05430 276 LEU C N 1
ATOM 9531 C CA . LEU C 1 276 ? 11.47238 -34.40377 89.43871 1.000 41.29635 276 LEU C CA 1
ATOM 9532 C C . LEU C 1 276 ? 12.53097 -35.32769 88.85356 1.000 44.32818 276 LEU C C 1
ATOM 9533 O O . LEU C 1 276 ? 12.20334 -36.38196 88.29509 1.000 41.52601 276 LEU C O 1
ATOM 9538 N N . SER C 1 277 ? 13.80480 -34.96016 88.99313 1.000 46.04340 277 SER C N 1
ATOM 9539 C CA . SER C 1 277 ? 14.87955 -35.80247 88.48159 1.000 47.65482 277 SER C CA 1
ATOM 9540 C C . SER C 1 277 ? 15.08380 -37.03831 89.36047 1.000 47.86006 277 SER C C 1
ATOM 9541 O O . SER C 1 277 ? 15.20093 -38.15872 88.85101 1.000 52.53575 277 SER C O 1
ATOM 9544 N N . GLU C 1 278 ? 15.10797 -36.85404 90.68599 1.000 49.39491 278 GLU C N 1
ATOM 9545 C CA . GLU C 1 278 ? 15.23191 -37.98237 91.60972 1.000 51.48327 278 GLU C CA 1
ATOM 9546 C C . GLU C 1 278 ? 14.20196 -39.05581 91.31495 1.000 46.13418 278 GLU C C 1
ATOM 9547 O O . GLU C 1 278 ? 14.50375 -40.25162 91.36751 1.000 51.94933 278 GLU C O 1
ATOM 9553 N N . CYS C 1 279 ? 12.97996 -38.64658 91.01474 1.000 44.87050 279 CYS C N 1
ATOM 9554 C CA . CYS C 1 279 ? 11.90879 -39.57344 90.69644 1.000 48.76764 279 CYS C CA 1
ATOM 9555 C C . CYS C 1 279 ? 12.01479 -40.12560 89.29858 1.000 48.70346 279 CYS C C 1
ATOM 9556 O O . CYS C 1 279 ? 11.11393 -40.86046 88.88573 1.000 49.76140 279 CYS C O 1
ATOM 9559 N N . GLY C 1 280 ? 13.07451 -39.78038 88.56859 1.000 47.54072 280 GLY C N 1
ATOM 9560 C CA . GLY C 1 280 ? 13.29207 -40.33756 87.24766 1.000 45.58901 280 GLY C CA 1
ATOM 9561 C C . GLY C 1 280 ? 12.25075 -39.94532 86.22192 1.000 45.03573 280 GLY C C 1
ATOM 9562 O O . GLY C 1 280 ? 11.94613 -40.73329 85.32317 1.000 45.21612 280 GLY C O 1
ATOM 9563 N N . GLU C 1 281 ? 11.69938 -38.74119 86.31521 1.000 41.75312 281 GLU C N 1
ATOM 9564 C CA . GLU C 1 281 ? 10.65075 -38.34842 85.38784 1.000 44.20785 281 GLU C CA 1
ATOM 9565 C C . GLU C 1 281 ? 11.04464 -37.17774 84.48816 1.000 47.28150 281 GLU C C 1
ATOM 9566 O O . GLU C 1 281 ? 10.21806 -36.73089 83.68225 1.000 47.77142 281 GLU C O 1
ATOM 9572 N N . GLU C 1 282 ? 12.29936 -36.71171 84.55993 1.000 47.45980 282 GLU C N 1
ATOM 9573 C CA . GLU C 1 282 ? 12.72045 -35.52888 83.80769 1.000 46.16648 282 GLU C CA 1
ATOM 9574 C C . GLU C 1 282 ? 12.53104 -35.69425 82.29997 1.000 47.61393 282 GLU C C 1
ATOM 9575 O O . GLU C 1 282 ? 12.16525 -34.73423 81.60815 1.000 47.04195 282 GLU C O 1
ATOM 9581 N N . GLU C 1 283 ? 12.78503 -36.89084 81.76463 1.000 45.38512 283 GLU C N 1
ATOM 9582 C CA . GLU C 1 283 ? 12.83654 -37.04271 80.31367 1.000 45.82100 283 GLU C CA 1
ATOM 9583 C C . GLU C 1 283 ? 11.47000 -37.19419 79.66869 1.000 47.86649 283 GLU C C 1
ATOM 9584 O O . GLU C 1 283 ? 11.37362 -37.05133 78.44248 1.000 46.58741 283 GLU C O 1
ATOM 9590 N N . ASN C 1 284 ? 10.41322 -37.46702 80.44159 1.000 46.09453 284 ASN C N 1
ATOM 9591 C CA . ASN C 1 284 ? 9.09033 -37.49994 79.83805 1.000 46.55114 284 ASN C CA 1
ATOM 9592 C C . ASN C 1 284 ? 8.10010 -36.59408 80.55749 1.000 41.01604 284 ASN C C 1
ATOM 9593 O O . ASN C 1 284 ? 6.89398 -36.84607 80.53489 1.000 44.09041 284 ASN C O 1
ATOM 9598 N N . THR C 1 285 ? 8.58773 -35.51153 81.15452 1.000 38.05779 285 THR C N 1
ATOM 9599 C CA . THR C 1 285 ? 7.74395 -34.45544 81.70142 1.000 38.06679 285 THR C CA 1
ATOM 9600 C C . THR C 1 285 ? 7.86651 -33.20454 80.83071 1.000 37.57144 285 THR C C 1
ATOM 9601 O O . THR C 1 285 ? 8.97386 -32.70990 80.58602 1.000 36.70024 285 THR C O 1
ATOM 9605 N N . VAL C 1 286 ? 6.73220 -32.71152 80.34624 1.000 35.33363 286 VAL C N 1
ATOM 9606 C CA . VAL C 1 286 ? 6.66976 -31.39501 79.72710 1.000 31.15534 286 VAL C CA 1
ATOM 9607 C C . VAL C 1 286 ? 6.60180 -30.36643 80.85328 1.000 31.73695 286 VAL C C 1
ATOM 9608 O O . VAL C 1 286 ? 5.62228 -30.32428 81.59939 1.000 34.35301 286 VAL C O 1
ATOM 9612 N N . VAL C 1 287 ? 7.65182 -29.54951 80.99481 1.000 30.01456 287 VAL C N 1
ATOM 9613 C CA . VAL C 1 287 ? 7.72753 -28.52286 82.03105 1.000 32.40032 287 VAL C CA 1
ATOM 9614 C C . VAL C 1 287 ? 7.50243 -27.16225 81.38748 1.000 36.48483 287 VAL C C 1
ATOM 9615 O O . VAL C 1 287 ? 8.19389 -26.79522 80.42547 1.000 36.98920 287 VAL C O 1
ATOM 9619 N N . VAL C 1 288 ? 6.53067 -26.41892 81.91117 1.000 33.15821 288 VAL C N 1
ATOM 9620 C CA . VAL C 1 288 ? 6.16543 -25.10647 81.39669 1.000 34.95216 288 VAL C CA 1
ATOM 9621 C C . VAL C 1 288 ? 6.22532 -24.10577 82.54503 1.000 32.73981 288 VAL C C 1
ATOM 9622 O O . VAL C 1 288 ? 5.62422 -24.32581 83.60215 1.000 29.98048 288 VAL C O 1
ATOM 9626 N N . PHE C 1 289 ? 6.95992 -23.01785 82.34391 1.000 32.83882 289 PHE C N 1
ATOM 9627 C CA . PHE C 1 289 ? 7.00541 -21.91347 83.29484 1.000 34.15951 289 PHE C CA 1
ATOM 9628 C C . PHE C 1 289 ? 6.31530 -20.71352 82.66064 1.000 34.13694 289 PHE C C 1
ATOM 9629 O O . PHE C 1 289 ? 6.74533 -20.23792 81.60422 1.000 32.63887 289 PHE C O 1
ATOM 9637 N N . THR C 1 290 ? 5.25527 -20.22107 83.29132 1.000 30.59329 290 THR C N 1
ATOM 9638 C CA . THR C 1 290 ? 4.60567 -19.04460 82.73817 1.000 33.91576 290 THR C CA 1
ATOM 9639 C C . THR C 1 290 ? 3.94602 -18.24420 83.86610 1.000 30.19384 290 THR C C 1
ATOM 9640 O O . THR C 1 290 ? 4.14394 -18.52436 85.04919 1.000 29.97640 290 THR C O 1
ATOM 9644 N N . SER C 1 291 ? 3.19702 -17.20385 83.50034 1.000 33.00022 291 SER C N 1
ATOM 9645 C CA . SER C 1 291 ? 2.54378 -16.33901 84.47858 1.000 32.48275 291 SER C CA 1
ATOM 9646 C C . SER C 1 291 ? 1.15867 -15.97311 83.95892 1.000 33.70332 291 SER C C 1
ATOM 9647 O O . SER C 1 291 ? 0.88421 -16.02628 82.75742 1.000 31.16736 291 SER C O 1
ATOM 9650 N N . ASP C 1 292 ? 0.27268 -15.61459 84.88148 1.000 34.24299 292 ASP C N 1
ATOM 9651 C CA . ASP C 1 292 ? -1.10942 -15.39443 84.49505 1.000 31.80395 292 ASP C CA 1
ATOM 9652 C C . ASP C 1 292 ? -1.38035 -13.98627 83.99620 1.000 30.49500 292 ASP C C 1
ATOM 9653 O O . ASP C 1 292 ? -2.43490 -13.77292 83.39920 1.000 39.38939 292 ASP C O 1
ATOM 9658 N N . ASN C 1 293 ? -0.47811 -13.02531 84.22393 1.000 30.35899 293 ASN C N 1
ATOM 9659 C CA . ASN C 1 293 ? -0.57656 -11.68502 83.64004 1.000 30.47392 293 ASN C CA 1
ATOM 9660 C C . ASN C 1 293 ? 0.71131 -10.93108 83.93280 1.000 36.78188 293 ASN C C 1
ATOM 9661 O O . ASN C 1 293 ? 1.57702 -11.40662 84.68041 1.000 37.40044 293 ASN C O 1
ATOM 9666 N N . GLY C 1 294 ? 0.81631 -9.73008 83.33804 1.000 31.42790 294 GLY C N 1
ATOM 9667 C CA . GLY C 1 294 ? 2.01389 -8.91813 83.45756 1.000 33.12327 294 GLY C CA 1
ATOM 9668 C C . GLY C 1 294 ? 2.27536 -8.38987 84.86455 1.000 34.49062 294 GLY C C 1
ATOM 9669 O O . GLY C 1 294 ? 1.40734 -8.37679 85.74271 1.000 32.69469 294 GLY C O 1
ATOM 9670 N N . GLY C 1 295 ? 3.50969 -7.90593 85.05546 1.000 36.16001 295 GLY C N 1
ATOM 9671 C CA . GLY C 1 295 ? 3.95908 -7.50080 86.38332 1.000 34.21131 295 GLY C CA 1
ATOM 9672 C C . GLY C 1 295 ? 3.24421 -6.26741 86.90709 1.000 34.79840 295 GLY C C 1
ATOM 9673 O O . GLY C 1 295 ? 2.81052 -5.39853 86.14726 1.000 35.04482 295 GLY C O 1
ATOM 9674 N N . LEU C 1 296 ? 3.10909 -6.20455 88.23968 1.000 35.84492 296 LEU C N 1
ATOM 9675 C CA . LEU C 1 296 ? 2.48942 -5.06395 88.91908 1.000 35.94726 296 LEU C CA 1
ATOM 9676 C C . LEU C 1 296 ? 3.48905 -3.91234 88.98579 1.000 35.00886 296 LEU C C 1
ATOM 9677 O O . LEU C 1 296 ? 4.51626 -4.00230 89.67178 1.000 32.43585 296 LEU C O 1
ATOM 9682 N N . ALA C 1 297 ? 3.17439 -2.81233 88.30052 1.000 34.04405 297 ALA C N 1
ATOM 9683 C CA . ALA C 1 297 ? 4.13692 -1.73298 88.15550 1.000 34.86425 297 ALA C CA 1
ATOM 9684 C C . ALA C 1 297 ? 3.55535 -0.33911 88.32107 1.000 35.24810 297 ALA C C 1
ATOM 9685 O O . ALA C 1 297 ? 4.32116 0.62909 88.27995 1.000 35.92142 297 ALA C O 1
ATOM 9687 N N . THR C 1 298 ? 2.23764 -0.19386 88.48081 1.000 35.71122 298 THR C N 1
ATOM 9688 C CA . THR C 1 298 ? 1.60822 1.12067 88.42895 1.000 37.70762 298 THR C CA 1
ATOM 9689 C C . THR C 1 298 ? 0.65594 1.39101 89.59511 1.000 43.69332 298 THR C C 1
ATOM 9690 O O . THR C 1 298 ? -0.09807 2.37636 89.53629 1.000 39.21480 298 THR C O 1
ATOM 9694 N N . SER C 1 299 ? 0.67260 0.56139 90.64438 1.000 37.23224 299 SER C N 1
ATOM 9695 C CA . SER C 1 299 ? -0.13827 0.77432 91.84282 1.000 36.42837 299 SER C CA 1
ATOM 9696 C C . SER C 1 299 ? 0.25397 -0.26721 92.89168 1.000 40.75903 299 SER C C 1
ATOM 9697 O O . SER C 1 299 ? 1.10978 -1.12737 92.65138 1.000 41.75220 299 SER C O 1
ATOM 9700 N N . GLU C 1 300 ? -0.38798 -0.17950 94.06580 1.000 37.03246 300 GLU C N 1
ATOM 9701 C CA . GLU C 1 300 ? -0.29841 -1.20808 95.12144 1.000 36.14675 300 GLU C CA 1
ATOM 9702 C C . GLU C 1 300 ? 1.14519 -1.50285 95.52347 1.000 35.53361 300 GLU C C 1
ATOM 9703 O O . GLU C 1 300 ? 1.52878 -2.65843 95.72423 1.000 37.45420 300 GLU C O 1
ATOM 9709 N N . GLY C 1 301 ? 1.95215 -0.45493 95.65353 1.000 33.28345 301 GLY C N 1
ATOM 9710 C CA . GLY C 1 301 ? 3.35679 -0.59953 95.93875 1.000 30.20808 301 GLY C CA 1
ATOM 9711 C C . GLY C 1 301 ? 4.26464 -0.64900 94.72620 1.000 37.43584 301 GLY C C 1
ATOM 9712 O O . GLY C 1 301 ? 5.45639 -0.36738 94.86290 1.000 40.74732 301 GLY C O 1
ATOM 9713 N N . SER C 1 302 ? 3.74464 -1.02244 93.54464 1.000 39.58993 302 SER C N 1
ATOM 9714 C CA . SER C 1 302 ? 4.52551 -1.06844 92.31269 1.000 33.23101 302 SER C CA 1
ATOM 9715 C C . SER C 1 302 ? 5.86469 -1.78445 92.50392 1.000 34.88359 302 SER C C 1
ATOM 9716 O O . SER C 1 302 ? 6.92809 -1.15444 92.42051 1.000 32.64642 302 SER C O 1
ATOM 9719 N N . PRO C 1 303 ? 5.86298 -3.09240 92.77679 1.000 33.85113 303 PRO C N 1
ATOM 9720 C CA . PRO C 1 303 ? 7.12831 -3.77055 93.09504 1.000 29.60101 303 PRO C CA 1
ATOM 9721 C C . PRO C 1 303 ? 8.02007 -4.00439 91.89565 1.000 31.80681 303 PRO C C 1
ATOM 9722 O O . PRO C 1 303 ? 9.22135 -4.24556 92.08206 1.000 32.01758 303 PRO C O 1
ATOM 9726 N N . THR C 1 304 ? 7.49089 -3.94273 90.67468 1.000 31.28371 304 THR C N 1
ATOM 9727 C CA . THR C 1 304 ? 8.28573 -4.26179 89.50115 1.000 31.13345 304 THR C CA 1
ATOM 9728 C C . THR C 1 304 ? 8.19483 -3.15183 88.45786 1.000 33.34311 304 THR C C 1
ATOM 9729 O O . THR C 1 304 ? 7.40986 -2.20543 88.57350 1.000 37.66612 304 THR C O 1
ATOM 9733 N N . CYS C 1 305 ? 9.03502 -3.27762 87.43563 1.000 27.31196 305 CYS C N 1
ATOM 9734 C CA . CYS C 1 305 ? 9.00695 -2.41791 86.26892 1.000 28.51957 305 CYS C CA 1
ATOM 9735 C C . CYS C 1 305 ? 8.96559 -3.30381 85.03427 1.000 30.31167 305 CYS C C 1
ATOM 9736 O O . CYS C 1 305 ? 9.66448 -4.32054 84.98072 1.000 31.34433 305 CYS C O 1
ATOM 9739 N N . ASN C 1 306 ? 8.14583 -2.93406 84.04633 1.000 29.83424 306 ASN C N 1
ATOM 9740 C CA . ASN C 1 306 ? 8.03700 -3.71031 82.80932 1.000 28.60286 306 ASN C CA 1
ATOM 9741 C C . ASN C 1 306 ? 8.62342 -2.99459 81.61460 1.000 27.82387 306 ASN C C 1
ATOM 9742 O O . ASN C 1 306 ? 8.59721 -3.54602 80.51257 1.000 30.49066 306 ASN C O 1
ATOM 9747 N N . LEU C 1 307 ? 9.11525 -1.77988 81.80298 1.000 25.30634 307 LEU C N 1
ATOM 9748 C CA . LEU C 1 307 ? 9.77873 -1.05507 80.73975 1.000 28.64356 307 LEU C CA 1
ATOM 9749 C C . LEU C 1 307 ? 10.86525 -1.93442 80.12457 1.000 33.05703 307 LEU C C 1
ATOM 9750 O O . LEU C 1 307 ? 11.62628 -2.57691 80.85889 1.000 35.77640 307 LEU C O 1
ATOM 9755 N N . PRO C 1 308 ? 10.99796 -1.96651 78.78984 1.000 34.03777 308 PRO C N 1
ATOM 9756 C CA . PRO C 1 308 ? 10.40483 -1.04541 77.80962 1.000 29.44013 308 PRO C CA 1
ATOM 9757 C C . PRO C 1 308 ? 8.99466 -1.37394 77.34964 1.000 32.99221 308 PRO C C 1
ATOM 9758 O O . PRO C 1 308 ? 8.47553 -0.67512 76.45845 1.000 36.27423 308 PRO C O 1
ATOM 9762 N N . ALA C 1 309 ? 8.38487 -2.42247 77.89149 1.000 30.35477 309 ALA C N 1
ATOM 9763 C CA . ALA C 1 309 ? 6.95404 -2.58144 77.69143 1.000 29.98334 309 ALA C CA 1
ATOM 9764 C C . ALA C 1 309 ? 6.21714 -1.58910 78.57763 1.000 30.48939 309 ALA C C 1
ATOM 9765 O O . ALA C 1 309 ? 6.70089 -1.19031 79.63597 1.000 32.31328 309 ALA C O 1
ATOM 9767 N N . SER C 1 310 ? 5.04475 -1.17440 78.12850 1.000 36.97094 310 SER C N 1
ATOM 9768 C CA . SER C 1 310 ? 4.35509 -0.04900 78.73629 1.000 36.53091 310 SER C CA 1
ATOM 9769 C C . SER C 1 310 ? 3.35375 -0.53906 79.77941 1.000 33.86960 310 SER C C 1
ATOM 9770 O O . SER C 1 310 ? 2.58297 -1.46701 79.51676 1.000 35.86064 310 SER C O 1
ATOM 9773 N N . GLU C 1 311 ? 3.38010 0.08329 80.95325 1.000 34.51862 311 GLU C N 1
ATOM 9774 C CA . GLU C 1 311 ? 2.42092 -0.08935 82.06333 1.000 32.36683 311 GLU C CA 1
ATOM 9775 C C . GLU C 1 311 ? 2.56342 -1.51214 82.62969 1.000 36.79664 311 GLU C C 1
ATOM 9776 O O . GLU C 1 311 ? 3.69591 -2.01061 82.75883 1.000 36.56378 311 GLU C O 1
ATOM 9782 N N . GLY C 1 312 ? 1.46873 -2.17586 82.99538 1.000 32.16092 312 GLY C N 1
ATOM 9783 C CA . GLY C 1 312 ? 1.57425 -3.46687 83.65174 1.000 30.48022 312 GLY C CA 1
ATOM 9784 C C . GLY C 1 312 ? 0.20751 -4.03217 83.94976 1.000 32.53836 312 GLY C C 1
ATOM 9785 O O . GLY C 1 312 ? -0.77936 -3.66695 83.30406 1.000 35.50351 312 GLY C O 1
ATOM 9786 N N . LYS C 1 313 ? 0.16660 -4.94982 84.91927 1.000 29.08172 313 LYS C N 1
ATOM 9787 C CA . LYS C 1 313 ? -1.07989 -5.58292 85.35459 1.000 28.65700 313 LYS C CA 1
ATOM 9788 C C . LYS C 1 313 ? -2.22305 -4.58315 85.40151 1.000 29.58707 313 LYS C C 1
ATOM 9789 O O . LYS C 1 313 ? -2.05442 -3.45290 85.86139 1.000 34.59717 313 LYS C O 1
ATOM 9795 N N . GLY C 1 314 ? -3.39213 -4.99965 84.91759 1.000 33.09754 314 GLY C N 1
ATOM 9796 C CA . GLY C 1 314 ? -4.55484 -4.13325 84.86557 1.000 26.15530 314 GLY C CA 1
ATOM 9797 C C . GLY C 1 314 ? -4.69328 -3.29745 83.60962 1.000 27.60615 314 GLY C C 1
ATOM 9798 O O . GLY C 1 314 ? -5.70188 -2.59989 83.45573 1.000 31.35440 314 GLY C O 1
ATOM 9799 N N . TRP C 1 315 ? -3.72311 -3.34834 82.70910 1.000 29.97164 315 TRP C N 1
ATOM 9800 C CA . TRP C 1 315 ? -3.70766 -2.57431 81.47820 1.000 30.84393 315 TRP C CA 1
ATOM 9801 C C . TRP C 1 315 ? -3.60379 -3.49400 80.26731 1.000 30.60539 315 TRP C C 1
ATOM 9802 O O . TRP C 1 315 ? -2.92948 -4.52853 80.31975 1.000 35.94592 315 TRP C O 1
ATOM 9813 N N . VAL C 1 316 ? -4.20755 -3.08177 79.14416 1.000 28.83202 316 VAL C N 1
ATOM 9814 C CA . VAL C 1 316 ? -4.06511 -3.85310 77.90833 1.000 34.37786 316 VAL C CA 1
ATOM 9815 C C . VAL C 1 316 ? -2.84983 -3.43892 77.08721 1.000 41.16159 316 VAL C C 1
ATOM 9816 O O . VAL C 1 316 ? -2.59783 -4.02965 76.02557 1.000 42.18184 316 VAL C O 1
ATOM 9820 N N . TYR C 1 317 ? -2.09074 -2.44515 77.54051 1.000 36.86704 317 TYR C N 1
ATOM 9821 C CA . TYR C 1 317 ? -0.79319 -2.16952 76.96451 1.000 32.06877 317 TYR C CA 1
ATOM 9822 C C . TYR C 1 317 ? 0.13379 -3.36273 77.18715 1.000 35.12079 317 TYR C C 1
ATOM 9823 O O . TYR C 1 317 ? -0.17614 -4.29119 77.93444 1.000 37.40196 317 TYR C O 1
ATOM 9832 N N . GLU C 1 318 ? 1.29130 -3.32965 76.51405 1.000 37.69523 318 GLU C N 1
ATOM 9833 C CA . GLU C 1 318 ? 2.13483 -4.51764 76.42029 1.000 30.17685 318 GLU C CA 1
ATOM 9834 C C . GLU C 1 318 ? 2.65423 -4.97110 77.78108 1.000 34.60056 318 GLU C C 1
ATOM 9835 O O . GLU C 1 318 ? 2.92890 -6.16303 77.97201 1.000 33.98956 318 GLU C O 1
ATOM 9841 N N . GLY C 1 319 ? 2.83232 -4.05020 78.73200 1.000 33.82569 319 GLY C N 1
ATOM 9842 C CA . GLY C 1 319 ? 3.36136 -4.46720 80.02139 1.000 31.88144 319 GLY C CA 1
ATOM 9843 C C . GLY C 1 319 ? 2.41371 -5.34283 80.81477 1.000 33.76409 319 GLY C C 1
ATOM 9844 O O . GLY C 1 319 ? 2.86143 -6.08642 81.69567 1.000 30.61233 319 GLY C O 1
ATOM 9845 N N . GLY C 1 320 ? 1.11536 -5.27378 80.51665 1.000 32.68212 320 GLY C N 1
ATOM 9846 C CA . GLY C 1 320 ? 0.11039 -5.97872 81.28088 1.000 32.55906 320 GLY C CA 1
ATOM 9847 C C . GLY C 1 320 ? -0.24882 -7.32862 80.71282 1.000 32.68362 320 GLY C C 1
ATOM 9848 O O . GLY C 1 320 ? -0.78019 -8.18442 81.42260 1.000 35.31023 320 GLY C O 1
ATOM 9849 N N . THR C 1 321 ? 0.03568 -7.52994 79.42790 1.000 30.87041 321 THR C N 1
ATOM 9850 C CA . THR C 1 321 ? -0.32986 -8.75513 78.73310 1.000 30.72578 321 THR C CA 1
ATOM 9851 C C . THR C 1 321 ? 0.85511 -9.66290 78.43481 1.000 29.08194 321 THR C C 1
ATOM 9852 O O . THR C 1 321 ? 0.65083 -10.85822 78.22540 1.000 31.69725 321 THR C O 1
ATOM 9856 N N . ARG C 1 322 ? 2.07286 -9.13110 78.41617 1.000 25.09543 322 ARG C N 1
ATOM 9857 C CA . ARG C 1 322 ? 3.26566 -9.92259 78.16797 1.000 29.18776 322 ARG C CA 1
ATOM 9858 C C . ARG C 1 322 ? 3.68049 -10.68502 79.42167 1.000 30.72627 322 ARG C C 1
ATOM 9859 O O . ARG C 1 322 ? 3.65522 -10.14423 80.53045 1.000 31.74872 322 ARG C O 1
ATOM 9867 N N . VAL C 1 323 ? 4.06882 -11.94640 79.23622 1.000 30.48320 323 VAL C N 1
ATOM 9868 C CA . VAL C 1 323 ? 4.49413 -12.80883 80.34739 1.000 31.65852 323 VAL C CA 1
ATOM 9869 C C . VAL C 1 323 ? 5.67235 -13.66097 79.89175 1.000 31.08251 323 VAL C C 1
ATOM 9870 O O . VAL C 1 323 ? 5.81828 -13.96435 78.70693 1.000 32.45242 323 VAL C O 1
ATOM 9874 N N . PRO C 1 324 ? 6.52904 -14.06422 80.84090 1.000 33.19297 324 PRO C N 1
ATOM 9875 C CA . PRO C 1 324 ? 7.56481 -15.05895 80.51385 1.000 27.66381 324 PRO C CA 1
ATOM 9876 C C . PRO C 1 324 ? 6.95536 -16.40370 80.14734 1.000 30.60483 324 PRO C C 1
ATOM 9877 O O . PRO C 1 324 ? 5.90435 -16.79246 80.66589 1.000 31.24083 324 PRO C O 1
ATOM 9881 N N . LEU C 1 325 ? 7.62732 -17.11521 79.23269 1.000 29.92288 325 LEU C N 1
ATOM 9882 C CA . LEU C 1 325 ? 7.22301 -18.46886 78.84512 1.000 29.78556 325 LEU C CA 1
ATOM 9883 C C . LEU C 1 325 ? 8.45351 -19.29236 78.49450 1.000 31.62706 325 LEU C C 1
ATOM 9884 O O . LEU C 1 325 ? 9.18905 -18.96066 77.55929 1.000 28.66129 325 LEU C O 1
ATOM 9889 N N . ILE C 1 326 ? 8.67452 -20.35724 79.26088 1.000 35.35332 326 ILE C N 1
ATOM 9890 C CA . ILE C 1 326 ? 9.68726 -21.36748 78.99089 1.000 29.19237 326 ILE C CA 1
ATOM 9891 C C . ILE C 1 326 ? 8.98439 -22.71175 78.93309 1.000 30.56841 326 ILE C C 1
ATOM 9892 O O . ILE C 1 326 ? 8.14537 -23.01422 79.79127 1.000 33.45385 326 ILE C O 1
ATOM 9897 N N . VAL C 1 327 ? 9.32783 -23.51458 77.92825 1.000 28.35202 327 VAL C N 1
ATOM 9898 C CA . VAL C 1 327 ? 8.81289 -24.87260 77.78708 1.000 34.07701 327 VAL C CA 1
ATOM 9899 C C . VAL C 1 327 ? 9.99252 -25.81017 77.59688 1.000 34.46302 327 VAL C C 1
ATOM 9900 O O . VAL C 1 327 ? 10.79102 -25.61929 76.67127 1.000 32.52331 327 VAL C O 1
ATOM 9904 N N . LYS C 1 328 ? 10.09979 -26.82540 78.45798 1.000 32.41015 328 LYS C N 1
ATOM 9905 C CA . LYS C 1 328 ? 11.13372 -27.85038 78.33341 1.000 36.20321 328 LYS C CA 1
ATOM 9906 C C . LYS C 1 328 ? 10.48574 -29.21950 78.15791 1.000 37.06161 328 LYS C C 1
ATOM 9907 O O . LYS C 1 328 ? 9.57048 -29.58076 78.90246 1.000 35.71275 328 LYS C O 1
ATOM 9913 N N . TYR C 1 329 ? 10.95708 -29.96846 77.16443 1.000 36.15968 329 TYR C N 1
ATOM 9914 C CA . TYR C 1 329 ? 10.48593 -31.33188 76.91870 1.000 37.65732 329 TYR C CA 1
ATOM 9915 C C . TYR C 1 329 ? 11.63783 -32.06164 76.25714 1.000 36.33063 329 TYR C C 1
ATOM 9916 O O . TYR C 1 329 ? 11.80891 -32.00720 75.02935 1.000 34.36515 329 TYR C O 1
ATOM 9925 N N . PRO C 1 330 ? 12.48014 -32.72936 77.05143 1.000 39.04297 330 PRO C N 1
ATOM 9926 C CA . PRO C 1 330 ? 13.67936 -33.37220 76.49919 1.000 33.73711 330 PRO C CA 1
ATOM 9927 C C . PRO C 1 330 ? 13.34531 -34.33776 75.37781 1.000 34.25476 330 PRO C C 1
ATOM 9928 O O . PRO C 1 330 ? 12.34395 -35.05909 75.41963 1.000 40.94658 330 PRO C O 1
ATOM 9932 N N . GLY C 1 331 ? 14.19472 -34.32733 74.35784 1.000 36.24690 331 GLY C N 1
ATOM 9933 C CA . GLY C 1 331 ? 13.99400 -35.11713 73.17083 1.000 37.89939 331 GLY C CA 1
ATOM 9934 C C . GLY C 1 331 ? 13.12647 -34.46670 72.11178 1.000 46.20526 331 GLY C C 1
ATOM 9935 O O . GLY C 1 331 ? 13.15514 -34.90087 70.95241 1.000 49.67927 331 GLY C O 1
ATOM 9936 N N . HIS C 1 332 ? 12.36270 -33.43715 72.46655 1.000 38.38612 332 HIS C N 1
ATOM 9937 C CA . HIS C 1 332 ? 11.43190 -32.82624 71.53424 1.000 35.45198 332 HIS C CA 1
ATOM 9938 C C . HIS C 1 332 ? 11.72976 -31.35588 71.31451 1.000 40.69981 332 HIS C C 1
ATOM 9939 O O . HIS C 1 332 ? 11.85404 -30.91734 70.16362 1.000 34.68680 332 HIS C O 1
ATOM 9946 N N . VAL C 1 333 ? 11.87725 -30.59202 72.38962 1.000 38.76300 333 VAL C N 1
ATOM 9947 C CA . VAL C 1 333 ? 12.18618 -29.17175 72.30823 1.000 32.23089 333 VAL C CA 1
ATOM 9948 C C . VAL C 1 333 ? 13.69115 -29.00052 72.31776 1.000 30.99391 333 VAL C C 1
ATOM 9949 O O . VAL C 1 333 ? 14.34133 -29.31320 73.31854 1.000 32.52952 333 VAL C O 1
ATOM 9953 N N . ALA C 1 334 ? 14.23466 -28.48385 71.21909 1.000 36.09007 334 ALA C N 1
ATOM 9954 C CA . ALA C 1 334 ? 15.64547 -28.13177 71.12429 1.000 32.75138 334 ALA C CA 1
ATOM 9955 C C . ALA C 1 334 ? 16.05411 -27.29773 72.33336 1.000 30.94262 334 ALA C C 1
ATOM 9956 O O . ALA C 1 334 ? 15.45224 -26.24171 72.57517 1.000 34.26030 334 ALA C O 1
ATOM 9958 N N . PRO C 1 335 ? 17.04309 -27.73270 73.11341 1.000 30.06830 335 PRO C N 1
ATOM 9959 C CA . PRO C 1 335 ? 17.38739 -27.00089 74.34358 1.000 31.65506 335 PRO C CA 1
ATOM 9960 C C . PRO C 1 335 ? 18.12252 -25.70131 74.04360 1.000 31.81812 335 PRO C C 1
ATOM 9961 O O . PRO C 1 335 ? 18.93619 -25.62322 73.11693 1.000 39.35730 335 PRO C O 1
ATOM 9965 N N . GLY C 1 336 ? 17.84021 -24.67943 74.85168 1.000 29.96993 336 GLY C N 1
ATOM 9966 C CA . GLY C 1 336 ? 18.45973 -23.38317 74.65602 1.000 30.13096 336 GLY C CA 1
ATOM 9967 C C . GLY C 1 336 ? 17.98961 -22.60985 73.44182 1.000 33.30579 336 GLY C C 1
ATOM 9968 O O . GLY C 1 336 ? 18.70811 -21.72389 72.96556 1.000 35.43874 336 GLY C O 1
ATOM 9969 N N . SER C 1 337 ? 16.79726 -22.90206 72.93153 1.000 29.96683 337 SER C N 1
ATOM 9970 C CA . SER C 1 337 ? 16.30624 -22.28067 71.71546 1.000 30.55272 337 SER C CA 1
ATOM 9971 C C . SER C 1 337 ? 15.33347 -21.14763 72.05369 1.000 31.91554 337 SER C C 1
ATOM 9972 O O . SER C 1 337 ? 15.00759 -20.89431 73.22086 1.000 30.54051 337 SER C O 1
ATOM 9975 N N . ARG C 1 338 ? 14.86104 -20.46545 71.00601 1.000 29.74184 338 ARG C N 1
ATOM 9976 C CA . ARG C 1 338 ? 13.98742 -19.30932 71.14852 1.000 30.77046 338 ARG C CA 1
ATOM 9977 C C . ARG C 1 338 ? 13.04518 -19.17656 69.95681 1.000 32.65055 338 ARG C C 1
ATOM 9978 O O . ARG C 1 338 ? 13.45991 -19.32486 68.80325 1.000 26.88087 338 ARG C O 1
ATOM 9986 N N . CYS C 1 339 ? 11.78142 -18.86143 70.24550 1.000 33.15227 339 CYS C N 1
ATOM 9987 C CA . CYS C 1 339 ? 10.77080 -18.66300 69.22322 1.000 27.50633 339 CYS C CA 1
ATOM 9988 C C . CYS C 1 339 ? 10.14680 -17.29294 69.45829 1.000 30.37197 339 CYS C C 1
ATOM 9989 O O . CYS C 1 339 ? 9.98629 -16.86423 70.60757 1.000 31.16564 339 CYS C O 1
ATOM 9992 N N . ASP C 1 340 ? 9.84210 -16.58167 68.36919 1.000 34.68272 340 ASP C N 1
ATOM 9993 C CA . ASP C 1 340 ? 9.27653 -15.23512 68.44853 1.000 31.57312 340 ASP C CA 1
ATOM 9994 C C . ASP C 1 340 ? 7.86792 -15.14057 67.86804 1.000 32.74937 340 ASP C C 1
ATOM 9995 O O . ASP C 1 340 ? 7.34852 -14.03259 67.70195 1.000 38.09194 340 ASP C O 1
ATOM 10000 N N . VAL C 1 341 ? 7.24512 -16.26516 67.54731 1.000 31.17088 341 VAL C N 1
ATOM 10001 C CA . VAL C 1 341 ? 5.84256 -16.28844 67.13557 1.000 26.78069 341 VAL C CA 1
ATOM 10002 C C . VAL C 1 341 ? 4.97217 -16.03831 68.36160 1.000 32.67115 341 VAL C C 1
ATOM 10003 O O . VAL C 1 341 ? 5.21269 -16.66456 69.40963 1.000 36.00087 341 VAL C O 1
ATOM 10007 N N . PRO C 1 342 ? 3.96845 -15.14942 68.29182 1.000 34.75941 342 PRO C N 1
ATOM 10008 C CA . PRO C 1 342 ? 3.10595 -14.88949 69.45876 1.000 28.49498 342 PRO C CA 1
ATOM 10009 C C . PRO C 1 342 ? 2.34858 -16.12281 69.92514 1.000 27.30499 342 PRO C C 1
ATOM 10010 O O . PRO C 1 342 ? 1.77398 -16.86613 69.12776 1.000 32.48120 342 PRO C O 1
ATOM 10014 N N . VAL C 1 343 ? 2.35125 -16.31862 71.23964 1.000 28.32244 343 VAL C N 1
ATOM 10015 C CA . VAL C 1 343 ? 1.66476 -17.39492 71.93831 1.000 30.02504 343 VAL C CA 1
ATOM 10016 C C . VAL C 1 343 ? 0.77640 -16.74561 72.98834 1.000 28.30096 343 VAL C C 1
ATOM 10017 O O . VAL C 1 343 ? 1.12094 -15.70036 73.53673 1.000 31.31334 343 VAL C O 1
ATOM 10021 N N . THR C 1 344 ? -0.38784 -17.33150 73.24666 1.000 33.54224 344 THR C N 1
ATOM 10022 C CA . THR C 1 344 ? -1.27389 -16.78003 74.26413 1.000 32.42563 344 THR C CA 1
ATOM 10023 C C . THR C 1 344 ? -1.85848 -17.91826 75.10160 1.000 32.57585 344 THR C C 1
ATOM 10024 O O . THR C 1 344 ? -1.81042 -19.08924 74.71326 1.000 31.66425 344 THR C O 1
ATOM 10028 N N . THR C 1 345 ? -2.39812 -17.55289 76.27391 1.000 35.38009 345 THR C N 1
ATOM 10029 C CA . THR C 1 345 ? -2.85348 -18.51367 77.28649 1.000 32.64220 345 THR C CA 1
ATOM 10030 C C . THR C 1 345 ? -3.75825 -19.63027 76.77447 1.000 32.69537 345 THR C C 1
ATOM 10031 O O . THR C 1 345 ? -3.55334 -20.78068 77.18221 1.000 36.18432 345 THR C O 1
ATOM 10035 N N . PRO C 1 346 ? -4.77722 -19.38671 75.93961 1.000 33.57191 346 PRO C N 1
ATOM 10036 C CA . PRO C 1 346 ? -5.63475 -20.50554 75.51047 1.000 35.37247 346 PRO C CA 1
ATOM 10037 C C . PRO C 1 346 ? -4.91822 -21.55211 74.65994 1.000 35.68905 346 PRO C C 1
ATOM 10038 O O . PRO C 1 346 ? -5.53473 -22.58464 74.36053 1.000 29.72877 346 PRO C O 1
ATOM 10042 N N . ASP C 1 347 ? -3.64081 -21.32644 74.29649 1.000 34.45190 347 ASP C N 1
ATOM 10043 C CA . ASP C 1 347 ? -2.90541 -22.24164 73.42547 1.000 30.99831 347 ASP C CA 1
ATOM 10044 C C . ASP C 1 347 ? -2.50719 -23.52533 74.13522 1.000 31.62726 347 ASP C C 1
ATOM 10045 O O . ASP C 1 347 ? -2.37959 -24.56809 73.48091 1.000 33.35088 347 ASP C O 1
ATOM 10050 N N . PHE C 1 348 ? -2.27090 -23.47240 75.44981 1.000 30.13048 348 PHE C N 1
ATOM 10051 C CA . PHE C 1 348 ? -1.75323 -24.64845 76.14979 1.000 34.41510 348 PHE C CA 1
ATOM 10052 C C . PHE C 1 348 ? -2.71748 -25.81795 76.05933 1.000 37.19195 348 PHE C C 1
ATOM 10053 O O . PHE C 1 348 ? -2.29577 -26.97082 75.90955 1.000 37.79760 348 PHE C O 1
ATOM 10061 N N . TYR C 1 349 ? -4.01499 -25.54097 76.13309 1.000 35.11193 349 TYR C N 1
ATOM 10062 C CA . TYR C 1 349 ? -4.99496 -26.62521 76.11636 1.000 40.40125 349 TYR C CA 1
ATOM 10063 C C . TYR C 1 349 ? -4.84803 -27.50331 74.87538 1.000 37.01071 349 TYR C C 1
ATOM 10064 O O . TYR C 1 349 ? -4.60069 -28.71093 75.02612 1.000 36.51231 349 TYR C O 1
ATOM 10073 N N . PRO C 1 350 ? -4.96303 -26.99165 73.64223 1.000 35.71831 350 PRO C N 1
ATOM 10074 C CA . PRO C 1 350 ? -4.73860 -27.88356 72.49525 1.000 37.41509 350 PRO C CA 1
ATOM 10075 C C . PRO C 1 350 ? -3.29058 -28.36598 72.38169 1.000 36.77209 350 PRO C C 1
ATOM 10076 O O . PRO C 1 350 ? -3.04958 -29.39010 71.73986 1.000 39.34216 350 PRO C O 1
ATOM 10080 N N . THR C 1 351 ? -2.32532 -27.68416 73.00004 1.000 38.08513 351 THR C N 1
ATOM 10081 C CA . THR C 1 351 ? -0.94045 -28.15658 72.96331 1.000 38.95699 351 THR C CA 1
ATOM 10082 C C . THR C 1 351 ? -0.76884 -29.44451 73.77158 1.000 37.28893 351 THR C C 1
ATOM 10083 O O . THR C 1 351 ? -0.29243 -30.45880 73.25049 1.000 35.11065 351 THR C O 1
ATOM 10087 N N . PHE C 1 352 ? -1.14887 -29.41501 75.05429 1.000 36.77297 352 PHE C N 1
ATOM 10088 C CA . PHE C 1 352 ? -1.00774 -30.59114 75.90935 1.000 38.27166 352 PHE C CA 1
ATOM 10089 C C . PHE C 1 352 ? -1.80513 -31.76859 75.36406 1.000 37.68812 352 PHE C C 1
ATOM 10090 O O . PHE C 1 352 ? -1.33604 -32.91123 75.39531 1.000 34.16104 352 PHE C O 1
ATOM 10098 N N . LEU C 1 353 ? -3.00296 -31.50609 74.83643 1.000 38.55184 353 LEU C N 1
ATOM 10099 C CA . LEU C 1 353 ? -3.77230 -32.56866 74.20018 1.000 35.70929 353 LEU C CA 1
ATOM 10100 C C . LEU C 1 353 ? -3.00322 -33.18729 73.03717 1.000 34.76093 353 LEU C C 1
ATOM 10101 O O . LEU C 1 353 ? -2.99518 -34.41042 72.87601 1.000 36.20911 353 LEU C O 1
ATOM 10106 N N . GLU C 1 354 ? -2.34086 -32.36330 72.21913 1.000 33.84391 354 GLU C N 1
ATOM 10107 C CA . GLU C 1 354 ? -1.60230 -32.90730 71.08345 1.000 33.79830 354 GLU C CA 1
ATOM 10108 C C . GLU C 1 354 ? -0.37360 -33.69380 71.54446 1.000 34.58101 354 GLU C C 1
ATOM 10109 O O . GLU C 1 354 ? -0.08887 -34.77317 71.01689 1.000 33.06678 354 GLU C O 1
ATOM 10115 N N . LEU C 1 355 ? 0.36189 -33.16881 72.53173 1.000 37.30172 355 LEU C N 1
ATOM 10116 C CA . LEU C 1 355 ? 1.52370 -33.86920 73.07042 1.000 32.78457 355 LEU C CA 1
ATOM 10117 C C . LEU C 1 355 ? 1.13299 -35.14006 73.80354 1.000 32.43266 355 LEU C C 1
ATOM 10118 O O . LEU C 1 355 ? 1.96008 -36.04384 73.92515 1.000 36.79293 355 LEU C O 1
ATOM 10123 N N . ALA C 1 356 ? -0.08943 -35.20879 74.34068 1.000 35.37327 356 ALA C N 1
ATOM 10124 C CA . ALA C 1 356 ? -0.59489 -36.40251 75.01466 1.000 32.99938 356 ALA C CA 1
ATOM 10125 C C . ALA C 1 356 ? -1.33400 -37.33021 74.07505 1.000 38.23612 356 ALA C C 1
ATOM 10126 O O . ALA C 1 356 ? -1.85284 -38.35259 74.53049 1.000 38.82715 356 ALA C O 1
ATOM 10128 N N . GLY C 1 357 ? -1.40808 -36.99331 72.79064 1.000 31.32819 357 GLY C N 1
ATOM 10129 C CA . GLY C 1 357 ? -2.05351 -37.85984 71.82765 1.000 30.12157 357 GLY C CA 1
ATOM 10130 C C . GLY C 1 357 ? -3.53993 -38.03573 72.02882 1.000 36.65233 357 GLY C C 1
ATOM 10131 O O . GLY C 1 357 ? -4.08588 -39.06717 71.62845 1.000 35.55154 357 GLY C O 1
ATOM 10132 N N . VAL C 1 358 ? -4.20893 -37.03860 72.59114 1.000 37.93057 358 VAL C N 1
ATOM 10133 C CA . VAL C 1 358 ? -5.59803 -37.12446 73.04113 1.000 40.33620 358 VAL C CA 1
ATOM 10134 C C . VAL C 1 358 ? -6.46196 -36.25896 72.13308 1.000 39.42351 358 VAL C C 1
ATOM 10135 O O . VAL C 1 358 ? -6.17210 -35.06822 71.97695 1.000 43.44336 358 VAL C O 1
ATOM 10139 N N . PRO C 1 359 ? -7.54257 -36.79133 71.56348 1.000 41.75982 359 PRO C N 1
ATOM 10140 C CA . PRO C 1 359 ? -8.38689 -35.98805 70.66382 1.000 41.41295 359 PRO C CA 1
ATOM 10141 C C . PRO C 1 359 ? -9.24073 -34.96980 71.40387 1.000 40.88880 359 PRO C C 1
ATOM 10142 O O . PRO C 1 359 ? -9.64769 -35.17187 72.55066 1.000 47.03314 359 PRO C O 1
ATOM 10146 N N . GLN C 1 360 ? -9.51967 -33.86386 70.71944 1.000 46.16074 360 GLN C N 1
ATOM 10147 C CA . GLN C 1 360 ? -10.36622 -32.82346 71.28311 1.000 46.35809 360 GLN C CA 1
ATOM 10148 C C . GLN C 1 360 ? -11.79942 -33.31498 71.39210 1.000 49.20202 360 GLN C C 1
ATOM 10149 O O . GLN C 1 360 ? -12.28460 -34.06650 70.54342 1.000 53.05606 360 GLN C O 1
ATOM 10155 N N . LYS C 1 361 ? -12.48432 -32.88516 72.44668 1.000 48.62063 361 LYS C N 1
ATOM 10156 C CA . LYS C 1 361 ? -13.85796 -33.32559 72.62546 1.000 51.78761 361 LYS C CA 1
ATOM 10157 C C . LYS C 1 361 ? -14.76335 -32.66256 71.59562 1.000 54.86355 361 LYS C C 1
ATOM 10158 O O . LYS C 1 361 ? -14.54053 -31.51878 71.17717 1.000 52.58102 361 LYS C O 1
ATOM 10164 N N . SER C 1 362 ? -15.79211 -33.40799 71.18947 1.000 54.04660 362 SER C N 1
ATOM 10165 C CA . SER C 1 362 ? -16.70709 -32.96936 70.14351 1.000 55.59499 362 SER C CA 1
ATOM 10166 C C . SER C 1 362 ? -17.56001 -31.81743 70.64606 1.000 56.13892 362 SER C C 1
ATOM 10167 O O . SER C 1 362 ? -18.26635 -31.94943 71.65079 1.000 60.31213 362 SER C O 1
ATOM 10170 N N . GLY C 1 363 ? -17.50771 -30.69120 69.95046 1.000 52.34246 363 GLY C N 1
ATOM 10171 C CA . GLY C 1 363 ? -18.45865 -29.63546 70.21484 1.000 51.35201 363 GLY C CA 1
ATOM 10172 C C . GLY C 1 363 ? -18.09287 -28.66864 71.31785 1.000 56.04110 363 GLY C C 1
ATOM 10173 O O . GLY C 1 363 ? -18.88460 -27.75601 71.59115 1.000 59.14792 363 GLY C O 1
ATOM 10174 N N . ILE C 1 364 ? -16.94307 -28.83460 71.97171 1.000 50.47000 364 ILE C N 1
ATOM 10175 C CA . ILE C 1 364 ? -16.45067 -27.78325 72.85954 1.000 48.64924 364 ILE C CA 1
ATOM 10176 C C . ILE C 1 364 ? -15.65790 -26.80957 71.99627 1.000 47.81891 364 ILE C C 1
ATOM 10177 O O . ILE C 1 364 ? -14.96310 -27.23568 71.06127 1.000 43.65415 364 ILE C O 1
ATOM 10182 N N . PRO C 1 365 ? -15.77627 -25.50172 72.22806 1.000 50.11310 365 PRO C N 1
ATOM 10183 C CA . PRO C 1 365 ? -14.99346 -24.53637 71.44616 1.000 41.42783 365 PRO C CA 1
ATOM 10184 C C . PRO C 1 365 ? -13.59301 -24.34321 72.01882 1.000 46.00811 365 PRO C C 1
ATOM 10185 O O . PRO C 1 365 ? -13.39191 -24.24968 73.23434 1.000 45.68997 365 PRO C O 1
ATOM 10189 N N . ILE C 1 366 ? -12.61773 -24.31446 71.11759 1.000 44.40425 366 ILE C N 1
ATOM 10190 C CA . ILE C 1 366 ? -11.21718 -24.09537 71.44446 1.000 40.15045 366 ILE C CA 1
ATOM 10191 C C . ILE C 1 366 ? -10.79368 -22.84838 70.69492 1.000 34.51649 366 ILE C C 1
ATOM 10192 O O . ILE C 1 366 ? -10.79427 -22.84249 69.46249 1.000 33.80435 366 ILE C O 1
ATOM 10197 N N . ASP C 1 367 ? -10.44084 -21.79493 71.42635 1.000 34.16320 367 ASP C N 1
ATOM 10198 C CA . ASP C 1 367 ? -9.92736 -20.59346 70.78399 1.000 28.18328 367 ASP C CA 1
ATOM 10199 C C . ASP C 1 367 ? -8.42081 -20.65933 70.56834 1.000 35.18250 367 ASP C C 1
ATOM 10200 O O . ASP C 1 367 ? -7.91861 -20.13208 69.56781 1.000 30.84674 367 ASP C O 1
ATOM 10205 N N . GLY C 1 368 ? -7.69106 -21.28833 71.50004 1.000 35.31435 368 GLY C N 1
ATOM 10206 C CA . GLY C 1 368 ? -6.25961 -21.43841 71.34902 1.000 28.31369 368 GLY C CA 1
ATOM 10207 C C . GLY C 1 368 ? -5.88234 -22.41480 70.24648 1.000 37.19019 368 GLY C C 1
ATOM 10208 O O . GLY C 1 368 ? -6.69918 -23.18559 69.72670 1.000 38.89156 368 GLY C O 1
ATOM 10209 N N . ARG C 1 369 ? -4.60500 -22.37156 69.87966 1.000 32.42542 369 ARG C N 1
ATOM 10210 C CA . ARG C 1 369 ? -4.05019 -23.19105 68.81274 1.000 32.69771 369 ARG C CA 1
ATOM 10211 C C . ARG C 1 369 ? -2.78393 -23.86767 69.32887 1.000 35.05313 369 ARG C C 1
ATOM 10212 O O . ARG C 1 369 ? -1.97357 -23.23927 70.01877 1.000 29.48737 369 ARG C O 1
ATOM 10220 N N . SER C 1 370 ? -2.64064 -25.16017 69.03120 1.000 37.48465 370 SER C N 1
ATOM 10221 C CA . SER C 1 370 ? -1.49001 -25.92807 69.50628 1.000 36.10873 370 SER C CA 1
ATOM 10222 C C . SER C 1 370 ? -0.17725 -25.35474 68.99851 1.000 35.20017 370 SER C C 1
ATOM 10223 O O . SER C 1 370 ? -0.04017 -25.02935 67.81459 1.000 34.21985 370 SER C O 1
ATOM 10226 N N . ILE C 1 371 ? 0.80466 -25.25946 69.89765 1.000 35.09955 371 ILE C N 1
ATOM 10227 C CA . ILE C 1 371 ? 2.10755 -24.69442 69.55540 1.000 34.48349 371 ILE C CA 1
ATOM 10228 C C . ILE C 1 371 ? 3.14543 -25.77717 69.28399 1.000 37.28603 371 ILE C C 1
ATOM 10229 O O . ILE C 1 371 ? 4.32490 -25.46040 69.09294 1.000 37.72735 371 ILE C O 1
ATOM 10234 N N . VAL C 1 372 ? 2.73185 -27.04231 69.23635 1.000 35.18015 372 VAL C N 1
ATOM 10235 C CA . VAL C 1 372 ? 3.61219 -28.15680 68.88874 1.000 36.61523 372 VAL C CA 1
ATOM 10236 C C . VAL C 1 372 ? 4.49915 -27.86094 67.67239 1.000 36.84152 372 VAL C C 1
ATOM 10237 O O . VAL C 1 372 ? 5.69786 -28.17264 67.71578 1.000 38.23819 372 VAL C O 1
ATOM 10241 N N . PRO C 1 373 ? 4.00875 -27.26004 66.57878 1.000 38.36282 373 PRO C N 1
ATOM 10242 C CA . PRO C 1 373 ? 4.95208 -26.92134 65.48478 1.000 35.25104 373 PRO C CA 1
ATOM 10243 C C . PRO C 1 373 ? 6.02054 -25.90261 65.88891 1.000 36.78308 373 PRO C C 1
ATOM 10244 O O . PRO C 1 373 ? 7.19486 -26.04055 65.50671 1.000 31.83072 373 PRO C O 1
ATOM 10248 N N . LEU C 1 374 ? 5.63565 -24.87375 66.65529 1.000 36.65796 374 LEU C N 1
ATOM 10249 C CA . LEU C 1 374 ? 6.61045 -23.93011 67.18804 1.000 32.48400 374 LEU C CA 1
ATOM 10250 C C . LEU C 1 374 ? 7.60549 -24.62095 68.10582 1.000 35.48581 374 LEU C C 1
ATOM 10251 O O . LEU C 1 374 ? 8.77513 -24.21938 68.16937 1.000 34.83186 374 LEU C O 1
ATOM 10256 N N . LEU C 1 375 ? 7.16047 -25.64212 68.84181 1.000 32.62270 375 LEU C N 1
ATOM 10257 C CA . LEU C 1 375 ? 8.07601 -26.35488 69.71430 1.000 31.49221 375 LEU C CA 1
ATOM 10258 C C . LEU C 1 375 ? 9.06523 -27.20665 68.93892 1.000 31.55574 375 LEU C C 1
ATOM 10259 O O . LEU C 1 375 ? 10.02060 -27.71172 69.53794 1.000 31.18624 375 LEU C O 1
ATOM 10264 N N . ALA C 1 376 ? 8.86344 -27.35551 67.62859 1.000 30.87932 376 ALA C N 1
ATOM 10265 C CA . ALA C 1 376 ? 9.76645 -28.07702 66.74186 1.000 29.97644 376 ALA C CA 1
ATOM 10266 C C . ALA C 1 376 ? 10.54933 -27.14753 65.81912 1.000 32.26769 376 ALA C C 1
ATOM 10267 O O . ALA C 1 376 ? 11.26294 -27.62435 64.93152 1.000 35.39460 376 ALA C O 1
ATOM 10269 N N . GLY C 1 377 ? 10.43952 -25.83814 66.00339 1.000 30.90341 377 GLY C N 1
ATOM 10270 C CA . GLY C 1 377 ? 11.13404 -24.91691 65.13023 1.000 32.62659 377 GLY C CA 1
ATOM 10271 C C . GLY C 1 377 ? 10.48114 -24.66812 63.78543 1.000 33.29903 377 GLY C C 1
ATOM 10272 O O . GLY C 1 377 ? 11.17449 -24.30304 62.83458 1.000 36.36375 377 GLY C O 1
ATOM 10273 N N . ASN C 1 378 ? 9.16683 -24.84393 63.67319 1.000 34.27927 378 ASN C N 1
ATOM 10274 C CA . ASN C 1 378 ? 8.44360 -24.55256 62.44265 1.000 33.11051 378 ASN C CA 1
ATOM 10275 C C . ASN C 1 378 ? 7.45681 -23.42817 62.65033 1.000 36.60444 378 ASN C C 1
ATOM 10276 O O . ASN C 1 378 ? 6.84207 -23.30393 63.71449 1.000 36.49410 378 ASN C O 1
ATOM 10281 N N . HIS C 1 379 ? 7.30576 -22.62718 61.60146 1.000 37.98903 379 HIS C N 1
ATOM 10282 C CA . HIS C 1 379 ? 6.34231 -21.55053 61.58943 1.000 39.19226 379 HIS C CA 1
ATOM 10283 C C . HIS C 1 379 ? 4.94867 -22.09315 61.27102 1.000 36.28223 379 HIS C C 1
ATOM 10284 O O . HIS C 1 379 ? 4.78951 -23.17330 60.70222 1.000 38.78056 379 HIS C O 1
ATOM 10291 N N . MET C 1 380 ? 3.93877 -21.33575 61.67112 1.000 37.17545 380 MET C N 1
ATOM 10292 C CA . MET C 1 380 ? 2.53448 -21.61955 61.42632 1.000 38.89029 380 MET C CA 1
ATOM 10293 C C . MET C 1 380 ? 1.89888 -20.38056 60.81961 1.000 39.84484 380 MET C C 1
ATOM 10294 O O . MET C 1 380 ? 2.46370 -19.28675 60.90537 1.000 40.52404 380 MET C O 1
ATOM 10299 N N . PRO C 1 381 ? 0.74205 -20.51759 60.16991 1.000 42.97427 381 PRO C N 1
ATOM 10300 C CA . PRO C 1 381 ? 0.10559 -19.34269 59.55360 1.000 39.16825 381 PRO C CA 1
ATOM 10301 C C . PRO C 1 381 ? -0.13661 -18.20857 60.54419 1.000 40.30884 381 PRO C C 1
ATOM 10302 O O . PRO C 1 381 ? -0.35918 -18.42012 61.73902 1.000 34.60937 381 PRO C O 1
ATOM 10306 N N . GLU C 1 382 ? -0.05566 -16.98544 60.02503 1.000 44.22813 382 GLU C N 1
ATOM 10307 C CA . GLU C 1 382 ? -0.36556 -15.80284 60.81510 1.000 39.89249 382 GLU C CA 1
ATOM 10308 C C . GLU C 1 382 ? -1.76904 -15.90498 61.40077 1.000 37.75217 382 GLU C C 1
ATOM 10309 O O . GLU C 1 382 ? -2.71279 -16.33163 60.72551 1.000 36.97625 382 GLU C O 1
ATOM 10315 N N . ARG C 1 383 ? -1.90177 -15.52919 62.67734 1.000 31.28996 383 ARG C N 1
ATOM 10316 C CA . ARG C 1 383 ? -3.20919 -15.47741 63.29379 1.000 32.53261 383 ARG C CA 1
ATOM 10317 C C . ARG C 1 383 ? -3.25855 -14.31601 64.27473 1.000 37.63213 383 ARG C C 1
ATOM 10318 O O . ARG C 1 383 ? -2.24659 -14.02614 64.93231 1.000 33.40770 383 ARG C O 1
ATOM 10326 N N . PRO C 1 384 ? -4.40356 -13.64735 64.40127 1.000 31.05982 384 PRO C N 1
ATOM 10327 C CA . PRO C 1 384 ? -4.52233 -12.57929 65.39109 1.000 27.67812 384 PRO C CA 1
ATOM 10328 C C . PRO C 1 384 ? -4.65880 -13.15415 66.78119 1.000 32.07726 384 PRO C C 1
ATOM 10329 O O . PRO C 1 384 ? -5.03650 -14.31165 66.97951 1.000 35.41022 384 PRO C O 1
ATOM 10333 N N . VAL C 1 385 ? -4.33910 -12.31424 67.75211 1.000 30.68866 385 VAL C N 1
ATOM 10334 C CA . VAL C 1 385 ? -4.56678 -12.60269 69.15938 1.000 32.03914 385 VAL C CA 1
ATOM 10335 C C . VAL C 1 385 ? -5.33314 -11.42445 69.75380 1.000 28.54370 385 VAL C C 1
ATOM 10336 O O . VAL C 1 385 ? -5.06833 -10.26613 69.41125 1.000 29.14216 385 VAL C O 1
ATOM 10340 N N . PHE C 1 386 ? -6.29424 -11.71664 70.62416 1.000 29.41251 386 PHE C N 1
ATOM 10341 C CA . PHE C 1 386 ? -7.26043 -10.72177 71.05780 1.000 27.38810 386 PHE C CA 1
ATOM 10342 C C . PHE C 1 386 ? -7.25753 -10.55053 72.57143 1.000 27.66450 386 PHE C C 1
ATOM 10343 O O . PHE C 1 386 ? -6.81887 -11.42004 73.32515 1.000 30.81064 386 PHE C O 1
ATOM 10351 N N . TRP C 1 387 ? -7.78255 -9.40936 73.00259 1.000 29.10842 387 TRP C N 1
ATOM 10352 C CA . TRP C 1 387 ? -8.06993 -9.13187 74.40238 1.000 27.36190 387 TRP C CA 1
ATOM 10353 C C . TRP C 1 387 ? -9.38753 -8.36928 74.48545 1.000 27.23460 387 TRP C C 1
ATOM 10354 O O . TRP C 1 387 ? -9.74440 -7.60220 73.58230 1.000 25.26215 387 TRP C O 1
ATOM 10365 N N . HIS C 1 388 ? -10.10736 -8.57885 75.58222 1.000 27.67889 388 HIS C N 1
ATOM 10366 C CA . HIS C 1 388 ? -11.33539 -7.83031 75.84695 1.000 25.62447 388 HIS C CA 1
ATOM 10367 C C . HIS C 1 388 ? -11.41978 -7.68511 77.35978 1.000 27.57532 388 HIS C C 1
ATOM 10368 O O . HIS C 1 388 ? -11.63967 -8.67186 78.06977 1.000 29.04127 388 HIS C O 1
ATOM 10375 N N . TYR C 1 389 ? -11.18254 -6.47617 77.85479 1.000 28.64494 389 TYR C N 1
ATOM 10376 C CA . TYR C 1 389 ? -11.18011 -6.18714 79.28874 1.000 30.08241 389 TYR C CA 1
ATOM 10377 C C . TYR C 1 389 ? -12.12671 -5.02234 79.54718 1.000 35.86735 389 TYR C C 1
ATOM 10378 O O . TYR C 1 389 ? -11.68843 -3.86968 79.68112 1.000 34.87045 389 TYR C O 1
ATOM 10387 N N . PRO C 1 390 ? -13.45437 -5.28594 79.61407 1.000 33.45603 390 PRO C N 1
ATOM 10388 C CA . PRO C 1 390 ? -14.43405 -4.22266 79.87438 1.000 34.05247 390 PRO C CA 1
ATOM 10389 C C . PRO C 1 390 ? -14.53621 -3.86471 81.35524 1.000 34.00844 390 PRO C C 1
ATOM 10390 O O . PRO C 1 390 ? -15.61587 -3.88798 81.94277 1.000 36.61548 390 PRO C O 1
ATOM 10394 N N . HIS C 1 391 ? -13.39366 -3.54781 81.96966 1.000 37.00160 391 HIS C N 1
ATOM 10395 C CA . HIS C 1 391 ? -13.32748 -3.25454 83.40104 1.000 36.06764 391 HIS C CA 1
ATOM 10396 C C . HIS C 1 391 ? -12.21049 -2.25873 83.67431 1.000 35.52963 391 HIS C C 1
ATOM 10397 O O . HIS C 1 391 ? -11.22716 -2.19483 82.93409 1.000 40.28542 391 HIS C O 1
ATOM 10404 N N . TYR C 1 392 ? -12.34267 -1.51684 84.77717 1.000 31.84426 392 TYR C N 1
ATOM 10405 C CA . TYR C 1 392 ? -11.32628 -0.52628 85.10403 1.000 34.22353 392 TYR C CA 1
ATOM 10406 C C . TYR C 1 392 ? -10.08121 -1.15692 85.71089 1.000 36.51707 392 TYR C C 1
ATOM 10407 O O . TYR C 1 392 ? -8.96560 -0.67190 85.47196 1.000 37.56982 392 TYR C O 1
ATOM 10416 N N . GLY C 1 393 ? -10.24681 -2.22755 86.49419 1.000 32.71076 393 GLY C N 1
ATOM 10417 C CA . GLY C 1 393 ? -9.15141 -2.77134 87.27622 1.000 32.95485 393 GLY C CA 1
ATOM 10418 C C . GLY C 1 393 ? -8.70671 -1.77757 88.34219 1.000 38.12567 393 GLY C C 1
ATOM 10419 O O . GLY C 1 393 ? -9.23782 -0.66903 88.46579 1.000 37.30278 393 GLY C O 1
ATOM 10420 N N . ASN C 1 394 ? -7.69276 -2.18551 89.11716 1.000 37.49813 394 ASN C N 1
ATOM 10421 C CA . ASN C 1 394 ? -7.23270 -1.40632 90.26700 1.000 39.64510 394 ASN C CA 1
ATOM 10422 C C . ASN C 1 394 ? -5.93230 -0.66191 90.01679 1.000 38.76583 394 ASN C C 1
ATOM 10423 O O . ASN C 1 394 ? -5.41560 -0.01453 90.93331 1.000 40.82490 394 ASN C O 1
ATOM 10428 N N . GLN C 1 395 ? -5.39943 -0.72335 88.80751 1.000 36.44718 395 GLN C N 1
ATOM 10429 C CA . GLN C 1 395 ? -4.02694 -0.33073 88.57971 1.000 33.72489 395 GLN C CA 1
ATOM 10430 C C . GLN C 1 395 ? -3.87782 0.95531 87.77442 1.000 34.09193 395 GLN C C 1
ATOM 10431 O O . GLN C 1 395 ? -2.74720 1.42188 87.59663 1.000 33.86174 395 GLN C O 1
ATOM 10437 N N . GLY C 1 396 ? -4.96937 1.54577 87.29742 1.000 34.82377 396 GLY C N 1
ATOM 10438 C CA . GLY C 1 396 ? -4.91484 2.78752 86.53713 1.000 38.15925 396 GLY C CA 1
ATOM 10439 C C . GLY C 1 396 ? -5.38036 2.69532 85.09287 1.000 39.84578 396 GLY C C 1
ATOM 10440 O O . GLY C 1 396 ? -5.46281 3.73697 84.42156 1.000 37.23797 396 GLY C O 1
ATOM 10441 N N . GLY C 1 397 ? -5.67073 1.50081 84.57427 1.000 41.68731 397 GLY C N 1
ATOM 10442 C CA . GLY C 1 397 ? -6.22240 1.36304 83.24586 1.000 31.76565 397 GLY C CA 1
ATOM 10443 C C . GLY C 1 397 ? -7.68428 1.77157 83.19258 1.000 35.08836 397 GLY C C 1
ATOM 10444 O O . GLY C 1 397 ? -8.31424 2.13406 84.18777 1.000 34.87514 397 GLY C O 1
ATOM 10445 N N . THR C 1 398 ? -8.22423 1.73029 81.98473 1.000 35.21109 398 THR C N 1
ATOM 10446 C CA . THR C 1 398 ? -9.63262 1.96702 81.71895 1.000 34.86555 398 THR C CA 1
ATOM 10447 C C . THR C 1 398 ? -10.12199 0.88575 80.76609 1.000 37.42218 398 THR C C 1
ATOM 10448 O O . THR C 1 398 ? -9.31587 0.26030 80.06738 1.000 35.88634 398 THR C O 1
ATOM 10452 N N . PRO C 1 399 ? -11.43204 0.61475 80.73676 1.000 41.26320 399 PRO C N 1
ATOM 10453 C CA . PRO C 1 399 ? -11.95284 -0.47454 79.88902 1.000 38.18605 399 PRO C CA 1
ATOM 10454 C C . PRO C 1 399 ? -11.51660 -0.35213 78.43220 1.000 36.35049 399 PRO C C 1
ATOM 10455 O O . PRO C 1 399 ? -11.65648 0.70732 77.81018 1.000 31.98725 399 PRO C O 1
ATOM 10459 N N . ALA C 1 400 ? -10.98852 -1.45429 77.88792 1.000 32.48113 400 ALA C N 1
ATOM 10460 C CA . ALA C 1 400 ? -10.47362 -1.46762 76.52207 1.000 30.47104 400 ALA C CA 1
ATOM 10461 C C . ALA C 1 400 ? -10.48357 -2.89087 75.96968 1.000 30.70665 400 ALA C C 1
ATOM 10462 O O . ALA C 1 400 ? -10.71164 -3.86357 76.69312 1.000 28.51775 400 ALA C O 1
ATOM 10464 N N . ALA C 1 401 ? -10.25816 -2.98775 74.65677 1.000 27.76894 401 ALA C N 1
ATOM 10465 C CA . ALA C 1 401 ? -10.06848 -4.25234 73.95983 1.000 25.11178 401 ALA C CA 1
ATOM 10466 C C . ALA C 1 401 ? -9.01646 -4.06872 72.87128 1.000 29.68677 401 ALA C C 1
ATOM 10467 O O . ALA C 1 401 ? -8.77798 -2.95767 72.38543 1.000 30.32566 401 ALA C O 1
ATOM 10469 N N . SER C 1 402 ? -8.42437 -5.18629 72.45384 1.000 31.15927 402 SER C N 1
ATOM 10470 C CA . SER C 1 402 ? -7.17848 -5.15767 71.70477 1.000 27.12752 402 SER C CA 1
ATOM 10471 C C . SER C 1 402 ? -7.08856 -6.31893 70.71441 1.000 32.36366 402 SER C C 1
ATOM 10472 O O . SER C 1 402 ? -7.66942 -7.39351 70.92103 1.000 27.14067 402 SER C O 1
ATOM 10475 N N . VAL C 1 403 ? -6.31566 -6.10207 69.65116 1.000 27.58656 403 VAL C N 1
ATOM 10476 C CA . VAL C 1 403 ? -5.93860 -7.16581 68.73150 1.000 26.42280 403 VAL C CA 1
ATOM 10477 C C . VAL C 1 403 ? -4.48325 -6.95791 68.31634 1.000 31.22648 403 VAL C C 1
ATOM 10478 O O . VAL C 1 403 ? -4.04371 -5.82757 68.07368 1.000 25.74458 403 VAL C O 1
ATOM 10482 N N . VAL C 1 404 ? -3.72736 -8.05059 68.25613 1.000 29.22753 404 VAL C N 1
ATOM 10483 C CA . VAL C 1 404 ? -2.36630 -8.04214 67.73035 1.000 28.40280 404 VAL C CA 1
ATOM 10484 C C . VAL C 1 404 ? -2.34506 -8.95759 66.51501 1.000 28.23649 404 VAL C C 1
ATOM 10485 O O . VAL C 1 404 ? -2.67140 -10.14348 66.62834 1.000 28.01756 404 VAL C O 1
ATOM 10489 N N . LEU C 1 405 ? -1.99527 -8.40385 65.35152 1.000 28.15199 405 LEU C N 1
ATOM 10490 C CA . LEU C 1 405 ? -1.88287 -9.17701 64.11483 1.000 27.64700 405 LEU C CA 1
ATOM 10491 C C . LEU C 1 405 ? -0.60841 -8.74838 63.39540 1.000 31.44060 405 LEU C C 1
ATOM 10492 O O . LEU C 1 405 ? -0.49937 -7.59818 62.95932 1.000 33.16744 405 LEU C O 1
ATOM 10497 N N . GLY C 1 406 ? 0.34852 -9.66672 63.26429 1.000 31.56428 406 GLY C N 1
ATOM 10498 C CA . GLY C 1 406 ? 1.59975 -9.32708 62.60879 1.000 25.15351 406 GLY C CA 1
ATOM 10499 C C . GLY C 1 406 ? 2.33743 -8.26029 63.38772 1.000 29.52704 406 GLY C C 1
ATOM 10500 O O . GLY C 1 406 ? 2.46371 -8.33169 64.61158 1.000 31.16923 406 GLY C O 1
ATOM 10501 N N . ASP C 1 407 ? 2.80384 -7.23419 62.68086 1.000 31.54855 407 ASP C N 1
ATOM 10502 C CA . ASP C 1 407 ? 3.54208 -6.14268 63.30447 1.000 31.45088 407 ASP C CA 1
ATOM 10503 C C . ASP C 1 407 ? 2.66677 -5.19523 64.11347 1.000 31.94873 407 ASP C C 1
ATOM 10504 O O . ASP C 1 407 ? 3.20784 -4.38124 64.87629 1.000 29.13708 407 ASP C O 1
ATOM 10509 N N . TYR C 1 408 ? 1.34913 -5.26560 63.96150 1.000 27.77982 408 TYR C N 1
ATOM 10510 C CA . TYR C 1 408 ? 0.48270 -4.16298 64.34210 1.000 32.21045 408 TYR C CA 1
ATOM 10511 C C . TYR C 1 408 ? -0.36952 -4.50615 65.54946 1.000 27.83135 408 TYR C C 1
ATOM 10512 O O . TYR C 1 408 ? -0.67704 -5.67179 65.81540 1.000 32.78832 408 TYR C O 1
ATOM 10521 N N . LYS C 1 409 ? -0.73145 -3.46771 66.28718 1.000 24.00410 409 LYS C N 1
ATOM 10522 C CA . LYS C 1 409 ? -1.57662 -3.61863 67.46058 1.000 25.91593 409 LYS C CA 1
ATOM 10523 C C . LYS C 1 409 ? -2.62995 -2.52996 67.42191 1.000 30.21211 409 LYS C C 1
ATOM 10524 O O . LYS C 1 409 ? -2.31262 -1.36337 67.16626 1.000 30.79845 409 LYS C O 1
ATOM 10530 N N . TYR C 1 410 ? -3.88186 -2.91773 67.63942 1.000 29.52234 410 TYR C N 1
ATOM 10531 C CA . TYR C 1 410 ? -4.98160 -1.98121 67.67613 1.000 26.42344 410 TYR C CA 1
ATOM 10532 C C . TYR C 1 410 ? -5.65836 -2.10384 69.03243 1.000 30.09550 410 TYR C C 1
ATOM 10533 O O . TYR C 1 410 ? -5.88336 -3.21322 69.52475 1.000 31.91824 410 TYR C O 1
ATOM 10542 N N . ILE C 1 411 ? -5.90168 -0.95928 69.65894 1.000 33.79001 411 ILE C N 1
ATOM 10543 C CA . ILE C 1 411 ? -6.54823 -0.84882 70.95668 1.000 33.59371 411 ILE C CA 1
ATOM 10544 C C . ILE C 1 411 ? -7.73361 0.07726 70.77766 1.000 36.79349 411 ILE C C 1
ATOM 10545 O O . ILE C 1 411 ? -7.61400 1.11424 70.11378 1.000 35.71658 411 ILE C O 1
ATOM 10550 N N . GLU C 1 412 ? -8.87086 -0.27925 71.36709 1.000 34.59476 412 GLU C N 1
ATOM 10551 C CA . GLU C 1 412 ? -9.98162 0.65418 71.43551 1.000 34.90529 412 GLU C CA 1
ATOM 10552 C C . GLU C 1 412 ? -10.38339 0.83160 72.88477 1.000 34.86892 412 GLU C C 1
ATOM 10553 O O . GLU C 1 412 ? -10.42748 -0.12924 73.65722 1.000 35.53982 412 GLU C O 1
ATOM 10559 N N . PHE C 1 413 ? -10.62756 2.07457 73.25103 1.000 36.66473 413 PHE C N 1
ATOM 10560 C CA . PHE C 1 413 ? -10.94335 2.44935 74.61537 1.000 35.34613 413 PHE C CA 1
ATOM 10561 C C . PHE C 1 413 ? -12.42069 2.79081 74.68644 1.000 37.99578 413 PHE C C 1
ATOM 10562 O O . PHE C 1 413 ? -12.88042 3.70318 73.99037 1.000 40.08809 413 PHE C O 1
ATOM 10570 N N . PHE C 1 414 ? -13.15965 2.05416 75.52217 1.000 37.30634 414 PHE C N 1
ATOM 10571 C CA . PHE C 1 414 ? -14.61203 2.17703 75.55053 1.000 36.18169 414 PHE C CA 1
ATOM 10572 C C . PHE C 1 414 ? -15.09205 3.48152 76.16557 1.000 35.83796 414 PHE C C 1
ATOM 10573 O O . PHE C 1 414 ? -16.26746 3.81246 76.00665 1.000 38.37328 414 PHE C O 1
ATOM 10581 N N . GLU C 1 415 ? -14.23810 4.21671 76.88164 1.000 35.46943 415 GLU C N 1
ATOM 10582 C CA . GLU C 1 415 ? -14.69078 5.47554 77.47083 1.000 35.77541 415 GLU C CA 1
ATOM 10583 C C . GLU C 1 415 ? -15.08616 6.48018 76.39229 1.000 40.78282 415 GLU C C 1
ATOM 10584 O O . GLU C 1 415 ? -16.18750 7.03854 76.42672 1.000 41.47644 415 GLU C O 1
ATOM 10590 N N . ASP C 1 416 ? -14.21284 6.71070 75.41203 1.000 42.03188 416 ASP C N 1
ATOM 10591 C CA . ASP C 1 416 ? -14.50413 7.65853 74.34018 1.000 44.10104 416 ASP C CA 1
ATOM 10592 C C . ASP C 1 416 ? -14.56741 7.00587 72.96581 1.000 44.30176 416 ASP C C 1
ATOM 10593 O O . ASP C 1 416 ? -14.65161 7.71977 71.96008 1.000 42.27077 416 ASP C O 1
ATOM 10598 N N . GLY C 1 417 ? -14.52485 5.67822 72.88848 1.000 40.37895 417 GLY C N 1
ATOM 10599 C CA . GLY C 1 417 ? -14.52140 5.02797 71.59379 1.000 36.90021 417 GLY C CA 1
ATOM 10600 C C . GLY C 1 417 ? -13.26719 5.23531 70.77385 1.000 44.11325 417 GLY C C 1
ATOM 10601 O O . GLY C 1 417 ? -13.23827 4.83255 69.60909 1.000 44.54795 417 GLY C O 1
ATOM 10602 N N . ARG C 1 418 ? -12.22908 5.84557 71.34290 1.000 40.32187 418 ARG C N 1
ATOM 10603 C CA . ARG C 1 418 ? -11.02143 6.14407 70.59335 1.000 40.86365 418 ARG C CA 1
ATOM 10604 C C . ARG C 1 418 ? -10.21611 4.87507 70.33058 1.000 42.68563 418 ARG C C 1
ATOM 10605 O O . ARG C 1 418 ? -10.30345 3.87946 71.06007 1.000 42.69816 418 ARG C O 1
ATOM 10613 N N . GLY C 1 419 ? -9.42363 4.92619 69.26304 1.000 36.54573 419 GLY C N 1
ATOM 10614 C CA . GLY C 1 419 ? -8.55640 3.82947 68.89166 1.000 34.96540 419 GLY C CA 1
ATOM 10615 C C . GLY C 1 419 ? -7.10211 4.25780 68.83233 1.000 38.22841 419 GLY C C 1
ATOM 10616 O O . GLY C 1 419 ? -6.78193 5.39345 68.47554 1.000 42.95760 419 GLY C O 1
ATOM 10617 N N . GLU C 1 420 ? -6.21745 3.33322 69.18067 1.000 35.71860 420 GLU C N 1
ATOM 10618 C CA . GLU C 1 420 ? -4.78921 3.55628 69.04060 1.000 35.61584 420 GLU C CA 1
ATOM 10619 C C . GLU C 1 420 ? -4.18342 2.42432 68.22332 1.000 34.21342 420 GLU C C 1
ATOM 10620 O O . GLU C 1 420 ? -4.57385 1.25757 68.36532 1.000 32.45965 420 GLU C O 1
ATOM 10626 N N . LEU C 1 421 ? -3.25650 2.78641 67.33684 1.000 32.21770 421 LEU C N 1
ATOM 10627 C CA . LEU C 1 421 ? -2.61398 1.84659 66.42705 1.000 32.87966 421 LEU C CA 1
ATOM 10628 C C . LEU C 1 421 ? -1.11246 1.91352 66.63371 1.000 33.17918 421 LEU C C 1
ATOM 10629 O O . LEU C 1 421 ? -0.52482 2.99872 66.59997 1.000 33.27208 421 LEU C O 1
ATOM 10634 N N . TYR C 1 422 ? -0.48791 0.75910 66.82357 1.000 30.34400 422 TYR C N 1
ATOM 10635 C CA . TYR C 1 422 ? 0.94844 0.71642 67.04017 1.000 31.77564 422 TYR C CA 1
ATOM 10636 C C . TYR C 1 422 ? 1.60956 -0.28201 66.10050 1.000 30.80754 422 TYR C C 1
ATOM 10637 O O . TYR C 1 422 ? 1.12169 -1.40282 65.92269 1.000 25.59257 422 TYR C O 1
ATOM 10646 N N . ASP C 1 423 ? 2.71432 0.15002 65.49404 1.000 34.07628 423 ASP C N 1
ATOM 10647 C CA . ASP C 1 423 ? 3.64341 -0.73477 64.79710 1.000 36.36233 423 ASP C CA 1
ATOM 10648 C C . ASP C 1 423 ? 4.65702 -1.20571 65.83718 1.000 34.15484 423 ASP C C 1
ATOM 10649 O O . ASP C 1 423 ? 5.65489 -0.53848 66.12341 1.000 35.19388 423 ASP C O 1
ATOM 10654 N N . LEU C 1 424 ? 4.39246 -2.37595 66.41639 1.000 33.50088 424 LEU C N 1
ATOM 10655 C CA . LEU C 1 424 ? 5.21617 -2.87248 67.51277 1.000 31.99008 424 LEU C CA 1
ATOM 10656 C C . LEU C 1 424 ? 6.64122 -3.22365 67.07788 1.000 32.58600 424 LEU C C 1
ATOM 10657 O O . LEU C 1 424 ? 7.52856 -3.29742 67.92690 1.000 31.44562 424 LEU C O 1
ATOM 10662 N N . LYS C 1 425 ? 6.88664 -3.43267 65.78127 1.000 33.17312 425 LYS C N 1
ATOM 10663 C CA . LYS C 1 425 ? 8.23174 -3.77264 65.35110 1.000 32.12674 425 LYS C CA 1
ATOM 10664 C C . LYS C 1 425 ? 9.12477 -2.54474 65.31851 1.000 35.77012 425 LYS C C 1
ATOM 10665 O O . LYS C 1 425 ? 10.30437 -2.61988 65.68967 1.000 33.08667 425 LYS C O 1
ATOM 10671 N N . ALA C 1 426 ? 8.57721 -1.40441 64.89188 1.000 34.54668 426 ALA C N 1
ATOM 10672 C CA . ALA C 1 426 ? 9.33126 -0.15630 64.96553 1.000 37.04024 426 ALA C CA 1
ATOM 10673 C C . ALA C 1 426 ? 9.21823 0.49554 66.33871 1.000 33.75889 426 ALA C C 1
ATOM 10674 O O . ALA C 1 426 ? 10.14032 1.20129 66.76322 1.000 33.42514 426 ALA C O 1
ATOM 10676 N N . ASP C 1 427 ? 8.10961 0.25799 67.04511 1.000 35.02055 427 ASP C N 1
ATOM 10677 C CA . ASP C 1 427 ? 7.71231 1.05665 68.20014 1.000 34.60611 427 ASP C CA 1
ATOM 10678 C C . ASP C 1 427 ? 7.24459 0.13395 69.32904 1.000 33.52443 427 ASP C C 1
ATOM 10679 O O . ASP C 1 427 ? 6.10023 0.16053 69.77008 1.000 32.10823 427 ASP C O 1
ATOM 10684 N N . PHE C 1 428 ? 8.17910 -0.68188 69.81797 1.000 32.73178 428 PHE C N 1
ATOM 10685 C CA . PHE C 1 428 ? 7.88189 -1.67282 70.84443 1.000 32.92963 428 PHE C CA 1
ATOM 10686 C C . PHE C 1 428 ? 7.20596 -1.06515 72.07423 1.000 30.62872 428 PHE C C 1
ATOM 10687 O O . PHE C 1 428 ? 6.29965 -1.67184 72.65691 1.000 31.41857 428 PHE C O 1
ATOM 10695 N N . SER C 1 429 ? 7.63920 0.12022 72.48873 1.000 30.83734 429 SER C N 1
ATOM 10696 C CA . SER C 1 429 ? 7.15729 0.76118 73.70830 1.000 29.61951 429 SER C CA 1
ATOM 10697 C C . SER C 1 429 ? 5.84153 1.52633 73.52961 1.000 33.37222 429 SER C C 1
ATOM 10698 O O . SER C 1 429 ? 5.45429 2.26052 74.44841 1.000 34.99362 429 SER C O 1
ATOM 10701 N N . GLU C 1 430 ? 5.17007 1.39989 72.38206 1.000 31.69909 430 GLU C N 1
ATOM 10702 C CA . GLU C 1 430 ? 3.86287 2.02641 72.15173 1.000 35.00406 430 GLU C CA 1
ATOM 10703 C C . GLU C 1 430 ? 3.88667 3.53337 72.42331 1.000 31.44693 430 GLU C C 1
ATOM 10704 O O . GLU C 1 430 ? 2.99216 4.08990 73.05869 1.000 34.21621 430 GLU C O 1
ATOM 10710 N N . THR C 1 431 ? 4.92389 4.20000 71.92581 1.000 34.07737 431 THR C N 1
ATOM 10711 C CA . THR C 1 431 ? 5.08399 5.64018 72.09098 1.000 33.93426 431 THR C CA 1
ATOM 10712 C C . THR C 1 431 ? 4.45882 6.46337 70.97149 1.000 34.42948 431 THR C C 1
ATOM 10713 O O . THR C 1 431 ? 4.41457 7.69389 71.08616 1.000 30.75351 431 THR C O 1
ATOM 10717 N N . ASN C 1 432 ? 3.98121 5.83674 69.89350 1.000 34.26443 432 ASN C N 1
ATOM 10718 C CA . ASN C 1 432 ? 3.72394 6.57113 68.64925 1.000 35.79468 432 ASN C CA 1
ATOM 10719 C C . ASN C 1 432 ? 2.46053 6.03467 67.96268 1.000 35.21233 432 ASN C C 1
ATOM 10720 O O . ASN C 1 432 ? 2.53880 5.18837 67.06585 1.000 34.64675 432 ASN C O 1
ATOM 10725 N N . ASN C 1 433 ? 1.29798 6.55421 68.38192 1.000 37.58254 433 ASN C N 1
ATOM 10726 C CA . ASN C 1 433 ? 0.00127 6.17392 67.80781 1.000 32.21384 433 ASN C CA 1
ATOM 10727 C C . ASN C 1 433 ? -0.07267 6.59463 66.33585 1.000 30.80565 433 ASN C C 1
ATOM 10728 O O . ASN C 1 433 ? 0.07439 7.77723 66.00389 1.000 33.53319 433 ASN C O 1
ATOM 10733 N N . ILE C 1 434 ? -0.29802 5.63069 65.44901 1.000 30.93389 434 ILE C N 1
ATOM 10734 C CA . ILE C 1 434 ? -0.23009 5.88669 64.01531 1.000 36.35695 434 ILE C CA 1
ATOM 10735 C C . ILE C 1 434 ? -1.58025 5.66059 63.33564 1.000 37.11300 434 ILE C C 1
ATOM 10736 O O . ILE C 1 434 ? -1.64543 5.52492 62.11882 1.000 38.93134 434 ILE C O 1
ATOM 10741 N N . CYS C 1 435 ? -2.65135 5.63526 64.13591 1.000 33.88774 435 CYS C N 1
ATOM 10742 C CA . CYS C 1 435 ? -4.01505 5.44700 63.65144 1.000 33.26492 435 CYS C CA 1
ATOM 10743 C C . CYS C 1 435 ? -4.34688 6.35063 62.46521 1.000 40.93719 435 CYS C C 1
ATOM 10744 O O . CYS C 1 435 ? -4.92201 5.89655 61.46629 1.000 41.58088 435 CYS C O 1
ATOM 10747 N N . GLU C 1 436 ? -4.02327 7.64452 62.56819 1.000 39.66898 436 GLU C N 1
ATOM 10748 C CA . GLU C 1 436 ? -4.34091 8.57011 61.48239 1.000 40.47548 436 GLU C CA 1
ATOM 10749 C C . GLU C 1 436 ? -3.40532 8.39978 60.29051 1.000 46.08806 436 GLU C C 1
ATOM 10750 O O . GLU C 1 436 ? -3.80293 8.64707 59.14731 1.000 44.02814 436 GLU C O 1
ATOM 10756 N N . ASN C 1 437 ? -2.16715 7.98121 60.52947 1.000 44.27253 437 ASN C N 1
ATOM 10757 C CA . ASN C 1 437 ? -1.24193 7.80815 59.42749 1.000 39.71447 437 ASN C CA 1
ATOM 10758 C C . ASN C 1 437 ? -1.58069 6.59315 58.58614 1.000 41.21962 437 ASN C C 1
ATOM 10759 O O . ASN C 1 437 ? -1.24901 6.57121 57.39531 1.000 41.39921 437 ASN C O 1
ATOM 10764 N N . MET C 1 438 ? -2.25155 5.59445 59.15842 1.000 43.38293 438 MET C N 1
ATOM 10765 C CA . MET C 1 438 ? -2.57166 4.35690 58.44769 1.000 39.29889 438 MET C CA 1
ATOM 10766 C C . MET C 1 438 ? -4.04925 4.03586 58.60540 1.000 39.37001 438 MET C C 1
ATOM 10767 O O . MET C 1 438 ? -4.42150 3.09259 59.31447 1.000 39.05831 438 MET C O 1
ATOM 10772 N N . PRO C 1 439 ? -4.92215 4.80014 57.93389 1.000 41.31308 439 PRO C N 1
ATOM 10773 C CA . PRO C 1 439 ? -6.37285 4.58051 58.09157 1.000 34.08166 439 PRO C CA 1
ATOM 10774 C C . PRO C 1 439 ? -6.82175 3.17373 57.75708 1.000 36.83050 439 PRO C C 1
ATOM 10775 O O . PRO C 1 439 ? -7.67828 2.62439 58.46170 1.000 41.49960 439 PRO C O 1
ATOM 10779 N N . GLU C 1 440 ? -6.28717 2.57871 56.68636 1.000 36.87208 440 GLU C N 1
ATOM 10780 C CA . GLU C 1 440 ? -6.75984 1.26156 56.26547 1.000 36.19837 440 GLU C CA 1
ATOM 10781 C C . GLU C 1 440 ? -6.35125 0.19300 57.25711 1.000 35.35152 440 GLU C C 1
ATOM 10782 O O . GLU C 1 440 ? -7.16072 -0.67136 57.61486 1.000 38.56232 440 GLU C O 1
ATOM 10788 N N . MET C 1 441 ? -5.09506 0.22838 57.70214 1.000 33.19724 441 MET C N 1
ATOM 10789 C CA . MET C 1 441 ? -4.64923 -0.71794 58.71617 1.000 36.31925 441 MET C CA 1
ATOM 10790 C C . MET C 1 441 ? -5.51896 -0.62501 59.95829 1.000 33.40302 441 MET C C 1
ATOM 10791 O O . MET C 1 441 ? -5.94339 -1.64668 60.50533 1.000 36.77241 441 MET C O 1
ATOM 10796 N N . ALA C 1 442 ? -5.80111 0.60103 60.41106 1.000 32.81986 442 ALA C N 1
ATOM 10797 C CA . ALA C 1 442 ? -6.63332 0.78494 61.59563 1.000 34.12397 442 ALA C CA 1
ATOM 10798 C C . ALA C 1 442 ? -8.01792 0.20528 61.37043 1.000 33.60859 442 ALA C C 1
ATOM 10799 O O . ALA C 1 442 ? -8.51602 -0.57870 62.18359 1.000 33.70344 442 ALA C O 1
ATOM 10801 N N . ALA C 1 443 ? -8.64261 0.56297 60.25151 1.000 36.68120 443 ALA C N 1
ATOM 10802 C CA . ALA C 1 443 ? -9.98529 0.07578 59.96349 1.000 35.37905 443 ALA C CA 1
ATOM 10803 C C . ALA C 1 443 ? -10.00540 -1.44099 59.89760 1.000 33.00427 443 ALA C C 1
ATOM 10804 O O . ALA C 1 443 ? -10.88756 -2.09116 60.46151 1.000 37.53019 443 ALA C O 1
ATOM 10806 N N . ARG C 1 444 ? -9.03290 -2.02033 59.21173 1.000 34.00675 444 ARG C N 1
ATOM 10807 C CA . ARG C 1 444 ? -9.01498 -3.46334 59.02737 1.000 34.54457 444 ARG C CA 1
ATOM 10808 C C . ARG C 1 444 ? -8.89513 -4.17315 60.37209 1.000 36.99437 444 ARG C C 1
ATOM 10809 O O . ARG C 1 444 ? -9.62364 -5.13293 60.65248 1.000 34.49836 444 ARG C O 1
ATOM 10817 N N . LEU C 1 445 ? -8.00597 -3.67300 61.23957 1.000 36.84749 445 LEU C N 1
ATOM 10818 C CA . LEU C 1 445 ? -7.80399 -4.28072 62.54606 1.000 32.95632 445 LEU C CA 1
ATOM 10819 C C . LEU C 1 445 ? -8.98337 -4.03102 63.46868 1.000 35.43541 445 LEU C C 1
ATOM 10820 O O . LEU C 1 445 ? -9.29208 -4.87436 64.32108 1.000 36.55344 445 LEU C O 1
ATOM 10825 N N . ARG C 1 446 ? -9.66148 -2.89355 63.29858 1.000 35.49238 446 ARG C N 1
ATOM 10826 C CA . ARG C 1 446 ? -10.81447 -2.57109 64.12755 1.000 31.88236 446 ARG C CA 1
ATOM 10827 C C . ARG C 1 446 ? -12.01406 -3.43155 63.75960 1.000 33.14360 446 ARG C C 1
ATOM 10828 O O . ARG C 1 446 ? -12.71635 -3.94212 64.64044 1.000 32.09828 446 ARG C O 1
ATOM 10836 N N . MET C 1 447 ? -12.26554 -3.61060 62.46463 1.000 33.21444 447 MET C N 1
ATOM 10837 C CA . MET C 1 447 ? -13.34804 -4.49763 62.05751 1.000 29.53471 447 MET C CA 1
ATOM 10838 C C . MET C 1 447 ? -13.08182 -5.92534 62.51895 1.000 33.35436 447 MET C C 1
ATOM 10839 O O . MET C 1 447 ? -14.00656 -6.63480 62.92728 1.000 33.55351 447 MET C O 1
ATOM 10844 N N . LEU C 1 448 ? -11.81664 -6.35658 62.46419 1.000 32.07132 448 LEU C N 1
ATOM 10845 C CA . LEU C 1 448 ? -11.43899 -7.68840 62.92679 1.000 28.84596 448 LEU C CA 1
ATOM 10846 C C . LEU C 1 448 ? -11.65106 -7.83885 64.42865 1.000 33.76193 448 LEU C C 1
ATOM 10847 O O . LEU C 1 448 ? -12.11100 -8.88542 64.90582 1.000 27.02120 448 LEU C O 1
ATOM 10852 N N . LEU C 1 449 ? -11.30509 -6.80545 65.19677 1.000 34.84253 449 LEU C N 1
ATOM 10853 C CA . LEU C 1 449 ? -11.60614 -6.83380 66.61937 1.000 29.93655 449 LEU C CA 1
ATOM 10854 C C . LEU C 1 449 ? -13.11625 -6.93732 66.85236 1.000 31.21883 449 LEU C C 1
ATOM 10855 O O . LEU C 1 449 ? -13.57812 -7.78651 67.62777 1.000 28.54458 449 LEU C O 1
ATOM 10860 N N . HIS C 1 450 ? -13.90315 -6.10798 66.14764 1.000 25.51816 450 HIS C N 1
ATOM 10861 C CA . HIS C 1 450 ? -15.35303 -6.08457 66.34847 1.000 27.33954 450 HIS C CA 1
ATOM 10862 C C . HIS C 1 450 ? -16.01477 -7.40454 65.96760 1.000 26.65529 450 HIS C C 1
ATOM 10863 O O . HIS C 1 450 ? -16.96735 -7.83258 66.62246 1.000 27.56117 450 HIS C O 1
ATOM 10870 N N . GLY C 1 451 ? -15.53869 -8.05325 64.90278 1.000 27.78730 451 GLY C N 1
ATOM 10871 C CA . GLY C 1 451 ? -16.09610 -9.33777 64.51951 1.000 24.55539 451 GLY C CA 1
ATOM 10872 C C . GLY C 1 451 ? -15.82223 -10.42797 65.53726 1.000 31.71209 451 GLY C C 1
ATOM 10873 O O . GLY C 1 451 ? -16.71745 -11.20880 65.87667 1.000 33.46997 451 GLY C O 1
ATOM 10874 N N . TRP C 1 452 ? -14.56947 -10.52830 66.00289 1.000 27.56970 452 TRP C N 1
ATOM 10875 C CA . TRP C 1 452 ? -14.25431 -11.45783 67.08409 1.000 27.31861 452 TRP C CA 1
ATOM 10876 C C . TRP C 1 452 ? -15.07508 -11.14840 68.34243 1.000 31.81913 452 TRP C C 1
ATOM 10877 O O . TRP C 1 452 ? -15.55584 -12.06594 69.02084 1.000 26.45949 452 TRP C O 1
ATOM 10888 N N . GLN C 1 453 ? -15.26765 -9.85928 68.65888 1.000 31.07758 453 GLN C N 1
ATOM 10889 C CA . GLN C 1 453 ? -16.09110 -9.50369 69.81294 1.000 28.25064 453 GLN C CA 1
ATOM 10890 C C . GLN C 1 453 ? -17.50820 -10.03928 69.67707 1.000 37.14913 453 GLN C C 1
ATOM 10891 O O . GLN C 1 453 ? -18.06543 -10.57469 70.64417 1.000 37.83871 453 GLN C O 1
ATOM 10897 N N . ARG C 1 454 ? -18.11065 -9.90751 68.48513 1.000 34.26226 454 ARG C N 1
ATOM 10898 C CA . ARG C 1 454 ? -19.46676 -10.41392 68.28157 1.000 29.91415 454 ARG C CA 1
ATOM 10899 C C . ARG C 1 454 ? -19.51953 -11.92800 68.43257 1.000 32.56620 454 ARG C C 1
ATOM 10900 O O . ARG C 1 454 ? -20.47049 -12.46198 69.01267 1.000 32.72597 454 ARG C O 1
ATOM 10908 N N . GLU C 1 455 ? -18.49041 -12.63392 67.94011 1.000 32.83654 455 GLU C N 1
ATOM 10909 C CA . GLU C 1 455 ? -18.49386 -14.09582 67.96058 1.000 31.38847 455 GLU C CA 1
ATOM 10910 C C . GLU C 1 455 ? -18.30460 -14.64473 69.36889 1.000 32.40614 455 GLU C C 1
ATOM 10911 O O . GLU C 1 455 ? -18.82256 -15.71808 69.69080 1.000 30.34902 455 GLU C O 1
ATOM 10917 N N . VAL C 1 456 ? -17.55243 -13.94327 70.21636 1.000 32.71584 456 VAL C N 1
ATOM 10918 C CA . VAL C 1 456 ? -17.41648 -14.39725 71.59237 1.000 34.50307 456 VAL C CA 1
ATOM 10919 C C . VAL C 1 456 ? -18.52148 -13.85067 72.48283 1.000 32.79416 456 VAL C C 1
ATOM 10920 O O . VAL C 1 456 ? -18.61679 -14.27465 73.64336 1.000 36.20701 456 VAL C O 1
ATOM 10924 N N . CYS C 1 457 ? -19.36700 -12.93995 71.97580 1.000 34.02917 457 CYS C N 1
ATOM 10925 C CA . CYS C 1 457 ? -20.38965 -12.25061 72.77792 1.000 31.63623 457 CYS C CA 1
ATOM 10926 C C . CYS C 1 457 ? -19.75116 -11.47796 73.93580 1.000 30.82454 457 CYS C C 1
ATOM 10927 O O . CYS C 1 457 ? -20.05108 -11.68517 75.10931 1.000 31.26335 457 CYS C O 1
ATOM 10930 N N . ALA C 1 458 ? -18.84993 -10.58075 73.58613 1.000 31.09954 458 ALA C N 1
ATOM 10931 C CA . ALA C 1 458 ? -18.24910 -9.72344 74.58763 1.000 32.48086 458 ALA C CA 1
ATOM 10932 C C . ALA C 1 458 ? -19.26997 -8.71033 75.11373 1.000 34.88729 458 ALA C C 1
ATOM 10933 O O . ALA C 1 458 ? -20.12503 -8.22300 74.37530 1.000 31.48501 458 ALA C O 1
ATOM 10935 N N . ARG C 1 459 ? -19.17896 -8.39664 76.40144 1.000 34.84158 459 ARG C N 1
ATOM 10936 C CA . ARG C 1 459 ? -20.04769 -7.41473 77.03391 1.000 35.08246 459 ARG C CA 1
ATOM 10937 C C . ARG C 1 459 ? -19.34209 -6.06866 77.11134 1.000 37.62118 459 ARG C C 1
ATOM 10938 O O . ARG C 1 459 ? -18.13778 -5.99923 77.38311 1.000 37.40345 459 ARG C O 1
ATOM 10946 N N . PHE C 1 460 ? -20.10716 -4.99259 76.89352 1.000 38.92135 460 PHE C N 1
ATOM 10947 C CA . PHE C 1 460 ? -19.51733 -3.66626 76.95528 1.000 37.08332 460 PHE C CA 1
ATOM 10948 C C . PHE C 1 460 ? -19.97893 -2.92253 78.20415 1.000 40.93825 460 PHE C C 1
ATOM 10949 O O . PHE C 1 460 ? -21.11205 -3.10836 78.66050 1.000 35.98471 460 PHE C O 1
ATOM 10957 N N . PRO C 1 461 ? -19.10642 -2.12877 78.81542 1.000 43.18107 461 PRO C N 1
ATOM 10958 C CA . PRO C 1 461 ? -19.50246 -1.42355 80.03733 1.000 41.14564 461 PRO C CA 1
ATOM 10959 C C . PRO C 1 461 ? -20.53394 -0.35213 79.71567 1.000 41.80213 461 PRO C C 1
ATOM 10960 O O . PRO C 1 461 ? -20.49518 0.27289 78.65275 1.000 36.67958 461 PRO C O 1
ATOM 10964 N N . GLU C 1 462 ? -21.47360 -0.15012 80.63789 1.000 48.17174 462 GLU C N 1
ATOM 10965 C CA . GLU C 1 462 ? -22.49945 0.86016 80.41936 1.000 44.36540 462 GLU C CA 1
ATOM 10966 C C . GLU C 1 462 ? -22.00515 2.24061 80.86048 1.000 43.49873 462 GLU C C 1
ATOM 10967 O O . GLU C 1 462 ? -21.02437 2.37565 81.60313 1.000 40.90632 462 GLU C O 1
ATOM 10973 N N . VAL C 1 463 ? -22.67789 3.27930 80.35539 1.000 45.82010 463 VAL C N 1
ATOM 10974 C CA . VAL C 1 463 ? -22.37780 4.64781 80.77142 1.000 43.23271 463 VAL C CA 1
ATOM 10975 C C . VAL C 1 463 ? -22.80779 4.84800 82.21713 1.000 44.18408 463 VAL C C 1
ATOM 10976 O O . VAL C 1 463 ? -23.91085 4.44985 82.61735 1.000 43.19176 463 VAL C O 1
ATOM 10980 N N . ASN C 1 464 ? -21.94151 5.47181 83.00683 1.000 41.56283 464 ASN C N 1
ATOM 10981 C CA . ASN C 1 464 ? -22.26369 5.77716 84.39604 1.000 47.03404 464 ASN C CA 1
ATOM 10982 C C . ASN C 1 464 ? -23.05096 7.07206 84.41223 1.000 45.69207 464 ASN C C 1
ATOM 10983 O O . ASN C 1 464 ? -22.50645 8.13503 84.11236 1.000 49.16515 464 ASN C O 1
ATOM 10988 N N . GLU C 1 465 ? -24.32566 6.98926 84.78281 1.000 48.77741 465 GLU C N 1
ATOM 10989 C CA . GLU C 1 465 ? -25.19951 8.15173 84.69237 1.000 50.74386 465 GLU C CA 1
ATOM 10990 C C . GLU C 1 465 ? -25.05082 9.11376 85.86712 1.000 44.16549 465 GLU C C 1
ATOM 10991 O O . GLU C 1 465 ? -25.39047 10.29242 85.72926 1.000 50.17038 465 GLU C O 1
ATOM 10997 N N . ALA C 1 466 ? -24.54271 8.64653 87.00332 1.000 46.96804 466 ALA C N 1
ATOM 10998 C CA . ALA C 1 466 ? -24.20680 9.48316 88.15158 1.000 46.95539 466 ALA C CA 1
ATOM 10999 C C . ALA C 1 466 ? -22.81294 10.13692 88.04369 1.000 51.52275 466 ALA C C 1
ATOM 11000 O O . ALA C 1 466 ? -22.32166 10.72364 89.02190 1.000 42.10475 466 ALA C O 1
ATOM 11002 N N . TYR C 1 467 ? -22.15605 10.03909 86.89577 1.000 48.47893 467 TYR C N 1
ATOM 11003 C CA . TYR C 1 467 ? -20.86639 10.66852 86.74378 1.000 46.99367 467 TYR C CA 1
ATOM 11004 C C . TYR C 1 467 ? -21.08157 12.16388 86.61517 1.000 45.98361 467 TYR C C 1
ATOM 11005 O O . TYR C 1 467 ? -21.13011 12.86982 87.61429 1.000 58.02180 467 TYR C O 1
ATOM 11014 N N . PRO D 1 5 ? 1.12813 17.09361 66.44109 1.000 28.00677 5 PRO D N 1
ATOM 11015 C CA . PRO D 1 5 ? 1.62778 18.45152 66.77663 1.000 38.12971 5 PRO D CA 1
ATOM 11016 C C . PRO D 1 5 ? 0.88562 19.05922 67.93760 1.000 35.41210 5 PRO D C 1
ATOM 11017 O O . PRO D 1 5 ? -0.32249 19.24249 67.83082 1.000 33.99959 5 PRO D O 1
ATOM 11021 N N . ASN D 1 6 ? 1.58943 19.34508 69.02850 1.000 35.74315 6 ASN D N 1
ATOM 11022 C CA . ASN D 1 6 ? 0.98344 20.02053 70.16073 1.000 37.34761 6 ASN D CA 1
ATOM 11023 C C . ASN D 1 6 ? 0.82479 21.51223 69.87256 1.000 38.53619 6 ASN D C 1
ATOM 11024 O O . ASN D 1 6 ? 1.55974 22.10283 69.07241 1.000 35.98726 6 ASN D O 1
ATOM 11029 N N . PHE D 1 7 ? -0.13090 22.12535 70.56831 1.000 34.42059 7 PHE D N 1
ATOM 11030 C CA . PHE D 1 7 ? -0.38518 23.55596 70.48117 1.000 32.05321 7 PHE D CA 1
ATOM 11031 C C . PHE D 1 7 ? -0.25758 24.16912 71.86489 1.000 32.92160 7 PHE D C 1
ATOM 11032 O O . PHE D 1 7 ? -0.98731 23.78886 72.78128 1.000 36.95059 7 PHE D O 1
ATOM 11040 N N . LEU D 1 8 ? 0.66077 25.11734 72.01339 1.000 36.79878 8 LEU D N 1
ATOM 11041 C CA . LEU D 1 8 ? 0.79320 25.91097 73.23074 1.000 33.49185 8 LEU D CA 1
ATOM 11042 C C . LEU D 1 8 ? 0.48878 27.36247 72.86491 1.000 33.37861 8 LEU D C 1
ATOM 11043 O O . LEU D 1 8 ? 1.27259 28.01577 72.16510 1.000 37.15680 8 LEU D O 1
ATOM 11048 N N . PHE D 1 9 ? -0.64621 27.86063 73.31986 1.000 30.83536 9 PHE D N 1
ATOM 11049 C CA . PHE D 1 9 ? -1.14656 29.16765 72.91966 1.000 30.72076 9 PHE D CA 1
ATOM 11050 C C . PHE D 1 9 ? -1.05743 30.08282 74.12932 1.000 32.55182 9 PHE D C 1
ATOM 11051 O O . PHE D 1 9 ? -1.90834 30.02962 75.01832 1.000 34.11112 9 PHE D O 1
ATOM 11059 N N . ILE D 1 10 ? -0.01622 30.90774 74.16650 1.000 35.15400 10 ILE D N 1
ATOM 11060 C CA . ILE D 1 10 ? 0.21272 31.82927 75.27110 1.000 32.58644 10 ILE D CA 1
ATOM 11061 C C . ILE D 1 10 ? -0.52943 33.11930 74.95656 1.000 30.08674 10 ILE D C 1
ATOM 11062 O O . ILE D 1 10 ? -0.14590 33.86547 74.05531 1.000 32.96040 10 ILE D O 1
ATOM 11067 N N . PHE D 1 11 ? -1.59223 33.37283 75.70529 1.000 33.10820 11 PHE D N 1
ATOM 11068 C CA . PHE D 1 11 ? -2.53202 34.46546 75.47946 1.000 33.50832 11 PHE D CA 1
ATOM 11069 C C . PHE D 1 11 ? -2.35992 35.48032 76.60801 1.000 30.24088 11 PHE D C 1
ATOM 11070 O O . PHE D 1 11 ? -2.85663 35.27724 77.71807 1.000 37.93636 11 PHE D O 1
ATOM 11078 N N . MET D 1 12 ? -1.69194 36.58254 76.31887 1.000 29.15085 12 MET D N 1
ATOM 11079 C CA . MET D 1 12 ? -1.55438 37.64928 77.29418 1.000 32.85005 12 MET D CA 1
ATOM 11080 C C . MET D 1 12 ? -2.81608 38.51143 77.36351 1.000 31.63899 12 MET D C 1
ATOM 11081 O O . MET D 1 12 ? -3.60144 38.60395 76.41634 1.000 31.97832 12 MET D O 1
ATOM 11086 N N . ASP D 1 13 ? -2.98648 39.16359 78.51138 1.000 32.67866 13 ASP D N 1
ATOM 11087 C CA . ASP D 1 13 ? -4.08272 40.09007 78.74257 1.000 31.67769 13 ASP D CA 1
ATOM 11088 C C . ASP D 1 13 ? -3.55053 41.50764 78.62341 1.000 32.93460 13 ASP D C 1
ATOM 11089 O O . ASP D 1 13 ? -2.64503 41.89625 79.37232 1.000 33.05779 13 ASP D O 1
ATOM 11094 N N . ASP D 1 14 ? -4.10097 42.25916 77.66103 1.000 33.80873 14 ASP D N 1
ATOM 11095 C CA . ASP D 1 14 ? -3.90505 43.70161 77.53924 1.000 31.70503 14 ASP D CA 1
ATOM 11096 C C . ASP D 1 14 ? -2.46685 44.06384 77.19903 1.000 31.75205 14 ASP D C 1
ATOM 11097 O O . ASP D 1 14 ? -2.02182 45.17700 77.47398 1.000 36.44842 14 ASP D O 1
ATOM 11102 N N . MET D 1 15 ? -1.72052 43.14845 76.59353 1.000 30.22136 15 MET D N 1
ATOM 11103 C CA . MET D 1 15 ? -0.32389 43.41299 76.26433 1.000 32.51396 15 MET D CA 1
ATOM 11104 C C . MET D 1 15 ? -0.25052 44.15572 74.93050 1.000 30.51150 15 MET D C 1
ATOM 11105 O O . MET D 1 15 ? -0.63685 43.62327 73.88823 1.000 33.20884 15 MET D O 1
ATOM 11110 N N . GLY D 1 16 ? 0.23805 45.38503 74.96052 1.000 29.51687 16 GLY D N 1
ATOM 11111 C CA . GLY D 1 16 ? 0.30974 46.17658 73.75380 1.000 27.81243 16 GLY D CA 1
ATOM 11112 C C . GLY D 1 16 ? 1.35185 45.68104 72.77059 1.000 34.71779 16 GLY D C 1
ATOM 11113 O O . GLY D 1 16 ? 2.19195 44.82127 73.06806 1.000 34.78755 16 GLY D O 1
ATOM 11114 N N . TRP D 1 17 ? 1.30324 46.27249 71.56672 1.000 29.74870 17 TRP D N 1
ATOM 11115 C CA . TRP D 1 17 ? 2.10284 45.75789 70.46119 1.000 28.41284 17 TRP D CA 1
ATOM 11116 C C . TRP D 1 17 ? 3.57345 46.07197 70.63170 1.000 28.88919 17 TRP D C 1
ATOM 11117 O O . TRP D 1 17 ? 4.41009 45.34067 70.11075 1.000 32.06759 17 TRP D O 1
ATOM 11128 N N . ARG D 1 18 ? 3.91111 47.14520 71.34873 1.000 34.86272 18 ARG D N 1
ATOM 11129 C CA . ARG D 1 18 ? 5.29532 47.50168 71.64178 1.000 32.21933 18 ARG D CA 1
ATOM 11130 C C . ARG D 1 18 ? 5.68132 47.15976 73.07729 1.000 34.75553 18 ARG D C 1
ATOM 11131 O O . ARG D 1 18 ? 6.50215 47.86264 73.67234 1.000 34.79143 18 ARG D O 1
ATOM 11139 N N . ASP D 1 19 ? 5.07887 46.12836 73.67224 1.000 30.11994 19 ASP D N 1
ATOM 11140 C CA . ASP D 1 19 ? 5.35003 45.80950 75.07170 1.000 35.63483 19 ASP D CA 1
ATOM 11141 C C . ASP D 1 19 ? 6.40899 44.72814 75.22378 1.000 36.22005 19 ASP D C 1
ATOM 11142 O O . ASP D 1 19 ? 6.66953 44.28042 76.34242 1.000 38.36818 19 ASP D O 1
ATOM 11147 N N . LEU D 1 20 ? 7.01523 44.29758 74.12662 1.000 31.64950 20 LEU D N 1
ATOM 11148 C CA . LEU D 1 20 ? 8.10514 43.34082 74.14326 1.000 35.91808 20 LEU D CA 1
ATOM 11149 C C . LEU D 1 20 ? 9.34132 44.02790 73.59687 1.000 31.13883 20 LEU D C 1
ATOM 11150 O O . LEU D 1 20 ? 9.23992 44.87171 72.70737 1.000 30.68899 20 LEU D O 1
ATOM 11155 N N . ALA D 1 21 ? 10.50736 43.66985 74.13601 1.000 36.71923 21 ALA D N 1
ATOM 11156 C CA . ALA D 1 21 ? 11.75742 44.16171 73.56744 1.000 35.21366 21 ALA D CA 1
ATOM 11157 C C . ALA D 1 21 ? 11.83653 43.82082 72.08622 1.000 36.43254 21 ALA D C 1
ATOM 11158 O O . ALA D 1 21 ? 12.17743 44.67269 71.26071 1.000 37.77392 21 ALA D O 1
ATOM 11160 N N . CYS D 1 22 ? 11.48131 42.57835 71.73176 1.000 36.10758 22 CYS D N 1
ATOM 11161 C CA . CYS D 1 22 ? 11.58526 42.07650 70.36357 1.000 38.36474 22 CYS D CA 1
ATOM 11162 C C . CYS D 1 22 ? 10.50682 42.60911 69.42600 1.000 36.91184 22 CYS D C 1
ATOM 11163 O O . CYS D 1 22 ? 10.62730 42.41032 68.21446 1.000 36.86325 22 CYS D O 1
ATOM 11166 N N . THR D 1 23 ? 9.45406 43.24542 69.94175 1.000 36.21422 23 THR D N 1
ATOM 11167 C CA . THR D 1 23 ? 8.46181 43.90782 69.10433 1.000 34.38171 23 THR D CA 1
ATOM 11168 C C . THR D 1 23 ? 8.54169 45.42415 69.21124 1.000 32.06063 23 THR D C 1
ATOM 11169 O O . THR D 1 23 ? 7.64480 46.11086 68.71703 1.000 35.17751 23 THR D O 1
ATOM 11173 N N . GLY D 1 24 ? 9.56607 45.96361 69.87211 1.000 31.20313 24 GLY D N 1
ATOM 11174 C CA . GLY D 1 24 ? 9.86754 47.38027 69.74185 1.000 32.51261 24 GLY D CA 1
ATOM 11175 C C . GLY D 1 24 ? 9.87397 48.23090 70.99974 1.000 35.82606 24 GLY D C 1
ATOM 11176 O O . GLY D 1 24 ? 9.92809 49.46098 70.90658 1.000 31.90215 24 GLY D O 1
ATOM 11177 N N . SER D 1 25 ? 9.83212 47.60470 72.17208 1.000 32.19887 25 SER D N 1
ATOM 11178 C CA . SER D 1 25 ? 9.80087 48.35163 73.42091 1.000 35.97698 25 SER D CA 1
ATOM 11179 C C . SER D 1 25 ? 11.09104 49.12817 73.63035 1.000 32.42411 25 SER D C 1
ATOM 11180 O O . SER D 1 25 ? 12.17899 48.65432 73.30640 1.000 36.23202 25 SER D O 1
ATOM 11183 N N . THR D 1 26 ? 10.97009 50.32624 74.18683 1.000 34.81741 26 THR D N 1
ATOM 11184 C CA . THR D 1 26 ? 12.15106 51.13191 74.44980 1.000 35.71359 26 THR D CA 1
ATOM 11185 C C . THR D 1 26 ? 12.62266 51.03757 75.89420 1.000 36.86256 26 THR D C 1
ATOM 11186 O O . THR D 1 26 ? 13.71491 51.52846 76.20435 1.000 40.22248 26 THR D O 1
ATOM 11190 N N . PHE D 1 27 ? 11.84888 50.40117 76.77101 1.000 37.68287 27 PHE D N 1
ATOM 11191 C CA . PHE D 1 27 ? 12.15033 50.32681 78.19576 1.000 36.17236 27 PHE D CA 1
ATOM 11192 C C . PHE D 1 27 ? 12.07302 48.91529 78.75500 1.000 36.58798 27 PHE D C 1
ATOM 11193 O O . PHE D 1 27 ? 12.93539 48.53750 79.55127 1.000 41.86358 27 PHE D O 1
ATOM 11201 N N . TYR D 1 28 ? 11.07088 48.12698 78.36347 1.000 35.61481 28 TYR D N 1
ATOM 11202 C CA . TYR D 1 28 ? 10.85869 46.81512 78.96602 1.000 30.68687 28 TYR D CA 1
ATOM 11203 C C . TYR D 1 28 ? 11.88126 45.81159 78.44733 1.000 32.73177 28 TYR D C 1
ATOM 11204 O O . TYR D 1 28 ? 12.38530 45.92153 77.32478 1.000 32.64033 28 TYR D O 1
ATOM 11213 N N . GLU D 1 29 ? 12.18673 44.82486 79.27998 1.000 31.52318 29 GLU D N 1
ATOM 11214 C CA . GLU D 1 29 ? 13.16476 43.79689 78.95652 1.000 35.94144 29 GLU D CA 1
ATOM 11215 C C . GLU D 1 29 ? 12.49175 42.43544 79.03396 1.000 36.12602 29 GLU D C 1
ATOM 11216 O O . GLU D 1 29 ? 11.85361 42.11277 80.04754 1.000 32.07783 29 GLU D O 1
ATOM 11222 N N . THR D 1 30 ? 12.62596 41.65224 77.95140 1.000 39.69634 30 THR D N 1
ATOM 11223 C CA . THR D 1 30 ? 11.91755 40.37289 77.78931 1.000 43.40764 30 THR D CA 1
ATOM 11224 C C . THR D 1 30 ? 12.85079 39.32908 77.17750 1.000 41.93238 30 THR D C 1
ATOM 11225 O O . THR D 1 30 ? 12.57161 38.77444 76.11095 1.000 37.29958 30 THR D O 1
ATOM 11229 N N . PRO D 1 31 ? 13.95556 39.00404 77.86474 1.000 44.22231 31 PRO D N 1
ATOM 11230 C CA . PRO D 1 31 ? 14.97953 38.11857 77.25672 1.000 43.87689 31 PRO D CA 1
ATOM 11231 C C . PRO D 1 31 ? 14.49239 36.72223 76.86232 1.000 40.34722 31 PRO D C 1
ATOM 11232 O O . PRO D 1 31 ? 14.96685 36.17453 75.86147 1.000 40.04361 31 PRO D O 1
ATOM 11236 N N . ASN D 1 32 ? 13.58270 36.11149 77.62109 1.000 37.81525 32 ASN D N 1
ATOM 11237 C CA . ASN D 1 32 ? 13.13956 34.76424 77.26638 1.000 39.49842 32 ASN D CA 1
ATOM 11238 C C . ASN D 1 32 ? 12.20221 34.78801 76.07073 1.000 38.29491 32 ASN D C 1
ATOM 11239 O O . ASN D 1 32 ? 12.22433 33.87775 75.23393 1.000 34.97003 32 ASN D O 1
ATOM 11244 N N . ILE D 1 33 ? 11.35829 35.81465 75.99661 1.000 36.93952 33 ILE D N 1
ATOM 11245 C CA . ILE D 1 33 ? 10.47284 36.00731 74.85981 1.000 36.10774 33 ILE D CA 1
ATOM 11246 C C . ILE D 1 33 ? 11.26306 36.44066 73.62657 1.000 37.90830 33 ILE D C 1
ATOM 11247 O O . ILE D 1 33 ? 10.95458 36.03080 72.50075 1.000 33.03312 33 ILE D O 1
ATOM 11252 N N . ASP D 1 34 ? 12.28933 37.27907 73.81982 1.000 37.15029 34 ASP D N 1
ATOM 11253 C CA . ASP D 1 34 ? 13.21425 37.60211 72.73897 1.000 36.69581 34 ASP D CA 1
ATOM 11254 C C . ASP D 1 34 ? 13.80805 36.33623 72.12555 1.000 38.09408 34 ASP D C 1
ATOM 11255 O O . ASP D 1 34 ? 13.91621 36.22680 70.90045 1.000 36.48507 34 ASP D O 1
ATOM 11260 N N . ARG D 1 35 ? 14.20924 35.36956 72.96209 1.000 36.50128 35 ARG D N 1
ATOM 11261 C CA . ARG D 1 35 ? 14.74990 34.12545 72.42536 1.000 37.09585 35 ARG D CA 1
ATOM 11262 C C . ARG D 1 35 ? 13.70254 33.40920 71.58830 1.000 34.69771 35 ARG D C 1
ATOM 11263 O O . ARG D 1 35 ? 13.98812 32.93609 70.48272 1.000 33.66394 35 ARG D O 1
ATOM 11271 N N . LEU D 1 36 ? 12.47678 33.33219 72.10175 1.000 32.86161 36 LEU D N 1
ATOM 11272 C CA . LEU D 1 36 ? 11.40852 32.68096 71.36445 1.000 32.32258 36 LEU D CA 1
ATOM 11273 C C . LEU D 1 36 ? 11.21899 33.33620 70.00359 1.000 36.16352 36 LEU D C 1
ATOM 11274 O O . LEU D 1 36 ? 11.11310 32.65060 68.98032 1.000 38.81290 36 LEU D O 1
ATOM 11279 N N . CYS D 1 37 ? 11.22270 34.67056 69.97637 1.000 39.83005 37 CYS D N 1
ATOM 11280 C CA . CYS D 1 37 ? 11.18484 35.42351 68.72790 1.000 32.97497 37 CYS D CA 1
ATOM 11281 C C . CYS D 1 37 ? 12.31020 35.00585 67.78860 1.000 33.12969 37 CYS D C 1
ATOM 11282 O O . CYS D 1 37 ? 12.09662 34.86062 66.58076 1.000 31.43884 37 CYS D O 1
ATOM 11285 N N . ARG D 1 38 ? 13.52259 34.83808 68.32593 1.000 31.45871 38 ARG D N 1
ATOM 11286 C CA . ARG D 1 38 ? 14.65669 34.38654 67.53305 1.000 29.28186 38 ARG D CA 1
ATOM 11287 C C . ARG D 1 38 ? 14.47065 32.96893 67.01147 1.000 29.77990 38 ARG D C 1
ATOM 11288 O O . ARG D 1 38 ? 15.13373 32.58741 66.04509 1.000 24.74204 38 ARG D O 1
ATOM 11296 N N . GLN D 1 39 ? 13.58880 32.18052 67.62139 1.000 31.54370 39 GLN D N 1
ATOM 11297 C CA . GLN D 1 39 ? 13.36603 30.80333 67.19971 1.000 30.24740 39 GLN D CA 1
ATOM 11298 C C . GLN D 1 39 ? 12.14290 30.64188 66.31503 1.000 32.55576 39 GLN D C 1
ATOM 11299 O O . GLN D 1 39 ? 11.79199 29.50973 65.97828 1.000 27.88037 39 GLN D O 1
ATOM 11305 N N . GLY D 1 40 ? 11.48260 31.74276 65.94362 1.000 34.86641 40 GLY D N 1
ATOM 11306 C CA . GLY D 1 40 ? 10.24448 31.67915 65.19209 1.000 32.74039 40 GLY D CA 1
ATOM 11307 C C . GLY D 1 40 ? 10.02080 32.86505 64.27280 1.000 30.45288 40 GLY D C 1
ATOM 11308 O O . GLY D 1 40 ? 10.96719 33.57072 63.91773 1.000 29.95464 40 GLY D O 1
ATOM 11309 N N . MET D 1 41 ? 8.76639 33.07359 63.88222 1.000 27.14090 41 MET D N 1
ATOM 11310 C CA . MET D 1 41 ? 8.34080 34.16956 63.02671 1.000 28.05948 41 MET D CA 1
ATOM 11311 C C . MET D 1 41 ? 7.59235 35.21771 63.85049 1.000 30.78452 41 MET D C 1
ATOM 11312 O O . MET D 1 41 ? 6.68384 34.87933 64.61257 1.000 26.30777 41 MET D O 1
ATOM 11317 N N . VAL D 1 42 ? 7.93937 36.49292 63.67245 1.000 28.60460 42 VAL D N 1
ATOM 11318 C CA . VAL D 1 42 ? 7.17391 37.56207 64.29533 1.000 27.89829 42 VAL D CA 1
ATOM 11319 C C . VAL D 1 42 ? 6.36138 38.27794 63.21430 1.000 33.02857 42 VAL D C 1
ATOM 11320 O O . VAL D 1 42 ? 6.78341 38.39070 62.05423 1.000 31.10281 42 VAL D O 1
ATOM 11324 N N . PHE D 1 43 ? 5.17723 38.75231 63.59735 1.000 29.84220 43 PHE D N 1
ATOM 11325 C CA . PHE D 1 43 ? 4.24726 39.40038 62.68390 1.000 30.21911 43 PHE D CA 1
ATOM 11326 C C . PHE D 1 43 ? 4.14904 40.89071 63.00319 1.000 30.14472 43 PHE D C 1
ATOM 11327 O O . PHE D 1 43 ? 3.66589 41.27320 64.07291 1.000 33.85397 43 PHE D O 1
ATOM 11335 N N . ALA D 1 44 ? 4.58082 41.72477 62.05545 1.000 29.33899 44 ALA D N 1
ATOM 11336 C CA . ALA D 1 44 ? 4.58442 43.17188 62.23110 1.000 31.64722 44 ALA D CA 1
ATOM 11337 C C . ALA D 1 44 ? 3.18923 43.77625 62.20038 1.000 32.58584 44 ALA D C 1
ATOM 11338 O O . ALA D 1 44 ? 2.98646 44.84778 62.78192 1.000 32.14072 44 ALA D O 1
ATOM 11340 N N . ASN D 1 45 ? 2.23327 43.13090 61.52532 1.000 32.11764 45 ASN D N 1
ATOM 11341 C CA . ASN D 1 45 ? 0.90436 43.70966 61.35039 1.000 29.08678 45 ASN D CA 1
ATOM 11342 C C . ASN D 1 45 ? -0.11447 42.74764 61.91258 1.000 26.22605 45 ASN D C 1
ATOM 11343 O O . ASN D 1 45 ? -1.00921 42.25011 61.21259 1.000 31.71433 45 ASN D O 1
ATOM 11348 N N . SER D 1 46 ? 0.04880 42.49826 63.19639 1.000 21.94235 46 SER D N 1
ATOM 11349 C CA . SER D 1 46 ? -0.74820 41.55764 63.95850 1.000 25.54706 46 SER D CA 1
ATOM 11350 C C . SER D 1 46 ? -1.84150 42.30544 64.71501 1.000 30.16488 46 SER D C 1
ATOM 11351 O O . SER D 1 46 ? -1.56098 43.25763 65.45772 1.000 31.98857 46 SER D O 1
ATOM 11354 N N . TYR D 1 47 ? -3.08030 41.87255 64.52885 1.000 25.86399 47 TYR D N 1
ATOM 11355 C CA . TYR D 1 47 ? -4.23688 42.53727 65.10486 1.000 28.58864 47 TYR D CA 1
ATOM 11356 C C . TYR D 1 47 ? -5.03325 41.58525 65.99338 1.000 34.46973 47 TYR D C 1
ATOM 11357 O O . TYR D 1 47 ? -5.08230 40.37274 65.75787 1.000 33.17509 47 TYR D O 1
ATOM 11366 N N . ALA D 1 48 ? -5.65906 42.15061 67.01575 1.000 28.88896 48 ALA D N 1
ATOM 11367 C CA . ALA D 1 48 ? -6.79106 41.52015 67.67223 1.000 28.59162 48 ALA D CA 1
ATOM 11368 C C . ALA D 1 48 ? -8.08187 41.95454 66.97165 1.000 29.73414 48 ALA D C 1
ATOM 11369 O O . ALA D 1 48 ? -8.14272 43.03014 66.36359 1.000 24.17777 48 ALA D O 1
ATOM 11371 N N . SER D 1 49 ? -9.12058 41.10860 67.05929 1.000 30.59077 49 SER D N 1
ATOM 11372 C CA . SER D 1 49 ? -10.38036 41.37799 66.36449 1.000 28.14938 49 SER D CA 1
ATOM 11373 C C . SER D 1 49 ? -11.32225 42.30157 67.13503 1.000 32.91241 49 SER D C 1
ATOM 11374 O O . SER D 1 49 ? -12.40918 42.61582 66.62523 1.000 29.28513 49 SER D O 1
ATOM 11377 N N . CYS D 1 50 ? -10.92485 42.76525 68.32189 1.000 38.08458 50 CYS D N 1
ATOM 11378 C CA . CYS D 1 50 ? -11.68164 43.72816 69.11885 1.000 31.41382 50 CYS D CA 1
ATOM 11379 C C . CYS D 1 50 ? -10.70851 44.50556 70.00591 1.000 29.99598 50 CYS D C 1
ATOM 11380 O O . CYS D 1 50 ? -9.64290 43.97892 70.35278 1.000 30.58351 50 CYS D O 1
ATOM 11383 N N . PRO D 1 51 ? -11.02485 45.75063 70.37694 1.000 29.71272 51 PRO D N 1
ATOM 11384 C CA . PRO D 1 51 ? -10.13971 46.48922 71.29529 1.000 32.25709 51 PRO D CA 1
ATOM 11385 C C . PRO D 1 51 ? -10.31658 46.20187 72.78505 1.000 35.65835 51 PRO D C 1
ATOM 11386 O O . PRO D 1 51 ? -9.65096 46.87160 73.58709 1.000 38.03308 51 PRO D O 1
ATOM 11390 N N . VAL D 1 52 ? -11.17058 45.26128 73.20842 1.000 28.42497 52 VAL D N 1
ATOM 11391 C CA . VAL D 1 52 ? -11.26819 44.85967 74.61272 1.000 30.65596 52 VAL D CA 1
ATOM 11392 C C . VAL D 1 52 ? -11.35583 43.33624 74.70801 1.000 35.02484 52 VAL D C 1
ATOM 11393 O O . VAL D 1 52 ? -11.28889 42.62142 73.70665 1.000 34.01633 52 VAL D O 1
ATOM 11397 N N . CYS D 1 53 ? -11.53571 42.83902 75.93947 1.000 39.74980 53 CYS D N 1
ATOM 11398 C CA . CYS D 1 53 ? -11.19935 41.46280 76.31819 1.000 35.47352 53 CYS D CA 1
ATOM 11399 C C . CYS D 1 53 ? -12.10341 40.38485 75.70987 1.000 34.94887 53 CYS D C 1
ATOM 11400 O O . CYS D 1 53 ? -11.72145 39.78184 74.70223 1.000 33.81528 53 CYS D O 1
ATOM 11403 N N . SER D 1 54 ? -13.27810 40.12774 76.29645 1.000 29.21717 54 SER D N 1
ATOM 11404 C CA . SER D 1 54 ? -14.07255 38.94492 75.94019 1.000 32.21616 54 SER D CA 1
ATOM 11405 C C . SER D 1 54 ? -14.34343 38.73447 74.44712 1.000 36.32779 54 SER D C 1
ATOM 11406 O O . SER D 1 54 ? -14.31911 37.57050 74.01160 1.000 32.51360 54 SER D O 1
ATOM 11409 N N . PRO D 1 55 ? -14.65774 39.75358 73.63384 1.000 32.62182 55 PRO D N 1
ATOM 11410 C CA . PRO D 1 55 ? -14.92666 39.46817 72.20945 1.000 32.88056 55 PRO D CA 1
ATOM 11411 C C . PRO D 1 55 ? -13.74069 38.85521 71.47108 1.000 32.40374 55 PRO D C 1
ATOM 11412 O O . PRO D 1 55 ? -13.92110 37.89590 70.70565 1.000 31.89000 55 PRO D O 1
ATOM 11416 N N . SER D 1 56 ? -12.52958 39.39170 71.66874 1.000 31.22466 56 SER D N 1
ATOM 11417 C CA . SER D 1 56 ? -11.34191 38.80605 71.04002 1.000 30.62442 56 SER D CA 1
ATOM 11418 C C . SER D 1 56 ? -11.10605 37.38482 71.52465 1.000 33.00584 56 SER D C 1
ATOM 11419 O O . SER D 1 56 ? -10.62492 36.53626 70.76145 1.000 34.32340 56 SER D O 1
ATOM 11422 N N . ARG D 1 57 ? -11.40583 37.10916 72.80237 1.000 31.47117 57 ARG D N 1
ATOM 11423 C CA . ARG D 1 57 ? -11.22671 35.74972 73.30287 1.000 34.43489 57 ARG D CA 1
ATOM 11424 C C . ARG D 1 57 ? -12.29453 34.81688 72.73360 1.000 35.43217 57 ARG D C 1
ATOM 11425 O O . ARG D 1 57 ? -11.99780 33.66353 72.39826 1.000 33.68550 57 ARG D O 1
ATOM 11433 N N . ALA D 1 58 ? -13.52601 35.31335 72.56151 1.000 32.16898 58 ALA D N 1
ATOM 11434 C CA . ALA D 1 58 ? -14.55568 34.52412 71.89283 1.000 32.29021 58 ALA D CA 1
ATOM 11435 C C . ALA D 1 58 ? -14.21394 34.32031 70.42755 1.000 32.75605 58 ALA D C 1
ATOM 11436 O O . ALA D 1 58 ? -14.48210 33.25980 69.85684 1.000 32.26212 58 ALA D O 1
ATOM 11438 N N . SER D 1 59 ? -13.64190 35.34057 69.79838 1.000 30.64621 59 SER D N 1
ATOM 11439 C CA . SER D 1 59 ? -13.25534 35.23833 68.39640 1.000 30.98972 59 SER D CA 1
ATOM 11440 C C . SER D 1 59 ? -12.15649 34.19826 68.20595 1.000 36.41242 59 SER D C 1
ATOM 11441 O O . SER D 1 59 ? -12.13119 33.47202 67.20028 1.000 36.75927 59 SER D O 1
ATOM 11444 N N . TYR D 1 60 ? -11.23658 34.11842 69.16758 1.000 35.65140 60 TYR D N 1
ATOM 11445 C CA . TYR D 1 60 ? -10.17914 33.12658 69.10546 1.000 32.11714 60 TYR D CA 1
ATOM 11446 C C . TYR D 1 60 ? -10.75295 31.72844 69.19678 1.000 34.86864 60 TYR D C 1
ATOM 11447 O O . TYR D 1 60 ? -10.44551 30.86643 68.36680 1.000 41.23181 60 TYR D O 1
ATOM 11456 N N . LEU D 1 61 ? -11.62878 31.49263 70.17169 1.000 34.70603 61 LEU D N 1
ATOM 11457 C CA . LEU D 1 61 ? -12.14315 30.14416 70.36077 1.000 32.53262 61 LEU D CA 1
ATOM 11458 C C . LEU D 1 61 ? -13.01092 29.67882 69.20283 1.000 34.47237 61 LEU D C 1
ATOM 11459 O O . LEU D 1 61 ? -13.12414 28.47089 68.98420 1.000 39.39858 61 LEU D O 1
ATOM 11464 N N . THR D 1 62 ? -13.58037 30.58759 68.42219 1.000 33.64369 62 THR D N 1
ATOM 11465 C CA . THR D 1 62 ? -14.51507 30.18369 67.38501 1.000 36.11541 62 THR D CA 1
ATOM 11466 C C . THR D 1 62 ? -14.04691 30.47908 65.97210 1.000 34.67105 62 THR D C 1
ATOM 11467 O O . THR D 1 62 ? -14.72489 30.07417 65.02375 1.000 41.27189 62 THR D O 1
ATOM 11471 N N . GLY D 1 63 ? -12.92715 31.16488 65.79376 1.000 33.43985 63 GLY D N 1
ATOM 11472 C CA . GLY D 1 63 ? -12.55978 31.58132 64.45649 1.000 32.88183 63 GLY D CA 1
ATOM 11473 C C . GLY D 1 63 ? -13.56809 32.49513 63.79783 1.000 33.24261 63 GLY D C 1
ATOM 11474 O O . GLY D 1 63 ? -13.63605 32.54068 62.56399 1.000 35.93921 63 GLY D O 1
ATOM 11475 N N . GLN D 1 64 ? -14.35362 33.23187 64.58664 1.000 35.02885 64 GLN D N 1
ATOM 11476 C CA . GLN D 1 64 ? -15.38194 34.12207 64.06952 1.000 36.48592 64 GLN D CA 1
ATOM 11477 C C . GLN D 1 64 ? -15.14341 35.55368 64.52232 1.000 34.76468 64 GLN D C 1
ATOM 11478 O O . GLN D 1 64 ? -14.53267 35.80935 65.56154 1.000 36.86972 64 GLN D O 1
ATOM 11484 N N . TYR D 1 65 ? -15.67046 36.48900 63.75127 1.000 31.22394 65 TYR D N 1
ATOM 11485 C CA . TYR D 1 65 ? -15.63569 37.87633 64.18107 1.000 34.28370 65 TYR D CA 1
ATOM 11486 C C . TYR D 1 65 ? -16.57438 38.07649 65.37214 1.000 34.54118 65 TYR D C 1
ATOM 11487 O O . TYR D 1 65 ? -17.62625 37.43477 65.44817 1.000 33.15769 65 TYR D O 1
ATOM 11496 N N . PRO D 1 66 ? -16.20236 38.92685 66.33334 1.000 34.18823 66 PRO D N 1
ATOM 11497 C CA . PRO D 1 66 ? -17.10443 39.22101 67.46963 1.000 30.81654 66 PRO D CA 1
ATOM 11498 C C . PRO D 1 66 ? -18.54842 39.55432 67.09806 1.000 33.57475 66 PRO D C 1
ATOM 11499 O O . PRO D 1 66 ? -19.47418 39.10396 67.79000 1.000 35.93120 66 PRO D O 1
ATOM 11503 N N . ALA D 1 67 ? -18.78150 40.33464 66.04150 1.000 27.70945 67 ALA D N 1
ATOM 11504 C CA . ALA D 1 67 ? -20.14850 40.76922 65.75923 1.000 28.82908 67 ALA D CA 1
ATOM 11505 C C . ALA D 1 67 ? -21.01999 39.62607 65.23779 1.000 36.22400 67 ALA D C 1
ATOM 11506 O O . ALA D 1 67 ? -22.23066 39.61078 65.50026 1.000 37.11135 67 ALA D O 1
ATOM 11508 N N . ARG D 1 68 ? -20.43721 38.67013 64.49386 1.000 36.97723 68 ARG D N 1
ATOM 11509 C CA . ARG D 1 68 ? -21.18715 37.47490 64.10685 1.000 34.70351 68 ARG D CA 1
ATOM 11510 C C . ARG D 1 68 ? -21.57770 36.64897 65.32252 1.000 33.47629 68 ARG D C 1
ATOM 11511 O O . ARG D 1 68 ? -22.57367 35.92087 65.29090 1.000 36.68545 68 ARG D O 1
ATOM 11519 N N . LEU D 1 69 ? -20.80843 36.74704 66.39712 1.000 36.49751 69 LEU D N 1
ATOM 11520 C CA . LEU D 1 69 ? -21.03394 35.94215 67.58810 1.000 35.65383 69 LEU D CA 1
ATOM 11521 C C . LEU D 1 69 ? -22.04207 36.56742 68.53115 1.000 33.64312 69 LEU D C 1
ATOM 11522 O O . LEU D 1 69 ? -22.67818 35.84913 69.30212 1.000 36.53096 69 LEU D O 1
ATOM 11527 N N . GLY D 1 70 ? -22.15968 37.88811 68.53338 1.000 31.65063 70 GLY D N 1
ATOM 11528 C CA . GLY D 1 70 ? -22.98401 38.56708 69.50444 1.000 33.68320 70 GLY D CA 1
ATOM 11529 C C . GLY D 1 70 ? -22.26287 39.03886 70.74657 1.000 35.77654 70 GLY D C 1
ATOM 11530 O O . GLY D 1 70 ? -22.84559 39.80804 71.52236 1.000 36.73305 70 GLY D O 1
ATOM 11531 N N . VAL D 1 71 ? -21.02369 38.60705 70.96779 1.000 35.51210 71 VAL D N 1
ATOM 11532 C CA . VAL D 1 71 ? -20.21247 39.07056 72.09866 1.000 35.62478 71 VAL D CA 1
ATOM 11533 C C . VAL D 1 71 ? -19.31632 40.17774 71.55543 1.000 31.76295 71 VAL D C 1
ATOM 11534 O O . VAL D 1 71 ? -18.24703 39.92283 71.00778 1.000 38.98920 71 VAL D O 1
ATOM 11538 N N . THR D 1 72 ? -19.74926 41.42328 71.69456 1.000 30.43125 72 THR D N 1
ATOM 11539 C CA . THR D 1 72 ? -19.00727 42.53109 71.10920 1.000 28.93342 72 THR D CA 1
ATOM 11540 C C . THR D 1 72 ? -18.42118 43.49074 72.12625 1.000 31.44306 72 THR D C 1
ATOM 11541 O O . THR D 1 72 ? -17.71281 44.40965 71.71869 1.000 31.20526 72 THR D O 1
ATOM 11545 N N . ASP D 1 73 ? -18.66998 43.30364 73.42739 1.000 36.29860 73 ASP D N 1
ATOM 11546 C CA . ASP D 1 73 ? -18.00858 44.06915 74.48334 1.000 34.37725 73 ASP D CA 1
ATOM 11547 C C . ASP D 1 73 ? -17.40918 43.10606 75.50238 1.000 31.01148 73 ASP D C 1
ATOM 11548 O O . ASP D 1 73 ? -17.67685 41.90724 75.47993 1.000 31.59481 73 ASP D O 1
ATOM 11553 N N . TRP D 1 74 ? -16.55034 43.62855 76.37849 1.000 34.58626 74 TRP D N 1
ATOM 11554 C CA . TRP D 1 74 ? -16.09698 42.84130 77.52208 1.000 37.07306 74 TRP D CA 1
ATOM 11555 C C . TRP D 1 74 ? -17.26680 42.63108 78.47813 1.000 35.04285 74 TRP D C 1
ATOM 11556 O O . TRP D 1 74 ? -18.14226 43.48724 78.61591 1.000 35.71995 74 TRP D O 1
ATOM 11567 N N . ILE D 1 75 ? -17.29970 41.47341 79.12046 1.000 36.54910 75 ILE D N 1
ATOM 11568 C CA . ILE D 1 75 ? -18.51952 41.00627 79.77151 1.000 40.02689 75 ILE D CA 1
ATOM 11569 C C . ILE D 1 75 ? -18.57831 41.55683 81.18391 1.000 43.43850 75 ILE D C 1
ATOM 11570 O O . ILE D 1 75 ? -17.70211 41.26347 82.00349 1.000 43.26094 75 ILE D O 1
ATOM 11575 N N . ASP D 1 76 ? -19.60779 42.37051 81.45268 1.000 50.04518 76 ASP D N 1
ATOM 11576 C CA . ASP D 1 76 ? -19.90859 42.90078 82.78630 1.000 47.32145 76 ASP D CA 1
ATOM 11577 C C . ASP D 1 76 ? -20.91231 41.95613 83.43180 1.000 47.19511 76 ASP D C 1
ATOM 11578 O O . ASP D 1 76 ? -22.11392 42.04393 83.17910 1.000 48.71611 76 ASP D O 1
ATOM 11583 N N . MET D 1 77 ? -20.41945 41.04956 84.27423 1.000 45.96570 77 MET D N 1
ATOM 11584 C CA . MET D 1 77 ? -21.24146 39.92015 84.69674 1.000 50.37142 77 MET D CA 1
ATOM 11585 C C . MET D 1 77 ? -22.40434 40.34840 85.60055 1.000 53.41195 77 MET D C 1
ATOM 11586 O O . MET D 1 77 ? -23.55310 39.95190 85.37123 1.000 56.03467 77 MET D O 1
ATOM 11591 N N . GLU D 1 78 ? -22.14363 41.17315 86.61864 1.000 57.54973 78 GLU D N 1
ATOM 11592 C CA . GLU D 1 78 ? -23.21052 41.80033 87.40233 1.000 58.26132 78 GLU D CA 1
ATOM 11593 C C . GLU D 1 78 ? -23.44051 43.21002 86.85333 1.000 57.31823 78 GLU D C 1
ATOM 11594 O O . GLU D 1 78 ? -22.59698 44.09697 87.00746 1.000 59.00948 78 GLU D O 1
ATOM 11600 N N . GLY D 1 79 ? -24.57559 43.40288 86.18193 1.000 55.80837 79 GLY D N 1
ATOM 11601 C CA . GLY D 1 79 ? -24.80633 44.57863 85.35457 1.000 53.79856 79 GLY D CA 1
ATOM 11602 C C . GLY D 1 79 ? -24.73432 45.94767 86.00724 1.000 53.48419 79 GLY D C 1
ATOM 11603 O O . GLY D 1 79 ? -25.65557 46.75177 85.84756 1.000 60.15038 79 GLY D O 1
ATOM 11604 N N . THR D 1 80 ? -23.63673 46.24709 86.70035 1.000 51.82550 80 THR D N 1
ATOM 11605 C CA . THR D 1 80 ? -23.44414 47.53641 87.35509 1.000 54.82052 80 THR D CA 1
ATOM 11606 C C . THR D 1 80 ? -22.83625 48.60552 86.44493 1.000 52.89505 80 THR D C 1
ATOM 11607 O O . THR D 1 80 ? -22.75416 49.76696 86.86359 1.000 55.42737 80 THR D O 1
ATOM 11611 N N . SER D 1 81 ? -22.39224 48.24970 85.23084 1.000 47.64906 81 SER D N 1
ATOM 11612 C CA . SER D 1 81 ? -21.82094 49.21691 84.29297 1.000 47.45860 81 SER D CA 1
ATOM 11613 C C . SER D 1 81 ? -22.52543 49.19493 82.94212 1.000 45.77484 81 SER D C 1
ATOM 11614 O O . SER D 1 81 ? -22.92198 50.24473 82.42976 1.000 48.38862 81 SER D O 1
ATOM 11617 N N . HIS D 1 82 ? -22.64727 48.02931 82.34262 1.000 40.33704 82 HIS D N 1
ATOM 11618 C CA . HIS D 1 82 ? -23.20938 48.16153 81.01492 1.000 42.05508 82 HIS D CA 1
ATOM 11619 C C . HIS D 1 82 ? -24.72278 48.09874 81.08811 1.000 40.97078 82 HIS D C 1
ATOM 11620 O O . HIS D 1 82 ? -25.27274 47.40686 81.94169 1.000 51.25210 82 HIS D O 1
ATOM 11627 N N . PRO D 1 83 ? -25.42423 48.80588 80.18768 1.000 43.90798 83 PRO D N 1
ATOM 11628 C CA . PRO D 1 83 ? -24.89164 49.66517 79.10621 1.000 45.17198 83 PRO D CA 1
ATOM 11629 C C . PRO D 1 83 ? -24.43411 51.07336 79.51962 1.000 42.25992 83 PRO D C 1
ATOM 11630 O O . PRO D 1 83 ? -25.16672 51.78025 80.21528 1.000 46.93975 83 PRO D O 1
ATOM 11634 N N . LEU D 1 84 ? -23.24147 51.47598 79.08222 1.000 41.36519 84 LEU D N 1
ATOM 11635 C CA . LEU D 1 84 ? -22.79982 52.85701 79.26116 1.000 39.16129 84 LEU D CA 1
ATOM 11636 C C . LEU D 1 84 ? -23.67480 53.79123 78.43784 1.000 38.15378 84 LEU D C 1
ATOM 11637 O O . LEU D 1 84 ? -24.25479 53.39345 77.42215 1.000 44.02037 84 LEU D O 1
ATOM 11642 N N . ARG D 1 85 ? -23.74983 55.05155 78.87112 1.000 43.09632 85 ARG D N 1
ATOM 11643 C CA . ARG D 1 85 ? -24.62173 56.05724 78.26041 1.000 45.93223 85 ARG D CA 1
ATOM 11644 C C . ARG D 1 85 ? -23.84733 57.33016 77.96369 1.000 42.59001 85 ARG D C 1
ATOM 11645 O O . ARG D 1 85 ? -23.17016 57.86336 78.84518 1.000 43.68547 85 ARG D O 1
ATOM 11653 N N . GLY D 1 86 ? -23.97914 57.82811 76.73705 1.000 42.96506 86 GLY D N 1
ATOM 11654 C CA . GLY D 1 86 ? -23.50452 59.15168 76.37029 1.000 40.12929 86 GLY D CA 1
ATOM 11655 C C . GLY D 1 86 ? -24.52297 59.79385 75.45062 1.000 45.85249 86 GLY D C 1
ATOM 11656 O O . GLY D 1 86 ? -25.71760 59.79015 75.75805 1.000 46.21734 86 GLY D O 1
ATOM 11657 N N . LYS D 1 87 ? -24.09621 60.33414 74.30965 1.000 46.35963 87 LYS D N 1
ATOM 11658 C CA . LYS D 1 87 ? -25.08605 60.69540 73.30553 1.000 41.17798 87 LYS D CA 1
ATOM 11659 C C . LYS D 1 87 ? -25.79439 59.44303 72.79631 1.000 42.43852 87 LYS D C 1
ATOM 11660 O O . LYS D 1 87 ? -27.00284 59.46071 72.53217 1.000 43.28439 87 LYS D O 1
ATOM 11666 N N . LEU D 1 88 ? -25.06381 58.33915 72.69182 1.000 38.71480 88 LEU D N 1
ATOM 11667 C CA . LEU D 1 88 ? -25.60641 57.03759 72.34012 1.000 41.51788 88 LEU D CA 1
ATOM 11668 C C . LEU D 1 88 ? -25.65358 56.16158 73.58133 1.000 39.30310 88 LEU D C 1
ATOM 11669 O O . LEU D 1 88 ? -25.07515 56.49469 74.61856 1.000 40.96939 88 LEU D O 1
ATOM 11674 N N . ILE D 1 89 ? -26.35911 55.03498 73.46081 1.000 40.58876 89 ILE D N 1
ATOM 11675 C CA . ILE D 1 89 ? -26.37805 53.97924 74.47234 1.000 42.85577 89 ILE D CA 1
ATOM 11676 C C . ILE D 1 89 ? -25.64110 52.76786 73.91425 1.000 42.24860 89 ILE D C 1
ATOM 11677 O O . ILE D 1 89 ? -25.94003 52.32558 72.79781 1.000 38.94286 89 ILE D O 1
ATOM 11682 N N . ASP D 1 90 ? -24.69436 52.22416 74.69595 1.000 37.60719 90 ASP D N 1
ATOM 11683 C CA . ASP D 1 90 ? -24.02993 50.96946 74.34869 1.000 33.52437 90 ASP D CA 1
ATOM 11684 C C . ASP D 1 90 ? -25.03817 49.97459 73.78473 1.000 38.79917 90 ASP D C 1
ATOM 11685 O O . ASP D 1 90 ? -26.16869 49.86618 74.26972 1.000 36.80030 90 ASP D O 1
ATOM 11690 N N . ALA D 1 91 ? -24.63200 49.26641 72.73809 1.000 37.38575 91 ALA D N 1
ATOM 11691 C CA . ALA D 1 91 ? -25.49110 48.24356 72.17957 1.000 34.05530 91 ALA D CA 1
ATOM 11692 C C . ALA D 1 91 ? -25.51934 47.04316 73.12064 1.000 39.28914 91 ALA D C 1
ATOM 11693 O O . ALA D 1 91 ? -24.56376 46.80204 73.86775 1.000 38.52144 91 ALA D O 1
ATOM 11695 N N . PRO D 1 92 ? -26.61989 46.30277 73.13837 1.000 37.72972 92 PRO D N 1
ATOM 11696 C CA . PRO D 1 92 ? -26.63683 45.05201 73.89459 1.000 35.57776 92 PRO D CA 1
ATOM 11697 C C . PRO D 1 92 ? -25.73791 44.01245 73.24284 1.000 44.08844 92 PRO D C 1
ATOM 11698 O O . PRO D 1 92 ? -25.45283 44.04819 72.03777 1.000 38.93195 92 PRO D O 1
ATOM 11702 N N . TYR D 1 93 ? -25.30074 43.06975 74.06840 1.000 37.92184 93 TYR D N 1
ATOM 11703 C CA . TYR D 1 93 ? -24.35858 42.05621 73.64969 1.000 35.80344 93 TYR D CA 1
ATOM 11704 C C . TYR D 1 93 ? -24.65011 40.79821 74.45246 1.000 39.10921 93 TYR D C 1
ATOM 11705 O O . TYR D 1 93 ? -25.19638 40.86327 75.55523 1.000 41.01275 93 TYR D O 1
ATOM 11714 N N . ILE D 1 94 ? -24.28790 39.65067 73.88624 1.000 39.58789 94 ILE D N 1
ATOM 11715 C CA . ILE D 1 94 ? -24.44848 38.37623 74.57646 1.000 41.54281 94 ILE D CA 1
ATOM 11716 C C . ILE D 1 94 ? -23.37130 38.25339 75.65094 1.000 39.43490 94 ILE D C 1
ATOM 11717 O O . ILE D 1 94 ? -22.17574 38.25924 75.34790 1.000 40.10111 94 ILE D O 1
ATOM 11722 N N . LYS D 1 95 ? -23.79787 38.12492 76.90837 1.000 42.29191 95 LYS D N 1
ATOM 11723 C CA . LYS D 1 95 ? -22.91878 38.15768 78.08270 1.000 45.49184 95 LYS D CA 1
ATOM 11724 C C . LYS D 1 95 ? -22.25772 36.81391 78.37556 1.000 44.00657 95 LYS D C 1
ATOM 11725 O O . LYS D 1 95 ? -22.10025 36.44444 79.54508 1.000 39.06723 95 LYS D O 1
ATOM 11731 N N . HIS D 1 96 ? -21.86050 36.07194 77.34148 1.000 45.79558 96 HIS D N 1
ATOM 11732 C CA . HIS D 1 96 ? -21.18123 34.78671 77.46901 1.000 42.34025 96 HIS D CA 1
ATOM 11733 C C . HIS D 1 96 ? -20.93362 34.23852 76.07337 1.000 42.32892 96 HIS D C 1
ATOM 11734 O O . HIS D 1 96 ? -21.57536 34.65154 75.10060 1.000 36.63690 96 HIS D O 1
ATOM 11741 N N . LEU D 1 97 ? -20.01694 33.28170 75.99420 1.000 40.82238 97 LEU D N 1
ATOM 11742 C CA . LEU D 1 97 ? -19.82537 32.55678 74.75152 1.000 38.31286 97 LEU D CA 1
ATOM 11743 C C . LEU D 1 97 ? -21.13245 31.84729 74.38719 1.000 42.67269 97 LEU D C 1
ATOM 11744 O O . LEU D 1 97 ? -21.70353 31.13419 75.22716 1.000 40.75233 97 LEU D O 1
ATOM 11749 N N . PRO D 1 98 ? -21.67414 32.06847 73.18962 1.000 43.66391 98 PRO D N 1
ATOM 11750 C CA . PRO D 1 98 ? -22.97969 31.48580 72.86426 1.000 42.95001 98 PRO D CA 1
ATOM 11751 C C . PRO D 1 98 ? -22.90500 29.97264 72.91540 1.000 43.43283 98 PRO D C 1
ATOM 11752 O O . PRO D 1 98 ? -21.87877 29.36874 72.60409 1.000 47.06680 98 PRO D O 1
ATOM 11756 N N . GLU D 1 99 ? -24.00157 29.35464 73.33840 1.000 46.08497 99 GLU D N 1
ATOM 11757 C CA . GLU D 1 99 ? -23.90086 27.95908 73.74180 1.000 52.32541 99 GLU D CA 1
ATOM 11758 C C . GLU D 1 99 ? -23.61005 27.03865 72.55011 1.000 55.62342 99 GLU D C 1
ATOM 11759 O O . GLU D 1 99 ? -22.79206 26.11545 72.65790 1.000 53.17362 99 GLU D O 1
ATOM 11765 N N . GLY D 1 100 ? -24.25204 27.27386 71.40546 1.000 48.11975 100 GLY D N 1
ATOM 11766 C CA . GLY D 1 100 ? -24.09103 26.36955 70.28185 1.000 43.62392 100 GLY D CA 1
ATOM 11767 C C . GLY D 1 100 ? -22.73381 26.38603 69.59400 1.000 49.73226 100 GLY D C 1
ATOM 11768 O O . GLY D 1 100 ? -22.54730 25.65041 68.62162 1.000 46.97005 100 GLY D O 1
ATOM 11769 N N . GLU D 1 101 ? -21.77753 27.17805 70.06842 1.000 49.16351 101 GLU D N 1
ATOM 11770 C CA . GLU D 1 101 ? -20.51047 27.32337 69.36630 1.000 44.15213 101 GLU D CA 1
ATOM 11771 C C . GLU D 1 101 ? -19.70613 26.02408 69.37350 1.000 40.85974 101 GLU D C 1
ATOM 11772 O O . GLU D 1 101 ? -19.74141 25.25163 70.33302 1.000 42.53132 101 GLU D O 1
ATOM 11778 N N . TYR D 1 102 ? -18.95995 25.80039 68.28371 1.000 40.18369 102 TYR D N 1
ATOM 11779 C CA . TYR D 1 102 ? -18.02746 24.67884 68.14143 1.000 34.82859 102 TYR D CA 1
ATOM 11780 C C . TYR D 1 102 ? -16.59920 25.22315 68.16673 1.000 34.97984 102 TYR D C 1
ATOM 11781 O O . TYR D 1 102 ? -16.07217 25.67814 67.14594 1.000 36.59576 102 TYR D O 1
ATOM 11790 N N . THR D 1 103 ? -15.96594 25.15131 69.32354 1.000 33.14284 103 THR D N 1
ATOM 11791 C CA . THR D 1 103 ? -14.68638 25.80555 69.53052 1.000 35.17114 103 THR D CA 1
ATOM 11792 C C . THR D 1 103 ? -13.52355 24.95086 69.02746 1.000 35.75164 103 THR D C 1
ATOM 11793 O O . THR D 1 103 ? -13.64963 23.74707 68.77685 1.000 34.34761 103 THR D O 1
ATOM 11797 N N . ILE D 1 104 ? -12.35666 25.59379 68.93041 1.000 35.15861 104 ILE D N 1
ATOM 11798 C CA . ILE D 1 104 ? -11.14049 24.87994 68.55857 1.000 35.38429 104 ILE D CA 1
ATOM 11799 C C . ILE D 1 104 ? -10.79399 23.80547 69.58034 1.000 35.55912 104 ILE D C 1
ATOM 11800 O O . ILE D 1 104 ? -10.24917 22.75556 69.21885 1.000 37.27674 104 ILE D O 1
ATOM 11805 N N . ALA D 1 105 ? -11.10794 24.02987 70.86007 1.000 36.39118 105 ALA D N 1
ATOM 11806 C CA . ALA D 1 105 ? -10.90251 22.97525 71.85154 1.000 37.80836 105 ALA D CA 1
ATOM 11807 C C . ALA D 1 105 ? -11.78415 21.77231 71.55840 1.000 38.01649 105 ALA D C 1
ATOM 11808 O O . ALA D 1 105 ? -11.34087 20.62433 71.67387 1.000 40.81149 105 ALA D O 1
ATOM 11810 N N . GLN D 1 106 ? -13.04632 22.01579 71.20142 1.000 40.67922 106 GLN D N 1
ATOM 11811 C CA . GLN D 1 106 ? -13.95090 20.92201 70.86533 1.000 36.93953 106 GLN D CA 1
ATOM 11812 C C . GLN D 1 106 ? -13.48459 20.20228 69.60910 1.000 38.43770 106 GLN D C 1
ATOM 11813 O O . GLN D 1 106 ? -13.48119 18.96709 69.55580 1.000 39.87314 106 GLN D O 1
ATOM 11819 N N . ALA D 1 107 ? -13.11698 20.96750 68.57400 1.000 36.21727 107 ALA D N 1
ATOM 11820 C CA . ALA D 1 107 ? -12.66753 20.36790 67.32399 1.000 34.14806 107 ALA D CA 1
ATOM 11821 C C . ALA D 1 107 ? -11.42488 19.52558 67.54699 1.000 32.36107 107 ALA D C 1
ATOM 11822 O O . ALA D 1 107 ? -11.33300 18.39580 67.05846 1.000 37.97478 107 ALA D O 1
ATOM 11824 N N . LEU D 1 108 ? -10.46179 20.05690 68.29681 1.000 32.75829 108 LEU D N 1
ATOM 11825 C CA . LEU D 1 108 ? -9.22043 19.32903 68.52994 1.000 34.68500 108 LEU D CA 1
ATOM 11826 C C . LEU D 1 108 ? -9.45078 18.13804 69.44760 1.000 36.73563 108 LEU D C 1
ATOM 11827 O O . LEU D 1 108 ? -8.92856 17.04758 69.19718 1.000 37.56589 108 LEU D O 1
ATOM 11832 N N . LYS D 1 109 ? -10.25045 18.32041 70.50106 1.000 35.81551 109 LYS D N 1
ATOM 11833 C CA . LYS D 1 109 ? -10.59468 17.20504 71.37805 1.000 38.85483 109 LYS D CA 1
ATOM 11834 C C . LYS D 1 109 ? -11.29810 16.09543 70.60616 1.000 40.25860 109 LYS D C 1
ATOM 11835 O O . LYS D 1 109 ? -11.01812 14.90922 70.81783 1.000 42.56258 109 LYS D O 1
ATOM 11841 N N . ASP D 1 110 ? -12.19879 16.45890 69.68636 1.000 36.01833 110 ASP D N 1
ATOM 11842 C CA . ASP D 1 110 ? -12.80898 15.44767 68.83267 1.000 36.53029 110 ASP D CA 1
ATOM 11843 C C . ASP D 1 110 ? -11.78585 14.77326 67.91833 1.000 39.74509 110 ASP D C 1
ATOM 11844 O O . ASP D 1 110 ? -12.01693 13.64428 67.48016 1.000 34.14830 110 ASP D O 1
ATOM 11849 N N . ALA D 1 111 ? -10.65538 15.42168 67.63073 1.000 39.15647 111 ALA D N 1
ATOM 11850 C CA . ALA D 1 111 ? -9.62088 14.82824 66.78810 1.000 39.19091 111 ALA D CA 1
ATOM 11851 C C . ALA D 1 111 ? -8.52735 14.09721 67.58117 1.000 39.10035 111 ALA D C 1
ATOM 11852 O O . ALA D 1 111 ? -7.49406 13.73378 67.00231 1.000 35.64965 111 ALA D O 1
ATOM 11854 N N . GLY D 1 112 ? -8.72043 13.88449 68.88077 1.000 33.66023 112 GLY D N 1
ATOM 11855 C CA . GLY D 1 112 ? -7.81356 13.07682 69.66674 1.000 33.33335 112 GLY D CA 1
ATOM 11856 C C . GLY D 1 112 ? -6.93062 13.82492 70.63604 1.000 36.56647 112 GLY D C 1
ATOM 11857 O O . GLY D 1 112 ? -6.00616 13.22143 71.19190 1.000 39.16657 112 GLY D O 1
ATOM 11858 N N . TYR D 1 113 ? -7.19508 15.10123 70.87891 1.000 39.11451 113 TYR D N 1
ATOM 11859 C CA . TYR D 1 113 ? -6.30648 15.94746 71.65651 1.000 36.21593 113 TYR D CA 1
ATOM 11860 C C . TYR D 1 113 ? -6.68786 15.95366 73.13215 1.000 37.02250 113 TYR D C 1
ATOM 11861 O O . TYR D 1 113 ? -7.84978 15.77960 73.50857 1.000 37.39536 113 TYR D O 1
ATOM 11870 N N . GLU D 1 114 ? -5.68065 16.15325 73.96435 1.000 38.97342 114 GLU D N 1
ATOM 11871 C CA . GLU D 1 114 ? -5.87135 16.58990 75.33883 1.000 39.35641 114 GLU D CA 1
ATOM 11872 C C . GLU D 1 114 ? -6.06323 18.10616 75.33419 1.000 44.19444 114 GLU D C 1
ATOM 11873 O O . GLU D 1 114 ? -5.20889 18.82913 74.79656 1.000 41.72702 114 GLU D O 1
ATOM 11879 N N . THR D 1 115 ? -7.16159 18.60053 75.92748 1.000 39.19597 115 THR D N 1
ATOM 11880 C CA . THR D 1 115 ? -7.45303 20.03359 75.92375 1.000 40.38695 115 THR D CA 1
ATOM 11881 C C . THR D 1 115 ? -7.44362 20.58509 77.34274 1.000 40.22083 115 THR D C 1
ATOM 11882 O O . THR D 1 115 ? -8.24086 20.16463 78.18806 1.000 39.62052 115 THR D O 1
ATOM 11886 N N . TRP D 1 116 ? -6.55194 21.54325 77.58501 1.000 39.28742 116 TRP D N 1
ATOM 11887 C CA . TRP D 1 116 ? -6.40503 22.21557 78.86698 1.000 35.89820 116 TRP D CA 1
ATOM 11888 C C . TRP D 1 116 ? -6.58852 23.71698 78.69200 1.000 36.78905 116 TRP D C 1
ATOM 11889 O O . TRP D 1 116 ? -5.93452 24.33557 77.84338 1.000 36.44809 116 TRP D O 1
ATOM 11900 N N . HIS D 1 117 ? -7.45590 24.30473 79.50662 1.000 38.29807 117 HIS D N 1
ATOM 11901 C CA . HIS D 1 117 ? -7.51682 25.74788 79.66129 1.000 35.90188 117 HIS D CA 1
ATOM 11902 C C . HIS D 1 117 ? -6.92011 26.10688 81.01016 1.000 34.07485 117 HIS D C 1
ATOM 11903 O O . HIS D 1 117 ? -7.28370 25.50986 82.02595 1.000 34.18824 117 HIS D O 1
ATOM 11910 N N . VAL D 1 118 ? -6.00842 27.07753 81.01582 1.000 34.56478 118 VAL D N 1
ATOM 11911 C CA . VAL D 1 118 ? -5.39427 27.58902 82.23583 1.000 35.04109 118 VAL D CA 1
ATOM 11912 C C . VAL D 1 118 ? -5.49175 29.11181 82.22665 1.000 38.80193 118 VAL D C 1
ATOM 11913 O O . VAL D 1 118 ? -5.13443 29.74879 81.23064 1.000 37.26941 118 VAL D O 1
ATOM 11917 N N . GLY D 1 119 ? -5.97947 29.69052 83.32082 1.000 36.68921 119 GLY D N 1
ATOM 11918 C CA . GLY D 1 119 ? -5.96195 31.12825 83.50926 1.000 30.33016 119 GLY D CA 1
ATOM 11919 C C . GLY D 1 119 ? -7.26835 31.81056 83.14988 1.000 36.64625 119 GLY D C 1
ATOM 11920 O O . GLY D 1 119 ? -8.34997 31.22576 83.18124 1.000 38.19879 119 GLY D O 1
ATOM 11921 N N . LYS D 1 120 ? -7.14754 33.08663 82.78813 1.000 35.72273 120 LYS D N 1
ATOM 11922 C CA . LYS D 1 120 ? -8.30922 33.93342 82.55283 1.000 35.81759 120 LYS D CA 1
ATOM 11923 C C . LYS D 1 120 ? -9.27807 33.30380 81.55632 1.000 37.99483 120 LYS D C 1
ATOM 11924 O O . LYS D 1 120 ? -8.87535 32.72862 80.53744 1.000 32.04542 120 LYS D O 1
ATOM 11930 N N . TRP D 1 121 ? -10.57101 33.39776 81.88333 1.000 37.87830 121 TRP D N 1
ATOM 11931 C CA . TRP D 1 121 ? -11.63480 32.88341 81.02324 1.000 36.42864 121 TRP D CA 1
ATOM 11932 C C . TRP D 1 121 ? -12.51813 34.02456 80.52988 1.000 36.59779 121 TRP D C 1
ATOM 11933 O O . TRP D 1 121 ? -12.44959 34.36927 79.34947 1.000 37.39872 121 TRP D O 1
ATOM 11944 N N . HIS D 1 122 ? -13.33418 34.63354 81.39055 1.000 36.86976 122 HIS D N 1
ATOM 11945 C CA . HIS D 1 122 ? -14.08434 35.84852 81.05189 1.000 38.59310 122 HIS D CA 1
ATOM 11946 C C . HIS D 1 122 ? -15.06848 35.62449 79.90125 1.000 36.71281 122 HIS D C 1
ATOM 11947 O O . HIS D 1 122 ? -15.24010 36.48159 79.03491 1.000 36.62436 122 HIS D O 1
ATOM 11954 N N . LEU D 1 123 ? -15.74303 34.47332 79.89660 1.000 35.99155 123 LEU D N 1
ATOM 11955 C CA . LEU D 1 123 ? -16.70558 34.17356 78.84361 1.000 35.48087 123 LEU D CA 1
ATOM 11956 C C . LEU D 1 123 ? -18.02931 33.65332 79.39618 1.000 38.22707 123 LEU D C 1
ATOM 11957 O O . LEU D 1 123 ? -18.80158 33.03408 78.65249 1.000 37.63642 123 LEU D O 1
ATOM 11962 N N . GLY D 1 124 ? -18.30506 33.88115 80.67670 1.000 46.34093 124 GLY D N 1
ATOM 11963 C CA . GLY D 1 124 ? -19.59817 33.59248 81.27081 1.000 44.39607 124 GLY D CA 1
ATOM 11964 C C . GLY D 1 124 ? -19.49355 32.84024 82.57994 1.000 41.44028 124 GLY D C 1
ATOM 11965 O O . GLY D 1 124 ? -18.41930 32.38539 82.99384 1.000 43.75315 124 GLY D O 1
ATOM 11966 N N . GLY D 1 125 ? -20.64184 32.68840 83.22814 1.000 41.84981 125 GLY D N 1
ATOM 11967 C CA . GLY D 1 125 ? -20.75283 31.96088 84.47134 1.000 39.13635 125 GLY D CA 1
ATOM 11968 C C . GLY D 1 125 ? -20.59836 30.46596 84.26072 1.000 43.53587 125 GLY D C 1
ATOM 11969 O O . GLY D 1 125 ? -20.24820 29.98708 83.18200 1.000 48.47332 125 GLY D O 1
ATOM 11970 N N . ARG D 1 126 ? -20.88741 29.70863 85.32770 1.000 46.42731 126 ARG D N 1
ATOM 11971 C CA . ARG D 1 126 ? -20.52734 28.28834 85.34491 1.000 47.35215 126 ARG D CA 1
ATOM 11972 C C . ARG D 1 126 ? -21.19342 27.50566 84.21829 1.000 46.85864 126 ARG D C 1
ATOM 11973 O O . ARG D 1 126 ? -20.62565 26.51520 83.74166 1.000 50.71482 126 ARG D O 1
ATOM 11981 N N . GLU D 1 127 ? -22.37579 27.92601 83.76550 1.000 42.37328 127 GLU D N 1
ATOM 11982 C CA . GLU D 1 127 ? -22.97484 27.22331 82.63914 1.000 50.33707 127 GLU D CA 1
ATOM 11983 C C . GLU D 1 127 ? -22.15888 27.36596 81.36239 1.000 48.19190 127 GLU D C 1
ATOM 11984 O O . GLU D 1 127 ? -22.41490 26.63500 80.40391 1.000 48.09415 127 GLU D O 1
ATOM 11990 N N . TYR D 1 128 ? -21.20081 28.28319 81.31928 1.000 45.39994 128 TYR D N 1
ATOM 11991 C CA . TYR D 1 128 ? -20.39354 28.52931 80.13315 1.000 43.97081 128 TYR D CA 1
ATOM 11992 C C . TYR D 1 128 ? -18.91429 28.49279 80.48699 1.000 42.53500 128 TYR D C 1
ATOM 11993 O O . TYR D 1 128 ? -18.10232 29.24929 79.95056 1.000 39.98032 128 TYR D O 1
ATOM 12002 N N . TYR D 1 129 ? -18.54255 27.60471 81.39500 1.000 38.73602 129 TYR D N 1
ATOM 12003 C CA . TYR D 1 129 ? -17.14934 27.42323 81.74623 1.000 41.29915 129 TYR D CA 1
ATOM 12004 C C . TYR D 1 129 ? -16.44296 26.63140 80.65073 1.000 42.62057 129 TYR D C 1
ATOM 12005 O O . TYR D 1 129 ? -17.09083 26.13739 79.71995 1.000 41.06665 129 TYR D O 1
ATOM 12014 N N . PRO D 1 130 ? -15.10139 26.53277 80.70945 1.000 39.98840 130 PRO D N 1
ATOM 12015 C CA . PRO D 1 130 ? -14.36477 25.76810 79.68070 1.000 38.84881 130 PRO D CA 1
ATOM 12016 C C . PRO D 1 130 ? -14.86716 24.35267 79.44092 1.000 43.12161 130 PRO D C 1
ATOM 12017 O O . PRO D 1 130 ? -14.81322 23.88711 78.29507 1.000 45.15002 130 PRO D O 1
ATOM 12021 N N . ASP D 1 131 ? -15.36477 23.65886 80.47482 1.000 43.86975 131 ASP D N 1
ATOM 12022 C CA . ASP D 1 131 ? -15.77287 22.25890 80.33030 1.000 45.47005 131 ASP D CA 1
ATOM 12023 C C . ASP D 1 131 ? -16.97454 22.10308 79.40818 1.000 46.40731 131 ASP D C 1
ATOM 12024 O O . ASP D 1 131 ? -17.14711 21.04777 78.78962 1.000 47.11420 131 ASP D O 1
ATOM 12029 N N . HIS D 1 132 ? -17.81684 23.12449 79.30866 1.000 47.20801 132 HIS D N 1
ATOM 12030 C CA . HIS D 1 132 ? -18.94082 23.07836 78.38748 1.000 43.33434 132 HIS D CA 1
ATOM 12031 C C . HIS D 1 132 ? -18.52484 23.36374 76.95355 1.000 46.97949 132 HIS D C 1
ATOM 12032 O O . HIS D 1 132 ? -19.36742 23.29174 76.05026 1.000 45.13601 132 HIS D O 1
ATOM 12039 N N . PHE D 1 133 ? -17.25182 23.67315 76.71135 1.000 42.61880 133 PHE D N 1
ATOM 12040 C CA . PHE D 1 133 ? -16.83974 24.07010 75.37407 1.000 42.81134 133 PHE D CA 1
ATOM 12041 C C . PHE D 1 133 ? -15.64742 23.26017 74.88692 1.000 39.59601 133 PHE D C 1
ATOM 12042 O O . PHE D 1 133 ? -14.86565 23.73870 74.06940 1.000 37.35770 133 PHE D O 1
ATOM 12050 N N . GLY D 1 134 ? -15.50203 22.02772 75.37071 1.000 39.11962 134 GLY D N 1
ATOM 12051 C CA . GLY D 1 134 ? -14.51551 21.11256 74.84015 1.000 36.07741 134 GLY D CA 1
ATOM 12052 C C . GLY D 1 134 ? -13.22615 21.00441 75.62139 1.000 37.18180 134 GLY D C 1
ATOM 12053 O O . GLY D 1 134 ? -12.33692 20.25522 75.20111 1.000 37.10103 134 GLY D O 1
ATOM 12054 N N . PHE D 1 135 ? -13.09005 21.71520 76.73904 1.000 33.61060 135 PHE D N 1
ATOM 12055 C CA . PHE D 1 135 ? -11.86971 21.65687 77.53055 1.000 37.74245 135 PHE D CA 1
ATOM 12056 C C . PHE D 1 135 ? -12.00871 20.60529 78.62391 1.000 43.52013 135 PHE D C 1
ATOM 12057 O O . PHE D 1 135 ? -13.05156 20.50102 79.27643 1.000 48.16941 135 PHE D O 1
ATOM 12065 N N . ASP D 1 136 ? -10.94287 19.82636 78.81105 1.000 43.70045 136 ASP D N 1
ATOM 12066 C CA . ASP D 1 136 ? -10.91259 18.75570 79.79957 1.000 39.77278 136 ASP D CA 1
ATOM 12067 C C . ASP D 1 136 ? -10.52859 19.26430 81.17544 1.000 39.63892 136 ASP D C 1
ATOM 12068 O O . ASP D 1 136 ? -10.85387 18.63879 82.18452 1.000 41.69439 136 ASP D O 1
ATOM 12073 N N . VAL D 1 137 ? -9.78134 20.35032 81.22708 1.000 41.72217 137 VAL D N 1
ATOM 12074 C CA . VAL D 1 137 ? -9.21379 20.86356 82.45784 1.000 36.79202 137 VAL D CA 1
ATOM 12075 C C . VAL D 1 137 ? -9.45877 22.35650 82.45530 1.000 37.62428 137 VAL D C 1
ATOM 12076 O O . VAL D 1 137 ? -9.40538 22.99379 81.39645 1.000 36.39614 137 VAL D O 1
ATOM 12080 N N . ASN D 1 138 ? -9.77876 22.90269 83.63024 1.000 37.34767 138 ASN D N 1
ATOM 12081 C CA . ASN D 1 138 ? -9.89263 24.34591 83.82060 1.000 37.05223 138 ASN D CA 1
ATOM 12082 C C . ASN D 1 138 ? -9.20469 24.69439 85.13392 1.000 40.32403 138 ASN D C 1
ATOM 12083 O O . ASN D 1 138 ? -9.77715 24.48619 86.20389 1.000 43.78750 138 ASN D O 1
ATOM 12088 N N . ILE D 1 139 ? -8.00204 25.24917 85.06097 1.000 37.75248 139 ILE D N 1
ATOM 12089 C CA . ILE D 1 139 ? -7.29667 25.69442 86.25468 1.000 38.43974 139 ILE D CA 1
ATOM 12090 C C . ILE D 1 139 ? -7.28456 27.21393 86.26702 1.000 41.42102 139 ILE D C 1
ATOM 12091 O O . ILE D 1 139 ? -6.64224 27.84292 85.41849 1.000 45.34717 139 ILE D O 1
ATOM 12096 N N . GLY D 1 140 ? -7.97303 27.80598 87.24074 1.000 41.69290 140 GLY D N 1
ATOM 12097 C CA . GLY D 1 140 ? -7.95715 29.24020 87.44640 1.000 39.19642 140 GLY D CA 1
ATOM 12098 C C . GLY D 1 140 ? -8.93787 30.04234 86.61605 1.000 43.16737 140 GLY D C 1
ATOM 12099 O O . GLY D 1 140 ? -9.01210 31.26817 86.79250 1.000 41.80129 140 GLY D O 1
ATOM 12100 N N . GLY D 1 141 ? -9.68759 29.40315 85.71741 1.000 39.84968 141 GLY D N 1
ATOM 12101 C CA . GLY D 1 141 ? -10.60020 30.11690 84.84742 1.000 35.17042 141 GLY D CA 1
ATOM 12102 C C . GLY D 1 141 ? -11.96669 30.20216 85.48616 1.000 43.05407 141 GLY D C 1
ATOM 12103 O O . GLY D 1 141 ? -12.50224 29.20010 85.96439 1.000 43.07701 141 GLY D O 1
ATOM 12104 N N . CYS D 1 142 ? -12.52513 31.40360 85.50073 1.000 41.05046 142 CYS D N 1
ATOM 12105 C CA . CYS D 1 142 ? -13.84665 31.61979 86.06248 1.000 37.53980 142 CYS D CA 1
ATOM 12106 C C . CYS D 1 142 ? -14.49147 32.74854 85.26755 1.000 43.60754 142 CYS D C 1
ATOM 12107 O O . CYS D 1 142 ? -14.07006 33.04611 84.14459 1.000 40.03086 142 CYS D O 1
ATOM 12110 N N . SER D 1 143 ? -15.49597 33.40005 85.85600 1.000 44.06017 143 SER D N 1
ATOM 12111 C CA . SER D 1 143 ? -16.17581 34.48763 85.16291 1.000 40.84715 143 SER D CA 1
ATOM 12112 C C . SER D 1 143 ? -15.46021 35.83126 85.27024 1.000 41.48573 143 SER D C 1
ATOM 12113 O O . SER D 1 143 ? -15.83148 36.74906 84.53235 1.000 42.58459 143 SER D O 1
ATOM 12116 N N . TRP D 1 144 ? -14.45120 35.97166 86.13833 1.000 37.58368 144 TRP D N 1
ATOM 12117 C CA . TRP D 1 144 ? -13.78857 37.26212 86.34140 1.000 36.70638 144 TRP D CA 1
ATOM 12118 C C . TRP D 1 144 ? -12.97839 37.70115 85.12370 1.000 37.65318 144 TRP D C 1
ATOM 12119 O O . TRP D 1 144 ? -12.37175 36.89267 84.41840 1.000 40.84608 144 TRP D O 1
ATOM 12130 N N . GLY D 1 145 ? -12.90768 39.00747 84.92439 1.000 39.00248 145 GLY D N 1
ATOM 12131 C CA . GLY D 1 145 ? -12.03721 39.52652 83.89306 1.000 40.53113 145 GLY D CA 1
ATOM 12132 C C . GLY D 1 145 ? -10.62734 39.84832 84.32601 1.000 41.75832 145 GLY D C 1
ATOM 12133 O O . GLY D 1 145 ? -9.77562 40.09155 83.46760 1.000 44.02849 145 GLY D O 1
ATOM 12134 N N . HIS D 1 146 ? -10.35007 39.85162 85.63667 1.000 40.54376 146 HIS D N 1
ATOM 12135 C CA . HIS D 1 146 ? -9.03247 40.18749 86.17063 1.000 39.66726 146 HIS D CA 1
ATOM 12136 C C . HIS D 1 146 ? -8.92990 39.65253 87.59546 1.000 39.20985 146 HIS D C 1
ATOM 12137 O O . HIS D 1 146 ? -9.90688 39.09021 88.10426 1.000 37.72519 146 HIS D O 1
ATOM 12144 N N . PRO D 1 147 ? -7.76302 39.76052 88.25971 1.000 37.57934 147 PRO D N 1
ATOM 12145 C CA . PRO D 1 147 ? -7.69110 39.37063 89.67123 1.000 36.99612 147 PRO D CA 1
ATOM 12146 C C . PRO D 1 147 ? -8.45023 40.32719 90.58014 1.000 40.22145 147 PRO D C 1
ATOM 12147 O O . PRO D 1 147 ? -7.89722 41.32817 91.04594 1.000 35.38611 147 PRO D O 1
ATOM 12151 N N . HIS D 1 148 ? -9.71805 40.01051 90.85412 1.000 40.99143 148 HIS D N 1
ATOM 12152 C CA . HIS D 1 148 ? -10.54599 40.89194 91.67109 1.000 43.12700 148 HIS D CA 1
ATOM 12153 C C . HIS D 1 148 ? -9.93175 41.14533 93.04768 1.000 44.61901 148 HIS D C 1
ATOM 12154 O O . HIS D 1 148 ? -10.12394 42.22070 93.62045 1.000 43.82142 148 HIS D O 1
ATOM 12161 N N . GLU D 1 149 ? -9.18409 40.19085 93.59681 1.000 45.27125 149 GLU D N 1
ATOM 12162 C CA . GLU D 1 149 ? -8.57114 40.39877 94.89931 1.000 37.93630 149 GLU D CA 1
ATOM 12163 C C . GLU D 1 149 ? -7.05242 40.40646 94.82248 1.000 42.59125 149 GLU D C 1
ATOM 12164 O O . GLU D 1 149 ? -6.38039 39.96354 95.76052 1.000 46.48093 149 GLU D O 1
ATOM 12170 N N . GLY D 1 150 ? -6.50325 40.90863 93.71397 1.000 36.36111 150 GLY D N 1
ATOM 12171 C CA . GLY D 1 150 ? -5.07797 41.11475 93.58823 1.000 34.77228 150 GLY D CA 1
ATOM 12172 C C . GLY D 1 150 ? -4.33672 39.89248 93.06853 1.000 40.03928 150 GLY D C 1
ATOM 12173 O O . GLY D 1 150 ? -4.89402 38.80818 92.87855 1.000 38.13312 150 GLY D O 1
ATOM 12174 N N . TYR D 1 151 ? -3.03855 40.09620 92.82876 1.000 40.29957 151 TYR D N 1
ATOM 12175 C CA . TYR D 1 151 ? -2.13136 39.10389 92.26201 1.000 39.48713 151 TYR D CA 1
ATOM 12176 C C . TYR D 1 151 ? -1.43405 38.25159 93.31245 1.000 38.96002 151 TYR D C 1
ATOM 12177 O O . TYR D 1 151 ? -0.58603 37.43107 92.94888 1.000 33.14727 151 TYR D O 1
ATOM 12186 N N . PHE D 1 152 ? -1.74557 38.43698 94.59938 1.000 45.33221 152 PHE D N 1
ATOM 12187 C CA . PHE D 1 152 ? -1.05464 37.74666 95.68709 1.000 42.44463 152 PHE D CA 1
ATOM 12188 C C . PHE D 1 152 ? -2.02955 36.88211 96.48044 1.000 42.06546 152 PHE D C 1
ATOM 12189 O O . PHE D 1 152 ? -3.11992 37.33989 96.84685 1.000 45.94677 152 PHE D O 1
ATOM 12197 N N . SER D 1 153 ? -1.62344 35.64780 96.76871 1.000 41.21782 153 SER D N 1
ATOM 12198 C CA . SER D 1 153 ? -2.49907 34.72645 97.48092 1.000 44.68050 153 SER D CA 1
ATOM 12199 C C . SER D 1 153 ? -2.89839 35.30781 98.83847 1.000 49.60311 153 SER D C 1
ATOM 12200 O O . SER D 1 153 ? -2.04093 35.81759 99.56913 1.000 53.11263 153 SER D O 1
ATOM 12203 N N . PRO D 1 154 ? -4.18674 35.22577 99.22548 1.000 49.78236 154 PRO D N 1
ATOM 12204 C CA . PRO D 1 154 ? -5.26399 34.54681 98.49207 1.000 48.69929 154 PRO D CA 1
ATOM 12205 C C . PRO D 1 154 ? -5.86038 35.35812 97.33404 1.000 46.60215 154 PRO D C 1
ATOM 12206 O O . PRO D 1 154 ? -6.04573 36.57895 97.42318 1.000 48.08864 154 PRO D O 1
ATOM 12210 N N . TYR D 1 155 ? -6.15859 34.65739 96.24007 1.000 50.78154 155 TYR D N 1
ATOM 12211 C CA . TYR D 1 155 ? -6.66282 35.29274 95.02674 1.000 45.08158 155 TYR D CA 1
ATOM 12212 C C . TYR D 1 155 ? -8.17982 35.36507 94.98754 1.000 46.41123 155 TYR D C 1
ATOM 12213 O O . TYR D 1 155 ? -8.72885 36.32102 94.42852 1.000 43.27043 155 TYR D O 1
ATOM 12222 N N . GLY D 1 156 ? -8.86557 34.38266 95.56741 1.000 44.60615 156 GLY D N 1
ATOM 12223 C CA . GLY D 1 156 ? -10.30680 34.32792 95.50980 1.000 42.07455 156 GLY D CA 1
ATOM 12224 C C . GLY D 1 156 ? -10.88327 33.60851 94.30879 1.000 40.72324 156 GLY D C 1
ATOM 12225 O O . GLY D 1 156 ? -12.09067 33.70458 94.07081 1.000 40.52209 156 GLY D O 1
ATOM 12226 N N . ILE D 1 157 ? -10.07614 32.88548 93.55164 1.000 39.12155 157 ILE D N 1
ATOM 12227 C CA . ILE D 1 157 ? -10.54430 32.25495 92.32612 1.000 42.37704 157 ILE D CA 1
ATOM 12228 C C . ILE D 1 157 ? -11.09886 30.87446 92.65480 1.000 45.31168 157 ILE D C 1
ATOM 12229 O O . ILE D 1 157 ? -10.39702 30.00938 93.19376 1.000 43.40893 157 ILE D O 1
ATOM 12234 N N . GLU D 1 158 ? -12.37109 30.67377 92.32585 1.000 46.22301 158 GLU D N 1
ATOM 12235 C CA . GLU D 1 158 ? -13.07133 29.47570 92.76058 1.000 46.60379 158 GLU D CA 1
ATOM 12236 C C . GLU D 1 158 ? -12.49078 28.21687 92.13848 1.000 48.21305 158 GLU D C 1
ATOM 12237 O O . GLU D 1 158 ? -12.57166 27.14088 92.74270 1.000 52.57368 158 GLU D O 1
ATOM 12243 N N . THR D 1 159 ? -11.89978 28.32136 90.94764 1.000 46.11640 159 THR D N 1
ATOM 12244 C CA . THR D 1 159 ? -11.30467 27.17174 90.27815 1.000 42.35633 159 THR D CA 1
ATOM 12245 C C . THR D 1 159 ? -9.79213 27.12171 90.43778 1.000 48.38564 159 THR D C 1
ATOM 12246 O O . THR D 1 159 ? -9.12249 26.41060 89.67642 1.000 47.32147 159 THR D O 1
ATOM 12250 N N . LEU D 1 160 ? -9.24085 27.86860 91.39473 1.000 46.20586 160 LEU D N 1
ATOM 12251 C CA . LEU D 1 160 ? -7.81792 27.79778 91.72577 1.000 48.36263 160 LEU D CA 1
ATOM 12252 C C . LEU D 1 160 ? -7.69285 27.80696 93.24261 1.000 52.02115 160 LEU D C 1
ATOM 12253 O O . LEU D 1 160 ? -7.84903 28.86160 93.88104 1.000 50.41442 160 LEU D O 1
ATOM 12258 N N . PRO D 1 161 ? -7.42950 26.65226 93.85192 1.000 55.35371 161 PRO D N 1
ATOM 12259 C CA . PRO D 1 161 ? -7.18833 26.60806 95.30189 1.000 54.19614 161 PRO D CA 1
ATOM 12260 C C . PRO D 1 161 ? -6.06103 27.54404 95.73109 1.000 49.95552 161 PRO D C 1
ATOM 12261 O O . PRO D 1 161 ? -5.07308 27.73531 95.01832 1.000 48.64317 161 PRO D O 1
ATOM 12265 N N . GLU D 1 162 ? -6.21504 28.12309 96.91752 1.000 47.81956 162 GLU D N 1
ATOM 12266 C CA . GLU D 1 162 ? -5.26721 29.12418 97.37698 1.000 49.05215 162 GLU D CA 1
ATOM 12267 C C . GLU D 1 162 ? -3.90855 28.49960 97.65724 1.000 50.91843 162 GLU D C 1
ATOM 12268 O O . GLU D 1 162 ? -3.79690 27.34193 98.07136 1.000 49.90741 162 GLU D O 1
ATOM 12274 N N . GLY D 1 163 ? -2.86653 29.28520 97.42926 1.000 51.31627 163 GLY D N 1
ATOM 12275 C CA . GLY D 1 163 ? -1.52904 28.85568 97.74729 1.000 48.23253 163 GLY D CA 1
ATOM 12276 C C . GLY D 1 163 ? -1.05788 29.48527 99.03533 1.000 45.49855 163 GLY D C 1
ATOM 12277 O O . GLY D 1 163 ? -1.80712 30.20750 99.70980 1.000 43.14134 163 GLY D O 1
ATOM 12278 N N . PRO D 1 164 ? 0.19489 29.21565 99.40580 1.000 47.92509 164 PRO D N 1
ATOM 12279 C CA . PRO D 1 164 ? 0.78854 29.88937 100.57243 1.000 48.13298 164 PRO D CA 1
ATOM 12280 C C . PRO D 1 164 ? 0.66625 31.40155 100.45588 1.000 46.82621 164 PRO D C 1
ATOM 12281 O O . PRO D 1 164 ? 0.76160 31.96972 99.36605 1.000 46.02422 164 PRO D O 1
ATOM 12285 N N . GLU D 1 165 ? 0.42723 32.05182 101.58838 1.000 51.11414 165 GLU D N 1
ATOM 12286 C CA . GLU D 1 165 ? 0.32429 33.50123 101.58999 1.000 52.94672 165 GLU D CA 1
ATOM 12287 C C . GLU D 1 165 ? 1.60556 34.10794 101.02855 1.000 54.30703 165 GLU D C 1
ATOM 12288 O O . GLU D 1 165 ? 2.71340 33.73475 101.43270 1.000 47.90573 165 GLU D O 1
ATOM 12294 N N . GLY D 1 166 ? 1.44466 35.01518 100.05516 1.000 57.51083 166 GLY D N 1
ATOM 12295 C CA . GLY D 1 166 ? 2.55611 35.60683 99.33499 1.000 49.37131 166 GLY D CA 1
ATOM 12296 C C . GLY D 1 166 ? 2.85758 34.98563 97.98728 1.000 43.99389 166 GLY D C 1
ATOM 12297 O O . GLY D 1 166 ? 3.79669 35.43037 97.31833 1.000 46.79940 166 GLY D O 1
ATOM 12298 N N . GLU D 1 167 ? 2.10913 33.96500 97.57949 1.000 42.62428 167 GLU D N 1
ATOM 12299 C CA . GLU D 1 167 ? 2.23795 33.40314 96.23907 1.000 41.20923 167 GLU D CA 1
ATOM 12300 C C . GLU D 1 167 ? 1.79970 34.41791 95.17935 1.000 42.03572 167 GLU D C 1
ATOM 12301 O O . GLU D 1 167 ? 0.76478 35.08887 95.32304 1.000 37.76821 167 GLU D O 1
ATOM 12307 N N . TYR D 1 168 ? 2.58883 34.52383 94.10407 1.000 36.43095 168 TYR D N 1
ATOM 12308 C CA . TYR D 1 168 ? 2.26443 35.41275 92.98860 1.000 40.98583 168 TYR D CA 1
ATOM 12309 C C . TYR D 1 168 ? 1.43035 34.66795 91.95455 1.000 37.39726 168 TYR D C 1
ATOM 12310 O O . TYR D 1 168 ? 1.80657 33.57331 91.52891 1.000 37.64980 168 TYR D O 1
ATOM 12319 N N . LEU D 1 169 ? 0.31079 35.27377 91.53958 1.000 35.50636 169 LEU D N 1
ATOM 12320 C CA . LEU D 1 169 ? -0.61722 34.59227 90.63885 1.000 35.40648 169 LEU D CA 1
ATOM 12321 C C . LEU D 1 169 ? 0.07214 34.13403 89.35795 1.000 39.21844 169 LEU D C 1
ATOM 12322 O O . LEU D 1 169 ? -0.12808 33.00129 88.90438 1.000 42.26480 169 LEU D O 1
ATOM 12327 N N . THR D 1 170 ? 0.88222 35.00518 88.75411 1.000 36.26396 170 THR D N 1
ATOM 12328 C CA . THR D 1 170 ? 1.51772 34.65867 87.49148 1.000 33.32622 170 THR D CA 1
ATOM 12329 C C . THR D 1 170 ? 2.49209 33.49955 87.66618 1.000 42.53037 170 THR D C 1
ATOM 12330 O O . THR D 1 170 ? 2.67341 32.69193 86.74226 1.000 39.81160 170 THR D O 1
ATOM 12334 N N . ASP D 1 171 ? 3.11216 33.38161 88.84652 1.000 42.06146 171 ASP D N 1
ATOM 12335 C CA . ASP D 1 171 ? 4.00384 32.24812 89.08641 1.000 42.07271 171 ASP D CA 1
ATOM 12336 C C . ASP D 1 171 ? 3.21229 30.96061 89.23699 1.000 44.83205 171 ASP D C 1
ATOM 12337 O O . ASP D 1 171 ? 3.62825 29.90422 88.75016 1.000 44.67015 171 ASP D O 1
ATOM 12342 N N . ARG D 1 172 ? 2.06440 31.03827 89.90495 1.000 41.85085 172 ARG D N 1
ATOM 12343 C CA . ARG D 1 172 ? 1.28323 29.84714 90.19542 1.000 41.68675 172 ARG D CA 1
ATOM 12344 C C . ARG D 1 172 ? 0.66419 29.28756 88.92451 1.000 45.39242 172 ARG D C 1
ATOM 12345 O O . ARG D 1 172 ? 0.66324 28.07061 88.70401 1.000 44.56655 172 ARG D O 1
ATOM 12353 N N . ILE D 1 173 ? 0.12929 30.16927 88.08215 1.000 42.66076 173 ILE D N 1
ATOM 12354 C CA . ILE D 1 173 ? -0.48785 29.74425 86.83629 1.000 38.84494 173 ILE D CA 1
ATOM 12355 C C . ILE D 1 173 ? 0.53244 29.01965 85.96884 1.000 41.39269 173 ILE D C 1
ATOM 12356 O O . ILE D 1 173 ? 0.21365 28.01974 85.30888 1.000 38.37124 173 ILE D O 1
ATOM 12361 N N . THR D 1 174 ? 1.78548 29.48697 85.99097 1.000 38.62836 174 THR D N 1
ATOM 12362 C CA . THR D 1 174 ? 2.86112 28.79387 85.29055 1.000 33.43464 174 THR D CA 1
ATOM 12363 C C . THR D 1 174 ? 3.11553 27.41739 85.89792 1.000 41.09031 174 THR D C 1
ATOM 12364 O O . THR D 1 174 ? 3.25495 26.42144 85.17514 1.000 45.63385 174 THR D O 1
ATOM 12368 N N . ASP D 1 175 ? 3.20983 27.34538 87.23089 1.000 40.17844 175 ASP D N 1
ATOM 12369 C CA . ASP D 1 175 ? 3.33421 26.05233 87.89585 1.000 37.54165 175 ASP D CA 1
ATOM 12370 C C . ASP D 1 175 ? 2.23430 25.11212 87.44650 1.000 40.70724 175 ASP D C 1
ATOM 12371 O O . ASP D 1 175 ? 2.48724 23.93662 87.15137 1.000 41.39487 175 ASP D O 1
ATOM 12376 N N . GLU D 1 176 ? 1.00396 25.62342 87.37990 1.000 38.36727 176 GLU D N 1
ATOM 12377 C CA . GLU D 1 176 ? -0.11397 24.81629 86.91718 1.000 40.38247 176 GLU D CA 1
ATOM 12378 C C . GLU D 1 176 ? 0.11237 24.32767 85.49534 1.000 38.80975 176 GLU D C 1
ATOM 12379 O O . GLU D 1 176 ? -0.17026 23.16528 85.18481 1.000 42.36695 176 GLU D O 1
ATOM 12385 N N . ALA D 1 177 ? 0.63871 25.18771 84.62005 1.000 39.82693 177 ALA D N 1
ATOM 12386 C CA . ALA D 1 177 ? 0.91522 24.74066 83.25621 1.000 38.49609 177 ALA D CA 1
ATOM 12387 C C . ALA D 1 177 ? 2.06554 23.74778 83.23386 1.000 37.30398 177 ALA D C 1
ATOM 12388 O O . ALA D 1 177 ? 1.99827 22.73349 82.52803 1.000 42.57124 177 ALA D O 1
ATOM 12390 N N . VAL D 1 178 ? 3.11765 24.00398 84.01578 1.000 36.75572 178 VAL D N 1
ATOM 12391 C CA . VAL D 1 178 ? 4.23944 23.06591 84.06525 1.000 41.59297 178 VAL D CA 1
ATOM 12392 C C . VAL D 1 178 ? 3.77693 21.71444 84.60131 1.000 42.91925 178 VAL D C 1
ATOM 12393 O O . VAL D 1 178 ? 4.16640 20.65835 84.08777 1.000 45.16948 178 VAL D O 1
ATOM 12397 N N . ARG D 1 179 ? 2.89366 21.72938 85.60331 1.000 45.20461 179 ARG D N 1
ATOM 12398 C CA . ARG D 1 179 ? 2.37088 20.48947 86.16806 1.000 39.02804 179 ARG D CA 1
ATOM 12399 C C . ARG D 1 179 ? 1.61851 19.65202 85.13519 1.000 41.48124 179 ARG D C 1
ATOM 12400 O O . ARG D 1 179 ? 1.71040 18.42132 85.14432 1.000 46.21290 179 ARG D O 1
ATOM 12408 N N . LEU D 1 180 ? 0.84599 20.29201 84.25357 1.000 44.17695 180 LEU D N 1
ATOM 12409 C CA . LEU D 1 180 ? 0.09167 19.53344 83.25870 1.000 41.56897 180 LEU D CA 1
ATOM 12410 C C . LEU D 1 180 ? 1.02792 18.84745 82.27370 1.000 43.02192 180 LEU D C 1
ATOM 12411 O O . LEU D 1 180 ? 0.78647 17.70485 81.87756 1.000 43.99202 180 LEU D O 1
ATOM 12416 N N . LEU D 1 181 ? 2.11124 19.52264 81.87973 1.000 43.42761 181 LEU D N 1
ATOM 12417 C CA . LEU D 1 181 ? 3.06432 18.92374 80.94874 1.000 41.51219 181 LEU D CA 1
ATOM 12418 C C . LEU D 1 181 ? 3.75510 17.70804 81.56170 1.000 44.03368 181 LEU D C 1
ATOM 12419 O O . LEU D 1 181 ? 3.76421 16.62296 80.96727 1.000 44.75269 181 LEU D O 1
ATOM 12424 N N . LYS D 1 182 ? 4.35018 17.87145 82.74955 1.000 47.68526 182 LYS D N 1
ATOM 12425 C CA . LYS D 1 182 ? 5.05644 16.75629 83.38191 1.000 46.10998 182 LYS D CA 1
ATOM 12426 C C . LYS D 1 182 ? 4.10347 15.60648 83.69395 1.000 44.28835 182 LYS D C 1
ATOM 12427 O O . LYS D 1 182 ? 4.46117 14.43293 83.53914 1.000 46.42316 182 LYS D O 1
ATOM 12433 N N . GLU D 1 183 ? 2.88609 15.92060 84.13338 1.000 39.34597 183 GLU D N 1
ATOM 12434 C CA . GLU D 1 183 ? 1.90341 14.87290 84.36433 1.000 39.43165 183 GLU D CA 1
ATOM 12435 C C . GLU D 1 183 ? 1.69232 14.06169 83.09721 1.000 42.66946 183 GLU D C 1
ATOM 12436 O O . GLU D 1 183 ? 1.76713 12.82833 83.11315 1.000 45.51420 183 GLU D O 1
ATOM 12442 N N . ARG D 1 184 ? 1.48765 14.75201 81.97119 1.000 43.73525 184 ARG D N 1
ATOM 12443 C CA . ARG D 1 184 ? 1.23389 14.07546 80.70295 1.000 35.48139 184 ARG D CA 1
ATOM 12444 C C . ARG D 1 184 ? 2.41395 13.21593 80.28140 1.000 34.57807 184 ARG D C 1
ATOM 12445 O O . ARG D 1 184 ? 2.22497 12.12690 79.73457 1.000 41.10544 184 ARG D O 1
ATOM 12453 N N . LYS D 1 185 ? 3.63671 13.68716 80.52680 1.000 36.27895 185 LYS D N 1
ATOM 12454 C CA . LYS D 1 185 ? 4.82267 12.88324 80.24236 1.000 40.52338 185 LYS D CA 1
ATOM 12455 C C . LYS D 1 185 ? 4.85220 11.62277 81.10128 1.000 45.06420 185 LYS D C 1
ATOM 12456 O O . LYS D 1 185 ? 5.21551 10.54161 80.61793 1.000 43.75201 185 LYS D O 1
ATOM 12462 N N . ALA D 1 186 ? 4.43780 11.73746 82.36861 1.000 39.34564 186 ALA D N 1
ATOM 12463 C CA . ALA D 1 186 ? 4.44733 10.58374 83.25812 1.000 41.44242 186 ALA D CA 1
ATOM 12464 C C . ALA D 1 186 ? 3.50940 9.48947 82.76071 1.000 38.80227 186 ALA D C 1
ATOM 12465 O O . ALA D 1 186 ? 3.83155 8.30141 82.86174 1.000 40.44278 186 ALA D O 1
ATOM 12467 N N . GLY D 1 187 ? 2.35204 9.86323 82.21091 1.000 38.07051 187 GLY D N 1
ATOM 12468 C CA . GLY D 1 187 ? 1.42418 8.90919 81.62713 1.000 32.70767 187 GLY D CA 1
ATOM 12469 C C . GLY D 1 187 ? 1.70074 8.48925 80.19414 1.000 35.57089 187 GLY D C 1
ATOM 12470 O O . GLY D 1 187 ? 0.84948 7.84981 79.56987 1.000 32.28775 187 GLY D O 1
ATOM 12471 N N . GLY D 1 188 ? 2.84456 8.86702 79.62678 1.000 39.52540 188 GLY D N 1
ATOM 12472 C CA . GLY D 1 188 ? 3.28149 8.32547 78.35523 1.000 42.19539 188 GLY D CA 1
ATOM 12473 C C . GLY D 1 188 ? 2.99499 9.13160 77.10362 1.000 40.64845 188 GLY D C 1
ATOM 12474 O O . GLY D 1 188 ? 3.23605 8.61953 76.00409 1.000 43.21481 188 GLY D O 1
ATOM 12475 N N . SER D 1 189 ? 2.48441 10.35929 77.22745 1.000 40.85524 189 SER D N 1
ATOM 12476 C CA . SER D 1 189 ? 2.28454 11.26689 76.08689 1.000 40.97032 189 SER D CA 1
ATOM 12477 C C . SER D 1 189 ? 1.39842 10.63353 75.00979 1.000 45.41966 189 SER D C 1
ATOM 12478 O O . SER D 1 189 ? 1.65334 10.76535 73.80812 1.000 45.95273 189 SER D O 1
ATOM 12481 N N . ARG D 1 190 ? 0.34507 9.93861 75.44363 1.000 39.66431 190 ARG D N 1
ATOM 12482 C CA . ARG D 1 190 ? -0.51029 9.23319 74.50032 1.000 38.75127 190 ARG D CA 1
ATOM 12483 C C . ARG D 1 190 ? -1.14959 10.17825 73.49151 1.000 45.79153 190 ARG D C 1
ATOM 12484 O O . ARG D 1 190 ? -1.20819 9.87358 72.29093 1.000 47.20145 190 ARG D O 1
ATOM 12492 N N . LYS D 1 191 ? -1.65238 11.31549 73.95170 1.000 42.41613 191 LYS D N 1
ATOM 12493 C CA . LYS D 1 191 ? -2.28814 12.16351 72.96057 1.000 37.34026 191 LYS D CA 1
ATOM 12494 C C . LYS D 1 191 ? -1.50198 13.46221 72.76631 1.000 35.83186 191 LYS D C 1
ATOM 12495 O O . LYS D 1 191 ? -0.79970 13.91386 73.68166 1.000 31.49108 191 LYS D O 1
ATOM 12501 N N . PRO D 1 192 ? -1.57253 14.07463 71.58088 1.000 29.15210 192 PRO D N 1
ATOM 12502 C CA . PRO D 1 192 ? -1.11180 15.46076 71.46226 1.000 32.90423 192 PRO D CA 1
ATOM 12503 C C . PRO D 1 192 ? -1.98435 16.36505 72.33426 1.000 37.39726 192 PRO D C 1
ATOM 12504 O O . PRO D 1 192 ? -3.18903 16.12848 72.50442 1.000 31.88313 192 PRO D O 1
ATOM 12508 N N . PHE D 1 193 ? -1.36077 17.38294 72.93024 1.000 33.12872 193 PHE D N 1
ATOM 12509 C CA . PHE D 1 193 ? -2.08108 18.25548 73.84393 1.000 33.62120 193 PHE D CA 1
ATOM 12510 C C . PHE D 1 193 ? -2.38806 19.59635 73.18075 1.000 38.76748 193 PHE D C 1
ATOM 12511 O O . PHE D 1 193 ? -1.79486 19.96787 72.16175 1.000 36.85159 193 PHE D O 1
ATOM 12519 N N . TYR D 1 194 ? -3.35037 20.31197 73.76424 1.000 37.21439 194 TYR D N 1
ATOM 12520 C CA . TYR D 1 194 ? -3.69213 21.66124 73.32566 1.000 35.17037 194 TYR D CA 1
ATOM 12521 C C . TYR D 1 194 ? -3.91672 22.49473 74.57415 1.000 37.54797 194 TYR D C 1
ATOM 12522 O O . TYR D 1 194 ? -4.93333 22.32812 75.25677 1.000 39.08270 194 TYR D O 1
ATOM 12531 N N . MET D 1 195 ? -2.98113 23.39114 74.86299 1.000 32.05189 195 MET D N 1
ATOM 12532 C CA . MET D 1 195 ? -3.01967 24.22048 76.05786 1.000 34.54139 195 MET D CA 1
ATOM 12533 C C . MET D 1 195 ? -3.40198 25.64719 75.67507 1.000 38.75107 195 MET D C 1
ATOM 12534 O O . MET D 1 195 ? -2.69964 26.30293 74.89916 1.000 36.68033 195 MET D O 1
ATOM 12539 N N . ASN D 1 196 ? -4.50755 26.12135 76.22544 1.000 36.44723 196 ASN D N 1
ATOM 12540 C CA . ASN D 1 196 ? -4.90951 27.51664 76.13207 1.000 35.01123 196 ASN D CA 1
ATOM 12541 C C . ASN D 1 196 ? -4.42778 28.18226 77.42020 1.000 34.87949 196 ASN D C 1
ATOM 12542 O O . ASN D 1 196 ? -5.11676 28.17249 78.43911 1.000 35.06442 196 ASN D O 1
ATOM 12547 N N . LEU D 1 197 ? -3.21088 28.72722 77.39009 1.000 34.40245 197 LEU D N 1
ATOM 12548 C CA . LEU D 1 197 ? -2.61379 29.36114 78.56773 1.000 32.69744 197 LEU D CA 1
ATOM 12549 C C . LEU D 1 197 ? -2.90455 30.85701 78.53266 1.000 36.25234 197 LEU D C 1
ATOM 12550 O O . LEU D 1 197 ? -2.25160 31.61239 77.81177 1.000 37.16984 197 LEU D O 1
ATOM 12555 N N . CYS D 1 198 ? -3.88227 31.28596 79.32515 1.000 35.79569 198 CYS D N 1
ATOM 12556 C CA . CYS D 1 198 ? -4.36863 32.66574 79.34976 1.000 37.98409 198 CYS D CA 1
ATOM 12557 C C . CYS D 1 198 ? -3.89797 33.34838 80.63436 1.000 36.78412 198 CYS D C 1
ATOM 12558 O O . CYS D 1 198 ? -4.50691 33.19296 81.69485 1.000 33.86280 198 CYS D O 1
ATOM 12561 N N . HIS D 1 199 ? -2.82572 34.11640 80.54022 1.000 31.29910 199 HIS D N 1
ATOM 12562 C CA . HIS D 1 199 ? -2.34345 34.80581 81.71945 1.000 35.68578 199 HIS D CA 1
ATOM 12563 C C . HIS D 1 199 ? -3.33423 35.87183 82.19255 1.000 33.37896 199 HIS D C 1
ATOM 12564 O O . HIS D 1 199 ? -4.09315 36.44387 81.41114 1.000 36.72177 199 HIS D O 1
ATOM 12571 N N . TYR D 1 200 ? -3.31976 36.12963 83.49870 1.000 36.66231 200 TYR D N 1
ATOM 12572 C CA . TYR D 1 200 ? -4.05106 37.27252 84.02869 1.000 38.05773 200 TYR D CA 1
ATOM 12573 C C . TYR D 1 200 ? -3.28326 38.56761 83.81911 1.000 35.24360 200 TYR D C 1
ATOM 12574 O O . TYR D 1 200 ? -3.90124 39.61714 83.61332 1.000 39.32700 200 TYR D O 1
ATOM 12583 N N . ALA D 1 201 ? -1.95243 38.50038 83.85258 1.000 35.10673 201 ALA D N 1
ATOM 12584 C CA . ALA D 1 201 ? -1.09443 39.58838 83.39149 1.000 33.94273 201 ALA D CA 1
ATOM 12585 C C . ALA D 1 201 ? -1.38403 39.91120 81.92344 1.000 32.49405 201 ALA D C 1
ATOM 12586 O O . ALA D 1 201 ? -1.68855 39.01705 81.12882 1.000 32.98697 201 ALA D O 1
ATOM 12588 N N . VAL D 1 202 ? -1.28838 41.19193 81.55045 1.000 33.51132 202 VAL D N 1
ATOM 12589 C CA . VAL D 1 202 ? -0.84496 42.29366 82.41388 1.000 31.26356 202 VAL D CA 1
ATOM 12590 C C . VAL D 1 202 ? -1.99094 43.27752 82.75884 1.000 32.85001 202 VAL D C 1
ATOM 12591 O O . VAL D 1 202 ? -1.79238 44.50009 82.79531 1.000 28.98083 202 VAL D O 1
ATOM 12595 N N . HIS D 1 203 ? -3.18368 42.73133 83.00224 1.000 29.10130 203 HIS D N 1
ATOM 12596 C CA . HIS D 1 203 ? -4.33297 43.52901 83.41354 1.000 34.53476 203 HIS D CA 1
ATOM 12597 C C . HIS D 1 203 ? -4.07330 44.20202 84.76748 1.000 36.25844 203 HIS D C 1
ATOM 12598 O O . HIS D 1 203 ? -3.36397 43.67251 85.63064 1.000 33.83883 203 HIS D O 1
ATOM 12605 N N . THR D 1 204 ? -4.66101 45.38392 84.95530 1.000 37.21001 204 THR D N 1
ATOM 12606 C CA . THR D 1 204 ? -4.58750 46.06683 86.24579 1.000 37.95185 204 THR D CA 1
ATOM 12607 C C . THR D 1 204 ? -5.29970 45.24215 87.31895 1.000 35.89863 204 THR D C 1
ATOM 12608 O O . THR D 1 204 ? -6.11344 44.36984 87.00354 1.000 31.23109 204 THR D O 1
ATOM 12612 N N . PRO D 1 205 ? -4.99207 45.48202 88.60869 1.000 36.30678 205 PRO D N 1
ATOM 12613 C CA . PRO D 1 205 ? -4.01103 46.41712 89.17635 1.000 33.40402 205 PRO D CA 1
ATOM 12614 C C . PRO D 1 205 ? -2.58288 45.93018 88.99925 1.000 34.60823 205 PRO D C 1
ATOM 12615 O O . PRO D 1 205 ? -2.31265 44.74118 89.18308 1.000 35.67074 205 PRO D O 1
ATOM 12619 N N . ILE D 1 206 ? -1.67027 46.83789 88.65868 1.000 37.85761 206 ILE D N 1
ATOM 12620 C CA . ILE D 1 206 ? -0.28684 46.43908 88.40850 1.000 42.00325 206 ILE D CA 1
ATOM 12621 C C . ILE D 1 206 ? 0.39700 46.15355 89.74230 1.000 44.76015 206 ILE D C 1
ATOM 12622 O O . ILE D 1 206 ? 0.99962 47.04686 90.35248 1.000 43.22598 206 ILE D O 1
ATOM 12627 N N . GLN D 1 207 ? 0.28393 44.90991 90.20827 1.000 39.45534 207 GLN D N 1
ATOM 12628 C CA . GLN D 1 207 ? 0.83983 44.47480 91.48431 1.000 41.34221 207 GLN D CA 1
ATOM 12629 C C . GLN D 1 207 ? 2.02225 43.56782 91.19547 1.000 40.14504 207 GLN D C 1
ATOM 12630 O O . GLN D 1 207 ? 1.85902 42.52749 90.55021 1.000 43.16869 207 GLN D O 1
ATOM 12636 N N . VAL D 1 208 ? 3.20079 43.94299 91.68666 1.000 39.07381 208 VAL D N 1
ATOM 12637 C CA . VAL D 1 208 ? 4.42104 43.21604 91.37376 1.000 39.35975 208 VAL D CA 1
ATOM 12638 C C . VAL D 1 208 ? 5.22741 42.98502 92.64134 1.000 41.39117 208 VAL D C 1
ATOM 12639 O O . VAL D 1 208 ? 5.06938 43.68550 93.64171 1.000 46.77364 208 VAL D O 1
ATOM 12643 N N . LYS D 1 209 ? 6.10010 41.97798 92.58505 1.000 40.02386 209 LYS D N 1
ATOM 12644 C CA . LYS D 1 209 ? 7.11800 41.82128 93.61063 1.000 41.36519 209 LYS D CA 1
ATOM 12645 C C . LYS D 1 209 ? 8.01736 43.04995 93.61207 1.000 46.99225 209 LYS D C 1
ATOM 12646 O O . LYS D 1 209 ? 8.25362 43.67210 92.57303 1.000 43.71597 209 LYS D O 1
ATOM 12652 N N . ASP D 1 210 ? 8.53978 43.38799 94.79261 1.000 48.83303 210 ASP D N 1
ATOM 12653 C CA . ASP D 1 210 ? 9.25663 44.64865 94.93295 1.000 50.43257 210 ASP D CA 1
ATOM 12654 C C . ASP D 1 210 ? 10.63119 44.59406 94.28003 1.000 51.59728 210 ASP D C 1
ATOM 12655 O O . ASP D 1 210 ? 11.09465 45.59941 93.73034 1.000 55.82750 210 ASP D O 1
ATOM 12660 N N . GLU D 1 211 ? 11.30570 43.44093 94.33469 1.000 51.23745 211 GLU D N 1
ATOM 12661 C CA . GLU D 1 211 ? 12.57744 43.31383 93.62557 1.000 52.95226 211 GLU D CA 1
ATOM 12662 C C . GLU D 1 211 ? 12.40449 43.58078 92.13921 1.000 52.31970 211 GLU D C 1
ATOM 12663 O O . GLU D 1 211 ? 13.29581 44.15401 91.50291 1.000 58.65189 211 GLU D O 1
ATOM 12669 N N . ASP D 1 212 ? 11.25515 43.20470 91.57809 1.000 51.65934 212 ASP D N 1
ATOM 12670 C CA . ASP D 1 212 ? 11.00294 43.43923 90.16343 1.000 48.42245 212 ASP D CA 1
ATOM 12671 C C . ASP D 1 212 ? 10.64981 44.90124 89.89733 1.000 52.06239 212 ASP D C 1
ATOM 12672 O O . ASP D 1 212 ? 11.07349 45.47017 88.88145 1.000 50.14910 212 ASP D O 1
ATOM 12677 N N . ARG D 1 213 ? 9.90291 45.54024 90.80188 1.000 46.74037 213 ARG D N 1
ATOM 12678 C CA . ARG D 1 213 ? 9.64519 46.96437 90.62517 1.000 43.41240 213 ARG D CA 1
ATOM 12679 C C . ARG D 1 213 ? 10.92584 47.77472 90.77177 1.000 48.21945 213 ARG D C 1
ATOM 12680 O O . ARG D 1 213 ? 11.18423 48.68028 89.97145 1.000 48.10185 213 ARG D O 1
ATOM 12688 N N . GLU D 1 214 ? 11.75532 47.44581 91.76934 1.000 52.85316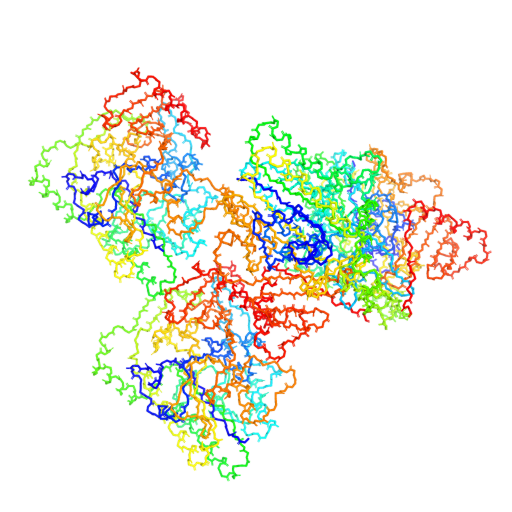 214 GLU D N 1
ATOM 12689 C CA . GLU D 1 214 ? 12.92972 48.26774 92.06336 1.000 50.90079 214 GLU D CA 1
ATOM 12690 C C . GLU D 1 214 ? 13.94223 48.21370 90.93485 1.000 48.25577 214 GLU D C 1
ATOM 12691 O O . GLU D 1 214 ? 14.58603 49.22399 90.63153 1.000 49.39650 214 GLU D O 1
ATOM 12697 N N . ARG D 1 215 ? 14.10445 47.03630 90.32177 1.000 47.29743 215 ARG D N 1
ATOM 12698 C CA . ARG D 1 215 ? 14.94661 46.86642 89.14099 1.000 44.96444 215 ARG D CA 1
ATOM 12699 C C . ARG D 1 215 ? 14.77064 47.99392 88.13792 1.000 44.94262 215 ARG D C 1
ATOM 12700 O O . ARG D 1 215 ? 15.75056 48.56695 87.64942 1.000 43.96010 215 ARG D O 1
ATOM 12708 N N . PHE D 1 216 ? 13.51846 48.32837 87.82434 1.000 42.77826 216 PHE D N 1
ATOM 12709 C CA . PHE D 1 216 ? 13.21483 49.29254 86.77635 1.000 44.19142 216 PHE D CA 1
ATOM 12710 C C . PHE D 1 216 ? 13.07750 50.71967 87.28755 1.000 43.62207 216 PHE D C 1
ATOM 12711 O O . PHE D 1 216 ? 13.07693 51.65158 86.47719 1.000 45.24140 216 PHE D O 1
ATOM 12719 N N . GLU D 1 217 ? 12.96362 50.92310 88.59827 1.000 45.30463 217 GLU D N 1
ATOM 12720 C CA . GLU D 1 217 ? 13.15644 52.26769 89.12989 1.000 46.04029 217 GLU D CA 1
ATOM 12721 C C . GLU D 1 217 ? 14.61377 52.67333 89.00858 1.000 43.15468 217 GLU D C 1
ATOM 12722 O O . GLU D 1 217 ? 14.92405 53.81502 88.64159 1.000 41.43811 217 GLU D O 1
ATOM 12728 N N . LYS D 1 218 ? 15.51962 51.73488 89.28831 1.000 43.53144 218 LYS D N 1
ATOM 12729 C CA . LYS D 1 218 ? 16.94006 51.98015 89.06905 1.000 43.20613 218 LYS D CA 1
ATOM 12730 C C . LYS D 1 218 ? 17.23127 52.25276 87.59304 1.000 47.69484 218 LYS D C 1
ATOM 12731 O O . LYS D 1 218 ? 18.00847 53.15886 87.26367 1.000 49.35612 218 LYS D O 1
ATOM 12737 N N . LYS D 1 219 ? 16.60014 51.49577 86.68535 1.000 46.46799 219 LYS D N 1
ATOM 12738 C CA . LYS D 1 219 ? 16.85814 51.69225 85.26013 1.000 42.43382 219 LYS D CA 1
ATOM 12739 C C . LYS D 1 219 ? 16.29115 53.01486 84.77809 1.000 40.19098 219 LYS D C 1
ATOM 12740 O O . LYS D 1 219 ? 16.95122 53.74052 84.03217 1.000 41.39282 219 LYS D O 1
ATOM 12746 N N . ALA D 1 220 ? 15.05926 53.33815 85.18243 1.000 42.15395 220 ALA D N 1
ATOM 12747 C CA . ALA D 1 220 ? 14.48341 54.63261 84.83184 1.000 42.89792 220 ALA D CA 1
ATOM 12748 C C . ALA D 1 220 ? 15.32380 55.77130 85.38747 1.000 45.17530 220 ALA D C 1
ATOM 12749 O O . ALA D 1 220 ? 15.36907 56.85472 84.80255 1.000 47.82701 220 ALA D O 1
ATOM 12751 N N . ARG D 1 221 ? 16.00891 55.53908 86.50381 1.000 47.62880 221 ARG D N 1
ATOM 12752 C CA . ARG D 1 221 ? 16.91593 56.54297 87.03543 1.000 44.72059 221 ARG D CA 1
ATOM 12753 C C . ARG D 1 221 ? 18.14493 56.68499 86.14986 1.000 44.99017 221 ARG D C 1
ATOM 12754 O O . ARG D 1 221 ? 18.38699 57.74884 85.57493 1.000 45.57272 221 ARG D O 1
ATOM 12762 N N . GLU D 1 222 ? 18.92833 55.61090 86.01049 1.000 49.23333 222 GLU D N 1
ATOM 12763 C CA . GLU D 1 222 ? 20.12511 55.66285 85.17225 1.000 44.23369 222 GLU D CA 1
ATOM 12764 C C . GLU D 1 222 ? 19.80608 55.99080 83.71838 1.000 43.44337 222 GLU D C 1
ATOM 12765 O O . GLU D 1 222 ? 20.70246 56.38641 82.96651 1.000 42.69201 222 GLU D O 1
ATOM 12771 N N . GLN D 1 223 ? 18.55837 55.83278 83.30287 1.000 41.99741 223 GLN D N 1
ATOM 12772 C CA . GLN D 1 223 ? 18.16600 56.18001 81.94937 1.000 42.39281 223 GLN D CA 1
ATOM 12773 C C . GLN D 1 223 ? 17.71138 57.62707 81.82559 1.000 45.52787 223 GLN D C 1
ATOM 12774 O O . GLN D 1 223 ? 17.65753 58.14981 80.70741 1.000 51.20901 223 GLN D O 1
ATOM 12780 N N . GLY D 1 224 ? 17.39532 58.28793 82.94101 1.000 43.22633 224 GLY D N 1
ATOM 12781 C CA . GLY D 1 224 ? 16.84700 59.62434 82.92451 1.000 37.21549 224 GLY D CA 1
ATOM 12782 C C . GLY D 1 224 ? 15.33574 59.69242 82.86284 1.000 48.21607 224 GLY D C 1
ATOM 12783 O O . GLY D 1 224 ? 14.77564 60.79065 82.96398 1.000 51.78244 224 GLY D O 1
ATOM 12784 N N . LEU D 1 225 ? 14.65425 58.55185 82.73481 1.000 46.46713 225 LEU D N 1
ATOM 12785 C CA . LEU D 1 225 ? 13.21479 58.56280 82.50425 1.000 44.95189 225 LEU D CA 1
ATOM 12786 C C . LEU D 1 225 ? 12.43552 59.15849 83.66769 1.000 47.32855 225 LEU D C 1
ATOM 12787 O O . LEU D 1 225 ? 11.39619 59.78589 83.44797 1.000 52.28177 225 LEU D O 1
ATOM 12792 N N . ASP D 1 226 ? 12.90980 58.97937 84.90275 1.000 42.78639 226 ASP D N 1
ATOM 12793 C CA . ASP D 1 226 ? 12.20505 59.51093 86.06719 1.000 50.65585 226 ASP D CA 1
ATOM 12794 C C . ASP D 1 226 ? 11.90428 61.01066 85.96087 1.000 58.51490 226 ASP D C 1
ATOM 12795 O O . ASP D 1 226 ? 11.01063 61.50579 86.66079 1.000 55.49689 226 ASP D O 1
ATOM 12800 N N . GLN D 1 227 ? 12.61553 61.74092 85.09866 1.000 57.77693 227 GLN D N 1
ATOM 12801 C CA . GLN D 1 227 ? 12.48080 63.18659 84.98591 1.000 57.35313 227 GLN D CA 1
ATOM 12802 C C . GLN D 1 227 ? 11.65295 63.61372 83.78329 1.000 56.64202 227 GLN D C 1
ATOM 12803 O O . GLN D 1 227 ? 11.66660 64.79592 83.42343 1.000 53.01872 227 GLN D O 1
ATOM 12809 N N . GLU D 1 228 ? 10.93673 62.68951 83.15315 1.000 56.64860 228 GLU D N 1
ATOM 12810 C CA . GLU D 1 228 ? 10.22671 62.96848 81.91434 1.000 52.14596 228 GLU D CA 1
ATOM 12811 C C . GLU D 1 228 ? 8.73067 62.85091 82.14766 1.000 52.42413 228 GLU D C 1
ATOM 12812 O O . GLU D 1 228 ? 8.26034 61.85297 82.70231 1.000 63.74889 228 GLU D O 1
ATOM 12818 N N . THR D 1 229 ? 7.99528 63.88247 81.73966 1.000 54.06738 229 THR D N 1
ATOM 12819 C CA . THR D 1 229 ? 6.54079 63.91689 81.82642 1.000 51.59896 229 THR D CA 1
ATOM 12820 C C . THR D 1 229 ? 5.94961 62.70245 81.13456 1.000 55.41933 229 THR D C 1
ATOM 12821 O O . THR D 1 229 ? 5.94351 62.63573 79.90123 1.000 56.14108 229 THR D O 1
ATOM 12825 N N . ALA D 1 230 ? 5.45646 61.73612 81.90844 1.000 52.69297 230 ALA D N 1
ATOM 12826 C CA . ALA D 1 230 ? 4.93984 60.51611 81.30290 1.000 45.16620 230 ALA D CA 1
ATOM 12827 C C . ALA D 1 230 ? 3.44325 60.60545 81.03657 1.000 46.38210 230 ALA D C 1
ATOM 12828 O O . ALA D 1 230 ? 2.97580 60.15423 79.98586 1.000 44.65253 230 ALA D O 1
ATOM 12830 N N . LEU D 1 231 ? 2.67809 61.18817 81.95370 1.000 45.54412 231 LEU D N 1
ATOM 12831 C CA . LEU D 1 231 ? 1.23420 61.27150 81.80195 1.000 38.47921 231 LEU D CA 1
ATOM 12832 C C . LEU D 1 231 ? 0.81687 62.65923 81.32271 1.000 39.93686 231 LEU D C 1
ATOM 12833 O O . LEU D 1 231 ? 1.42870 63.66918 81.67551 1.000 41.97132 231 LEU D O 1
ATOM 12838 N N . VAL D 1 232 ? -0.23597 62.69755 80.50676 1.000 36.92718 232 VAL D N 1
ATOM 12839 C CA . VAL D 1 232 ? -0.74438 63.93503 79.93083 1.000 37.19010 232 VAL D CA 1
ATOM 12840 C C . VAL D 1 232 ? -2.26816 63.89940 79.94361 1.000 44.00439 232 VAL D C 1
ATOM 12841 O O . VAL D 1 232 ? -2.87852 62.99574 79.36164 1.000 45.68744 232 VAL D O 1
ATOM 12845 N N . GLU D 1 233 ? -2.88304 64.88661 80.58286 1.000 48.04815 233 GLU D N 1
ATOM 12846 C CA . GLU D 1 233 ? -4.33380 64.94141 80.66097 1.000 44.97914 233 GLU D CA 1
ATOM 12847 C C . GLU D 1 233 ? -4.91234 65.45947 79.34457 1.000 46.04625 233 GLU D C 1
ATOM 12848 O O . GLU D 1 233 ? -4.40948 66.42545 78.76363 1.000 44.46267 233 GLU D O 1
ATOM 12854 N N . GLY D 1 234 ? -5.95525 64.79414 78.86030 1.000 49.23650 234 GLY D N 1
ATOM 12855 C CA . GLY D 1 234 ? -6.60134 65.18878 77.62739 1.000 41.08784 234 GLY D CA 1
ATOM 12856 C C . GLY D 1 234 ? -8.07450 65.50859 77.80095 1.000 44.37831 234 GLY D C 1
ATOM 12857 O O . GLY D 1 234 ? -8.49736 66.10285 78.80130 1.000 45.81710 234 GLY D O 1
ATOM 12858 N N . GLU D 1 235 ? -8.86757 65.09747 76.82172 1.000 37.69628 235 GLU D N 1
ATOM 12859 C CA . GLU D 1 235 ? -10.26005 65.50000 76.72635 1.000 40.21956 235 GLU D CA 1
ATOM 12860 C C . GLU D 1 235 ? -11.09193 64.89770 77.86466 1.000 41.58592 235 GLU D C 1
ATOM 12861 O O . GLU D 1 235 ? -10.63365 64.03827 78.62835 1.000 43.34221 235 GLU D O 1
ATOM 12867 N N . PHE D 1 236 ? -12.33677 65.36152 77.97050 1.000 37.37845 236 PHE D N 1
ATOM 12868 C CA . PHE D 1 236 ? -13.28115 64.76541 78.90985 1.000 44.50648 236 PHE D CA 1
ATOM 12869 C C . PHE D 1 236 ? -13.77413 63.42064 78.39443 1.000 41.56277 236 PHE D C 1
ATOM 12870 O O . PHE D 1 236 ? -13.90255 63.20555 77.18916 1.000 45.89372 236 PHE D O 1
ATOM 12878 N N . HIS D 1 237 ? -14.07143 62.51571 79.32300 1.000 43.93972 237 HIS D N 1
ATOM 12879 C CA . HIS D 1 237 ? -14.68077 61.24737 78.95384 1.000 42.25454 237 HIS D CA 1
ATOM 12880 C C . HIS D 1 237 ? -16.06813 61.48199 78.36226 1.000 38.90991 237 HIS D C 1
ATOM 12881 O O . HIS D 1 237 ? -16.59821 62.58808 78.37109 1.000 41.99172 237 HIS D O 1
ATOM 12888 N N . HIS D 1 238 ? -16.66286 60.41005 77.85023 1.000 43.40483 238 HIS D N 1
ATOM 12889 C CA . HIS D 1 238 ? -17.84635 60.52510 77.01322 1.000 40.23522 238 HIS D CA 1
ATOM 12890 C C . HIS D 1 238 ? -19.08645 59.86695 77.58820 1.000 42.30708 238 HIS D C 1
ATOM 12891 O O . HIS D 1 238 ? -20.11467 59.85228 76.90164 1.000 48.41470 238 HIS D O 1
ATOM 12898 N N . THR D 1 239 ? -19.03153 59.30772 78.80376 1.000 42.45230 239 THR D N 1
ATOM 12899 C CA . THR D 1 239 ? -20.18559 58.63809 79.39486 1.000 44.63835 239 THR D CA 1
ATOM 12900 C C . THR D 1 239 ? -20.58167 59.29902 80.70982 1.000 46.76522 239 THR D C 1
ATOM 12901 O O . THR D 1 239 ? -19.74156 59.89591 81.39859 1.000 47.63962 239 THR D O 1
ATOM 12905 N N . GLU D 1 240 ? -21.87585 59.17339 81.05036 1.000 41.83165 240 GLU D N 1
ATOM 12906 C CA . GLU D 1 240 ? -22.40356 59.75840 82.28467 1.000 44.89402 240 GLU D CA 1
ATOM 12907 C C . GLU D 1 240 ? -21.58932 59.35022 83.50044 1.000 46.19174 240 GLU D C 1
ATOM 12908 O O . GLU D 1 240 ? -21.38702 60.15111 84.41810 1.000 46.13247 240 GLU D O 1
ATOM 12914 N N . ASP D 1 241 ? -21.13900 58.09632 83.54089 1.000 44.03535 241 ASP D N 1
ATOM 12915 C CA . ASP D 1 241 ? -20.50344 57.58772 84.74841 1.000 43.92362 241 ASP D CA 1
ATOM 12916 C C . ASP D 1 241 ? -19.11067 58.15743 84.96861 1.000 42.84925 241 ASP D C 1
ATOM 12917 O O . ASP D 1 241 ? -18.58047 58.01673 86.07304 1.000 39.26943 241 ASP D O 1
ATOM 12922 N N . LYS D 1 242 ? -18.51706 58.80131 83.95745 1.000 49.25850 242 LYS D N 1
ATOM 12923 C CA . LYS D 1 242 ? -17.19508 59.41543 84.06484 1.000 47.85926 242 LYS D CA 1
ATOM 12924 C C . LYS D 1 242 ? -17.22882 60.91229 83.76758 1.000 46.26515 242 LYS D C 1
ATOM 12925 O O . LYS D 1 242 ? -16.18601 61.49321 83.43989 1.000 47.67406 242 LYS D O 1
ATOM 12931 N N . LYS D 1 243 ? -18.40591 61.54238 83.85574 1.000 46.57488 243 LYS D N 1
ATOM 12932 C CA . LYS D 1 243 ? -18.51703 62.97800 83.61074 1.000 50.25733 243 LYS D CA 1
ATOM 12933 C C . LYS D 1 243 ? -17.65391 63.74069 84.60413 1.000 51.77190 243 LYS D C 1
ATOM 12934 O O . LYS D 1 243 ? -17.71150 63.50188 85.81691 1.000 45.04288 243 LYS D O 1
ATOM 12940 N N . GLY D 1 244 ? -16.82912 64.63789 84.07565 1.000 48.68816 244 GLY D N 1
ATOM 12941 C CA . GLY D 1 244 ? -15.85854 65.33305 84.88724 1.000 51.10632 244 GLY D CA 1
ATOM 12942 C C . GLY D 1 244 ? -14.45008 64.79238 84.76274 1.000 49.01493 244 GLY D C 1
ATOM 12943 O O . GLY D 1 244 ? -13.49108 65.56677 84.78013 1.000 51.42677 244 GLY D O 1
ATOM 12944 N N . ARG D 1 245 ? -14.29634 63.47782 84.64249 1.000 45.38808 245 ARG D N 1
ATOM 12945 C CA . ARG D 1 245 ? -12.95455 62.91264 84.56440 1.000 49.91862 245 ARG D CA 1
ATOM 12946 C C . ARG D 1 245 ? -12.39166 63.05817 83.15083 1.000 51.58242 245 ARG D C 1
ATOM 12947 O O . ARG D 1 245 ? -13.12065 62.97742 82.15146 1.000 47.14339 245 ARG D O 1
ATOM 12955 N N . ARG D 1 246 ? -11.08161 63.28694 83.07387 1.000 46.72812 246 ARG D N 1
ATOM 12956 C CA . ARG D 1 246 ? -10.39618 63.46257 81.80228 1.000 44.79063 246 ARG D CA 1
ATOM 12957 C C . ARG D 1 246 ? -9.59005 62.21753 81.43983 1.000 44.62057 246 ARG D C 1
ATOM 12958 O O . ARG D 1 246 ? -9.11996 61.47077 82.30931 1.000 39.30637 246 ARG D O 1
ATOM 12966 N N . VAL D 1 247 ? -9.46365 61.99855 80.13031 1.000 40.99470 247 VAL D N 1
ATOM 12967 C CA . VAL D 1 247 ? -8.56999 60.97897 79.60054 1.000 40.08943 247 VAL D CA 1
ATOM 12968 C C . VAL D 1 247 ? -7.12368 61.35311 79.91683 1.000 41.03968 247 VAL D C 1
ATOM 12969 O O . VAL D 1 247 ? -6.69478 62.49112 79.69201 1.000 40.86030 247 VAL D O 1
ATOM 12973 N N . VAL D 1 248 ? -6.36881 60.40568 80.46241 1.000 36.95130 248 VAL D N 1
ATOM 12974 C CA . VAL D 1 248 ? -4.96133 60.60351 80.79918 1.000 36.32637 248 VAL D CA 1
ATOM 12975 C C . VAL D 1 248 ? -4.16021 59.68913 79.88804 1.000 35.78250 248 VAL D C 1
ATOM 12976 O O . VAL D 1 248 ? -4.18695 58.46494 80.05347 1.000 41.01215 248 VAL D O 1
ATOM 12980 N N . ARG D 1 249 ? -3.44250 60.25816 78.93330 1.000 34.64919 249 ARG D N 1
ATOM 12981 C CA . ARG D 1 249 ? -2.63230 59.46109 78.02142 1.000 33.98222 249 ARG D CA 1
ATOM 12982 C C . ARG D 1 249 ? -1.20512 59.37226 78.54330 1.000 37.26392 249 ARG D C 1
ATOM 12983 O O . ARG D 1 249 ? -0.62543 60.37987 78.96212 1.000 36.32313 249 ARG D O 1
ATOM 12991 N N . ARG D 1 250 ? -0.65013 58.16339 78.52480 1.000 32.96296 250 ARG D N 1
ATOM 12992 C CA . ARG D 1 250 ? 0.76064 57.94623 78.80676 1.000 32.91482 250 ARG D CA 1
ATOM 12993 C C . ARG D 1 250 ? 1.54221 58.05909 77.50268 1.000 32.78826 250 ARG D C 1
ATOM 12994 O O . ARG D 1 250 ? 1.19629 57.41130 76.51527 1.000 32.44694 250 ARG D O 1
ATOM 13002 N N . VAL D 1 251 ? 2.57756 58.89855 77.48616 1.000 36.47529 251 VAL D N 1
ATOM 13003 C CA . VAL D 1 251 ? 3.28341 59.22549 76.24861 1.000 33.31650 251 VAL D CA 1
ATOM 13004 C C . VAL D 1 251 ? 4.68870 58.63490 76.20939 1.000 31.94549 251 VAL D C 1
ATOM 13005 O O . VAL D 1 251 ? 5.45028 58.92337 75.28367 1.000 30.08312 251 VAL D O 1
ATOM 13009 N N . ILE D 1 252 ? 5.04918 57.79419 77.17065 1.000 32.12295 252 ILE D N 1
ATOM 13010 C CA . ILE D 1 252 ? 6.37110 57.18956 77.16148 1.000 33.11299 252 ILE D CA 1
ATOM 13011 C C . ILE D 1 252 ? 6.31050 55.92002 77.99213 1.000 36.68392 252 ILE D C 1
ATOM 13012 O O . ILE D 1 252 ? 5.60729 55.86249 79.00341 1.000 38.33859 252 ILE D O 1
ATOM 13017 N N . GLN D 1 253 ? 7.01080 54.88232 77.52646 1.000 36.77749 253 GLN D N 1
ATOM 13018 C CA . GLN D 1 253 ? 7.16802 53.63499 78.28131 1.000 36.83586 253 GLN D CA 1
ATOM 13019 C C . GLN D 1 253 ? 8.20577 53.88093 79.37005 1.000 34.41239 253 GLN D C 1
ATOM 13020 O O . GLN D 1 253 ? 9.40567 53.93770 79.09974 1.000 40.69526 253 GLN D O 1
ATOM 13026 N N . SER D 1 254 ? 7.75928 54.03629 80.59738 1.000 37.59597 254 SER D N 1
ATOM 13027 C CA . SER D 1 254 ? 8.69925 54.21600 81.69848 1.000 36.83102 254 SER D CA 1
ATOM 13028 C C . SER D 1 254 ? 8.18133 53.68494 83.02069 1.000 37.06047 254 SER D C 1
ATOM 13029 O O . SER D 1 254 ? 8.87671 53.82312 84.02778 1.000 45.77601 254 SER D O 1
ATOM 13032 N N . ASP D 1 255 ? 7.00988 53.09097 83.05888 1.000 39.27235 255 ASP D N 1
ATOM 13033 C CA . ASP D 1 255 ? 6.39876 52.67538 84.30286 1.000 41.17789 255 ASP D CA 1
ATOM 13034 C C . ASP D 1 255 ? 7.19342 51.52772 84.90404 1.000 40.92776 255 ASP D C 1
ATOM 13035 O O . ASP D 1 255 ? 7.24740 50.44883 84.29633 1.000 41.07745 255 ASP D O 1
ATOM 13040 N N . PRO D 1 256 ? 7.82004 51.70725 86.07511 1.000 44.86748 256 PRO D N 1
ATOM 13041 C CA . PRO D 1 256 ? 8.67745 50.63993 86.61983 1.000 40.66551 256 PRO D CA 1
ATOM 13042 C C . PRO D 1 256 ? 7.91087 49.43088 87.12382 1.000 39.54586 256 PRO D C 1
ATOM 13043 O O . PRO D 1 256 ? 8.41863 48.30546 87.02615 1.000 40.29511 256 PRO D O 1
ATOM 13047 N N . SER D 1 257 ? 6.72164 49.62130 87.70213 1.000 39.20714 257 SER D N 1
ATOM 13048 C CA . SER D 1 257 ? 5.96369 48.46017 88.16644 1.000 42.09098 257 SER D CA 1
ATOM 13049 C C . SER D 1 257 ? 5.46190 47.63809 86.98912 1.000 40.29350 257 SER D C 1
ATOM 13050 O O . SER D 1 257 ? 5.53314 46.40283 87.01257 1.000 35.98979 257 SER D O 1
ATOM 13053 N N . TYR D 1 258 ? 4.96335 48.31956 85.94705 1.000 36.69828 258 TYR D N 1
ATOM 13054 C CA . TYR D 1 258 ? 4.55516 47.64362 84.72167 1.000 37.86334 258 TYR D CA 1
ATOM 13055 C C . TYR D 1 258 ? 5.71624 46.87796 84.09521 1.000 36.58522 258 TYR D C 1
ATOM 13056 O O . TYR D 1 258 ? 5.54365 45.75048 83.62373 1.000 34.13160 258 TYR D O 1
ATOM 13065 N N . ALA D 1 259 ? 6.90324 47.47927 84.07256 1.000 33.72796 259 ALA D N 1
ATOM 13066 C CA . ALA D 1 259 ? 8.06538 46.77473 83.55777 1.000 38.92084 259 ALA D CA 1
ATOM 13067 C C . ALA D 1 259 ? 8.37219 45.54269 84.40500 1.000 38.46052 259 ALA D C 1
ATOM 13068 O O . ALA D 1 259 ? 8.76300 44.49355 83.87228 1.000 35.02530 259 ALA D O 1
ATOM 13070 N N . GLY D 1 260 ? 8.16562 45.64062 85.72116 1.000 36.71951 260 GLY D N 1
ATOM 13071 C CA . GLY D 1 260 ? 8.41912 44.49857 86.58758 1.000 38.29348 260 GLY D CA 1
ATOM 13072 C C . GLY D 1 260 ? 7.46265 43.35152 86.32722 1.000 35.92187 260 GLY D C 1
ATOM 13073 O O . GLY D 1 260 ? 7.85287 42.18291 86.35512 1.000 37.06752 260 GLY D O 1
ATOM 13074 N N . MET D 1 261 ? 6.19899 43.66912 86.06966 1.000 37.06378 261 MET D N 1
ATOM 13075 C CA . MET D 1 261 ? 5.23196 42.63674 85.72600 1.000 34.48052 261 MET D CA 1
ATOM 13076 C C . MET D 1 261 ? 5.66820 41.89665 84.47919 1.000 33.16341 261 MET D C 1
ATOM 13077 O O . MET D 1 261 ? 5.54026 40.67084 84.39169 1.000 37.09523 261 MET D O 1
ATOM 13082 N N . ILE D 1 262 ? 6.22182 42.62688 83.51850 1.000 34.15621 262 ILE D N 1
ATOM 13083 C CA . ILE D 1 262 ? 6.64486 42.02831 82.26220 1.000 36.93261 262 ILE D CA 1
ATOM 13084 C C . ILE D 1 262 ? 7.96214 41.27679 82.44534 1.000 40.59747 262 ILE D C 1
ATOM 13085 O O . ILE D 1 262 ? 8.19012 40.24904 81.79955 1.000 40.06820 262 ILE D O 1
ATOM 13090 N N . TRP D 1 263 ? 8.83623 41.75103 83.33844 1.000 41.61112 263 TRP D N 1
ATOM 13091 C CA . TRP D 1 263 ? 10.05375 41.00486 83.64984 1.000 38.22228 263 TRP D CA 1
ATOM 13092 C C . TRP D 1 263 ? 9.71582 39.69586 84.34742 1.000 36.90846 263 TRP D C 1
ATOM 13093 O O . TRP D 1 263 ? 10.23642 38.63567 83.98638 1.000 37.83958 263 TRP D O 1
ATOM 13104 N N . ASN D 1 264 ? 8.82944 39.74650 85.34338 1.000 38.00564 264 ASN D N 1
ATOM 13105 C CA . ASN D 1 264 ? 8.40392 38.51322 85.99701 1.000 41.12426 264 ASN D CA 1
ATOM 13106 C C . ASN D 1 264 ? 7.72268 37.57123 85.00500 1.000 38.60887 264 ASN D C 1
ATOM 13107 O O . ASN D 1 264 ? 8.00482 36.36751 84.99304 1.000 37.85702 264 ASN D O 1
ATOM 13112 N N . LEU D 1 265 ? 6.84174 38.11025 84.15037 1.000 36.18510 265 LEU D N 1
ATOM 13113 C CA . LEU D 1 265 ? 6.19436 37.29811 83.12649 1.000 33.07880 265 LEU D CA 1
ATOM 13114 C C . LEU D 1 265 ? 7.22322 36.60201 82.24387 1.000 37.03311 265 LEU D C 1
ATOM 13115 O O . LEU D 1 265 ? 7.08949 35.41105 81.93791 1.000 38.19047 265 LEU D O 1
ATOM 13120 N N . ASP D 1 266 ? 8.28722 37.31284 81.87780 1.000 36.86988 266 ASP D N 1
ATOM 13121 C CA . ASP D 1 266 ? 9.30844 36.74465 81.00550 1.000 37.71637 266 ASP D CA 1
ATOM 13122 C C . ASP D 1 266 ? 10.06062 35.59560 81.68318 1.000 37.83482 266 ASP D C 1
ATOM 13123 O O . ASP D 1 266 ? 10.40813 34.60171 81.03094 1.000 34.99513 266 ASP D O 1
ATOM 13128 N N . GLN D 1 267 ? 10.32948 35.70589 82.98584 1.000 39.58159 267 GLN D N 1
ATOM 13129 C CA . GLN D 1 267 ? 10.90496 34.56334 83.69060 1.000 39.46866 267 GLN D CA 1
ATOM 13130 C C . GLN D 1 267 ? 9.95986 33.37294 83.62788 1.000 35.59138 267 GLN D C 1
ATOM 13131 O O . GLN D 1 267 ? 10.39060 32.23277 83.44134 1.000 36.66852 267 GLN D O 1
ATOM 13137 N N . ASN D 1 268 ? 8.66072 33.62336 83.73586 1.000 33.93742 268 ASN D N 1
ATOM 13138 C CA . ASN D 1 268 ? 7.72399 32.51409 83.74006 1.000 37.16427 268 ASN D CA 1
ATOM 13139 C C . ASN D 1 268 ? 7.65201 31.83438 82.38077 1.000 37.17772 268 ASN D C 1
ATOM 13140 O O . ASN D 1 268 ? 7.60243 30.60030 82.31087 1.000 35.86292 268 ASN D O 1
ATOM 13145 N N . ILE D 1 269 ? 7.62855 32.62166 81.29277 1.000 38.82205 269 ILE D N 1
ATOM 13146 C CA . ILE D 1 269 ? 7.76746 32.06479 79.94374 1.000 34.50788 269 ILE D CA 1
ATOM 13147 C C . ILE D 1 269 ? 9.06535 31.26666 79.83421 1.000 34.21115 269 ILE D C 1
ATOM 13148 O O . ILE D 1 269 ? 9.12274 30.22151 79.17292 1.000 34.78247 269 ILE D O 1
ATOM 13153 N N . GLY D 1 270 ? 10.12665 31.74430 80.48255 1.000 35.33105 270 GLY D N 1
ATOM 13154 C CA . GLY D 1 270 ? 11.34871 30.96412 80.53907 1.000 31.16907 270 GLY D CA 1
ATOM 13155 C C . GLY D 1 270 ? 11.13267 29.61493 81.19529 1.000 33.61806 270 GLY D C 1
ATOM 13156 O O . GLY D 1 270 ? 11.47316 28.57709 80.62362 1.000 37.84177 270 GLY D O 1
ATOM 13157 N N . ARG D 1 271 ? 10.55485 29.61607 82.40595 1.000 32.40660 271 ARG D N 1
ATOM 13158 C CA . ARG D 1 271 ? 10.25630 28.37280 83.11431 1.000 33.84151 271 ARG D CA 1
ATOM 13159 C C . ARG D 1 271 ? 9.38637 27.46162 82.26980 1.000 36.13680 271 ARG D C 1
ATOM 13160 O O . ARG D 1 271 ? 9.65837 26.26332 82.13969 1.000 41.43011 271 ARG D O 1
ATOM 13168 N N . LEU D 1 272 ? 8.32997 28.02621 81.68727 1.000 38.07292 272 LEU D N 1
ATOM 13169 C CA . LEU D 1 272 ? 7.36485 27.24374 80.93150 1.000 35.19500 272 LEU D CA 1
ATOM 13170 C C . LEU D 1 272 ? 8.01274 26.58004 79.72146 1.000 35.00239 272 LEU D C 1
ATOM 13171 O O . LEU D 1 272 ? 7.83041 25.38261 79.48274 1.000 35.93546 272 LEU D O 1
ATOM 13176 N N . LEU D 1 273 ? 8.77389 27.34594 78.94296 1.000 36.49571 273 LEU D N 1
ATOM 13177 C CA . LEU D 1 273 ? 9.39588 26.78412 77.75202 1.000 38.95442 273 LEU D CA 1
ATOM 13178 C C . LEU D 1 273 ? 10.46279 25.76317 78.11431 1.000 37.76214 273 LEU D C 1
ATOM 13179 O O . LEU D 1 273 ? 10.70657 24.81519 77.36137 1.000 38.54849 273 LEU D O 1
ATOM 13184 N N . GLU D 1 274 ? 11.11203 25.93632 79.25549 1.000 36.31228 274 GLU D N 1
ATOM 13185 C CA . GLU D 1 274 ? 12.12904 24.97791 79.65363 1.000 40.20971 274 GLU D CA 1
ATOM 13186 C C . GLU D 1 274 ? 11.49301 23.66488 80.08826 1.000 42.84789 274 GLU D C 1
ATOM 13187 O O . GLU D 1 274 ? 12.01339 22.58553 79.77560 1.000 45.15332 274 GLU D O 1
ATOM 13193 N N . ALA D 1 275 ? 10.34743 23.73767 80.77360 1.000 35.45076 275 ALA D N 1
ATOM 13194 C CA . ALA D 1 275 ? 9.58310 22.52716 81.04393 1.000 40.46037 275 ALA D CA 1
ATOM 13195 C C . ALA D 1 275 ? 9.19140 21.81644 79.75313 1.000 40.57422 275 ALA D C 1
ATOM 13196 O O . ALA D 1 275 ? 9.26247 20.58087 79.66085 1.000 37.09287 275 ALA D O 1
ATOM 13198 N N . LEU D 1 276 ? 8.75551 22.58020 78.75018 1.000 39.42421 276 LEU D N 1
ATOM 13199 C CA . LEU D 1 276 ? 8.28550 21.96636 77.51745 1.000 40.34951 276 LEU D CA 1
ATOM 13200 C C . LEU D 1 276 ? 9.39985 21.19133 76.84523 1.000 37.57311 276 LEU D C 1
ATOM 13201 O O . LEU D 1 276 ? 9.16198 20.14319 76.23945 1.000 37.20177 276 LEU D O 1
ATOM 13206 N N . SER D 1 277 ? 10.62278 21.68578 76.95422 1.000 37.93530 277 SER D N 1
ATOM 13207 C CA . SER D 1 277 ? 11.74553 20.98242 76.35902 1.000 43.01422 277 SER D CA 1
ATOM 13208 C C . SER D 1 277 ? 12.18279 19.80406 77.22822 1.000 43.52387 277 SER D C 1
ATOM 13209 O O . SER D 1 277 ? 12.44852 18.71221 76.71034 1.000 41.57905 277 SER D O 1
ATOM 13212 N N . GLU D 1 278 ? 12.23515 20.00821 78.55033 1.000 41.34310 278 GLU D N 1
ATOM 13213 C CA . GLU D 1 278 ? 12.47712 18.92490 79.49527 1.000 43.56117 278 GLU D CA 1
ATOM 13214 C C . GLU D 1 278 ? 11.53130 17.75331 79.30237 1.000 42.78440 278 GLU D C 1
ATOM 13215 O O . GLU D 1 278 ? 11.83668 16.64389 79.75517 1.000 50.35751 278 GLU D O 1
ATOM 13221 N N . CYS D 1 279 ? 10.37202 17.97604 78.69403 1.000 44.24404 279 CYS D N 1
ATOM 13222 C CA . CYS D 1 279 ? 9.45229 16.89550 78.36803 1.000 42.22365 279 CYS D CA 1
ATOM 13223 C C . CYS D 1 279 ? 9.65049 16.36886 76.95442 1.000 39.52301 279 CYS D C 1
ATOM 13224 O O . CYS D 1 279 ? 8.80809 15.61261 76.46679 1.000 34.69040 279 CYS D O 1
ATOM 13227 N N . GLY D 1 280 ? 10.72523 16.76842 76.28039 1.000 40.17260 280 GLY D N 1
ATOM 13228 C CA . GLY D 1 280 ? 10.96258 16.28555 74.93042 1.000 37.23152 280 GLY D CA 1
ATOM 13229 C C . GLY D 1 280 ? 9.84207 16.60475 73.96883 1.000 38.32501 280 GLY D C 1
ATOM 13230 O O . GLY D 1 280 ? 9.52520 15.78859 73.09386 1.000 40.31633 280 GLY D O 1
ATOM 13231 N N . GLU D 1 281 ? 9.22975 17.78585 74.11165 1.000 43.88175 281 GLU D N 1
ATOM 13232 C CA . GLU D 1 281 ? 8.12217 18.20461 73.25557 1.000 38.30941 281 GLU D CA 1
ATOM 13233 C C . GLU D 1 281 ? 8.41717 19.47377 72.45905 1.000 38.77970 281 GLU D C 1
ATOM 13234 O O . GLU D 1 281 ? 7.52685 19.97117 71.76543 1.000 39.55080 281 GLU D O 1
ATOM 13240 N N . GLU D 1 282 ? 9.64764 19.99197 72.50421 1.000 40.16367 282 GLU D N 1
ATOM 13241 C CA . GLU D 1 282 ? 9.94148 21.22473 71.78350 1.000 40.84098 282 GLU D CA 1
ATOM 13242 C C . GLU D 1 282 ? 9.78902 21.03790 70.27604 1.000 41.41184 282 GLU D C 1
ATOM 13243 O O . GLU D 1 282 ? 9.21505 21.89342 69.59663 1.000 45.43309 282 GLU D O 1
ATOM 13249 N N . GLU D 1 283 ? 10.27106 19.92170 69.73431 1.000 41.26105 283 GLU D N 1
ATOM 13250 C CA . GLU D 1 283 ? 10.28385 19.77102 68.28154 1.000 39.79321 283 GLU D CA 1
ATOM 13251 C C . GLU D 1 283 ? 8.88114 19.78953 67.70179 1.000 42.17394 283 GLU D C 1
ATOM 13252 O O . GLU D 1 283 ? 8.68169 20.20512 66.55080 1.000 44.73341 283 GLU D O 1
ATOM 13258 N N . ASN D 1 284 ? 7.89573 19.35962 68.47691 1.000 45.61037 284 ASN D N 1
ATOM 13259 C CA . ASN D 1 284 ? 6.56664 19.12671 67.93295 1.000 43.00956 284 ASN D CA 1
ATOM 13260 C C . ASN D 1 284 ? 5.47170 19.92315 68.63892 1.000 38.18281 284 ASN D C 1
ATOM 13261 O O . ASN D 1 284 ? 4.29951 19.54145 68.59801 1.000 33.59398 284 ASN D O 1
ATOM 13266 N N . THR D 1 285 ? 5.83049 21.04751 69.25677 1.000 35.29536 285 THR D N 1
ATOM 13267 C CA . THR D 1 285 ? 4.85897 21.95134 69.85734 1.000 41.35113 285 THR D CA 1
ATOM 13268 C C . THR D 1 285 ? 4.83581 23.23285 69.03588 1.000 37.02993 285 THR D C 1
ATOM 13269 O O . THR D 1 285 ? 5.88114 23.85890 68.82647 1.000 39.13024 285 THR D O 1
ATOM 13273 N N . VAL D 1 286 ? 3.65613 23.59643 68.54814 1.000 31.84915 286 VAL D N 1
ATOM 13274 C CA . VAL D 1 286 ? 3.43709 24.91462 67.97136 1.000 32.48492 286 VAL D CA 1
ATOM 13275 C C . VAL D 1 286 ? 3.22001 25.89274 69.11935 1.000 35.71783 286 VAL D C 1
ATOM 13276 O O . VAL D 1 286 ? 2.26774 25.75096 69.89697 1.000 34.08134 286 VAL D O 1
ATOM 13280 N N . VAL D 1 287 ? 4.10212 26.88595 69.22701 1.000 35.82612 287 VAL D N 1
ATOM 13281 C CA . VAL D 1 287 ? 4.05761 27.88604 70.28728 1.000 32.99139 287 VAL D CA 1
ATOM 13282 C C . VAL D 1 287 ? 3.61300 29.19964 69.67314 1.000 33.66310 287 VAL D C 1
ATOM 13283 O O . VAL D 1 287 ? 4.20036 29.65673 68.68693 1.000 35.56699 287 VAL D O 1
ATOM 13287 N N . VAL D 1 288 ? 2.57465 29.79612 70.24631 1.000 29.95596 288 VAL D N 1
ATOM 13288 C CA . VAL D 1 288 ? 2.05136 31.08130 69.81054 1.000 32.05413 288 VAL D CA 1
ATOM 13289 C C . VAL D 1 288 ? 2.03152 32.02404 71.00794 1.000 29.40484 288 VAL D C 1
ATOM 13290 O O . VAL D 1 288 ? 1.47567 31.68879 72.05743 1.000 28.18637 288 VAL D O 1
ATOM 13294 N N . PHE D 1 289 ? 2.63584 33.19747 70.85194 1.000 31.23672 289 PHE D N 1
ATOM 13295 C CA . PHE D 1 289 ? 2.63734 34.23331 71.88323 1.000 33.64867 289 PHE D CA 1
ATOM 13296 C C . PHE D 1 289 ? 1.91882 35.45296 71.32712 1.000 34.26714 289 PHE D C 1
ATOM 13297 O O . PHE D 1 289 ? 2.36448 36.03897 70.33239 1.000 32.52338 289 PHE D O 1
ATOM 13305 N N . THR D 1 290 ? 0.80144 35.81636 71.94687 1.000 32.93423 290 THR D N 1
ATOM 13306 C CA . THR D 1 290 ? 0.01536 36.94990 71.46508 1.000 34.53867 290 THR D CA 1
ATOM 13307 C C . THR D 1 290 ? -0.79655 37.53286 72.62888 1.000 32.82001 290 THR D C 1
ATOM 13308 O O . THR D 1 290 ? -0.52240 37.23582 73.79593 1.000 29.30693 290 THR D O 1
ATOM 13312 N N . SER D 1 291 ? -1.79115 38.36506 72.30128 1.000 33.16094 291 SER D N 1
ATOM 13313 C CA . SER D 1 291 ? -2.55057 39.14031 73.27887 1.000 33.25033 291 SER D CA 1
ATOM 13314 C C . SER D 1 291 ? -3.96369 39.39355 72.76723 1.000 35.30504 291 SER D C 1
ATOM 13315 O O . SER D 1 291 ? -4.22525 39.39172 71.55933 1.000 34.45970 291 SER D O 1
ATOM 13318 N N . ASP D 1 292 ? -4.87861 39.63071 73.71015 1.000 32.61978 292 ASP D N 1
ATOM 13319 C CA . ASP D 1 292 ? -6.27950 39.75844 73.34340 1.000 32.34859 292 ASP D CA 1
ATOM 13320 C C . ASP D 1 292 ? -6.66785 41.16371 72.88262 1.000 30.41618 292 ASP D C 1
ATOM 13321 O O . ASP D 1 292 ? -7.70613 41.29907 72.23578 1.000 33.40364 292 ASP D O 1
ATOM 13326 N N . ASN D 1 293 ? -5.87921 42.19549 73.17983 1.000 21.71543 293 ASN D N 1
ATOM 13327 C CA . ASN D 1 293 ? -6.14708 43.55441 72.70524 1.000 27.87588 293 ASN D CA 1
ATOM 13328 C C . ASN D 1 293 ? -4.93092 44.42349 72.99670 1.000 31.31463 293 ASN D C 1
ATOM 13329 O O . ASN D 1 293 ? -3.94243 43.97045 73.59005 1.000 33.79370 293 ASN D O 1
ATOM 13334 N N . GLY D 1 294 ? -5.02740 45.69150 72.59423 1.000 25.81125 294 GLY D N 1
ATOM 13335 C CA . GLY D 1 294 ? -3.90868 46.61207 72.70567 1.000 28.50022 294 GLY D CA 1
ATOM 13336 C C . GLY D 1 294 ? -3.57034 46.99148 74.13876 1.000 29.64507 294 GLY D C 1
ATOM 13337 O O . GLY D 1 294 ? -4.26735 46.66043 75.09428 1.000 32.17591 294 GLY D O 1
ATOM 13338 N N . GLY D 1 295 ? -2.46426 47.71660 74.28407 1.000 29.52911 295 GLY D N 1
ATOM 13339 C CA . GLY D 1 295 ? -2.02241 48.12134 75.60532 1.000 29.14350 295 GLY D CA 1
ATOM 13340 C C . GLY D 1 295 ? -2.90955 49.19203 76.21422 1.000 31.70914 295 GLY D C 1
ATOM 13341 O O . GLY D 1 295 ? -3.49035 50.02809 75.52256 1.000 30.30030 295 GLY D O 1
ATOM 13342 N N . LEU D 1 296 ? -3.03040 49.14274 77.53912 1.000 34.25422 296 LEU D N 1
ATOM 13343 C CA . LEU D 1 296 ? -3.77581 50.15272 78.28710 1.000 32.47575 296 LEU D CA 1
ATOM 13344 C C . LEU D 1 296 ? -2.92340 51.41654 78.39366 1.000 37.27939 296 LEU D C 1
ATOM 13345 O O . LEU D 1 296 ? -1.85431 51.41936 79.02604 1.000 35.39170 296 LEU D O 1
ATOM 13350 N N . ALA D 1 297 ? -3.40111 52.49591 77.78028 1.000 34.69897 297 ALA D N 1
ATOM 13351 C CA . ALA D 1 297 ? -2.64086 53.73163 77.72729 1.000 30.66110 297 ALA D CA 1
ATOM 13352 C C . ALA D 1 297 ? -3.46516 54.99568 77.97104 1.000 31.19311 297 ALA D C 1
ATOM 13353 O O . ALA D 1 297 ? -2.87341 56.06140 78.15229 1.000 32.39764 297 ALA D O 1
ATOM 13355 N N . THR D 1 298 ? -4.79208 54.93304 77.97457 1.000 29.91203 298 THR D N 1
ATOM 13356 C CA . THR D 1 298 ? -5.59556 56.14310 78.04125 1.000 38.95143 298 THR D CA 1
ATOM 13357 C C . THR D 1 298 ? -6.49137 56.21365 79.27449 1.000 38.44757 298 THR D C 1
ATOM 13358 O O . THR D 1 298 ? -7.30648 57.14342 79.35888 1.000 35.82614 298 THR D O 1
ATOM 13362 N N . SER D 1 299 ? -6.36581 55.28162 80.22849 1.000 33.66963 299 SER D N 1
ATOM 13363 C CA . SER D 1 299 ? -7.09080 55.39061 81.49654 1.000 37.63227 299 SER D CA 1
ATOM 13364 C C . SER D 1 299 ? -6.53157 54.38813 82.49644 1.000 37.12338 299 SER D C 1
ATOM 13365 O O . SER D 1 299 ? -5.58294 53.64765 82.20503 1.000 38.07766 299 SER D O 1
ATOM 13368 N N . GLU D 1 300 ? -7.13515 54.40411 83.69955 1.000 38.94930 300 GLU D N 1
ATOM 13369 C CA . GLU D 1 300 ? -6.89176 53.45695 84.80885 1.000 36.95161 300 GLU D CA 1
ATOM 13370 C C . GLU D 1 300 ? -5.41161 53.26602 85.14424 1.000 33.07778 300 GLU D C 1
ATOM 13371 O O . GLU D 1 300 ? -4.96548 52.16217 85.46805 1.000 33.94393 300 GLU D O 1
ATOM 13377 N N . GLY D 1 301 ? -4.65048 54.35246 85.10544 1.000 31.47098 301 GLY D N 1
ATOM 13378 C CA . GLY D 1 301 ? -3.25584 54.34679 85.48429 1.000 34.16501 301 GLY D CA 1
ATOM 13379 C C . GLY D 1 301 ? -2.30211 54.44467 84.31326 1.000 39.51680 301 GLY D C 1
ATOM 13380 O O . GLY D 1 301 ? -1.11857 54.75912 84.51826 1.000 36.87885 301 GLY D O 1
ATOM 13381 N N . SER D 1 302 ? -2.78907 54.19205 83.08974 1.000 38.37194 302 SER D N 1
ATOM 13382 C CA . SER D 1 302 ? -1.99886 54.25907 81.86689 1.000 32.93967 302 SER D CA 1
ATOM 13383 C C . SER D 1 302 ? -0.62729 53.62770 82.06886 1.000 33.98197 302 SER D C 1
ATOM 13384 O O . SER D 1 302 ? 0.39568 54.32958 82.06104 1.000 32.33562 302 SER D O 1
ATOM 13387 N N . PRO D 1 303 ? -0.56013 52.31121 82.28202 1.000 36.48574 303 PRO D N 1
ATOM 13388 C CA . PRO D 1 303 ? 0.74660 51.70757 82.55390 1.000 32.64216 303 PRO D CA 1
ATOM 13389 C C . PRO D 1 303 ? 1.68026 51.68683 81.34995 1.000 32.57963 303 PRO D C 1
ATOM 13390 O O . PRO D 1 303 ? 2.90090 51.67835 81.54643 1.000 34.35876 303 PRO D O 1
ATOM 13394 N N . THR D 1 304 ? 1.17530 51.69086 80.11557 1.000 32.48614 304 THR D N 1
ATOM 13395 C CA . THR D 1 304 ? 2.05816 51.53879 78.96359 1.000 29.45299 304 THR D CA 1
ATOM 13396 C C . THR D 1 304 ? 1.75843 52.58354 77.89693 1.000 31.00073 304 THR D C 1
ATOM 13397 O O . THR D 1 304 ? 0.81966 53.37598 78.00823 1.000 32.17514 304 THR D O 1
ATOM 13401 N N . CYS D 1 305 ? 2.59796 52.58817 76.85956 1.000 34.14301 305 CYS D N 1
ATOM 13402 C CA . CYS D 1 305 ? 2.45647 53.46219 75.69876 1.000 32.87017 305 CYS D CA 1
ATOM 13403 C C . CYS D 1 305 ? 2.56759 52.63374 74.42116 1.000 30.47536 305 CYS D C 1
ATOM 13404 O O . CYS D 1 305 ? 3.40665 51.73512 74.33474 1.000 28.01354 305 CYS D O 1
ATOM 13407 N N . ASN D 1 306 ? 1.72921 52.93371 73.42678 1.000 28.33687 306 ASN D N 1
ATOM 13408 C CA . ASN D 1 306 ? 1.77701 52.23744 72.14424 1.000 27.24854 306 ASN D CA 1
ATOM 13409 C C . ASN D 1 306 ? 2.17745 53.13965 70.99512 1.000 26.87414 306 ASN D C 1
ATOM 13410 O O . ASN D 1 306 ? 2.11206 52.70212 69.84757 1.000 32.20155 306 ASN D O 1
ATOM 13415 N N . LEU D 1 307 ? 2.57756 54.38168 71.25793 1.000 30.70285 307 LEU D N 1
ATOM 13416 C CA . LEU D 1 307 ? 3.01609 55.24423 70.16615 1.000 29.25774 307 LEU D CA 1
ATOM 13417 C C . LEU D 1 307 ? 4.18655 54.58132 69.43747 1.000 32.19231 307 LEU D C 1
ATOM 13418 O O . LEU D 1 307 ? 5.02682 53.93543 70.07341 1.000 30.55693 307 LEU D O 1
ATOM 13423 N N . PRO D 1 308 ? 4.28926 54.72708 68.10949 1.000 30.46302 308 PRO D N 1
ATOM 13424 C CA . PRO D 1 308 ? 3.52399 55.63184 67.23744 1.000 28.10862 308 PRO D CA 1
ATOM 13425 C C . PRO D 1 308 ? 2.14094 55.15161 66.78368 1.000 33.33800 308 PRO D C 1
ATOM 13426 O O . PRO D 1 308 ? 1.53557 55.82550 65.93312 1.000 32.47947 308 PRO D O 1
ATOM 13430 N N . ALA D 1 309 ? 1.65810 54.02338 67.29786 1.000 29.28313 309 ALA D N 1
ATOM 13431 C CA . ALA D 1 309 ? 0.27134 53.64099 67.07389 1.000 32.27147 309 ALA D CA 1
ATOM 13432 C C . ALA D 1 309 ? -0.61416 54.38908 68.07372 1.000 29.91278 309 ALA D C 1
ATOM 13433 O O . ALA D 1 309 ? -0.25250 54.52537 69.24321 1.000 32.11518 309 ALA D O 1
ATOM 13435 N N . SER D 1 310 ? -1.75402 54.91019 67.60957 1.000 29.51552 310 SER D N 1
ATOM 13436 C CA . SER D 1 310 ? -2.53484 55.85623 68.41920 1.000 32.16893 310 SER D CA 1
ATOM 13437 C C . SER D 1 310 ? -3.37093 55.16297 69.48120 1.000 31.68036 310 SER D C 1
ATOM 13438 O O . SER D 1 310 ? -4.00263 54.14060 69.21701 1.000 34.38687 310 SER D O 1
ATOM 13441 N N . GLU D 1 311 ? -3.41075 55.76401 70.67135 1.000 33.02964 311 GLU D N 1
ATOM 13442 C CA . GLU D 1 311 ? -4.30364 55.36234 71.75426 1.000 33.44983 311 GLU D CA 1
ATOM 13443 C C . GLU D 1 311 ? -4.02595 53.93508 72.20890 1.000 31.26295 311 GLU D C 1
ATOM 13444 O O . GLU D 1 311 ? -2.86073 53.53551 72.28720 1.000 31.53575 311 GLU D O 1
ATOM 13450 N N . GLY D 1 312 ? -5.07013 53.16370 72.52334 1.000 30.01745 312 GLY D N 1
ATOM 13451 C CA . GLY D 1 312 ? -4.87727 51.84783 73.09448 1.000 27.00619 312 GLY D CA 1
ATOM 13452 C C . GLY D 1 312 ? -6.18653 51.15559 73.40151 1.000 34.55642 312 GLY D C 1
ATOM 13453 O O . GLY D 1 312 ? -7.20315 51.46132 72.76204 1.000 33.41046 312 GLY D O 1
ATOM 13454 N N . LYS D 1 313 ? -6.16919 50.21507 74.35840 1.000 31.55011 313 LYS D N 1
ATOM 13455 C CA . LYS D 1 313 ? -7.35679 49.45890 74.74358 1.000 29.40914 313 LYS D CA 1
ATOM 13456 C C . LYS D 1 313 ? -8.57925 50.35826 74.79095 1.000 33.95113 313 LYS D C 1
ATOM 13457 O O . LYS D 1 313 ? -8.51643 51.47182 75.31498 1.000 31.95422 313 LYS D O 1
ATOM 13463 N N . GLY D 1 314 ? -9.68519 49.87657 74.20731 1.000 32.48854 314 GLY D N 1
ATOM 13464 C CA . GLY D 1 314 ? -10.93150 50.60985 74.16342 1.000 30.80476 314 GLY D CA 1
ATOM 13465 C C . GLY D 1 314 ? -11.11255 51.48070 72.93954 1.000 33.40334 314 GLY D C 1
ATOM 13466 O O . GLY D 1 314 ? -12.22560 51.98541 72.69964 1.000 30.02709 314 GLY D O 1
ATOM 13467 N N . TRP D 1 315 ? -10.05904 51.67640 72.16211 1.000 33.65485 315 TRP D N 1
ATOM 13468 C CA . TRP D 1 315 ? -10.10925 52.47089 70.95211 1.000 29.79122 315 TRP D CA 1
ATOM 13469 C C . TRP D 1 315 ? -9.98287 51.58263 69.72137 1.000 32.16655 315 TRP D C 1
ATOM 13470 O O . TRP D 1 315 ? -9.30931 50.54441 69.74035 1.000 33.00803 315 TRP D O 1
ATOM 13481 N N . VAL D 1 316 ? -10.61831 52.03546 68.63561 1.000 30.55960 316 VAL D N 1
ATOM 13482 C CA . VAL D 1 316 ? -10.50097 51.39613 67.33456 1.000 31.64743 316 VAL D CA 1
ATOM 13483 C C . VAL D 1 316 ? -9.31946 51.95560 66.53933 1.000 36.61691 316 VAL D C 1
ATOM 13484 O O . VAL D 1 316 ? -9.02521 51.47995 65.43089 1.000 38.67264 316 VAL D O 1
ATOM 13488 N N . TYR D 1 317 ? -8.58064 52.90221 67.10963 1.000 34.83900 317 TYR D N 1
ATOM 13489 C CA . TYR D 1 317 ? -7.32556 53.30793 66.51370 1.000 31.02668 317 TYR D CA 1
ATOM 13490 C C . TYR D 1 317 ? -6.26861 52.20805 66.66944 1.000 34.14113 317 TYR D C 1
ATOM 13491 O O . TYR D 1 317 ? -6.40397 51.26638 67.45740 1.000 31.97633 317 TYR D O 1
ATOM 13500 N N . GLU D 1 318 ? -5.19789 52.35227 65.88870 1.000 30.98892 318 GLU D N 1
ATOM 13501 C CA . GLU D 1 318 ? -4.23157 51.28042 65.71888 1.000 31.94495 318 GLU D CA 1
ATOM 13502 C C . GLU D 1 318 ? -3.66281 50.79711 67.04859 1.000 33.65340 318 GLU D C 1
ATOM 13503 O O . GLU D 1 318 ? -3.40802 49.59670 67.21553 1.000 32.09801 318 GLU D O 1
ATOM 13509 N N . GLY D 1 319 ? -3.47044 51.70081 68.01203 1.000 33.10372 319 GLY D N 1
ATOM 13510 C CA . GLY D 1 319 ? -2.88331 51.29536 69.28165 1.000 32.47861 319 GLY D CA 1
ATOM 13511 C C . GLY D 1 319 ? -3.73413 50.32856 70.07564 1.000 28.65626 319 GLY D C 1
ATOM 13512 O O . GLY D 1 319 ? -3.20035 49.58044 70.90242 1.000 26.40343 319 GLY D O 1
ATOM 13513 N N . GLY D 1 320 ? -5.04013 50.32160 69.83531 1.000 30.25499 320 GLY D N 1
ATOM 13514 C CA . GLY D 1 320 ? -5.94989 49.43682 70.53873 1.000 31.62060 320 GLY D CA 1
ATOM 13515 C C . GLY D 1 320 ? -6.20010 48.10728 69.86184 1.000 30.01757 320 GLY D C 1
ATOM 13516 O O . GLY D 1 320 ? -6.64095 47.15890 70.51611 1.000 32.24905 320 GLY D O 1
ATOM 13517 N N . THR D 1 321 ? -5.92156 48.01018 68.55981 1.000 29.50784 321 THR D N 1
ATOM 13518 C CA . THR D 1 321 ? -6.12142 46.75169 67.84698 1.000 31.94896 321 THR D CA 1
ATOM 13519 C C . THR D 1 321 ? -4.82686 45.98621 67.59147 1.000 33.64626 321 THR D C 1
ATOM 13520 O O . THR D 1 321 ? -4.87267 44.76464 67.39260 1.000 32.47020 321 THR D O 1
ATOM 13524 N N . ARG D 1 322 ? -3.68776 46.67008 67.57635 1.000 30.85564 322 ARG D N 1
ATOM 13525 C CA . ARG D 1 322 ? -2.41628 46.02788 67.30221 1.000 29.13398 322 ARG D CA 1
ATOM 13526 C C . ARG D 1 322 ? -1.95621 45.25885 68.52671 1.000 31.88503 322 ARG D C 1
ATOM 13527 O O . ARG D 1 322 ? -2.25691 45.62500 69.66107 1.000 31.59953 322 ARG D O 1
ATOM 13535 N N . VAL D 1 323 ? -1.19765 44.19896 68.28604 1.000 33.55046 323 VAL D N 1
ATOM 13536 C CA . VAL D 1 323 ? -0.97029 43.19912 69.31725 1.000 31.91941 323 VAL D CA 1
ATOM 13537 C C . VAL D 1 323 ? 0.26330 42.39938 68.89976 1.000 30.73128 323 VAL D C 1
ATOM 13538 O O . VAL D 1 323 ? 0.47146 42.17485 67.69859 1.000 29.92670 323 VAL D O 1
ATOM 13542 N N . PRO D 1 324 ? 1.13386 41.99337 69.81651 1.000 33.27979 324 PRO D N 1
ATOM 13543 C CA . PRO D 1 324 ? 2.28710 41.18192 69.40594 1.000 31.60570 324 PRO D CA 1
ATOM 13544 C C . PRO D 1 324 ? 1.85127 39.78482 68.98642 1.000 30.39438 324 PRO D C 1
ATOM 13545 O O . PRO D 1 324 ? 0.81131 39.28382 69.40885 1.000 31.27326 324 PRO D O 1
ATOM 13549 N N . LEU D 1 325 ? 2.65499 39.16851 68.11824 1.000 33.97684 325 LEU D N 1
ATOM 13550 C CA . LEU D 1 325 ? 2.38041 37.82485 67.61150 1.000 29.65021 325 LEU D CA 1
ATOM 13551 C C . LEU D 1 325 ? 3.70314 37.15627 67.26239 1.000 32.93723 325 LEU D C 1
ATOM 13552 O O . LEU D 1 325 ? 4.37970 37.57686 66.31464 1.000 29.13503 325 LEU D O 1
ATOM 13557 N N . ILE D 1 326 ? 4.05785 36.11026 68.01959 1.000 36.01221 326 ILE D N 1
ATOM 13558 C CA . ILE D 1 326 ? 5.17792 35.23143 67.70672 1.000 28.20788 326 ILE D CA 1
ATOM 13559 C C . ILE D 1 326 ? 4.64926 33.81423 67.53817 1.000 30.86850 326 ILE D C 1
ATOM 13560 O O . ILE D 1 326 ? 3.81433 33.35551 68.32772 1.000 33.07550 326 ILE D O 1
ATOM 13565 N N . VAL D 1 327 ? 5.11508 33.13412 66.48864 1.000 31.29878 327 VAL D N 1
ATOM 13566 C CA . VAL D 1 327 ? 4.76405 31.74226 66.20480 1.000 33.39673 327 VAL D CA 1
ATOM 13567 C C . VAL D 1 327 ? 6.05232 30.95797 65.99363 1.000 30.38123 327 VAL D C 1
ATOM 13568 O O . VAL D 1 327 ? 6.84993 31.29474 65.10916 1.000 28.67890 327 VAL D O 1
ATOM 13572 N N . LYS D 1 328 ? 6.25014 29.91601 66.79936 1.000 28.20395 328 LYS D N 1
ATOM 13573 C CA . LYS D 1 328 ? 7.38405 29.01322 66.67939 1.000 25.43159 328 LYS D CA 1
ATOM 13574 C C . LYS D 1 328 ? 6.87246 27.59073 66.43754 1.000 30.12705 328 LYS D C 1
ATOM 13575 O O . LYS D 1 328 ? 5.91477 27.14681 67.07911 1.000 33.75303 328 LYS D O 1
ATOM 13581 N N . TYR D 1 329 ? 7.49139 26.89607 65.49070 1.000 29.83391 329 TYR D N 1
ATOM 13582 C CA . TYR D 1 329 ? 7.19182 25.51743 65.14392 1.000 28.02952 329 TYR D CA 1
ATOM 13583 C C . TYR D 1 329 ? 8.43138 24.89560 64.50180 1.000 35.96015 329 TYR D C 1
ATOM 13584 O O . TYR D 1 329 ? 8.59259 24.95675 63.27507 1.000 35.59608 329 TYR D O 1
ATOM 13593 N N . PRO D 1 330 ? 9.32296 24.29493 65.29074 1.000 34.41988 330 PRO D N 1
ATOM 13594 C CA . PRO D 1 330 ? 10.60747 23.83809 64.74819 1.000 32.07476 330 PRO D CA 1
ATOM 13595 C C . PRO D 1 330 ? 10.44040 22.87985 63.57668 1.000 40.64309 330 PRO D C 1
ATOM 13596 O O . PRO D 1 330 ? 9.64793 21.92654 63.61846 1.000 38.39997 330 PRO D O 1
ATOM 13600 N N . GLY D 1 331 ? 11.21399 23.13545 62.52178 1.000 44.02617 331 GLY D N 1
ATOM 13601 C CA . GLY D 1 331 ? 11.19384 22.33894 61.32104 1.000 32.77714 331 GLY D CA 1
ATOM 13602 C C . GLY D 1 331 ? 10.32896 22.91204 60.23258 1.000 34.21974 331 GLY D C 1
ATOM 13603 O O . GLY D 1 331 ? 10.56075 22.62864 59.05628 1.000 35.78232 331 GLY D O 1
ATOM 13604 N N . HIS D 1 332 ? 9.36945 23.74696 60.59674 1.000 36.18105 332 HIS D N 1
ATOM 13605 C CA . HIS D 1 332 ? 8.36740 24.23988 59.66777 1.000 35.27656 332 HIS D CA 1
ATOM 13606 C C . HIS D 1 332 ? 8.46303 25.74170 59.47537 1.000 37.47265 332 HIS D C 1
ATOM 13607 O O . HIS D 1 332 ? 8.51953 26.20639 58.33029 1.000 34.29914 332 HIS D O 1
ATOM 13614 N N . VAL D 1 333 ? 8.52106 26.52014 60.56723 1.000 31.26406 333 VAL D N 1
ATOM 13615 C CA . VAL D 1 333 ? 8.68665 27.96274 60.47158 1.000 25.27421 333 VAL D CA 1
ATOM 13616 C C . VAL D 1 333 ? 10.16994 28.29204 60.54250 1.000 27.47156 333 VAL D C 1
ATOM 13617 O O . VAL D 1 333 ? 10.90146 27.73245 61.36041 1.000 30.12148 333 VAL D O 1
ATOM 13621 N N . ALA D 1 334 ? 10.61743 29.20236 59.68104 1.000 34.42919 334 ALA D N 1
ATOM 13622 C CA . ALA D 1 334 ? 12.00077 29.67868 59.69083 1.000 28.94426 334 ALA D CA 1
ATOM 13623 C C . ALA D 1 334 ? 12.26048 30.51474 60.93970 1.000 34.75994 334 ALA D C 1
ATOM 13624 O O . ALA D 1 334 ? 11.55334 31.50658 61.16978 1.000 30.90555 334 ALA D O 1
ATOM 13626 N N . PRO D 1 335 ? 13.25180 30.17279 61.75566 1.000 30.44380 335 PRO D N 1
ATOM 13627 C CA . PRO D 1 335 ? 13.51694 30.96073 62.95607 1.000 31.83715 335 PRO D CA 1
ATOM 13628 C C . PRO D 1 335 ? 14.09541 32.32514 62.61397 1.000 30.79033 335 PRO D C 1
ATOM 13629 O O . PRO D 1 335 ? 14.85987 32.48483 61.66113 1.000 37.48605 335 PRO D O 1
ATOM 13633 N N . GLY D 1 336 ? 13.73954 33.31463 63.42685 1.000 31.65637 336 GLY D N 1
ATOM 13634 C CA . GLY D 1 336 ? 14.23258 34.65698 63.20745 1.000 31.76261 336 GLY D CA 1
ATOM 13635 C C . GLY D 1 336 ? 13.67987 35.34356 61.98152 1.000 33.13804 336 GLY D C 1
ATOM 13636 O O . GLY D 1 336 ? 14.26306 36.32722 61.52046 1.000 33.78126 336 GLY D O 1
ATOM 13637 N N . SER D 1 337 ? 12.57942 34.84059 61.43082 1.000 30.20019 337 SER D N 1
ATOM 13638 C CA . SER D 1 337 ? 11.90295 35.42801 60.28723 1.000 27.47905 337 SER D CA 1
ATOM 13639 C C . SER D 1 337 ? 10.81596 36.41491 60.72852 1.000 29.21958 337 SER D C 1
ATOM 13640 O O . SER D 1 337 ? 10.40306 36.47227 61.89838 1.000 27.76667 337 SER D O 1
ATOM 13643 N N . ARG D 1 338 ? 10.30879 37.15870 59.74886 1.000 28.50768 338 ARG D N 1
ATOM 13644 C CA . ARG D 1 338 ? 9.26578 38.14229 59.98479 1.000 30.30715 338 ARG D CA 1
ATOM 13645 C C . ARG D 1 338 ? 8.30929 38.19693 58.79344 1.000 30.44556 338 ARG D C 1
ATOM 13646 O O . ARG D 1 338 ? 8.72188 38.06359 57.64122 1.000 26.42107 338 ARG D O 1
ATOM 13654 N N . CYS D 1 339 ? 7.03488 38.40143 59.07995 1.000 29.43888 339 CYS D N 1
ATOM 13655 C CA . CYS D 1 339 ? 6.00965 38.54590 58.05933 1.000 30.56362 339 CYS D CA 1
ATOM 13656 C C . CYS D 1 339 ? 5.21880 39.81449 58.35386 1.000 30.38777 339 CYS D C 1
ATOM 13657 O O . CYS D 1 339 ? 4.95797 40.12866 59.51540 1.000 30.38907 339 CYS D O 1
ATOM 13660 N N . ASP D 1 340 ? 4.86255 40.55681 57.30832 1.000 28.09892 340 ASP D N 1
ATOM 13661 C CA . ASP D 1 340 ? 4.15514 41.82562 57.45188 1.000 32.04800 340 ASP D CA 1
ATOM 13662 C C . ASP D 1 340 ? 2.72679 41.76484 56.90538 1.000 29.43423 340 ASP D C 1
ATOM 13663 O O . ASP D 1 340 ? 2.06447 42.79761 56.81297 1.000 30.63709 340 ASP D O 1
ATOM 13668 N N . VAL D 1 341 ? 2.24334 40.59527 56.51785 1.000 26.73788 341 VAL D N 1
ATOM 13669 C CA . VAL D 1 341 ? 0.85983 40.49427 56.04064 1.000 27.23240 341 VAL D CA 1
ATOM 13670 C C . VAL D 1 341 ? -0.08971 40.58607 57.23347 1.000 29.06594 341 VAL D C 1
ATOM 13671 O O . VAL D 1 341 ? 0.14082 39.91128 58.25666 1.000 27.27654 341 VAL D O 1
ATOM 13675 N N . PRO D 1 342 ? -1.13378 41.42313 57.16512 1.000 28.91685 342 PRO D N 1
ATOM 13676 C CA . PRO D 1 342 ? -2.08147 41.55781 58.28504 1.000 28.91675 342 PRO D CA 1
ATOM 13677 C C . PRO D 1 342 ? -2.68343 40.22760 58.70482 1.000 27.91200 342 PRO D C 1
ATOM 13678 O O . PRO D 1 342 ? -3.21017 39.47844 57.88442 1.000 32.29154 342 PRO D O 1
ATOM 13682 N N . VAL D 1 343 ? -2.62249 39.95645 60.00031 1.000 30.19825 343 VAL D N 1
ATOM 13683 C CA . VAL D 1 343 ? -3.13934 38.73017 60.59822 1.000 30.31677 343 VAL D CA 1
ATOM 13684 C C . VAL D 1 343 ? -4.03722 39.14533 61.75560 1.000 29.50671 343 VAL D C 1
ATOM 13685 O O . VAL D 1 343 ? -3.74261 40.13722 62.42991 1.000 31.30687 343 VAL D O 1
ATOM 13689 N N . THR D 1 344 ? -5.15350 38.43235 61.96264 1.000 31.66702 344 THR D N 1
ATOM 13690 C CA . THR D 1 344 ? -6.11712 38.80889 63.00269 1.000 32.05623 344 THR D CA 1
ATOM 13691 C C . THR D 1 344 ? -6.57321 37.57866 63.78271 1.000 31.19627 344 THR D C 1
ATOM 13692 O O . THR D 1 344 ? -6.33739 36.43973 63.38428 1.000 29.91669 344 THR D O 1
ATOM 13696 N N . THR D 1 345 ? -7.25440 37.83690 64.90569 1.000 33.04182 345 THR D N 1
ATOM 13697 C CA . THR D 1 345 ? -7.55620 36.79409 65.88876 1.000 33.89211 345 THR D CA 1
ATOM 13698 C C . THR D 1 345 ? -8.30420 35.58565 65.32972 1.000 33.03467 345 THR D C 1
ATOM 13699 O O . THR D 1 345 ? -7.89689 34.44823 65.62521 1.000 31.86999 345 THR D O 1
ATOM 13703 N N . PRO D 1 346 ? -9.38917 35.73357 64.56139 1.000 30.52019 346 PRO D N 1
ATOM 13704 C CA . PRO D 1 346 ? -10.09573 34.54685 64.06576 1.000 30.46180 346 PRO D CA 1
ATOM 13705 C C . PRO D 1 346 ? -9.29181 33.68226 63.10443 1.000 30.11187 346 PRO D C 1
ATOM 13706 O O . PRO D 1 346 ? -9.82408 32.66476 62.64623 1.000 26.82397 346 PRO D O 1
ATOM 13710 N N . ASP D 1 347 ? -8.04388 34.05432 62.77561 1.000 33.23086 347 ASP D N 1
ATOM 13711 C CA . ASP D 1 347 ? -7.22173 33.27501 61.85394 1.000 28.89563 347 ASP D CA 1
ATOM 13712 C C . ASP D 1 347 ? -6.65963 32.00474 62.48579 1.000 30.03534 347 ASP D C 1
ATOM 13713 O O . ASP D 1 347 ? -6.31296 31.08077 61.74096 1.000 30.13562 347 ASP D O 1
ATOM 13718 N N . PHE D 1 348 ? -6.53669 31.93631 63.82634 1.000 29.77271 348 PHE D N 1
ATOM 13719 C CA . PHE D 1 348 ? -5.84841 30.79763 64.46090 1.000 32.02245 348 PHE D CA 1
ATOM 13720 C C . PHE D 1 348 ? -6.65425 29.49907 64.35332 1.000 34.82298 348 PHE D C 1
ATOM 13721 O O . PHE D 1 348 ? -6.08282 28.41741 64.14505 1.000 30.56239 348 PHE D O 1
ATOM 13729 N N . TYR D 1 349 ? -7.96921 29.57802 64.53598 1.000 31.37125 349 TYR D N 1
ATOM 13730 C CA . TYR D 1 349 ? -8.85167 28.41759 64.46475 1.000 32.84500 349 TYR D CA 1
ATOM 13731 C C . TYR D 1 349 ? -8.54657 27.60056 63.20432 1.000 32.61984 349 TYR D C 1
ATOM 13732 O O . TYR D 1 349 ? -8.11217 26.44632 63.33325 1.000 28.13968 349 TYR D O 1
ATOM 13741 N N . PRO D 1 350 ? -8.69572 28.15200 61.98300 1.000 29.25539 350 PRO D N 1
ATOM 13742 C CA . PRO D 1 350 ? -8.39754 27.34025 60.78780 1.000 28.50779 350 PRO D CA 1
ATOM 13743 C C . PRO D 1 350 ? -6.92073 27.08607 60.57952 1.000 28.16170 350 PRO D C 1
ATOM 13744 O O . PRO D 1 350 ? -6.57808 26.08231 59.94697 1.000 35.40083 350 PRO D O 1
ATOM 13748 N N . THR D 1 351 ? -6.03777 27.94971 61.08773 1.000 25.14717 351 THR D N 1
ATOM 13749 C CA . THR D 1 351 ? -4.60568 27.64712 61.09342 1.000 32.77444 351 THR D CA 1
ATOM 13750 C C . THR D 1 351 ? -4.30789 26.35735 61.86388 1.000 29.86985 351 THR D C 1
ATOM 13751 O O . THR D 1 351 ? -3.66752 25.44329 61.33836 1.000 34.83281 351 THR D O 1
ATOM 13755 N N . PHE D 1 352 ? -4.76048 26.28004 63.12183 1.000 30.55745 352 PHE D N 1
ATOM 13756 C CA . PHE D 1 352 ? -4.50770 25.11082 63.96389 1.000 31.12283 352 PHE D CA 1
ATOM 13757 C C . PHE D 1 352 ? -5.09909 23.85059 63.35822 1.000 32.70950 352 PHE D C 1
ATOM 13758 O O . PHE D 1 352 ? -4.48253 22.78008 63.42110 1.000 34.03656 352 PHE D O 1
ATOM 13766 N N . LEU D 1 353 ? -6.31246 23.94934 62.80275 1.000 32.48442 353 LEU D N 1
ATOM 13767 C CA . LEU D 1 353 ? -6.93326 22.79567 62.16289 1.000 30.09462 353 LEU D CA 1
ATOM 13768 C C . LEU D 1 353 ? -6.09293 22.31134 60.99298 1.000 38.12203 353 LEU D C 1
ATOM 13769 O O . LEU D 1 353 ? -5.94273 21.09782 60.78061 1.000 37.45062 353 LEU D O 1
ATOM 13774 N N . GLU D 1 354 ? -5.52861 23.25315 60.22658 1.000 35.07714 354 GLU D N 1
ATOM 13775 C CA . GLU D 1 354 ? -4.66203 22.89409 59.11037 1.000 33.76339 354 GLU D CA 1
ATOM 13776 C C . GLU D 1 354 ? -3.35145 22.27676 59.59153 1.000 33.64948 354 GLU D C 1
ATOM 13777 O O . GLU D 1 354 ? -2.86743 21.30858 58.99854 1.000 37.43572 354 GLU D O 1
ATOM 13783 N N . LEU D 1 355 ? -2.76665 22.81514 60.66494 1.000 30.75491 355 LEU D N 1
ATOM 13784 C CA . LEU D 1 355 ? -1.55453 22.22736 61.23929 1.000 34.56844 355 LEU D CA 1
ATOM 13785 C C . LEU D 1 355 ? -1.81861 20.86795 61.89193 1.000 33.71852 355 LEU D C 1
ATOM 13786 O O . LEU D 1 355 ? -0.93807 19.99939 61.89736 1.000 32.96513 355 LEU D O 1
ATOM 13791 N N . ALA D 1 356 ? -3.00669 20.66748 62.46406 1.000 34.95071 356 ALA D N 1
ATOM 13792 C CA . ALA D 1 356 ? -3.37537 19.36213 63.00309 1.000 32.84526 356 ALA D CA 1
ATOM 13793 C C . ALA D 1 356 ? -3.80761 18.37961 61.92275 1.000 37.28198 356 ALA D C 1
ATOM 13794 O O . ALA D 1 356 ? -3.79182 17.16868 62.16293 1.000 31.80990 356 ALA D O 1
ATOM 13796 N N . GLY D 1 357 ? -4.19532 18.87034 60.74777 1.000 38.26894 357 GLY D N 1
ATOM 13797 C CA . GLY D 1 357 ? -4.69001 18.00343 59.69947 1.000 33.17998 357 GLY D CA 1
ATOM 13798 C C . GLY D 1 357 ? -6.14552 17.63559 59.85024 1.000 39.33250 357 GLY D C 1
ATOM 13799 O O . GLY D 1 357 ? -6.54480 16.53331 59.45702 1.000 44.65030 357 GLY D O 1
ATOM 13800 N N . VAL D 1 358 ? -6.95435 18.52361 60.40713 1.000 37.83059 358 VAL D N 1
ATOM 13801 C CA . VAL D 1 358 ? -8.31865 18.21335 60.81932 1.000 34.43759 358 VAL D CA 1
ATOM 13802 C C . VAL D 1 358 ? -9.27026 19.03289 59.96128 1.000 41.43829 358 VAL D C 1
ATOM 13803 O O . VAL D 1 358 ? -9.08967 20.25053 59.85531 1.000 43.94957 358 VAL D O 1
ATOM 13807 N N . PRO D 1 359 ? -10.27377 18.41626 59.33841 1.000 44.40713 359 PRO D N 1
ATOM 13808 C CA . PRO D 1 359 ? -11.22594 19.19264 58.53681 1.000 40.41627 359 PRO D CA 1
ATOM 13809 C C . PRO D 1 359 ? -12.14300 20.04491 59.40510 1.000 39.83387 359 PRO D C 1
ATOM 13810 O O . PRO D 1 359 ? -12.41961 19.72080 60.56317 1.000 38.86783 359 PRO D O 1
ATOM 13814 N N . GLN D 1 360 ? -12.59294 21.15991 58.82447 1.000 35.73517 360 GLN D N 1
ATOM 13815 C CA . GLN D 1 360 ? -13.62333 21.99317 59.43146 1.000 39.36980 360 GLN D CA 1
ATOM 13816 C C . GLN D 1 360 ? -14.94956 21.24222 59.48807 1.000 41.27598 360 GLN D C 1
ATOM 13817 O O . GLN D 1 360 ? -15.27261 20.46069 58.58914 1.000 46.66167 360 GLN D O 1
ATOM 13823 N N . LYS D 1 361 ? -15.73361 21.50067 60.53529 1.000 37.26314 361 LYS D N 1
ATOM 13824 C CA . LYS D 1 361 ? -17.09861 20.99338 60.59241 1.000 40.15389 361 LYS D CA 1
ATOM 13825 C C . LYS D 1 361 ? -17.98038 21.72259 59.56832 1.000 43.17425 361 LYS D C 1
ATOM 13826 O O . LYS D 1 361 ? -17.98393 22.95411 59.50126 1.000 43.99875 361 LYS D O 1
ATOM 13832 N N . SER D 1 362 ? -18.72434 20.96576 58.76042 1.000 42.69182 362 SER D N 1
ATOM 13833 C CA . SER D 1 362 ? -19.57567 21.58753 57.75035 1.000 43.54405 362 SER D CA 1
ATOM 13834 C C . SER D 1 362 ? -20.57381 22.52658 58.40560 1.000 46.32726 362 SER D C 1
ATOM 13835 O O . SER D 1 362 ? -21.08984 22.25579 59.49512 1.000 40.33668 362 SER D O 1
ATOM 13838 N N . GLY D 1 363 ? -20.84267 23.63836 57.72534 1.000 47.60643 363 GLY D N 1
ATOM 13839 C CA . GLY D 1 363 ? -21.89371 24.53099 58.12766 1.000 45.11788 363 GLY D CA 1
ATOM 13840 C C . GLY D 1 363 ? -21.55148 25.52348 59.21191 1.000 47.54728 363 GLY D C 1
ATOM 13841 O O . GLY D 1 363 ? -22.35338 26.42972 59.45262 1.000 55.18551 363 GLY D O 1
ATOM 13842 N N . ILE D 1 364 ? -20.40975 25.39968 59.88602 1.000 45.09086 364 ILE D N 1
ATOM 13843 C CA . ILE D 1 364 ? -20.03670 26.44546 60.83737 1.000 46.12773 364 ILE D CA 1
ATOM 13844 C C . ILE D 1 364 ? -19.38720 27.58705 60.06513 1.000 47.83388 364 ILE D C 1
ATOM 13845 O O . ILE D 1 364 ? -18.70262 27.35311 59.05469 1.000 48.96425 364 ILE D O 1
ATOM 13850 N N . PRO D 1 365 ? -19.62040 28.83346 60.46973 1.000 47.10235 365 PRO D N 1
ATOM 13851 C CA . PRO D 1 365 ? -19.00947 29.96668 59.76406 1.000 42.54396 365 PRO D CA 1
ATOM 13852 C C . PRO D 1 365 ? -17.61029 30.25611 60.29148 1.000 40.60290 365 PRO D C 1
ATOM 13853 O O . PRO D 1 365 ? -17.35646 30.21364 61.49746 1.000 47.53956 365 PRO D O 1
ATOM 13857 N N . ILE D 1 366 ? -16.69399 30.54480 59.37342 1.000 38.83259 366 ILE D N 1
ATOM 13858 C CA . ILE D 1 366 ? -15.29894 30.81956 59.70233 1.000 41.12730 366 ILE D CA 1
ATOM 13859 C C . ILE D 1 366 ? -14.91273 32.11954 59.00886 1.000 36.55739 366 ILE D C 1
ATOM 13860 O O . ILE D 1 366 ? -14.78521 32.15199 57.78128 1.000 38.36018 366 ILE D O 1
ATOM 13865 N N . ASP D 1 367 ? -14.71822 33.18630 59.78400 1.000 33.71929 367 ASP D N 1
ATOM 13866 C CA . ASP D 1 367 ? -14.29915 34.45836 59.21080 1.000 29.44310 367 ASP D CA 1
ATOM 13867 C C . ASP D 1 367 ? -12.79137 34.56847 59.05136 1.000 32.20305 367 ASP D C 1
ATOM 13868 O O . ASP D 1 367 ? -12.33084 35.33872 58.20046 1.000 32.39245 367 ASP D O 1
ATOM 13873 N N . GLY D 1 368 ? -12.01116 33.80172 59.83728 1.000 33.36720 368 GLY D N 1
ATOM 13874 C CA . GLY D 1 368 ? -10.56954 33.82593 59.72120 1.000 30.13919 368 GLY D CA 1
ATOM 13875 C C . GLY D 1 368 ? -10.04763 32.94525 58.58993 1.000 34.05536 368 GLY D C 1
ATOM 13876 O O . GLY D 1 368 ? -10.76886 32.16977 57.96607 1.000 37.10228 368 GLY D O 1
ATOM 13877 N N . ARG D 1 369 ? -8.74944 33.06813 58.34035 1.000 31.87080 369 ARG D N 1
ATOM 13878 C CA . ARG D 1 369 ? -8.05953 32.39984 57.24680 1.000 29.52514 369 ARG D CA 1
ATOM 13879 C C . ARG D 1 369 ? -6.81590 31.73513 57.82219 1.000 30.98858 369 ARG D C 1
ATOM 13880 O O . ARG D 1 369 ? -6.13737 32.32789 58.66201 1.000 31.23674 369 ARG D O 1
ATOM 13888 N N . SER D 1 370 ? -6.52334 30.50108 57.40579 1.000 32.98886 370 SER D N 1
ATOM 13889 C CA . SER D 1 370 ? -5.31696 29.83353 57.89133 1.000 27.75148 370 SER D CA 1
ATOM 13890 C C . SER D 1 370 ? -4.08554 30.58168 57.41338 1.000 35.28846 370 SER D C 1
ATOM 13891 O O . SER D 1 370 ? -3.96372 30.88126 56.22055 1.000 40.47046 370 SER D O 1
ATOM 13894 N N . ILE D 1 371 ? -3.16089 30.86972 58.33718 1.000 34.65569 371 ILE D N 1
ATOM 13895 C CA . ILE D 1 371 ? -1.96460 31.63609 57.99596 1.000 31.31122 371 ILE D CA 1
ATOM 13896 C C . ILE D 1 371 ? -0.79888 30.70879 57.69859 1.000 33.58376 371 ILE D C 1
ATOM 13897 O O . ILE D 1 371 ? 0.36521 31.13817 57.66752 1.000 32.74979 371 ILE D O 1
ATOM 13902 N N . VAL D 1 372 ? -1.07921 29.43037 57.47650 1.000 34.04700 372 VAL D N 1
ATOM 13903 C CA . VAL D 1 372 ? -0.03006 28.44800 57.20733 1.000 33.72458 372 VAL D CA 1
ATOM 13904 C C . VAL D 1 372 ? 0.85249 28.89665 56.01520 1.000 35.44522 372 VAL D C 1
ATOM 13905 O O . VAL D 1 372 ? 2.07732 28.77399 56.10829 1.000 33.48814 372 VAL D O 1
ATOM 13909 N N . PRO D 1 373 ? 0.29235 29.41127 54.91049 1.000 34.87685 373 PRO D N 1
ATOM 13910 C CA . PRO D 1 373 ? 1.17528 29.94347 53.84434 1.000 28.21880 373 PRO D CA 1
ATOM 13911 C C . PRO D 1 373 ? 2.16703 30.99565 54.30844 1.000 31.88543 373 PRO D C 1
ATOM 13912 O O . PRO D 1 373 ? 3.34373 30.92673 53.92892 1.000 31.03168 373 PRO D O 1
ATOM 13916 N N . LEU D 1 374 ? 1.72493 31.98720 55.09685 1.000 32.04185 374 LEU D N 1
ATOM 13917 C CA . LEU D 1 374 ? 2.65998 32.97976 55.62955 1.000 28.72046 374 LEU D CA 1
ATOM 13918 C C . LEU D 1 374 ? 3.71592 32.32044 56.50798 1.000 34.92798 374 LEU D C 1
ATOM 13919 O O . LEU D 1 374 ? 4.90655 32.65566 56.42243 1.000 33.67360 374 LEU D O 1
ATOM 13924 N N . LEU D 1 375 ? 3.30348 31.37468 57.36047 1.000 33.48188 375 LEU D N 1
ATOM 13925 C CA . LEU D 1 375 ? 4.27560 30.67489 58.18961 1.000 29.87089 375 LEU D CA 1
ATOM 13926 C C . LEU D 1 375 ? 5.28192 29.90918 57.34926 1.000 33.22450 375 LEU D C 1
ATOM 13927 O O . LEU D 1 375 ? 6.37260 29.60187 57.84520 1.000 35.69122 375 LEU D O 1
ATOM 13932 N N . ALA D 1 376 ? 4.94935 29.61780 56.08094 1.000 32.12291 376 ALA D N 1
ATOM 13933 C CA . ALA D 1 376 ? 5.86170 28.95990 55.14973 1.000 32.22330 376 ALA D CA 1
ATOM 13934 C C . ALA D 1 376 ? 6.70172 29.93259 54.33339 1.000 32.36752 376 ALA D C 1
ATOM 13935 O O . ALA D 1 376 ? 7.67206 29.49178 53.71047 1.000 30.96160 376 ALA D O 1
ATOM 13937 N N . GLY D 1 377 ? 6.35079 31.22227 54.30831 1.000 32.48916 377 GLY D N 1
ATOM 13938 C CA . GLY D 1 377 ? 7.05373 32.21531 53.51208 1.000 30.48045 377 GLY D CA 1
ATOM 13939 C C . GLY D 1 377 ? 6.37085 32.67284 52.22475 1.000 37.41177 377 GLY D C 1
ATOM 13940 O O . GLY D 1 377 ? 7.05047 33.24679 51.35808 1.000 34.46123 377 GLY D O 1
ATOM 13941 N N . ASN D 1 378 ? 5.05424 32.47436 52.08406 1.000 33.63777 378 ASN D N 1
ATOM 13942 C CA . ASN D 1 378 ? 4.33589 32.77986 50.85192 1.000 33.53583 378 ASN D CA 1
ATOM 13943 C C . ASN D 1 378 ? 3.29638 33.86664 51.05894 1.000 39.62857 378 ASN D C 1
ATOM 13944 O O . ASN D 1 378 ? 2.66974 33.95270 52.11805 1.000 39.92233 378 ASN D O 1
ATOM 13949 N N . HIS D 1 379 ? 3.08930 34.68024 50.02561 1.000 37.82302 379 HIS D N 1
ATOM 13950 C CA . HIS D 1 379 ? 2.00584 35.63784 50.13956 1.000 40.24017 379 HIS D CA 1
ATOM 13951 C C . HIS D 1 379 ? 0.66660 34.93397 49.94441 1.000 39.36947 379 HIS D C 1
ATOM 13952 O O . HIS D 1 379 ? 0.58920 33.77196 49.53593 1.000 33.23407 379 HIS D O 1
ATOM 13959 N N . MET D 1 380 ? -0.39406 35.64971 50.27805 1.000 40.79623 380 MET D N 1
ATOM 13960 C CA . MET D 1 380 ? -1.76304 35.19963 50.10416 1.000 40.60659 380 MET D CA 1
ATOM 13961 C C . MET D 1 380 ? -2.53708 36.33658 49.45556 1.000 43.51334 380 MET D C 1
ATOM 13962 O O . MET D 1 380 ? -2.06153 37.47865 49.43564 1.000 38.52027 380 MET D O 1
ATOM 13967 N N . PRO D 1 381 ? -3.71565 36.05954 48.88170 1.000 38.79902 381 PRO D N 1
ATOM 13968 C CA . PRO D 1 381 ? -4.48372 37.14431 48.26090 1.000 33.17722 381 PRO D CA 1
ATOM 13969 C C . PRO D 1 381 ? -4.89548 38.17471 49.30164 1.000 42.31013 381 PRO D C 1
ATOM 13970 O O . PRO D 1 381 ? -5.05642 37.87070 50.49058 1.000 38.81462 381 PRO D O 1
ATOM 13974 N N . GLU D 1 382 ? -5.01702 39.41700 48.84431 1.000 40.77307 382 GLU D N 1
ATOM 13975 C CA . GLU D 1 382 ? -5.40376 40.49972 49.72914 1.000 37.38398 382 GLU D CA 1
ATOM 13976 C C . GLU D 1 382 ? -6.83006 40.27547 50.21658 1.000 37.53820 382 GLU D C 1
ATOM 13977 O O . GLU D 1 382 ? -7.70535 39.84162 49.46215 1.000 40.26105 382 GLU D O 1
ATOM 13983 N N . ARG D 1 383 ? -7.04979 40.54136 51.49648 1.000 36.01594 383 ARG D N 1
ATOM 13984 C CA . ARG D 1 383 ? -8.35440 40.42843 52.12043 1.000 35.61656 383 ARG D CA 1
ATOM 13985 C C . ARG D 1 383 ? -8.47688 41.55625 53.12637 1.000 34.38651 383 ARG D C 1
ATOM 13986 O O . ARG D 1 383 ? -7.47375 41.97325 53.72020 1.000 31.15589 383 ARG D O 1
ATOM 13994 N N . PRO D 1 384 ? -9.68048 42.08468 53.31577 1.000 31.48438 384 PRO D N 1
ATOM 13995 C CA . PRO D 1 384 ? -9.89389 43.09815 54.35153 1.000 29.95314 384 PRO D CA 1
ATOM 13996 C C . PRO D 1 384 ? -9.97097 42.45884 55.72668 1.000 28.55374 384 PRO D C 1
ATOM 13997 O O . PRO D 1 384 ? -10.24518 41.27081 55.87856 1.000 30.53709 384 PRO D O 1
ATOM 14001 N N . VAL D 1 385 ? -9.71381 43.27940 56.73600 1.000 28.66221 385 VAL D N 1
ATOM 14002 C CA . VAL D 1 385 ? -9.88029 42.90550 58.13263 1.000 26.49719 385 VAL D CA 1
ATOM 14003 C C . VAL D 1 385 ? -10.80787 43.95262 58.76066 1.000 26.65602 385 VAL D C 1
ATOM 14004 O O . VAL D 1 385 ? -10.74021 45.13436 58.40405 1.000 26.38801 385 VAL D O 1
ATOM 14008 N N . PHE D 1 386 ? -11.70520 43.51530 59.65680 1.000 26.98319 386 PHE D N 1
ATOM 14009 C CA . PHE D 1 386 ? -12.80983 44.33680 60.14580 1.000 27.89734 386 PHE D CA 1
ATOM 14010 C C . PHE D 1 386 ? -12.83627 44.40986 61.66284 1.000 28.74410 386 PHE D C 1
ATOM 14011 O O . PHE D 1 386 ? -12.43466 43.47597 62.36550 1.000 29.71473 386 PHE D O 1
ATOM 14019 N N . TRP D 1 387 ? -13.36117 45.52528 62.15436 1.000 26.46124 387 TRP D N 1
ATOM 14020 C CA . TRP D 1 387 ? -13.72470 45.68431 63.55248 1.000 26.81675 387 TRP D CA 1
ATOM 14021 C C . TRP D 1 387 ? -15.12975 46.26037 63.62479 1.000 29.90052 387 TRP D C 1
ATOM 14022 O O . TRP D 1 387 ? -15.55277 47.02766 62.74742 1.000 28.69545 387 TRP D O 1
ATOM 14033 N N . HIS D 1 388 ? -15.83975 45.90544 64.69620 1.000 24.58262 388 HIS D N 1
ATOM 14034 C CA . HIS D 1 388 ? -17.14856 46.49483 64.96855 1.000 27.48773 388 HIS D CA 1
ATOM 14035 C C . HIS D 1 388 ? -17.31296 46.57367 66.48931 1.000 28.43391 388 HIS D C 1
ATOM 14036 O O . HIS D 1 388 ? -17.65087 45.57367 67.13031 1.000 32.99248 388 HIS D O 1
ATOM 14043 N N . TYR D 1 389 ? -17.06859 47.75750 67.05761 1.000 26.89626 389 TYR D N 1
ATOM 14044 C CA . TYR D 1 389 ? -17.16394 48.00036 68.49869 1.000 30.41767 389 TYR D CA 1
ATOM 14045 C C . TYR D 1 389 ? -18.26520 49.01390 68.77988 1.000 30.14905 389 TYR D C 1
ATOM 14046 O O . TYR D 1 389 ? -17.99999 50.22131 68.84413 1.000 28.36488 389 TYR D O 1
ATOM 14055 N N . PRO D 1 390 ? -19.50992 48.56873 68.96408 1.000 31.11246 390 PRO D N 1
ATOM 14056 C CA . PRO D 1 390 ? -20.63439 49.48166 69.21484 1.000 36.03078 390 PRO D CA 1
ATOM 14057 C C . PRO D 1 390 ? -20.80418 49.80567 70.70407 1.000 36.29654 390 PRO D C 1
ATOM 14058 O O . PRO D 1 390 ? -21.92173 49.79599 71.23828 1.000 31.64960 390 PRO D O 1
ATOM 14062 N N . HIS D 1 391 ? -19.69518 50.11156 71.37508 1.000 37.49957 391 HIS D N 1
ATOM 14063 C CA . HIS D 1 391 ? -19.66139 50.42032 72.79611 1.000 34.98554 391 HIS D CA 1
ATOM 14064 C C . HIS D 1 391 ? -18.66788 51.54520 73.05090 1.000 35.41703 391 HIS D C 1
ATOM 14065 O O . HIS D 1 391 ? -17.83964 51.88815 72.20094 1.000 36.27124 391 HIS D O 1
ATOM 14072 N N . TYR D 1 392 ? -18.74138 52.10765 74.25288 1.000 38.75820 392 TYR D N 1
ATOM 14073 C CA . TYR D 1 392 ? -17.81158 53.16225 74.62768 1.000 38.51518 392 TYR D CA 1
ATOM 14074 C C . TYR D 1 392 ? -16.52753 52.62712 75.22104 1.000 34.42416 392 TYR D C 1
ATOM 14075 O O . TYR D 1 392 ? -15.46026 53.19517 74.98052 1.000 38.97105 392 TYR D O 1
ATOM 14084 N N . GLY D 1 393 ? -16.59769 51.54879 75.98874 1.000 34.22742 393 GLY D N 1
ATOM 14085 C CA . GLY D 1 393 ? -15.44425 51.12881 76.75338 1.000 34.17727 393 GLY D CA 1
ATOM 14086 C C . GLY D 1 393 ? -15.20222 52.14610 77.84494 1.000 34.66412 393 GLY D C 1
ATOM 14087 O O . GLY D 1 393 ? -15.91836 53.13567 77.98583 1.000 40.63758 393 GLY D O 1
ATOM 14088 N N . ASN D 1 394 ? -14.16963 51.88180 78.64082 1.000 35.44287 394 ASN D N 1
ATOM 14089 C CA . ASN D 1 394 ? -13.84337 52.69229 79.81305 1.000 37.90847 394 ASN D CA 1
ATOM 14090 C C . ASN D 1 394 ? -12.62422 53.57090 79.59737 1.000 38.96289 394 ASN D C 1
ATOM 14091 O O . ASN D 1 394 ? -12.17432 54.24529 80.53234 1.000 37.69007 394 ASN D O 1
ATOM 14096 N N . GLN D 1 395 ? -12.09036 53.59562 78.39106 1.000 36.56238 395 GLN D N 1
ATOM 14097 C CA . GLN D 1 395 ? -10.76099 54.11515 78.19811 1.000 34.89279 395 GLN D CA 1
ATOM 14098 C C . GLN D 1 395 ? -10.71052 55.42231 77.42241 1.000 34.27204 395 GLN D C 1
ATOM 14099 O O . GLN D 1 395 ? -9.64219 56.03191 77.35055 1.000 39.92757 395 GLN D O 1
ATOM 14105 N N . GLY D 1 396 ? -11.82155 55.88094 76.85985 1.000 32.69697 396 GLY D N 1
ATOM 14106 C CA . GLY D 1 396 ? -11.80953 57.13770 76.13884 1.000 33.87810 396 GLY D CA 1
ATOM 14107 C C . GLY D 1 396 ? -12.40426 57.08625 74.74431 1.000 37.73093 396 GLY D C 1
ATOM 14108 O O . GLY D 1 396 ? -12.63127 58.13523 74.12879 1.000 38.06363 396 GLY D O 1
ATOM 14109 N N . GLY D 1 397 ? -12.65685 55.86019 74.22802 1.000 40.06269 397 GLY D N 1
ATOM 14110 C CA . GLY D 1 397 ? -13.18619 55.69323 72.89106 1.000 32.83190 397 GLY D CA 1
ATOM 14111 C C . GLY D 1 397 ? -14.66300 55.99331 72.80432 1.000 35.76155 397 GLY D C 1
ATOM 14112 O O . GLY D 1 397 ? -15.34356 56.20210 73.80813 1.000 40.01460 397 GLY D O 1
ATOM 14113 N N . THR D 1 398 ? -15.15942 56.03399 71.56969 1.000 34.44038 398 THR D N 1
ATOM 14114 C CA . THR D 1 398 ? -16.58469 56.13119 71.28310 1.000 37.74515 398 THR D CA 1
ATOM 14115 C C . THR D 1 398 ? -16.95656 55.08075 70.24397 1.000 35.23891 398 THR D C 1
ATOM 14116 O O . THR D 1 398 ? -16.11150 54.69819 69.43944 1.000 38.03995 398 THR D O 1
ATOM 14120 N N . PRO D 1 399 ? -18.20305 54.60005 70.22965 1.000 35.61308 399 PRO D N 1
ATOM 14121 C CA . PRO D 1 399 ? -18.53545 53.44158 69.38214 1.000 32.06613 399 PRO D CA 1
ATOM 14122 C C . PRO D 1 399 ? -18.14629 53.65752 67.92038 1.000 33.30475 399 PRO D C 1
ATOM 14123 O O . PRO D 1 399 ? -18.34698 54.73574 67.35867 1.000 33.57805 399 PRO D O 1
ATOM 14127 N N . ALA D 1 400 ? -17.58282 52.62365 67.29610 1.000 27.76247 400 ALA D N 1
ATOM 14128 C CA . ALA D 1 400 ? -17.06268 52.77920 65.94352 1.000 28.36369 400 ALA D CA 1
ATOM 14129 C C . ALA D 1 400 ? -16.96785 51.42496 65.25615 1.000 28.51143 400 ALA D C 1
ATOM 14130 O O . ALA D 1 400 ? -17.06196 50.37319 65.89158 1.000 32.91871 400 ALA D O 1
ATOM 14132 N N . ALA D 1 401 ? -16.79600 51.46480 63.93421 1.000 28.43928 401 ALA D N 1
ATOM 14133 C CA . ALA D 1 401 ? -16.48608 50.27428 63.15138 1.000 28.49610 401 ALA D CA 1
ATOM 14134 C C . ALA D 1 401 ? -15.42642 50.63260 62.12203 1.000 28.69029 401 ALA D C 1
ATOM 14135 O O . ALA D 1 401 ? -15.27489 51.78805 61.73315 1.000 29.68157 401 ALA D O 1
ATOM 14137 N N . SER D 1 402 ? -14.70023 49.61770 61.67031 1.000 34.53477 402 SER D N 1
ATOM 14138 C CA . SER D 1 402 ? -13.43249 49.83906 60.99748 1.000 29.38584 402 SER D CA 1
ATOM 14139 C C . SER D 1 402 ? -13.13932 48.75369 59.97242 1.000 32.58856 402 SER D C 1
ATOM 14140 O O . SER D 1 402 ? -13.44881 47.57053 60.17915 1.000 29.41292 402 SER D O 1
ATOM 14143 N N . VAL D 1 403 ? -12.45958 49.15335 58.89970 1.000 27.96453 403 VAL D N 1
ATOM 14144 C CA . VAL D 1 403 ? -11.92842 48.19123 57.94757 1.000 26.34085 403 VAL D CA 1
ATOM 14145 C C . VAL D 1 403 ? -10.51329 48.60175 57.58428 1.000 26.72237 403 VAL D C 1
ATOM 14146 O O . VAL D 1 403 ? -10.24123 49.78539 57.37990 1.000 29.81251 403 VAL D O 1
ATOM 14150 N N . VAL D 1 404 ? -9.60264 47.63062 57.56222 1.000 28.00101 404 VAL D N 1
ATOM 14151 C CA . VAL D 1 404 ? -8.27494 47.78382 56.98306 1.000 26.46835 404 VAL D CA 1
ATOM 14152 C C . VAL D 1 404 ? -8.21868 46.94175 55.71648 1.000 28.30680 404 VAL D C 1
ATOM 14153 O O . VAL D 1 404 ? -8.58628 45.75994 55.72851 1.000 33.06604 404 VAL D O 1
ATOM 14157 N N . LEU D 1 405 ? -7.79606 47.54984 54.61619 1.000 30.75720 405 LEU D N 1
ATOM 14158 C CA . LEU D 1 405 ? -7.61065 46.79630 53.38049 1.000 31.85001 405 LEU D CA 1
ATOM 14159 C C . LEU D 1 405 ? -6.41844 47.38130 52.62589 1.000 30.98093 405 LEU D C 1
ATOM 14160 O O . LEU D 1 405 ? -6.43944 48.54614 52.20792 1.000 30.48276 405 LEU D O 1
ATOM 14165 N N . GLY D 1 406 ? -5.36681 46.58796 52.47612 1.000 30.93427 406 GLY D N 1
ATOM 14166 C CA . GLY D 1 406 ? -4.17496 47.10890 51.83601 1.000 30.32054 406 GLY D CA 1
ATOM 14167 C C . GLY D 1 406 ? -3.55790 48.18962 52.70064 1.000 33.97543 406 GLY D C 1
ATOM 14168 O O . GLY D 1 406 ? -3.40356 48.02681 53.91525 1.000 33.07513 406 GLY D O 1
ATOM 14169 N N . ASP D 1 407 ? -3.21053 49.31351 52.07858 1.000 33.64698 407 ASP D N 1
ATOM 14170 C CA . ASP D 1 407 ? -2.58362 50.43328 52.77238 1.000 34.58444 407 ASP D CA 1
ATOM 14171 C C . ASP D 1 407 ? -3.57990 51.36316 53.46519 1.000 33.49687 407 ASP D C 1
ATOM 14172 O O . ASP D 1 407 ? -3.14247 52.31882 54.11125 1.000 34.14503 407 ASP D O 1
ATOM 14177 N N . TYR D 1 408 ? -4.88851 51.12502 53.35521 1.000 28.19654 408 TYR D N 1
ATOM 14178 C CA . TYR D 1 408 ? -5.89158 52.09373 53.77714 1.000 29.93188 408 TYR D CA 1
ATOM 14179 C C . TYR D 1 408 ? -6.72014 51.57021 54.93813 1.000 30.15734 408 TYR D C 1
ATOM 14180 O O . TYR D 1 408 ? -6.89980 50.35890 55.10644 1.000 31.49138 408 TYR D O 1
ATOM 14189 N N . LYS D 1 409 ? -7.21345 52.50360 55.74532 1.000 26.41127 409 LYS D N 1
ATOM 14190 C CA . LYS D 1 409 ? -8.06899 52.17553 56.87197 1.000 26.97836 409 LYS D CA 1
ATOM 14191 C C . LYS D 1 409 ? -9.20826 53.17373 56.93855 1.000 29.06855 409 LYS D C 1
ATOM 14192 O O . LYS D 1 409 ? -8.96353 54.38492 56.95386 1.000 24.98693 409 LYS D O 1
ATOM 14198 N N . TYR D 1 410 ? -10.44106 52.65450 56.97535 1.000 29.17316 410 TYR D N 1
ATOM 14199 C CA . TYR D 1 410 ? -11.65404 53.45178 57.11462 1.000 32.11502 410 TYR D CA 1
ATOM 14200 C C . TYR D 1 410 ? -12.29705 53.17370 58.47452 1.000 31.70755 410 TYR D C 1
ATOM 14201 O O . TYR D 1 410 ? -12.43141 52.01377 58.88089 1.000 29.38761 410 TYR D O 1
ATOM 14210 N N . ILE D 1 411 ? -12.64725 54.25047 59.17954 1.000 27.83812 411 ILE D N 1
ATOM 14211 C CA . ILE D 1 411 ? -13.33285 54.22564 60.46398 1.000 28.86539 411 ILE D CA 1
ATOM 14212 C C . ILE D 1 411 ? -14.60010 55.06386 60.32877 1.000 33.93287 411 ILE D C 1
ATOM 14213 O O . ILE D 1 411 ? -14.57710 56.16565 59.76317 1.000 31.67039 411 ILE D O 1
ATOM 14218 N N . GLU D 1 412 ? -15.70793 54.54215 60.83943 1.000 34.12868 412 GLU D N 1
ATOM 14219 C CA . GLU D 1 412 ? -16.93054 55.31649 60.98410 1.000 34.56026 412 GLU D CA 1
ATOM 14220 C C . GLU D 1 412 ? -17.30414 55.32870 62.45892 1.000 32.29852 412 GLU D C 1
ATOM 14221 O O . GLU D 1 412 ? -17.17372 54.31263 63.14813 1.000 28.01700 412 GLU D O 1
ATOM 14227 N N . PHE D 1 413 ? -17.70990 56.49643 62.94812 1.000 34.37699 413 PHE D N 1
ATOM 14228 C CA . PHE D 1 413 ? -18.08324 56.68440 64.34334 1.000 32.52603 413 PHE D CA 1
ATOM 14229 C C . PHE D 1 413 ? -19.59276 56.80578 64.43809 1.000 34.54267 413 PHE D C 1
ATOM 14230 O O . PHE D 1 413 ? -20.21034 57.56020 63.67949 1.000 36.81162 413 PHE D O 1
ATOM 14238 N N . PHE D 1 414 ? -20.18505 56.04542 65.35056 1.000 32.90947 414 PHE D N 1
ATOM 14239 C CA . PHE D 1 414 ? -21.63138 56.00286 65.42202 1.000 31.92156 414 PHE D CA 1
ATOM 14240 C C . PHE D 1 414 ? -22.23449 57.24200 66.07739 1.000 35.93369 414 PHE D C 1
ATOM 14241 O O . PHE D 1 414 ? -23.43389 57.48194 65.91386 1.000 33.62764 414 PHE D O 1
ATOM 14249 N N . GLU D 1 415 ? -21.45209 58.04777 66.79702 1.000 33.22089 415 GLU D N 1
ATOM 14250 C CA . GLU D 1 415 ? -22.06722 59.19650 67.45647 1.000 37.42536 415 GLU D CA 1
ATOM 14251 C C . GLU D 1 415 ? -22.57821 60.20523 66.43792 1.000 37.91550 415 GLU D C 1
ATOM 14252 O O . GLU D 1 415 ? -23.68139 60.73808 66.59179 1.000 38.70186 415 GLU D O 1
ATOM 14258 N N . ASP D 1 416 ? -21.81735 60.45427 65.37241 1.000 41.98243 416 ASP D N 1
ATOM 14259 C CA . ASP D 1 416 ? -22.15693 61.52205 64.43705 1.000 41.78095 416 ASP D CA 1
ATOM 14260 C C . ASP D 1 416 ? -22.14302 61.07556 62.98622 1.000 38.25101 416 ASP D C 1
ATOM 14261 O O . ASP D 1 416 ? -22.28068 61.92104 62.09736 1.000 47.14661 416 ASP D O 1
ATOM 14266 N N . GLY D 1 417 ? -21.96951 59.78617 62.71914 1.000 37.27553 417 GLY D N 1
ATOM 14267 C CA . GLY D 1 417 ? -21.96936 59.31060 61.35262 1.000 40.36995 417 GLY D CA 1
ATOM 14268 C C . GLY D 1 417 ? -20.75367 59.66351 60.51920 1.000 45.93601 417 GLY D C 1
ATOM 14269 O O . GLY D 1 417 ? -20.76611 59.38905 59.31403 1.000 43.17886 417 GLY D O 1
ATOM 14270 N N . ARG D 1 418 ? -19.70103 60.24568 61.11379 1.000 42.19130 418 ARG D N 1
ATOM 14271 C CA . ARG D 1 418 ? -18.52674 60.67682 60.35486 1.000 42.56581 418 ARG D CA 1
ATOM 14272 C C . ARG D 1 418 ? -17.57913 59.51031 60.06415 1.000 39.96993 418 ARG D C 1
ATOM 14273 O O . ARG D 1 418 ? -17.49957 58.52701 60.80990 1.000 39.98804 418 ARG D O 1
ATOM 14281 N N . GLY D 1 419 ? -16.84915 59.63593 58.96416 1.000 43.50420 419 GLY D N 1
ATOM 14282 C CA . GLY D 1 419 ? -15.84334 58.66486 58.57473 1.000 38.35247 419 GLY D CA 1
ATOM 14283 C C . GLY D 1 419 ? -14.44890 59.26604 58.61364 1.000 35.07147 419 GLY D C 1
ATOM 14284 O O . GLY D 1 419 ? -14.26268 60.46590 58.41639 1.000 31.77395 419 GLY D O 1
ATOM 14285 N N . GLU D 1 420 ? -13.46580 58.42777 58.88579 1.000 33.46317 420 GLU D N 1
ATOM 14286 C CA . GLU D 1 420 ? -12.07765 58.83914 58.83400 1.000 31.07972 420 GLU D CA 1
ATOM 14287 C C . GLU D 1 420 ? -11.34774 57.82889 57.96858 1.000 32.62506 420 GLU D C 1
ATOM 14288 O O . GLU D 1 420 ? -11.50900 56.61424 58.15303 1.000 29.98609 420 GLU D O 1
ATOM 14294 N N . LEU D 1 421 ? -10.56669 58.33048 57.01670 1.000 31.97920 421 LEU D N 1
ATOM 14295 C CA . LEU D 1 421 ? -9.75290 57.49571 56.14700 1.000 33.51107 421 LEU D CA 1
ATOM 14296 C C . LEU D 1 421 ? -8.28047 57.78966 56.41258 1.000 33.22407 421 LEU D C 1
ATOM 14297 O O . LEU D 1 421 ? -7.87793 58.96089 56.49069 1.000 30.46962 421 LEU D O 1
ATOM 14302 N N . TYR D 1 422 ? -7.48398 56.72334 56.56719 1.000 28.53512 422 TYR D N 1
ATOM 14303 C CA . TYR D 1 422 ? -6.04201 56.85327 56.74121 1.000 29.08027 422 TYR D CA 1
ATOM 14304 C C . TYR D 1 422 ? -5.30423 55.98668 55.73415 1.000 29.60962 422 TYR D C 1
ATOM 14305 O O . TYR D 1 422 ? -5.71542 54.86056 55.43488 1.000 29.55853 422 TYR D O 1
ATOM 14314 N N . ASP D 1 423 ? -4.22456 56.54155 55.18902 1.000 33.89873 423 ASP D N 1
ATOM 14315 C CA . ASP D 1 423 ? -3.22666 55.76533 54.45921 1.000 27.55119 423 ASP D CA 1
ATOM 14316 C C . ASP D 1 423 ? -2.17343 55.34537 55.46621 1.000 26.76371 423 ASP D C 1
ATOM 14317 O O . ASP D 1 423 ? -1.26813 56.11523 55.77341 1.000 28.01948 423 ASP D O 1
ATOM 14322 N N . LEU D 1 424 ? -2.28676 54.11790 55.98652 1.000 28.34304 424 LEU D N 1
ATOM 14323 C CA . LEU D 1 424 ? -1.39044 53.69851 57.05797 1.000 30.11656 424 LEU D CA 1
ATOM 14324 C C . LEU D 1 424 ? 0.05077 53.51277 56.57973 1.000 31.73101 424 LEU D C 1
ATOM 14325 O O . LEU D 1 424 ? 0.96469 53.52314 57.40563 1.000 34.88105 424 LEU D O 1
ATOM 14330 N N . LYS D 1 425 ? 0.28461 53.35636 55.27465 1.000 33.32334 425 LYS D N 1
ATOM 14331 C CA . LYS D 1 425 ? 1.65710 53.23234 54.79648 1.000 31.32109 425 LYS D CA 1
ATOM 14332 C C . LYS D 1 425 ? 2.38776 54.56104 54.92125 1.000 32.35862 425 LYS D C 1
ATOM 14333 O O . LYS D 1 425 ? 3.50138 54.62284 55.45722 1.000 33.83966 425 LYS D O 1
ATOM 14339 N N . ALA D 1 426 ? 1.76033 55.64442 54.46873 1.000 29.34651 426 ALA D N 1
ATOM 14340 C CA . ALA D 1 426 ? 2.38115 56.95466 54.58497 1.000 28.41458 426 ALA D CA 1
ATOM 14341 C C . ALA D 1 426 ? 2.20860 57.57688 55.96085 1.000 29.70464 426 ALA D C 1
ATOM 14342 O O . ALA D 1 426 ? 2.95428 58.49964 56.29849 1.000 32.98525 426 ALA D O 1
ATOM 14344 N N . ASP D 1 427 ? 1.26653 57.09174 56.76476 1.000 32.00476 427 ASP D N 1
ATOM 14345 C CA . ASP D 1 427 ? 0.76889 57.81488 57.94217 1.000 28.50876 427 ASP D CA 1
ATOM 14346 C C . ASP D 1 427 ? 0.33890 56.79489 58.99950 1.000 33.35696 427 ASP D C 1
ATOM 14347 O O . ASP D 1 427 ? -0.83193 56.67955 59.38573 1.000 30.97630 427 ASP D O 1
ATOM 14352 N N . PHE D 1 428 ? 1.32265 56.02783 59.47605 1.000 32.30564 428 PHE D N 1
ATOM 14353 C CA . PHE D 1 428 ? 1.07035 54.96921 60.44890 1.000 30.62470 428 PHE D CA 1
ATOM 14354 C C . PHE D 1 428 ? 0.31873 55.47831 61.68387 1.000 32.02598 428 PHE D C 1
ATOM 14355 O O . PHE D 1 428 ? -0.52724 54.76317 62.24507 1.000 28.27983 428 PHE D O 1
ATOM 14363 N N . SER D 1 429 ? 0.61674 56.71221 62.12228 1.000 33.46620 429 SER D N 1
ATOM 14364 C CA . SER D 1 429 ? 0.08011 57.27979 63.36005 1.000 34.03459 429 SER D CA 1
ATOM 14365 C C . SER D 1 429 ? -1.28584 57.94329 63.20740 1.000 34.74946 429 SER D C 1
ATOM 14366 O O . SER D 1 429 ? -1.77333 58.52975 64.17709 1.000 35.27552 429 SER D O 1
ATOM 14369 N N . GLU D 1 430 ? -1.90487 57.90204 62.03186 1.000 33.86746 430 GLU D N 1
ATOM 14370 C CA . GLU D 1 430 ? -3.29795 58.30595 61.90479 1.000 34.47446 430 GLU D CA 1
ATOM 14371 C C . GLU D 1 430 ? -3.46302 59.77307 62.29417 1.000 30.47257 430 GLU D C 1
ATOM 14372 O O . GLU D 1 430 ? -4.33085 60.14517 63.07548 1.000 38.95683 430 GLU D O 1
ATOM 14378 N N . THR D 1 431 ? -2.59836 60.60737 61.74632 1.000 34.75807 431 THR D N 1
ATOM 14379 C CA . THR D 1 431 ? -2.59211 62.03741 62.02115 1.000 37.86086 431 THR D CA 1
ATOM 14380 C C . THR D 1 431 ? -3.32447 62.86756 60.96953 1.000 39.73397 431 THR D C 1
ATOM 14381 O O . THR D 1 431 ? -3.56833 64.05980 61.19955 1.000 41.13131 431 THR D O 1
ATOM 14385 N N . ASN D 1 432 ? -3.69459 62.26985 59.83652 1.000 38.45950 432 ASN D N 1
ATOM 14386 C CA . ASN D 1 432 ? -4.11776 63.01917 58.65385 1.000 38.46827 432 ASN D CA 1
ATOM 14387 C C . ASN D 1 432 ? -5.33945 62.32386 58.03787 1.000 33.90707 432 ASN D C 1
ATOM 14388 O O . ASN D 1 432 ? -5.20561 61.43507 57.19156 1.000 37.27407 432 ASN D O 1
ATOM 14393 N N . ASN D 1 433 ? -6.52979 62.74160 58.46029 1.000 31.24473 433 ASN D N 1
ATOM 14394 C CA . ASN D 1 433 ? -7.77298 62.22022 57.89526 1.000 35.65188 433 ASN D CA 1
ATOM 14395 C C . ASN D 1 433 ? -7.90672 62.69041 56.44804 1.000 35.18598 433 ASN D C 1
ATOM 14396 O O . ASN D 1 433 ? -8.10807 63.88415 56.19546 1.000 36.07318 433 ASN D O 1
ATOM 14401 N N . ILE D 1 434 ? -7.80974 61.75772 55.49938 1.000 30.00454 434 ILE D N 1
ATOM 14402 C CA . ILE D 1 434 ? -7.83742 62.08247 54.07875 1.000 35.42009 434 ILE D CA 1
ATOM 14403 C C . ILE D 1 434 ? -9.14247 61.62142 53.42771 1.000 38.93903 434 ILE D C 1
ATOM 14404 O O . ILE D 1 434 ? -9.19122 61.40057 52.21654 1.000 42.53146 434 ILE D O 1
ATOM 14409 N N . CYS D 1 435 ? -10.19297 61.46399 54.23535 1.000 37.21500 435 CYS D N 1
ATOM 14410 C CA . CYS D 1 435 ? -11.53570 61.13296 53.75492 1.000 39.51680 435 CYS D CA 1
ATOM 14411 C C . CYS D 1 435 ? -11.94485 61.94873 52.53263 1.000 42.99980 435 CYS D C 1
ATOM 14412 O O . CYS D 1 435 ? -12.39338 61.39924 51.51729 1.000 42.84103 435 CYS D O 1
ATOM 14415 N N . GLU D 1 436 ? -11.82281 63.26733 52.62400 1.000 46.54195 436 GLU D N 1
ATOM 14416 C CA . GLU D 1 436 ? -12.37224 64.13962 51.59809 1.000 47.30035 436 GLU D CA 1
ATOM 14417 C C . GLU D 1 436 ? -11.42767 64.35032 50.42466 1.000 43.35099 436 GLU D C 1
ATOM 14418 O O . GLU D 1 436 ? -11.89386 64.70184 49.33507 1.000 45.97510 436 GLU D O 1
ATOM 14424 N N . ASN D 1 437 ? -10.12659 64.11749 50.60344 1.000 37.59388 437 ASN D N 1
ATOM 14425 C CA . ASN D 1 437 ? -9.21945 64.12081 49.46456 1.000 36.38093 437 ASN D CA 1
ATOM 14426 C C . ASN D 1 437 ? -9.44327 62.93654 48.53763 1.000 40.24890 437 ASN D C 1
ATOM 14427 O O . ASN D 1 437 ? -9.09370 63.01891 47.35604 1.000 45.56170 437 ASN D O 1
ATOM 14432 N N . MET D 1 438 ? -9.99845 61.83799 49.04228 1.000 40.13621 438 MET D N 1
ATOM 14433 C CA . MET D 1 438 ? -10.17552 60.60787 48.26853 1.000 40.09278 438 MET D CA 1
ATOM 14434 C C . MET D 1 438 ? -11.58170 60.05139 48.46934 1.000 38.29019 438 MET D C 1
ATOM 14435 O O . MET D 1 438 ? -11.75142 58.92511 48.94488 1.000 38.96506 438 MET D O 1
ATOM 14440 N N . PRO D 1 439 ? -12.61740 60.81707 48.09417 1.000 40.43676 439 PRO D N 1
ATOM 14441 C CA . PRO D 1 439 ? -14.00243 60.40308 48.39813 1.000 40.09124 439 PRO D CA 1
ATOM 14442 C C . PRO D 1 439 ? -14.29202 59.02373 47.89415 1.000 36.81401 439 PRO D C 1
ATOM 14443 O O . PRO D 1 439 ? -15.09586 58.26927 48.46878 1.000 39.99686 439 PRO D O 1
ATOM 14447 N N . GLU D 1 440 ? -13.59848 58.68455 46.82140 1.000 41.12098 440 GLU D N 1
ATOM 14448 C CA . GLU D 1 440 ? -13.83846 57.43957 46.13330 1.000 39.44619 440 GLU D CA 1
ATOM 14449 C C . GLU D 1 440 ? -13.27484 56.27409 46.92134 1.000 38.07139 440 GLU D C 1
ATOM 14450 O O . GLU D 1 440 ? -13.95239 55.25916 47.09903 1.000 39.69990 440 GLU D O 1
ATOM 14456 N N . MET D 1 441 ? -12.00975 56.37022 47.34146 1.000 39.94932 441 MET D N 1
ATOM 14457 C CA . MET D 1 441 ? -11.44553 55.35464 48.22599 1.000 37.56615 441 MET D CA 1
ATOM 14458 C C . MET D 1 441 ? -12.28949 55.20155 49.48367 1.000 35.43711 441 MET D C 1
ATOM 14459 O O . MET D 1 441 ? -12.54854 54.07804 49.93174 1.000 36.69528 441 MET D O 1
ATOM 14464 N N . ALA D 1 442 ? -12.74578 56.32185 50.05445 1.000 31.11773 442 ALA D N 1
ATOM 14465 C CA . ALA D 1 442 ? -13.57310 56.25644 51.25669 1.000 32.05125 442 ALA D CA 1
ATOM 14466 C C . ALA D 1 442 ? -14.88353 55.53604 50.99108 1.000 31.62479 442 ALA D C 1
ATOM 14467 O O . ALA D 1 442 ? -15.32766 54.72645 51.81031 1.000 31.74308 442 ALA D O 1
ATOM 14469 N N . ALA D 1 443 ? -15.52201 55.82049 49.85421 1.000 35.97293 443 ALA D N 1
ATOM 14470 C CA . ALA D 1 443 ? -16.83540 55.24110 49.59504 1.000 33.83038 443 ALA D CA 1
ATOM 14471 C C . ALA D 1 443 ? -16.74245 53.73152 49.41853 1.000 30.21743 443 ALA D C 1
ATOM 14472 O O . ALA D 1 443 ? -17.60912 52.99857 49.89636 1.000 35.21698 443 ALA D O 1
ATOM 14474 N N . ARG D 1 444 ? -15.68878 53.24894 48.76112 1.000 29.31940 444 ARG D N 1
ATOM 14475 C CA . ARG D 1 444 ? -15.48459 51.81117 48.62077 1.000 31.31710 444 ARG D CA 1
ATOM 14476 C C . ARG D 1 444 ? -15.28918 51.14647 49.97565 1.000 31.03736 444 ARG D C 1
ATOM 14477 O O . ARG D 1 444 ? -15.90670 50.11919 50.27003 1.000 33.69159 444 ARG D O 1
ATOM 14485 N N . LEU D 1 445 ? -14.40426 51.69619 50.80471 1.000 28.84912 445 LEU D N 1
ATOM 14486 C CA . LEU D 1 445 ? -14.16842 51.07961 52.10639 1.000 34.35101 445 LEU D CA 1
ATOM 14487 C C . LEU D 1 445 ? -15.38434 51.21511 53.02443 1.000 32.35252 445 LEU D C 1
ATOM 14488 O O . LEU D 1 445 ? -15.63036 50.33629 53.85927 1.000 26.28271 445 LEU D O 1
ATOM 14493 N N . ARG D 1 446 ? -16.16352 52.29036 52.85913 1.000 31.19210 446 ARG D N 1
ATOM 14494 C CA . ARG D 1 446 ? -17.38313 52.48304 53.63516 1.000 29.21351 446 ARG D CA 1
ATOM 14495 C C . ARG D 1 446 ? -18.44163 51.46107 53.25453 1.000 31.25971 446 ARG D C 1
ATOM 14496 O O . ARG D 1 446 ? -19.12520 50.90936 54.12899 1.000 29.92935 446 ARG D O 1
ATOM 14504 N N . MET D 1 447 ? -18.59489 51.19905 51.94963 1.000 31.16729 447 MET D N 1
ATOM 14505 C CA . MET D 1 447 ? -19.59525 50.23606 51.49644 1.000 29.43687 447 MET D CA 1
ATOM 14506 C C . MET D 1 447 ? -19.16417 48.81796 51.83471 1.000 28.59964 447 MET D C 1
ATOM 14507 O O . MET D 1 447 ? -19.97566 47.99072 52.25947 1.000 27.96358 447 MET D O 1
ATOM 14512 N N . LEU D 1 448 ? -17.88612 48.52285 51.65881 1.000 29.41654 448 LEU D N 1
ATOM 14513 C CA . LEU D 1 448 ? -17.38002 47.22228 52.05920 1.000 29.37407 448 LEU D CA 1
ATOM 14514 C C . LEU D 1 448 ? -17.64696 46.97203 53.54027 1.000 31.45456 448 LEU D C 1
ATOM 14515 O O . LEU D 1 448 ? -18.13956 45.90198 53.91534 1.000 32.35391 448 LEU D O 1
ATOM 14520 N N . LEU D 1 449 ? -17.37060 47.96567 54.39296 1.000 27.83703 449 LEU D N 1
ATOM 14521 C CA . LEU D 1 449 ? -17.62159 47.80958 55.82407 1.000 29.39102 449 LEU D CA 1
ATOM 14522 C C . LEU D 1 449 ? -19.10994 47.60202 56.11185 1.000 31.78002 449 LEU D C 1
ATOM 14523 O O . LEU D 1 449 ? -19.47967 46.79774 56.97659 1.000 24.64583 449 LEU D O 1
ATOM 14528 N N . HIS D 1 450 ? -19.98015 48.31818 55.38987 1.000 34.86019 450 HIS D N 1
ATOM 14529 C CA . HIS D 1 450 ? -21.42132 48.18947 55.61161 1.000 32.96182 450 HIS D CA 1
ATOM 14530 C C . HIS D 1 450 ? -21.94529 46.82491 55.17579 1.000 29.99663 450 HIS D C 1
ATOM 14531 O O . HIS D 1 450 ? -22.83943 46.27193 55.82464 1.000 28.22537 450 HIS D O 1
ATOM 14538 N N . GLY D 1 451 ? -21.40195 46.26969 54.08477 1.000 30.49753 451 GLY D N 1
ATOM 14539 C CA . GLY D 1 451 ? -21.85125 44.96710 53.61934 1.000 27.93960 451 GLY D CA 1
ATOM 14540 C C . GLY D 1 451 ? -21.43574 43.84667 54.55174 1.000 32.28824 451 GLY D C 1
ATOM 14541 O O . GLY D 1 451 ? -22.20916 42.91482 54.80206 1.000 33.37983 451 GLY D O 1
ATOM 14542 N N . TRP D 1 452 ? -20.20506 43.91593 55.06889 1.000 28.95538 452 TRP D N 1
ATOM 14543 C CA . TRP D 1 452 ? -19.77444 42.98519 56.10613 1.000 29.34188 452 TRP D CA 1
ATOM 14544 C C . TRP D 1 452 ? -20.68287 43.08419 57.32996 1.000 31.47327 452 TRP D C 1
ATOM 14545 O O . TRP D 1 452 ? -21.14632 42.06380 57.86420 1.000 30.34672 452 TRP D O 1
ATOM 14556 N N . GLN D 1 453 ? -20.97024 44.31926 57.76432 1.000 30.60616 453 GLN D N 1
ATOM 14557 C CA . GLN D 1 453 ? -21.85238 44.55287 58.90637 1.000 29.79455 453 GLN D CA 1
ATOM 14558 C C . GLN D 1 453 ? -23.22655 43.93264 58.69221 1.000 29.58150 453 GLN D C 1
ATOM 14559 O O . GLN D 1 453 ? -23.79974 43.33853 59.61380 1.000 31.79836 453 GLN D O 1
ATOM 14565 N N . ARG D 1 454 ? -23.77868 44.06893 57.48953 1.000 25.86758 454 ARG D N 1
ATOM 14566 C CA . ARG D 1 454 ? -25.04683 43.41643 57.20707 1.000 28.37172 454 ARG D CA 1
ATOM 14567 C C . ARG D 1 454 ? -24.91821 41.89857 57.31231 1.000 32.88443 454 ARG D C 1
ATOM 14568 O O . ARG D 1 454 ? -25.79542 41.23494 57.87544 1.000 37.24366 454 ARG D O 1
ATOM 14576 N N . GLU D 1 455 ? -23.80907 41.33558 56.82410 1.000 31.85118 455 GLU D N 1
ATOM 14577 C CA . GLU D 1 455 ? -23.67035 39.87944 56.78938 1.000 36.76516 455 GLU D CA 1
ATOM 14578 C C . GLU D 1 455 ? -23.49203 39.28142 58.18380 1.000 33.43862 455 GLU D C 1
ATOM 14579 O O . GLU D 1 455 ? -23.97275 38.17677 58.45210 1.000 38.54522 455 GLU D O 1
ATOM 14585 N N . VAL D 1 456 ? -22.81336 39.97552 59.08715 1.000 32.32202 456 VAL D N 1
ATOM 14586 C CA . VAL D 1 456 ? -22.56638 39.38468 60.40454 1.000 34.21516 456 VAL D CA 1
ATOM 14587 C C . VAL D 1 456 ? -23.64448 39.81858 61.38887 1.000 30.40302 456 VAL D C 1
ATOM 14588 O O . VAL D 1 456 ? -23.54538 39.53403 62.58450 1.000 34.04856 456 VAL D O 1
ATOM 14592 N N . CYS D 1 457 ? -24.66422 40.52356 60.89371 1.000 34.16928 457 CYS D N 1
ATOM 14593 C CA . CYS D 1 457 ? -25.77673 41.03954 61.70319 1.000 33.45669 457 CYS D CA 1
ATOM 14594 C C . CYS D 1 457 ? -25.28418 41.90907 62.85983 1.000 30.44925 457 CYS D C 1
ATOM 14595 O O . CYS D 1 457 ? -25.53373 41.63714 64.02936 1.000 39.26805 457 CYS D O 1
ATOM 14598 N N . ALA D 1 458 ? -24.56541 42.96394 62.52939 1.000 30.11310 458 ALA D N 1
ATOM 14599 C CA . ALA D 1 458 ? -24.05515 43.82755 63.58254 1.000 32.72168 458 ALA D CA 1
ATOM 14600 C C . ALA D 1 458 ? -25.19837 44.61933 64.20136 1.000 35.44531 458 ALA D C 1
ATOM 14601 O O . ALA D 1 458 ? -26.13680 45.01283 63.50745 1.000 38.10144 458 ALA D O 1
ATOM 14603 N N . ARG D 1 459 ? -25.13565 44.84058 65.51304 1.000 40.49438 459 ARG D N 1
ATOM 14604 C CA . ARG D 1 459 ? -26.06555 45.74632 66.18272 1.000 35.23763 459 ARG D CA 1
ATOM 14605 C C . ARG D 1 459 ? -25.42754 47.11257 66.40739 1.000 37.12767 459 ARG D C 1
ATOM 14606 O O . ARG D 1 459 ? -24.20747 47.24386 66.54908 1.000 35.04322 459 ARG D O 1
ATOM 14614 N N . PHE D 1 460 ? -26.27632 48.13619 66.42766 1.000 39.94561 460 PHE D N 1
ATOM 14615 C CA . PHE D 1 460 ? -25.82187 49.51416 66.48866 1.000 38.97753 460 PHE D CA 1
ATOM 14616 C C . PHE D 1 460 ? -26.33647 50.19233 67.74932 1.000 38.87912 460 PHE D C 1
ATOM 14617 O O . PHE D 1 460 ? -27.39352 49.82950 68.26981 1.000 36.94192 460 PHE D O 1
ATOM 14625 N N . PRO D 1 461 ? -25.59273 51.15348 68.28528 1.000 39.31600 461 PRO D N 1
ATOM 14626 C CA . PRO D 1 461 ? -26.05236 51.83077 69.49707 1.000 36.29751 461 PRO D CA 1
ATOM 14627 C C . PRO D 1 461 ? -27.22897 52.72034 69.16406 1.000 39.91685 461 PRO D C 1
ATOM 14628 O O . PRO D 1 461 ? -27.28869 53.31061 68.08627 1.000 41.45860 461 PRO D O 1
ATOM 14632 N N . GLU D 1 462 ? -28.18147 52.79763 70.08444 1.000 42.91647 462 GLU D N 1
ATOM 14633 C CA . GLU D 1 462 ? -29.32688 53.67346 69.91120 1.000 39.18033 462 GLU D CA 1
ATOM 14634 C C . GLU D 1 462 ? -29.02172 55.00261 70.58386 1.000 40.94705 462 GLU D C 1
ATOM 14635 O O . GLU D 1 462 ? -28.26329 55.06201 71.55779 1.000 41.47276 462 GLU D O 1
ATOM 14641 N N . VAL D 1 463 ? -29.58932 56.07444 70.02347 1.000 35.39908 463 VAL D N 1
ATOM 14642 C CA . VAL D 1 463 ? -29.43816 57.40117 70.60568 1.000 37.73089 463 VAL D CA 1
ATOM 14643 C C . VAL D 1 463 ? -29.96233 57.41545 72.04508 1.000 42.09996 463 VAL D C 1
ATOM 14644 O O . VAL D 1 463 ? -30.87929 56.66807 72.40793 1.000 43.95642 463 VAL D O 1
ATOM 14648 N N . ASN D 1 464 ? -29.33807 58.23879 72.88612 1.000 45.65221 464 ASN D N 1
ATOM 14649 C CA . ASN D 1 464 ? -29.80095 58.47656 74.25338 1.000 52.62424 464 ASN D CA 1
ATOM 14650 C C . ASN D 1 464 ? -30.61627 59.76922 74.28128 1.000 52.01513 464 ASN D C 1
ATOM 14651 O O . ASN D 1 464 ? -30.06465 60.86263 74.11161 1.000 51.26418 464 ASN D O 1
ATOM 14656 N N . GLU D 1 465 ? -31.92248 59.64697 74.51190 1.000 54.30690 465 GLU D N 1
ATOM 14657 C CA . GLU D 1 465 ? -32.79686 60.81341 74.61205 1.000 64.66412 465 GLU D CA 1
ATOM 14658 C C . GLU D 1 465 ? -32.79003 61.45820 75.99765 1.000 56.43703 465 GLU D C 1
ATOM 14659 O O . GLU D 1 465 ? -33.68942 62.24916 76.29006 1.000 65.57951 465 GLU D O 1
ATOM 14665 N N . ALA D 1 466 ? -31.81159 61.14678 76.84429 1.000 59.80012 466 ALA D N 1
ATOM 14666 C CA . ALA D 1 466 ? -31.63630 61.82340 78.13150 1.000 58.35063 466 ALA D CA 1
ATOM 14667 C C . ALA D 1 466 ? -30.26361 62.50521 78.20646 1.000 53.90883 466 ALA D C 1
ATOM 14668 O O . ALA D 1 466 ? -29.84212 63.21088 77.28219 1.000 49.87961 466 ALA D O 1
#

Nearest PDB structures (foldseek):
  6ust-assembly1_D-3  TM=1.001E+00  e=1.680E-100  Hungatella hathewayi
  7stt-assembly1_A  TM=9.042E-01  e=2.746E-48  Pedobacter yulinensis
  7stv-assembly1_A-2  TM=9.077E-01  e=1.749E-46  Pedobacter yulinensis
  7oz9-assembly1_AAA  TM=8.272E-01  e=1.149E-38  Bacteroides thetaiotaomicron VPI-5482
  1p49-assembly1_A  TM=7.061E-01  e=2.444E-28  Homo sapiens